Protein 2IUS (pdb70)

B-factor: mean 48.99, std 22.64, range [5.49, 153.82]

Radius of gyration: 63.21 Å; Cα contacts (8 Å, |Δi|>4): 4872; chains: 6; bounding box: 150×172×128 Å

Nearest PDB structures (foldseek):
  2ius-assembly2_B  TM=1.001E+00  e=2.390E-81  Escherichia coli
  2ius-assembly4_D  TM=1.002E+00  e=2.196E-80  Escherichia coli
  2ius-assembly6_F  TM=1.001E+00  e=1.350E-77  Escherichia coli
  2ius-assembly5_E  TM=1.000E+00  e=1.441E-75  Escherichia coli
  6t8o-assembly1_F  TM=9.728E-01  e=2.738E-57  Pseudomonas aeruginosa PAO1

CATH classification: 3.30.980.40 (+1 more: 3.40.50.300)

Secondary structure (P-SEA, 3-state):
cccccccccccaaaaaaaaaaaaaaacccbbbbcccccccccbbbbbbbcccccccccccccaaaaaaaccccccccccccccccbbbbbbbbcbbbbbcaaaaaaccccccccccccccccccccbbbbbbbccccccbbbbbcccccaaaaaaaaaaaaaaccccccbbbbcccccccccccccccccccccccccaaaaaaaaaaaaaaaaaaaaaaaaaccccaaaaaaaaaaaaaacccccccccccccccccbbbbbbcccccccccaaaaaaaaaaaaacccccccbbbbbbbcccccccccaaaaacccbbbbcccccaaaaaaacccccccccccccccccccccccbbbbbcbbbbbaaaaaaaaaaaaaaccccccccccc/cccccccccccaaaaaaaaaaaaaaacccbbbbcccccccccbbbbbbbbcccccccccccaaaaaaacccccccccccccccccbbbbbbbbcbbbbbbaaaaaaccccccccccccccccccccbbbbbbbccccccbbbbbcccccaaaaaaaaaaaaaaccccccbbbbbbbccccccccccccccccccccccaaaaaaaaaaaaaaaaaaaaaaaaaccccaaaaaaaaaaaaaacccccccccccccccccbbbbbbcccccccccccaaaaaaaaaaaaccccccbbbbbbbcccccccccaaaaacccbbbbcccccaaaaaaaccccccccccccccbbbbcccccbbbbbbbbbbbaaaaaaaaaaaaaaccccccccccc/cccccccccccaaaaaaaaaaaaaaacccbbbbcccccccccbbbbbbbccccccaaaaaacaaaaaaaccccccccccccccccbbbbbbbbcbbbbbbaaaaaaccccccccccccccccccccbbbbbbbccccccbbbbbcccccaaaaaaaaaaaaaaccccccbbbbcccccccccccccccccccccccccaaaaaaaaaaaaaaaaaaaaaaaaaccccaaaaaaaaaaaaaacccccccccccccccccbbbbbbcccccccccccaaaaaaaaaaacccccccbbbbbbbcccccccccaaaaaaccbbbbcccccaaaaaaaccccccccccccccbbbbcccccbbbbbbbbbbbaaaaaaaaaaaaaaccccccccccc/ccccccccccccaaaaaaaaaaaaaaacccbbbbcccccccccbbbbbbbccccccaaaaaaaaaaaaacccccccccccccccccbbbbbbbbcbbbbbbaaaaaaccccccccccccccccccccccbbbbbcccccbbbbbbcccccaaaaaaaaaaaaaaccccccbbbbbbbccccccccccccccccccccccaaaaaaaaaaaaaaaaaaaaaaaaaccccaaaaaaaaaaaaaaccccccccccccccbbbbbbbbbcccccccccaaaaaaaaaaaaaaccccccbbbbbbbcccccccccaaaaacccbbbbcccccaaaaaaaccccccccccccccbbbbcccccbbbbbbbbbbbaaaaaaaaaaaaaaccccccccccc/cccccccccccaaaaaaaaaaaaaaacccbbbbcccccccccbbbbbbbbcccccccccccccccccccccccbbbbbbbbcbbbbbbaaaaaaccccccccccccccccccccccbbbbbccccccbbbbbcccccaaaaaaaaaaaaaaccccccbbbbcccccccccccccccccccccccccaaaaaaaaaaaaaaaaaaaaaaaaaccccaaaaaaaaaaaaaacccccccccccccccccbbbbbbccaaaaaaaccaaaaaaaaaaaaccccccbbbbbbbcccccccccaaaaacccbbbbcccccaaaaaaaccccccccccccccbbbbcccccbbbbbbbbbbcaaaaaaaaaaaaaaccccccccccc/cccccccccccaaaaaaaaaaaaaaacccbbbbcccccccccbbbbbbbbccccccccccccccccccccccccbbbbbbbbcbbbbbbaaaaaaccccccccccccccccccccccbbbbbccccccbbbbbcccccaaaaaaaaaaaaaaccccccbbbbcccccccccccccccccccccccccaaaaaaaaaaaaaaaaaaaaaaaaaccccaaaaaaaaaaaaaacccccccccccccccccbbbbbbccaaaaaaaaaaaaaaaaaaaaaccccccbbbbbbbcccccccccaaaaacccbbbbcccccaaaaaaaccccccccccccccbbbbcccccbbbbbbbbbbcaaaaaaaaaaaaaaccccccccccc

InterPro domains:
  IPR002543 FtsK domain [PF01580] (948-1161)
  IPR002543 FtsK domain [PS50901] (974-1187)
  IPR018541 FtsK gamma domain [PF09397] (1264-1324)
  IPR018541 FtsK gamma domain [SM00843] (1262-1327)
  IPR025199 DNA translocase FtsK, 4TM region [PF13491] (20-191)
  IPR027417 P-loop containing nucleoside triphosphate hydrolase [G3DSA:3.40.50.300] (945-1247)
  IPR027417 P-loop containing nucleoside triphosphate hydrolase [SSF52540] (922-1234)
  IPR036388 Winged helix-like DNA-binding domain superfamily [G3DSA:1.10.10.10] (1266-1329)
  IPR036390 Winged helix DNA-binding domain superfamily [SSF46785] (1263-1326)
  IPR041027 FtsK alpha domain [PF17854] (840-940)
  IPR050206 FtsK/SpoIIIE/SftA cell division and DNA translocation [PTHR22683] (1-1326)

Solvent-accessible surface area: 105202 Å² total

Organism: Escherichia coli (strain K12) (NCBI:txid83333)

Structure (mmCIF, N/CA/C/O backbone):
data_2IUS
#
_entry.id   2IUS
#
_cell.length_a   97.600
_cell.length_b   117.200
_cell.length_c   132.800
_cell.angle_alpha   90.00
_cell.angle_beta   100.50
_cell.angle_gamma   90.00
#
_symmetry.space_group_name_H-M   'P 1 21 1'
#
loop_
_entity.id
_entity.type
_entity.pdbx_description
1 polymer 'DNA TRANSLOCASE FTSK'
2 water water
#
loop_
_atom_site.group_PDB
_atom_site.id
_atom_site.type_symbol
_atom_site.label_atom_id
_atom_site.label_alt_id
_atom_site.label_comp_id
_atom_site.label_asym_id
_atom_site.label_entity_id
_atom_site.label_seq_id
_atom_site.pdbx_PDB_ins_code
_atom_site.Cartn_x
_atom_site.Cartn_y
_atom_site.Cartn_z
_atom_site.occupancy
_atom_site.B_iso_or_equiv
_atom_site.auth_seq_id
_atom_site.auth_comp_id
_atom_site.auth_asym_id
_atom_site.auth_atom_id
_atom_site.pdbx_PDB_model_num
ATOM 1 N N . LEU A 1 23 ? 11.521 11.165 23.785 1.00 34.66 840 LEU A N 1
ATOM 2 C CA . LEU A 1 23 ? 11.834 9.815 24.344 1.00 34.51 840 LEU A CA 1
ATOM 3 C C . LEU A 1 23 ? 11.859 8.625 23.376 1.00 35.42 840 LEU A C 1
ATOM 4 O O . LEU A 1 23 ? 12.671 7.726 23.549 1.00 39.82 840 LEU A O 1
ATOM 9 N N . PRO A 1 24 ? 10.957 8.569 22.378 1.00 37.27 841 PRO A N 1
ATOM 10 C CA . PRO A 1 24 ? 11.066 7.399 21.494 1.00 35.58 841 PRO A CA 1
ATOM 11 C C . PRO A 1 24 ? 12.372 7.458 20.699 1.00 36.67 841 PRO A C 1
ATOM 12 O O . PRO A 1 24 ? 12.938 8.531 20.488 1.00 35.78 841 PRO A O 1
ATOM 16 N N . SER A 1 25 ? 12.846 6.300 20.259 1.00 36.76 842 SER A N 1
ATOM 17 C CA . SER A 1 25 ? 14.097 6.205 19.522 1.00 38.79 842 SER A CA 1
ATOM 18 C C . SER A 1 25 ? 13.989 6.573 18.038 1.00 41.07 842 SER A C 1
ATOM 19 O O . SER A 1 25 ? 12.941 6.403 17.417 1.00 44.41 842 SER A O 1
ATOM 22 N N . LEU A 1 26 ? 15.086 7.071 17.475 1.00 41.68 843 LEU A N 1
ATOM 23 C CA . LEU A 1 26 ? 15.137 7.448 16.064 1.00 40.50 843 LEU A CA 1
ATOM 24 C C . LEU A 1 26 ? 15.276 6.233 15.168 1.00 40.37 843 LEU A C 1
ATOM 25 O O . LEU A 1 26 ? 15.214 6.347 13.946 1.00 40.74 843 LEU A O 1
ATOM 30 N N . ASP A 1 27 ? 15.485 5.073 15.776 1.00 42.71 844 ASP A N 1
ATOM 31 C CA . ASP A 1 27 ? 15.661 3.838 15.022 1.00 45.14 844 ASP A CA 1
ATOM 32 C C . ASP A 1 27 ? 14.312 3.279 14.609 1.00 41.82 844 ASP A C 1
ATOM 33 O O . ASP A 1 27 ? 14.231 2.227 13.983 1.00 42.67 844 ASP A O 1
ATOM 38 N N . LEU A 1 28 ? 13.255 3.994 14.974 1.00 37.63 845 LEU A N 1
ATOM 39 C CA . LEU A 1 28 ? 11.911 3.600 14.596 1.00 35.97 845 LEU A CA 1
ATOM 40 C C . LEU A 1 28 ? 11.658 4.220 13.222 1.00 34.86 845 LEU A C 1
ATOM 41 O O . LEU A 1 28 ? 10.611 4.003 12.619 1.00 33.69 845 LEU A O 1
ATOM 46 N N . LEU A 1 29 ? 12.640 4.975 12.733 1.00 32.04 846 LEU A N 1
ATOM 47 C CA . LEU A 1 29 ? 12.532 5.663 11.454 1.00 32.93 846 LEU A CA 1
ATOM 48 C C . LEU A 1 29 ? 13.667 5.329 10.501 1.00 33.85 846 LEU A C 1
ATOM 49 O O . LEU A 1 29 ? 14.827 5.297 10.893 1.00 36.87 846 LEU A O 1
ATOM 54 N N . THR A 1 30 ? 13.335 5.113 9.233 1.00 35.96 847 THR A N 1
ATOM 55 C CA . THR A 1 30 ? 14.355 4.781 8.248 1.00 37.95 847 THR A CA 1
ATOM 56 C C . THR A 1 30 ? 15.439 5.860 8.152 1.00 37.46 847 THR A C 1
ATOM 57 O O . THR A 1 30 ? 15.161 7.045 8.289 1.00 36.98 847 THR A O 1
ATOM 61 N N . PRO A 1 31 ? 16.701 5.444 7.956 1.00 40.19 848 PRO A N 1
ATOM 62 C CA . PRO A 1 31 ? 17.881 6.312 7.835 1.00 40.46 848 PRO A CA 1
ATOM 63 C C . PRO A 1 31 ? 18.080 6.776 6.410 1.00 41.17 848 PRO A C 1
ATOM 64 O O . PRO A 1 31 ? 17.731 6.071 5.467 1.00 42.95 848 PRO A O 1
ATOM 68 N N . PRO A 1 32 ? 18.656 7.969 6.229 1.00 44.00 849 PRO A N 1
ATOM 69 C CA . PRO A 1 32 ? 18.883 8.481 4.872 1.00 46.45 849 PRO A CA 1
ATOM 70 C C . PRO A 1 32 ? 19.864 7.633 4.064 1.00 43.57 849 PRO A C 1
ATOM 71 O O . PRO A 1 32 ? 20.930 7.262 4.551 1.00 44.56 849 PRO A O 1
ATOM 75 N N . THR A 1 41 ? 27.327 18.366 -13.479 1.00 90.35 858 THR A N 1
ATOM 76 C CA . THR A 1 41 ? 27.419 19.788 -13.779 1.00 91.86 858 THR A CA 1
ATOM 77 C C . THR A 1 41 ? 27.166 20.036 -15.264 1.00 92.65 858 THR A C 1
ATOM 78 O O . THR A 1 41 ? 26.793 21.139 -15.669 1.00 94.64 858 THR A O 1
ATOM 82 N N . PHE A 1 42 ? 27.372 19.005 -16.075 1.00 91.49 859 PHE A N 1
ATOM 83 C CA . PHE A 1 42 ? 27.172 19.125 -17.511 1.00 90.23 859 PHE A CA 1
ATOM 84 C C . PHE A 1 42 ? 25.695 19.222 -17.865 1.00 88.58 859 PHE A C 1
ATOM 85 O O . PHE A 1 42 ? 25.289 20.083 -18.648 1.00 89.18 859 PHE A O 1
ATOM 93 N N . ALA A 1 43 ? 24.894 18.332 -17.290 1.00 86.91 860 ALA A N 1
ATOM 94 C CA . ALA A 1 43 ? 23.462 18.321 -17.555 1.00 86.15 860 ALA A CA 1
ATOM 95 C C . ALA A 1 43 ? 22.850 19.686 -17.246 1.00 86.26 860 ALA A C 1
ATOM 96 O O . ALA A 1 43 ? 21.850 20.083 -17.846 1.00 84.52 860 ALA A O 1
ATOM 98 N N . LEU A 1 44 ? 23.464 20.405 -16.313 1.00 86.17 861 LEU A N 1
ATOM 99 C CA . LEU A 1 44 ? 22.973 21.717 -15.926 1.00 86.96 861 LEU A CA 1
ATOM 100 C C . LEU A 1 44 ? 23.166 22.767 -17.011 1.00 88.68 861 LEU A C 1
ATOM 101 O O . LEU A 1 44 ? 22.197 23.232 -17.607 1.00 87.99 861 LEU A O 1
ATOM 106 N N . GLU A 1 45 ? 24.418 23.137 -17.270 1.00 91.12 862 GLU A N 1
ATOM 107 C CA . GLU A 1 45 ? 24.709 24.157 -18.270 1.00 93.96 862 GLU A CA 1
ATOM 108 C C . GLU A 1 45 ? 24.008 23.882 -19.598 1.00 91.94 862 GLU A C 1
ATOM 109 O O . GLU A 1 45 ? 23.691 24.809 -20.344 1.00 91.36 862 GLU A O 1
ATOM 115 N N . GLN A 1 46 ? 23.763 22.611 -19.892 1.00 91.24 863 GLN A N 1
ATOM 116 C CA . GLN A 1 46 ? 23.069 22.257 -21.123 1.00 91.26 863 GLN A CA 1
ATOM 117 C C . GLN A 1 46 ? 21.632 22.739 -20.999 1.00 89.18 863 GLN A C 1
ATOM 118 O O . GLN A 1 46 ? 21.076 23.332 -21.924 1.00 88.21 863 GLN A O 1
ATOM 124 N N . MET A 1 47 ? 21.041 22.479 -19.838 1.00 87.94 864 MET A N 1
ATOM 125 C CA . MET A 1 47 ? 19.673 22.891 -19.557 1.00 85.61 864 MET A CA 1
ATOM 126 C C . MET A 1 47 ? 19.620 24.416 -19.464 1.00 82.45 864 MET A C 1
ATOM 127 O O . MET A 1 47 ? 18.642 25.043 -19.866 1.00 81.75 864 MET A O 1
ATOM 132 N N . ALA A 1 48 ? 20.683 25.004 -18.930 1.00 79.17 865 ALA A N 1
ATOM 133 C CA . ALA A 1 48 ? 20.764 26.449 -18.795 1.00 77.96 865 ALA A CA 1
ATOM 134 C C . ALA A 1 48 ? 20.776 27.066 -20.186 1.00 77.37 865 ALA A C 1
ATOM 135 O O . ALA A 1 48 ? 20.193 28.124 -20.425 1.00 77.62 865 ALA A O 1
ATOM 137 N N . ARG A 1 49 ? 21.439 26.377 -21.105 1.00 77.61 866 ARG A N 1
ATOM 138 C CA . ARG A 1 49 ? 21.559 26.835 -22.476 1.00 77.19 866 ARG A CA 1
ATOM 139 C C . ARG A 1 49 ? 20.239 26.689 -23.235 1.00 75.72 866 ARG A C 1
ATOM 140 O O . ARG A 1 49 ? 19.922 27.502 -24.101 1.00 73.64 866 ARG A O 1
ATOM 148 N N . LEU A 1 50 ? 19.468 25.657 -22.901 1.00 75.49 867 LEU A N 1
ATOM 149 C CA . LEU A 1 50 ? 18.182 25.431 -23.553 1.00 77.29 867 LEU A CA 1
ATOM 150 C C . LEU A 1 50 ? 17.128 26.401 -23.022 1.00 75.98 867 LEU A C 1
ATOM 151 O O . LEU A 1 50 ? 16.244 26.840 -23.761 1.00 74.50 867 LEU A O 1
ATOM 156 N N . VAL A 1 51 ? 17.229 26.728 -21.736 1.00 74.91 868 VAL A N 1
ATOM 157 C CA . VAL A 1 51 ? 16.302 27.660 -21.102 1.00 73.64 868 VAL A CA 1
ATOM 158 C C . VAL A 1 51 ? 16.490 29.029 -21.734 1.00 74.15 868 VAL A C 1
ATOM 159 O O . VAL A 1 51 ? 15.524 29.714 -22.073 1.00 72.94 868 VAL A O 1
ATOM 163 N N . GLU A 1 52 ? 17.751 29.419 -21.880 1.00 74.68 869 GLU A N 1
ATOM 164 C CA . GLU A 1 52 ? 18.100 30.702 -22.466 1.00 75.11 869 GLU A CA 1
ATOM 165 C C . GLU A 1 52 ? 17.630 30.702 -23.915 1.00 74.83 869 GLU A C 1
ATOM 166 O O . GLU A 1 52 ? 17.303 31.750 -24.473 1.00 74.21 869 GLU A O 1
ATOM 172 N N . ALA A 1 53 ? 17.576 29.511 -24.508 1.00 74.91 870 ALA A N 1
ATOM 173 C CA . ALA A 1 53 ? 17.145 29.349 -25.894 1.00 77.36 870 ALA A CA 1
ATOM 174 C C . ALA A 1 53 ? 15.628 29.419 -26.041 1.00 78.18 870 ALA A C 1
ATOM 175 O O . ALA A 1 53 ? 15.117 30.007 -26.995 1.00 77.74 870 ALA A O 1
ATOM 177 N N . ARG A 1 54 ? 14.907 28.810 -25.104 1.00 79.46 871 ARG A N 1
ATOM 178 C CA . ARG A 1 54 ? 13.449 28.831 -25.150 1.00 81.43 871 ARG A CA 1
ATOM 179 C C . ARG A 1 54 ? 12.946 30.209 -24.744 1.00 81.94 871 ARG A C 1
ATOM 180 O O . ARG A 1 54 ? 11.898 30.656 -25.204 1.00 81.74 871 ARG A O 1
ATOM 188 N N . LEU A 1 55 ? 13.695 30.876 -23.870 1.00 83.11 872 LEU A N 1
ATOM 189 C CA . LEU A 1 55 ? 13.329 32.212 -23.417 1.00 84.84 872 LEU A CA 1
ATOM 190 C C . LEU A 1 55 ? 13.532 33.198 -24.556 1.00 86.08 872 LEU A C 1
ATOM 191 O O . LEU A 1 55 ? 12.652 34.008 -24.849 1.00 87.00 872 LEU A O 1
ATOM 196 N N . ALA A 1 56 ? 14.695 33.125 -25.198 1.00 87.30 873 ALA A N 1
ATOM 197 C CA . ALA A 1 56 ? 15.002 34.002 -26.322 1.00 88.38 873 ALA A CA 1
ATOM 198 C C . ALA A 1 56 ? 14.078 33.644 -27.483 1.00 88.13 873 ALA A C 1
ATOM 199 O O . ALA A 1 56 ? 13.970 34.384 -28.458 1.00 89.70 873 ALA A O 1
ATOM 201 N N . ASP A 1 57 ? 13.408 32.504 -27.360 1.00 87.36 874 ASP A N 1
ATOM 202 C CA . ASP A 1 57 ? 12.481 32.030 -28.378 1.00 88.72 874 ASP A CA 1
ATOM 203 C C . ASP A 1 57 ? 11.272 32.965 -28.457 1.00 88.84 874 ASP A C 1
ATOM 204 O O . ASP A 1 57 ? 10.459 32.876 -29.376 1.00 88.95 874 ASP A O 1
ATOM 209 N N . PHE A 1 58 ? 11.156 33.850 -27.475 1.00 89.70 875 PHE A N 1
ATOM 210 C CA . PHE A 1 58 ? 10.072 34.829 -27.426 1.00 90.06 875 PHE A CA 1
ATOM 211 C C . PHE A 1 58 ? 10.775 36.185 -27.451 1.00 92.00 875 PHE A C 1
ATOM 212 O O . PHE A 1 58 ? 11.972 36.261 -27.739 1.00 92.26 875 PHE A O 1
ATOM 220 N N . ARG A 1 59 ? 10.041 37.252 -27.151 1.00 93.10 876 ARG A N 1
ATOM 221 C CA . ARG A 1 59 ? 10.643 38.580 -27.117 1.00 94.34 876 ARG A CA 1
ATOM 222 C C . ARG A 1 59 ? 11.260 38.762 -25.729 1.00 93.74 876 ARG A C 1
ATOM 223 O O . ARG A 1 59 ? 11.264 39.856 -25.159 1.00 94.65 876 ARG A O 1
ATOM 231 N N . ILE A 1 60 ? 11.782 37.664 -25.194 1.00 92.25 877 ILE A N 1
ATOM 232 C CA . ILE A 1 60 ? 12.405 37.664 -23.880 1.00 89.76 877 ILE A CA 1
ATOM 233 C C . ILE A 1 60 ? 13.887 37.335 -23.982 1.00 88.70 877 ILE A C 1
ATOM 234 O O . ILE A 1 60 ? 14.254 36.192 -24.245 1.00 90.52 877 ILE A O 1
ATOM 239 N N . LYS A 1 61 ? 14.738 38.336 -23.788 1.00 87.42 878 LYS A N 1
ATOM 240 C CA . LYS A 1 61 ? 16.175 38.105 -23.839 1.00 85.66 878 LYS A CA 1
ATOM 241 C C . LYS A 1 61 ? 16.659 38.061 -22.398 1.00 81.65 878 LYS A C 1
ATOM 242 O O . LYS A 1 61 ? 16.436 38.997 -21.627 1.00 79.84 878 LYS A O 1
ATOM 248 N N . ALA A 1 62 ? 17.307 36.962 -22.033 1.00 76.93 879 ALA A N 1
ATOM 249 C CA . ALA A 1 62 ? 17.806 36.806 -20.680 1.00 74.22 879 ALA A CA 1
ATOM 250 C C . ALA A 1 62 ? 18.987 35.860 -20.653 1.00 72.64 879 ALA A C 1
ATOM 251 O O . ALA A 1 62 ? 19.102 34.963 -21.483 1.00 72.76 879 ALA A O 1
ATOM 253 N N . ASP A 1 63 ? 19.872 36.066 -19.693 1.00 72.44 880 ASP A N 1
ATOM 254 C CA . ASP A 1 63 ? 21.037 35.215 -19.566 1.00 71.35 880 ASP A CA 1
ATOM 255 C C . ASP A 1 63 ? 20.916 34.403 -18.293 1.00 67.53 880 ASP A C 1
ATOM 256 O O . ASP A 1 63 ? 20.372 34.878 -17.298 1.00 69.85 880 ASP A O 1
ATOM 261 N N . VAL A 1 64 ? 21.399 33.169 -18.339 1.00 61.13 881 VAL A N 1
ATOM 262 C CA . VAL A 1 64 ? 21.392 32.310 -17.170 1.00 56.32 881 VAL A CA 1
ATOM 263 C C . VAL A 1 64 ? 22.769 32.524 -16.546 1.00 59.16 881 VAL A C 1
ATOM 264 O O . VAL A 1 64 ? 23.711 31.758 -16.767 1.00 61.33 881 VAL A O 1
ATOM 268 N N . VAL A 1 65 ? 22.874 33.594 -15.774 1.00 57.24 882 VAL A N 1
ATOM 269 C CA . VAL A 1 65 ? 24.119 33.962 -15.136 1.00 54.57 882 VAL A CA 1
ATOM 270 C C . VAL A 1 65 ? 24.626 32.941 -14.126 1.00 55.09 882 VAL A C 1
ATOM 271 O O . VAL A 1 65 ? 25.816 32.923 -13.805 1.00 56.95 882 VAL A O 1
ATOM 275 N N . ASN A 1 66 ? 23.742 32.086 -13.628 1.00 53.55 883 ASN A N 1
ATOM 276 C CA . ASN A 1 66 ? 24.168 31.095 -12.647 1.00 52.69 883 ASN A CA 1
ATOM 277 C C . ASN A 1 66 ? 23.067 30.086 -12.346 1.00 52.80 883 ASN A C 1
ATOM 278 O O . ASN A 1 66 ? 21.961 30.177 -12.877 1.00 51.98 883 ASN A O 1
ATOM 283 N N . TYR A 1 67 ? 23.387 29.126 -11.486 1.00 53.14 884 TYR A N 1
ATOM 284 C CA . TYR A 1 67 ? 22.437 28.105 -11.067 1.00 55.03 884 TYR A CA 1
ATOM 285 C C . TYR A 1 67 ? 22.967 27.353 -9.857 1.00 52.10 884 TYR A C 1
ATOM 286 O O . TYR A 1 67 ? 24.170 27.199 -9.689 1.00 48.80 884 TYR A O 1
ATOM 295 N N . SER A 1 68 ? 22.058 26.917 -8.998 1.00 51.09 885 SER A N 1
ATOM 296 C CA . SER A 1 68 ? 22.437 26.172 -7.811 1.00 55.84 885 SER A CA 1
ATOM 297 C C . SER A 1 68 ? 21.530 24.949 -7.688 1.00 56.90 885 SER A C 1
ATOM 298 O O . SER A 1 68 ? 20.303 25.073 -7.609 1.00 58.12 885 SER A O 1
ATOM 301 N N . PRO A 1 69 ? 22.127 23.744 -7.694 1.00 56.47 886 PRO A N 1
ATOM 302 C CA . PRO A 1 69 ? 21.378 22.491 -7.593 1.00 56.07 886 PRO A CA 1
ATOM 303 C C . PRO A 1 69 ? 21.104 22.036 -6.169 1.00 53.72 886 PRO A C 1
ATOM 304 O O . PRO A 1 69 ? 21.964 22.134 -5.291 1.00 57.30 886 PRO A O 1
ATOM 308 N N . GLY A 1 70 ? 19.897 21.527 -5.956 1.00 50.45 887 GLY A N 1
ATOM 309 C CA . GLY A 1 70 ? 19.515 21.037 -4.647 1.00 45.47 887 GLY A CA 1
ATOM 310 C C . GLY A 1 70 ? 18.984 19.623 -4.773 1.00 42.44 887 GLY A C 1
ATOM 311 O O . GLY A 1 70 ? 19.076 19.024 -5.843 1.00 39.87 887 GLY A O 1
ATOM 312 N N . PRO A 1 71 ? 18.409 19.068 -3.700 1.00 42.46 888 PRO A N 1
ATOM 313 C CA . PRO A 1 71 ? 17.852 17.711 -3.663 1.00 40.90 888 PRO A CA 1
ATOM 314 C C . PRO A 1 71 ? 16.735 17.426 -4.671 1.00 40.11 888 PRO A C 1
ATOM 315 O O . PRO A 1 71 ? 16.657 16.326 -5.230 1.00 41.98 888 PRO A O 1
ATOM 319 N N . VAL A 1 72 ? 15.880 18.415 -4.909 1.00 36.21 889 VAL A N 1
ATOM 320 C CA . VAL A 1 72 ? 14.748 18.229 -5.809 1.00 30.95 889 VAL A CA 1
ATOM 321 C C . VAL A 1 72 ? 14.771 19.119 -7.045 1.00 34.63 889 VAL A C 1
ATOM 322 O O . VAL A 1 72 ? 14.403 18.689 -8.140 1.00 34.39 889 VAL A O 1
ATOM 326 N N . ILE A 1 73 ? 15.182 20.368 -6.882 1.00 37.02 890 ILE A N 1
ATOM 327 C CA . ILE A 1 73 ? 15.228 21.244 -8.038 1.00 38.75 890 ILE A CA 1
ATOM 328 C C . ILE A 1 73 ? 16.577 21.898 -8.181 1.00 39.49 890 ILE A C 1
ATOM 329 O O . ILE A 1 73 ? 17.473 21.703 -7.358 1.00 37.16 890 ILE A O 1
ATOM 334 N N . THR A 1 74 ? 16.703 22.663 -9.258 1.00 41.32 891 THR A N 1
ATOM 335 C CA . THR A 1 74 ? 17.909 23.406 -9.578 1.00 42.72 891 THR A CA 1
ATOM 336 C C . THR A 1 74 ? 17.423 24.807 -9.927 1.00 41.97 891 THR A C 1
ATOM 337 O O . THR A 1 74 ? 16.601 24.976 -10.828 1.00 42.86 891 THR A O 1
ATOM 341 N N . ARG A 1 75 ? 17.905 25.808 -9.199 1.00 41.58 892 ARG A N 1
ATOM 342 C CA . ARG A 1 75 ? 17.490 27.183 -9.460 1.00 43.56 892 ARG A CA 1
ATOM 343 C C . ARG A 1 75 ? 18.402 27.939 -10.429 1.00 45.49 892 ARG A C 1
ATOM 344 O O . ARG A 1 75 ? 19.564 28.218 -10.116 1.00 48.36 892 ARG A O 1
ATOM 352 N N . PHE A 1 76 ? 17.869 28.271 -11.604 1.00 45.05 893 PHE A N 1
ATOM 353 C CA . PHE A 1 76 ? 18.626 29.009 -12.606 1.00 43.92 893 PHE A CA 1
ATOM 354 C C . PHE A 1 76 ? 18.391 30.493 -12.395 1.00 45.00 893 PHE A C 1
ATOM 355 O O . PHE A 1 76 ? 17.253 30.937 -12.293 1.00 47.54 893 PHE A O 1
ATOM 363 N N . GLU A 1 77 ? 19.465 31.265 -12.320 1.00 45.32 894 GLU A N 1
ATOM 364 C CA . GLU A 1 77 ? 19.334 32.698 -12.101 1.00 44.90 894 GLU A CA 1
ATOM 365 C C . GLU A 1 77 ? 19.408 33.435 -13.434 1.00 44.98 894 GLU A C 1
ATOM 366 O O . GLU A 1 77 ? 20.443 33.451 -14.103 1.00 46.37 894 GLU A O 1
ATOM 372 N N . LEU A 1 78 ? 18.290 34.029 -13.823 1.00 42.44 895 LEU A N 1
ATOM 373 C CA . LEU A 1 78 ? 18.211 34.748 -15.076 1.00 47.28 895 LEU A CA 1
ATOM 374 C C . LEU A 1 78 ? 18.435 36.232 -14.898 1.00 50.47 895 LEU A C 1
ATOM 375 O O . LEU A 1 78 ? 17.964 36.834 -13.931 1.00 50.07 895 LEU A O 1
ATOM 380 N N . ASN A 1 79 ? 19.152 36.819 -15.845 1.00 54.07 896 ASN A N 1
ATOM 381 C CA . ASN A 1 79 ? 19.396 38.247 -15.827 1.00 58.75 896 ASN A CA 1
ATOM 382 C C . ASN A 1 79 ? 18.562 38.816 -16.964 1.00 60.88 896 ASN A C 1
ATOM 383 O O . ASN A 1 79 ? 18.940 38.725 -18.132 1.00 61.54 896 ASN A O 1
ATOM 388 N N . LEU A 1 80 ? 17.410 39.380 -16.620 1.00 63.91 897 LEU A N 1
ATOM 389 C CA . LEU A 1 80 ? 16.521 39.944 -17.629 1.00 66.83 897 LEU A CA 1
ATOM 390 C C . LEU A 1 80 ? 17.073 41.251 -18.173 1.00 69.40 897 LEU A C 1
ATOM 391 O O . LEU A 1 80 ? 17.702 42.025 -17.449 1.00 71.28 897 LEU A O 1
ATOM 396 N N . ALA A 1 81 ? 16.851 41.481 -19.462 1.00 72.09 898 ALA A N 1
ATOM 397 C CA . ALA A 1 81 ? 17.319 42.695 -20.111 1.00 72.88 898 ALA A CA 1
ATOM 398 C C . ALA A 1 81 ? 16.566 43.882 -19.533 1.00 75.19 898 ALA A C 1
ATOM 399 O O . ALA A 1 81 ? 15.491 43.723 -18.948 1.00 74.07 898 ALA A O 1
ATOM 401 N N . PRO A 1 82 ? 17.126 45.091 -19.681 1.00 76.33 899 PRO A N 1
ATOM 402 C CA . PRO A 1 82 ? 16.505 46.316 -19.173 1.00 77.38 899 PRO A CA 1
ATOM 403 C C . PRO A 1 82 ? 15.018 46.439 -19.517 1.00 79.75 899 PRO A C 1
ATOM 404 O O . PRO A 1 82 ? 14.634 46.395 -20.688 1.00 78.47 899 PRO A O 1
ATOM 408 N N . GLY A 1 83 ? 14.187 46.583 -18.488 1.00 80.48 900 GLY A N 1
ATOM 409 C CA . GLY A 1 83 ? 12.761 46.726 -18.710 1.00 83.04 900 GLY A CA 1
ATOM 410 C C . GLY A 1 83 ? 11.951 45.445 -18.646 1.00 85.51 900 GLY A C 1
ATOM 411 O O . GLY A 1 83 ? 10.797 45.470 -18.223 1.00 85.33 900 GLY A O 1
ATOM 412 N N . VAL A 1 84 ? 12.540 44.326 -19.060 1.00 87.76 901 VAL A N 1
ATOM 413 C CA . VAL A 1 84 ? 11.834 43.046 -19.044 1.00 89.72 901 VAL A CA 1
ATOM 414 C C . VAL A 1 84 ? 11.366 42.679 -17.637 1.00 90.79 901 VAL A C 1
ATOM 415 O O . VAL A 1 84 ? 12.145 42.192 -16.818 1.00 89.97 901 VAL A O 1
ATOM 419 N N . LYS A 1 85 ? 10.085 42.915 -17.371 1.00 93.25 902 LYS A N 1
ATOM 420 C CA . LYS A 1 85 ? 9.484 42.622 -16.074 1.00 95.10 902 LYS A CA 1
ATOM 421 C C . LYS A 1 85 ? 9.587 41.136 -15.762 1.00 95.28 902 LYS A C 1
ATOM 422 O O . LYS A 1 85 ? 9.520 40.298 -16.662 1.00 96.75 902 LYS A O 1
ATOM 428 N N . ALA A 1 86 ? 9.742 40.813 -14.483 1.00 94.69 903 ALA A N 1
ATOM 429 C CA . ALA A 1 86 ? 9.848 39.422 -14.056 1.00 93.63 903 ALA A CA 1
ATOM 430 C C . ALA A 1 86 ? 8.479 38.749 -14.102 1.00 91.96 903 ALA A C 1
ATOM 431 O O . ALA A 1 86 ? 8.370 37.527 -13.975 1.00 91.22 903 ALA A O 1
ATOM 433 N N . ALA A 1 87 ? 7.439 39.558 -14.280 1.00 89.94 904 ALA A N 1
ATOM 434 C CA . ALA A 1 87 ? 6.072 39.056 -14.348 1.00 86.98 904 ALA A CA 1
ATOM 435 C C . ALA A 1 87 ? 5.770 38.552 -15.754 1.00 85.38 904 ALA A C 1
ATOM 436 O O . ALA A 1 87 ? 4.751 37.905 -15.992 1.00 84.43 904 ALA A O 1
ATOM 438 N N . ARG A 1 88 ? 6.671 38.850 -16.682 1.00 83.99 905 ARG A N 1
ATOM 439 C CA . ARG A 1 88 ? 6.508 38.441 -18.067 1.00 82.63 905 ARG A CA 1
ATOM 440 C C . ARG A 1 88 ? 6.695 36.931 -18.205 1.00 80.29 905 ARG A C 1
ATOM 441 O O . ARG A 1 88 ? 6.000 36.277 -18.987 1.00 80.48 905 ARG A O 1
ATOM 449 N N . ILE A 1 89 ? 7.633 36.382 -17.436 1.00 76.38 906 ILE A N 1
ATOM 450 C CA . ILE A 1 89 ? 7.914 34.949 -17.465 1.00 70.58 906 ILE A CA 1
ATOM 451 C C . ILE A 1 89 ? 6.863 34.177 -16.667 1.00 68.11 906 ILE A C 1
ATOM 452 O O . ILE A 1 89 ? 6.402 33.124 -17.091 1.00 65.62 906 ILE A O 1
ATOM 457 N N . SER A 1 90 ? 6.485 34.719 -15.515 1.00 67.76 907 SER A N 1
ATOM 458 C CA . SER A 1 90 ? 5.503 34.092 -14.638 1.00 70.68 907 SER A CA 1
ATOM 459 C C . SER A 1 90 ? 4.190 33.758 -15.336 1.00 72.98 907 SER A C 1
ATOM 460 O O . SER A 1 90 ? 3.606 32.704 -15.097 1.00 72.37 907 SER A O 1
ATOM 463 N N . ASN A 1 91 ? 3.726 34.664 -16.191 1.00 76.26 908 ASN A N 1
ATOM 464 C CA . ASN A 1 91 ? 2.478 34.468 -16.928 1.00 78.00 908 ASN A CA 1
ATOM 465 C C . ASN A 1 91 ? 2.720 33.582 -18.151 1.00 78.38 908 ASN A C 1
ATOM 466 O O . ASN A 1 91 ? 1.893 33.523 -19.065 1.00 78.88 908 ASN A O 1
ATOM 471 N N . LEU A 1 92 ? 3.851 32.884 -18.148 1.00 78.30 909 LEU A N 1
ATOM 472 C CA . LEU A 1 92 ? 4.230 32.017 -19.261 1.00 77.30 909 LEU A CA 1
ATOM 473 C C . LEU A 1 92 ? 4.912 30.731 -18.767 1.00 74.49 909 LEU A C 1
ATOM 474 O O . LEU A 1 92 ? 5.601 30.048 -19.530 1.00 72.89 909 LEU A O 1
ATOM 479 N N . SER A 1 93 ? 4.707 30.403 -17.493 1.00 70.51 910 SER A N 1
ATOM 480 C CA . SER A 1 93 ? 5.318 29.221 -16.892 1.00 66.39 910 SER A CA 1
ATOM 481 C C . SER A 1 93 ? 4.867 27.912 -17.527 1.00 66.37 910 SER A C 1
ATOM 482 O O . SER A 1 93 ? 5.679 27.009 -17.741 1.00 63.11 910 SER A O 1
ATOM 485 N N . ARG A 1 94 ? 3.573 27.808 -17.819 1.00 67.19 911 ARG A N 1
ATOM 486 C CA . ARG A 1 94 ? 3.020 26.599 -18.426 1.00 65.19 911 ARG A CA 1
ATOM 487 C C . ARG A 1 94 ? 3.659 26.310 -19.777 1.00 63.78 911 ARG A C 1
ATOM 488 O O . ARG A 1 94 ? 4.169 25.212 -20.007 1.00 62.72 911 ARG A O 1
ATOM 496 N N . ASP A 1 95 ? 3.636 27.296 -20.668 1.00 62.73 912 ASP A N 1
ATOM 497 C CA . ASP A 1 95 ? 4.220 27.119 -21.989 1.00 63.24 912 ASP A CA 1
ATOM 498 C C . ASP A 1 95 ? 5.689 26.764 -21.861 1.00 63.19 912 ASP A C 1
ATOM 499 O O . ASP A 1 95 ? 6.145 25.749 -22.386 1.00 62.16 912 ASP A O 1
ATOM 504 N N . LEU A 1 96 ? 6.420 27.616 -21.151 1.00 64.07 913 LEU A N 1
ATOM 505 C CA . LEU A 1 96 ? 7.851 27.438 -20.943 1.00 65.32 913 LEU A CA 1
ATOM 506 C C . LEU A 1 96 ? 8.185 26.037 -20.431 1.00 66.46 913 LEU A C 1
ATOM 507 O O . LEU A 1 96 ? 9.069 25.370 -20.971 1.00 67.10 913 LEU A O 1
ATOM 512 N N . ALA A 1 97 ? 7.481 25.593 -19.392 1.00 66.98 914 ALA A N 1
ATOM 513 C CA . ALA A 1 97 ? 7.709 24.268 -18.821 1.00 66.31 914 ALA A CA 1
ATOM 514 C C . ALA A 1 97 ? 7.530 23.209 -19.902 1.00 66.69 914 ALA A C 1
ATOM 515 O O . ALA A 1 97 ? 8.158 22.145 -19.871 1.00 61.76 914 ALA A O 1
ATOM 517 N N . ARG A 1 98 ? 6.667 23.525 -20.863 1.00 68.00 915 ARG A N 1
ATOM 518 C CA . ARG A 1 98 ? 6.360 22.633 -21.969 1.00 70.62 915 ARG A CA 1
ATOM 519 C C . ARG A 1 98 ? 7.399 22.741 -23.094 1.00 70.53 915 ARG A C 1
ATOM 520 O O . ARG A 1 98 ? 7.572 21.809 -23.881 1.00 69.05 915 ARG A O 1
ATOM 528 N N . SER A 1 99 ? 8.096 23.874 -23.154 1.00 71.96 916 SER A N 1
ATOM 529 C CA . SER A 1 99 ? 9.128 24.103 -24.165 1.00 72.59 916 SER A CA 1
ATOM 530 C C . SER A 1 99 ? 10.310 23.169 -23.924 1.00 73.35 916 SER A C 1
ATOM 531 O O . SER A 1 99 ? 11.190 23.019 -24.772 1.00 71.77 916 SER A O 1
ATOM 534 N N . LEU A 1 100 ? 10.323 22.565 -22.742 1.00 75.34 917 LEU A N 1
ATOM 535 C CA . LEU A 1 100 ? 11.347 21.607 -22.351 1.00 77.51 917 LEU A CA 1
ATOM 536 C C . LEU A 1 100 ? 10.539 20.410 -21.857 1.00 78.49 917 LEU A C 1
ATOM 537 O O . LEU A 1 100 ? 9.310 20.437 -21.914 1.00 80.11 917 LEU A O 1
ATOM 542 N N . SER A 1 101 ? 11.197 19.363 -21.375 1.00 78.70 918 SER A N 1
ATOM 543 C CA . SER A 1 101 ? 10.450 18.200 -20.910 1.00 77.30 918 SER A CA 1
ATOM 544 C C . SER A 1 101 ? 10.399 18.080 -19.399 1.00 74.78 918 SER A C 1
ATOM 545 O O . SER A 1 101 ? 10.888 17.102 -18.834 1.00 78.09 918 SER A O 1
ATOM 548 N N . THR A 1 102 ? 9.804 19.073 -18.748 1.00 72.17 919 THR A N 1
ATOM 549 C CA . THR A 1 102 ? 9.680 19.063 -17.294 1.00 68.67 919 THR A CA 1
ATOM 550 C C . THR A 1 102 ? 8.228 19.224 -16.883 1.00 65.27 919 THR A C 1
ATOM 551 O O . THR A 1 102 ? 7.483 19.979 -17.502 1.00 63.50 919 THR A O 1
ATOM 555 N N . VAL A 1 103 ? 7.832 18.506 -15.838 1.00 64.65 920 VAL A N 1
ATOM 556 C CA . VAL A 1 103 ? 6.466 18.567 -15.330 1.00 63.48 920 VAL A CA 1
ATOM 557 C C . VAL A 1 103 ? 6.015 20.012 -15.147 1.00 62.61 920 VAL A C 1
ATOM 558 O O . VAL A 1 103 ? 4.921 20.389 -15.571 1.00 61.46 920 VAL A O 1
ATOM 562 N N . ALA A 1 104 ? 6.869 20.818 -14.521 1.00 61.29 921 ALA A N 1
ATOM 563 C CA . ALA A 1 104 ? 6.557 22.222 -14.267 1.00 56.09 921 ALA A CA 1
ATOM 564 C C . ALA A 1 104 ? 7.810 23.067 -14.084 1.00 53.67 921 ALA A C 1
ATOM 565 O O . ALA A 1 104 ? 8.914 22.544 -13.935 1.00 55.31 921 ALA A O 1
ATOM 567 N N . VAL A 1 105 ? 7.623 24.382 -14.094 1.00 51.28 922 VAL A N 1
ATOM 568 C CA . VAL A 1 105 ? 8.717 25.332 -13.907 1.00 47.15 922 VAL A CA 1
ATOM 569 C C . VAL A 1 105 ? 8.216 26.448 -12.996 1.00 43.19 922 VAL A C 1
ATOM 570 O O . VAL A 1 105 ? 7.147 26.997 -13.239 1.00 45.94 922 VAL A O 1
ATOM 574 N N . ARG A 1 106 ? 8.971 26.778 -11.950 1.00 39.68 923 ARG A N 1
ATOM 575 C CA . ARG A 1 106 ? 8.564 27.848 -11.030 1.00 39.03 923 ARG A CA 1
ATOM 576 C C . ARG A 1 106 ? 9.383 29.121 -11.208 1.00 36.32 923 ARG A C 1
ATOM 577 O O . ARG A 1 106 ? 10.610 29.105 -11.109 1.00 37.98 923 ARG A O 1
ATOM 585 N N . VAL A 1 107 ? 8.693 30.223 -11.465 1.00 35.37 924 VAL A N 1
ATOM 586 C CA . VAL A 1 107 ? 9.354 31.505 -11.667 1.00 40.09 924 VAL A CA 1
ATOM 587 C C . VAL A 1 107 ? 9.367 32.322 -10.386 1.00 41.45 924 VAL A C 1
ATOM 588 O O . VAL A 1 107 ? 8.342 32.852 -9.956 1.00 43.21 924 VAL A O 1
ATOM 592 N N . VAL A 1 108 ? 10.538 32.425 -9.778 1.00 42.79 925 VAL A N 1
ATOM 593 C CA . VAL A 1 108 ? 10.678 33.187 -8.552 1.00 42.67 925 VAL A CA 1
ATOM 594 C C . VAL A 1 108 ? 11.053 34.600 -8.960 1.00 44.32 925 VAL A C 1
ATOM 595 O O . VAL A 1 108 ? 12.145 34.834 -9.470 1.00 43.84 925 VAL A O 1
ATOM 599 N N . GLU A 1 109 ? 10.136 35.534 -8.747 1.00 46.55 926 GLU A N 1
ATOM 600 C CA . GLU A 1 109 ? 10.362 36.927 -9.104 1.00 49.61 926 GLU A CA 1
ATOM 601 C C . GLU A 1 109 ? 11.507 37.571 -8.329 1.00 47.98 926 GLU A C 1
ATOM 602 O O . GLU A 1 109 ? 12.238 38.392 -8.872 1.00 49.61 926 GLU A O 1
ATOM 608 N N . VAL A 1 110 ? 11.673 37.207 -7.064 1.00 46.25 927 VAL A N 1
ATOM 609 C CA . VAL A 1 110 ? 12.749 37.790 -6.274 1.00 46.13 927 VAL A CA 1
ATOM 610 C C . VAL A 1 110 ? 13.632 36.769 -5.547 1.00 45.42 927 VAL A C 1
ATOM 611 O O . VAL A 1 110 ? 13.182 36.060 -4.648 1.00 43.73 927 VAL A O 1
ATOM 615 N N . ILE A 1 111 ? 14.895 36.706 -5.954 1.00 43.31 928 ILE A N 1
ATOM 616 C CA . ILE A 1 111 ? 15.866 35.818 -5.333 1.00 42.81 928 ILE A CA 1
ATOM 617 C C . ILE A 1 111 ? 16.530 36.636 -4.220 1.00 42.70 928 ILE A C 1
ATOM 618 O O . ILE A 1 111 ? 17.287 37.574 -4.481 1.00 44.30 928 ILE A O 1
ATOM 623 N N . PRO A 1 112 ? 16.250 36.295 -2.960 1.00 39.10 929 PRO A N 1
ATOM 624 C CA . PRO A 1 112 ? 16.855 37.046 -1.861 1.00 36.94 929 PRO A CA 1
ATOM 625 C C . PRO A 1 112 ? 18.349 37.321 -1.999 1.00 32.63 929 PRO A C 1
ATOM 626 O O . PRO A 1 112 ? 19.153 36.398 -2.071 1.00 32.18 929 PRO A O 1
ATOM 630 N N . GLY A 1 113 ? 18.705 38.602 -2.048 1.00 31.94 930 GLY A N 1
ATOM 631 C CA . GLY A 1 113 ? 20.102 38.984 -2.140 1.00 32.46 930 GLY A CA 1
ATOM 632 C C . GLY A 1 113 ? 20.677 39.225 -3.522 1.00 36.11 930 GLY A C 1
ATOM 633 O O . GLY A 1 113 ? 21.747 39.820 -3.652 1.00 35.04 930 GLY A O 1
ATOM 634 N N . LYS A 1 114 ? 19.991 38.765 -4.560 1.00 38.17 931 LYS A N 1
ATOM 635 C CA . LYS A 1 114 ? 20.493 38.956 -5.914 1.00 39.11 931 LYS A CA 1
ATOM 636 C C . LYS A 1 114 ? 19.476 39.697 -6.745 1.00 39.39 931 LYS A C 1
ATOM 637 O O . LYS A 1 114 ? 18.278 39.641 -6.471 1.00 44.21 931 LYS A O 1
ATOM 643 N N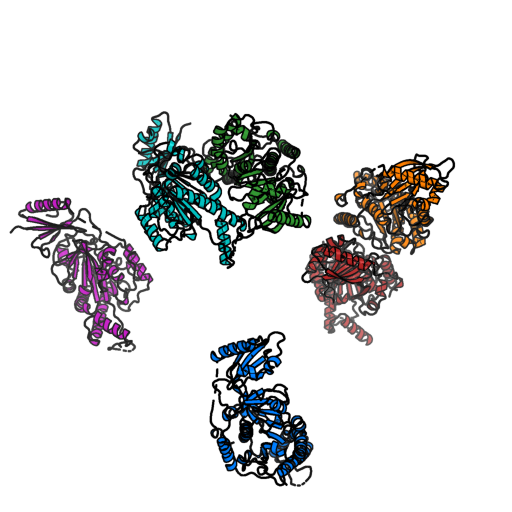 . PRO A 1 115 ? 19.939 40.414 -7.773 1.00 38.02 932 PRO A N 1
ATOM 644 C CA . PRO A 1 115 ? 19.062 41.184 -8.654 1.00 39.35 932 PRO A CA 1
ATOM 645 C C . PRO A 1 115 ? 18.435 40.346 -9.764 1.00 39.97 932 PRO A C 1
ATOM 646 O O . PRO A 1 115 ? 17.639 40.845 -10.549 1.00 39.96 932 PRO A O 1
ATOM 650 N N . TYR A 1 116 ? 18.786 39.066 -9.813 1.00 44.18 933 TYR A N 1
ATOM 651 C CA . TYR A 1 116 ? 18.295 38.169 -10.859 1.00 43.74 933 TYR A CA 1
ATOM 652 C C . TYR A 1 116 ? 16.934 37.534 -10.589 1.00 43.09 933 TYR A C 1
ATOM 653 O O . TYR A 1 116 ? 16.419 37.587 -9.472 1.00 42.64 933 TYR A O 1
ATOM 662 N N . VAL A 1 117 ? 16.353 36.951 -11.636 1.00 42.72 934 VAL A N 1
ATOM 663 C CA . VAL A 1 117 ? 15.063 36.263 -11.534 1.00 41.04 934 VAL A CA 1
ATOM 664 C C . VAL A 1 117 ? 15.328 34.764 -11.455 1.00 38.70 934 VAL A C 1
ATOM 665 O O . VAL A 1 117 ? 16.206 34.254 -12.140 1.00 40.02 934 VAL A O 1
ATOM 669 N N . GLY A 1 118 ? 14.565 34.057 -10.630 1.00 40.15 935 GLY A N 1
ATOM 670 C CA . GLY A 1 118 ? 14.782 32.626 -10.494 1.00 39.58 935 GLY A CA 1
ATOM 671 C C . GLY A 1 118 ? 13.870 31.715 -11.291 1.00 37.14 935 GLY A C 1
ATOM 672 O O . GLY A 1 118 ? 12.674 31.951 -11.410 1.00 40.82 935 GLY A O 1
ATOM 673 N N . LEU A 1 119 ? 14.454 30.667 -11.853 1.00 40.07 936 LEU A N 1
ATOM 674 C CA . LEU A 1 119 ? 13.712 29.669 -12.626 1.00 42.06 936 LEU A CA 1
ATOM 675 C C . LEU A 1 119 ? 14.029 28.299 -12.046 1.00 41.71 936 LEU A C 1
ATOM 676 O O . LEU A 1 119 ? 15.122 27.757 -12.258 1.00 39.35 936 LEU A O 1
ATOM 681 N N . GLU A 1 120 ? 13.087 27.743 -11.297 1.00 39.62 937 GLU A N 1
ATOM 682 C CA . GLU A 1 120 ? 13.314 26.434 -10.710 1.00 41.03 937 GLU A CA 1
ATOM 683 C C . GLU A 1 120 ? 12.835 25.280 -11.616 1.00 41.68 937 GLU A C 1
ATOM 684 O O . GLU A 1 120 ? 11.666 25.211 -12.037 1.00 34.99 937 GLU A O 1
ATOM 690 N N . LEU A 1 121 ? 13.775 24.397 -11.940 1.00 41.89 938 LEU A N 1
ATOM 691 C CA . LEU A 1 121 ? 13.495 23.234 -12.768 1.00 42.71 938 LEU A CA 1
ATOM 692 C C . LEU A 1 121 ? 13.743 21.980 -11.949 1.00 42.64 938 LEU A C 1
ATOM 693 O O . LEU A 1 121 ? 14.618 21.956 -11.083 1.00 41.95 938 LEU A O 1
ATOM 698 N N . PRO A 1 122 ? 12.965 20.919 -12.203 1.00 46.24 939 PRO A N 1
ATOM 699 C CA . PRO A 1 122 ? 13.111 19.653 -11.479 1.00 45.08 939 PRO A CA 1
ATOM 700 C C . PRO A 1 122 ? 14.328 18.863 -11.938 1.00 45.94 939 PRO A C 1
ATOM 701 O O . PRO A 1 122 ? 14.660 18.846 -13.127 1.00 45.46 939 PRO A O 1
ATOM 705 N N . ASN A 1 123 ? 14.994 18.220 -10.986 1.00 49.16 940 ASN A N 1
ATOM 706 C CA . ASN A 1 123 ? 16.162 17.401 -11.287 1.00 52.51 940 ASN A CA 1
ATOM 707 C C . ASN A 1 123 ? 15.688 16.071 -11.850 1.00 53.15 940 ASN A C 1
ATOM 708 O O . ASN A 1 123 ? 14.612 15.588 -11.496 1.00 55.27 940 ASN A O 1
ATOM 713 N N . LYS A 1 124 ? 16.488 15.488 -12.733 1.00 54.78 941 LYS A N 1
ATOM 714 C CA . LYS A 1 124 ? 16.149 14.213 -13.350 1.00 54.55 941 LYS A CA 1
ATOM 715 C C . LYS A 1 124 ? 16.108 13.113 -12.293 1.00 53.40 941 LYS A C 1
ATOM 716 O O . LYS A 1 124 ? 15.263 12.223 -12.344 1.00 54.22 941 LYS A O 1
ATOM 722 N N . LYS A 1 125 ? 17.023 13.194 -11.333 1.00 50.70 942 LYS A N 1
ATOM 723 C CA . LYS A 1 125 ? 17.106 12.225 -10.245 1.00 50.92 942 LYS A CA 1
ATOM 724 C C . LYS A 1 125 ? 16.760 12.918 -8.914 1.00 49.49 942 LYS A C 1
ATOM 725 O O . LYS A 1 125 ? 17.581 13.624 -8.337 1.00 52.04 942 LYS A O 1
ATOM 731 N N . ARG A 1 126 ? 15.542 12.704 -8.431 1.00 46.07 943 ARG A N 1
ATOM 732 C CA . ARG A 1 126 ? 15.065 13.319 -7.193 1.00 41.30 943 ARG A CA 1
ATOM 733 C C . ARG A 1 126 ? 15.509 12.578 -5.930 1.00 41.19 943 ARG A C 1
ATOM 734 O O . ARG A 1 126 ? 15.646 11.358 -5.925 1.00 42.74 943 ARG A O 1
ATOM 742 N N . GLN A 1 127 ? 15.735 13.327 -4.856 1.00 42.98 944 GLN A N 1
ATOM 743 C CA . GLN A 1 127 ? 16.157 12.745 -3.583 1.00 42.56 944 GLN A CA 1
ATOM 744 C C . GLN A 1 127 ? 15.047 12.811 -2.547 1.00 39.66 944 GLN A C 1
ATOM 745 O O . GLN A 1 127 ? 14.320 13.795 -2.464 1.00 41.03 944 GLN A O 1
ATOM 751 N N . THR A 1 128 ? 14.924 11.758 -1.755 1.00 35.19 945 THR A N 1
ATOM 752 C CA . THR A 1 128 ? 13.920 11.724 -0.707 1.00 32.76 945 THR A CA 1
ATOM 753 C C . THR A 1 128 ? 14.464 12.507 0.472 1.00 33.66 945 THR A C 1
ATOM 754 O O . THR A 1 128 ? 15.659 12.461 0.759 1.00 43.26 945 THR A O 1
ATOM 758 N N . VAL A 1 129 ? 13.595 13.232 1.157 1.00 30.79 946 VAL A N 1
ATOM 759 C CA . VAL A 1 129 ? 14.013 13.982 2.321 1.00 26.31 946 VAL A CA 1
ATOM 760 C C . VAL A 1 129 ? 13.405 13.206 3.474 1.00 25.37 946 VAL A C 1
ATOM 761 O O . VAL A 1 129 ? 12.184 13.179 3.627 1.00 24.62 946 VAL A O 1
ATOM 765 N N . TYR A 1 130 ? 14.255 12.555 4.268 1.00 25.53 947 TYR A N 1
ATOM 766 C CA . TYR A 1 130 ? 13.791 11.738 5.387 1.00 27.43 947 TYR A CA 1
ATOM 767 C C . TYR A 1 130 ? 13.581 12.482 6.700 1.00 28.60 947 TYR A C 1
ATOM 768 O O . TYR A 1 130 ? 14.431 13.248 7.149 1.00 25.95 947 TYR A O 1
ATOM 777 N N . LEU A 1 131 ? 12.440 12.230 7.324 1.00 29.12 948 LEU A N 1
ATOM 778 C CA . LEU A 1 131 ? 12.122 12.852 8.595 1.00 31.93 948 LEU A CA 1
ATOM 779 C C . LEU A 1 131 ? 13.368 12.786 9.463 1.00 35.62 948 LEU A C 1
ATOM 780 O O . LEU A 1 131 ? 13.938 13.807 9.844 1.00 39.17 948 LEU A O 1
ATOM 785 N N . ARG A 1 132 ? 13.782 11.557 9.750 1.00 40.63 949 ARG A N 1
ATOM 786 C CA . ARG A 1 132 ? 14.944 11.273 10.580 1.00 39.78 949 ARG A CA 1
ATOM 787 C C . ARG A 1 132 ? 16.153 12.160 10.328 1.00 38.22 949 ARG A C 1
ATOM 788 O O . ARG A 1 132 ? 16.832 12.556 11.266 1.00 36.02 949 ARG A O 1
ATOM 796 N N . GLU A 1 133 ? 16.436 12.479 9.073 1.00 38.12 950 GLU A N 1
ATOM 797 C CA . GLU A 1 133 ? 17.597 13.311 8.810 1.00 41.51 950 GLU A CA 1
ATOM 798 C C . GLU A 1 133 ? 17.465 14.699 9.426 1.00 44.16 950 GLU A C 1
ATOM 799 O O . GLU A 1 133 ? 18.441 15.262 9.929 1.00 44.95 950 GLU A O 1
ATOM 805 N N . VAL A 1 134 ? 16.261 15.258 9.385 1.00 42.63 951 VAL A N 1
ATOM 806 C CA . VAL A 1 134 ? 16.049 16.574 9.955 1.00 42.29 951 VAL A CA 1
ATOM 807 C C . VAL A 1 134 ? 15.896 16.474 11.484 1.00 43.58 951 VAL A C 1
ATOM 808 O O . VAL A 1 134 ? 16.359 17.339 12.219 1.00 45.46 951 VAL A O 1
ATOM 812 N N . LEU A 1 135 ? 15.263 15.413 11.968 1.00 43.56 952 LEU A N 1
ATOM 813 C CA . LEU A 1 135 ? 15.099 15.236 13.405 1.00 42.33 952 LEU A CA 1
ATOM 814 C C . LEU A 1 135 ? 16.451 15.094 14.108 1.00 47.54 952 LEU A C 1
ATOM 815 O O . LEU A 1 135 ? 16.628 15.548 15.236 1.00 52.12 952 LEU A O 1
ATOM 820 N N . ASP A 1 136 ? 17.397 14.447 13.434 1.00 48.59 953 ASP A N 1
ATOM 821 C CA . ASP A 1 136 ? 18.729 14.206 13.978 1.00 49.39 953 ASP A CA 1
ATOM 822 C C . ASP A 1 136 ? 19.667 15.413 13.829 1.00 47.92 953 ASP A C 1
ATOM 823 O O . ASP A 1 136 ? 20.835 15.338 14.180 1.00 49.77 953 ASP A O 1
ATOM 828 N N . ASN A 1 137 ? 19.161 16.528 13.321 1.00 46.68 954 ASN A N 1
ATOM 829 C CA . ASN A 1 137 ? 20.003 17.708 13.134 1.00 45.42 954 ASN A CA 1
ATOM 830 C C . ASN A 1 137 ? 20.021 18.571 14.395 1.00 46.60 954 ASN A C 1
ATOM 831 O O . ASN A 1 137 ? 19.164 18.434 15.269 1.00 50.15 954 ASN A O 1
ATOM 836 N N . ALA A 1 138 ? 21.009 19.452 14.494 1.00 43.65 955 ALA A N 1
ATOM 837 C CA . ALA A 1 138 ? 21.115 20.338 15.644 1.00 38.88 955 ALA A CA 1
ATOM 838 C C . ALA A 1 138 ? 19.892 21.243 15.690 1.00 38.15 955 ALA A C 1
ATOM 839 O O . ALA A 1 138 ? 19.269 21.400 16.747 1.00 28.14 955 ALA A O 1
ATOM 841 N N . LYS A 1 139 ? 19.563 21.824 14.528 1.00 38.16 956 LYS A N 1
ATOM 842 C CA . LYS A 1 139 ? 18.420 22.732 14.365 1.00 40.95 956 LYS A CA 1
ATOM 843 C C . LYS A 1 139 ? 17.149 22.250 15.049 1.00 39.27 956 LYS A C 1
ATOM 844 O O . LYS A 1 139 ? 16.330 23.056 15.504 1.00 36.56 956 LYS A O 1
ATOM 850 N N . PHE A 1 140 ? 16.973 20.937 15.104 1.00 36.67 957 PHE A N 1
ATOM 851 C CA . PHE A 1 140 ? 15.810 20.390 15.779 1.00 37.63 957 PHE A CA 1
ATOM 852 C C . PHE A 1 140 ? 16.204 19.997 17.200 1.00 36.40 957 PHE A C 1
ATOM 853 O O . PHE A 1 140 ? 15.436 20.174 18.141 1.00 35.15 957 PHE A O 1
ATOM 861 N N . ARG A 1 141 ? 17.409 19.453 17.334 1.00 37.49 958 ARG A N 1
ATOM 862 C CA . ARG A 1 141 ? 17.927 18.999 18.619 1.00 41.08 958 ARG A CA 1
ATOM 863 C C . ARG A 1 141 ? 18.060 20.131 19.654 1.00 42.53 958 ARG A C 1
ATOM 864 O O . ARG A 1 141 ? 17.570 20.032 20.784 1.00 38.39 958 ARG A O 1
ATOM 872 N N . ASP A 1 142 ? 18.709 21.213 19.236 1.00 45.92 959 ASP A N 1
ATOM 873 C CA . ASP A 1 142 ? 18.956 22.375 20.085 1.00 47.63 959 ASP A CA 1
ATOM 874 C C . ASP A 1 142 ? 17.743 23.219 20.453 1.00 48.82 959 ASP A C 1
ATOM 875 O O . ASP A 1 142 ? 17.675 23.746 21.562 1.00 52.59 959 ASP A O 1
ATOM 880 N N . ASN A 1 143 ? 16.798 23.368 19.529 1.00 48.60 960 ASN A N 1
ATOM 881 C CA . ASN A 1 143 ? 15.613 24.179 19.794 1.00 45.66 960 ASN A CA 1
ATOM 882 C C . ASN A 1 143 ? 14.914 23.746 21.078 1.00 46.78 960 ASN A C 1
ATOM 883 O O . ASN A 1 143 ? 14.546 22.581 21.239 1.00 49.10 960 ASN A O 1
ATOM 888 N N . PRO A 1 144 ? 14.717 24.689 22.010 1.00 46.29 961 PRO A N 1
ATOM 889 C CA . PRO A 1 144 ? 14.062 24.415 23.296 1.00 43.97 961 PRO A CA 1
ATOM 890 C C . PRO A 1 144 ? 12.544 24.261 23.236 1.00 43.15 961 PRO A C 1
ATOM 891 O O . PRO A 1 144 ? 11.939 23.668 24.132 1.00 45.00 961 PRO A O 1
ATOM 895 N N . SER A 1 145 ? 11.923 24.794 22.188 1.00 39.14 962 SER A N 1
ATOM 896 C CA . SER A 1 145 ? 10.474 24.711 22.086 1.00 34.78 962 SER A CA 1
ATOM 897 C C . SER A 1 145 ? 9.924 23.324 21.840 1.00 30.55 962 SER A C 1
ATOM 898 O O . SER A 1 145 ? 10.391 22.610 20.970 1.00 31.18 962 SER A O 1
ATOM 901 N N . PRO A 1 146 ? 8.921 22.926 22.624 1.00 29.15 963 PRO A N 1
ATOM 902 C CA . PRO A 1 146 ? 8.291 21.613 22.475 1.00 29.09 963 PRO A CA 1
ATOM 903 C C . PRO A 1 146 ? 7.359 21.547 21.252 1.00 29.01 963 PRO A C 1
ATOM 904 O O . PRO A 1 146 ? 6.863 20.479 20.910 1.00 31.65 963 PRO A O 1
ATOM 908 N N . LEU A 1 147 ? 7.121 22.685 20.602 1.00 25.38 964 LEU A N 1
ATOM 909 C CA . LEU A 1 147 ? 6.270 22.723 19.416 1.00 24.53 964 LEU A CA 1
ATOM 910 C C . LEU A 1 147 ? 7.130 22.950 18.175 1.00 27.55 964 LEU A C 1
ATOM 911 O O . LEU A 1 147 ? 6.671 23.491 17.160 1.00 28.16 964 LEU A O 1
ATOM 916 N N . THR A 1 148 ? 8.394 22.549 18.279 1.00 26.17 965 THR A N 1
ATOM 917 C CA . THR A 1 148 ? 9.330 22.636 17.165 1.00 24.21 965 THR A CA 1
ATOM 918 C C . THR A 1 148 ? 8.857 21.594 16.165 1.00 21.90 965 THR A C 1
ATOM 919 O O . THR A 1 148 ? 8.496 20.485 16.553 1.00 20.59 965 THR A O 1
ATOM 923 N N . VAL A 1 149 ? 8.840 21.934 14.885 1.00 23.28 966 VAL A N 1
ATOM 924 C CA . VAL A 1 149 ? 8.410 20.960 13.885 1.00 25.77 966 VAL A CA 1
ATOM 925 C C . VAL A 1 149 ? 9.347 20.947 12.698 1.00 28.41 966 VAL A C 1
ATOM 926 O O . VAL A 1 149 ? 9.907 21.980 12.326 1.00 24.54 966 VAL A O 1
ATOM 930 N N . VAL A 1 150 ? 9.529 19.758 12.126 1.00 28.88 967 VAL A N 1
ATOM 931 C CA . VAL A 1 150 ? 10.372 19.593 10.962 1.00 29.12 967 VAL A CA 1
ATOM 932 C C . VAL A 1 150 ? 9.540 19.879 9.724 1.00 32.77 967 VAL A C 1
ATOM 933 O O . VAL A 1 150 ? 8.449 19.336 9.556 1.00 33.02 967 VAL A O 1
ATOM 937 N N . LEU A 1 151 ? 10.046 20.747 8.864 1.00 34.04 968 LEU A N 1
ATOM 938 C CA . LEU A 1 151 ? 9.341 21.051 7.641 1.00 36.25 968 LEU A CA 1
ATOM 939 C C . LEU A 1 151 ? 9.922 20.184 6.530 1.00 35.94 968 LEU A C 1
ATOM 940 O O . LEU A 1 151 ? 9.189 19.484 5.837 1.00 42.42 968 LEU A O 1
ATOM 945 N N . GLY A 1 152 ? 11.243 20.208 6.388 1.00 34.37 969 GLY A N 1
ATOM 946 C CA . GLY A 1 152 ? 11.901 19.417 5.361 1.00 32.83 969 GLY A CA 1
ATOM 947 C C . GLY A 1 152 ? 13.288 19.965 5.081 1.00 33.70 969 GLY A C 1
ATOM 948 O O . GLY A 1 152 ? 14.095 20.101 5.993 1.00 33.99 969 GLY A O 1
ATOM 949 N N . LYS A 1 153 ? 13.566 20.274 3.820 1.00 32.54 970 LYS A N 1
ATOM 950 C CA . LYS A 1 153 ? 14.851 20.831 3.422 1.00 31.43 970 LYS A CA 1
ATOM 951 C C . LYS A 1 153 ? 14.607 21.944 2.413 1.00 35.23 970 LYS A C 1
ATOM 952 O O . LYS A 1 153 ? 13.638 21.886 1.650 1.00 37.08 970 LYS A O 1
ATOM 958 N N . ASP A 1 154 ? 15.464 22.962 2.405 1.00 34.86 971 ASP A N 1
ATOM 959 C CA . ASP A 1 154 ? 15.281 24.048 1.457 1.00 36.26 971 ASP A CA 1
ATOM 960 C C . ASP A 1 154 ? 15.839 23.653 0.106 1.00 38.00 971 ASP A C 1
ATOM 961 O O . ASP A 1 154 ? 16.513 22.630 -0.017 1.00 36.09 971 ASP A O 1
ATOM 966 N N . ILE A 1 155 ? 15.553 24.461 -0.911 1.00 40.27 972 ILE A N 1
ATOM 967 C CA . ILE A 1 155 ? 16.002 24.158 -2.265 1.00 40.66 972 ILE A CA 1
ATOM 968 C C . ILE A 1 155 ? 17.476 23.824 -2.377 1.00 40.79 972 ILE A C 1
ATOM 969 O O . ILE A 1 155 ? 17.889 23.176 -3.332 1.00 44.27 972 ILE A O 1
ATOM 974 N N . ALA A 1 156 ? 18.269 24.255 -1.407 1.00 41.28 973 ALA A N 1
ATOM 975 C CA . ALA A 1 156 ? 19.701 23.991 -1.446 1.00 43.06 973 ALA A CA 1
ATOM 976 C C . ALA A 1 156 ? 20.132 22.790 -0.588 1.00 41.84 973 ALA A C 1
ATOM 977 O O . ALA A 1 156 ? 21.320 22.517 -0.442 1.00 43.08 973 ALA A O 1
ATOM 979 N N . GLY A 1 157 ? 19.171 22.074 -0.022 1.00 39.56 974 GLY A N 1
ATOM 980 C CA . GLY A 1 157 ? 19.513 20.914 0.778 1.00 38.06 974 GLY A CA 1
ATOM 981 C C . GLY A 1 157 ? 19.637 21.131 2.272 1.00 39.29 974 GLY A C 1
ATOM 982 O O . GLY A 1 157 ? 19.955 20.198 3.014 1.00 38.84 974 GLY A O 1
ATOM 983 N N . GLU A 1 158 ? 19.389 22.350 2.733 1.00 39.19 975 GLU A N 1
ATOM 984 C CA . GLU A 1 158 ? 19.493 22.619 4.159 1.00 42.97 975 GLU A CA 1
ATOM 985 C C . GLU A 1 158 ? 18.207 22.339 4.937 1.00 41.73 975 GLU A C 1
ATOM 986 O O . GLU A 1 158 ? 17.121 22.786 4.561 1.00 38.73 975 GLU A O 1
ATOM 992 N N . PRO A 1 159 ? 18.329 21.608 6.056 1.00 42.07 976 PRO A N 1
ATOM 993 C CA . PRO A 1 159 ? 17.205 21.238 6.924 1.00 40.33 976 PRO A CA 1
ATOM 994 C C . PRO A 1 159 ? 16.441 22.443 7.411 1.00 38.66 976 PRO A C 1
ATOM 995 O O . PRO A 1 159 ? 17.033 23.393 7.918 1.00 45.09 976 PRO A O 1
ATOM 999 N N . VAL A 1 160 ? 15.121 22.401 7.261 1.00 37.91 977 VAL A N 1
ATOM 1000 C CA . VAL A 1 160 ? 14.265 23.496 7.690 1.00 32.26 977 VAL A CA 1
ATOM 1001 C C . VAL A 1 160 ? 13.338 23.058 8.819 1.00 35.14 977 VAL A C 1
ATOM 1002 O O . VAL A 1 160 ? 12.543 22.119 8.673 1.00 34.51 977 VAL A O 1
ATOM 1006 N N . VAL A 1 161 ? 13.458 23.749 9.946 1.00 34.22 978 VAL A N 1
ATOM 1007 C CA . VAL A 1 161 ? 12.647 23.481 11.123 1.00 33.92 978 VAL A CA 1
ATOM 1008 C C . VAL A 1 161 ? 11.836 24.749 11.371 1.00 35.02 978 VAL A C 1
ATOM 1009 O O . VAL A 1 161 ? 12.195 25.818 10.870 1.00 41.21 978 VAL A O 1
ATOM 1013 N N . ALA A 1 162 ? 10.745 24.641 12.121 1.00 30.61 979 ALA A N 1
ATOM 1014 C CA . ALA A 1 162 ? 9.907 25.799 12.410 1.00 24.18 979 ALA A CA 1
ATOM 1015 C C . ALA A 1 162 ? 9.237 25.611 13.755 1.00 23.30 979 ALA A C 1
ATOM 1016 O O . ALA A 1 162 ? 9.035 24.490 14.201 1.00 28.17 979 ALA A O 1
ATOM 1018 N N . ASP A 1 163 ? 8.890 26.710 14.404 1.00 23.68 980 ASP A N 1
ATOM 1019 C CA . ASP A 1 163 ? 8.268 26.636 15.714 1.00 26.70 980 ASP A CA 1
ATOM 1020 C C . ASP A 1 163 ? 6.782 27.042 15.663 1.00 27.75 980 ASP A C 1
ATOM 1021 O O . ASP A 1 163 ? 6.431 28.209 15.466 1.00 29.37 980 ASP A O 1
ATOM 1026 N N . LEU A 1 164 ? 5.915 26.056 15.835 1.00 25.22 981 LEU A N 1
ATOM 1027 C CA . LEU A 1 164 ? 4.480 26.272 15.817 1.00 27.27 981 LEU A CA 1
ATOM 1028 C C . LEU A 1 164 ? 4.099 27.405 16.784 1.00 28.36 981 LEU A C 1
ATOM 1029 O O . LEU A 1 164 ? 3.184 28.182 16.516 1.00 28.52 981 LEU A O 1
ATOM 1034 N N . ALA A 1 165 ? 4.812 27.498 17.905 1.00 31.27 982 ALA A N 1
ATOM 1035 C CA . ALA A 1 165 ? 4.555 28.530 18.914 1.00 27.77 982 ALA A CA 1
ATOM 1036 C C . ALA A 1 165 ? 4.788 29.934 18.363 1.00 27.02 982 ALA A C 1
ATOM 1037 O O . ALA A 1 165 ? 4.203 30.906 18.842 1.00 26.31 982 ALA A O 1
ATOM 1039 N N . LYS A 1 166 ? 5.634 30.037 17.347 1.00 27.12 983 LYS A N 1
ATOM 1040 C CA . LYS A 1 166 ? 5.930 31.331 16.740 1.00 31.78 983 LYS A CA 1
ATOM 1041 C C . LYS A 1 166 ? 5.123 31.585 15.467 1.00 29.04 983 LYS A C 1
ATOM 1042 O O . LYS A 1 166 ? 5.277 32.627 14.841 1.00 28.20 983 LYS A O 1
ATOM 1048 N N . MET A 1 167 ? 4.272 30.645 15.074 1.00 29.23 984 MET A N 1
ATOM 1049 C CA . MET A 1 167 ? 3.518 30.818 13.838 1.00 28.17 984 MET A CA 1
ATOM 1050 C C . MET A 1 167 ? 2.409 31.866 13.853 1.00 28.34 984 MET A C 1
ATOM 1051 O O . MET A 1 167 ? 2.311 32.672 12.926 1.00 32.54 984 MET A O 1
ATOM 1056 N N . PRO A 1 168 ? 1.525 31.849 14.859 1.00 27.02 985 PRO A N 1
ATOM 1057 C CA . PRO A 1 168 ? 1.404 30.953 16.014 1.00 27.80 985 PRO A CA 1
ATOM 1058 C C . PRO A 1 168 ? 0.291 29.939 15.728 1.00 29.06 985 PRO A C 1
ATOM 1059 O O . PRO A 1 168 ? -0.022 29.083 16.559 1.00 31.97 985 PRO A O 1
ATOM 1063 N N . HIS A 1 169 ? -0.308 30.070 14.546 1.00 23.53 986 HIS A N 1
ATOM 1064 C CA . HIS A 1 169 ? -1.371 29.186 14.082 1.00 23.63 986 HIS A CA 1
ATOM 1065 C C . HIS A 1 169 ? -1.045 28.904 12.625 1.00 22.79 986 HIS A C 1
ATOM 1066 O O . HIS A 1 169 ? -0.466 29.750 11.941 1.00 24.75 986 HIS A O 1
ATOM 1073 N N . LEU A 1 170 ? -1.391 27.721 12.135 1.00 22.42 987 LEU A N 1
ATOM 1074 C CA . LEU A 1 170 ? -1.064 27.428 10.758 1.00 23.49 987 LEU A CA 1
ATOM 1075 C C . LEU A 1 170 ? -2.166 26.792 9.942 1.00 22.62 987 LEU A C 1
ATOM 1076 O O . LEU A 1 170 ? -3.120 26.231 10.485 1.00 19.39 987 LEU A O 1
ATOM 1081 N N . LEU A 1 171 ? -2.030 26.936 8.627 1.00 21.24 988 LEU A N 1
ATOM 1082 C CA . LEU A 1 171 ? -2.987 26.422 7.665 1.00 22.18 988 LEU A CA 1
ATOM 1083 C C . LEU A 1 171 ? -2.199 25.637 6.637 1.00 20.41 988 LEU A C 1
ATOM 1084 O O . LEU A 1 171 ? -1.298 26.173 6.003 1.00 23.74 988 LEU A O 1
ATOM 1089 N N . VAL A 1 172 ? -2.530 24.363 6.479 1.00 22.21 989 VAL A N 1
ATOM 1090 C CA . VAL A 1 172 ? -1.857 23.513 5.511 1.00 18.99 989 VAL A CA 1
ATOM 1091 C C . VAL A 1 172 ? -2.855 23.170 4.420 1.00 22.45 989 VAL A C 1
ATOM 1092 O O . VAL A 1 172 ? -3.967 22.741 4.718 1.00 26.57 989 VAL A O 1
ATOM 1096 N N . ALA A 1 173 ? -2.469 23.351 3.162 1.00 24.75 990 ALA A N 1
ATOM 1097 C CA . ALA A 1 173 ? -3.365 23.047 2.053 1.00 29.58 990 ALA A CA 1
ATOM 1098 C C . ALA A 1 173 ? -2.660 22.524 0.793 1.00 33.90 990 ALA A C 1
ATOM 1099 O O . ALA A 1 173 ? -1.487 22.823 0.545 1.00 36.88 990 ALA A O 1
ATOM 1101 N N . GLY A 1 174 ? -3.391 21.749 -0.004 1.00 35.59 991 GLY A N 1
ATOM 1102 C CA . GLY A 1 174 ? -2.845 21.213 -1.244 1.00 37.93 991 GLY A CA 1
ATOM 1103 C C . GLY A 1 174 ? -3.904 20.358 -1.906 1.00 38.07 991 GLY A C 1
ATOM 1104 O O . GLY A 1 174 ? -5.065 20.430 -1.506 1.00 34.13 991 GLY A O 1
ATOM 1105 N N . THR A 1 175 ? -3.535 19.572 -2.918 1.00 40.95 992 THR A N 1
ATOM 1106 C CA . THR A 1 175 ? -4.515 18.692 -3.560 1.00 48.10 992 THR A CA 1
ATOM 1107 C C . THR A 1 175 ? -4.491 17.384 -2.776 1.00 51.23 992 THR A C 1
ATOM 1108 O O . THR A 1 175 ? -3.952 17.349 -1.671 1.00 57.85 992 THR A O 1
ATOM 1112 N N . THR A 1 176 ? -5.041 16.307 -3.325 1.00 51.68 993 THR A N 1
ATOM 1113 C CA . THR A 1 176 ? -5.081 15.056 -2.576 1.00 53.21 993 THR A CA 1
ATOM 1114 C C . THR A 1 176 ? -3.751 14.401 -2.198 1.00 51.56 993 THR A C 1
ATOM 1115 O O . THR A 1 176 ? -3.393 14.387 -1.022 1.00 56.85 993 THR A O 1
ATOM 1119 N N . GLY A 1 177 ? -3.015 13.857 -3.159 1.00 44.41 994 GLY A N 1
ATOM 1120 C CA . GLY A 1 177 ? -1.766 13.211 -2.801 1.00 41.07 994 GLY A CA 1
ATOM 1121 C C . GLY A 1 177 ? -0.515 14.056 -2.952 1.00 39.21 994 GLY A C 1
ATOM 1122 O O . GLY A 1 177 ? 0.551 13.534 -3.296 1.00 38.85 994 GLY A O 1
ATOM 1123 N N . SER A 1 178 ? -0.620 15.354 -2.684 1.00 36.16 995 SER A N 1
ATOM 1124 C CA . SER A 1 178 ? 0.538 16.238 -2.828 1.00 33.28 995 SER A CA 1
ATOM 1125 C C . SER A 1 178 ? 1.457 16.318 -1.597 1.00 30.27 995 SER A C 1
ATOM 1126 O O . SER A 1 178 ? 2.564 16.836 -1.686 1.00 29.67 995 SER A O 1
ATOM 1129 N N . GLY A 1 179 ? 1.002 15.807 -0.456 1.00 27.45 996 GLY A N 1
ATOM 1130 C CA . GLY A 1 179 ? 1.841 15.811 0.726 1.00 22.83 996 GLY A CA 1
ATOM 1131 C C . GLY A 1 179 ? 1.298 16.407 2.009 1.00 24.02 996 GLY A C 1
ATOM 1132 O O . GLY A 1 179 ? 1.968 16.353 3.040 1.00 27.09 996 GLY A O 1
ATOM 1133 N N . ALA A 1 180 ? 0.101 16.974 1.966 1.00 22.54 997 ALA A N 1
ATOM 1134 C CA . ALA A 1 180 ? -0.477 17.585 3.154 1.00 26.16 997 ALA A CA 1
ATOM 1135 C C . ALA A 1 180 ? -0.579 16.628 4.328 1.00 31.39 997 ALA A C 1
ATOM 1136 O O . ALA A 1 180 ? -0.172 16.961 5.446 1.00 32.76 997 ALA A O 1
ATOM 1138 N N . SER A 1 181 ? -1.119 15.438 4.085 1.00 33.60 998 SER A N 1
ATOM 1139 C CA . SER A 1 181 ? -1.273 14.478 5.165 1.00 33.79 998 SER A CA 1
ATOM 1140 C C . SER A 1 181 ? 0.087 14.085 5.717 1.00 32.13 998 SER A C 1
ATOM 1141 O O . SER A 1 181 ? 0.328 14.212 6.921 1.00 34.76 998 SER A O 1
ATOM 1144 N N . VAL A 1 182 ? 0.982 13.634 4.840 1.00 31.69 999 VAL A N 1
ATOM 1145 C CA . VAL A 1 182 ? 2.323 13.240 5.264 1.00 29.09 999 VAL A CA 1
ATOM 1146 C C . VAL A 1 182 ? 2.955 14.421 5.991 1.00 29.44 999 VAL A C 1
ATOM 1147 O O . VAL A 1 182 ? 3.633 14.240 7.001 1.00 33.23 999 VAL A O 1
ATOM 1151 N N . GLY A 1 183 ? 2.709 15.627 5.479 1.00 28.09 1000 GLY A N 1
ATOM 1152 C CA . GLY A 1 183 ? 3.243 16.836 6.091 1.00 25.30 1000 GLY A CA 1
ATOM 1153 C C . GLY A 1 183 ? 2.770 17.042 7.519 1.00 26.63 1000 GLY A C 1
ATOM 1154 O O . GLY A 1 183 ? 3.551 17.413 8.402 1.00 24.40 1000 GLY A O 1
ATOM 1155 N N . VAL A 1 184 ? 1.481 16.811 7.751 1.00 26.12 1001 VAL A N 1
ATOM 1156 C CA . VAL A 1 184 ? 0.936 16.947 9.091 1.00 25.24 1001 VAL A CA 1
ATOM 1157 C C . VAL A 1 184 ? 1.533 15.854 9.994 1.00 25.78 1001 VAL A C 1
ATOM 1158 O O . VAL A 1 184 ? 1.879 16.131 11.140 1.00 22.67 1001 VAL A O 1
ATOM 1162 N N . ASN A 1 185 ? 1.668 14.626 9.484 1.00 23.29 1002 ASN A N 1
ATOM 1163 C CA . ASN A 1 185 ? 2.237 13.547 10.302 1.00 28.57 1002 ASN A CA 1
ATOM 1164 C C . ASN A 1 185 ? 3.651 13.873 10.729 1.00 29.92 1002 ASN A C 1
ATOM 1165 O O . ASN A 1 185 ? 4.064 13.551 11.847 1.00 32.04 1002 ASN A O 1
ATOM 1170 N N . ALA A 1 186 ? 4.401 14.491 9.825 1.00 28.77 1003 ALA A N 1
ATOM 1171 C CA . ALA A 1 186 ? 5.770 14.867 10.126 1.00 28.16 1003 ALA A CA 1
ATOM 1172 C C . ALA A 1 186 ? 5.750 15.855 11.288 1.00 28.22 1003 ALA A C 1
ATOM 1173 O O . ALA A 1 186 ? 6.604 15.803 12.168 1.00 32.72 1003 ALA A O 1
ATOM 1175 N N . MET A 1 187 ? 4.766 16.746 11.305 1.00 28.54 1004 MET A N 1
ATOM 1176 C CA . MET A 1 187 ? 4.692 17.730 12.375 1.00 30.89 1004 MET A CA 1
ATOM 1177 C C . MET A 1 187 ? 4.403 17.112 13.735 1.00 30.51 1004 MET A C 1
ATOM 1178 O O . MET A 1 187 ? 5.095 17.397 14.714 1.00 28.98 1004 MET A O 1
ATOM 1183 N N . ILE A 1 188 ? 3.380 16.271 13.800 1.00 29.69 1005 ILE A N 1
ATOM 1184 C CA . ILE A 1 188 ? 3.027 15.622 15.056 1.00 30.55 1005 ILE A CA 1
ATOM 1185 C C . ILE A 1 188 ? 4.176 14.732 15.530 1.00 31.75 1005 ILE A C 1
ATOM 1186 O O . ILE A 1 188 ? 4.536 14.753 16.707 1.00 32.08 1005 ILE A O 1
ATOM 1191 N N . LEU A 1 189 ? 4.754 13.952 14.619 1.00 32.03 1006 LEU A N 1
ATOM 1192 C CA . LEU A 1 189 ? 5.854 13.080 15.005 1.00 33.44 1006 LEU A CA 1
ATOM 1193 C C . LEU A 1 189 ? 7.014 13.901 15.536 1.00 32.76 1006 LEU A C 1
ATOM 1194 O O . LEU A 1 189 ? 7.718 13.461 16.452 1.00 27.04 1006 LEU A O 1
ATOM 1199 N N . SER A 1 190 ? 7.202 15.088 14.957 1.00 29.94 1007 SER A N 1
ATOM 1200 C CA . SER A 1 190 ? 8.268 15.982 15.385 1.00 27.88 1007 SER A CA 1
ATOM 1201 C C . SER A 1 190 ? 8.078 16.168 16.872 1.00 30.23 1007 SER A C 1
ATOM 1202 O O . SER A 1 190 ? 8.984 15.922 17.664 1.00 34.14 1007 SER A O 1
ATOM 1205 N N . MET A 1 191 ? 6.876 16.584 17.247 1.00 29.03 1008 MET A N 1
ATOM 1206 C CA . MET A 1 191 ? 6.573 16.837 18.641 1.00 31.91 1008 MET A CA 1
ATOM 1207 C C . MET A 1 191 ? 6.648 15.600 19.507 1.00 32.58 1008 MET A C 1
ATOM 1208 O O . MET A 1 191 ? 7.088 15.670 20.658 1.00 35.40 1008 MET A O 1
ATOM 1213 N N . LEU A 1 192 ? 6.228 14.466 18.968 1.00 32.04 1009 LEU A N 1
ATOM 1214 C CA . LEU A 1 192 ? 6.281 13.239 19.748 1.00 33.61 1009 LEU A CA 1
ATOM 1215 C C . LEU A 1 192 ? 7.744 12.847 19.991 1.00 33.11 1009 LEU A C 1
ATOM 1216 O O . LEU A 1 192 ? 8.040 11.957 20.797 1.00 32.86 1009 LEU A O 1
ATOM 1221 N N . TYR A 1 193 ? 8.657 13.530 19.306 1.00 27.92 1010 TYR A N 1
ATOM 1222 C CA . TYR A 1 193 ? 10.074 13.254 19.471 1.00 27.44 1010 TYR A CA 1
ATOM 1223 C C . TYR A 1 193 ? 10.749 14.301 20.330 1.00 30.71 1010 TYR A C 1
ATOM 1224 O O . TYR A 1 193 ? 11.967 14.468 20.271 1.00 32.41 1010 TYR A O 1
ATOM 1233 N N . LYS A 1 194 ? 9.964 15.017 21.120 1.00 29.58 1011 LYS A N 1
ATOM 1234 C CA . LYS A 1 194 ? 10.535 16.036 21.965 1.00 28.97 1011 LYS A CA 1
ATOM 1235 C C . LYS A 1 194 ? 9.643 16.392 23.142 1.00 29.46 1011 LYS A C 1
ATOM 1236 O O . LYS A 1 194 ? 10.135 16.830 24.175 1.00 32.93 1011 LYS A O 1
ATOM 1242 N N . ALA A 1 195 ? 8.340 16.188 23.019 1.00 27.11 1012 ALA A N 1
ATOM 1243 C CA . ALA A 1 195 ? 7.475 16.553 24.124 1.00 27.58 1012 ALA A CA 1
ATOM 1244 C C . ALA A 1 195 ? 6.840 15.412 24.889 1.00 28.11 1012 ALA A C 1
ATOM 1245 O O . ALA A 1 195 ? 6.414 14.406 24.322 1.00 30.73 1012 ALA A O 1
ATOM 1247 N N . GLN A 1 196 ? 6.780 15.593 26.197 1.00 23.03 1013 GLN A N 1
ATOM 1248 C CA . GLN A 1 196 ? 6.157 14.633 27.068 1.00 22.89 1013 GLN A CA 1
ATOM 1249 C C . GLN A 1 196 ? 4.744 15.169 27.138 1.00 19.60 1013 GLN A C 1
ATOM 1250 O O . GLN A 1 196 ? 4.518 16.329 26.848 1.00 21.85 1013 GLN A O 1
ATOM 1256 N N . PRO A 1 197 ? 3.771 14.336 27.500 1.00 20.87 1014 PRO A N 1
ATOM 1257 C CA . PRO A 1 197 ? 2.431 14.914 27.563 1.00 23.67 1014 PRO A CA 1
ATOM 1258 C C . PRO A 1 197 ? 2.417 16.242 28.344 1.00 27.83 1014 PRO A C 1
ATOM 1259 O O . PRO A 1 197 ? 1.784 17.209 27.921 1.00 30.27 1014 PRO A O 1
ATOM 1263 N N . GLU A 1 198 ? 3.141 16.301 29.461 1.00 32.43 1015 GLU A N 1
ATOM 1264 C CA . GLU A 1 198 ? 3.159 17.516 30.287 1.00 34.71 1015 GLU A CA 1
ATOM 1265 C C . GLU A 1 198 ? 3.564 18.761 29.499 1.00 32.74 1015 GLU A C 1
ATOM 1266 O O . GLU A 1 198 ? 3.233 19.883 29.889 1.00 35.34 1015 GLU A O 1
ATOM 1272 N N . ASP A 1 199 ? 4.289 18.564 28.402 1.00 30.45 1016 ASP A N 1
ATOM 1273 C CA . ASP A 1 199 ? 4.723 19.684 27.572 1.00 30.97 1016 ASP A CA 1
ATOM 1274 C C . ASP A 1 199 ? 3.679 20.048 26.502 1.00 30.87 1016 ASP A C 1
ATOM 1275 O O . ASP A 1 199 ? 3.435 21.232 26.236 1.00 27.90 1016 ASP A O 1
ATOM 1280 N N . VAL A 1 200 ? 3.062 19.035 25.893 1.00 27.74 1017 VAL A N 1
ATOM 1281 C CA . VAL A 1 200 ? 2.091 19.274 24.824 1.00 26.94 1017 VAL A CA 1
ATOM 1282 C C . VAL A 1 200 ? 0.929 18.296 24.800 1.00 27.79 1017 VAL A C 1
ATOM 1283 O O . VAL A 1 200 ? 1.130 17.085 24.805 1.00 29.79 1017 VAL A O 1
ATOM 1287 N N . ARG A 1 201 ? -0.289 18.827 24.746 1.00 29.97 1018 ARG A N 1
ATOM 1288 C CA . ARG A 1 201 ? -1.494 17.995 24.687 1.00 31.46 1018 ARG A CA 1
ATOM 1289 C C . ARG A 1 201 ? -2.219 18.305 23.387 1.00 29.61 1018 ARG A C 1
ATOM 1290 O O . ARG A 1 201 ? -2.207 19.452 22.945 1.00 30.38 1018 ARG A O 1
ATOM 1298 N N . PHE A 1 202 ? -2.842 17.297 22.774 1.00 32.72 1019 PHE A N 1
ATOM 1299 C CA . PHE A 1 202 ? -3.554 17.510 21.508 1.00 36.01 1019 PHE A CA 1
ATOM 1300 C C . PHE A 1 202 ? -5.049 17.293 21.550 1.00 38.07 1019 PHE A C 1
ATOM 1301 O O . PHE A 1 202 ? -5.559 16.463 22.295 1.00 40.28 1019 PHE A O 1
ATOM 1309 N N . ILE A 1 203 ? -5.740 18.058 20.717 1.00 40.76 1020 ILE A N 1
ATOM 1310 C CA . ILE A 1 203 ? -7.177 17.928 20.536 1.00 38.77 1020 ILE A CA 1
ATOM 1311 C C . ILE A 1 203 ? -7.260 17.693 19.035 1.00 39.69 1020 ILE A C 1
ATOM 1312 O O . ILE A 1 203 ? -7.061 18.617 18.238 1.00 39.14 1020 ILE A O 1
ATOM 1317 N N . MET A 1 204 ? -7.521 16.455 18.642 1.00 38.70 1021 MET A N 1
ATOM 1318 C CA . MET A 1 204 ? -7.575 16.149 17.225 1.00 39.50 1021 MET A CA 1
ATOM 1319 C C . MET A 1 204 ? -8.991 16.003 16.686 1.00 39.47 1021 MET A C 1
ATOM 1320 O O . MET A 1 204 ? -9.766 15.176 17.165 1.00 40.34 1021 MET A O 1
ATOM 1325 N N . ILE A 1 205 ? -9.314 16.836 15.695 1.00 39.45 1022 ILE A N 1
ATOM 1326 C CA . ILE A 1 205 ? -10.626 16.856 15.045 1.00 37.44 1022 ILE A CA 1
ATOM 1327 C C . ILE A 1 205 ? -10.581 16.164 13.688 1.00 36.66 1022 ILE A C 1
ATOM 1328 O O . ILE A 1 205 ? -10.017 16.698 12.736 1.00 38.40 1022 ILE A O 1
ATOM 1333 N N . ASP A 1 206 ? -11.177 14.988 13.590 1.00 37.59 1023 ASP A N 1
ATOM 1334 C CA . ASP A 1 206 ? -11.201 14.273 12.322 1.00 44.09 1023 ASP A CA 1
ATOM 1335 C C . ASP A 1 206 ? -12.665 13.968 12.010 1.00 46.45 1023 ASP A C 1
ATOM 1336 O O . ASP A 1 206 ? -13.096 12.819 12.068 1.00 47.98 1023 ASP A O 1
ATOM 1341 N N . PRO A 1 207 ? -13.455 15.008 11.683 1.00 51.54 1024 PRO A N 1
ATOM 1342 C CA . PRO A 1 207 ? -14.878 14.826 11.375 1.00 53.01 1024 PRO A CA 1
ATOM 1343 C C . PRO A 1 207 ? -15.206 13.606 10.531 1.00 57.07 1024 PRO A C 1
ATOM 1344 O O . PRO A 1 207 ? -16.061 12.799 10.908 1.00 60.61 1024 PRO A O 1
ATOM 1348 N N . LYS A 1 208 ? -14.532 13.460 9.398 1.00 58.77 1025 LYS A N 1
ATOM 1349 C CA . LYS A 1 208 ? -14.782 12.307 8.543 1.00 62.65 1025 LYS A CA 1
ATOM 1350 C C . LYS A 1 208 ? -13.521 11.481 8.302 1.00 64.02 1025 LYS A C 1
ATOM 1351 O O . LYS A 1 208 ? -12.402 12.001 8.316 1.00 66.23 1025 LYS A O 1
ATOM 1357 N N . MET A 1 209 ? -13.727 10.185 8.090 1.00 64.87 1026 MET A N 1
ATOM 1358 C CA . MET A 1 209 ? -12.655 9.229 7.844 1.00 64.77 1026 MET A CA 1
ATOM 1359 C C . MET A 1 209 ? -11.709 9.069 9.028 1.00 63.09 1026 MET A C 1
ATOM 1360 O O . MET A 1 209 ? -11.942 9.642 10.098 1.00 61.12 1026 MET A O 1
ATOM 1365 N N . LEU A 1 210 ? -10.643 8.297 8.842 1.00 59.61 1027 LEU A N 1
ATOM 1366 C CA . LEU A 1 210 ? -9.735 8.006 9.943 1.00 57.33 1027 LEU A CA 1
ATOM 1367 C C . LEU A 1 210 ? -8.290 8.486 9.889 1.00 57.64 1027 LEU A C 1
ATOM 1368 O O . LEU A 1 210 ? -7.426 7.890 10.534 1.00 60.74 1027 LEU A O 1
ATOM 1373 N N . GLU A 1 211 ? -8.006 9.552 9.155 1.00 56.38 1028 GLU A N 1
ATOM 1374 C CA . GLU A 1 211 ? -6.630 10.026 9.079 1.00 53.34 1028 GLU A CA 1
ATOM 1375 C C . GLU A 1 211 ? -5.965 10.173 10.452 1.00 52.70 1028 GLU A C 1
ATOM 1376 O O . GLU A 1 211 ? -4.956 9.520 10.719 1.00 56.53 1028 GLU A O 1
ATOM 1382 N N . LEU A 1 212 ? -6.529 11.009 11.323 1.00 47.04 1029 LEU A N 1
ATOM 1383 C CA . LEU A 1 212 ? -5.960 11.228 12.652 1.00 42.06 1029 LEU A CA 1
ATOM 1384 C C . LEU A 1 212 ? -6.251 10.107 13.654 1.00 42.02 1029 LEU A C 1
ATOM 1385 O O . LEU A 1 212 ? -5.725 10.100 14.766 1.00 41.36 1029 LEU A O 1
ATOM 1390 N N . SER A 1 213 ? -7.089 9.159 13.262 1.00 42.38 1030 SER A N 1
ATOM 1391 C CA . SER A 1 213 ? -7.451 8.052 14.144 1.00 41.72 1030 SER A CA 1
ATOM 1392 C C . SER A 1 213 ? -6.249 7.169 14.462 1.00 41.20 1030 SER A C 1
ATOM 1393 O O . SER A 1 213 ? -6.281 6.359 15.393 1.00 40.11 1030 SER A O 1
ATOM 1396 N N . VAL A 1 214 ? -5.196 7.309 13.670 1.00 36.74 1031 VAL A N 1
ATOM 1397 C CA . VAL A 1 214 ? -4.008 6.514 13.879 1.00 33.11 1031 VAL A CA 1
ATOM 1398 C C . VAL A 1 214 ? -3.276 6.912 15.166 1.00 34.74 1031 VAL A C 1
ATOM 1399 O O . VAL A 1 214 ? -2.376 6.204 15.624 1.00 34.50 1031 VAL A O 1
ATOM 1403 N N . TYR A 1 215 ? -3.671 8.041 15.753 1.00 34.44 1032 TYR A N 1
ATOM 1404 C CA . TYR A 1 215 ? -3.047 8.538 16.983 1.00 35.15 1032 TYR A CA 1
ATOM 1405 C C . TYR A 1 215 ? -3.857 8.210 18.228 1.00 38.29 1032 TYR A C 1
ATOM 1406 O O . TYR A 1 215 ? -3.467 8.559 19.338 1.00 39.97 1032 TYR A O 1
ATOM 1415 N N . GLU A 1 216 ? -4.992 7.548 18.048 1.00 43.48 1033 GLU A N 1
ATOM 1416 C CA . GLU A 1 216 ? -5.836 7.204 19.184 1.00 46.65 1033 GLU A CA 1
ATOM 1417 C C . GLU A 1 216 ? -5.016 6.435 20.215 1.00 47.46 1033 GLU A C 1
ATOM 1418 O O . GLU A 1 216 ? -4.282 5.506 19.874 1.00 46.46 1033 GLU A O 1
ATOM 1424 N N . GLY A 1 217 ? -5.123 6.843 21.475 1.00 48.03 1034 GLY A N 1
ATOM 1425 C CA . GLY A 1 217 ? -4.393 6.163 22.527 1.00 46.85 1034 GLY A CA 1
ATOM 1426 C C . GLY A 1 217 ? -3.150 6.882 23.001 1.00 45.99 1034 GLY A C 1
ATOM 1427 O O . GLY A 1 217 ? -2.650 6.602 24.083 1.00 51.25 1034 GLY A O 1
ATOM 1428 N N . ILE A 1 218 ? -2.635 7.794 22.191 1.00 43.67 1035 ILE A N 1
ATOM 1429 C CA . ILE A 1 218 ? -1.442 8.552 22.552 1.00 42.54 1035 ILE A CA 1
ATOM 1430 C C . ILE A 1 218 ? -1.719 9.282 23.877 1.00 39.86 1035 ILE A C 1
ATOM 1431 O O . ILE A 1 218 ? -2.767 9.912 24.034 1.00 39.70 1035 ILE A O 1
ATOM 1436 N N . PRO A 1 219 ? -0.793 9.196 24.852 1.00 35.22 1036 PRO A N 1
ATOM 1437 C CA . PRO A 1 219 ? -1.017 9.872 26.135 1.00 32.23 1036 PRO A CA 1
ATOM 1438 C C . PRO A 1 219 ? -1.155 11.398 26.032 1.00 36.13 1036 PRO A C 1
ATOM 1439 O O . PRO A 1 219 ? -1.645 12.055 26.959 1.00 34.69 1036 PRO A O 1
ATOM 1443 N N . HIS A 1 220 ? -0.743 11.956 24.899 1.00 34.80 1037 HIS A N 1
ATOM 1444 C CA . HIS A 1 220 ? -0.816 13.397 24.699 1.00 35.91 1037 HIS A CA 1
ATOM 1445 C C . HIS A 1 220 ? -2.239 13.896 24.437 1.00 37.82 1037 HIS A C 1
ATOM 1446 O O . HIS A 1 220 ? -2.562 15.056 24.741 1.00 36.02 1037 HIS A O 1
ATOM 1453 N N . LEU A 1 221 ? -3.090 13.024 23.892 1.00 35.70 1038 LEU A N 1
ATOM 1454 C CA . LEU A 1 221 ? -4.472 13.400 23.594 1.00 34.30 1038 LEU A CA 1
ATOM 1455 C C . LEU A 1 221 ? -5.214 13.880 24.827 1.00 33.76 1038 LEU A C 1
ATOM 1456 O O . LEU A 1 221 ? -5.201 13.216 25.862 1.00 38.77 1038 LEU A O 1
ATOM 1461 N N . LEU A 1 222 ? -5.859 15.039 24.706 1.00 32.73 1039 LEU A N 1
ATOM 1462 C CA . LEU A 1 222 ? -6.633 15.621 25.791 1.00 30.38 1039 LEU A CA 1
ATOM 1463 C C . LEU A 1 222 ? -8.007 14.979 25.841 1.00 33.44 1039 LEU A C 1
ATOM 1464 O O . LEU A 1 222 ? -8.641 14.917 26.894 1.00 38.82 1039 LEU A O 1
ATOM 1469 N N . THR A 1 223 ? -8.470 14.517 24.687 1.00 33.94 1040 THR A N 1
ATOM 1470 C CA . THR A 1 223 ? -9.762 13.851 24.571 1.00 35.31 1040 THR A CA 1
ATOM 1471 C C . THR A 1 223 ? -9.658 12.879 23.399 1.00 35.90 1040 THR A C 1
ATOM 1472 O O . THR A 1 223 ? -8.691 12.927 22.642 1.00 41.68 1040 THR A O 1
ATOM 1476 N N . GLU A 1 224 ? -10.630 11.993 23.248 1.00 35.41 1041 GLU A N 1
ATOM 1477 C CA . GLU A 1 224 ? -10.597 11.041 22.138 1.00 35.85 1041 GLU A CA 1
ATOM 1478 C C . GLU A 1 224 ? -10.728 11.810 20.819 1.00 32.60 1041 GLU A C 1
ATOM 1479 O O . GLU A 1 224 ? -11.369 12.865 20.763 1.00 23.47 1041 GLU A O 1
ATOM 1485 N N . VAL A 1 225 ? -10.110 11.294 19.762 1.00 30.57 1042 VAL A N 1
ATOM 1486 C CA . VAL A 1 225 ? -10.184 11.960 18.468 1.00 30.82 1042 VAL A CA 1
ATOM 1487 C C . VAL A 1 225 ? -11.637 12.363 18.209 1.00 33.14 1042 VAL A C 1
ATOM 1488 O O . VAL A 1 225 ? -12.531 11.517 18.218 1.00 35.88 1042 VAL A O 1
ATOM 1492 N N . VAL A 1 226 ? -11.881 13.651 17.992 1.00 32.17 1043 VAL A N 1
ATOM 1493 C CA . VAL A 1 226 ? -13.246 14.113 17.752 1.00 35.48 1043 VAL A CA 1
ATOM 1494 C C . VAL A 1 226 ? -13.773 13.747 16.357 1.00 37.92 1043 VAL A C 1
ATOM 1495 O O . VAL A 1 226 ? -13.151 14.053 15.335 1.00 35.23 1043 VAL A O 1
ATOM 1499 N N . THR A 1 227 ? -14.934 13.099 16.326 1.00 40.91 1044 THR A N 1
ATOM 1500 C CA . THR A 1 227 ? -15.524 12.660 15.070 1.00 43.81 1044 THR A CA 1
ATOM 1501 C C . THR A 1 227 ? -16.830 13.338 14.684 1.00 44.24 1044 THR A C 1
ATOM 1502 O O . THR A 1 227 ? -17.118 13.494 13.500 1.00 46.18 1044 THR A O 1
ATOM 1506 N N . ASP A 1 228 ? -17.630 13.731 15.665 1.00 46.77 1045 ASP A N 1
ATOM 1507 C CA . ASP A 1 228 ? -18.883 14.401 15.355 1.00 52.34 1045 ASP A CA 1
ATOM 1508 C C . ASP A 1 228 ? -18.577 15.859 15.060 1.00 53.89 1045 ASP A C 1
ATOM 1509 O O . ASP A 1 228 ? -17.831 16.495 15.799 1.00 54.98 1045 ASP A O 1
ATOM 1514 N N . MET A 1 229 ? -19.156 16.399 13.992 1.00 56.57 1046 MET A N 1
ATOM 1515 C CA . MET A 1 229 ? -18.883 17.789 13.628 1.00 60.10 1046 MET A CA 1
ATOM 1516 C C . MET A 1 229 ? -19.365 18.824 14.660 1.00 57.49 1046 MET A C 1
ATOM 1517 O O . MET A 1 229 ? -18.872 19.954 14.705 1.00 53.85 1046 MET A O 1
ATOM 1522 N N . LYS A 1 230 ? -20.317 18.429 15.493 1.00 56.00 1047 LYS A N 1
ATOM 1523 C CA . LYS A 1 230 ? -20.848 19.318 16.510 1.00 58.91 1047 LYS A CA 1
ATOM 1524 C C . LYS A 1 230 ? -19.911 19.338 17.707 1.00 58.25 1047 LYS A C 1
ATOM 1525 O O . LYS A 1 230 ? -19.741 20.367 18.366 1.00 57.61 1047 LYS A O 1
ATOM 1531 N N . ASP A 1 231 ? -19.305 18.192 17.991 1.00 56.18 1048 ASP A N 1
ATOM 1532 C CA . ASP A 1 231 ? -18.375 18.106 19.099 1.00 55.24 1048 ASP A CA 1
ATOM 1533 C C . ASP A 1 231 ? -17.221 19.041 18.789 1.00 55.22 1048 ASP A C 1
ATOM 1534 O O . ASP A 1 231 ? -16.697 19.710 19.674 1.00 56.75 1048 ASP A O 1
ATOM 1539 N N . ALA A 1 232 ? -16.839 19.089 17.518 1.00 54.19 1049 ALA A N 1
ATOM 1540 C CA . ALA A 1 232 ? -15.747 19.944 17.076 1.00 50.71 1049 ALA A CA 1
ATOM 1541 C C . ALA A 1 232 ? -15.974 21.367 17.567 1.00 49.54 1049 ALA A C 1
ATOM 1542 O O . ALA A 1 232 ? -15.085 21.986 18.154 1.00 48.96 1049 ALA A O 1
ATOM 1544 N N . ALA A 1 233 ? -17.173 21.883 17.325 1.00 47.28 1050 ALA A N 1
ATOM 1545 C CA . ALA A 1 233 ? -17.504 23.231 17.752 1.00 39.73 1050 ALA A CA 1
ATOM 1546 C C . ALA A 1 233 ? -17.334 23.304 19.248 1.00 38.64 1050 ALA A C 1
ATOM 1547 O O . ALA A 1 233 ? -16.743 24.244 19.761 1.00 41.44 1050 ALA A O 1
ATOM 1549 N N . ASN A 1 234 ? -17.837 22.303 19.954 1.00 35.68 1051 ASN A N 1
ATOM 1550 C CA . ASN A 1 234 ? -17.718 22.304 21.404 1.00 38.68 1051 ASN A CA 1
ATOM 1551 C C . ASN A 1 234 ? -16.258 22.298 21.855 1.00 39.01 1051 ASN A C 1
ATOM 1552 O O . ASN A 1 234 ? -15.881 23.023 22.778 1.00 38.65 1051 ASN A O 1
ATOM 1557 N N . ALA A 1 235 ? -15.442 21.476 21.200 1.00 37.56 1052 ALA A N 1
ATOM 1558 C CA . ALA A 1 235 ? -14.029 21.358 21.530 1.00 33.07 1052 ALA A CA 1
ATOM 1559 C C . ALA A 1 235 ? -13.354 22.717 21.434 1.00 34.93 1052 ALA A C 1
ATOM 1560 O O . ALA A 1 235 ? -12.540 23.084 22.285 1.00 37.40 1052 ALA A O 1
ATOM 1562 N N . LEU A 1 236 ? -13.694 23.459 20.386 1.00 36.11 1053 LEU A N 1
ATOM 1563 C CA . LEU A 1 236 ? -13.140 24.785 20.178 1.00 32.51 1053 LEU A CA 1
ATOM 1564 C C . LEU A 1 236 ? -13.612 25.706 21.298 1.00 34.63 1053 LEU A C 1
ATOM 1565 O O . LEU A 1 236 ? -12.815 26.433 21.883 1.00 37.12 1053 LEU A O 1
ATOM 1570 N N . ARG A 1 237 ? -14.909 25.674 21.596 1.00 35.77 1054 ARG A N 1
ATOM 1571 C CA . ARG A 1 237 ? -15.455 26.514 22.655 1.00 36.90 1054 ARG A CA 1
ATOM 1572 C C . ARG A 1 237 ? -14.732 26.232 23.965 1.00 34.91 1054 ARG A C 1
ATOM 1573 O O . ARG A 1 237 ? -14.503 27.136 24.767 1.00 37.41 1054 ARG A O 1
ATOM 1581 N N . TRP A 1 238 ? -14.382 24.972 24.193 1.00 30.37 1055 TRP A N 1
ATOM 1582 C CA . TRP A 1 238 ? -13.669 24.621 25.406 1.00 26.96 1055 TRP A CA 1
ATOM 1583 C C . TRP A 1 238 ? -12.402 25.463 25.379 1.00 29.26 1055 TRP A C 1
ATOM 1584 O O . TRP A 1 238 ? -12.158 26.250 26.281 1.00 34.05 1055 TRP A O 1
ATOM 1595 N N . CYS A 1 239 ? -11.614 25.312 24.322 1.00 27.61 1056 CYS A N 1
ATOM 1596 C CA . CYS A 1 239 ? -10.380 26.068 24.164 1.00 27.91 1056 CYS A CA 1
ATOM 1597 C C . CYS A 1 239 ? -10.526 27.549 24.501 1.00 28.87 1056 CYS A C 1
ATOM 1598 O O . CYS A 1 239 ? -9.691 28.122 25.196 1.00 28.04 1056 CYS A O 1
ATOM 1601 N N . VAL A 1 240 ? -11.581 28.174 23.997 1.00 32.63 1057 VAL A N 1
ATOM 1602 C CA . VAL A 1 240 ? -11.791 29.589 24.248 1.00 34.88 1057 VAL A CA 1
ATOM 1603 C C . VAL A 1 240 ? -11.896 29.900 25.738 1.00 39.08 1057 VAL A C 1
ATOM 1604 O O . VAL A 1 240 ? -11.396 30.928 26.207 1.00 39.59 1057 VAL A O 1
ATOM 1608 N N . ASN A 1 241 ? -12.544 29.013 26.486 1.00 39.71 1058 ASN A N 1
ATOM 1609 C CA . ASN A 1 241 ? -12.686 29.217 27.919 1.00 38.69 1058 ASN A CA 1
ATOM 1610 C C . ASN A 1 241 ? -11.366 28.899 28.621 1.00 40.26 1058 ASN A C 1
ATOM 1611 O O . ASN A 1 241 ? -10.956 29.607 29.545 1.00 42.84 1058 ASN A O 1
ATOM 1616 N N . GLU A 1 242 ? -10.693 27.846 28.164 1.00 39.72 1059 GLU A N 1
ATOM 1617 C CA . GLU A 1 242 ? -9.415 27.431 28.733 1.00 40.55 1059 GLU A CA 1
ATOM 1618 C C . GLU A 1 242 ? -8.394 28.550 28.586 1.00 42.45 1059 GLU A C 1
ATOM 1619 O O . GLU A 1 242 ? -7.453 28.669 29.386 1.00 40.97 1059 GLU A O 1
ATOM 1625 N N . MET A 1 243 ? -8.594 29.374 27.559 1.00 42.62 1060 MET A N 1
ATOM 1626 C CA . MET A 1 243 ? -7.704 30.494 27.284 1.00 39.15 1060 MET A CA 1
ATOM 1627 C C . MET A 1 243 ? -7.971 31.635 28.238 1.00 38.04 1060 MET A C 1
ATOM 1628 O O . MET A 1 243 ? -7.041 32.292 28.699 1.00 37.20 1060 MET A O 1
ATOM 1633 N N . GLU A 1 244 ? -9.239 31.880 28.535 1.00 37.65 1061 GLU A N 1
ATOM 1634 C CA . GLU A 1 244 ? -9.561 32.962 29.447 1.00 44.58 1061 GLU A CA 1
ATOM 1635 C C . GLU A 1 244 ? -9.103 32.571 30.846 1.00 44.47 1061 GLU A C 1
ATOM 1636 O O . GLU A 1 244 ? -8.610 33.406 31.614 1.00 43.11 1061 GLU A O 1
ATOM 1642 N N . ARG A 1 245 ? -9.243 31.288 31.165 1.00 44.26 1062 ARG A N 1
ATOM 1643 C CA . ARG A 1 245 ? -8.839 30.792 32.472 1.00 42.07 1062 ARG A CA 1
ATOM 1644 C C . ARG A 1 245 ? -7.345 30.995 32.630 1.00 42.91 1062 ARG A C 1
ATOM 1645 O O . ARG A 1 245 ? -6.882 31.538 33.638 1.00 46.59 1062 ARG A O 1
ATOM 1653 N N . ARG A 1 246 ? -6.587 30.569 31.625 1.00 41.66 1063 ARG A N 1
ATOM 1654 C CA . ARG A 1 246 ? -5.139 30.726 31.661 1.00 40.94 1063 ARG A CA 1
ATOM 1655 C C . ARG A 1 246 ? -4.716 32.185 31.684 1.00 41.03 1063 ARG A C 1
ATOM 1656 O O . ARG A 1 246 ? -3.682 32.530 32.258 1.00 43.69 1063 ARG A O 1
ATOM 1664 N N . TYR A 1 247 ? -5.500 33.051 31.054 1.00 41.63 1064 TYR A N 1
ATOM 1665 C CA . TYR A 1 247 ? -5.145 34.461 31.063 1.00 41.63 1064 TYR A CA 1
ATOM 1666 C C . TYR A 1 247 ? -5.412 35.044 32.436 1.00 38.06 1064 TYR A C 1
ATOM 1667 O O . TYR A 1 247 ? -4.690 35.929 32.880 1.00 34.24 1064 TYR A O 1
ATOM 1676 N N . LYS A 1 248 ? -6.443 34.547 33.113 1.00 36.65 1065 LYS A N 1
ATOM 1677 C CA . LYS A 1 248 ? -6.743 35.043 34.452 1.00 41.09 1065 LYS A CA 1
ATOM 1678 C C . LYS A 1 248 ? -5.528 34.787 35.338 1.00 43.66 1065 LYS A C 1
ATOM 1679 O O . LYS A 1 248 ? -5.012 35.692 36.005 1.00 42.27 1065 LYS A O 1
ATOM 1685 N N . LEU A 1 249 ? -5.081 33.537 35.329 1.00 43.76 1066 LEU A N 1
ATOM 1686 C CA . LEU A 1 249 ? -3.942 33.126 36.122 1.00 43.50 1066 LEU A CA 1
ATOM 1687 C C . LEU A 1 249 ? -2.704 33.920 35.779 1.00 46.01 1066 LEU A C 1
ATOM 1688 O O . LEU A 1 249 ? -1.996 34.391 36.671 1.00 50.70 1066 LEU A O 1
ATOM 1693 N N . MET A 1 250 ? -2.436 34.080 34.490 1.00 46.23 1067 MET A N 1
ATOM 1694 C CA . MET A 1 250 ? -1.252 34.818 34.089 1.00 49.02 1067 MET A CA 1
ATOM 1695 C C . MET A 1 250 ? -1.194 36.222 34.676 1.00 49.30 1067 MET A C 1
ATOM 1696 O O . MET A 1 250 ? -0.111 36.757 34.912 1.00 52.35 1067 MET A O 1
ATOM 1701 N N . SER A 1 251 ? -2.353 36.814 34.933 1.00 49.22 1068 SER A N 1
ATOM 1702 C CA . SER A 1 251 ? -2.386 38.150 35.507 1.00 49.53 1068 SER A CA 1
ATOM 1703 C C . SER A 1 251 ? -2.031 38.075 36.981 1.00 48.43 1068 SER A C 1
ATOM 1704 O O . SER A 1 251 ? -1.203 38.846 37.464 1.00 45.77 1068 SER A O 1
ATOM 1707 N N . ALA A 1 252 ? -2.656 37.136 37.689 1.00 46.06 1069 ALA A N 1
ATOM 1708 C CA . ALA A 1 252 ? -2.404 36.959 39.115 1.00 43.56 1069 ALA A CA 1
ATOM 1709 C C . ALA A 1 252 ? -0.903 36.863 39.402 1.00 44.66 1069 ALA A C 1
ATOM 1710 O O . ALA A 1 252 ? -0.431 37.312 40.445 1.00 47.20 1069 ALA A O 1
ATOM 1712 N N . LEU A 1 253 ? -0.149 36.298 38.468 1.00 43.62 1070 LEU A N 1
ATOM 1713 C CA . LEU A 1 253 ? 1.282 36.148 38.665 1.00 42.07 1070 LEU A CA 1
ATOM 1714 C C . LEU A 1 253 ? 2.105 37.190 37.915 1.00 46.10 1070 LEU A C 1
ATOM 1715 O O . LEU A 1 253 ? 3.340 37.146 37.939 1.00 48.19 1070 LEU A O 1
ATOM 1720 N N . GLY A 1 254 ? 1.435 38.127 37.253 1.00 44.03 1071 GLY A N 1
ATOM 1721 C CA . GLY A 1 254 ? 2.167 39.134 36.514 1.00 42.11 1071 GLY A CA 1
ATOM 1722 C C . GLY A 1 254 ? 3.052 38.481 35.467 1.00 44.30 1071 GLY A C 1
ATOM 1723 O O . GLY A 1 254 ? 4.264 38.716 35.410 1.00 42.34 1071 GLY A O 1
ATOM 1724 N N . VAL A 1 255 ? 2.443 37.656 34.624 1.00 45.70 1072 VAL A N 1
ATOM 1725 C CA . VAL A 1 255 ? 3.178 36.958 33.574 1.00 46.75 1072 VAL A CA 1
ATOM 1726 C C . VAL A 1 255 ? 2.552 37.203 32.189 1.00 46.70 1072 VAL A C 1
ATOM 1727 O O . VAL A 1 255 ? 1.339 37.402 32.077 1.00 41.65 1072 VAL A O 1
ATOM 1731 N N . ARG A 1 256 ? 3.392 37.203 31.151 1.00 48.37 1073 ARG A N 1
ATOM 1732 C CA . ARG A 1 256 ? 2.947 37.445 29.771 1.00 53.18 1073 ARG A CA 1
ATOM 1733 C C . ARG A 1 256 ? 2.714 36.199 28.916 1.00 51.85 1073 ARG A C 1
ATOM 1734 O O . ARG A 1 256 ? 1.806 36.182 28.093 1.00 52.71 1073 ARG A O 1
ATOM 1742 N N . ASN A 1 257 ? 3.560 35.183 29.088 1.00 52.04 1074 ASN A N 1
ATOM 1743 C CA . ASN A 1 257 ? 3.471 33.931 28.332 1.00 49.68 1074 ASN A CA 1
ATOM 1744 C C . ASN A 1 257 ? 3.002 32.789 29.207 1.00 47.35 1074 ASN A C 1
ATOM 1745 O O . ASN A 1 257 ? 2.776 32.946 30.400 1.00 48.68 1074 ASN A O 1
ATOM 1750 N N . LEU A 1 258 ? 2.879 31.623 28.590 1.00 44.68 1075 LEU A N 1
ATOM 1751 C CA . LEU A 1 258 ? 2.497 30.418 29.300 1.00 42.70 1075 LEU A CA 1
ATOM 1752 C C . LEU A 1 258 ? 3.837 29.999 29.895 1.00 40.77 1075 LEU A C 1
ATOM 1753 O O . LEU A 1 258 ? 3.915 29.471 31.000 1.00 39.86 1075 LEU A O 1
ATOM 1758 N N . ALA A 1 259 ? 4.897 30.276 29.144 1.00 37.83 1076 ALA A N 1
ATOM 1759 C CA . ALA A 1 259 ? 6.250 29.945 29.558 1.00 39.32 1076 ALA A CA 1
ATOM 1760 C C . ALA A 1 259 ? 6.623 30.621 30.873 1.00 41.43 1076 ALA A C 1
ATOM 1761 O O . ALA A 1 259 ? 7.226 29.996 31.752 1.00 43.16 1076 ALA A O 1
ATOM 1763 N N . GLY A 1 260 ? 6.271 31.899 30.999 1.00 39.70 1077 GLY A N 1
ATOM 1764 C CA . GLY A 1 260 ? 6.580 32.630 32.211 1.00 33.80 1077 GLY A CA 1
ATOM 1765 C C . GLY A 1 260 ? 5.791 32.089 33.383 1.00 33.43 1077 GLY A C 1
ATOM 1766 O O . GLY A 1 260 ? 6.256 32.105 34.527 1.00 31.96 1077 GLY A O 1
ATOM 1767 N N . TYR A 1 261 ? 4.584 31.619 33.093 1.00 31.62 1078 TYR A N 1
ATOM 1768 C CA . TYR A 1 261 ? 3.703 31.052 34.108 1.00 33.79 1078 TYR A CA 1
ATOM 1769 C C . TYR A 1 261 ? 4.309 29.762 34.663 1.00 32.89 1078 TYR A C 1
ATOM 1770 O O . TYR A 1 261 ? 4.387 29.570 35.867 1.00 30.54 1078 TYR A O 1
ATOM 1779 N N . ASN A 1 262 ? 4.728 28.878 33.766 1.00 35.39 1079 ASN A N 1
ATOM 1780 C CA . ASN A 1 262 ? 5.318 27.608 34.152 1.00 34.38 1079 ASN A CA 1
ATOM 1781 C C . ASN A 1 262 ? 6.608 27.802 34.945 1.00 38.23 1079 ASN A C 1
ATOM 1782 O O . ASN A 1 262 ? 6.942 26.966 35.783 1.00 42.78 1079 ASN A O 1
ATOM 1787 N N . GLU A 1 263 ? 7.337 28.889 34.683 1.00 37.57 1080 GLU A N 1
ATOM 1788 C CA . GLU A 1 263 ? 8.576 29.157 35.412 1.00 39.49 1080 GLU A CA 1
ATOM 1789 C C . GLU A 1 263 ? 8.245 29.599 36.830 1.00 39.96 1080 GLU A C 1
ATOM 1790 O O . GLU A 1 263 ? 9.010 29.344 37.761 1.00 42.08 1080 GLU A O 1
ATOM 1796 N N . LYS A 1 264 ? 7.108 30.270 36.987 1.00 37.30 1081 LYS A N 1
ATOM 1797 C CA . LYS A 1 264 ? 6.673 30.741 38.294 1.00 38.72 1081 LYS A CA 1
ATOM 1798 C C . LYS A 1 264 ? 6.337 29.489 39.084 1.00 39.14 1081 LYS A C 1
ATOM 1799 O O . LYS A 1 264 ? 6.678 29.367 40.257 1.00 37.78 1081 LYS A O 1
ATOM 1805 N N . ILE A 1 265 ? 5.671 28.557 38.406 1.00 39.74 1082 ILE A N 1
ATOM 1806 C CA . ILE A 1 265 ? 5.262 27.279 38.978 1.00 38.97 1082 ILE A CA 1
ATOM 1807 C C . ILE A 1 265 ? 6.467 26.383 39.293 1.00 38.18 1082 ILE A C 1
ATOM 1808 O O . ILE A 1 265 ? 6.471 25.670 40.302 1.00 33.73 1082 ILE A O 1
ATOM 1813 N N . ALA A 1 266 ? 7.468 26.402 38.416 1.00 33.61 1083 ALA A N 1
ATOM 1814 C CA . ALA A 1 266 ? 8.664 25.600 38.624 1.00 37.38 1083 ALA A CA 1
ATOM 1815 C C . ALA A 1 266 ? 9.359 26.140 39.868 1.00 41.13 1083 ALA A C 1
ATOM 1816 O O . ALA A 1 266 ? 9.852 25.384 40.706 1.00 37.83 1083 ALA A O 1
ATOM 1818 N N . GLU A 1 267 ? 9.372 27.466 39.970 1.00 45.57 1084 GLU A N 1
ATOM 1819 C CA . GLU A 1 267 ? 9.980 28.182 41.083 1.00 45.95 1084 GLU A CA 1
ATOM 1820 C C . GLU A 1 267 ? 9.301 27.712 42.365 1.00 43.49 1084 GLU A C 1
ATOM 1821 O O . GLU A 1 267 ? 9.946 27.259 43.313 1.00 36.87 1084 GLU A O 1
ATOM 1827 N N . ALA A 1 268 ? 7.980 27.807 42.382 1.00 41.95 1085 ALA A N 1
ATOM 1828 C CA . ALA A 1 268 ? 7.231 27.379 43.544 1.00 42.54 1085 ALA A CA 1
ATOM 1829 C C . ALA A 1 268 ? 7.578 25.928 43.890 1.00 45.98 1085 ALA A C 1
ATOM 1830 O O . ALA A 1 268 ? 7.614 25.560 45.061 1.00 50.89 1085 ALA A O 1
ATOM 1832 N N . ASP A 1 269 ? 7.840 25.106 42.877 1.00 47.51 1086 ASP A N 1
ATOM 1833 C CA . ASP A 1 269 ? 8.173 23.702 43.110 1.00 47.13 1086 ASP A CA 1
ATOM 1834 C C . ASP A 1 269 ? 9.525 23.528 43.794 1.00 48.32 1086 ASP A C 1
ATOM 1835 O O . ASP A 1 269 ? 9.635 22.813 44.791 1.00 46.00 1086 ASP A O 1
ATOM 1840 N N . ARG A 1 270 ? 10.549 24.180 43.249 1.00 47.06 1087 ARG A N 1
ATOM 1841 C CA . ARG A 1 270 ? 11.888 24.106 43.805 1.00 46.27 1087 ARG A CA 1
ATOM 1842 C C . ARG A 1 270 ? 11.897 24.561 45.262 1.00 46.15 1087 ARG A C 1
ATOM 1843 O O . ARG A 1 270 ? 12.656 24.037 46.073 1.00 49.73 1087 ARG A O 1
ATOM 1851 N N . MET A 1 271 ? 11.051 25.530 45.590 1.00 42.13 1088 MET A N 1
ATOM 1852 C CA . MET A 1 271 ? 10.980 26.056 46.948 1.00 41.67 1088 MET A CA 1
ATOM 1853 C C . MET A 1 271 ? 9.925 25.345 47.779 1.00 41.78 1088 MET A C 1
ATOM 1854 O O . MET A 1 271 ? 9.655 25.747 48.910 1.00 45.64 1088 MET A O 1
ATOM 1859 N N . MET A 1 272 ? 9.325 24.297 47.234 1.00 41.77 1089 MET A N 1
ATOM 1860 C CA . MET A 1 272 ? 8.272 23.586 47.950 1.00 43.67 1089 MET A CA 1
ATOM 1861 C C . MET A 1 272 ? 7.318 24.584 48.571 1.00 48.69 1089 MET A C 1
ATOM 1862 O O . MET A 1 272 ? 6.838 24.398 49.688 1.00 50.96 1089 MET A O 1
ATOM 1867 N N . ARG A 1 273 ? 7.069 25.652 47.821 1.00 52.76 1090 ARG A N 1
ATOM 1868 C CA . ARG A 1 273 ? 6.182 26.738 48.209 1.00 56.00 1090 ARG A CA 1
ATOM 1869 C C . ARG A 1 273 ? 5.065 26.741 47.169 1.00 57.51 1090 ARG A C 1
ATOM 1870 O O . ARG A 1 273 ? 5.038 27.572 46.255 1.00 59.28 1090 ARG A O 1
ATOM 1878 N N . PRO A 1 274 ? 4.126 25.800 47.291 1.00 56.25 1091 PRO A N 1
ATOM 1879 C CA . PRO A 1 274 ? 3.009 25.701 46.346 1.00 54.85 1091 PRO A CA 1
ATOM 1880 C C . PRO A 1 274 ? 2.177 26.978 46.265 1.00 52.37 1091 PRO A C 1
ATOM 1881 O O . PRO A 1 274 ? 1.862 27.583 47.289 1.00 52.10 1091 PRO A O 1
ATOM 1885 N N . ILE A 1 275 ? 1.836 27.379 45.041 1.00 52.05 1092 ILE A N 1
ATOM 1886 C CA . ILE A 1 275 ? 1.036 28.582 44.796 1.00 48.90 1092 ILE A CA 1
ATOM 1887 C C . ILE A 1 275 ? -0.440 28.213 44.807 1.00 47.97 1092 ILE A C 1
ATOM 1888 O O . ILE A 1 275 ? -0.924 27.517 43.917 1.00 49.66 1092 ILE A O 1
ATOM 1893 N N . PRO A 1 276 ? -1.180 28.657 45.824 1.00 48.77 1093 PRO A N 1
ATOM 1894 C CA . PRO A 1 276 ? -2.596 28.290 45.802 1.00 48.76 1093 PRO A CA 1
ATOM 1895 C C . PRO A 1 276 ? -3.381 29.151 44.805 1.00 50.58 1093 PRO A C 1
ATOM 1896 O O . PRO A 1 276 ? -3.074 30.331 44.612 1.00 49.79 1093 PRO A O 1
ATOM 1900 N N . ASP A 1 277 ? -4.376 28.541 44.164 1.00 53.80 1094 ASP A N 1
ATOM 1901 C CA . ASP A 1 277 ? -5.234 29.211 43.187 1.00 54.51 1094 ASP A CA 1
ATOM 1902 C C . ASP A 1 277 ? -5.758 30.525 43.779 1.00 54.84 1094 ASP A C 1
ATOM 1903 O O . ASP A 1 277 ? -6.556 30.520 44.711 1.00 56.42 1094 ASP A O 1
ATOM 1908 N N . PRO A 1 278 ? -5.319 31.672 43.234 1.00 55.64 1095 PRO A N 1
ATOM 1909 C CA . PRO A 1 278 ? -5.763 32.976 43.744 1.00 54.43 1095 PRO A CA 1
ATOM 1910 C C . PRO A 1 278 ? -7.241 33.310 43.561 1.00 53.39 1095 PRO A C 1
ATOM 1911 O O . PRO A 1 278 ? -7.757 34.198 44.238 1.00 52.99 1095 PRO A O 1
ATOM 1915 N N . TYR A 1 279 ? -7.922 32.596 42.667 1.00 52.40 1096 TYR A N 1
ATOM 1916 C CA . TYR A 1 279 ? -9.339 32.858 42.408 1.00 56.89 1096 TYR A CA 1
ATOM 1917 C C . TYR A 1 279 ? -10.321 31.953 43.151 1.00 58.62 1096 TYR A C 1
ATOM 1918 O O . TYR A 1 279 ? -11.536 32.164 43.095 1.00 59.91 1096 TYR A O 1
ATOM 1927 N N . TRP A 1 280 ? -9.802 30.960 43.861 1.00 59.88 1097 TRP A N 1
ATOM 1928 C CA . TRP A 1 280 ? -10.667 30.037 44.582 1.00 59.52 1097 TRP A CA 1
ATOM 1929 C C . TRP A 1 280 ? -11.249 30.623 45.876 1.00 58.95 1097 TRP A C 1
ATOM 1930 O O . TRP A 1 280 ? -10.534 31.155 46.725 1.00 53.79 1097 TRP A O 1
ATOM 1941 N N . HIS A 1 290 ? -4.864 23.521 49.004 1.00 88.00 1107 HIS A N 1
ATOM 1942 C CA . HIS A 1 290 ? -6.171 23.469 48.375 1.00 85.36 1107 HIS A CA 1
ATOM 1943 C C . HIS A 1 290 ? -6.654 24.754 47.705 1.00 82.45 1107 HIS A C 1
ATOM 1944 O O . HIS A 1 290 ? -7.059 25.690 48.396 1.00 79.84 1107 HIS A O 1
ATOM 1951 N N . PRO A 1 291 ? -6.582 24.844 46.370 1.00 79.45 1108 PRO A N 1
ATOM 1952 C CA . PRO A 1 291 ? -6.062 23.881 45.406 1.00 74.69 1108 PRO A CA 1
ATOM 1953 C C . PRO A 1 291 ? -4.834 24.627 44.912 1.00 69.17 1108 PRO A C 1
ATOM 1954 O O . PRO A 1 291 ? -4.810 25.861 44.941 1.00 67.32 1108 PRO A O 1
ATOM 1958 N N . VAL A 1 292 ? -3.812 23.901 44.489 1.00 64.77 1109 VAL A N 1
ATOM 1959 C CA . VAL A 1 292 ? -2.589 24.545 44.044 1.00 58.40 1109 VAL A CA 1
ATOM 1960 C C . VAL A 1 292 ? -2.460 24.599 42.530 1.00 55.70 1109 VAL A C 1
ATOM 1961 O O . VAL A 1 292 ? -2.953 23.720 41.827 1.00 54.05 1109 VAL A O 1
ATOM 1965 N N . LEU A 1 293 ? -1.809 25.644 42.029 1.00 54.27 1110 LEU A N 1
ATOM 1966 C CA . LEU A 1 293 ? -1.606 25.787 40.592 1.00 51.39 1110 LEU A CA 1
ATOM 1967 C C . LEU A 1 293 ? -0.569 24.783 40.127 1.00 49.88 1110 LEU A C 1
ATOM 1968 O O . LEU A 1 293 ? 0.364 24.451 40.856 1.00 50.23 1110 LEU A O 1
ATOM 1973 N N . LYS A 1 294 ? -0.733 24.299 38.903 1.00 49.95 1111 LYS A N 1
ATOM 1974 C CA . LYS A 1 294 ? 0.201 23.333 38.353 1.00 45.38 1111 LYS A CA 1
ATOM 1975 C C . LYS A 1 294 ? 0.662 23.787 36.973 1.00 41.87 1111 LYS A C 1
ATOM 1976 O O . LYS A 1 294 ? 0.111 24.742 36.402 1.00 34.40 1111 LYS A O 1
ATOM 1982 N N . LYS A 1 295 ? 1.691 23.128 36.449 1.00 39.72 1112 LYS A N 1
ATOM 1983 C CA . LYS A 1 295 ? 2.200 23.489 35.134 1.00 43.99 1112 LYS A CA 1
ATOM 1984 C C . LYS A 1 295 ? 1.123 23.245 34.084 1.00 42.36 1112 LYS A C 1
ATOM 1985 O O . LYS A 1 295 ? 0.395 22.256 34.144 1.00 47.61 1112 LYS A O 1
ATOM 1991 N N . GLU A 1 296 ? 1.015 24.155 33.128 1.00 36.81 1113 GLU A N 1
ATOM 1992 C CA . GLU A 1 296 ? 0.018 24.036 32.079 1.00 33.79 1113 GLU A CA 1
ATOM 1993 C C . GLU A 1 296 ? 0.707 23.666 30.769 1.00 29.48 1113 GLU A C 1
ATOM 1994 O O . GLU A 1 296 ? 1.707 24.267 30.393 1.00 29.10 1113 GLU A O 1
ATOM 2000 N N . PRO A 1 297 ? 0.193 22.654 30.061 1.00 31.14 1114 PRO A N 1
ATOM 2001 C CA . PRO A 1 297 ? 0.847 22.286 28.792 1.00 27.84 1114 PRO A CA 1
ATOM 2002 C C . PRO A 1 297 ? 0.354 23.106 27.614 1.00 25.78 1114 PRO A C 1
ATOM 2003 O O . PRO A 1 297 ? -0.713 23.714 27.673 1.00 22.29 1114 PRO A O 1
ATOM 2007 N N . TYR A 1 298 ? 1.140 23.115 26.544 1.00 28.46 1115 TYR A N 1
ATOM 2008 C CA . TYR A 1 298 ? 0.736 23.798 25.330 1.00 29.50 1115 TYR A CA 1
ATOM 2009 C C . TYR A 1 298 ? -0.351 22.911 24.743 1.00 33.34 1115 TYR A C 1
ATOM 2010 O O . TYR A 1 298 ? -0.216 21.679 24.714 1.00 34.78 1115 TYR A O 1
ATOM 2019 N N . ILE A 1 299 ? -1.436 23.512 24.285 1.00 33.88 1116 ILE A N 1
ATOM 2020 C CA . ILE A 1 299 ? -2.488 22.708 23.685 1.00 33.74 1116 ILE A CA 1
ATOM 2021 C C . ILE A 1 299 ? -2.451 22.945 22.190 1.00 30.37 1116 ILE A C 1
ATOM 2022 O O . ILE A 1 299 ? -2.564 24.085 21.738 1.00 30.90 1116 ILE A O 1
ATOM 2027 N N . VAL A 1 300 ? -2.251 21.873 21.428 1.00 30.01 1117 VAL A N 1
ATOM 2028 C CA . VAL A 1 300 ? -2.225 21.974 19.964 1.00 27.77 1117 VAL A CA 1
ATOM 2029 C C . VAL A 1 300 ? -3.516 21.379 19.404 1.00 27.06 1117 VAL A C 1
ATOM 2030 O O . VAL A 1 300 ? -3.771 20.178 19.540 1.00 27.36 1117 VAL A O 1
ATOM 2034 N N . VAL A 1 301 ? -4.339 22.234 18.804 1.00 28.50 1118 VAL A N 1
ATOM 2035 C CA . VAL A 1 301 ? -5.601 21.802 18.219 1.00 31.23 1118 VAL A CA 1
ATOM 2036 C C . VAL A 1 301 ? -5.375 21.509 16.751 1.00 30.29 1118 VAL A C 1
ATOM 2037 O O . VAL A 1 301 ? -5.024 22.402 15.979 1.00 29.22 1118 VAL A O 1
ATOM 2041 N N . LEU A 1 302 ? -5.576 20.245 16.387 1.00 33.38 1119 LEU A N 1
ATOM 2042 C CA . LEU A 1 302 ? -5.390 19.769 15.021 1.00 34.66 1119 LEU A CA 1
ATOM 2043 C C . LEU A 1 302 ? -6.724 19.434 14.372 1.00 35.01 1119 LEU A C 1
ATOM 2044 O O . LEU A 1 302 ? -7.507 18.651 14.912 1.00 35.31 1119 LEU A O 1
ATOM 2049 N N . VAL A 1 303 ? -6.987 20.032 13.216 1.00 35.55 1120 VAL A N 1
ATOM 2050 C CA . VAL A 1 303 ? -8.229 19.768 12.497 1.00 36.29 1120 VAL A CA 1
ATOM 2051 C C . VAL A 1 303 ? -7.918 19.237 11.098 1.00 36.07 1120 VAL A C 1
ATOM 2052 O O . VAL A 1 303 ? -7.511 19.999 10.213 1.00 31.23 1120 VAL A O 1
ATOM 2056 N N . ASP A 1 304 ? -8.103 17.927 10.911 1.00 36.81 1121 ASP A N 1
ATOM 2057 C CA . ASP A 1 304 ? -7.842 17.298 9.622 1.00 42.20 1121 ASP A CA 1
ATOM 2058 C C . ASP A 1 304 ? -8.983 17.453 8.623 1.00 45.67 1121 ASP A C 1
ATOM 2059 O O . ASP A 1 304 ? -10.051 16.847 8.764 1.00 44.51 1121 ASP A O 1
ATOM 2064 N N . GLU A 1 305 ? -8.725 18.232 7.582 1.00 45.36 1122 GLU A N 1
ATOM 2065 C CA . GLU A 1 305 ? -9.718 18.507 6.564 1.00 42.41 1122 GLU A CA 1
ATOM 2066 C C . GLU A 1 305 ? -10.830 19.325 7.192 1.00 42.21 1122 GLU A C 1
ATOM 2067 O O . GLU A 1 305 ? -11.972 18.876 7.303 1.00 40.72 1122 GLU A O 1
ATOM 2073 N N . PHE A 1 306 ? -10.473 20.539 7.601 1.00 41.06 1123 PHE A N 1
ATOM 2074 C CA . PHE A 1 306 ? -11.423 21.433 8.217 1.00 39.93 1123 PHE A CA 1
ATOM 2075 C C . PHE A 1 306 ? -12.429 21.902 7.174 1.00 38.60 1123 PHE A C 1
ATOM 2076 O O . PHE A 1 306 ? -13.229 22.794 7.435 1.00 42.28 1123 PHE A O 1
ATOM 2084 N N . ALA A 1 307 ? -12.390 21.299 5.986 1.00 38.52 1124 ALA A N 1
ATOM 2085 C CA . ALA A 1 307 ? -13.349 21.657 4.943 1.00 37.38 1124 ALA A CA 1
ATOM 2086 C C . ALA A 1 307 ? -14.679 21.072 5.387 1.00 35.92 1124 ALA A C 1
ATOM 2087 O O . ALA A 1 307 ? -15.710 21.724 5.305 1.00 34.91 1124 ALA A O 1
ATOM 2089 N N . ASP A 1 308 ? -14.652 19.836 5.869 1.00 40.38 1125 ASP A N 1
ATOM 2090 C CA . ASP A 1 308 ? -15.878 19.208 6.344 1.00 49.12 1125 ASP A CA 1
ATOM 2091 C C . ASP A 1 308 ? -16.463 20.063 7.463 1.00 51.55 1125 ASP A C 1
ATOM 2092 O O . ASP A 1 308 ? -17.677 20.187 7.587 1.00 56.24 1125 ASP A O 1
ATOM 2097 N N . LEU A 1 309 ? -15.591 20.651 8.275 1.00 53.26 1126 LEU A N 1
ATOM 2098 C CA . LEU A 1 309 ? -16.024 21.505 9.366 1.00 54.20 1126 LEU A CA 1
ATOM 2099 C C . LEU A 1 309 ? -16.734 22.754 8.826 1.00 55.65 1126 LEU A C 1
ATOM 2100 O O . LEU A 1 309 ? -17.719 23.206 9.405 1.00 59.47 1126 LEU A O 1
ATOM 2105 N N . MET A 1 310 ? -16.245 23.295 7.712 1.00 54.41 1127 MET A N 1
ATOM 2106 C CA . MET A 1 310 ? -16.828 24.497 7.110 1.00 57.06 1127 MET A CA 1
ATOM 2107 C C . MET A 1 310 ? -18.105 24.245 6.310 1.00 58.90 1127 MET A C 1
ATOM 2108 O O . MET A 1 310 ? -19.096 24.962 6.464 1.00 64.54 1127 MET A O 1
ATOM 2113 N N . MET A 1 311 ? -18.077 23.233 5.451 1.00 57.31 1128 MET A N 1
ATOM 2114 C CA . MET A 1 311 ? -19.225 22.908 4.614 1.00 55.55 1128 MET A CA 1
ATOM 2115 C C . MET A 1 311 ? -20.426 22.317 5.367 1.00 53.51 1128 MET A C 1
ATOM 2116 O O . MET A 1 311 ? -21.280 21.664 4.768 1.00 53.87 1128 MET A O 1
ATOM 2121 N N . THR A 1 312 ? -20.500 22.549 6.674 1.00 50.48 1129 THR A N 1
ATOM 2122 C CA . THR A 1 312 ? -21.620 22.039 7.458 1.00 47.65 1129 THR A CA 1
ATOM 2123 C C . THR A 1 312 ? -21.852 22.837 8.739 1.00 47.68 1129 THR A C 1
ATOM 2124 O O . THR A 1 312 ? -22.956 22.852 9.283 1.00 49.27 1129 THR A O 1
ATOM 2128 N N . VAL A 1 313 ? -20.810 23.497 9.222 1.00 45.82 1130 VAL A N 1
ATOM 2129 C CA . VAL A 1 313 ? -20.923 24.276 10.445 1.00 45.88 1130 VAL A CA 1
ATOM 2130 C C . VAL A 1 313 ? -20.063 25.521 10.309 1.00 46.81 1130 VAL A C 1
ATOM 2131 O O . VAL A 1 313 ? -19.687 26.156 11.301 1.00 46.94 1130 VAL A O 1
ATOM 2135 N N . GLY A 1 314 ? -19.768 25.857 9.057 1.00 46.45 1131 GLY A N 1
ATOM 2136 C CA . GLY A 1 314 ? -18.944 27.004 8.735 1.00 46.33 1131 GLY A CA 1
ATOM 2137 C C . GLY A 1 314 ? -19.041 28.219 9.636 1.00 48.92 1131 GLY A C 1
ATOM 2138 O O . GLY A 1 314 ? 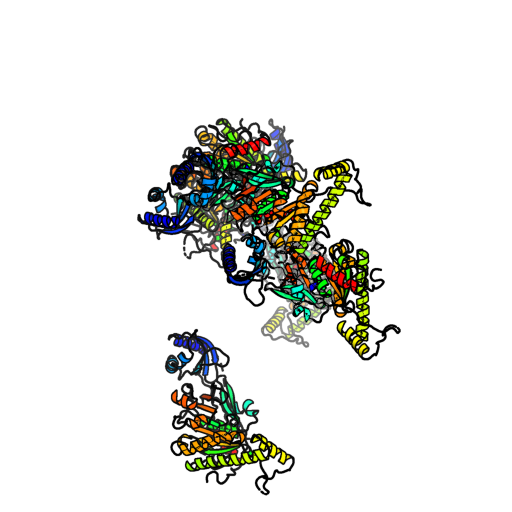-18.153 28.453 10.448 1.00 48.73 1131 GLY A O 1
ATOM 2139 N N . LYS A 1 315 ? -20.115 28.992 9.494 1.00 51.20 1132 LYS A N 1
ATOM 2140 C CA . LYS A 1 315 ? -20.294 30.208 10.277 1.00 49.61 1132 LYS A CA 1
ATOM 2141 C C . LYS A 1 315 ? -19.936 30.084 11.740 1.00 50.01 1132 LYS A C 1
ATOM 2142 O O . LYS A 1 315 ? -19.155 30.886 12.255 1.00 52.23 1132 LYS A O 1
ATOM 2148 N N . LYS A 1 316 ? -20.498 29.091 12.418 1.00 48.38 1133 LYS A N 1
ATOM 2149 C CA . LYS A 1 316 ? -20.205 28.922 13.836 1.00 50.52 1133 LYS A CA 1
ATOM 2150 C C . LYS A 1 316 ? -18.713 28.671 14.077 1.00 51.94 1133 LYS A C 1
ATOM 2151 O O . LYS A 1 316 ? -18.086 29.299 14.939 1.00 50.97 1133 LYS A O 1
ATOM 2157 N N . VAL A 1 317 ? -18.144 27.754 13.307 1.00 50.62 1134 VAL A N 1
ATOM 2158 C CA . VAL A 1 317 ? -16.739 27.448 13.460 1.00 50.42 1134 VAL A CA 1
ATOM 2159 C C . VAL A 1 317 ? -15.897 28.688 13.216 1.00 46.85 1134 VAL A C 1
ATOM 2160 O O . VAL A 1 317 ? -15.183 29.118 14.110 1.00 51.80 1134 VAL A O 1
ATOM 2164 N N . GLU A 1 318 ? -15.974 29.269 12.027 1.00 47.62 1135 GLU A N 1
ATOM 2165 C CA . GLU A 1 318 ? -15.220 30.492 11.749 1.00 48.99 1135 GLU A CA 1
ATOM 2166 C C . GLU A 1 318 ? -15.264 31.416 12.968 1.00 50.07 1135 GLU A C 1
ATOM 2167 O O . GLU A 1 318 ? -14.237 31.956 13.398 1.00 49.74 1135 GLU A O 1
ATOM 2173 N N . GLU A 1 319 ? -16.460 31.579 13.525 1.00 48.83 1136 GLU A N 1
ATOM 2174 C CA . GLU A 1 319 ? -16.663 32.437 14.680 1.00 50.59 1136 GLU A CA 1
ATOM 2175 C C . GLU A 1 319 ? -15.686 32.076 15.797 1.00 48.70 1136 GLU A C 1
ATOM 2176 O O . GLU A 1 319 ? -15.016 32.944 16.360 1.00 48.01 1136 GLU A O 1
ATOM 2182 N N . LEU A 1 320 ? -15.595 30.787 16.101 1.00 46.91 1137 LEU A N 1
ATOM 2183 C CA . LEU A 1 320 ? -14.707 30.303 17.149 1.00 44.14 1137 LEU A CA 1
ATOM 2184 C C . LEU A 1 320 ? -13.234 30.328 16.756 1.00 42.75 1137 LEU A C 1
ATOM 2185 O O . LEU A 1 320 ? -12.378 30.685 17.564 1.00 44.56 1137 LEU A O 1
ATOM 2190 N N . ILE A 1 321 ? -12.927 29.937 15.527 1.00 40.01 1138 ILE A N 1
ATOM 2191 C CA . ILE A 1 321 ? -11.543 29.955 15.078 1.00 39.62 1138 ILE A CA 1
ATOM 2192 C C . ILE A 1 321 ? -10.981 31.363 15.217 1.00 44.69 1138 ILE A C 1
ATOM 2193 O O . ILE A 1 321 ? -9.917 31.561 15.798 1.00 46.83 1138 ILE A O 1
ATOM 2198 N N . ALA A 1 322 ? -11.706 32.342 14.686 1.00 48.91 1139 ALA A N 1
ATOM 2199 C CA . ALA A 1 322 ? -11.269 33.735 14.747 1.00 49.58 1139 ALA A CA 1
ATOM 2200 C C . ALA A 1 322 ? -10.924 34.173 16.168 1.00 49.66 1139 ALA A C 1
ATOM 2201 O O . ALA A 1 322 ? -9.847 34.733 16.406 1.00 50.10 1139 ALA A O 1
ATOM 2203 N N . ARG A 1 323 ? -11.822 33.924 17.114 1.00 46.66 1140 ARG A N 1
ATOM 2204 C CA . ARG A 1 323 ? -11.538 34.337 18.475 1.00 50.13 1140 ARG A CA 1
ATOM 2205 C C . ARG A 1 323 ? -10.276 33.672 19.023 1.00 51.44 1140 ARG A C 1
ATOM 2206 O O . ARG A 1 323 ? -9.436 34.326 19.644 1.00 54.34 1140 ARG A O 1
ATOM 2214 N N . LEU A 1 324 ? -10.135 32.375 18.789 1.00 50.10 1141 LEU A N 1
ATOM 2215 C CA . LEU A 1 324 ? -8.960 31.655 19.259 1.00 48.32 1141 LEU A CA 1
ATOM 2216 C C . LEU A 1 324 ? -7.674 32.170 18.629 1.00 46.85 1141 LEU A C 1
ATOM 2217 O O . LEU A 1 324 ? -6.706 32.459 19.325 1.00 47.30 1141 LEU A O 1
ATOM 2222 N N . ALA A 1 325 ? -7.671 32.276 17.305 1.00 45.92 1142 ALA A N 1
ATOM 2223 C CA . ALA A 1 325 ? -6.498 32.730 16.563 1.00 46.29 1142 ALA A CA 1
ATOM 2224 C C . ALA A 1 325 ? -6.001 34.116 16.944 1.00 46.96 1142 ALA A C 1
ATOM 2225 O O . ALA A 1 325 ? -4.843 34.449 16.707 1.00 50.22 1142 ALA A O 1
ATOM 2227 N N . GLN A 1 326 ? -6.869 34.928 17.530 1.00 49.13 1143 GLN A N 1
ATOM 2228 C CA . GLN A 1 326 ? -6.485 36.284 17.899 1.00 47.87 1143 GLN A CA 1
ATOM 2229 C C . GLN A 1 326 ? -5.662 36.430 19.183 1.00 47.61 1143 GLN A C 1
ATOM 2230 O O . GLN A 1 326 ? -4.699 37.207 19.219 1.00 48.49 1143 GLN A O 1
ATOM 2236 N N . LYS A 1 327 ? -6.017 35.682 20.224 1.00 43.84 1144 LYS A N 1
ATOM 2237 C CA . LYS A 1 327 ? -5.311 35.793 21.499 1.00 42.20 1144 LYS A CA 1
ATOM 2238 C C . LYS A 1 327 ? -4.854 34.480 22.145 1.00 41.30 1144 LYS A C 1
ATOM 2239 O O . LYS A 1 327 ? -4.449 34.482 23.305 1.00 45.01 1144 LYS A O 1
ATOM 2245 N N . ALA A 1 328 ? -4.909 33.363 21.431 1.00 35.58 1145 ALA A N 1
ATOM 2246 C CA . ALA A 1 328 ? -4.513 32.100 22.043 1.00 31.72 1145 ALA A CA 1
ATOM 2247 C C . ALA A 1 328 ? -3.014 31.933 22.235 1.00 31.36 1145 ALA A C 1
ATOM 2248 O O . ALA A 1 328 ? -2.587 31.195 23.116 1.00 32.55 1145 ALA A O 1
ATOM 2250 N N . ARG A 1 329 ? -2.214 32.610 21.418 1.00 28.02 1146 ARG A N 1
ATOM 2251 C CA . ARG A 1 329 ? -0.763 32.480 21.515 1.00 28.06 1146 ARG A CA 1
ATOM 2252 C C . ARG A 1 329 ? -0.201 32.569 22.935 1.00 29.01 1146 ARG A C 1
ATOM 2253 O O . ARG A 1 329 ? 0.267 31.569 23.474 1.00 32.76 1146 ARG A O 1
ATOM 2261 N N . ALA A 1 330 ? -0.231 33.748 23.544 1.00 24.54 1147 ALA A N 1
ATOM 2262 C CA . ALA A 1 330 ? 0.301 33.880 24.896 1.00 28.11 1147 ALA A CA 1
ATOM 2263 C C . ALA A 1 330 ? -0.239 32.796 25.865 1.00 29.32 1147 ALA A C 1
ATOM 2264 O O . ALA A 1 330 ? 0.419 32.447 26.852 1.00 29.57 1147 ALA A O 1
ATOM 2266 N N . ALA A 1 331 ? -1.419 32.258 25.577 1.00 26.42 1148 ALA A N 1
ATOM 2267 C CA . ALA A 1 331 ? -2.018 31.238 26.432 1.00 25.93 1148 ALA A CA 1
ATOM 2268 C C . ALA A 1 331 ? -1.563 29.816 26.106 1.00 25.59 1148 ALA A C 1
ATOM 2269 O O . ALA A 1 331 ? -2.038 28.861 26.700 1.00 26.67 1148 ALA A O 1
ATOM 2271 N N . GLY A 1 332 ? -0.660 29.667 25.151 1.00 23.25 1149 GLY A N 1
ATOM 2272 C CA . GLY A 1 332 ? -0.189 28.342 24.817 1.00 25.95 1149 GLY A CA 1
ATOM 2273 C C . GLY A 1 332 ? -1.155 27.471 24.032 1.00 29.66 1149 GLY A C 1
ATOM 2274 O O . GLY A 1 332 ? -1.065 26.237 24.064 1.00 30.71 1149 GLY A O 1
ATOM 2275 N N . ILE A 1 333 ? -2.086 28.092 23.322 1.00 29.06 1150 ILE A N 1
ATOM 2276 C CA . ILE A 1 333 ? -3.034 27.330 22.522 1.00 27.39 1150 ILE A CA 1
ATOM 2277 C C . ILE A 1 333 ? -2.811 27.644 21.048 1.00 26.20 1150 ILE A C 1
ATOM 2278 O O . ILE A 1 333 ? -2.862 28.798 20.626 1.00 28.83 1150 ILE A O 1
ATOM 2283 N N . HIS A 1 334 ? -2.557 26.610 20.262 1.00 25.99 1151 HIS A N 1
ATOM 2284 C CA . HIS A 1 334 ? -2.269 26.821 18.855 1.00 26.23 1151 HIS A CA 1
ATOM 2285 C C . HIS A 1 334 ? -3.074 25.976 17.880 1.00 26.93 1151 HIS A C 1
ATOM 2286 O O . HIS A 1 334 ? -3.282 24.780 18.080 1.00 25.53 1151 HIS A O 1
ATOM 2293 N N . LEU A 1 335 ? -3.490 26.619 16.800 1.00 25.61 1152 LEU A N 1
ATOM 2294 C CA . LEU A 1 335 ? -4.293 25.977 15.780 1.00 27.35 1152 LEU A CA 1
ATOM 2295 C C . LEU A 1 335 ? -3.556 25.520 14.528 1.00 24.80 1152 LEU A C 1
ATOM 2296 O O . LEU A 1 335 ? -2.679 26.208 14.009 1.00 23.54 1152 LEU A O 1
ATOM 2301 N N . VAL A 1 336 ? -3.927 24.337 14.062 1.00 23.18 1153 VAL A N 1
ATOM 2302 C CA . VAL A 1 336 ? -3.393 23.779 12.831 1.00 26.75 1153 VAL A CA 1
ATOM 2303 C C . VAL A 1 336 ? -4.611 23.325 12.025 1.00 25.29 1153 VAL A C 1
ATOM 2304 O O . VAL A 1 336 ? -5.329 22.416 12.432 1.00 29.20 1153 VAL A O 1
ATOM 2308 N N . LEU A 1 337 ? -4.862 23.983 10.901 1.00 25.30 1154 LEU A N 1
ATOM 2309 C CA . LEU A 1 337 ? -6.005 23.649 10.055 1.00 24.11 1154 LEU A CA 1
ATOM 2310 C C . LEU A 1 337 ? -5.505 23.082 8.741 1.00 24.41 1154 LEU A C 1
ATOM 2311 O O . LEU A 1 337 ? -4.847 23.777 7.965 1.00 25.51 1154 LEU A O 1
ATOM 2316 N N . ALA A 1 338 ? -5.815 21.817 8.499 1.00 22.25 1155 ALA A N 1
ATOM 2317 C CA . ALA A 1 338 ? -5.391 21.160 7.278 1.00 26.55 1155 ALA A CA 1
ATOM 2318 C C . ALA A 1 338 ? -6.580 20.961 6.358 1.00 28.95 1155 ALA A C 1
ATOM 2319 O O . ALA A 1 338 ? -7.687 20.705 6.825 1.00 28.38 1155 ALA A O 1
ATOM 2321 N N . THR A 1 339 ? -6.352 21.089 5.053 1.00 30.76 1156 THR A N 1
ATOM 2322 C CA . THR A 1 339 ? -7.415 20.880 4.069 1.00 31.74 1156 THR A CA 1
ATOM 2323 C C . THR A 1 339 ? -6.839 20.483 2.730 1.00 30.51 1156 THR A C 1
ATOM 2324 O O . THR A 1 339 ? -5.680 20.762 2.440 1.00 31.49 1156 THR A O 1
ATOM 2328 N N . GLN A 1 340 ? -7.646 19.811 1.924 1.00 31.78 1157 GLN A N 1
ATOM 2329 C CA . GLN A 1 340 ? -7.216 19.433 0.589 1.00 35.65 1157 GLN A CA 1
ATOM 2330 C C . GLN A 1 340 ? -8.261 19.901 -0.417 1.00 34.15 1157 GLN A C 1
ATOM 2331 O O . GLN A 1 340 ? -8.263 19.521 -1.580 1.00 36.43 1157 GLN A O 1
ATOM 2337 N N . ARG A 1 341 ? -9.149 20.754 0.072 1.00 36.91 1158 ARG A N 1
ATOM 2338 C CA . ARG A 1 341 ? -10.202 21.347 -0.719 1.00 34.54 1158 ARG A CA 1
ATOM 2339 C C . ARG A 1 341 ? -10.063 22.865 -0.578 1.00 36.60 1158 ARG A C 1
ATOM 2340 O O . ARG A 1 341 ? -10.909 23.541 0.013 1.00 35.23 1158 ARG A O 1
ATOM 2348 N N . PRO A 1 342 ? -8.962 23.414 -1.100 1.00 37.19 1159 PRO A N 1
ATOM 2349 C CA . PRO A 1 342 ? -8.682 24.847 -1.050 1.00 42.53 1159 PRO A CA 1
ATOM 2350 C C . PRO A 1 342 ? -9.637 25.613 -1.969 1.00 47.80 1159 PRO A C 1
ATOM 2351 O O . PRO A 1 342 ? -9.412 25.711 -3.182 1.00 48.24 1159 PRO A O 1
ATOM 2355 N N . SER A 1 343 ? -10.707 26.137 -1.381 1.00 49.46 1160 SER A N 1
ATOM 2356 C CA . SER A 1 343 ? -11.703 26.906 -2.110 1.00 48.88 1160 SER A CA 1
ATOM 2357 C C . SER A 1 343 ? -12.027 28.144 -1.289 1.00 49.03 1160 SER A C 1
ATOM 2358 O O . SER A 1 343 ? -11.877 28.138 -0.070 1.00 49.80 1160 SER A O 1
ATOM 2361 N N . VAL A 1 344 ? -12.475 29.204 -1.949 1.00 51.90 1161 VAL A N 1
ATOM 2362 C CA . VAL A 1 344 ? -12.806 30.444 -1.252 1.00 52.58 1161 VAL A CA 1
ATOM 2363 C C . VAL A 1 344 ? -13.892 30.197 -0.213 1.00 51.68 1161 VAL A C 1
ATOM 2364 O O . VAL A 1 344 ? -14.167 31.048 0.630 1.00 50.42 1161 VAL A O 1
ATOM 2368 N N . ASP A 1 345 ? -14.501 29.019 -0.281 1.00 51.37 1162 ASP A N 1
ATOM 2369 C CA . ASP A 1 345 ? -15.553 28.642 0.655 1.00 54.58 1162 ASP A CA 1
ATOM 2370 C C . ASP A 1 345 ? -14.973 28.024 1.930 1.00 51.34 1162 ASP A C 1
ATOM 2371 O O . ASP A 1 345 ? -15.606 28.045 2.989 1.00 49.20 1162 ASP A O 1
ATOM 2376 N N . VAL A 1 346 ? -13.771 27.468 1.814 1.00 45.48 1163 VAL A N 1
ATOM 2377 C CA . VAL A 1 346 ? -13.091 26.850 2.947 1.00 39.37 1163 VAL A CA 1
ATOM 2378 C C . VAL A 1 346 ? -12.089 27.853 3.528 1.00 33.73 1163 VAL A C 1
ATOM 2379 O O . VAL A 1 346 ? -12.179 28.233 4.692 1.00 24.83 1163 VAL A O 1
ATOM 2383 N N . ILE A 1 347 ? -11.132 28.262 2.695 1.00 33.91 1164 ILE A N 1
ATOM 2384 C CA . ILE A 1 347 ? -10.113 29.232 3.073 1.00 34.20 1164 ILE A CA 1
ATOM 2385 C C . ILE A 1 347 ? -10.767 30.592 2.843 1.00 33.61 1164 ILE A C 1
ATOM 2386 O O . ILE A 1 347 ? -10.479 31.284 1.863 1.00 33.37 1164 ILE A O 1
ATOM 2391 N N . THR A 1 348 ? -11.661 30.967 3.742 1.00 33.90 1165 THR A N 1
ATOM 2392 C CA . THR A 1 348 ? -12.371 32.228 3.607 1.00 35.46 1165 THR A CA 1
ATOM 2393 C C . THR A 1 348 ? -11.507 33.419 3.964 1.00 34.78 1165 THR A C 1
ATOM 2394 O O . THR A 1 348 ? -10.344 33.261 4.329 1.00 37.63 1165 THR A O 1
ATOM 2398 N N . GLY A 1 349 ? -12.079 34.611 3.849 1.00 33.37 1166 GLY A N 1
ATOM 2399 C CA . GLY A 1 349 ? -11.344 35.819 4.177 1.00 36.74 1166 GLY A CA 1
ATOM 2400 C C . GLY A 1 349 ? -10.992 35.853 5.650 1.00 40.72 1166 GLY A C 1
ATOM 2401 O O . GLY A 1 349 ? -9.827 36.033 6.004 1.00 41.72 1166 GLY A O 1
ATOM 2402 N N . LEU A 1 350 ? -11.994 35.679 6.511 1.00 41.97 1167 LEU A N 1
ATOM 2403 C CA . LEU A 1 350 ? -11.754 35.674 7.942 1.00 44.07 1167 LEU A CA 1
ATOM 2404 C C . LEU A 1 350 ? -10.716 34.619 8.307 1.00 43.80 1167 LEU A C 1
ATOM 2405 O O . LEU A 1 350 ? -9.786 34.906 9.062 1.00 47.53 1167 LEU A O 1
ATOM 2410 N N . ILE A 1 351 ? -10.863 33.404 7.780 1.00 38.45 1168 ILE A N 1
ATOM 2411 C CA . ILE A 1 351 ? -9.913 32.350 8.113 1.00 36.90 1168 ILE A CA 1
ATOM 2412 C C . ILE A 1 351 ? -8.510 32.804 7.770 1.00 37.02 1168 ILE A C 1
ATOM 2413 O O . ILE A 1 351 ? -7.587 32.641 8.571 1.00 39.22 1168 ILE A O 1
ATOM 2418 N N . LYS A 1 352 ? -8.353 33.378 6.583 1.00 36.57 1169 LYS A N 1
ATOM 2419 C CA . LYS A 1 352 ? -7.048 33.860 6.139 1.00 41.69 1169 LYS A CA 1
ATOM 2420 C C . LYS A 1 352 ? -6.555 35.002 7.009 1.00 41.82 1169 LYS A C 1
ATOM 2421 O O . LYS A 1 352 ? -5.372 35.106 7.292 1.00 46.55 1169 LYS A O 1
ATOM 2427 N N . ALA A 1 353 ? -7.474 35.862 7.424 1.00 41.25 1170 ALA A N 1
ATOM 2428 C CA . ALA A 1 353 ? -7.127 37.007 8.238 1.00 38.55 1170 ALA A CA 1
ATOM 2429 C C . ALA A 1 353 ? -6.709 36.626 9.658 1.00 39.17 1170 ALA A C 1
ATOM 2430 O O . ALA A 1 353 ? -6.030 37.409 10.336 1.00 41.09 1170 ALA A O 1
ATOM 2432 N N . ASN A 1 354 ? -7.101 35.440 10.116 1.00 33.82 1171 ASN A N 1
ATOM 2433 C CA . ASN A 1 354 ? -6.750 35.029 11.471 1.00 38.10 1171 ASN A CA 1
ATOM 2434 C C . ASN A 1 354 ? -5.612 34.012 11.577 1.00 40.19 1171 ASN A C 1
ATOM 2435 O O . ASN A 1 354 ? -5.066 33.803 12.661 1.00 42.01 1171 ASN A O 1
ATOM 2440 N N . ILE A 1 355 ? -5.258 33.376 10.462 1.00 40.59 1172 ILE A N 1
ATOM 2441 C CA . ILE A 1 355 ? -4.167 32.398 10.459 1.00 38.19 1172 ILE A CA 1
ATOM 2442 C C . ILE A 1 355 ? -3.009 32.967 9.634 1.00 38.25 1172 ILE A C 1
ATOM 2443 O O . ILE A 1 355 ? -2.961 32.822 8.411 1.00 38.66 1172 ILE A O 1
ATOM 2448 N N . PRO A 1 356 ? -2.047 33.618 10.316 1.00 39.04 1173 PRO A N 1
ATOM 2449 C CA . PRO A 1 356 ? -0.875 34.237 9.680 1.00 35.60 1173 PRO A CA 1
ATOM 2450 C C . PRO A 1 356 ? 0.056 33.316 8.909 1.00 33.97 1173 PRO A C 1
ATOM 2451 O O . PRO A 1 356 ? 0.483 33.652 7.812 1.00 41.55 1173 PRO A O 1
ATOM 2455 N N . THR A 1 357 ? 0.371 32.158 9.473 1.00 30.53 1174 THR A N 1
ATOM 2456 C CA . THR A 1 357 ? 1.261 31.225 8.807 1.00 26.19 1174 THR A CA 1
ATOM 2457 C C . THR A 1 357 ? 0.483 30.244 7.948 1.00 24.97 1174 THR A C 1
ATOM 2458 O O . THR A 1 357 ? -0.500 29.660 8.391 1.00 24.05 1174 THR A O 1
ATOM 2462 N N . ARG A 1 358 ? 0.941 30.057 6.714 1.00 26.39 1175 ARG A N 1
ATOM 2463 C CA . ARG A 1 358 ? 0.286 29.149 5.774 1.00 24.75 1175 ARG A CA 1
ATOM 2464 C C . ARG A 1 358 ? 1.273 28.288 5.013 1.00 23.60 1175 ARG A C 1
ATOM 2465 O O . ARG A 1 358 ? 2.365 28.740 4.660 1.00 24.48 1175 ARG A O 1
ATOM 2473 N N . ILE A 1 359 ? 0.892 27.043 4.767 1.00 18.98 1176 ILE A N 1
ATOM 2474 C CA . ILE A 1 359 ? 1.730 26.166 3.978 1.00 23.13 1176 ILE A CA 1
ATOM 2475 C C . ILE A 1 359 ? 0.931 25.641 2.789 1.00 21.69 1176 ILE A C 1
ATOM 2476 O O . ILE A 1 359 ? -0.174 25.121 2.950 1.00 22.13 1176 ILE A O 1
ATOM 2481 N N . ALA A 1 360 ? 1.490 25.779 1.595 1.00 20.42 1177 ALA A N 1
ATOM 2482 C CA . ALA A 1 360 ? 0.820 25.298 0.393 1.00 16.83 1177 ALA A CA 1
ATOM 2483 C C . ALA A 1 360 ? 1.564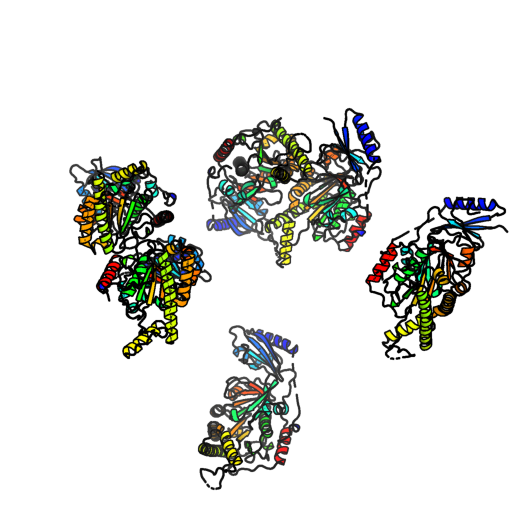 24.158 -0.260 1.00 19.68 1177 ALA A C 1
ATOM 2484 O O . ALA A 1 360 ? 2.685 24.349 -0.738 1.00 21.38 1177 ALA A O 1
ATOM 2486 N N . PHE A 1 361 ? 0.971 22.969 -0.262 1.00 19.48 1178 PHE A N 1
ATOM 2487 C CA . PHE A 1 361 ? 1.589 21.868 -0.980 1.00 21.06 1178 PHE A CA 1
ATOM 2488 C C . PHE A 1 361 ? 1.052 22.039 -2.407 1.00 20.84 1178 PHE A C 1
ATOM 2489 O O . PHE A 1 361 ? 0.188 22.892 -2.654 1.00 22.84 1178 PHE A O 1
ATOM 2497 N N . THR A 1 362 ? 1.564 21.260 -3.347 1.00 19.02 1179 THR A N 1
ATOM 2498 C CA . THR A 1 362 ? 1.126 21.377 -4.737 1.00 18.02 1179 THR A CA 1
ATOM 2499 C C . THR A 1 362 ? -0.366 21.500 -4.919 1.00 19.60 1179 THR A C 1
ATOM 2500 O O . THR A 1 362 ? -1.130 20.680 -4.386 1.00 20.32 1179 THR A O 1
ATOM 2504 N N . VAL A 1 363 ? -0.789 22.525 -5.655 1.00 18.42 1180 VAL A N 1
ATOM 2505 C CA . VAL A 1 363 ? -2.215 22.693 -5.957 1.00 25.00 1180 VAL A CA 1
ATOM 2506 C C . VAL A 1 363 ? -2.375 22.590 -7.471 1.00 31.78 1180 VAL A C 1
ATOM 2507 O O . VAL A 1 363 ? -1.386 22.602 -8.219 1.00 30.19 1180 VAL A O 1
ATOM 2511 N N . SER A 1 364 ? -3.619 22.501 -7.927 1.00 37.81 1181 SER A N 1
ATOM 2512 C CA . SER A 1 364 ? -3.882 22.361 -9.352 1.00 42.45 1181 SER A CA 1
ATOM 2513 C C . SER A 1 364 ? -3.944 23.653 -10.159 1.00 43.66 1181 SER A C 1
ATOM 2514 O O . SER A 1 364 ? -3.777 23.619 -11.370 1.00 44.18 1181 SER A O 1
ATOM 2517 N N . SER A 1 365 ? -4.163 24.792 -9.508 1.00 46.81 1182 SER A N 1
ATOM 2518 C CA . SER A 1 365 ? -4.248 26.048 -10.250 1.00 48.69 1182 SER A CA 1
ATOM 2519 C C . SER A 1 365 ? -3.758 27.277 -9.479 1.00 51.46 1182 SER A C 1
ATOM 2520 O O . SER A 1 365 ? -3.663 27.262 -8.246 1.00 52.59 1182 SER A O 1
ATOM 2523 N N . LYS A 1 366 ? -3.480 28.352 -10.217 1.00 52.17 1183 LYS A N 1
ATOM 2524 C CA . LYS A 1 366 ? -3.017 29.604 -9.622 1.00 51.76 1183 LYS A CA 1
ATOM 2525 C C . LYS A 1 366 ? -4.038 30.145 -8.627 1.00 51.87 1183 LYS A C 1
ATOM 2526 O O . LYS A 1 366 ? -3.679 30.669 -7.568 1.00 49.84 1183 LYS A O 1
ATOM 2532 N N . ILE A 1 367 ? -5.312 30.015 -8.977 1.00 49.48 1184 ILE A N 1
ATOM 2533 C CA . ILE A 1 367 ? -6.389 30.473 -8.115 1.00 49.09 1184 ILE A CA 1
ATOM 2534 C C . ILE A 1 367 ? -6.255 29.839 -6.742 1.00 45.60 1184 ILE A C 1
ATOM 2535 O O . ILE A 1 367 ? -6.264 30.532 -5.717 1.00 42.81 1184 ILE A O 1
ATOM 2540 N N . ASP A 1 368 ? -6.147 28.513 -6.744 1.00 43.40 1185 ASP A N 1
ATOM 2541 C CA . ASP A 1 368 ? -6.030 27.738 -5.521 1.00 41.43 1185 ASP A CA 1
ATOM 2542 C C . ASP A 1 368 ? -4.876 28.229 -4.699 1.00 37.61 1185 ASP A C 1
ATOM 2543 O O . ASP A 1 368 ? -5.004 28.418 -3.498 1.00 35.22 1185 ASP A O 1
ATOM 2548 N N . SER A 1 369 ? -3.748 28.446 -5.363 1.00 37.18 1186 SER A N 1
ATOM 2549 C CA . SER A 1 369 ? -2.549 28.940 -4.703 1.00 36.80 1186 SER A CA 1
ATOM 2550 C C . SER A 1 369 ? -2.800 30.319 -4.080 1.00 34.67 1186 SER A C 1
ATOM 2551 O O . SER A 1 369 ? -2.434 30.580 -2.929 1.00 28.05 1186 SER A O 1
ATOM 2554 N N . ARG A 1 370 ? -3.429 31.203 -4.846 1.00 36.13 1187 ARG A N 1
ATOM 2555 C CA . ARG A 1 370 ? -3.699 32.539 -4.344 1.00 38.39 1187 ARG A CA 1
ATOM 2556 C C . ARG A 1 370 ? -4.629 32.498 -3.159 1.00 37.74 1187 ARG A C 1
ATOM 2557 O O . ARG A 1 370 ? -4.493 33.289 -2.231 1.00 39.10 1187 ARG A O 1
ATOM 2565 N N . THR A 1 371 ? -5.575 31.571 -3.181 1.00 35.61 1188 THR A N 1
ATOM 2566 C CA . THR A 1 371 ? -6.498 31.440 -2.069 1.00 35.28 1188 THR A CA 1
ATOM 2567 C C . THR A 1 371 ? -5.676 31.090 -0.833 1.00 37.52 1188 THR A C 1
ATOM 2568 O O . THR A 1 371 ? -5.912 31.613 0.255 1.00 35.23 1188 THR A O 1
ATOM 2572 N N . ILE A 1 372 ? -4.698 30.206 -1.016 1.00 40.00 1189 ILE A N 1
ATOM 2573 C CA . ILE A 1 372 ? -3.845 29.760 0.076 1.00 39.48 1189 ILE A CA 1
ATOM 2574 C C . ILE A 1 372 ? -2.806 30.774 0.501 1.00 41.88 1189 ILE A C 1
ATOM 2575 O O . ILE A 1 372 ? -2.733 31.133 1.671 1.00 42.48 1189 ILE A O 1
ATOM 2580 N N . LEU A 1 373 ? -2.000 31.224 -0.456 1.00 43.94 1190 LEU A N 1
ATOM 2581 C CA . LEU A 1 373 ? -0.908 32.154 -0.178 1.00 47.79 1190 LEU A CA 1
ATOM 2582 C C . LEU A 1 373 ? -1.110 33.592 -0.619 1.00 50.83 1190 LEU A C 1
ATOM 2583 O O . LEU A 1 373 ? -0.213 34.416 -0.432 1.00 51.67 1190 LEU A O 1
ATOM 2588 N N . ASP A 1 374 ? -2.262 33.896 -1.213 1.00 55.13 1191 ASP A N 1
ATOM 2589 C CA . ASP A 1 374 ? -2.523 35.245 -1.722 1.00 54.28 1191 ASP A CA 1
ATOM 2590 C C . ASP A 1 374 ? -1.402 35.541 -2.711 1.00 52.04 1191 ASP A C 1
ATOM 2591 O O . ASP A 1 374 ? -0.931 36.668 -2.816 1.00 53.42 1191 ASP A O 1
ATOM 2596 N N . GLN A 1 375 ? -0.990 34.511 -3.441 1.00 50.75 1192 GLN A N 1
ATOM 2597 C CA . GLN A 1 375 ? 0.102 34.628 -4.397 1.00 50.29 1192 GLN A CA 1
ATOM 2598 C C . GLN A 1 375 ? 0.284 33.292 -5.129 1.00 49.17 1192 GLN A C 1
ATOM 2599 O O . GLN A 1 375 ? 0.154 32.218 -4.527 1.00 48.87 1192 GLN A O 1
ATOM 2605 N N . ALA A 1 376 ? 0.570 33.361 -6.427 1.00 48.69 1193 ALA A N 1
ATOM 2606 C CA . ALA A 1 376 ? 0.761 32.157 -7.239 1.00 48.45 1193 ALA A CA 1
ATOM 2607 C C . ALA A 1 376 ? 2.018 31.399 -6.832 1.00 47.32 1193 ALA A C 1
ATOM 2608 O O . ALA A 1 376 ? 2.739 31.819 -5.928 1.00 48.71 1193 ALA A O 1
ATOM 2610 N N . GLY A 1 377 ? 2.264 30.269 -7.491 1.00 45.86 1194 GLY A N 1
ATOM 2611 C CA . GLY A 1 377 ? 3.447 29.486 -7.189 1.00 43.06 1194 GLY A CA 1
ATOM 2612 C C . GLY A 1 377 ? 3.258 28.028 -6.802 1.00 42.35 1194 GLY A C 1
ATOM 2613 O O . GLY A 1 377 ? 3.984 27.166 -7.296 1.00 43.82 1194 GLY A O 1
ATOM 2614 N N . ALA A 1 378 ? 2.303 27.745 -5.921 1.00 41.21 1195 ALA A N 1
ATOM 2615 C CA . ALA A 1 378 ? 2.066 26.381 -5.465 1.00 40.69 1195 ALA A CA 1
ATOM 2616 C C . ALA A 1 378 ? 1.553 25.462 -6.563 1.00 41.95 1195 ALA A C 1
ATOM 2617 O O . ALA A 1 378 ? 1.556 24.243 -6.399 1.00 46.00 1195 ALA A O 1
ATOM 2619 N N . GLU A 1 379 ? 1.099 26.035 -7.671 1.00 39.01 1196 GLU A N 1
ATOM 2620 C CA . GLU A 1 379 ? 0.629 25.216 -8.782 1.00 39.82 1196 GLU A CA 1
ATOM 2621 C C . GLU A 1 379 ? 1.820 24.871 -9.661 1.00 37.01 1196 GLU A C 1
ATOM 2622 O O . GLU A 1 379 ? 1.658 24.319 -10.744 1.00 39.52 1196 GLU A O 1
ATOM 2628 N N . SER A 1 380 ? 3.015 25.219 -9.190 1.00 35.68 1197 SER A N 1
ATOM 2629 C CA . SER A 1 380 ? 4.256 24.944 -9.914 1.00 36.00 1197 SER A CA 1
ATOM 2630 C C . SER A 1 380 ? 5.171 24.021 -9.127 1.00 33.44 1197 SER A C 1
ATOM 2631 O O . SER A 1 380 ? 6.338 23.849 -9.473 1.00 36.06 1197 SER A O 1
ATOM 2634 N N . LEU A 1 381 ? 4.647 23.439 -8.061 1.00 29.31 1198 LEU A N 1
ATOM 2635 C CA . LEU A 1 381 ? 5.427 22.525 -7.255 1.00 29.68 1198 LEU A CA 1
ATOM 2636 C C . LEU A 1 381 ? 5.449 21.156 -7.933 1.00 27.87 1198 LEU A C 1
ATOM 2637 O O . LEU A 1 381 ? 4.709 20.923 -8.879 1.00 30.98 1198 LEU A O 1
ATOM 2642 N N . LEU A 1 382 ? 6.291 20.256 -7.432 1.00 28.37 1199 LEU A N 1
ATOM 2643 C CA . LEU A 1 382 ? 6.455 18.916 -7.991 1.00 23.19 1199 LEU A CA 1
ATOM 2644 C C . LEU A 1 382 ? 5.819 17.802 -7.165 1.00 23.57 1199 LEU A C 1
ATOM 2645 O O . LEU A 1 382 ? 6.255 16.645 -7.220 1.00 21.10 1199 LEU A O 1
ATOM 2650 N N . GLY A 1 383 ? 4.782 18.148 -6.416 1.00 22.54 1200 GLY A N 1
ATOM 2651 C CA . GLY A 1 383 ? 4.123 17.160 -5.584 1.00 27.13 1200 GLY A CA 1
ATOM 2652 C C . GLY A 1 383 ? 5.048 16.452 -4.605 1.00 30.72 1200 GLY A C 1
ATOM 2653 O O . GLY A 1 383 ? 6.192 16.855 -4.388 1.00 28.87 1200 GLY A O 1
ATOM 2654 N N . MET A 1 384 ? 4.531 15.387 -4.005 1.00 32.86 1201 MET A N 1
ATOM 2655 C CA . MET A 1 384 ? 5.274 14.586 -3.051 1.00 34.13 1201 MET A CA 1
ATOM 2656 C C . MET A 1 384 ? 6.052 15.374 -1.999 1.00 35.15 1201 MET A C 1
ATOM 2657 O O . MET A 1 384 ? 7.264 15.214 -1.862 1.00 40.17 1201 MET A O 1
ATOM 2662 N N . GLY A 1 385 ? 5.359 16.226 -1.254 1.00 31.40 1202 GLY A N 1
ATOM 2663 C CA . GLY A 1 385 ? 6.024 16.978 -0.209 1.00 29.09 1202 GLY A CA 1
ATOM 2664 C C . GLY A 1 385 ? 6.563 18.349 -0.560 1.00 26.36 1202 GLY A C 1
ATOM 2665 O O . GLY A 1 385 ? 6.836 19.141 0.338 1.00 25.38 1202 GLY A O 1
ATOM 2666 N N . ASP A 1 386 ? 6.728 18.628 -1.848 1.00 27.99 1203 ASP A N 1
ATOM 2667 C CA . ASP A 1 386 ? 7.233 19.922 -2.301 1.00 30.35 1203 ASP A CA 1
ATOM 2668 C C . ASP A 1 386 ? 6.254 20.975 -1.781 1.00 32.09 1203 ASP A C 1
ATOM 2669 O O . ASP A 1 386 ? 5.043 20.813 -1.938 1.00 34.95 1203 ASP A O 1
ATOM 2674 N N . MET A 1 387 ? 6.750 22.051 -1.173 1.00 29.02 1204 MET A N 1
ATOM 2675 C CA . MET A 1 387 ? 5.841 23.052 -0.612 1.00 30.60 1204 MET A CA 1
ATOM 2676 C C . MET A 1 387 ? 6.346 24.491 -0.616 1.00 32.09 1204 MET A C 1
ATOM 2677 O O . MET A 1 387 ? 7.516 24.760 -0.890 1.00 34.90 1204 MET A O 1
ATOM 2682 N N . LEU A 1 388 ? 5.445 25.416 -0.302 1.00 30.47 1205 LEU A N 1
ATOM 2683 C CA . LEU A 1 388 ? 5.792 26.833 -0.217 1.00 29.09 1205 LEU A CA 1
ATOM 2684 C C . LEU A 1 388 ? 5.308 27.294 1.136 1.00 27.86 1205 LEU A C 1
ATOM 2685 O O . LEU A 1 388 ? 4.111 27.296 1.403 1.00 32.80 1205 LEU A O 1
ATOM 2690 N N . TYR A 1 389 ? 6.245 27.663 1.994 1.00 27.91 1206 TYR A N 1
ATOM 2691 C CA . TYR A 1 389 ? 5.924 28.112 3.344 1.00 30.79 1206 TYR A CA 1
ATOM 2692 C C . TYR A 1 389 ? 5.772 29.637 3.320 1.00 28.73 1206 TYR A C 1
ATOM 2693 O O . TYR A 1 389 ? 6.547 30.330 2.661 1.00 29.50 1206 TYR A O 1
ATOM 2702 N N . SER A 1 390 ? 4.760 30.157 4.009 1.00 28.87 1207 SER A N 1
ATOM 2703 C CA . SER A 1 390 ? 4.553 31.608 4.057 1.00 30.86 1207 SER A CA 1
ATOM 2704 C C . SER A 1 390 ? 4.219 32.109 5.477 1.00 31.06 1207 SER A C 1
ATOM 2705 O O . SER A 1 390 ? 3.070 32.050 5.925 1.00 26.30 1207 SER A O 1
ATOM 2708 N N . GLY A 1 391 ? 5.241 32.608 6.171 1.00 31.61 1208 GLY A N 1
ATOM 2709 C CA . GLY A 1 391 ? 5.065 33.092 7.531 1.00 35.43 1208 GLY A CA 1
ATOM 2710 C C . GLY A 1 391 ? 4.496 34.488 7.714 1.00 37.50 1208 GLY A C 1
ATOM 2711 O O . GLY A 1 391 ? 4.326 35.230 6.755 1.00 41.96 1208 GLY A O 1
ATOM 2712 N N . PRO A 1 392 ? 4.198 34.885 8.958 1.00 41.78 1209 PRO A N 1
ATOM 2713 C CA . PRO A 1 392 ? 3.644 36.220 9.213 1.00 42.55 1209 PRO A CA 1
ATOM 2714 C C . PRO A 1 392 ? 4.660 37.350 9.115 1.00 41.74 1209 PRO A C 1
ATOM 2715 O O . PRO A 1 392 ? 4.287 38.489 8.845 1.00 44.58 1209 PRO A O 1
ATOM 2719 N N . ASN A 1 393 ? 5.936 37.035 9.328 1.00 39.73 1210 ASN A N 1
ATOM 2720 C CA . ASN A 1 393 ? 6.991 38.048 9.307 1.00 42.08 1210 ASN A CA 1
ATOM 2721 C C . ASN A 1 393 ? 7.787 38.175 8.004 1.00 43.09 1210 ASN A C 1
ATOM 2722 O O . ASN A 1 393 ? 9.005 38.332 8.030 1.00 42.66 1210 ASN A O 1
ATOM 2727 N N . SER A 1 394 ? 7.090 38.106 6.873 1.00 44.35 1211 SER A N 1
ATOM 2728 C CA . SER A 1 394 ? 7.703 38.250 5.551 1.00 40.82 1211 SER A CA 1
ATOM 2729 C C . SER A 1 394 ? 6.693 37.996 4.438 1.00 41.53 1211 SER A C 1
ATOM 2730 O O . SER A 1 394 ? 5.794 37.161 4.579 1.00 39.87 1211 SER A O 1
ATOM 2733 N N . THR A 1 395 ? 6.845 38.726 3.336 1.00 39.74 1212 THR A N 1
ATOM 2734 C CA . THR A 1 395 ? 5.959 38.569 2.191 1.00 39.03 1212 THR A CA 1
ATOM 2735 C C . THR A 1 395 ? 6.540 37.593 1.184 1.00 39.42 1212 THR A C 1
ATOM 2736 O O . THR A 1 395 ? 5.872 37.217 0.223 1.00 42.95 1212 THR A O 1
ATOM 2740 N N . LEU A 1 396 ? 7.781 37.176 1.398 1.00 39.23 1213 LEU A N 1
ATOM 2741 C CA . LEU A 1 396 ? 8.411 36.244 0.467 1.00 44.00 1213 LEU A CA 1
ATOM 2742 C C . LEU A 1 396 ? 8.233 34.801 0.902 1.00 42.50 1213 LEU A C 1
ATOM 2743 O O . LEU A 1 396 ? 8.653 34.430 1.987 1.00 44.44 1213 LEU A O 1
ATOM 2748 N N . PRO A 1 397 ? 7.588 33.970 0.065 1.00 43.60 1214 PRO A N 1
ATOM 2749 C CA . PRO A 1 397 ? 7.412 32.570 0.468 1.00 38.85 1214 PRO A CA 1
ATOM 2750 C C . PRO A 1 397 ? 8.731 31.832 0.322 1.00 35.21 1214 PRO A C 1
ATOM 2751 O O . PRO A 1 397 ? 9.635 32.281 -0.370 1.00 36.23 1214 PRO A O 1
ATOM 2755 N N . VAL A 1 398 ? 8.847 30.698 0.983 1.00 33.55 1215 VAL A N 1
ATOM 2756 C CA . VAL A 1 398 ? 10.076 29.920 0.932 1.00 29.00 1215 VAL A CA 1
ATOM 2757 C C . VAL A 1 398 ? 9.727 28.504 0.491 1.00 26.63 1215 VAL A C 1
ATOM 2758 O O . VAL A 1 398 ? 8.799 27.898 1.023 1.00 26.77 1215 VAL A O 1
ATOM 2762 N N . ARG A 1 399 ? 10.445 27.981 -0.495 1.00 21.34 1216 ARG A N 1
ATOM 2763 C CA . ARG A 1 399 ? 10.152 26.636 -0.959 1.00 21.95 1216 ARG A CA 1
ATOM 2764 C C . ARG A 1 399 ? 10.821 25.631 -0.051 1.00 23.19 1216 ARG A C 1
ATOM 2765 O O . ARG A 1 399 ? 11.983 25.769 0.296 1.00 29.02 1216 ARG A O 1
ATOM 2773 N N . VAL A 1 400 ? 10.079 24.611 0.336 1.00 25.17 1217 VAL A N 1
ATOM 2774 C CA . VAL A 1 400 ? 10.609 23.589 1.212 1.00 24.13 1217 VAL A CA 1
ATOM 2775 C C . VAL A 1 400 ? 10.126 22.223 0.725 1.00 23.72 1217 VAL A C 1
ATOM 2776 O O . VAL A 1 400 ? 8.960 22.058 0.394 1.00 18.40 1217 VAL A O 1
ATOM 2780 N N . HIS A 1 401 ? 11.028 21.251 0.663 1.00 26.41 1218 HIS A N 1
ATOM 2781 C CA . HIS A 1 401 ? 10.659 19.904 0.246 1.00 23.73 1218 HIS A CA 1
ATOM 2782 C C . HIS A 1 401 ? 10.397 19.165 1.547 1.00 24.63 1218 HIS A C 1
ATOM 2783 O O . HIS A 1 401 ? 11.326 18.824 2.287 1.00 25.96 1218 HIS A O 1
ATOM 2790 N N . GLY A 1 402 ? 9.119 18.947 1.827 1.00 24.80 1219 GLY A N 1
ATOM 2791 C CA . GLY A 1 402 ? 8.710 18.294 3.053 1.00 23.94 1219 GLY A CA 1
ATOM 2792 C C . GLY A 1 402 ? 9.351 16.960 3.380 1.00 26.59 1219 GLY A C 1
ATOM 2793 O O . GLY A 1 402 ? 9.613 16.143 2.497 1.00 26.72 1219 GLY A O 1
ATOM 2794 N N . ALA A 1 403 ? 9.606 16.746 4.665 1.00 24.63 1220 ALA A N 1
ATOM 2795 C CA . ALA A 1 403 ? 10.194 15.504 5.116 1.00 30.40 1220 ALA A CA 1
ATOM 2796 C C . ALA A 1 403 ? 9.201 14.381 4.838 1.00 33.52 1220 ALA A C 1
ATOM 2797 O O . ALA A 1 403 ? 7.998 14.611 4.802 1.00 39.80 1220 ALA A O 1
ATOM 2799 N N . PHE A 1 404 ? 9.696 13.165 4.654 1.00 33.82 1221 PHE A N 1
ATOM 2800 C CA . PHE A 1 404 ? 8.816 12.039 4.381 1.00 32.66 1221 PHE A CA 1
ATOM 2801 C C . PHE A 1 404 ? 8.741 11.074 5.550 1.00 30.58 1221 PHE A C 1
ATOM 2802 O O . PHE A 1 404 ? 9.756 10.732 6.147 1.00 32.30 1221 PHE A O 1
ATOM 2810 N N . VAL A 1 405 ? 7.533 10.634 5.870 1.00 30.81 1222 VAL A N 1
ATOM 2811 C CA . VAL A 1 405 ? 7.332 9.672 6.950 1.00 31.67 1222 VAL A CA 1
ATOM 2812 C C . VAL A 1 405 ? 6.371 8.578 6.491 1.00 30.00 1222 VAL A C 1
ATOM 2813 O O . VAL A 1 405 ? 5.297 8.861 5.970 1.00 31.72 1222 VAL A O 1
ATOM 2817 N N . ARG A 1 406 ? 6.773 7.329 6.676 1.00 29.47 1223 ARG A N 1
ATOM 2818 C CA . ARG A 1 406 ? 5.950 6.188 6.304 1.00 28.43 1223 ARG A CA 1
ATOM 2819 C C . ARG A 1 406 ? 4.720 6.082 7.201 1.00 28.07 1223 ARG A C 1
ATOM 2820 O O . ARG A 1 406 ? 4.768 6.422 8.380 1.00 31.14 1223 ARG A O 1
ATOM 2828 N N . ASP A 1 407 ? 3.610 5.611 6.653 1.00 26.33 1224 ASP A N 1
ATOM 2829 C CA . ASP A 1 407 ? 2.430 5.446 7.479 1.00 28.70 1224 ASP A CA 1
ATOM 2830 C C . ASP A 1 407 ? 2.818 4.496 8.628 1.00 27.54 1224 ASP A C 1
ATOM 2831 O O . ASP A 1 407 ? 2.360 4.648 9.755 1.00 23.76 1224 ASP A O 1
ATOM 2836 N N . GLN A 1 408 ? 3.699 3.543 8.322 1.00 24.77 1225 GLN A N 1
ATOM 2837 C CA . GLN A 1 408 ? 4.171 2.545 9.277 1.00 21.37 1225 GLN A CA 1
ATOM 2838 C C . GLN A 1 408 ? 5.046 3.118 10.387 1.00 22.45 1225 GLN A C 1
ATOM 2839 O O . GLN A 1 408 ? 5.034 2.620 11.511 1.00 18.98 1225 GLN A O 1
ATOM 2845 N N . GLU A 1 409 ? 5.835 4.138 10.070 1.00 23.66 1226 GLU A N 1
ATOM 2846 C CA . GLU A 1 409 ? 6.667 4.765 11.090 1.00 22.42 1226 GLU A CA 1
ATOM 2847 C C . GLU A 1 409 ? 5.744 5.475 12.069 1.00 21.13 1226 GLU A C 1
ATOM 2848 O O . GLU A 1 409 ? 5.981 5.466 13.273 1.00 27.24 1226 GLU A O 1
ATOM 2854 N N . VAL A 1 410 ? 4.673 6.065 11.559 1.00 20.81 1227 VAL A N 1
ATOM 2855 C CA . VAL A 1 410 ? 3.716 6.734 12.422 1.00 19.39 1227 VAL A CA 1
ATOM 2856 C C . VAL A 1 410 ? 3.178 5.730 13.414 1.00 22.70 1227 VAL A C 1
ATOM 2857 O O . VAL A 1 410 ? 3.092 6.024 14.603 1.00 28.56 1227 VAL A O 1
ATOM 2861 N N . HIS A 1 411 ? 2.814 4.545 12.929 1.00 26.47 1228 HIS A N 1
ATOM 2862 C CA . HIS A 1 411 ? 2.280 3.500 13.803 1.00 29.28 1228 HIS A CA 1
ATOM 2863 C C . HIS A 1 411 ? 3.339 3.094 14.814 1.00 30.74 1228 HIS A C 1
ATOM 2864 O O . HIS A 1 411 ? 3.054 2.921 16.005 1.00 27.92 1228 HIS A O 1
ATOM 2871 N N . ALA A 1 412 ? 4.562 2.921 14.325 1.00 28.31 1229 ALA A N 1
ATOM 2872 C CA . ALA A 1 412 ? 5.661 2.539 15.195 1.00 29.85 1229 ALA A CA 1
ATOM 2873 C C . ALA A 1 412 ? 5.780 3.559 16.334 1.00 32.14 1229 ALA A C 1
ATOM 2874 O O . ALA A 1 412 ? 5.791 3.184 17.519 1.00 30.33 1229 ALA A O 1
ATOM 2876 N N . VAL A 1 413 ? 5.846 4.844 15.974 1.00 26.49 1230 VAL A N 1
ATOM 2877 C CA . VAL A 1 413 ? 5.980 5.888 16.975 1.00 26.30 1230 VAL A CA 1
ATOM 2878 C C . VAL A 1 413 ? 4.809 5.932 17.932 1.00 27.84 1230 VAL A C 1
ATOM 2879 O O . VAL A 1 413 ? 4.985 6.157 19.134 1.00 33.10 1230 VAL A O 1
ATOM 2883 N N . VAL A 1 414 ? 3.611 5.711 17.416 1.00 29.40 1231 VAL A N 1
ATOM 2884 C CA . VAL A 1 414 ? 2.429 5.727 18.271 1.00 32.75 1231 VAL A CA 1
ATOM 2885 C C . VAL A 1 414 ? 2.423 4.527 19.226 1.00 33.78 1231 VAL A C 1
ATOM 2886 O O . VAL A 1 414 ? 2.036 4.647 20.386 1.00 35.81 1231 VAL A O 1
ATOM 2890 N N . GLN A 1 415 ? 2.840 3.365 18.741 1.00 34.27 1232 GLN A N 1
ATOM 2891 C CA . GLN A 1 415 ? 2.857 2.191 19.596 1.00 36.54 1232 GLN A CA 1
ATOM 2892 C C . GLN A 1 415 ? 3.846 2.424 20.726 1.00 38.08 1232 GLN A C 1
ATOM 2893 O O . GLN A 1 415 ? 3.579 2.103 21.890 1.00 31.19 1232 GLN A O 1
ATOM 2899 N N . ASP A 1 416 ? 4.985 3.009 20.373 1.00 38.81 1233 ASP A N 1
ATOM 2900 C CA . ASP A 1 416 ? 6.013 3.295 21.352 1.00 38.63 1233 ASP A CA 1
ATOM 2901 C C . ASP A 1 416 ? 5.453 4.182 22.464 1.00 36.17 1233 ASP A C 1
ATOM 2902 O O . ASP A 1 416 ? 5.701 3.928 23.643 1.00 35.54 1233 ASP A O 1
ATOM 2907 N N . TRP A 1 417 ? 4.669 5.194 22.100 1.00 32.69 1234 TRP A N 1
ATOM 2908 C CA . TRP A 1 417 ? 4.105 6.088 23.105 1.00 36.00 1234 TRP A CA 1
ATOM 2909 C C . TRP A 1 417 ? 2.989 5.501 23.962 1.00 39.06 1234 TRP A C 1
ATOM 2910 O O . TRP A 1 417 ? 2.872 5.838 25.147 1.00 42.74 1234 TRP A O 1
ATOM 2921 N N . LYS A 1 418 ? 2.173 4.624 23.385 1.00 40.26 1235 LYS A N 1
ATOM 2922 C CA . LYS A 1 418 ? 1.070 4.027 24.136 1.00 40.63 1235 LYS A CA 1
ATOM 2923 C C . LYS A 1 418 ? 1.560 3.047 25.194 1.00 40.00 1235 LYS A C 1
ATOM 2924 O O . LYS A 1 418 ? 0.880 2.803 26.189 1.00 38.03 1235 LYS A O 1
ATOM 2930 N N . ALA A 1 419 ? 2.758 2.510 24.979 1.00 40.14 1236 ALA A N 1
ATOM 2931 C CA . ALA A 1 419 ? 3.378 1.569 25.901 1.00 38.72 1236 ALA A CA 1
ATOM 2932 C C . ALA A 1 419 ? 3.793 2.276 27.202 1.00 44.35 1236 ALA A C 1
ATOM 2933 O O . ALA A 1 419 ? 3.962 1.640 28.249 1.00 43.40 1236 ALA A O 1
ATOM 2935 N N . ARG A 1 420 ? 3.956 3.595 27.125 1.00 46.96 1237 ARG A N 1
ATOM 2936 C CA . ARG A 1 420 ? 4.346 4.394 28.278 1.00 48.37 1237 ARG A CA 1
ATOM 2937 C C . ARG A 1 420 ? 3.132 4.762 29.129 1.00 50.14 1237 ARG A C 1
ATOM 2938 O O . ARG A 1 420 ? 3.273 5.357 30.199 1.00 53.80 1237 ARG A O 1
ATOM 2946 N N . GLY A 1 421 ? 1.942 4.409 28.655 1.00 48.84 1238 GLY A N 1
ATOM 2947 C CA . GLY A 1 421 ? 0.738 4.731 29.403 1.00 49.07 1238 GLY A CA 1
ATOM 2948 C C . GLY A 1 421 ? -0.357 5.345 28.546 1.00 50.51 1238 GLY A C 1
ATOM 2949 O O . GLY A 1 421 ? -0.107 5.807 27.428 1.00 49.60 1238 GLY A O 1
ATOM 2950 N N . ARG A 1 422 ? -1.577 5.356 29.075 1.00 50.95 1239 ARG A N 1
ATOM 2951 C CA . ARG A 1 422 ? -2.722 5.902 28.357 1.00 53.41 1239 ARG A CA 1
ATOM 2952 C C . ARG A 1 422 ? -3.014 7.351 28.724 1.00 52.13 1239 ARG A C 1
ATOM 2953 O O . ARG A 1 422 ? -2.594 7.837 29.775 1.00 53.25 1239 ARG A O 1
ATOM 2961 N N . PRO A 1 423 ? -3.764 8.057 27.864 1.00 50.86 1240 PRO A N 1
ATOM 2962 C CA . PRO A 1 423 ? -4.114 9.460 28.078 1.00 49.55 1240 PRO A CA 1
ATOM 2963 C C . PRO A 1 423 ? -5.093 9.729 29.206 1.00 51.25 1240 PRO A C 1
ATOM 2964 O O . PRO A 1 423 ? -6.068 9.000 29.400 1.00 49.27 1240 PRO A O 1
ATOM 2968 N N . GLN A 1 424 ? -4.814 10.798 29.942 1.00 55.00 1241 GLN A N 1
ATOM 2969 C CA . GLN A 1 424 ? -5.661 11.241 31.037 1.00 56.84 1241 GLN A CA 1
ATOM 2970 C C . GLN A 1 424 ? -6.584 12.268 30.387 1.00 56.50 1241 GLN A C 1
ATOM 2971 O O . GLN A 1 424 ? -6.260 13.454 30.316 1.00 59.36 1241 GLN A O 1
ATOM 2977 N N . TYR A 1 425 ? -7.721 11.803 29.887 1.00 53.68 1242 TYR A N 1
ATOM 2978 C CA . TYR A 1 425 ? -8.669 12.683 29.226 1.00 52.42 1242 TYR A CA 1
ATOM 2979 C C . TYR A 1 425 ? -9.201 13.756 30.159 1.00 52.23 1242 TYR A C 1
ATOM 2980 O O . TYR A 1 425 ? -9.217 13.589 31.375 1.00 54.37 1242 TYR A O 1
ATOM 2989 N N . VAL A 1 426 ? -9.610 14.875 29.579 1.00 53.06 1243 VAL A N 1
ATOM 2990 C CA . VAL A 1 426 ? -10.179 15.963 30.352 1.00 52.90 1243 VAL A CA 1
ATOM 2991 C C . VAL A 1 426 ? -11.660 15.948 30.017 1.00 54.60 1243 VAL A C 1
ATOM 2992 O O . VAL A 1 426 ? -12.036 15.832 28.851 1.00 53.40 1243 VAL A O 1
ATOM 2996 N N . ASP A 1 427 ? -12.493 16.045 31.046 1.00 57.21 1244 ASP A N 1
ATOM 2997 C CA . ASP A 1 427 ? -13.937 16.018 30.870 1.00 62.54 1244 ASP A CA 1
ATOM 2998 C C . ASP A 1 427 ? -14.540 17.336 30.402 1.00 61.66 1244 ASP A C 1
ATOM 2999 O O . ASP A 1 427 ? -14.042 18.414 30.727 1.00 62.46 1244 ASP A O 1
ATOM 3004 N N . GLY A 1 428 ? -15.611 17.239 29.622 1.00 58.86 1245 GLY A N 1
ATOM 3005 C CA . GLY A 1 428 ? -16.288 18.430 29.157 1.00 59.45 1245 GLY A CA 1
ATOM 3006 C C . GLY A 1 428 ? -15.847 19.050 27.849 1.00 61.19 1245 GLY A C 1
ATOM 3007 O O . GLY A 1 428 ? -16.599 19.830 27.263 1.00 65.03 1245 GLY A O 1
ATOM 3008 N N . ILE A 1 429 ? -14.650 18.728 27.375 1.00 60.22 1246 ILE A N 1
ATOM 3009 C CA . ILE A 1 429 ? -14.186 19.312 26.122 1.00 60.31 1246 ILE A CA 1
ATOM 3010 C C . ILE A 1 429 ? -15.219 19.126 25.017 1.00 61.33 1246 ILE A C 1
ATOM 3011 O O . ILE A 1 429 ? -15.542 20.065 24.293 1.00 58.56 1246 ILE A O 1
ATOM 3016 N N . THR A 1 430 ? -15.746 17.913 24.907 1.00 64.12 1247 THR A N 1
ATOM 3017 C CA . THR A 1 430 ? -16.744 17.604 23.894 1.00 67.84 1247 THR A CA 1
ATOM 3018 C C . THR A 1 430 ? -18.174 17.953 24.303 1.00 70.12 1247 THR A C 1
ATOM 3019 O O . THR A 1 430 ? -19.036 18.149 23.445 1.00 70.40 1247 THR A O 1
ATOM 3023 N N . SER A 1 431 ? -18.431 18.036 25.605 1.00 71.72 1248 SER A N 1
ATOM 3024 C CA . SER A 1 431 ? -19.770 18.373 26.067 1.00 74.07 1248 SER A CA 1
ATOM 3025 C C . SER A 1 431 ? -19.934 19.890 26.198 1.00 75.23 1248 SER A C 1
ATOM 3026 O O . SER A 1 431 ? -20.315 20.365 27.296 1.00 75.90 1248 SER A O 1
ATOM 3029 N N . ASP A 1 432 ? -19.683 20.586 25.184 1.00 75.01 1249 ASP A N 1
ATOM 3030 N N . LEU B 1 23 ? 62.264 108.790 -21.440 1.00 30.58 840 LEU B N 1
ATOM 3031 C CA . LEU B 1 23 ? 62.936 107.447 -21.334 1.00 32.27 840 LEU B CA 1
ATOM 3032 C C . LEU B 1 23 ? 62.156 106.310 -21.967 1.00 30.93 840 LEU B C 1
ATOM 3033 O O . LEU B 1 23 ? 62.736 105.503 -22.693 1.00 33.11 840 LEU B O 1
ATOM 3038 N N . PRO B 1 24 ? 60.840 106.201 -21.683 1.00 30.39 841 PRO B N 1
ATOM 3039 C CA . PRO B 1 24 ? 60.064 105.111 -22.298 1.00 28.78 841 PRO B CA 1
ATOM 3040 C C . PRO B 1 24 ? 60.081 105.232 -23.824 1.00 28.88 841 PRO B C 1
ATOM 3041 O O . PRO B 1 24 ? 60.333 106.309 -24.363 1.00 29.92 841 PRO B O 1
ATOM 3045 N N . SER B 1 25 ? 59.823 104.132 -24.522 1.00 28.76 842 SER B N 1
ATOM 3046 C CA . SER B 1 25 ? 59.839 104.148 -25.984 1.00 31.59 842 SER B CA 1
ATOM 3047 C C . SER B 1 25 ? 58.459 104.373 -26.593 1.00 33.77 842 SER B C 1
ATOM 3048 O O . SER B 1 25 ? 57.432 104.121 -25.955 1.00 34.65 842 SER B O 1
ATOM 3051 N N . LEU B 1 26 ? 58.449 104.831 -27.840 1.00 31.20 843 LEU B N 1
ATOM 3052 C CA . LEU B 1 26 ? 57.209 105.088 -28.541 1.00 33.28 843 LEU B CA 1
ATOM 3053 C C . LEU B 1 26 ? 56.562 103.795 -29.023 1.00 37.44 843 LEU B C 1
ATOM 3054 O O . LEU B 1 26 ? 55.400 103.798 -29.417 1.00 39.10 843 LEU B O 1
ATOM 3059 N N . ASP B 1 27 ? 57.305 102.689 -28.973 1.00 39.78 844 ASP B N 1
ATOM 3060 C CA . ASP B 1 27 ? 56.794 101.391 -29.426 1.00 41.89 844 ASP B CA 1
ATOM 3061 C C . ASP B 1 27 ? 55.722 100.869 -28.520 1.00 40.25 844 ASP B C 1
ATOM 3062 O O . ASP B 1 27 ? 55.172 99.793 -28.757 1.00 42.10 844 ASP B O 1
ATOM 3067 N N . LEU B 1 28 ? 55.458 101.606 -27.455 1.00 40.73 845 LEU B N 1
ATOM 3068 C CA . LEU B 1 28 ? 54.451 101.193 -26.499 1.00 39.10 845 LEU B CA 1
ATOM 3069 C C . LEU B 1 28 ? 53.130 101.782 -26.942 1.00 37.66 845 LEU B C 1
ATOM 3070 O O . LEU B 1 28 ? 52.079 101.443 -26.408 1.00 39.71 845 LEU B O 1
ATOM 3075 N N . LEU B 1 29 ? 53.199 102.666 -27.929 1.00 37.69 846 LEU B N 1
ATOM 3076 C CA . LEU B 1 29 ? 52.007 103.311 -28.465 1.00 40.05 846 LEU B CA 1
ATOM 3077 C C . LEU B 1 29 ? 51.756 102.874 -29.907 1.00 40.66 846 LEU B C 1
ATOM 3078 O O . LEU B 1 29 ? 52.686 102.543 -30.641 1.00 45.69 846 LEU B O 1
ATOM 3083 N N . THR B 1 30 ? 50.499 102.875 -30.325 1.00 41.54 847 THR B N 1
ATOM 3084 C CA . THR B 1 30 ? 50.187 102.466 -31.684 1.00 41.93 847 THR B CA 1
ATOM 3085 C C . THR B 1 30 ? 50.592 103.532 -32.692 1.00 41.06 847 THR B C 1
ATOM 3086 O O . THR B 1 30 ? 50.433 104.724 -32.440 1.00 36.59 847 THR B O 1
ATOM 3090 N N . PRO B 1 31 ? 51.135 103.107 -33.849 1.00 44.92 848 PRO B N 1
ATOM 3091 C CA . PRO B 1 31 ? 51.596 103.963 -34.956 1.00 45.08 848 PRO B CA 1
ATOM 3092 C C . PRO B 1 31 ? 50.444 104.437 -35.855 1.00 45.54 848 PRO B C 1
ATOM 3093 O O . PRO B 1 31 ? 49.463 103.719 -36.045 1.00 44.09 848 PRO B O 1
ATOM 3097 N N . PRO B 1 32 ? 50.557 105.649 -36.431 1.00 47.90 849 PRO B N 1
ATOM 3098 C CA . PRO B 1 32 ? 49.502 106.178 -37.309 1.00 50.44 849 PRO B CA 1
ATOM 3099 C C . PRO B 1 32 ? 49.326 105.347 -38.575 1.00 51.56 849 PRO B C 1
ATOM 3100 O O . PRO B 1 32 ? 50.304 104.849 -39.136 1.00 55.73 849 PRO B O 1
ATOM 3104 N N . THR B 1 41 ? 37.779 116.048 -53.920 1.00 85.54 858 THR B N 1
ATOM 3105 C CA . THR B 1 41 ? 37.500 117.470 -54.103 1.00 86.81 858 THR B CA 1
ATOM 3106 C C . THR B 1 41 ? 36.090 117.674 -54.643 1.00 85.45 858 THR B C 1
ATOM 3107 O O . THR B 1 41 ? 35.475 118.725 -54.447 1.00 84.85 858 THR B O 1
ATOM 3111 N N . PHE B 1 42 ? 35.584 116.661 -55.333 1.00 84.33 859 PHE B N 1
ATOM 3112 C CA . PHE B 1 42 ? 34.247 116.732 -55.899 1.00 83.21 859 PHE B CA 1
ATOM 3113 C C . PHE B 1 42 ? 33.209 116.756 -54.787 1.00 81.54 859 PHE B C 1
ATOM 3114 O O . PHE B 1 42 ? 32.219 117.480 -54.859 1.00 80.94 859 PHE B O 1
ATOM 3122 N N . ALA B 1 43 ? 33.435 115.954 -53.755 1.00 80.80 860 ALA B N 1
ATOM 3123 C CA . ALA B 1 43 ? 32.504 115.904 -52.637 1.00 79.50 860 ALA B CA 1
ATOM 3124 C C . ALA B 1 43 ? 32.451 117.270 -51.960 1.00 78.06 860 ALA B C 1
ATOM 3125 O O . ALA B 1 43 ? 31.421 117.663 -51.411 1.00 79.06 860 ALA B O 1
ATOM 3127 N N . LEU B 1 44 ? 33.564 117.995 -52.014 1.00 74.03 861 LEU B N 1
ATOM 3128 C CA . LEU B 1 44 ? 33.643 119.308 -51.396 1.00 70.71 861 LEU B CA 1
ATOM 3129 C C . LEU B 1 44 ? 32.801 120.364 -52.094 1.00 70.86 861 LEU B C 1
ATOM 3130 O O . LEU B 1 44 ? 31.868 120.907 -51.505 1.00 69.51 861 LEU B O 1
ATOM 3135 N N . GLU B 1 45 ? 33.129 120.653 -53.349 1.00 73.07 862 GLU B N 1
ATOM 3136 C CA . GLU B 1 45 ? 32.409 121.674 -54.103 1.00 74.63 862 GLU B CA 1
ATOM 3137 C C . GLU B 1 45 ? 30.899 121.455 -54.123 1.00 72.76 862 GLU B C 1
ATOM 3138 O O . GLU B 1 45 ? 30.127 122.411 -54.158 1.00 73.10 862 GLU B O 1
ATOM 3144 N N . GLN B 1 46 ? 30.477 120.198 -54.105 1.00 70.17 863 GLN B N 1
ATOM 3145 C CA . GLN B 1 46 ? 29.058 119.882 -54.094 1.00 68.20 863 GLN B CA 1
ATOM 3146 C C . GLN B 1 46 ? 28.450 120.328 -52.766 1.00 66.53 863 GLN B C 1
ATOM 3147 O O . GLN B 1 46 ? 27.377 120.931 -52.731 1.00 65.64 863 GLN B O 1
ATOM 3153 N N . MET B 1 47 ? 29.145 120.020 -51.673 1.00 64.00 864 MET B N 1
ATOM 3154 C CA . MET B 1 47 ? 28.697 120.384 -50.331 1.00 59.40 864 MET B CA 1
ATOM 3155 C C . MET B 1 47 ? 28.750 121.896 -50.164 1.00 56.91 864 MET B C 1
ATOM 3156 O O . MET B 1 47 ? 27.996 122.479 -49.379 1.00 51.91 864 MET B O 1
ATOM 3161 N N . ALA B 1 48 ? 29.651 122.521 -50.915 1.00 54.09 865 ALA B N 1
ATOM 3162 C CA . ALA B 1 48 ? 29.812 123.967 -50.877 1.00 54.88 865 ALA B CA 1
ATOM 3163 C C . ALA B 1 48 ? 28.621 124.634 -51.564 1.00 54.38 865 ALA B C 1
ATOM 3164 O O . ALA B 1 48 ? 28.205 125.731 -51.188 1.00 55.35 865 ALA B O 1
ATOM 3166 N N . ARG B 1 49 ? 28.068 123.955 -52.564 1.00 55.07 866 ARG B N 1
ATOM 3167 C CA . ARG B 1 49 ? 26.930 124.470 -53.318 1.00 55.10 866 ARG B CA 1
ATOM 3168 C C . ARG B 1 49 ? 25.650 124.289 -52.503 1.00 53.62 866 ARG B C 1
ATOM 3169 O O . ARG B 1 49 ? 24.758 125.141 -52.527 1.00 50.32 866 ARG B O 1
ATOM 3177 N N . LEU B 1 50 ? 25.565 123.183 -51.771 1.00 51.11 867 LEU B N 1
ATOM 3178 C CA . LEU B 1 50 ? 24.398 122.926 -50.932 1.00 51.79 867 LEU B CA 1
ATOM 3179 C C . LEU B 1 50 ? 24.400 123.894 -49.754 1.00 50.25 867 LEU B C 1
ATOM 3180 O O . LEU B 1 50 ? 23.344 124.329 -49.301 1.00 44.96 867 LEU B O 1
ATOM 3185 N N . VAL B 1 51 ? 25.594 124.224 -49.262 1.00 50.43 868 VAL B N 1
ATOM 3186 C CA . VAL B 1 51 ? 25.735 125.164 -48.152 1.00 50.04 868 VAL B CA 1
ATOM 3187 C C . VAL B 1 51 ? 25.284 126.532 -48.624 1.00 46.91 868 VAL B C 1
ATOM 3188 O O . VAL B 1 51 ? 24.506 127.212 -47.963 1.00 44.56 868 VAL B O 1
ATOM 3192 N N . GLU B 1 52 ? 25.786 126.930 -49.782 1.00 48.40 869 GLU B N 1
ATOM 3193 C CA . GLU B 1 52 ? 25.432 128.221 -50.342 1.00 53.79 869 GLU B CA 1
ATOM 3194 C C . GLU B 1 52 ? 23.926 128.265 -50.589 1.00 55.05 869 GLU B C 1
ATOM 3195 O O . GLU B 1 52 ? 23.287 129.297 -50.381 1.00 56.90 869 GLU B O 1
ATOM 3201 N N . ALA B 1 53 ? 23.363 127.134 -51.012 1.00 55.07 870 ALA B N 1
ATOM 3202 C CA . ALA B 1 53 ? 21.936 127.043 -51.296 1.00 52.33 870 ALA B CA 1
ATOM 3203 C C . ALA B 1 53 ? 21.081 127.093 -50.035 1.00 53.15 870 ALA B C 1
ATOM 3204 O O . ALA B 1 53 ? 20.059 127.775 -50.012 1.00 52.86 870 ALA B O 1
ATOM 3206 N N . ARG B 1 54 ? 21.485 126.371 -48.991 1.00 56.65 871 ARG B N 1
ATOM 3207 C CA . ARG B 1 54 ? 20.731 126.374 -47.733 1.00 59.00 871 ARG B CA 1
ATOM 3208 C C . ARG B 1 54 ? 20.824 127.760 -47.109 1.00 58.81 871 ARG B C 1
ATOM 3209 O O . ARG B 1 54 ? 19.904 128.208 -46.432 1.00 58.22 871 ARG B O 1
ATOM 3217 N N . LEU B 1 55 ? 21.949 128.432 -47.324 1.00 59.30 872 LEU B N 1
ATOM 3218 C CA . LEU B 1 55 ? 22.132 129.772 -46.789 1.00 60.48 872 LEU B CA 1
ATOM 3219 C C . LEU B 1 55 ? 21.213 130.736 -47.527 1.00 63.36 872 LEU B C 1
ATOM 3220 O O . LEU B 1 55 ? 20.546 131.566 -46.910 1.00 64.10 872 LEU B O 1
ATOM 3225 N N . ALA B 1 56 ? 21.181 130.617 -48.853 1.00 66.19 873 ALA B N 1
ATOM 3226 C CA . ALA B 1 56 ? 20.329 131.465 -49.684 1.00 67.88 873 ALA B CA 1
ATOM 3227 C C . ALA B 1 56 ? 18.878 131.140 -49.360 1.00 68.28 873 ALA B C 1
ATOM 3228 O O . ALA B 1 56 ? 17.986 131.973 -49.507 1.00 64.84 873 ALA B O 1
ATOM 3230 N N . ASP B 1 57 ? 18.656 129.915 -48.904 1.00 71.88 874 ASP B N 1
ATOM 3231 C CA . ASP B 1 57 ? 17.322 129.459 -48.552 1.00 75.69 874 ASP B CA 1
ATOM 3232 C C . ASP B 1 57 ? 16.717 130.382 -47.499 1.00 76.50 874 ASP B C 1
ATOM 3233 O O . ASP B 1 57 ? 15.522 130.333 -47.236 1.00 76.31 874 ASP B O 1
ATOM 3238 N N . PHE B 1 58 ? 17.560 131.208 -46.886 1.00 80.28 875 PHE B N 1
ATOM 3239 C CA . PHE B 1 58 ? 17.119 132.178 -45.884 1.00 82.63 875 PHE B CA 1
ATOM 3240 C C . PHE B 1 58 ? 17.448 133.541 -46.477 1.00 83.73 875 PHE B C 1
ATOM 3241 O O . PHE B 1 58 ? 17.874 133.632 -47.630 1.00 83.34 875 PHE B O 1
ATOM 3249 N N . ARG B 1 59 ? 17.262 134.597 -45.692 1.00 83.97 876 ARG B N 1
ATOM 3250 C CA . ARG B 1 59 ? 17.576 135.939 -46.168 1.00 85.76 876 ARG B CA 1
ATOM 3251 C C . ARG B 1 59 ? 19.082 136.149 -45.990 1.00 83.42 876 ARG B C 1
ATOM 3252 O O . ARG B 1 59 ? 19.546 137.220 -45.590 1.00 82.11 876 ARG B O 1
ATOM 3260 N N . ILE B 1 60 ? 19.843 135.104 -46.299 1.00 81.05 877 ILE B N 1
ATOM 3261 C CA . ILE B 1 60 ? 21.293 135.144 -46.171 1.00 78.33 877 ILE B CA 1
ATOM 3262 C C . ILE B 1 60 ? 21.982 134.836 -47.495 1.00 74.86 877 ILE B C 1
ATOM 3263 O O . ILE B 1 60 ? 22.002 133.690 -47.940 1.00 73.29 877 ILE B O 1
ATOM 3268 N N . LYS B 1 61 ? 22.541 135.865 -48.123 1.00 71.73 878 LYS B N 1
ATOM 3269 C CA . LYS B 1 61 ? 23.243 135.683 -49.383 1.00 69.07 878 LYS B CA 1
ATOM 3270 C C . LYS B 1 61 ? 24.734 135.680 -49.073 1.00 65.58 878 LYS B C 1
ATOM 3271 O O . LYS B 1 61 ? 25.251 136.621 -48.469 1.00 62.93 878 LYS B O 1
ATOM 3277 N N . ALA B 1 62 ? 25.420 134.618 -49.485 1.00 61.70 879 ALA B N 1
ATOM 3278 C CA . ALA B 1 62 ? 26.848 134.502 -49.238 1.00 57.51 879 ALA B CA 1
ATOM 3279 C C . ALA B 1 62 ? 27.484 133.493 -50.170 1.00 53.76 879 ALA B C 1
ATOM 3280 O O . ALA B 1 62 ? 26.905 132.455 -50.457 1.00 55.39 879 ALA B O 1
ATOM 3282 N N . ASP B 1 63 ? 28.683 133.804 -50.639 1.00 53.05 880 ASP B N 1
ATOM 3283 C CA . ASP B 1 63 ? 29.405 132.914 -51.532 1.00 50.96 880 ASP B CA 1
ATOM 3284 C C . ASP B 1 63 ? 30.471 132.144 -50.778 1.00 47.82 880 ASP B C 1
ATOM 3285 O O . ASP B 1 63 ? 31.205 132.707 -49.968 1.00 46.86 880 ASP B O 1
ATOM 3290 N N . VAL B 1 64 ? 30.549 130.848 -51.041 1.00 44.14 881 VAL B N 1
ATOM 3291 C CA . VAL B 1 64 ? 31.568 130.019 -50.438 1.00 34.52 881 VAL B CA 1
ATOM 3292 C C . VAL B 1 64 ? 32.730 130.276 -51.378 1.00 37.14 881 VAL B C 1
ATOM 3293 O O . VAL B 1 64 ? 32.753 129.764 -52.495 1.00 39.44 881 VAL B O 1
ATOM 3297 N N . VAL B 1 65 ? 33.680 131.093 -50.943 1.00 35.75 882 VAL B N 1
ATOM 3298 C CA . VAL B 1 65 ? 34.812 131.427 -51.789 1.00 35.76 882 VAL B CA 1
ATOM 3299 C C . VAL B 1 65 ? 35.943 130.417 -51.732 1.00 37.10 882 VAL B C 1
ATOM 3300 O O . VAL B 1 65 ? 36.788 130.377 -52.626 1.00 40.93 882 VAL B O 1
ATOM 3304 N N . ASN B 1 66 ? 35.975 129.596 -50.691 1.00 35.93 883 ASN B N 1
ATOM 3305 C CA . ASN B 1 66 ? 37.048 128.615 -50.580 1.00 34.91 883 ASN B CA 1
ATOM 3306 C C . ASN B 1 66 ? 36.785 127.591 -49.495 1.00 36.21 883 ASN B C 1
ATOM 3307 O O . ASN B 1 66 ? 35.844 127.711 -48.706 1.00 36.77 883 ASN B O 1
ATOM 3312 N N . TYR B 1 67 ? 37.632 126.580 -49.457 1.00 36.12 884 TYR B N 1
ATOM 3313 C CA . TYR B 1 67 ? 37.507 125.543 -48.460 1.00 41.48 884 TYR B CA 1
ATOM 3314 C C . TYR B 1 67 ? 38.801 124.770 -48.342 1.00 41.20 884 TYR B C 1
ATOM 3315 O O . TYR B 1 67 ? 39.465 124.484 -49.335 1.00 41.71 884 TYR B O 1
ATOM 3324 N N . SER B 1 68 ? 39.163 124.456 -47.106 1.00 43.33 885 SER B N 1
ATOM 3325 C CA . SER B 1 68 ? 40.387 123.725 -46.820 1.00 43.46 885 SER B CA 1
ATOM 3326 C C . SER B 1 68 ? 40.074 122.523 -45.940 1.00 42.89 885 SER B C 1
ATOM 3327 O O . SER B 1 68 ? 39.736 122.667 -44.761 1.00 45.35 885 SER B O 1
ATOM 3330 N N . PRO B 1 69 ? 40.164 121.317 -46.513 1.00 41.01 886 PRO B N 1
ATOM 3331 C CA . PRO B 1 69 ? 39.890 120.070 -45.796 1.00 39.79 886 PRO B CA 1
ATOM 3332 C C . PRO B 1 69 ? 40.979 119.690 -44.797 1.00 38.01 886 PRO B C 1
ATOM 3333 O O . PRO B 1 69 ? 42.147 120.004 -44.990 1.00 39.69 886 PRO B O 1
ATOM 3337 N N . GLY B 1 70 ? 40.578 119.013 -43.729 1.00 34.64 887 GLY B N 1
ATOM 3338 C CA . GLY B 1 70 ? 41.527 118.583 -42.726 1.00 37.41 887 GLY B CA 1
ATOM 3339 C C . GLY B 1 70 ? 41.226 117.151 -42.321 1.00 41.35 887 GLY B C 1
ATOM 3340 O O . GLY B 1 70 ? 40.413 116.493 -42.970 1.00 41.07 887 GLY B O 1
ATOM 3341 N N . PRO B 1 71 ? 41.842 116.645 -41.237 1.00 42.46 888 PRO B N 1
ATOM 3342 C CA . PRO B 1 71 ? 41.643 115.275 -40.743 1.00 39.31 888 PRO B CA 1
ATOM 3343 C C . PRO B 1 71 ? 40.239 114.972 -40.213 1.00 36.90 888 PRO B C 1
ATOM 3344 O O . PRO B 1 71 ? 39.780 113.826 -40.284 1.00 36.33 888 PRO B O 1
ATOM 3348 N N . VAL B 1 72 ? 39.566 115.992 -39.682 1.00 30.86 889 VAL B N 1
ATOM 3349 C CA . VAL B 1 72 ? 38.236 115.803 -39.106 1.00 24.60 889 VAL B CA 1
ATOM 3350 C C . VAL B 1 72 ? 37.140 116.651 -39.744 1.00 25.82 889 VAL B C 1
ATOM 3351 O O . VAL B 1 72 ? 36.029 116.177 -39.975 1.00 29.27 889 VAL B O 1
ATOM 3355 N N . ILE B 1 73 ? 37.424 117.915 -40.009 1.00 25.17 890 ILE B N 1
ATOM 3356 C CA . ILE B 1 73 ? 36.411 118.747 -40.626 1.00 21.42 890 ILE B CA 1
ATOM 3357 C C . ILE B 1 73 ? 36.932 119.410 -41.882 1.00 22.95 890 ILE B C 1
ATOM 3358 O O . ILE B 1 73 ? 38.088 119.229 -42.273 1.00 24.72 890 ILE B O 1
ATOM 3363 N N . THR B 1 74 ? 36.055 120.158 -42.536 1.00 21.71 891 THR B N 1
ATOM 3364 C CA . THR B 1 74 ? 36.457 120.906 -43.702 1.00 23.67 891 THR B CA 1
ATOM 3365 C C . THR B 1 74 ? 35.954 122.298 -43.385 1.00 19.37 891 THR B C 1
ATOM 3366 O O . THR B 1 74 ? 34.840 122.459 -42.906 1.00 13.77 891 THR B O 1
ATOM 3370 N N . ARG B 1 75 ? 36.781 123.307 -43.603 1.00 21.26 892 ARG B N 1
ATOM 3371 C CA . ARG B 1 75 ? 36.332 124.661 -43.337 1.00 26.45 892 ARG B CA 1
ATOM 3372 C C . ARG B 1 75 ? 35.985 125.394 -44.637 1.00 28.74 892 ARG B C 1
ATOM 3373 O O . ARG B 1 75 ? 36.833 125.584 -45.508 1.00 25.36 892 ARG B O 1
ATOM 3381 N N . PHE B 1 76 ? 34.725 125.792 -44.754 1.00 29.29 893 PHE B N 1
ATOM 3382 C CA . PHE B 1 76 ? 34.253 126.514 -45.915 1.00 30.28 893 PHE B CA 1
ATOM 3383 C C . PHE B 1 76 ? 34.261 128.012 -45.608 1.00 33.01 893 PHE B C 1
ATOM 3384 O O . PHE B 1 76 ? 33.635 128.459 -44.646 1.00 32.41 893 PHE B O 1
ATOM 3392 N N . GLU B 1 77 ? 34.968 128.785 -46.425 1.00 32.51 894 GLU B N 1
ATOM 3393 C CA . GLU B 1 77 ? 35.058 130.227 -46.222 1.00 34.37 894 GLU B CA 1
ATOM 3394 C C . GLU B 1 77 ? 33.925 130.974 -46.930 1.00 34.32 894 GLU B C 1
ATOM 3395 O O . GLU B 1 77 ? 33.818 130.975 -48.155 1.00 35.04 894 GLU B O 1
ATOM 3401 N N . LEU B 1 78 ? 33.074 131.608 -46.140 1.00 34.22 895 LEU B N 1
ATOM 3402 C CA . LEU B 1 78 ? 31.951 132.343 -46.675 1.00 35.71 895 LEU B CA 1
ATOM 3403 C C . LEU B 1 78 ? 32.237 133.829 -46.810 1.00 40.34 895 LEU B C 1
ATOM 3404 O O . LEU B 1 78 ? 32.942 134.422 -45.992 1.00 42.19 895 LEU B O 1
ATOM 3409 N N . ASN B 1 79 ? 31.681 134.417 -47.863 1.00 43.92 896 ASN B N 1
ATOM 3410 C CA . ASN B 1 79 ? 31.805 135.838 -48.134 1.00 44.01 896 ASN B CA 1
ATOM 3411 C C . ASN B 1 79 ? 30.394 136.381 -48.011 1.00 46.16 896 ASN B C 1
ATOM 3412 O O . ASN B 1 79 ? 29.551 136.161 -48.881 1.00 44.01 896 ASN B O 1
ATOM 3417 N N . LEU B 1 80 ? 30.127 137.062 -46.907 1.00 49.15 897 LEU B N 1
ATOM 3418 C CA . LEU B 1 80 ? 28.801 137.604 -46.684 1.00 54.32 897 LEU B CA 1
ATOM 3419 C C . LEU B 1 80 ? 28.608 138.889 -47.476 1.00 58.89 897 LEU B C 1
ATOM 3420 O O . LEU B 1 80 ? 29.574 139.602 -47.765 1.00 59.73 897 LEU B O 1
ATOM 3425 N N . ALA B 1 81 ? 27.359 139.167 -47.846 1.00 62.14 898 ALA B N 1
ATOM 3426 C CA . ALA B 1 81 ? 27.038 140.373 -48.598 1.00 62.50 898 ALA B CA 1
ATOM 3427 C C . ALA B 1 81 ? 27.305 141.567 -47.692 1.00 65.44 898 ALA B C 1
ATOM 3428 O O . ALA B 1 81 ? 27.382 141.428 -46.470 1.00 64.66 898 ALA B O 1
ATOM 3430 N N . PRO B 1 82 ? 27.448 142.763 -48.279 1.00 67.64 899 PRO B N 1
ATOM 3431 C CA . PRO B 1 82 ? 27.711 143.966 -47.485 1.00 69.05 899 PRO B CA 1
ATOM 3432 C C . PRO B 1 82 ? 26.684 144.213 -46.370 1.00 71.41 899 PRO B C 1
ATOM 3433 O O . PRO B 1 82 ? 25.500 144.419 -46.640 1.00 72.62 899 PRO B O 1
ATOM 3437 N N . GLY B 1 83 ? 27.138 144.182 -45.119 1.00 73.54 900 GLY B N 1
ATOM 3438 C CA . GLY B 1 83 ? 26.239 144.437 -44.001 1.00 74.48 900 GLY B CA 1
ATOM 3439 C C . GLY B 1 83 ? 25.773 143.253 -43.166 1.00 73.59 900 GLY B C 1
ATOM 3440 O O . GLY B 1 83 ? 25.516 143.400 -41.964 1.00 70.37 900 GLY B O 1
ATOM 3441 N N . VAL B 1 84 ? 25.659 142.084 -43.793 1.00 73.02 901 VAL B N 1
ATOM 3442 C CA . VAL B 1 84 ? 25.209 140.888 -43.089 1.00 70.51 901 VAL B CA 1
ATOM 3443 C C . VAL B 1 84 ? 26.198 140.473 -42.010 1.00 71.51 901 VAL B C 1
ATOM 3444 O O . VAL B 1 84 ? 27.342 140.119 -42.298 1.00 69.02 901 VAL B O 1
ATOM 3448 N N . LYS B 1 85 ? 25.730 140.520 -40.765 1.00 73.66 902 LYS B N 1
ATOM 3449 C CA . LYS B 1 85 ? 26.526 140.177 -39.591 1.00 76.90 902 LYS B CA 1
ATOM 3450 C C . LYS B 1 85 ? 26.882 138.697 -39.524 1.00 77.22 902 LYS B C 1
ATOM 3451 O O . LYS B 1 85 ? 26.167 137.851 -40.064 1.00 78.23 902 LYS B O 1
ATOM 3457 N N . ALA B 1 86 ? 27.988 138.389 -38.852 1.00 75.63 903 ALA B N 1
ATOM 3458 C CA . ALA B 1 86 ? 28.429 137.007 -38.705 1.00 75.38 903 ALA B CA 1
ATOM 3459 C C . ALA B 1 86 ? 27.548 136.301 -37.674 1.00 75.11 903 ALA B C 1
ATOM 3460 O O . ALA B 1 86 ? 27.314 135.092 -37.754 1.00 72.73 903 ALA B O 1
ATOM 3462 N N . ALA B 1 87 ? 27.055 137.073 -36.710 1.00 75.18 904 ALA B N 1
ATOM 3463 C CA . ALA B 1 87 ? 26.200 136.545 -35.654 1.00 74.95 904 ALA B CA 1
ATOM 3464 C C . ALA B 1 87 ? 24.857 136.118 -36.219 1.00 75.31 904 ALA B C 1
ATOM 3465 O O . ALA B 1 87 ? 24.087 135.421 -35.558 1.00 76.64 904 ALA B O 1
ATOM 3467 N N . ARG B 1 88 ? 24.574 136.540 -37.444 1.00 75.71 905 ARG B N 1
ATOM 3468 C CA . ARG B 1 88 ? 23.311 136.188 -38.074 1.00 77.20 905 ARG B CA 1
ATOM 3469 C C . ARG B 1 88 ? 23.283 134.690 -38.383 1.00 74.02 905 ARG B C 1
ATOM 3470 O O . ARG B 1 88 ? 22.287 134.016 -38.118 1.00 73.91 905 ARG B O 1
ATOM 3478 N N . ILE B 1 89 ? 24.379 134.172 -38.935 1.00 71.17 906 ILE B N 1
ATOM 3479 C CA . ILE B 1 89 ? 24.466 132.750 -39.254 1.00 67.81 906 ILE B CA 1
ATOM 3480 C C . ILE B 1 89 ? 24.631 131.960 -37.956 1.00 68.28 906 ILE B C 1
ATOM 3481 O O . ILE B 1 89 ? 23.955 130.957 -37.745 1.00 67.57 906 ILE B O 1
ATOM 3486 N N . SER B 1 90 ? 25.527 132.430 -37.092 1.00 69.55 907 SER B N 1
ATOM 3487 C CA . SER B 1 90 ? 25.809 131.788 -35.808 1.00 70.77 907 SER B CA 1
ATOM 3488 C C . SER B 1 90 ? 24.547 131.461 -35.015 1.00 71.73 907 SER B C 1
ATOM 3489 O O . SER B 1 90 ? 24.446 130.392 -34.414 1.00 70.65 907 SER B O 1
ATOM 3492 N N . ASN B 1 91 ? 23.596 132.391 -35.003 1.00 73.68 908 ASN B N 1
ATOM 3493 C CA . ASN B 1 91 ? 22.331 132.197 -34.295 1.00 76.22 908 ASN B CA 1
ATOM 3494 C C . ASN B 1 91 ? 21.423 131.247 -35.082 1.00 76.46 908 ASN B C 1
ATOM 3495 O O . ASN B 1 91 ? 20.298 130.954 -34.676 1.00 75.73 908 ASN B O 1
ATOM 3500 N N . LEU B 1 92 ? 21.933 130.770 -36.210 1.00 76.77 909 LEU B N 1
ATOM 3501 C CA . LEU B 1 92 ? 21.201 129.867 -37.083 1.00 75.95 909 LEU B CA 1
ATOM 3502 C C . LEU B 1 92 ? 22.037 128.608 -37.320 1.00 74.73 909 LEU B C 1
ATOM 3503 O O . LEU B 1 92 ? 21.869 127.916 -38.323 1.00 75.13 909 LEU B O 1
ATOM 3508 N N . SER B 1 93 ? 22.940 128.327 -36.384 1.00 72.68 910 SER B N 1
ATOM 3509 C CA . SER B 1 93 ? 23.825 127.167 -36.464 1.00 69.88 910 SER B CA 1
ATOM 3510 C C . SER B 1 93 ? 23.041 125.863 -36.448 1.00 67.22 910 SER B C 1
ATOM 3511 O O . SER B 1 93 ? 23.216 125.011 -37.312 1.00 63.24 910 SER B O 1
ATOM 3514 N N . ARG B 1 94 ? 22.181 125.716 -35.447 1.00 69.12 911 ARG B N 1
ATOM 3515 C CA . ARG B 1 94 ? 21.360 124.521 -35.294 1.00 70.57 911 ARG B CA 1
ATOM 3516 C C . ARG B 1 94 ? 20.528 124.226 -36.536 1.00 69.75 911 ARG B C 1
ATOM 3517 O O . ARG B 1 94 ? 20.520 123.102 -37.033 1.00 68.98 911 ARG B O 1
ATOM 3525 N N . ASP B 1 95 ? 19.836 125.246 -37.034 1.00 70.38 912 ASP B N 1
ATOM 3526 C CA . ASP B 1 95 ? 18.980 125.103 -38.206 1.00 71.05 912 ASP B CA 1
ATOM 3527 C C . ASP B 1 95 ? 19.758 124.856 -39.488 1.00 69.00 912 ASP B C 1
ATOM 3528 O O . ASP B 1 95 ? 19.347 124.061 -40.330 1.00 70.18 912 ASP B O 1
ATOM 3533 N N . LEU B 1 96 ? 20.875 125.549 -39.647 1.00 67.57 913 LEU B N 1
ATOM 3534 C CA . LEU B 1 96 ? 21.686 125.376 -40.841 1.00 66.84 913 LEU B CA 1
ATOM 3535 C C . LEU B 1 96 ? 22.197 123.938 -40.846 1.00 66.92 913 LEU B C 1
ATOM 3536 O O . LEU B 1 96 ? 22.104 123.235 -41.851 1.00 66.37 913 LEU B O 1
ATOM 3541 N N . ALA B 1 97 ? 22.723 123.503 -39.706 1.00 68.12 914 ALA B N 1
ATOM 3542 C CA . ALA B 1 97 ? 23.261 122.155 -39.565 1.00 68.85 914 ALA B CA 1
ATOM 3543 C C . ALA B 1 97 ? 22.196 121.091 -39.760 1.00 70.40 914 ALA B C 1
ATOM 3544 O O . ALA B 1 97 ? 22.505 119.914 -39.890 1.00 73.53 914 ALA B O 1
ATOM 3546 N N . ARG B 1 98 ? 20.939 121.505 -39.783 1.00 72.19 915 ARG B N 1
ATOM 3547 C CA . ARG B 1 98 ? 19.843 120.567 -39.951 1.00 73.72 915 ARG B CA 1
ATOM 3548 C C . ARG B 1 98 ? 19.284 120.669 -41.377 1.00 74.66 915 ARG B C 1
ATOM 3549 O O . ARG B 1 98 ? 18.197 120.181 -41.661 1.00 74.65 915 ARG B O 1
ATOM 3557 N N . SER B 1 99 ? 20.049 121.290 -42.272 1.00 77.45 916 SER B N 1
ATOM 3558 C CA . SER B 1 99 ? 19.632 121.476 -43.663 1.00 79.45 916 SER B CA 1
ATOM 3559 C C . SER B 1 99 ? 20.267 120.500 -44.672 1.00 82.37 916 SER B C 1
ATOM 3560 O O . SER B 1 99 ? 19.801 120.387 -45.808 1.00 81.45 916 SER B O 1
ATOM 3563 N N . LEU B 1 100 ? 21.326 119.806 -44.255 1.00 85.30 917 LEU B N 1
ATOM 3564 C CA . LEU B 1 100 ? 22.031 118.807 -45.082 1.00 87.70 917 LEU B CA 1
ATOM 3565 C C . LEU B 1 100 ? 22.128 117.670 -44.054 1.00 87.78 917 LEU B C 1
ATOM 3566 O O . LEU B 1 100 ? 21.396 117.777 -43.099 1.00 88.45 917 LEU B O 1
ATOM 3571 N N . SER B 1 101 ? 22.979 116.634 -44.178 1.00 88.68 918 SER B N 1
ATOM 3572 C CA . SER B 1 101 ? 23.066 115.553 -43.133 1.00 90.15 918 SER B CA 1
ATOM 3573 C C . SER B 1 101 ? 24.379 115.317 -42.258 1.00 88.91 918 SER B C 1
ATOM 3574 O O . SER B 1 101 ? 25.017 114.263 -42.361 1.00 89.22 918 SER B O 1
ATOM 3577 N N . THR B 1 102 ? 24.742 116.299 -41.407 1.00 85.82 919 THR B N 1
ATOM 3578 C CA . THR B 1 102 ? 25.919 116.333 -40.492 1.00 82.43 919 THR B CA 1
ATOM 3579 C C . THR B 1 102 ? 25.519 116.556 -39.037 1.00 79.20 919 THR B C 1
ATOM 3580 O O . THR B 1 102 ? 24.764 117.480 -38.728 1.00 75.49 919 THR B O 1
ATOM 3584 N N . VAL B 1 103 ? 26.089 115.763 -38.141 1.00 76.81 920 VAL B N 1
ATOM 3585 C CA . VAL B 1 103 ? 25.819 115.902 -36.715 1.00 74.93 920 VAL B CA 1
ATOM 3586 C C . VAL B 1 103 ? 25.741 117.382 -36.298 1.00 73.06 920 VAL B C 1
ATOM 3587 O O . VAL B 1 103 ? 24.884 117.769 -35.498 1.00 71.40 920 VAL B O 1
ATOM 3591 N N . ALA B 1 104 ? 26.636 118.206 -36.843 1.00 69.02 921 ALA B N 1
ATOM 3592 C CA . ALA B 1 104 ? 26.656 119.627 -36.505 1.00 62.50 921 ALA B CA 1
ATOM 3593 C C . ALA B 1 104 ? 27.495 120.480 -37.452 1.00 58.72 921 ALA B C 1
ATOM 3594 O O . ALA B 1 104 ? 28.180 119.978 -38.348 1.00 57.27 921 ALA B O 1
ATOM 3596 N N . VAL B 1 105 ? 27.419 121.787 -37.231 1.00 53.91 922 VAL B N 1
ATOM 3597 C CA . VAL B 1 105 ? 28.157 122.764 -38.012 1.00 47.91 922 VAL B CA 1
ATOM 3598 C C . VAL B 1 105 ? 28.678 123.815 -37.047 1.00 45.91 922 VAL B C 1
ATOM 3599 O O . VAL B 1 105 ? 27.971 124.249 -36.140 1.00 43.84 922 VAL B O 1
ATOM 3603 N N . ARG B 1 106 ? 29.923 124.219 -37.233 1.00 43.66 923 ARG B N 1
ATOM 3604 C CA . ARG B 1 106 ? 30.484 125.244 -36.381 1.00 42.30 923 ARG B CA 1
ATOM 3605 C C . ARG B 1 106 ? 30.695 126.520 -37.183 1.00 41.01 923 ARG B C 1
ATOM 3606 O O . ARG B 1 106 ? 31.380 126.527 -38.215 1.00 41.99 923 ARG B O 1
ATOM 3614 N N . VAL B 1 107 ? 30.081 127.600 -36.715 1.00 39.90 924 VAL B N 1
ATOM 3615 C CA . VAL B 1 107 ? 30.214 128.889 -37.375 1.00 37.37 924 VAL B CA 1
ATOM 3616 C C . VAL B 1 107 ? 31.369 129.643 -36.724 1.00 39.34 924 VAL B C 1
ATOM 3617 O O . VAL B 1 107 ? 31.339 129.937 -35.532 1.00 43.19 924 VAL B O 1
ATOM 3621 N N . VAL B 1 108 ? 32.398 129.928 -37.509 1.00 38.07 925 VAL B N 1
ATOM 3622 C CA . VAL B 1 108 ? 33.558 130.641 -37.010 1.00 38.03 925 VAL B CA 1
ATOM 3623 C C . VAL B 1 108 ? 33.466 132.089 -37.475 1.00 36.27 925 VAL B C 1
ATOM 3624 O O . VAL B 1 108 ? 33.687 132.397 -38.640 1.00 33.86 925 VAL B O 1
ATOM 3628 N N . GLU B 1 109 ? 33.131 132.971 -36.546 1.00 37.03 926 GLU B N 1
ATOM 3629 C CA . GLU B 1 109 ? 32.981 134.386 -36.833 1.00 39.87 926 GLU B CA 1
ATOM 3630 C C . GLU B 1 109 ? 34.207 135.036 -37.464 1.00 39.62 926 GLU B C 1
ATOM 3631 O O . GLU B 1 109 ? 34.075 135.931 -38.299 1.00 41.69 926 GLU B O 1
ATOM 3637 N N . VAL B 1 110 ? 35.399 134.593 -37.080 1.00 39.04 927 VAL B N 1
ATOM 3638 C CA . VAL B 1 110 ? 36.619 135.176 -37.632 1.00 38.99 927 VAL B CA 1
ATOM 3639 C C . VAL B 1 110 ? 37.671 134.145 -38.029 1.00 38.40 927 VAL B C 1
ATOM 3640 O O . VAL B 1 110 ? 38.087 133.320 -37.219 1.00 39.56 927 VAL B O 1
ATOM 3644 N N . ILE B 1 111 ? 38.090 134.200 -39.288 1.00 33.91 928 ILE B N 1
ATOM 3645 C CA . ILE B 1 111 ? 39.113 133.303 -39.796 1.00 31.90 928 ILE B CA 1
ATOM 3646 C C . ILE B 1 111 ? 40.429 134.086 -39.799 1.00 31.89 928 ILE B C 1
ATOM 3647 O O . ILE B 1 111 ? 40.631 135.012 -40.595 1.00 29.60 928 ILE B O 1
ATOM 3652 N N . PRO B 1 112 ? 41.349 133.719 -38.904 1.00 30.20 929 PRO B N 1
ATOM 3653 C CA . PRO B 1 112 ? 42.619 134.440 -38.862 1.00 28.54 929 PRO B CA 1
ATOM 3654 C C . PRO B 1 112 ? 43.230 134.748 -40.211 1.00 27.66 929 PRO B C 1
ATOM 3655 O O . PRO B 1 112 ? 43.595 133.846 -40.956 1.00 29.29 929 PRO B O 1
ATOM 3659 N N . GLY B 1 113 ? 43.314 136.040 -40.519 1.00 29.67 930 GLY B N 1
ATOM 3660 C CA . GLY B 1 113 ? 43.921 136.483 -41.756 1.00 30.53 930 GLY B CA 1
ATOM 3661 C C . GLY B 1 113 ? 43.055 136.656 -42.988 1.00 32.36 930 GLY B C 1
ATOM 3662 O O . GLY B 1 113 ? 43.574 136.984 -44.056 1.00 35.76 930 GLY B O 1
ATOM 3663 N N . LYS B 1 114 ? 41.753 136.440 -42.873 1.00 31.25 931 LYS B N 1
ATOM 3664 C CA . LYS B 1 114 ? 40.879 136.604 -44.033 1.00 31.09 931 LYS B CA 1
ATOM 3665 C C . LYS B 1 114 ? 39.608 137.303 -43.587 1.00 30.59 931 LYS B C 1
ATOM 3666 O O . LYS B 1 114 ? 39.211 137.218 -42.428 1.00 33.83 931 LYS B O 1
ATOM 3672 N N . PRO B 1 115 ? 38.945 137.997 -44.506 1.00 28.81 932 PRO B N 1
ATOM 3673 C CA . PRO B 1 115 ? 37.716 138.719 -44.169 1.00 31.96 932 PRO B CA 1
ATOM 3674 C C . PRO B 1 115 ? 36.463 137.850 -44.139 1.00 35.44 932 PRO B C 1
ATOM 3675 O O . PRO B 1 115 ? 35.394 138.300 -43.732 1.00 40.70 932 PRO B O 1
ATOM 3679 N N . TYR B 1 116 ? 36.614 136.597 -44.545 1.00 35.09 933 TYR B N 1
ATOM 3680 C CA . TYR B 1 116 ? 35.501 135.659 -44.629 1.00 32.87 933 TYR B CA 1
ATOM 3681 C C . TYR B 1 116 ? 35.029 135.060 -43.308 1.00 33.95 933 TYR B C 1
ATOM 3682 O O . TYR B 1 116 ? 35.715 135.145 -42.287 1.00 33.95 933 TYR B O 1
ATOM 3691 N N . VAL B 1 117 ? 33.839 134.465 -43.342 1.00 31.47 934 VAL B N 1
ATOM 3692 C CA . VAL B 1 117 ? 33.265 133.798 -42.183 1.00 29.94 934 VAL B CA 1
ATOM 3693 C C . VAL B 1 117 ? 33.522 132.296 -42.338 1.00 30.46 934 VAL B C 1
ATOM 3694 O O . VAL B 1 117 ? 33.518 131.765 -43.443 1.00 28.26 934 VAL B O 1
ATOM 3698 N N . GLY B 1 118 ? 33.746 131.612 -41.225 1.00 32.88 935 GLY B N 1
ATOM 3699 C CA . GLY B 1 118 ? 34.026 130.193 -41.290 1.00 31.95 935 GLY B CA 1
ATOM 3700 C C . GLY B 1 118 ? 32.868 129.264 -41.003 1.00 32.67 935 GLY B C 1
ATOM 3701 O O . GLY B 1 118 ? 32.038 129.519 -40.133 1.00 30.91 935 GLY B O 1
ATOM 3702 N N . LEU B 1 119 ? 32.823 128.174 -41.764 1.00 36.27 936 LEU B N 1
ATOM 3703 C CA . LEU B 1 119 ? 31.806 127.136 -41.623 1.00 34.88 936 LEU B CA 1
ATOM 3704 C C . LEU B 1 119 ? 32.526 125.799 -41.633 1.00 33.37 936 LEU B C 1
ATOM 3705 O O . LEU B 1 119 ? 33.062 125.371 -42.664 1.00 29.35 936 LEU B O 1
ATOM 3710 N N . GLU B 1 120 ? 32.554 125.145 -40.478 1.00 33.02 937 GLU B N 1
ATOM 3711 C CA . GLU B 1 120 ? 33.228 123.860 -40.366 1.00 31.13 937 GLU B CA 1
ATOM 3712 C C . GLU B 1 120 ? 32.250 122.694 -40.381 1.00 30.50 937 GLU B C 1
ATOM 3713 O O . GLU B 1 120 ? 31.431 122.536 -39.487 1.00 31.76 937 GLU B O 1
ATOM 3719 N N . LEU B 1 121 ? 32.343 121.888 -41.428 1.00 32.61 938 LEU B N 1
ATOM 3720 C CA . LEU B 1 121 ? 31.490 120.727 -41.596 1.00 35.21 938 LEU B CA 1
ATOM 3721 C C . LEU B 1 121 ? 32.354 119.485 -41.439 1.00 36.27 938 LEU B C 1
ATOM 3722 O O . LEU B 1 121 ? 33.515 119.471 -41.852 1.00 35.65 938 LEU B O 1
ATOM 3727 N N . PRO B 1 122 ? 31.799 118.422 -40.839 1.00 38.87 939 PRO B N 1
ATOM 3728 C CA . PRO B 1 122 ? 32.559 117.186 -40.650 1.00 39.62 939 PRO B CA 1
ATOM 3729 C C . PRO B 1 122 ? 32.744 116.435 -41.954 1.00 41.89 939 PRO B C 1
ATOM 3730 O O . PRO B 1 122 ? 31.895 116.503 -42.844 1.00 44.69 939 PRO B O 1
ATOM 3734 N N . ASN B 1 123 ? 33.866 115.734 -42.057 1.00 44.57 940 ASN B N 1
ATOM 3735 C CA . ASN B 1 123 ? 34.185 114.937 -43.230 1.00 47.98 940 ASN B CA 1
ATOM 3736 C C . ASN B 1 123 ? 33.433 113.622 -43.135 1.00 49.45 940 ASN B C 1
ATOM 3737 O O . ASN B 1 123 ? 33.179 113.131 -42.039 1.00 50.80 940 ASN B O 1
ATOM 3742 N N . LYS B 1 124 ? 33.072 113.055 -44.278 1.00 52.14 941 LYS B N 1
ATOM 3743 C CA . LYS B 1 124 ? 32.368 111.778 -44.285 1.00 54.74 941 LYS B CA 1
ATOM 3744 C C . LYS B 1 124 ? 33.271 110.734 -43.632 1.00 51.79 941 LYS B C 1
ATOM 3745 O O . LYS B 1 124 ? 32.823 109.939 -42.807 1.00 47.98 941 LYS B O 1
ATOM 3751 N N . LYS B 1 125 ? 34.547 110.767 -44.002 1.00 50.32 942 LYS B N 1
ATOM 3752 C CA . LYS B 1 125 ? 35.549 109.847 -43.476 1.00 53.29 942 LYS B CA 1
ATOM 3753 C C . LYS B 1 125 ? 36.496 110.573 -42.502 1.00 49.57 942 LYS B C 1
ATOM 3754 O O . LYS B 1 125 ? 37.330 111.386 -42.911 1.00 50.93 942 LYS B O 1
ATOM 3760 N N . ARG B 1 126 ? 36.365 110.262 -41.217 1.00 44.29 943 ARG B N 1
ATOM 3761 C CA . ARG B 1 126 ? 37.168 110.888 -40.171 1.00 41.19 943 ARG B CA 1
ATOM 3762 C C . ARG B 1 126 ? 38.487 110.171 -39.893 1.00 40.10 943 ARG B C 1
ATOM 3763 O O . ARG B 1 126 ? 38.550 108.945 -39.866 1.00 43.49 943 ARG B O 1
ATOM 3771 N N . GLN B 1 127 ? 39.541 110.947 -39.679 1.00 37.87 944 GLN B N 1
ATOM 3772 C CA . GLN B 1 127 ? 40.850 110.386 -39.392 1.00 39.32 944 GLN B CA 1
ATOM 3773 C C . GLN B 1 127 ? 41.189 110.465 -37.905 1.00 37.22 944 GLN B C 1
ATOM 3774 O O . GLN B 1 127 ? 40.981 111.494 -37.264 1.00 37.06 944 GLN B O 1
ATOM 3780 N N . THR B 1 128 ? 41.724 109.378 -37.366 1.00 34.31 945 THR B N 1
ATOM 3781 C CA . THR B 1 128 ? 42.110 109.348 -35.969 1.00 32.03 945 THR B CA 1
ATOM 3782 C C . THR B 1 128 ? 43.448 110.052 -35.794 1.00 31.80 945 THR B C 1
ATOM 3783 O O . THR B 1 128 ? 44.336 109.934 -36.630 1.00 37.03 945 THR B O 1
ATOM 3787 N N . VAL B 1 129 ? 43.593 110.786 -34.703 1.00 30.11 946 VAL B N 1
ATOM 3788 C CA . VAL B 1 129 ? 44.837 111.473 -34.437 1.00 28.48 946 VAL B CA 1
ATOM 3789 C C . VAL B 1 129 ? 45.482 110.660 -33.316 1.00 27.43 946 VAL B C 1
ATOM 3790 O O . VAL B 1 129 ? 44.908 110.507 -32.247 1.00 25.00 946 VAL B O 1
ATOM 3794 N N . TYR B 1 130 ? 46.667 110.118 -33.585 1.00 30.03 947 TYR B N 1
ATOM 3795 C CA . TYR B 1 130 ? 47.375 109.264 -32.634 1.00 29.75 947 TYR B CA 1
ATOM 3796 C C . TYR B 1 130 ? 48.411 109.997 -31.826 1.00 27.16 947 TYR B C 1
ATOM 3797 O O . TYR B 1 130 ? 49.183 110.771 -32.374 1.00 29.83 947 TYR B O 1
ATOM 3806 N N . LEU B 1 131 ? 48.438 109.719 -30.525 1.00 25.89 948 LEU B N 1
ATOM 3807 C CA . LEU B 1 131 ? 49.387 110.345 -29.612 1.00 25.19 948 LEU B CA 1
ATOM 3808 C C . LEU B 1 131 ? 50.813 110.254 -30.159 1.00 27.48 948 LEU B C 1
ATOM 3809 O O . LEU B 1 131 ? 51.518 111.259 -30.272 1.00 28.43 948 LEU B O 1
ATOM 3814 N N . ARG B 1 132 ? 51.227 109.038 -30.495 1.00 27.46 949 ARG B N 1
ATOM 3815 C CA . ARG B 1 132 ? 52.569 108.795 -31.002 1.00 26.92 949 ARG B CA 1
ATOM 3816 C C . ARG B 1 132 ? 52.986 109.628 -32.206 1.00 27.11 949 ARG B C 1
ATOM 3817 O O . ARG B 1 132 ? 54.159 109.948 -32.347 1.00 23.52 949 ARG B O 1
ATOM 3825 N N . GLU B 1 133 ? 52.045 109.975 -33.080 1.00 32.51 950 GLU B N 1
ATOM 3826 C CA . GLU B 1 133 ? 52.402 110.776 -34.249 1.00 38.05 950 GLU B CA 1
ATOM 3827 C C . GLU B 1 133 ? 52.825 112.178 -33.826 1.00 37.79 950 GLU B C 1
ATOM 3828 O O . GLU B 1 133 ? 53.795 112.721 -34.356 1.00 38.18 950 GLU B O 1
ATOM 3834 N N . VAL B 1 134 ? 52.102 112.766 -32.874 1.00 36.33 951 VAL B N 1
ATOM 3835 C CA . VAL B 1 134 ? 52.452 114.104 -32.406 1.00 34.47 951 VAL B CA 1
ATOM 3836 C C . VAL B 1 134 ? 53.681 114.113 -31.492 1.00 34.86 951 VAL B C 1
ATOM 3837 O O . VAL B 1 134 ? 54.412 115.106 -31.449 1.00 33.94 951 VAL B O 1
ATOM 3841 N N . LEU B 1 135 ? 53.906 113.015 -30.771 1.00 33.57 952 LEU B N 1
ATOM 3842 C CA . LEU B 1 135 ? 55.058 112.903 -29.883 1.00 35.02 952 LEU B CA 1
ATOM 3843 C C . LEU B 1 135 ? 56.319 112.733 -30.706 1.00 38.82 952 LEU B C 1
ATOM 3844 O O . LEU B 1 135 ? 57.410 113.121 -30.283 1.00 40.69 952 LEU B O 1
ATOM 3849 N N . ASP B 1 136 ? 56.172 112.144 -31.886 1.00 41.09 953 ASP B N 1
ATOM 3850 C CA . ASP B 1 136 ? 57.325 111.907 -32.744 1.00 44.20 953 ASP B CA 1
ATOM 3851 C C . ASP B 1 136 ? 57.730 113.169 -33.496 1.00 42.05 953 ASP B C 1
ATOM 3852 O O . ASP B 1 136 ? 58.828 113.263 -34.038 1.00 42.68 953 ASP B O 1
ATOM 3857 N N . ASN B 1 137 ? 56.838 114.148 -33.497 1.00 44.44 954 ASN B N 1
ATOM 3858 C CA . ASN B 1 137 ? 57.074 115.417 -34.170 1.00 44.40 954 ASN B CA 1
ATOM 3859 C C . ASN B 1 137 ? 58.188 116.236 -33.504 1.00 44.62 954 ASN B C 1
ATOM 3860 O O . ASN B 1 137 ? 58.537 116.016 -32.347 1.00 44.85 954 ASN B O 1
ATOM 3865 N N . ALA B 1 138 ? 58.745 117.184 -34.247 1.00 47.86 955 ALA B N 1
ATOM 3866 C CA . ALA B 1 138 ? 59.814 118.032 -33.730 1.00 49.10 955 ALA B CA 1
ATOM 3867 C C . ALA B 1 138 ? 59.218 119.024 -32.737 1.00 49.30 955 ALA B C 1
ATOM 3868 O O . ALA B 1 138 ? 59.827 119.342 -31.713 1.00 48.86 955 ALA B O 1
ATOM 3870 N N . LYS B 1 139 ? 58.020 119.509 -33.050 1.00 47.26 956 LYS B N 1
ATOM 3871 C CA . LYS B 1 139 ? 57.338 120.450 -32.177 1.00 46.51 956 LYS B CA 1
ATOM 3872 C C . LYS B 1 139 ? 57.346 119.956 -30.744 1.00 42.97 956 LYS B C 1
ATOM 3873 O O . LYS B 1 139 ? 57.362 120.756 -29.815 1.00 43.10 956 LYS B O 1
ATOM 3879 N N . PHE B 1 140 ? 57.334 118.637 -30.571 1.00 42.36 957 PHE B N 1
ATOM 3880 C CA . PHE B 1 140 ? 57.352 118.041 -29.237 1.00 40.51 957 PHE B CA 1
ATOM 3881 C C . PHE B 1 140 ? 58.777 117.753 -28.770 1.00 41.69 957 PHE B C 1
ATOM 3882 O O . PHE B 1 140 ? 59.177 118.142 -27.673 1.00 39.54 957 PHE B O 1
ATOM 3890 N N . ARG B 1 141 ? 59.531 117.060 -29.616 1.00 45.95 958 ARG B N 1
ATOM 3891 C CA . ARG B 1 141 ? 60.909 116.682 -29.323 1.00 49.37 958 ARG B CA 1
ATOM 3892 C C . ARG B 1 141 ? 61.825 117.857 -29.011 1.00 51.26 958 ARG B C 1
ATOM 3893 O O . ARG B 1 141 ? 62.621 117.813 -28.071 1.00 49.46 958 ARG B O 1
ATOM 3901 N N . ASP B 1 142 ? 61.703 118.908 -29.807 1.00 54.03 959 ASP B N 1
ATOM 3902 C CA . ASP B 1 142 ? 62.529 120.092 -29.654 1.00 56.87 959 ASP B CA 1
ATOM 3903 C C . ASP B 1 142 ? 62.261 120.904 -28.399 1.00 55.82 959 ASP B C 1
ATOM 3904 O O . ASP B 1 142 ? 63.200 121.379 -27.754 1.00 57.83 959 ASP B O 1
ATOM 3909 N N . ASN B 1 143 ? 60.989 121.076 -28.050 1.00 51.94 960 ASN B N 1
ATOM 3910 C CA . ASN B 1 143 ? 60.655 121.881 -26.881 1.00 47.99 960 ASN B CA 1
ATOM 3911 C C . ASN B 1 143 ? 61.411 121.395 -25.654 1.00 45.62 960 ASN B C 1
ATOM 3912 O O . ASN B 1 143 ? 61.363 120.222 -25.303 1.00 51.85 960 ASN B O 1
ATOM 3917 N N . PRO B 1 144 ? 62.124 122.300 -24.985 1.00 40.35 961 PRO B N 1
ATOM 3918 C CA . PRO B 1 144 ? 62.905 121.982 -23.792 1.00 38.25 961 PRO B CA 1
ATOM 3919 C C . PRO B 1 144 ? 62.088 121.818 -22.523 1.00 39.27 961 PRO B C 1
ATOM 3920 O O . PRO B 1 144 ? 62.539 121.179 -21.569 1.00 43.51 961 PRO B O 1
ATOM 3924 N N . SER B 1 145 ? 60.890 122.390 -22.508 1.00 34.30 962 SER B N 1
ATOM 3925 C CA . SER B 1 145 ? 60.037 122.326 -21.331 1.00 32.13 962 SER B CA 1
ATOM 3926 C C . SER B 1 145 ? 59.529 120.944 -20.944 1.00 32.50 962 SER B C 1
ATOM 3927 O O . SER B 1 145 ? 58.857 120.277 -21.726 1.00 32.26 962 SER B O 1
ATOM 3930 N N . PRO B 1 146 ? 59.848 120.492 -19.719 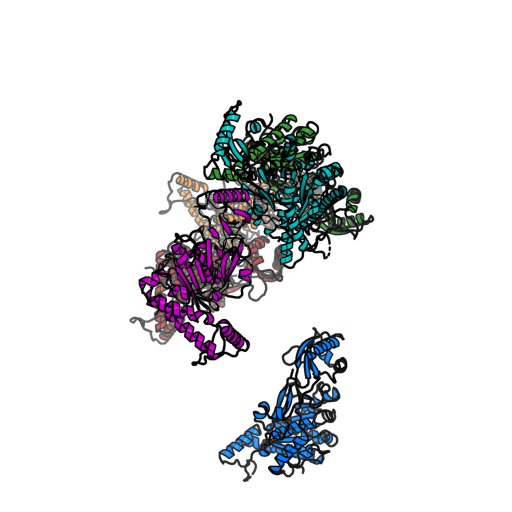1.00 31.16 963 PRO B N 1
ATOM 3931 C CA . PRO B 1 146 ? 59.381 119.181 -19.279 1.00 25.61 963 PRO B CA 1
ATOM 3932 C C . PRO B 1 146 ? 57.863 119.167 -19.103 1.00 27.01 963 PRO B C 1
ATOM 3933 O O . PRO B 1 146 ? 57.280 118.110 -18.873 1.00 30.02 963 PRO B O 1
ATOM 3937 N N . LEU B 1 147 ? 57.223 120.337 -19.204 1.00 24.87 964 LEU B N 1
ATOM 3938 C CA . LEU B 1 147 ? 55.763 120.414 -19.079 1.00 24.38 964 LEU B CA 1
ATOM 3939 C C . LEU B 1 147 ? 55.068 120.614 -20.433 1.00 24.47 964 LEU B C 1
ATOM 3940 O O . LEU B 1 147 ? 53.972 121.164 -20.521 1.00 26.43 964 LEU B O 1
ATOM 3945 N N . THR B 1 148 ? 55.732 120.168 -21.489 1.00 24.73 965 THR B N 1
ATOM 3946 C CA . THR B 1 148 ? 55.194 120.234 -22.833 1.00 24.10 965 THR B CA 1
ATOM 3947 C C . THR B 1 148 ? 54.134 119.139 -22.966 1.00 22.06 965 THR B C 1
ATOM 3948 O O . THR B 1 148 ? 54.371 117.997 -22.588 1.00 23.19 965 THR B O 1
ATOM 3952 N N . VAL B 1 149 ? 52.967 119.474 -23.497 1.00 23.01 966 VAL B N 1
ATOM 3953 C CA . VAL B 1 149 ? 51.920 118.464 -23.669 1.00 23.76 966 VAL B CA 1
ATOM 3954 C C . VAL B 1 149 ? 51.369 118.464 -25.082 1.00 25.12 966 VAL B C 1
ATOM 3955 O O . VAL B 1 149 ? 51.251 119.510 -25.717 1.00 26.99 966 VAL B O 1
ATOM 3959 N N . VAL B 1 150 ? 51.046 117.274 -25.568 1.00 26.04 967 VAL B N 1
ATOM 3960 C CA . VAL B 1 150 ? 50.459 117.103 -26.888 1.00 24.36 967 VAL B CA 1
ATOM 3961 C C . VAL B 1 150 ? 48.954 117.342 -26.754 1.00 24.44 967 VAL B C 1
ATOM 3962 O O . VAL B 1 150 ? 48.314 116.807 -25.852 1.00 29.62 967 VAL B O 1
ATOM 3966 N N . LEU B 1 151 ? 48.398 118.153 -27.643 1.00 25.10 968 LEU B N 1
ATOM 3967 C CA . LEU B 1 151 ? 46.974 118.428 -27.637 1.00 21.33 968 LEU B CA 1
ATOM 3968 C C . LEU B 1 151 ? 46.354 117.598 -28.771 1.00 22.66 968 LEU B C 1
ATOM 3969 O O . LEU B 1 151 ? 45.353 116.889 -28.574 1.00 22.64 968 LEU B O 1
ATOM 3974 N N . GLY B 1 152 ? 46.973 117.652 -29.949 1.00 18.78 969 GLY B N 1
ATOM 3975 C CA . GLY B 1 152 ? 46.463 116.889 -31.077 1.00 20.97 969 GLY B CA 1
ATOM 3976 C C . GLY B 1 152 ? 46.845 117.537 -32.390 1.00 22.73 969 GLY B C 1
ATOM 3977 O O . GLY B 1 152 ? 48.002 117.911 -32.582 1.00 24.33 969 GLY B O 1
ATOM 3978 N N . LYS B 1 153 ? 45.893 117.664 -33.306 1.00 22.87 970 LYS B N 1
ATOM 3979 C CA . LYS B 1 153 ? 46.179 118.316 -34.581 1.00 24.51 970 LYS B CA 1
ATOM 3980 C C . LYS B 1 153 ? 45.176 119.429 -34.796 1.00 24.65 970 LYS B C 1
ATOM 3981 O O . LYS B 1 153 ? 44.038 119.329 -34.322 1.00 23.02 970 LYS B O 1
ATOM 3987 N N . ASP B 1 154 ? 45.601 120.491 -35.482 1.00 27.59 971 ASP B N 1
ATOM 3988 C CA . ASP B 1 154 ? 44.708 121.618 -35.769 1.00 31.26 971 ASP B CA 1
ATOM 3989 C C . ASP B 1 154 ? 43.829 121.239 -36.942 1.00 28.62 971 ASP B C 1
ATOM 3990 O O . ASP B 1 154 ? 44.000 120.159 -37.517 1.00 24.84 971 ASP B O 1
ATOM 3995 N N . ILE B 1 155 ? 42.899 122.118 -37.310 1.00 30.06 972 ILE B N 1
ATOM 3996 C CA . ILE B 1 155 ? 41.981 121.802 -38.404 1.00 30.75 972 ILE B CA 1
ATOM 3997 C C . ILE B 1 155 ? 42.626 121.513 -39.759 1.00 30.97 972 ILE B C 1
ATOM 3998 O O . ILE B 1 155 ? 42.024 120.853 -40.597 1.00 34.38 972 ILE B O 1
ATOM 4003 N N . ALA B 1 156 ? 43.845 121.981 -39.977 1.00 28.16 973 ALA B N 1
ATOM 4004 C CA . ALA B 1 156 ? 44.502 121.723 -41.249 1.00 32.66 973 ALA B CA 1
ATOM 4005 C C . ALA B 1 156 ? 45.417 120.493 -41.169 1.00 35.18 973 ALA B C 1
ATOM 4006 O O . ALA B 1 156 ? 46.116 120.160 -42.130 1.00 37.55 973 ALA B O 1
ATOM 4008 N N . GLY B 1 157 ? 45.424 119.829 -40.016 1.00 35.13 974 GLY B N 1
ATOM 4009 C CA . GLY B 1 157 ? 46.239 118.638 -39.858 1.00 28.96 974 GLY B CA 1
ATOM 4010 C C . GLY B 1 157 ? 47.630 118.817 -39.292 1.00 26.30 974 GLY B C 1
ATOM 4011 O O . GLY B 1 157 ? 48.421 117.885 -39.310 1.00 25.79 974 GLY B O 1
ATOM 4012 N N . GLU B 1 158 ? 47.946 120.003 -38.791 1.00 29.45 975 GLU B N 1
ATOM 4013 C CA . GLU B 1 158 ? 49.263 120.241 -38.213 1.00 34.74 975 GLU B CA 1
ATOM 4014 C C . GLU B 1 158 ? 49.306 119.943 -36.707 1.00 36.33 975 GLU B C 1
ATOM 4015 O O . GLU B 1 158 ? 48.388 120.310 -35.972 1.00 35.82 975 GLU B O 1
ATOM 4021 N N . PRO B 1 159 ? 50.379 119.273 -36.231 1.00 37.70 976 PRO B N 1
ATOM 4022 C CA . PRO B 1 159 ? 50.546 118.924 -34.814 1.00 36.93 976 PRO B CA 1
ATOM 4023 C C . PRO B 1 159 ? 50.464 120.144 -33.904 1.00 38.05 976 PRO B C 1
ATOM 4024 O O . PRO B 1 159 ? 51.030 121.198 -34.212 1.00 39.54 976 PRO B O 1
ATOM 4028 N N . VAL B 1 160 ? 49.763 120.001 -32.783 1.00 35.31 977 VAL B N 1
ATOM 4029 C CA . VAL B 1 160 ? 49.606 121.106 -31.856 1.00 32.47 977 VAL B CA 1
ATOM 4030 C C . VAL B 1 160 ? 50.012 120.720 -30.450 1.00 36.23 977 VAL B C 1
ATOM 4031 O O . VAL B 1 160 ? 49.328 119.941 -29.780 1.00 37.86 977 VAL B O 1
ATOM 4035 N N . VAL B 1 161 ? 51.133 121.284 -30.015 1.00 36.13 978 VAL B N 1
ATOM 4036 C CA . VAL B 1 161 ? 51.671 121.039 -28.686 1.00 32.20 978 VAL B CA 1
ATOM 4037 C C . VAL B 1 161 ? 51.533 122.329 -27.891 1.00 27.75 978 VAL B C 1
ATOM 4038 O O . VAL B 1 161 ? 51.436 123.404 -28.463 1.00 30.76 978 VAL B O 1
ATOM 4042 N N . ALA B 1 162 ? 51.508 122.219 -26.572 1.00 29.07 979 ALA B N 1
ATOM 4043 C CA . ALA B 1 162 ? 51.395 123.389 -25.710 1.00 28.01 979 ALA B CA 1
ATOM 4044 C C . ALA B 1 162 ? 52.326 123.181 -24.525 1.00 29.84 979 ALA B C 1
ATOM 4045 O O . ALA B 1 162 ? 52.765 122.059 -24.262 1.00 32.74 979 ALA B O 1
ATOM 4047 N N . ASP B 1 163 ? 52.636 124.262 -23.822 1.00 29.72 980 ASP B N 1
ATOM 4048 C CA . ASP B 1 163 ? 53.514 124.197 -22.664 1.00 28.75 980 ASP B CA 1
ATOM 4049 C C . ASP B 1 163 ? 52.676 124.504 -21.422 1.00 28.60 980 ASP B C 1
ATOM 4050 O O . ASP B 1 163 ? 52.221 125.636 -21.230 1.00 28.69 980 ASP B O 1
ATOM 4055 N N . LEU B 1 164 ? 52.465 123.496 -20.583 1.00 26.95 981 LEU B N 1
ATOM 4056 C CA . LEU B 1 164 ? 51.675 123.684 -19.369 1.00 27.78 981 LEU B CA 1
ATOM 4057 C C . LEU B 1 164 ? 52.277 124.836 -18.566 1.00 24.81 981 LEU B C 1
ATOM 4058 O O . LEU B 1 164 ? 51.574 125.598 -17.920 1.00 24.89 981 LEU B O 1
ATOM 4063 N N . ALA B 1 165 ? 53.592 124.968 -18.638 1.00 28.47 982 ALA B N 1
ATOM 4064 C CA . ALA B 1 165 ? 54.304 126.013 -17.913 1.00 28.97 982 ALA B CA 1
ATOM 4065 C C . ALA B 1 165 ? 53.870 127.428 -18.284 1.00 30.10 982 ALA B C 1
ATOM 4066 O O . ALA B 1 165 ? 53.888 128.325 -17.438 1.00 33.15 982 ALA B O 1
ATOM 4068 N N . LYS B 1 166 ? 53.470 127.622 -19.537 1.00 30.51 983 LYS B N 1
ATOM 4069 C CA . LYS B 1 166 ? 53.059 128.938 -20.031 1.00 30.37 983 LYS B CA 1
ATOM 4070 C C . LYS B 1 166 ? 51.559 129.207 -19.938 1.00 30.08 983 LYS B C 1
ATOM 4071 O O . LYS B 1 166 ? 51.107 130.336 -20.146 1.00 32.64 983 LYS B O 1
ATOM 4077 N N . MET B 1 167 ? 50.780 128.184 -19.633 1.00 29.16 984 MET B N 1
ATOM 4078 C CA . MET B 1 167 ? 49.342 128.357 -19.568 1.00 24.84 984 MET B CA 1
ATOM 4079 C C . MET B 1 167 ? 48.821 129.405 -18.595 1.00 25.92 984 MET B C 1
ATOM 4080 O O . MET B 1 167 ? 48.028 130.256 -18.994 1.00 29.79 984 MET B O 1
ATOM 4085 N N . PRO B 1 168 ? 49.218 129.356 -17.305 1.00 25.63 985 PRO B N 1
ATOM 4086 C CA . PRO B 1 168 ? 50.122 128.433 -16.617 1.00 22.50 985 PRO B CA 1
ATOM 4087 C C . PRO B 1 168 ? 49.296 127.419 -15.805 1.00 25.73 985 PRO B C 1
ATOM 4088 O O . PRO B 1 168 ? 49.845 126.560 -15.109 1.00 27.51 985 PRO B O 1
ATOM 4092 N N . HIS B 1 169 ? 47.975 127.556 -15.877 1.00 21.91 986 HIS B N 1
ATOM 4093 C CA . HIS B 1 169 ? 47.052 126.650 -15.207 1.00 24.57 986 HIS B CA 1
ATOM 4094 C C . HIS B 1 169 ? 45.934 126.423 -16.213 1.00 30.12 986 HIS B C 1
ATOM 4095 O O . HIS B 1 169 ? 45.621 127.325 -16.993 1.00 31.76 986 HIS B O 1
ATOM 4102 N N . LEU B 1 170 ? 45.339 125.235 -16.236 1.00 29.00 987 LEU B N 1
ATOM 4103 C CA . LEU B 1 170 ? 44.281 125.026 -17.200 1.00 31.28 987 LEU B CA 1
ATOM 4104 C C . LEU B 1 170 ? 43.050 124.360 -16.639 1.00 29.76 987 LEU B C 1
ATOM 4105 O O . LEU B 1 170 ? 43.112 123.631 -15.651 1.00 28.49 987 LEU B O 1
ATOM 4110 N N . LEU B 1 171 ? 41.932 124.642 -17.299 1.00 27.91 988 LEU B N 1
ATOM 4111 C CA . LEU B 1 171 ? 40.638 124.102 -16.951 1.00 30.03 988 LEU B CA 1
ATOM 4112 C C . LEU B 1 171 ? 40.193 123.300 -18.169 1.00 29.84 988 LEU B C 1
ATOM 4113 O O . LEU B 1 171 ? 40.190 123.803 -19.291 1.00 29.78 988 LEU B O 1
ATOM 4118 N N . VAL B 1 172 ? 39.843 122.044 -17.937 1.00 29.87 989 VAL B N 1
ATOM 4119 C CA . VAL B 1 172 ? 39.404 121.144 -18.988 1.00 28.97 989 VAL B CA 1
ATOM 4120 C C . VAL B 1 172 ? 37.986 120.723 -18.668 1.00 28.91 989 VAL B C 1
ATOM 4121 O O . VAL B 1 172 ? 37.702 120.272 -17.555 1.00 29.31 989 VAL B O 1
ATOM 4125 N N . ALA B 1 173 ? 37.093 120.880 -19.637 1.00 32.22 990 ALA B N 1
ATOM 4126 C CA . ALA B 1 173 ? 35.697 120.514 -19.441 1.00 34.22 990 ALA B CA 1
ATOM 4127 C C . ALA B 1 173 ? 35.070 119.904 -20.696 1.00 35.24 990 ALA B C 1
ATOM 4128 O O . ALA B 1 173 ? 35.527 120.139 -21.818 1.00 31.57 990 ALA B O 1
ATOM 4130 N N . GLY B 1 174 ? 34.020 119.113 -20.482 1.00 39.44 991 GLY B N 1
ATOM 4131 C CA . GLY B 1 174 ? 33.313 118.457 -21.573 1.00 43.12 991 GLY B CA 1
ATOM 4132 C C . GLY B 1 174 ? 32.299 117.481 -21.003 1.00 46.88 991 GLY B C 1
ATOM 4133 O O . GLY B 1 174 ? 32.248 117.286 -19.790 1.00 48.37 991 GLY B O 1
ATOM 4134 N N . THR B 1 175 ? 31.487 116.871 -21.862 1.00 50.27 992 THR B N 1
ATOM 4135 C CA . THR B 1 175 ? 30.489 115.906 -21.408 1.00 53.48 992 THR B CA 1
ATOM 4136 C C . THR B 1 175 ? 31.161 114.557 -21.133 1.00 55.18 992 THR B C 1
ATOM 4137 O O . THR B 1 175 ? 32.371 114.420 -21.307 1.00 56.60 992 THR B O 1
ATOM 4141 N N . THR B 1 176 ? 30.383 113.564 -20.713 1.00 56.53 993 THR B N 1
ATOM 4142 C CA . THR B 1 176 ? 30.932 112.255 -20.362 1.00 60.84 993 THR B CA 1
ATOM 4143 C C . THR B 1 176 ? 31.770 111.516 -21.408 1.00 60.17 993 THR B C 1
ATOM 4144 O O . THR B 1 176 ? 32.805 110.926 -21.071 1.00 59.62 993 THR B O 1
ATOM 4148 N N . GLY B 1 177 ? 31.342 111.531 -22.665 1.00 56.64 994 GLY B N 1
ATOM 4149 C CA . GLY B 1 177 ? 32.112 110.824 -23.674 1.00 53.18 994 GLY B CA 1
ATOM 4150 C C . GLY B 1 177 ? 32.740 111.711 -24.730 1.00 50.54 994 GLY B C 1
ATOM 4151 O O . GLY B 1 177 ? 33.036 111.253 -25.833 1.00 52.47 994 GLY B O 1
ATOM 4152 N N . SER B 1 178 ? 32.949 112.981 -24.401 1.00 47.29 995 SER B N 1
ATOM 4153 C CA . SER B 1 178 ? 33.537 113.919 -25.348 1.00 44.97 995 SER B CA 1
ATOM 4154 C C . SER B 1 178 ? 35.060 113.814 -25.497 1.00 43.72 995 SER B C 1
ATOM 4155 O O . SER B 1 178 ? 35.608 114.212 -26.523 1.00 43.13 995 SER B O 1
ATOM 4158 N N . GLY B 1 179 ? 35.745 113.289 -24.483 1.00 44.03 996 GLY B N 1
ATOM 4159 C CA . GLY B 1 179 ? 37.188 113.144 -24.573 1.00 41.30 996 GLY B CA 1
ATOM 4160 C C . GLY B 1 179 ? 38.038 113.836 -23.520 1.00 39.60 996 GLY B C 1
ATOM 4161 O O . GLY B 1 179 ? 39.262 113.845 -23.620 1.00 42.95 996 GLY B O 1
ATOM 4162 N N . ALA B 1 180 ? 37.420 114.420 -22.506 1.00 38.76 997 ALA B N 1
ATOM 4163 C CA . ALA B 1 180 ? 38.205 115.084 -21.470 1.00 38.05 997 ALA B CA 1
ATOM 4164 C C . ALA B 1 180 ? 39.200 114.131 -20.787 1.00 35.39 997 ALA B C 1
ATOM 4165 O O . ALA B 1 180 ? 40.366 114.475 -20.605 1.00 37.94 997 ALA B O 1
ATOM 4167 N N . SER B 1 181 ? 38.754 112.936 -20.411 1.00 30.26 998 SER B N 1
ATOM 4168 C CA . SER B 1 181 ? 39.651 111.998 -19.747 1.00 26.39 998 SER B CA 1
ATOM 4169 C C . SER B 1 181 ? 40.811 111.573 -20.644 1.00 23.65 998 SER B C 1
ATOM 4170 O O . SER B 1 181 ? 41.965 111.656 -20.236 1.00 23.96 998 SER B O 1
ATOM 4173 N N . VAL B 1 182 ? 40.521 111.119 -21.861 1.00 24.29 999 VAL B N 1
ATOM 4174 C CA . VAL B 1 182 ? 41.590 110.713 -22.779 1.00 22.33 999 VAL B CA 1
ATOM 4175 C C . VAL B 1 182 ? 42.513 111.916 -22.980 1.00 20.92 999 VAL B C 1
ATOM 4176 O O . VAL B 1 182 ? 43.730 111.774 -23.018 1.00 21.87 999 VAL B O 1
ATOM 4180 N N . GLY B 1 183 ? 41.925 113.103 -23.091 1.00 20.41 1000 GLY B N 1
ATOM 4181 C CA . GLY B 1 183 ? 42.715 114.315 -23.257 1.00 19.06 1000 GLY B CA 1
ATOM 4182 C C . GLY B 1 183 ? 43.727 114.519 -22.136 1.00 22.64 1000 GLY B C 1
ATOM 4183 O O . GLY B 1 183 ? 44.899 114.784 -22.406 1.00 23.33 1000 GLY B O 1
ATOM 4184 N N . VAL B 1 184 ? 43.282 114.415 -20.880 1.00 21.93 1001 VAL B N 1
ATOM 4185 C CA . VAL B 1 184 ? 44.181 114.550 -19.738 1.00 18.58 1001 VAL B CA 1
ATOM 4186 C C . VAL B 1 184 ? 45.266 113.456 -19.836 1.00 20.94 1001 VAL B C 1
ATOM 4187 O O . VAL B 1 184 ? 46.445 113.748 -19.643 1.00 18.84 1001 VAL B O 1
ATOM 4191 N N . ASN B 1 185 ? 44.875 112.213 -20.145 1.00 17.77 1002 ASN B N 1
ATOM 4192 C CA . ASN B 1 185 ? 45.854 111.120 -20.277 1.00 23.89 1002 ASN B CA 1
ATOM 4193 C C . ASN B 1 185 ? 46.948 111.424 -21.295 1.00 24.88 1002 ASN B C 1
ATOM 4194 O O . ASN B 1 185 ? 48.097 110.996 -21.137 1.00 26.76 1002 ASN B O 1
ATOM 4199 N N . ALA B 1 186 ? 46.587 112.157 -22.345 1.00 24.43 1003 ALA B N 1
ATOM 4200 C CA . ALA B 1 186 ? 47.541 112.509 -23.374 1.00 19.89 1003 ALA B CA 1
ATOM 4201 C C . ALA B 1 186 ? 48.524 113.493 -22.759 1.00 23.50 1003 ALA B C 1
ATOM 4202 O O . ALA B 1 186 ? 49.717 113.467 -23.063 1.00 25.49 1003 ALA B O 1
ATOM 4204 N N . MET B 1 187 ? 48.024 114.351 -21.876 1.00 24.52 1004 MET B N 1
ATOM 4205 C CA . MET B 1 187 ? 48.883 115.322 -21.211 1.00 26.35 1004 MET B CA 1
ATOM 4206 C C . MET B 1 187 ? 49.858 114.637 -20.267 1.00 26.31 1004 MET B C 1
ATOM 4207 O O . MET B 1 187 ? 51.061 114.899 -20.313 1.00 26.94 1004 MET B O 1
ATOM 4212 N N . ILE B 1 188 ? 49.343 113.750 -19.421 1.00 25.37 1005 ILE B N 1
ATOM 4213 C CA . ILE B 1 188 ? 50.195 113.051 -18.479 1.00 25.15 1005 ILE B CA 1
ATOM 4214 C C . ILE B 1 188 ? 51.235 112.221 -19.225 1.00 28.25 1005 ILE B C 1
ATOM 4215 O O . ILE B 1 188 ? 52.434 112.267 -18.895 1.00 24.96 1005 ILE B O 1
ATOM 4220 N N . LEU B 1 189 ? 50.795 111.476 -20.238 1.00 28.38 1006 LEU B N 1
ATOM 4221 C CA . LEU B 1 189 ? 51.739 110.651 -20.992 1.00 29.99 1006 LEU B CA 1
ATOM 4222 C C . LEU B 1 189 ? 52.777 111.521 -21.697 1.00 28.28 1006 LEU B C 1
ATOM 4223 O O . LEU B 1 189 ? 53.945 111.137 -21.808 1.00 26.56 1006 LEU B O 1
ATOM 4228 N N . SER B 1 190 ? 52.359 112.696 -22.161 1.00 26.84 1007 SER B N 1
ATOM 4229 C CA . SER B 1 190 ? 53.300 113.602 -22.805 1.00 27.89 1007 SER B CA 1
ATOM 4230 C C . SER B 1 190 ? 54.459 113.859 -21.839 1.00 25.93 1007 SER B C 1
ATOM 4231 O O . SER B 1 190 ? 55.618 113.706 -22.200 1.00 24.92 1007 SER B O 1
ATOM 4234 N N . MET B 1 191 ? 54.142 114.235 -20.605 1.00 26.19 1008 MET B N 1
ATOM 4235 C CA . MET B 1 191 ? 55.183 114.497 -19.620 1.00 26.81 1008 MET B CA 1
ATOM 4236 C C . MET B 1 191 ? 55.981 113.245 -19.287 1.00 26.82 1008 MET B C 1
ATOM 4237 O O . MET B 1 191 ? 57.194 113.326 -19.089 1.00 26.51 1008 MET B O 1
ATOM 4242 N N . LEU B 1 192 ? 55.323 112.087 -19.249 1.00 24.25 1009 LEU B N 1
ATOM 4243 C CA . LEU B 1 192 ? 56.035 110.839 -18.963 1.00 24.10 1009 LEU B CA 1
ATOM 4244 C C . LEU B 1 192 ? 56.993 110.478 -20.097 1.00 25.62 1009 LEU B C 1
ATOM 4245 O O . LEU B 1 192 ? 57.861 109.612 -19.930 1.00 26.89 1009 LEU B O 1
ATOM 4250 N N . TYR B 1 193 ? 56.839 111.125 -21.252 1.00 24.64 1010 TYR B N 1
ATOM 4251 C CA . TYR B 1 193 ? 57.748 110.859 -22.368 1.00 26.60 1010 TYR B CA 1
ATOM 4252 C C . TYR B 1 193 ? 58.885 111.872 -22.471 1.00 28.27 1010 TYR B C 1
ATOM 4253 O O . TYR B 1 193 ? 59.617 111.876 -23.456 1.00 32.50 1010 TYR B O 1
ATOM 4262 N N . LYS B 1 194 ? 59.048 112.717 -21.458 1.00 28.97 1011 LYS B N 1
ATOM 4263 C CA . LYS B 1 194 ? 60.091 113.728 -21.501 1.00 27.99 1011 LYS B CA 1
ATOM 4264 C C . LYS B 1 194 ? 60.663 114.100 -20.132 1.00 27.42 1011 LYS B C 1
ATOM 4265 O O . LYS B 1 194 ? 61.788 114.581 -20.037 1.00 31.41 1011 LYS B O 1
ATOM 4271 N N . ALA B 1 195 ? 59.904 113.866 -19.070 1.00 25.92 1012 ALA B N 1
ATOM 4272 C CA . ALA B 1 195 ? 60.359 114.229 -17.735 1.00 21.57 1012 ALA B CA 1
ATOM 4273 C C . ALA B 1 195 ? 60.791 113.098 -16.819 1.00 23.66 1012 ALA B C 1
ATOM 4274 O O . ALA B 1 195 ? 60.207 112.004 -16.811 1.00 25.14 1012 ALA B O 1
ATOM 4276 N N . GLN B 1 196 ? 61.826 113.378 -16.038 1.00 19.66 1013 GLN B N 1
ATOM 4277 C CA . GLN B 1 196 ? 62.291 112.435 -15.046 1.00 19.46 1013 GLN B CA 1
ATOM 4278 C C . GLN B 1 196 ? 61.625 112.966 -13.788 1.00 20.18 1013 GLN B C 1
ATOM 4279 O O . GLN B 1 196 ? 61.204 114.121 -13.752 1.00 20.86 1013 GLN B O 1
ATOM 4285 N N . PRO B 1 197 ? 61.465 112.126 -12.759 1.00 24.36 1014 PRO B N 1
ATOM 4286 C CA . PRO B 1 197 ? 60.840 112.615 -11.524 1.00 21.65 1014 PRO B CA 1
ATOM 4287 C C . PRO B 1 197 ? 61.488 113.927 -11.061 1.00 24.03 1014 PRO B C 1
ATOM 4288 O O . PRO B 1 197 ? 60.819 114.836 -10.571 1.00 22.41 1014 PRO B O 1
ATOM 4292 N N . GLU B 1 198 ? 62.798 114.033 -11.228 1.00 23.06 1015 GLU B N 1
ATOM 4293 C CA . GLU B 1 198 ? 63.491 115.240 -10.813 1.00 26.30 1015 GLU B CA 1
ATOM 4294 C C . GLU B 1 198 ? 63.012 116.472 -11.597 1.00 24.09 1015 GLU B C 1
ATOM 4295 O O . GLU B 1 198 ? 63.112 117.598 -11.112 1.00 27.60 1015 GLU B O 1
ATOM 4301 N N . ASP B 1 199 ? 62.504 116.267 -12.807 1.00 21.93 1016 ASP B N 1
ATOM 4302 C CA . ASP B 1 199 ? 61.995 117.382 -13.606 1.00 21.58 1016 ASP B CA 1
ATOM 4303 C C . ASP B 1 199 ? 60.549 117.709 -13.222 1.00 21.62 1016 ASP B C 1
ATOM 4304 O O . ASP B 1 199 ? 60.212 118.874 -12.992 1.00 22.04 1016 ASP B O 1
ATOM 4309 N N . VAL B 1 200 ? 59.695 116.683 -13.147 1.00 18.11 1017 VAL B N 1
ATOM 4310 C CA . VAL B 1 200 ? 58.294 116.907 -12.808 1.00 14.97 1017 VAL B CA 1
ATOM 4311 C C . VAL B 1 200 ? 57.752 115.913 -11.796 1.00 17.02 1017 VAL B C 1
ATOM 4312 O O . VAL B 1 200 ? 57.990 114.713 -11.903 1.00 16.37 1017 VAL B O 1
ATOM 4316 N N . ARG B 1 201 ? 57.007 116.421 -10.822 1.00 15.62 1018 ARG B N 1
ATOM 4317 C CA . ARG B 1 201 ? 56.377 115.576 -9.819 1.00 20.48 1018 ARG B CA 1
ATOM 4318 C C . ARG B 1 201 ? 54.893 115.893 -9.877 1.00 22.98 1018 ARG B C 1
ATOM 4319 O O . ARG B 1 201 ? 54.521 117.021 -10.201 1.00 23.16 1018 ARG B O 1
ATOM 4327 N N . PHE B 1 202 ? 54.050 114.908 -9.566 1.00 22.95 1019 PHE B N 1
ATOM 4328 C CA . PHE B 1 202 ? 52.603 115.103 -9.604 1.00 22.59 1019 PHE B CA 1
ATOM 4329 C C . PHE B 1 202 ? 51.906 114.870 -8.271 1.00 22.72 1019 PHE B C 1
ATOM 4330 O O . PHE B 1 202 ? 52.424 114.186 -7.392 1.00 22.37 1019 PHE B O 1
ATOM 4338 N N . ILE B 1 203 ? 50.717 115.450 -8.152 1.00 20.61 1020 ILE B N 1
ATOM 4339 C CA . ILE B 1 203 ? 49.839 115.255 -7.008 1.00 20.16 1020 ILE B CA 1
ATOM 4340 C C . ILE B 1 203 ? 48.512 115.058 -7.727 1.00 23.32 1020 ILE B C 1
ATOM 4341 O O . ILE B 1 203 ? 47.960 116.002 -8.303 1.00 27.57 1020 ILE B O 1
ATOM 4346 N N . MET B 1 204 ? 48.011 113.832 -7.723 1.00 24.37 1021 MET B N 1
ATOM 4347 C CA . MET B 1 204 ? 46.765 113.545 -8.405 1.00 23.93 1021 MET B CA 1
ATOM 4348 C C . MET B 1 204 ? 45.602 113.403 -7.438 1.00 27.24 1021 MET B C 1
ATOM 4349 O O . MET B 1 204 ? 45.634 112.591 -6.511 1.00 20.99 1021 MET B O 1
ATOM 4354 N N . ILE B 1 205 ? 44.588 114.237 -7.664 1.00 31.42 1022 ILE B N 1
ATOM 4355 C CA . ILE B 1 205 ? 43.360 114.264 -6.869 1.00 33.72 1022 ILE B CA 1
ATOM 4356 C C . ILE B 1 205 ? 42.286 113.513 -7.669 1.00 34.86 1022 ILE B C 1
ATOM 4357 O O . ILE B 1 205 ? 41.922 113.931 -8.765 1.00 35.39 1022 ILE B O 1
ATOM 4362 N N . ASP B 1 206 ? 41.774 112.415 -7.131 1.00 37.39 1023 ASP B N 1
ATOM 4363 C CA . ASP B 1 206 ? 40.757 111.653 -7.846 1.00 41.38 1023 ASP B CA 1
ATOM 4364 C C . ASP B 1 206 ? 39.656 111.117 -6.940 1.00 41.40 1023 ASP B C 1
ATOM 4365 O O . ASP B 1 206 ? 39.757 110.028 -6.389 1.00 45.33 1023 ASP B O 1
ATOM 4370 N N . PRO B 1 207 ? 38.573 111.879 -6.785 1.00 44.04 1024 PRO B N 1
ATOM 4371 C CA . PRO B 1 207 ? 37.460 111.445 -5.936 1.00 48.86 1024 PRO B CA 1
ATOM 4372 C C . PRO B 1 207 ? 36.659 110.310 -6.570 1.00 52.41 1024 PRO B C 1
ATOM 4373 O O . PRO B 1 207 ? 36.022 109.532 -5.869 1.00 52.99 1024 PRO B O 1
ATOM 4377 N N . LYS B 1 208 ? 36.690 110.227 -7.898 1.00 56.85 1025 LYS B N 1
ATOM 4378 C CA . LYS B 1 208 ? 35.970 109.181 -8.613 1.00 55.81 1025 LYS B CA 1
ATOM 4379 C C . LYS B 1 208 ? 36.729 107.858 -8.496 1.00 53.95 1025 LYS B C 1
ATOM 4380 O O . LYS B 1 208 ? 36.218 106.809 -8.857 1.00 52.43 1025 LYS B O 1
ATOM 4386 N N . MET B 1 209 ? 37.950 107.926 -7.973 1.00 54.95 1026 MET B N 1
ATOM 4387 C CA . MET B 1 209 ? 38.795 106.746 -7.787 1.00 54.24 1026 MET B CA 1
ATOM 4388 C C . MET B 1 209 ? 38.960 105.844 -8.996 1.00 52.66 1026 MET B C 1
ATOM 4389 O O . MET B 1 209 ? 39.026 104.634 -8.824 1.00 51.52 1026 MET B O 1
ATOM 4394 N N . LEU B 1 210 ? 39.037 106.368 -10.206 1.00 53.20 1027 LEU B N 1
ATOM 4395 C CA . LEU B 1 210 ? 39.172 105.434 -11.306 1.00 54.86 1027 LEU B CA 1
ATOM 4396 C C . LEU B 1 210 ? 39.956 105.879 -12.497 1.00 52.86 1027 LEU B C 1
ATOM 4397 O O . LEU B 1 210 ? 40.620 105.065 -13.121 1.00 55.89 1027 LEU B O 1
ATOM 4402 N N . GLU B 1 211 ? 39.885 107.158 -12.829 1.00 52.33 1028 GLU B N 1
ATOM 4403 C CA . GLU B 1 211 ? 40.610 107.646 -13.986 1.00 49.77 1028 GLU B CA 1
ATOM 4404 C C . GLU B 1 211 ? 42.104 107.875 -13.723 1.00 46.68 1028 GLU B C 1
ATOM 4405 O O . GLU B 1 211 ? 42.926 107.502 -14.556 1.00 46.26 1028 GLU B O 1
ATOM 4411 N N . LEU B 1 212 ? 42.453 108.477 -12.582 1.00 42.70 1029 LEU B N 1
ATOM 4412 C CA . LEU B 1 212 ? 43.856 108.745 -12.246 1.00 40.21 1029 LEU B CA 1
ATOM 4413 C C . LEU B 1 212 ? 44.532 107.631 -11.446 1.00 39.87 1029 LEU B C 1
ATOM 4414 O O . LEU B 1 212 ? 45.762 107.533 -11.417 1.00 37.30 1029 LEU B O 1
ATOM 4419 N N . SER B 1 213 ? 43.727 106.795 -10.800 1.00 41.37 1030 SER B N 1
ATOM 4420 C CA . SER B 1 213 ? 44.240 105.686 -9.992 1.00 43.11 1030 SER B CA 1
ATOM 4421 C C . SER B 1 213 ? 45.113 104.734 -10.812 1.00 39.56 1030 SER B C 1
ATOM 4422 O O . SER B 1 213 ? 45.894 103.956 -10.259 1.00 39.67 1030 SER B O 1
ATOM 4425 N N . VAL B 1 214 ? 44.978 104.803 -12.131 1.00 36.26 1031 VAL B N 1
ATOM 4426 C CA . VAL B 1 214 ? 45.757 103.959 -13.020 1.00 34.88 1031 VAL B CA 1
ATOM 4427 C C . VAL B 1 214 ? 47.241 104.343 -12.998 1.00 33.25 1031 VAL B C 1
ATOM 4428 O O . VAL B 1 214 ? 48.089 103.579 -13.470 1.00 32.48 1031 VAL B O 1
ATOM 4432 N N . TYR B 1 215 ? 47.545 105.526 -12.454 1.00 31.35 1032 TYR B N 1
ATOM 4433 C CA . TYR B 1 215 ? 48.926 106.022 -12.364 1.00 26.71 1032 TYR B CA 1
ATOM 4434 C C . TYR B 1 215 ? 49.588 105.686 -11.029 1.00 25.00 1032 TYR B C 1
ATOM 4435 O O . TYR B 1 215 ? 50.764 105.971 -10.819 1.00 26.64 1032 TYR B O 1
ATOM 4444 N N . GLU B 1 216 ? 48.830 105.076 -10.129 1.00 26.17 1033 GLU B N 1
ATOM 4445 C CA . GLU B 1 216 ? 49.358 104.721 -8.822 1.00 29.84 1033 GLU B CA 1
ATOM 4446 C C . GLU B 1 216 ? 50.652 103.933 -8.956 1.00 30.09 1033 GLU B C 1
ATOM 4447 O O . GLU B 1 216 ? 50.697 102.920 -9.655 1.00 30.65 1033 GLU B O 1
ATOM 4453 N N . GLY B 1 217 ? 51.705 104.415 -8.298 1.00 30.50 1034 GLY B N 1
ATOM 4454 C CA . GLY B 1 217 ? 52.979 103.726 -8.350 1.00 29.48 1034 GLY B CA 1
ATOM 4455 C C . GLY B 1 217 ? 54.044 104.424 -9.166 1.00 27.95 1034 GLY B C 1
ATOM 4456 O O . GLY B 1 217 ? 55.232 104.168 -8.979 1.00 26.92 1034 GLY B O 1
ATOM 4457 N N . ILE B 1 218 ? 53.622 105.290 -10.082 1.00 29.72 1035 ILE B N 1
ATOM 4458 C CA . ILE B 1 218 ? 54.547 106.034 -10.930 1.00 27.79 1035 ILE B CA 1
ATOM 4459 C C . ILE B 1 218 ? 55.529 106.801 -10.027 1.00 25.73 1035 ILE B C 1
ATOM 4460 O O . ILE B 1 218 ? 55.130 107.486 -9.086 1.00 19.87 1035 ILE B O 1
ATOM 4465 N N . PRO B 1 219 ? 56.832 106.676 -10.300 1.00 24.63 1036 PRO B N 1
ATOM 4466 C CA . PRO B 1 219 ? 57.845 107.355 -9.497 1.00 26.07 1036 PRO B CA 1
ATOM 4467 C C . PRO B 1 219 ? 57.691 108.872 -9.399 1.00 28.78 1036 PRO B C 1
ATOM 4468 O O . PRO B 1 219 ? 58.289 109.505 -8.523 1.00 26.34 1036 PRO B O 1
ATOM 4472 N N . HIS B 1 220 ? 56.885 109.446 -10.287 1.00 25.11 1037 HIS B N 1
ATOM 4473 C CA . HIS B 1 220 ? 56.668 110.890 -10.298 1.00 23.62 1037 HIS B CA 1
ATOM 4474 C C . HIS B 1 220 ? 55.737 111.374 -9.193 1.00 25.38 1037 HIS B C 1
ATOM 4475 O O . HIS B 1 220 ? 55.849 112.514 -8.750 1.00 28.25 1037 HIS B O 1
ATOM 4482 N N . LEU B 1 221 ? 54.834 110.507 -8.737 1.00 25.62 1038 LEU B N 1
ATOM 4483 C CA . LEU B 1 221 ? 53.889 110.870 -7.681 1.00 26.39 1038 LEU B CA 1
ATOM 4484 C C . LEU B 1 221 ? 54.566 111.377 -6.402 1.00 24.58 1038 LEU B C 1
ATOM 4485 O O . LEU B 1 221 ? 55.494 110.754 -5.899 1.00 29.14 1038 LEU B O 1
ATOM 4490 N N . LEU B 1 222 ? 54.102 112.512 -5.887 1.00 22.60 1039 LEU B N 1
ATOM 4491 C CA . LEU B 1 222 ? 54.651 113.088 -4.658 1.00 24.46 1039 LEU B CA 1
ATOM 4492 C C . LEU B 1 222 ? 54.019 112.431 -3.429 1.00 26.93 1039 LEU B C 1
ATOM 4493 O O . LEU B 1 222 ? 54.602 112.408 -2.338 1.00 27.00 1039 LEU B O 1
ATOM 4498 N N . THR B 1 223 ? 52.802 111.937 -3.619 1.00 23.79 1040 THR B N 1
ATOM 4499 C CA . THR B 1 223 ? 52.049 111.262 -2.580 1.00 28.08 1040 THR B CA 1
ATOM 4500 C C . THR B 1 223 ? 51.101 110.331 -3.329 1.00 29.80 1040 THR B C 1
ATOM 4501 O O . THR B 1 223 ? 50.976 110.429 -4.545 1.00 39.00 1040 THR B O 1
ATOM 4505 N N . GLU B 1 224 ? 50.452 109.425 -2.616 1.00 30.73 1041 GLU B N 1
ATOM 4506 C CA . GLU B 1 224 ? 49.530 108.470 -3.227 1.00 33.09 1041 GLU B CA 1
ATOM 4507 C C . GLU B 1 224 ? 48.340 109.218 -3.800 1.00 26.89 1041 GLU B C 1
ATOM 4508 O O . GLU B 1 224 ? 47.982 110.274 -3.294 1.00 30.51 1041 GLU B O 1
ATOM 4514 N N . VAL B 1 225 ? 47.742 108.690 -4.862 1.00 21.80 1042 VAL B N 1
ATOM 4515 C CA . VAL B 1 225 ? 46.593 109.345 -5.477 1.00 22.51 1042 VAL B CA 1
ATOM 4516 C C . VAL B 1 225 ? 45.580 109.717 -4.406 1.00 24.66 1042 VAL B C 1
ATOM 4517 O O . VAL B 1 225 ? 45.045 108.846 -3.734 1.00 29.81 1042 VAL B O 1
ATOM 4521 N N . VAL B 1 226 ? 45.304 111.006 -4.256 1.00 25.30 1043 VAL B N 1
ATOM 4522 C CA . VAL B 1 226 ? 44.378 111.449 -3.231 1.00 26.11 1043 VAL B CA 1
ATOM 4523 C C . VAL B 1 226 ? 42.915 111.133 -3.543 1.00 33.10 1043 VAL B C 1
ATOM 4524 O O . VAL B 1 226 ? 42.353 111.594 -4.536 1.00 32.35 1043 VAL B O 1
ATOM 4528 N N . THR B 1 227 ? 42.306 110.357 -2.653 1.00 38.96 1044 THR B N 1
ATOM 4529 C CA . THR B 1 227 ? 40.925 109.916 -2.787 1.00 40.20 1044 THR B CA 1
ATOM 4530 C C . THR B 1 227 ? 39.948 110.757 -1.977 1.00 39.71 1044 THR B C 1
ATOM 4531 O O . THR B 1 227 ? 38.875 111.104 -2.468 1.00 41.08 1044 THR B O 1
ATOM 4535 N N . ASP B 1 228 ? 40.315 111.064 -0.731 1.00 38.38 1045 ASP B N 1
ATOM 4536 C CA . ASP B 1 228 ? 39.457 111.851 0.146 1.00 36.43 1045 ASP B CA 1
ATOM 4537 C C . ASP B 1 228 ? 39.493 113.337 -0.196 1.00 37.01 1045 ASP B C 1
ATOM 4538 O O . ASP B 1 228 ? 40.559 113.904 -0.441 1.00 37.06 1045 ASP B O 1
ATOM 4543 N N . MET B 1 229 ? 38.322 113.968 -0.195 1.00 35.84 1046 MET B N 1
ATOM 4544 C CA . MET B 1 229 ? 38.210 115.382 -0.521 1.00 35.66 1046 MET B CA 1
ATOM 4545 C C . MET B 1 229 ? 38.831 116.324 0.499 1.00 37.29 1046 MET B C 1
ATOM 4546 O O . MET B 1 229 ? 39.355 117.370 0.141 1.00 38.10 1046 MET B O 1
ATOM 4551 N N . LYS B 1 230 ? 38.770 115.966 1.775 1.00 40.73 1047 LYS B N 1
ATOM 4552 C CA . LYS B 1 230 ? 39.368 116.800 2.807 1.00 38.62 1047 LYS B CA 1
ATOM 4553 C C . LYS B 1 230 ? 40.890 116.731 2.660 1.00 39.55 1047 LYS B C 1
ATOM 4554 O O . LYS B 1 230 ? 41.599 117.688 2.984 1.00 42.74 1047 LYS B O 1
ATOM 4560 N N . ASP B 1 231 ? 41.395 115.598 2.174 1.00 39.46 1048 ASP B N 1
ATOM 4561 C CA . ASP B 1 231 ? 42.837 115.446 1.968 1.00 38.33 1048 ASP B CA 1
ATOM 4562 C C . ASP B 1 231 ? 43.240 116.311 0.784 1.00 33.84 1048 ASP B C 1
ATOM 4563 O O . ASP B 1 231 ? 44.341 116.856 0.750 1.00 32.75 1048 ASP B O 1
ATOM 4568 N N . ALA B 1 232 ? 42.343 116.425 -0.193 1.00 30.04 1049 ALA B N 1
ATOM 4569 C CA . ALA B 1 232 ? 42.608 117.229 -1.378 1.00 26.70 1049 ALA B CA 1
ATOM 4570 C C . ALA B 1 232 ? 42.832 118.674 -0.944 1.00 24.41 1049 ALA B C 1
ATOM 4571 O O . ALA B 1 232 ? 43.822 119.291 -1.324 1.00 24.78 1049 ALA B O 1
ATOM 4573 N N . ALA B 1 233 ? 41.916 119.219 -0.149 1.00 23.20 1050 ALA B N 1
ATOM 4574 C CA . ALA B 1 233 ? 42.084 120.588 0.326 1.00 25.42 1050 ALA B CA 1
ATOM 4575 C C . ALA B 1 233 ? 43.432 120.719 1.036 1.00 27.30 1050 ALA B C 1
ATOM 4576 O O . ALA B 1 233 ? 44.102 121.747 0.911 1.00 30.84 1050 ALA B O 1
ATOM 4578 N N . ASN B 1 234 ? 43.834 119.684 1.776 1.00 26.00 1051 ASN B N 1
ATOM 4579 C CA . ASN B 1 234 ? 45.114 119.731 2.480 1.00 27.96 1051 ASN B CA 1
ATOM 4580 C C . ASN B 1 234 ? 46.293 119.715 1.511 1.00 27.29 1051 ASN B C 1
ATOM 4581 O O . ASN B 1 234 ? 47.306 120.387 1.740 1.00 26.03 1051 ASN B O 1
ATOM 4586 N N . ALA B 1 235 ? 46.158 118.948 0.430 1.00 27.02 1052 ALA B N 1
ATOM 4587 C CA . ALA B 1 235 ? 47.204 118.863 -0.590 1.00 24.47 1052 ALA B CA 1
ATOM 4588 C C . ALA B 1 235 ? 47.430 120.257 -1.182 1.00 24.39 1052 ALA B C 1
ATOM 4589 O O . ALA B 1 235 ? 48.566 120.662 -1.448 1.00 21.12 1052 ALA B O 1
ATOM 4591 N N . LEU B 1 236 ? 46.338 120.982 -1.389 1.00 21.82 1053 LEU B N 1
ATOM 4592 C CA . LEU B 1 236 ? 46.408 122.326 -1.939 1.00 27.37 1053 LEU B CA 1
ATOM 4593 C C . LEU B 1 236 ? 47.069 123.240 -0.922 1.00 29.95 1053 LEU B C 1
ATOM 4594 O O . LEU B 1 236 ? 47.906 124.076 -1.269 1.00 33.14 1053 LEU B O 1
ATOM 4599 N N . ARG B 1 237 ? 46.694 123.072 0.338 1.00 31.54 1054 ARG B N 1
ATOM 4600 C CA . ARG B 1 237 ? 47.261 123.876 1.406 1.00 33.69 1054 ARG B CA 1
ATOM 4601 C C . ARG B 1 237 ? 48.779 123.664 1.440 1.00 31.56 1054 ARG B C 1
ATOM 4602 O O . ARG B 1 237 ? 49.536 124.605 1.679 1.00 36.20 1054 ARG B O 1
ATOM 4610 N N . TRP B 1 238 ? 49.214 122.430 1.193 1.00 24.80 1055 TRP B N 1
ATOM 4611 C CA . TRP B 1 238 ? 50.630 122.091 1.174 1.00 22.76 1055 TRP B CA 1
ATOM 4612 C C . TRP B 1 238 ? 51.304 122.850 0.035 1.00 25.57 1055 TRP B C 1
ATOM 4613 O O . TRP B 1 238 ? 52.409 123.379 0.191 1.00 29.53 1055 TRP B O 1
ATOM 4624 N N . CYS B 1 239 ? 50.636 122.902 -1.115 1.00 24.37 1056 CYS B N 1
ATOM 4625 C CA . CYS B 1 239 ? 51.186 123.594 -2.274 1.00 22.87 1056 CYS B CA 1
ATOM 4626 C C . CYS B 1 239 ? 51.356 125.086 -2.008 1.00 22.21 1056 CYS B C 1
ATOM 4627 O O . CYS B 1 239 ? 52.340 125.693 -2.421 1.00 22.04 1056 CYS B O 1
ATOM 4630 N N . VAL B 1 240 ? 50.404 125.679 -1.306 1.00 19.96 1057 VAL B N 1
ATOM 4631 C CA . VAL B 1 240 ? 50.498 127.093 -1.017 1.00 23.18 1057 VAL B CA 1
ATOM 4632 C C . VAL B 1 240 ? 51.754 127.341 -0.199 1.00 27.93 1057 VAL B C 1
ATOM 4633 O O . VAL B 1 240 ? 52.467 128.332 -0.416 1.00 28.17 1057 VAL B O 1
ATOM 4637 N N . ASN B 1 241 ? 52.044 126.433 0.729 1.00 27.08 1058 ASN B N 1
ATOM 4638 C CA . ASN B 1 241 ? 53.225 126.598 1.568 1.00 29.30 1058 ASN B CA 1
ATOM 4639 C C . ASN B 1 241 ? 54.515 126.275 0.829 1.00 28.13 1058 ASN B C 1
ATOM 4640 O O . ASN B 1 241 ? 55.543 126.899 1.083 1.00 29.37 1058 ASN B O 1
ATOM 4645 N N . GLU B 1 242 ? 54.466 125.314 -0.088 1.00 25.05 1059 GLU B N 1
ATOM 4646 C CA . GLU B 1 242 ? 55.655 124.961 -0.860 1.00 23.86 1059 GLU B CA 1
ATOM 4647 C C . GLU B 1 242 ? 56.007 126.133 -1.785 1.00 27.16 1059 GLU B C 1
ATOM 4648 O O . GLU B 1 242 ? 57.182 126.375 -2.100 1.00 26.21 1059 GLU B O 1
ATOM 4654 N N . MET B 1 243 ? 54.979 126.861 -2.215 1.00 24.88 1060 MET B N 1
ATOM 4655 C CA . MET B 1 243 ? 55.165 128.001 -3.095 1.00 26.71 1060 MET B CA 1
ATOM 4656 C C . MET B 1 243 ? 55.912 129.105 -2.344 1.00 25.89 1060 MET B C 1
ATOM 4657 O O . MET B 1 243 ? 56.876 129.673 -2.861 1.00 23.04 1060 MET B O 1
ATOM 4662 N N . GLU B 1 244 ? 55.471 129.386 -1.119 1.00 25.64 1061 GLU B N 1
ATOM 4663 C CA . GLU B 1 244 ? 56.092 130.413 -0.286 1.00 26.61 1061 GLU B CA 1
ATOM 4664 C C . GLU B 1 244 ? 57.513 130.019 0.083 1.00 25.54 1061 GLU B C 1
ATOM 4665 O O . GLU B 1 244 ? 58.411 130.873 0.169 1.00 27.66 1061 GLU B O 1
ATOM 4671 N N . ARG B 1 245 ? 57.730 128.727 0.296 1.00 21.81 1062 ARG B N 1
ATOM 4672 C CA . ARG B 1 245 ? 59.064 128.260 0.636 1.00 23.95 1062 ARG B CA 1
ATOM 4673 C C . ARG B 1 245 ? 59.978 128.486 -0.571 1.00 26.30 1062 ARG B C 1
ATOM 4674 O O . ARG B 1 245 ? 61.085 129.019 -0.427 1.00 27.36 1062 ARG B O 1
ATOM 4682 N N . ARG B 1 246 ? 59.504 128.098 -1.760 1.00 25.51 1063 ARG B N 1
ATOM 4683 C CA . ARG B 1 246 ? 60.288 128.267 -2.985 1.00 21.63 1063 ARG B CA 1
ATOM 4684 C C . ARG B 1 246 ? 60.523 129.738 -3.266 1.00 21.00 1063 ARG B C 1
ATOM 4685 O O . ARG B 1 246 ? 61.570 130.132 -3.779 1.00 19.52 1063 ARG B O 1
ATOM 4693 N N . TYR B 1 247 ? 59.527 130.551 -2.941 1.00 23.58 1064 TYR B N 1
ATOM 4694 C CA . TYR B 1 247 ? 59.643 131.978 -3.147 1.00 21.51 1064 TYR B CA 1
ATOM 4695 C C . TYR B 1 247 ? 60.695 132.562 -2.223 1.00 24.33 1064 TYR B C 1
ATOM 4696 O O . TYR B 1 247 ? 61.430 133.452 -2.644 1.00 26.19 1064 TYR B O 1
ATOM 4705 N N . LYS B 1 248 ? 60.805 132.054 -0.988 1.00 26.05 1065 LYS B N 1
ATOM 4706 C CA . LYS B 1 248 ? 61.833 132.569 -0.071 1.00 27.37 1065 LYS B CA 1
ATOM 4707 C C . LYS B 1 248 ? 63.225 132.325 -0.664 1.00 27.01 1065 LYS B C 1
ATOM 4708 O O . LYS B 1 248 ? 64.059 133.237 -0.724 1.00 27.75 1065 LYS B O 1
ATOM 4714 N N . LEU B 1 249 ? 63.459 131.092 -1.111 1.00 23.44 1066 LEU B N 1
ATOM 4715 C CA . LEU B 1 249 ? 64.726 130.711 -1.717 1.00 22.73 1066 LEU B CA 1
ATOM 4716 C C . LEU B 1 249 ? 65.057 131.548 -2.936 1.00 27.40 1066 LEU B C 1
ATOM 4717 O O . LEU B 1 249 ? 66.218 131.914 -3.160 1.00 31.89 1066 LEU B O 1
ATOM 4722 N N . MET B 1 250 ? 64.047 131.867 -3.735 1.00 29.12 1067 MET B N 1
ATOM 4723 C CA . MET B 1 250 ? 64.314 132.634 -4.930 1.00 27.58 1067 MET B CA 1
ATOM 4724 C C . MET B 1 250 ? 64.811 134.051 -4.640 1.00 28.17 1067 MET B C 1
ATOM 4725 O O . MET B 1 250 ? 65.606 134.614 -5.408 1.00 21.95 1067 MET B O 1
ATOM 4730 N N . SER B 1 251 ? 64.372 134.619 -3.523 1.00 26.72 1068 SER B N 1
ATOM 4731 C CA . SER B 1 251 ? 64.822 135.955 -3.146 1.00 26.98 1068 SER B CA 1
ATOM 4732 C C . SER B 1 251 ? 66.273 135.832 -2.737 1.00 27.90 1068 SER B C 1
ATOM 4733 O O . SER B 1 251 ? 67.122 136.610 -3.165 1.00 25.26 1068 SER B O 1
ATOM 4736 N N . ALA B 1 252 ? 66.540 134.839 -1.893 1.00 28.76 1069 ALA B N 1
ATOM 4737 C CA . ALA B 1 252 ? 67.886 134.577 -1.402 1.00 27.64 1069 ALA B CA 1
ATOM 4738 C C . ALA B 1 252 ? 68.886 134.519 -2.548 1.00 22.68 1069 ALA B C 1
ATOM 4739 O O . ALA B 1 252 ? 69.983 135.043 -2.450 1.00 29.29 1069 ALA B O 1
ATOM 4741 N N . LEU B 1 253 ? 68.506 133.895 -3.645 1.00 23.23 1070 LEU B N 1
ATOM 4742 C CA . LEU B 1 253 ? 69.415 133.792 -4.761 1.00 22.05 1070 LEU B CA 1
ATOM 4743 C C . LEU B 1 253 ? 69.197 134.884 -5.808 1.00 21.03 1070 LEU B C 1
ATOM 4744 O O . LEU B 1 253 ? 69.879 134.912 -6.828 1.00 26.15 1070 LEU B O 1
ATOM 4749 N N . GLY B 1 254 ? 68.270 135.800 -5.563 1.00 22.59 1071 GLY B N 1
ATOM 4750 C CA . GLY B 1 254 ? 68.030 136.846 -6.548 1.00 21.51 1071 GLY B CA 1
ATOM 4751 C C . GLY B 1 254 ? 67.695 136.214 -7.896 1.00 23.34 1071 GLY B C 1
ATOM 4752 O O . GLY B 1 254 ? 68.393 136.389 -8.889 1.00 22.82 1071 GLY B O 1
ATOM 4753 N N . VAL B 1 255 ? 66.597 135.476 -7.925 1.00 25.62 1072 VAL B N 1
ATOM 4754 C CA . VAL B 1 255 ? 66.166 134.774 -9.123 1.00 23.27 1072 VAL B CA 1
ATOM 4755 C C . VAL B 1 255 ? 64.662 135.031 -9.307 1.00 21.37 1072 VAL B C 1
ATOM 4756 O O . VAL B 1 255 ? 63.954 135.255 -8.328 1.00 22.71 1072 VAL B O 1
ATOM 4760 N N . ARG B 1 256 ? 64.174 135.026 -10.544 1.00 24.77 1073 ARG B N 1
ATOM 4761 C CA . ARG B 1 256 ? 62.747 135.299 -10.781 1.00 30.48 1073 ARG B CA 1
ATOM 4762 C C . ARG B 1 256 ? 61.847 134.088 -10.886 1.00 25.22 1073 ARG B C 1
ATOM 4763 O O . ARG B 1 256 ? 60.697 134.169 -10.502 1.00 32.20 1073 ARG B O 1
ATOM 4771 N N . ASN B 1 257 ? 62.344 132.987 -11.440 1.00 24.20 1074 ASN B N 1
ATOM 4772 C CA . ASN B 1 257 ? 61.541 131.779 -11.568 1.00 25.24 1074 ASN B CA 1
ATOM 4773 C C . ASN B 1 257 ? 62.320 130.540 -11.209 1.00 27.68 1074 ASN B C 1
ATOM 4774 O O . ASN B 1 257 ? 63.525 130.622 -10.965 1.00 29.18 1074 ASN B O 1
ATOM 4779 N N . LEU B 1 258 ? 61.614 129.404 -11.184 1.00 27.14 1075 LEU B N 1
ATOM 4780 C CA . LEU B 1 258 ? 62.179 128.090 -10.850 1.00 25.69 1075 LEU B CA 1
ATOM 4781 C C . LEU B 1 258 ? 63.356 127.684 -11.737 1.00 23.73 1075 LEU B C 1
ATOM 4782 O O . LEU B 1 258 ? 64.346 127.156 -11.249 1.00 25.79 1075 LEU B O 1
ATOM 4787 N N . ALA B 1 259 ? 63.250 127.924 -13.038 1.00 25.92 1076 ALA B N 1
ATOM 4788 C CA . ALA B 1 259 ? 64.330 127.574 -13.959 1.00 26.78 1076 ALA B CA 1
ATOM 4789 C C . ALA B 1 259 ? 65.595 128.318 -13.601 1.00 28.29 1076 ALA B C 1
ATOM 4790 O O . ALA B 1 259 ? 66.687 127.819 -13.829 1.00 33.55 1076 ALA B O 1
ATOM 4792 N N . GLY B 1 260 ? 65.449 129.518 -13.056 1.00 28.47 1077 GLY B N 1
ATOM 4793 C CA . GLY B 1 260 ? 66.617 130.284 -12.666 1.00 26.60 1077 GLY B CA 1
ATOM 4794 C C . GLY B 1 260 ? 67.202 129.704 -11.394 1.00 26.11 1077 GLY B C 1
ATOM 4795 O O . GLY B 1 260 ? 68.416 129.627 -11.234 1.00 27.56 1077 GLY B O 1
ATOM 4796 N N . TYR B 1 261 ? 66.325 129.289 -10.488 1.00 27.36 1078 TYR B N 1
ATOM 4797 C CA . TYR B 1 261 ? 66.737 128.688 -9.224 1.00 30.65 1078 TYR B CA 1
ATOM 4798 C C . TYR B 1 261 ? 67.549 127.427 -9.501 1.00 31.09 1078 TYR B C 1
ATOM 4799 O O . TYR B 1 261 ? 68.615 127.215 -8.915 1.00 30.75 1078 TYR B O 1
ATOM 4808 N N . ASN B 1 262 ? 67.028 126.592 -10.394 1.00 27.40 1079 ASN B N 1
ATOM 4809 C CA . ASN B 1 262 ? 67.686 125.349 -10.750 1.00 30.27 1079 ASN B CA 1
ATOM 4810 C C . ASN B 1 262 ? 69.012 125.551 -11.466 1.00 32.52 1079 ASN B C 1
ATOM 4811 O O . ASN B 1 262 ? 69.881 124.686 -11.395 1.00 35.47 1079 ASN B O 1
ATOM 4816 N N . GLU B 1 263 ? 69.182 126.674 -12.152 1.00 34.86 1080 GLU B N 1
ATOM 4817 C CA . GLU B 1 263 ? 70.446 126.909 -12.845 1.00 40.48 1080 GLU B CA 1
ATOM 4818 C C . GLU B 1 263 ? 71.458 127.350 -11.802 1.00 38.86 1080 GLU B C 1
ATOM 4819 O O . GLU B 1 263 ? 72.648 127.048 -11.896 1.00 41.79 1080 GLU B O 1
ATOM 4825 N N . LYS B 1 264 ? 70.984 128.067 -10.797 1.00 36.20 1081 LYS B N 1
ATOM 4826 C CA . LYS B 1 264 ? 71.881 128.512 -9.749 1.00 35.70 1081 LYS B CA 1
ATOM 4827 C C . LYS B 1 264 ? 72.456 127.242 -9.114 1.00 32.98 1081 LYS B C 1
ATOM 4828 O O . LYS B 1 264 ? 73.653 127.139 -8.863 1.00 28.08 1081 LYS B O 1
ATOM 4834 N N . ILE B 1 265 ? 71.587 126.259 -8.895 1.00 30.12 1082 ILE B N 1
ATOM 4835 C CA . ILE B 1 265 ? 71.984 125.001 -8.286 1.00 27.43 1082 ILE B CA 1
ATOM 4836 C C . ILE B 1 265 ? 72.864 124.144 -9.181 1.00 28.11 1082 ILE B C 1
ATOM 4837 O O . ILE B 1 265 ? 73.804 123.505 -8.714 1.00 27.76 1082 ILE B O 1
ATOM 4842 N N . ALA B 1 266 ? 72.538 124.111 -10.466 1.00 27.62 1083 ALA B N 1
ATOM 4843 C CA . ALA B 1 266 ? 73.315 123.343 -11.424 1.00 26.02 1083 ALA B CA 1
ATOM 4844 C C . ALA B 1 266 ? 74.722 123.938 -11.482 1.00 29.76 1083 ALA B C 1
ATOM 4845 O O . ALA B 1 266 ? 75.719 123.203 -11.572 1.00 27.19 1083 ALA B O 1
ATOM 4847 N N . GLU B 1 267 ? 74.774 125.272 -11.422 1.00 29.33 1084 GLU B N 1
ATOM 4848 C CA . GLU B 1 267 ? 76.013 126.056 -11.457 1.00 32.78 1084 GLU B CA 1
ATOM 4849 C C . GLU B 1 267 ? 76.909 125.770 -10.246 1.00 30.39 1084 GLU B C 1
ATOM 4850 O O . GLU B 1 267 ? 78.119 125.632 -10.379 1.00 27.41 1084 GLU B O 1
ATOM 4856 N N . ALA B 1 268 ? 76.302 125.667 -9.068 1.00 31.38 1085 ALA B N 1
ATOM 4857 C CA . ALA B 1 268 ? 77.043 125.375 -7.848 1.00 30.68 1085 ALA B CA 1
ATOM 4858 C C . ALA B 1 268 ? 77.511 123.924 -7.884 1.00 33.87 1085 ALA B C 1
ATOM 4859 O O . ALA B 1 268 ? 78.554 123.599 -7.319 1.00 34.09 1085 ALA B O 1
ATOM 4861 N N . ASP B 1 269 ? 76.736 123.066 -8.553 1.00 35.68 1086 ASP B N 1
ATOM 4862 C CA . ASP B 1 269 ? 77.062 121.639 -8.691 1.00 38.02 1086 ASP B CA 1
ATOM 4863 C C . ASP B 1 269 ? 78.282 121.413 -9.576 1.00 38.66 1086 ASP B C 1
ATOM 4864 O O . ASP B 1 269 ? 79.130 120.576 -9.267 1.00 40.04 1086 ASP B O 1
ATOM 4869 N N . ARG B 1 270 ? 78.365 122.139 -10.687 1.00 36.80 1087 ARG B N 1
ATOM 4870 C CA . ARG B 1 270 ? 79.505 121.989 -11.570 1.00 35.31 1087 ARG B CA 1
ATOM 4871 C C . ARG B 1 270 ? 80.761 122.475 -10.849 1.00 35.77 1087 ARG B C 1
ATOM 4872 O O . ARG B 1 270 ? 81.852 121.945 -11.050 1.00 34.22 1087 ARG B O 1
ATOM 4880 N N . MET B 1 271 ? 80.597 123.477 -9.992 1.00 36.46 1088 MET B N 1
ATOM 4881 C CA . MET B 1 271 ? 81.727 124.041 -9.256 1.00 35.97 1088 MET B CA 1
ATOM 4882 C C . MET B 1 271 ? 81.987 123.344 -7.929 1.00 32.21 1088 MET B C 1
ATOM 4883 O O . MET B 1 271 ? 82.869 123.759 -7.182 1.00 33.30 1088 MET B O 1
ATOM 4888 N N . MET B 1 272 ? 81.241 122.282 -7.645 1.00 28.86 1089 MET B N 1
ATOM 4889 C CA . MET B 1 272 ? 81.374 121.571 -6.367 1.00 30.12 1089 MET B CA 1
ATOM 4890 C C . MET B 1 272 ? 81.379 122.582 -5.221 1.00 28.42 1089 MET B C 1
ATOM 4891 O O . MET B 1 272 ? 82.182 122.495 -4.290 1.00 29.76 1089 MET B O 1
ATOM 4896 N N . ARG B 1 273 ? 80.465 123.543 -5.321 1.00 32.41 1090 ARG B N 1
ATOM 4897 C CA . ARG B 1 273 ? 80.286 124.611 -4.339 1.00 33.48 1090 ARG B CA 1
ATOM 4898 C C . ARG B 1 273 ? 78.829 124.554 -3.876 1.00 34.24 1090 ARG B C 1
ATOM 4899 O O . ARG B 1 273 ? 77.998 125.348 -4.307 1.00 38.05 1090 ARG B O 1
ATOM 4907 N N . PRO B 1 274 ? 78.495 123.609 -2.993 1.00 32.96 1091 PRO B N 1
ATOM 4908 C CA . PRO B 1 274 ? 77.112 123.499 -2.516 1.00 31.69 1091 PRO B CA 1
ATOM 4909 C C . PRO B 1 274 ? 76.591 124.743 -1.787 1.00 32.18 1091 PRO B C 1
ATOM 4910 O O . PRO B 1 274 ? 77.248 125.248 -0.870 1.00 31.10 1091 PRO B O 1
ATOM 4914 N N . ILE B 1 275 ? 75.409 125.222 -2.189 1.00 30.07 1092 ILE B N 1
ATOM 4915 C CA . ILE B 1 275 ? 74.795 126.393 -1.559 1.00 25.92 1092 ILE B CA 1
ATOM 4916 C C . ILE B 1 275 ? 74.055 125.980 -0.303 1.00 28.12 1092 ILE B C 1
ATOM 4917 O O . ILE B 1 275 ? 73.036 125.288 -0.373 1.00 28.61 1092 ILE B O 1
ATOM 4922 N N . PRO B 1 276 ? 74.540 126.406 0.869 1.00 30.70 1093 PRO B N 1
ATOM 4923 C CA . PRO B 1 276 ? 73.813 126.008 2.086 1.00 30.33 1093 PRO B CA 1
ATOM 4924 C C . PRO B 1 276 ? 72.509 126.803 2.213 1.00 30.27 1093 PRO B C 1
ATOM 4925 O O . PRO B 1 276 ? 72.432 127.956 1.774 1.00 28.66 1093 PRO B O 1
ATOM 4929 N N . ASP B 1 277 ? 71.491 126.173 2.794 1.00 30.92 1094 ASP B N 1
ATOM 4930 C CA . ASP B 1 277 ? 70.194 126.805 3.004 1.00 31.83 1094 ASP B CA 1
ATOM 4931 C C . ASP B 1 277 ? 70.402 128.108 3.772 1.00 31.80 1094 ASP B C 1
ATOM 4932 O O . ASP B 1 277 ? 70.850 128.092 4.914 1.00 37.90 1094 ASP B O 1
ATOM 4937 N N . PRO B 1 278 ? 70.062 129.252 3.162 1.00 31.45 1095 PRO B N 1
ATOM 4938 C CA . PRO B 1 278 ? 70.223 130.558 3.799 1.00 31.36 1095 PRO B CA 1
ATOM 4939 C C . PRO B 1 278 ? 69.291 130.901 4.959 1.00 34.44 1095 PRO B C 1
ATOM 4940 O O . PRO B 1 278 ? 69.510 131.917 5.639 1.00 33.29 1095 PRO B O 1
ATOM 4944 N N . TYR B 1 279 ? 68.264 130.082 5.190 1.00 34.67 1096 TYR B N 1
ATOM 4945 C CA . TYR B 1 279 ? 67.306 130.374 6.262 1.00 36.45 1096 TYR B CA 1
ATOM 4946 C C . TYR B 1 279 ? 67.332 129.388 7.402 1.00 38.41 1096 TYR B C 1
ATOM 4947 O O . TYR B 1 279 ? 66.527 129.490 8.326 1.00 38.04 1096 TYR B O 1
ATOM 4956 N N . TRP B 1 280 ? 68.251 128.434 7.342 1.00 41.42 1097 TRP B N 1
ATOM 4957 C CA . TRP B 1 280 ? 68.353 127.421 8.382 1.00 39.73 1097 TRP B CA 1
ATOM 4958 C C . TRP B 1 280 ? 68.883 127.993 9.698 1.00 39.10 1097 TRP B C 1
ATOM 4959 O O . TRP B 1 280 ? 69.995 128.524 9.757 1.00 38.36 1097 TRP B O 1
ATOM 4970 N N . HIS B 1 290 ? 74.245 119.352 7.597 1.00 60.53 1107 HIS B N 1
ATOM 4971 C CA . HIS B 1 290 ? 73.527 120.611 7.667 1.00 61.49 1107 HIS B CA 1
ATOM 4972 C C . HIS B 1 290 ? 73.078 121.110 6.270 1.00 57.51 1107 HIS B C 1
ATOM 4973 O O . HIS B 1 290 ? 73.905 121.585 5.488 1.00 56.20 1107 HIS B O 1
ATOM 4980 N N . PRO B 1 291 ? 71.750 121.115 6.012 1.00 51.92 1108 PRO B N 1
ATOM 4981 C CA . PRO B 1 291 ? 71.098 121.499 4.763 1.00 46.09 1108 PRO B CA 1
ATOM 4982 C C . PRO B 1 291 ? 71.752 122.349 3.679 1.00 45.07 1108 PRO B C 1
ATOM 4983 O O . PRO B 1 291 ? 72.136 123.506 3.864 1.00 45.73 1108 PRO B O 1
ATOM 4987 N N . VAL B 1 292 ? 71.813 121.722 2.513 1.00 39.02 1109 VAL B N 1
ATOM 4988 C CA . VAL B 1 292 ? 72.346 122.285 1.301 1.00 36.28 1109 VAL B CA 1
ATOM 4989 C C . VAL B 1 292 ? 71.132 122.356 0.340 1.00 34.03 1109 VAL B C 1
ATOM 4990 O O . VAL B 1 292 ? 70.206 121.551 0.441 1.00 29.65 1109 VAL B O 1
ATOM 4994 N N . LEU B 1 293 ? 71.114 123.331 -0.557 1.00 29.81 1110 LEU B N 1
ATOM 4995 C CA . LEU B 1 293 ? 69.997 123.444 -1.477 1.00 27.98 1110 LEU B CA 1
ATOM 4996 C C . LEU B 1 293 ? 70.129 122.453 -2.621 1.00 30.24 1110 LEU B C 1
ATOM 4997 O O . LEU B 1 293 ? 71.234 122.170 -3.092 1.00 30.05 1110 LEU B O 1
ATOM 5002 N N . LYS B 1 294 ? 68.991 121.942 -3.079 1.00 30.82 1111 LYS B N 1
ATOM 5003 C CA . LYS B 1 294 ? 68.968 120.972 -4.157 1.00 30.87 1111 LYS B CA 1
ATOM 5004 C C . LYS B 1 294 ? 67.988 121.385 -5.258 1.00 29.54 1111 LYS B C 1
ATOM 5005 O O . LYS B 1 294 ? 67.089 122.192 -5.016 1.00 25.71 1111 LYS B O 1
ATOM 5011 N N . LYS B 1 295 ? 68.174 120.847 -6.468 1.00 29.63 1112 LYS B N 1
ATOM 5012 C CA . LYS B 1 295 ? 67.276 121.159 -7.583 1.00 28.83 1112 LYS B CA 1
ATOM 5013 C C . LYS B 1 295 ? 65.830 120.873 -7.217 1.00 26.47 1112 LYS B C 1
ATOM 5014 O O . LYS B 1 295 ? 65.523 119.832 -6.651 1.00 30.25 1112 LYS B O 1
ATOM 5020 N N . GLU B 1 296 ? 64.945 121.805 -7.549 1.00 27.80 1113 GLU B N 1
ATOM 5021 C CA . GLU B 1 296 ? 63.534 121.666 -7.238 1.00 24.15 1113 GLU B CA 1
ATOM 5022 C C . GLU B 1 296 ? 62.780 121.282 -8.501 1.00 24.44 1113 GLU B C 1
ATOM 5023 O O . GLU B 1 296 ? 63.056 121.800 -9.579 1.00 25.98 1113 GLU B O 1
ATOM 5029 N N . PRO B 1 297 ? 61.830 120.340 -8.394 1.00 25.65 1114 PRO B N 1
ATOM 5030 C CA . PRO B 1 297 ? 61.089 119.949 -9.594 1.00 21.23 1114 PRO B CA 1
ATOM 5031 C C . PRO B 1 297 ? 59.754 120.690 -9.738 1.00 21.97 1114 PRO B C 1
ATOM 5032 O O . PRO B 1 297 ? 59.193 121.171 -8.745 1.00 18.27 1114 PRO B O 1
ATOM 5036 N N . TYR B 1 298 ? 59.248 120.766 -10.970 1.00 20.09 1115 TYR B N 1
ATOM 5037 C CA . TYR B 1 298 ? 57.955 121.387 -11.210 1.00 22.51 1115 TYR B CA 1
ATOM 5038 C C . TYR B 1 298 ? 56.939 120.484 -10.536 1.00 22.60 1115 TYR B C 1
ATOM 5039 O O . TYR B 1 298 ? 57.077 119.259 -10.583 1.00 32.92 1115 TYR B O 1
ATOM 5048 N N . ILE B 1 299 ? 55.924 121.061 -9.906 1.00 22.07 1116 ILE B N 1
ATOM 5049 C CA . ILE B 1 299 ? 54.890 120.242 -9.282 1.00 21.35 1116 ILE B CA 1
ATOM 5050 C C . ILE B 1 299 ? 53.612 120.452 -10.080 1.00 21.81 1116 ILE B C 1
ATOM 5051 O O . ILE B 1 299 ? 53.155 121.590 -10.235 1.00 26.70 1116 ILE B O 1
ATOM 5056 N N . VAL B 1 300 ? 53.049 119.362 -10.597 1.00 20.95 1117 VAL B N 1
ATOM 5057 C CA . VAL B 1 300 ? 51.824 119.435 -11.390 1.00 20.89 1117 VAL B CA 1
ATOM 5058 C C . VAL B 1 300 ? 50.652 118.865 -10.603 1.00 21.29 1117 VAL B C 1
ATOM 5059 O O . VAL B 1 300 ? 50.566 117.653 -10.401 1.00 24.99 1117 VAL B O 1
ATOM 5063 N N . VAL B 1 301 ? 49.751 119.736 -10.156 1.00 21.94 1118 VAL B N 1
ATOM 5064 C CA . VAL B 1 301 ? 48.578 119.285 -9.413 1.00 20.63 1118 VAL B CA 1
ATOM 5065 C C . VAL B 1 301 ? 47.452 118.934 -10.384 1.00 22.77 1118 VAL B C 1
ATOM 5066 O O . VAL B 1 301 ? 46.920 119.800 -11.075 1.00 21.24 1118 VAL B O 1
ATOM 5070 N N . LEU B 1 302 ? 47.111 117.649 -10.436 1.00 29.37 1119 LEU B N 1
ATOM 5071 C CA . LEU B 1 302 ? 46.046 117.144 -11.305 1.00 28.52 1119 LEU B CA 1
ATOM 5072 C C . LEU B 1 302 ? 44.820 116.804 -10.492 1.00 30.59 1119 LEU B C 1
ATOM 5073 O O . LEU B 1 302 ? 44.889 115.998 -9.557 1.00 32.10 1119 LEU B O 1
ATOM 5078 N N . VAL B 1 303 ? 43.706 117.445 -10.829 1.00 30.91 1120 VAL B N 1
ATOM 5079 C CA . VAL B 1 303 ? 42.446 117.199 -10.144 1.00 31.91 1120 VAL B CA 1
ATOM 5080 C C . VAL B 1 303 ? 41.425 116.707 -11.162 1.00 34.46 1120 VAL B C 1
ATOM 5081 O O . VAL B 1 303 ? 40.992 117.454 -12.035 1.00 31.24 1120 VAL B O 1
ATOM 5085 N N . ASP B 1 304 ? 41.064 115.435 -11.064 1.00 38.37 1121 ASP B N 1
ATOM 5086 C CA . ASP B 1 304 ? 40.077 114.884 -11.970 1.00 42.57 1121 ASP B CA 1
ATOM 5087 C C . ASP B 1 304 ? 38.707 115.104 -11.351 1.00 42.58 1121 ASP B C 1
ATOM 5088 O O . ASP B 1 304 ? 38.439 114.663 -10.238 1.00 43.88 1121 ASP B O 1
ATOM 5093 N N . GLU B 1 305 ? 37.845 115.791 -12.082 1.00 42.09 1122 GLU B N 1
ATOM 5094 C CA . GLU B 1 305 ? 36.504 116.096 -11.612 1.00 41.12 1122 GLU B CA 1
ATOM 5095 C C . GLU B 1 305 ? 36.496 116.926 -10.329 1.00 41.01 1122 GLU B C 1
ATOM 5096 O O . GLU B 1 305 ? 36.056 116.460 -9.268 1.00 35.34 1122 GLU B O 1
ATOM 5102 N N . PHE B 1 306 ? 36.949 118.174 -10.438 1.00 39.72 1123 PHE B N 1
ATOM 5103 C CA . PHE B 1 306 ? 37.001 119.040 -9.275 1.00 38.86 1123 PHE B CA 1
ATOM 5104 C C . PHE B 1 306 ? 35.609 119.502 -8.870 1.00 41.32 1123 PHE B C 1
ATOM 5105 O O . PHE B 1 306 ? 35.447 120.257 -7.906 1.00 39.59 1123 PHE B O 1
ATOM 5113 N N . ALA B 1 307 ? 34.597 119.039 -9.599 1.00 43.55 1124 ALA B N 1
ATOM 5114 C CA . ALA B 1 307 ? 33.224 119.392 -9.258 1.00 45.76 1124 ALA B CA 1
ATOM 5115 C C . ALA B 1 307 ? 32.962 118.791 -7.873 1.00 48.68 1124 ALA B C 1
ATOM 5116 O O . ALA B 1 307 ? 32.447 119.468 -6.981 1.00 44.91 1124 ALA B O 1
ATOM 5118 N N . ASP B 1 308 ? 33.338 117.521 -7.702 1.00 52.00 1125 ASP B N 1
ATOM 5119 C CA . ASP B 1 308 ? 33.169 116.830 -6.424 1.00 53.50 1125 ASP B CA 1
ATOM 5120 C C . ASP B 1 308 ? 33.862 117.625 -5.336 1.00 55.99 1125 ASP B C 1
ATOM 5121 O O . ASP B 1 308 ? 33.292 117.885 -4.277 1.00 59.75 1125 ASP B O 1
ATOM 5126 N N . LEU B 1 309 ? 35.104 118.002 -5.607 1.00 56.83 1126 LEU B N 1
ATOM 5127 C CA . LEU B 1 309 ? 35.892 118.787 -4.671 1.00 57.29 1126 LEU B CA 1
ATOM 5128 C C . LEU B 1 309 ? 35.062 119.998 -4.241 1.00 58.89 1126 LEU B C 1
ATOM 5129 O O . LEU B 1 309 ? 34.959 120.308 -3.062 1.00 57.41 1126 LEU B O 1
ATOM 5134 N N . MET B 1 310 ? 34.463 120.667 -5.219 1.00 62.69 1127 MET B N 1
ATOM 5135 C CA . MET B 1 310 ? 33.650 121.850 -4.968 1.00 68.57 1127 MET B CA 1
ATOM 5136 C C . MET B 1 310 ? 32.373 121.554 -4.189 1.00 72.33 1127 MET B C 1
ATOM 5137 O O . MET B 1 310 ? 32.093 122.185 -3.167 1.00 73.30 1127 MET B O 1
ATOM 5142 N N . MET B 1 311 ? 31.597 120.596 -4.687 1.00 74.91 1128 MET B N 1
ATOM 5143 C CA . MET B 1 311 ? 30.330 120.234 -4.065 1.00 77.80 1128 MET B CA 1
ATOM 5144 C C . MET B 1 311 ? 30.429 119.582 -2.695 1.00 77.35 1128 MET B C 1
ATOM 5145 O O . MET B 1 311 ? 29.511 118.878 -2.278 1.00 79.91 1128 MET B O 1
ATOM 5150 N N . THR B 1 312 ? 31.524 119.813 -1.985 1.00 76.09 1129 THR B N 1
ATOM 5151 C CA . THR B 1 312 ? 31.671 119.220 -0.665 1.00 76.03 1129 THR B CA 1
ATOM 5152 C C . THR B 1 312 ? 32.602 120.030 0.220 1.00 75.97 1129 THR B C 1
ATOM 5153 O O . THR B 1 312 ? 32.550 119.929 1.442 1.00 76.99 1129 THR B O 1
ATOM 5157 N N . VAL B 1 313 ? 33.457 120.831 -0.403 1.00 76.52 1130 VAL B N 1
ATOM 5158 C CA . VAL B 1 313 ? 34.392 121.670 0.335 1.00 76.53 1130 VAL B CA 1
ATOM 5159 C C . VAL B 1 313 ? 34.411 123.064 -0.303 1.00 77.91 1130 VAL B C 1
ATOM 5160 O O . VAL B 1 313 ? 35.261 123.896 0.010 1.00 78.81 1130 VAL B O 1
ATOM 5164 N N . GLY B 1 314 ? 33.449 123.300 -1.194 1.00 78.61 1131 GLY B N 1
ATOM 5165 C CA . GLY B 1 314 ? 33.316 124.568 -1.896 1.00 76.98 1131 GLY B CA 1
ATOM 5166 C C . GLY B 1 314 ? 34.259 125.706 -1.542 1.00 75.54 1131 GLY B C 1
ATOM 5167 O O . GLY B 1 314 ? 35.456 125.636 -1.814 1.00 75.96 1131 GLY B O 1
ATOM 5168 N N . LYS B 1 315 ? 33.703 126.757 -0.943 1.00 74.12 1132 LYS B N 1
ATOM 5169 C CA . LYS B 1 315 ? 34.442 127.957 -0.546 1.00 73.29 1132 LYS B CA 1
ATOM 5170 C C . LYS B 1 315 ? 35.894 127.760 -0.135 1.00 71.71 1132 LYS B C 1
ATOM 5171 O O . LYS B 1 315 ? 36.773 128.502 -0.565 1.00 71.47 1132 LYS B O 1
ATOM 5177 N N . LYS B 1 316 ? 36.146 126.771 0.710 1.00 71.06 1133 LYS B N 1
ATOM 5178 C CA . LYS B 1 316 ? 37.503 126.501 1.158 1.00 70.23 1133 LYS B CA 1
ATOM 5179 C C . LYS B 1 316 ? 38.407 126.226 -0.050 1.00 66.79 1133 LYS B C 1
ATOM 5180 O O . LYS B 1 316 ? 39.477 126.822 -0.185 1.00 64.36 1133 LYS B O 1
ATOM 5186 N N . VAL B 1 317 ? 37.960 125.333 -0.930 1.00 64.18 1134 VAL B N 1
ATOM 5187 C CA . VAL B 1 317 ? 38.707 124.968 -2.133 1.00 62.40 1134 VAL B CA 1
ATOM 5188 C C . VAL B 1 317 ? 38.914 126.161 -3.074 1.00 59.76 1134 VAL B C 1
ATOM 5189 O O . VAL B 1 317 ? 40.048 126.459 -3.455 1.00 57.33 1134 VAL B O 1
ATOM 5193 N N . GLU B 1 318 ? 37.824 126.828 -3.457 1.00 57.01 1135 GLU B N 1
ATOM 5194 C CA . GLU B 1 318 ? 37.912 127.993 -4.337 1.00 56.12 1135 GLU B CA 1
ATOM 5195 C C . GLU B 1 318 ? 38.976 128.941 -3.809 1.00 53.99 1135 GLU B C 1
ATOM 5196 O O . GLU B 1 318 ? 39.859 129.389 -4.542 1.00 53.58 1135 GLU B O 1
ATOM 5202 N N . GLU B 1 319 ? 38.862 129.241 -2.522 1.00 52.42 1136 GLU B N 1
ATOM 5203 C CA . GLU B 1 319 ? 39.774 130.130 -1.823 1.00 49.75 1136 GLU B CA 1
ATOM 5204 C C . GLU B 1 319 ? 41.230 129.678 -2.011 1.00 45.84 1136 GLU B C 1
ATOM 5205 O O . GLU B 1 319 ? 42.098 130.480 -2.356 1.00 45.35 1136 GLU B O 1
ATOM 5211 N N . LEU B 1 320 ? 41.499 128.393 -1.807 1.00 38.92 1137 LEU B N 1
ATOM 5212 C CA . LEU B 1 320 ? 42.855 127.891 -1.969 1.00 35.04 1137 LEU B CA 1
ATOM 5213 C C . LEU B 1 320 ? 43.305 127.920 -3.430 1.00 37.29 1137 LEU B C 1
ATOM 5214 O O . LEU B 1 320 ? 44.429 128.330 -3.741 1.00 38.75 1137 LEU B O 1
ATOM 5219 N N . ILE B 1 321 ? 42.431 127.485 -4.332 1.00 36.43 1138 ILE B N 1
ATOM 5220 C CA . ILE B 1 321 ? 42.782 127.462 -5.745 1.00 36.91 1138 ILE B CA 1
ATOM 5221 C C . ILE B 1 321 ? 43.139 128.851 -6.265 1.00 36.51 1138 ILE B C 1
ATOM 5222 O O . ILE B 1 321 ? 44.100 129.008 -7.021 1.00 34.46 1138 ILE B O 1
ATOM 5227 N N . ALA B 1 322 ? 42.374 129.854 -5.846 1.00 38.80 1139 ALA B N 1
ATOM 5228 C CA . ALA B 1 322 ? 42.618 131.230 -6.276 1.00 40.54 1139 ALA B CA 1
ATOM 5229 C C . ALA B 1 322 ? 44.005 131.670 -5.831 1.00 40.25 1139 ALA B C 1
ATOM 5230 O O . ALA B 1 322 ? 44.755 132.274 -6.604 1.00 41.57 1139 ALA B O 1
ATOM 5232 N N . ARG B 1 323 ? 44.352 131.357 -4.587 1.00 40.36 1140 ARG B N 1
ATOM 5233 C CA . ARG B 1 323 ? 45.657 131.736 -4.073 1.00 38.12 1140 ARG B CA 1
ATOM 5234 C C . ARG B 1 323 ? 46.777 131.103 -4.898 1.00 38.04 1140 ARG B C 1
ATOM 5235 O O . ARG B 1 323 ? 47.702 131.798 -5.321 1.00 40.66 1140 ARG B O 1
ATOM 5243 N N . LEU B 1 324 ? 46.692 129.796 -5.139 1.00 33.92 1141 LEU B N 1
ATOM 5244 C CA . LEU B 1 324 ? 47.706 129.106 -5.932 1.00 33.94 1141 LEU B CA 1
ATOM 5245 C C . LEU B 1 324 ? 47.833 129.670 -7.331 1.00 35.74 1141 LEU B C 1
ATOM 5246 O O . LEU B 1 324 ? 48.907 130.121 -7.735 1.00 42.17 1141 LEU B O 1
ATOM 5251 N N . ALA B 1 325 ? 46.739 129.628 -8.078 1.00 32.73 1142 ALA B N 1
ATOM 5252 C CA . ALA B 1 325 ? 46.733 130.122 -9.445 1.00 33.22 1142 ALA B CA 1
ATOM 5253 C C . ALA B 1 325 ? 47.363 131.523 -9.600 1.00 33.70 1142 ALA B C 1
ATOM 5254 O O . ALA B 1 325 ? 48.092 131.793 -10.568 1.00 30.94 1142 ALA B O 1
ATOM 5256 N N . GLN B 1 326 ? 47.089 132.405 -8.647 1.00 27.16 1143 GLN B N 1
ATOM 5257 C CA . GLN B 1 326 ? 47.614 133.757 -8.704 1.00 30.00 1143 GLN B CA 1
ATOM 5258 C C . GLN B 1 326 ? 49.135 133.916 -8.741 1.00 32.03 1143 GLN B C 1
ATOM 5259 O O . GLN B 1 326 ? 49.654 134.689 -9.555 1.00 31.16 1143 GLN B O 1
ATOM 5265 N N . LYS B 1 327 ? 49.855 133.191 -7.884 1.00 32.33 1144 LYS B N 1
ATOM 5266 C CA . LYS B 1 327 ? 51.313 133.335 -7.836 1.00 34.48 1144 LYS B CA 1
ATOM 5267 C C . LYS B 1 327 ? 52.151 132.070 -7.920 1.00 33.93 1144 LYS B C 1
ATOM 5268 O O . LYS B 1 327 ? 53.363 132.137 -7.758 1.00 36.67 1144 LYS B O 1
ATOM 5274 N N . ALA B 1 328 ? 51.541 130.921 -8.173 1.00 30.20 1145 ALA B N 1
ATOM 5275 C CA . ALA B 1 328 ? 52.329 129.699 -8.210 1.00 27.98 1145 ALA B CA 1
ATOM 5276 C C . ALA B 1 328 ? 53.247 129.536 -9.426 1.00 26.58 1145 ALA B C 1
ATOM 5277 O O . ALA B 1 328 ? 54.287 128.891 -9.336 1.00 26.24 1145 ALA B O 1
ATOM 5279 N N . ARG B 1 329 ? 52.875 130.128 -10.553 1.00 22.55 1146 ARG B N 1
ATOM 5280 C CA . ARG B 1 329 ? 53.651 129.997 -11.782 1.00 22.31 1146 ARG B CA 1
ATOM 5281 C C . ARG B 1 329 ? 55.166 130.110 -11.682 1.00 22.17 1146 ARG B C 1
ATOM 5282 O O . ARG B 1 329 ? 55.874 129.176 -12.039 1.00 22.21 1146 ARG B O 1
ATOM 5290 N N . ALA B 1 330 ? 55.669 131.251 -11.219 1.00 21.82 1147 ALA B N 1
ATOM 5291 C CA . ALA B 1 330 ? 57.111 131.428 -11.117 1.00 18.20 1147 ALA B CA 1
ATOM 5292 C C . ALA B 1 330 ? 57.720 130.399 -10.169 1.00 16.33 1147 ALA B C 1
ATOM 5293 O O . ALA B 1 330 ? 58.869 130.005 -10.339 1.00 20.05 1147 ALA B O 1
ATOM 5295 N N . ALA B 1 331 ? 56.948 129.965 -9.177 1.00 12.52 1148 ALA B N 1
ATOM 5296 C CA . ALA B 1 331 ? 57.415 128.978 -8.206 1.00 13.47 1148 ALA B CA 1
ATOM 5297 C C . ALA B 1 331 ? 57.473 127.567 -8.802 1.00 17.02 1148 ALA B C 1
ATOM 5298 O O . ALA B 1 331 ? 57.957 126.639 -8.162 1.00 15.52 1148 ALA B O 1
ATOM 5300 N N . GLY B 1 332 ? 56.956 127.414 -10.020 1.00 19.08 1149 GLY B N 1
ATOM 5301 C CA . GLY B 1 332 ? 56.981 126.126 -10.683 1.00 20.85 1149 GLY B CA 1
ATOM 5302 C C . GLY B 1 332 ? 55.888 125.146 -10.301 1.00 23.48 1149 GLY B C 1
ATOM 5303 O O . GLY B 1 332 ? 56.073 123.931 -10.425 1.00 23.14 1149 GLY B O 1
ATOM 5304 N N . ILE B 1 333 ? 54.752 125.663 -9.843 1.00 20.65 1150 ILE B N 1
ATOM 5305 C CA . ILE B 1 333 ? 53.624 124.816 -9.456 1.00 22.15 1150 ILE B CA 1
ATOM 5306 C C . ILE B 1 333 ? 52.474 125.078 -10.424 1.00 24.08 1150 ILE B C 1
ATOM 5307 O O . ILE B 1 333 ? 52.120 126.229 -10.687 1.00 27.60 1150 ILE B O 1
ATOM 5312 N N . HIS B 1 334 ? 51.884 124.019 -10.960 1.00 23.40 1151 HIS B N 1
ATOM 5313 C CA . HIS B 1 334 ? 50.808 124.220 -11.911 1.00 23.18 1151 HIS B CA 1
ATOM 5314 C C . HIS B 1 334 ? 49.575 123.391 -11.649 1.00 26.14 1151 HIS B C 1
ATOM 5315 O O . HIS B 1 334 ? 49.658 122.232 -11.241 1.00 30.54 1151 HIS B O 1
ATOM 5322 N N . LEU B 1 335 ? 48.426 124.014 -11.883 1.00 26.18 1152 LEU B N 1
ATOM 5323 C CA . LEU B 1 335 ? 47.134 123.388 -11.682 1.00 23.67 1152 LEU B CA 1
ATOM 5324 C C . LEU B 1 335 ? 46.505 122.921 -12.985 1.00 23.52 1152 LEU B C 1
ATOM 5325 O O . LEU B 1 335 ? 46.617 123.592 -14.006 1.00 22.38 1152 LEU B O 1
ATOM 5330 N N . VAL B 1 336 ? 45.858 121.759 -12.934 1.00 25.32 1153 VAL B N 1
ATOM 5331 C CA . VAL B 1 336 ? 45.131 121.189 -14.075 1.00 27.11 1153 VAL B CA 1
ATOM 5332 C C . VAL B 1 336 ? 43.783 120.721 -13.495 1.00 27.78 1153 VAL B C 1
ATOM 5333 O O . VAL B 1 336 ? 43.721 119.733 -12.765 1.00 24.03 1153 VAL B O 1
ATOM 5337 N N . LEU B 1 337 ? 42.713 121.450 -13.801 1.00 28.78 1154 LEU B N 1
ATOM 5338 C CA . LEU B 1 337 ? 41.381 121.126 -13.282 1.00 28.79 1154 LEU B CA 1
ATOM 5339 C C . LEU B 1 337 ? 40.437 120.620 -14.371 1.00 29.28 1154 LEU B C 1
ATOM 5340 O O . LEU B 1 337 ? 40.119 121.341 -15.320 1.00 28.14 1154 LEU B O 1
ATOM 5345 N N . ALA B 1 338 ? 39.982 119.381 -14.222 1.00 30.19 1155 ALA B N 1
ATOM 5346 C CA . ALA B 1 338 ? 39.083 118.764 -15.196 1.00 30.65 1155 ALA B CA 1
ATOM 5347 C C . ALA B 1 338 ? 37.722 118.537 -14.565 1.00 32.85 1155 ALA B C 1
ATOM 5348 O O . ALA B 1 338 ? 37.620 118.238 -13.370 1.00 32.32 1155 ALA B O 1
ATOM 5350 N N . THR B 1 339 ? 36.675 118.682 -15.369 1.00 32.59 1156 THR B N 1
ATOM 5351 C CA . THR B 1 339 ? 35.318 118.473 -14.880 1.00 32.77 1156 THR B CA 1
ATOM 5352 C C . THR B 1 339 ? 34.418 118.030 -16.020 1.00 33.05 1156 THR B C 1
ATOM 5353 O O . THR B 1 339 ? 34.623 118.411 -17.172 1.00 33.60 1156 THR B O 1
ATOM 5357 N N . GLN B 1 340 ? 33.435 117.202 -15.698 1.00 36.44 1157 GLN B N 1
ATOM 5358 C CA . GLN B 1 340 ? 32.487 116.756 -16.695 1.00 40.97 1157 GLN B CA 1
ATOM 5359 C C . GLN B 1 340 ? 31.096 117.199 -16.284 1.00 41.55 1157 GLN B C 1
ATOM 5360 O O . GLN B 1 340 ? 30.092 116.615 -16.672 1.00 44.23 1157 GLN B O 1
ATOM 5366 N N . ARG B 1 341 ? 31.072 118.266 -15.492 1.00 44.51 1158 ARG B N 1
ATOM 5367 C CA . ARG B 1 341 ? 29.846 118.893 -15.020 1.00 47.31 1158 ARG B CA 1
ATOM 5368 C C . ARG B 1 341 ? 30.019 120.409 -15.148 1.00 47.77 1158 ARG B C 1
ATOM 5369 O O . ARG B 1 341 ? 29.989 121.131 -14.156 1.00 49.81 1158 ARG B O 1
ATOM 5377 N N . PRO B 1 342 ? 30.204 120.907 -16.380 1.00 47.66 1159 PRO B N 1
ATOM 5378 C CA . PRO B 1 342 ? 30.389 122.333 -16.667 1.00 49.64 1159 PRO B CA 1
ATOM 5379 C C . PRO B 1 342 ? 29.226 123.215 -16.225 1.00 50.83 1159 PRO B C 1
ATOM 5380 O O . PRO B 1 342 ? 28.440 123.669 -17.055 1.00 53.04 1159 PRO B O 1
ATOM 5384 N N . SER B 1 343 ? 29.112 123.469 -14.929 1.00 51.58 1160 SER B N 1
ATOM 5385 C CA . SER B 1 343 ? 28.026 124.312 -14.451 1.00 53.83 1160 SER B CA 1
ATOM 5386 C C . SER B 1 343 ? 28.569 125.543 -13.748 1.00 54.10 1160 SER B C 1
ATOM 5387 O O . SER B 1 343 ? 29.706 125.557 -13.279 1.00 52.58 1160 SER B O 1
ATOM 5390 N N . VAL B 1 344 ? 27.743 126.578 -13.679 1.00 56.74 1161 VAL B N 1
ATOM 5391 C CA . VAL B 1 344 ? 28.137 127.818 -13.036 1.00 58.49 1161 VAL B CA 1
ATOM 5392 C C . VAL B 1 344 ? 28.485 127.573 -11.566 1.00 59.01 1161 VAL B C 1
ATOM 5393 O O . VAL B 1 344 ? 29.131 128.405 -10.923 1.00 60.17 1161 VAL B O 1
ATOM 5397 N N . ASP B 1 345 ? 28.057 126.429 -11.040 1.00 58.25 1162 ASP B N 1
ATOM 5398 C CA . ASP B 1 345 ? 28.339 126.075 -9.649 1.00 58.54 1162 ASP B CA 1
ATOM 5399 C C . ASP B 1 345 ? 29.752 125.514 -9.509 1.00 55.87 1162 ASP B C 1
ATOM 5400 O O . ASP B 1 345 ? 30.358 125.583 -8.439 1.00 54.82 1162 ASP B O 1
ATOM 5405 N N . VAL B 1 346 ? 30.265 124.955 -10.600 1.00 52.29 1163 VAL B N 1
ATOM 5406 C CA . VAL B 1 346 ? 31.595 124.367 -10.615 1.00 48.24 1163 VAL B CA 1
ATOM 5407 C C . VAL B 1 346 ? 32.609 125.358 -11.172 1.00 47.06 1163 VAL B C 1
ATOM 5408 O O . VAL B 1 346 ? 33.547 125.755 -10.475 1.00 45.60 1163 VAL B O 1
ATOM 5412 N N . ILE B 1 347 ? 32.422 125.744 -12.433 1.00 46.27 1164 ILE B N 1
ATOM 5413 C CA . ILE B 1 347 ? 33.305 126.711 -13.083 1.00 41.53 1164 ILE B CA 1
ATOM 5414 C C . ILE B 1 347 ? 32.764 128.060 -12.640 1.00 40.39 1164 ILE B C 1
ATOM 5415 O O . ILE B 1 347 ? 32.035 128.716 -13.379 1.00 43.13 1164 ILE B O 1
ATOM 5420 N N . THR B 1 348 ? 33.100 128.467 -11.425 1.00 38.41 1165 THR B N 1
ATOM 5421 C CA . THR B 1 348 ? 32.608 129.737 -10.899 1.00 37.56 1165 THR B CA 1
ATOM 5422 C C . THR B 1 348 ? 33.396 130.928 -11.409 1.00 37.98 1165 THR B C 1
ATOM 5423 O O . THR B 1 348 ? 34.391 130.780 -12.131 1.00 37.23 1165 THR B O 1
ATOM 5427 N N . GLY B 1 349 ? 32.944 132.115 -11.025 1.00 37.82 1166 GLY B N 1
ATOM 5428 C CA . GLY B 1 349 ? 33.627 133.328 -11.433 1.00 36.09 1166 GLY B CA 1
ATOM 5429 C C . GLY B 1 349 ? 35.032 133.388 -10.871 1.00 36.92 1166 GLY B C 1
ATOM 5430 O O . GLY B 1 349 ? 35.939 133.856 -11.547 1.00 37.28 1166 GLY B O 1
ATOM 5431 N N . LEU B 1 350 ? 35.223 132.920 -9.637 1.00 41.30 1167 LEU B N 1
ATOM 5432 C CA . LEU B 1 350 ? 36.552 132.937 -9.029 1.00 43.66 1167 LEU B CA 1
ATOM 5433 C C . LEU B 1 350 ? 37.473 131.957 -9.726 1.00 44.67 1167 LEU B C 1
ATOM 5434 O O . LEU B 1 350 ? 38.639 132.261 -9.978 1.00 46.92 1167 LEU B O 1
ATOM 5439 N N . ILE B 1 351 ? 36.953 130.774 -10.031 1.00 42.47 1168 ILE B N 1
ATOM 5440 C CA . ILE B 1 351 ? 37.758 129.774 -10.710 1.00 40.67 1168 ILE B CA 1
ATOM 5441 C C . ILE B 1 351 ? 38.207 130.329 -12.060 1.00 38.80 1168 ILE B C 1
ATOM 5442 O O . ILE B 1 351 ? 39.400 130.334 -12.365 1.00 34.91 1168 ILE B O 1
ATOM 5447 N N . LYS B 1 352 ? 37.248 130.815 -12.849 1.00 39.61 1169 LYS B N 1
ATOM 5448 C CA . LYS B 1 352 ? 37.539 131.358 -14.182 1.00 41.44 1169 LYS B CA 1
ATOM 5449 C C . LYS B 1 352 ? 38.483 132.549 -14.112 1.00 42.04 1169 LYS B C 1
ATOM 5450 O O . LYS B 1 352 ? 39.384 132.697 -14.942 1.00 41.64 1169 LYS B O 1
ATOM 5456 N N . ALA B 1 353 ? 38.284 133.390 -13.106 1.00 40.03 1170 ALA B N 1
ATOM 5457 C CA . ALA B 1 353 ? 39.122 134.558 -12.936 1.00 38.61 1170 ALA B CA 1
ATOM 5458 C C . ALA B 1 353 ? 40.580 134.180 -12.679 1.00 36.91 1170 ALA B C 1
ATOM 5459 O O . ALA B 1 353 ? 41.479 134.985 -12.903 1.00 32.89 1170 ALA B O 1
ATOM 5461 N N . ASN B 1 354 ? 40.820 132.954 -12.228 1.00 37.62 1171 ASN B N 1
ATOM 5462 C CA . ASN B 1 354 ? 42.182 132.540 -11.935 1.00 43.29 1171 ASN B CA 1
ATOM 5463 C C . ASN B 1 354 ? 42.844 131.578 -12.917 1.00 46.04 1171 ASN B C 1
ATOM 5464 O O . ASN B 1 354 ? 44.057 131.647 -13.112 1.00 50.81 1171 ASN B O 1
ATOM 5469 N N . ILE B 1 355 ? 42.080 130.672 -13.524 1.00 45.15 1172 ILE B N 1
ATOM 5470 C CA . ILE B 1 355 ? 42.670 129.772 -14.512 1.00 41.39 1172 ILE B CA 1
ATOM 5471 C C . ILE B 1 355 ? 42.413 130.413 -15.884 1.00 40.67 1172 ILE B C 1
ATOM 5472 O O . ILE B 1 355 ? 41.287 130.410 -16.375 1.00 40.87 1172 ILE B O 1
ATOM 5477 N N . PRO B 1 356 ? 43.464 130.982 -16.506 1.00 39.76 1173 PRO B N 1
ATOM 5478 C CA . PRO B 1 356 ? 43.434 131.657 -17.814 1.00 40.39 1173 PRO B CA 1
ATOM 5479 C C . PRO B 1 356 ? 43.331 130.790 -19.075 1.00 38.35 1173 PRO B C 1
ATOM 5480 O O . PRO B 1 356 ? 42.822 131.238 -20.097 1.00 43.12 1173 PRO B O 1
ATOM 5484 N N . THR B 1 357 ? 43.833 129.568 -19.026 1.00 33.84 1174 THR B N 1
ATOM 5485 C CA . THR B 1 357 ? 43.752 128.710 -20.189 1.00 32.64 1174 THR B CA 1
ATOM 5486 C C . THR B 1 357 ? 42.638 127.704 -19.981 1.00 31.84 1174 THR B C 1
ATOM 5487 O O . THR B 1 357 ? 42.556 127.055 -18.936 1.00 28.46 1174 THR B O 1
ATOM 5491 N N . ARG B 1 358 ? 41.774 127.577 -20.982 1.00 32.60 1175 ARG B N 1
ATOM 5492 C CA . ARG B 1 358 ? 40.647 126.662 -20.877 1.00 30.84 1175 ARG B CA 1
ATOM 5493 C C . ARG B 1 358 ? 40.507 125.758 -22.085 1.00 29.56 1175 ARG B C 1
ATOM 5494 O O . ARG B 1 358 ? 40.780 126.161 -23.210 1.00 29.53 1175 ARG B O 1
ATOM 5502 N N . ILE B 1 359 ? 40.114 124.516 -21.836 1.00 29.00 1176 ILE B N 1
ATOM 5503 C CA . ILE B 1 359 ? 39.899 123.562 -22.909 1.00 25.91 1176 ILE B CA 1
ATOM 5504 C C . ILE B 1 359 ? 38.501 123.007 -22.745 1.00 24.98 1176 ILE B C 1
ATOM 5505 O O . ILE B 1 359 ? 38.133 122.484 -21.693 1.00 20.52 1176 ILE B O 1
ATOM 5510 N N . ALA B 1 360 ? 37.708 123.157 -23.794 1.00 26.55 1177 ALA B N 1
ATOM 5511 C CA . ALA B 1 360 ? 36.352 122.668 -23.776 1.00 23.47 1177 ALA B CA 1
ATOM 5512 C C . ALA B 1 360 ? 36.242 121.574 -24.803 1.00 23.08 1177 ALA B C 1
ATOM 5513 O O . ALA B 1 360 ? 36.565 121.775 -25.967 1.00 25.74 1177 ALA B O 1
ATOM 5515 N N . PHE B 1 361 ? 35.845 120.395 -24.354 1.00 26.77 1178 PHE B N 1
ATOM 5516 C CA . PHE B 1 361 ? 35.623 119.294 -25.271 1.00 29.56 1178 PHE B CA 1
ATOM 5517 C C . PHE B 1 361 ? 34.137 119.468 -25.586 1.00 31.83 1178 PHE B C 1
ATOM 5518 O O . PHE B 1 361 ? 33.501 120.401 -25.083 1.00 31.78 1178 PHE B O 1
ATOM 5526 N N . THR B 1 362 ? 33.579 118.595 -26.408 1.00 31.48 1179 THR B N 1
ATOM 5527 C CA . THR B 1 362 ? 32.184 118.726 -26.778 1.00 31.87 1179 THR B CA 1
ATOM 5528 C C . THR B 1 362 ? 31.211 118.793 -25.608 1.00 33.16 1179 THR B C 1
ATOM 5529 O O . THR B 1 362 ? 31.204 117.913 -24.748 1.00 36.33 1179 THR B O 1
ATOM 5533 N N . VAL B 1 363 ? 30.397 119.847 -25.581 1.00 35.59 1180 VAL B N 1
ATOM 5534 C CA . VAL B 1 363 ? 29.380 120.029 -24.547 1.00 38.38 1180 VAL B CA 1
ATOM 5535 C C . VAL B 1 363 ? 28.003 119.953 -25.212 1.00 42.88 1180 VAL B C 1
ATOM 5536 O O . VAL B 1 363 ? 27.885 120.038 -26.440 1.00 44.22 1180 VAL B O 1
ATOM 5540 N N . SER B 1 364 ? 26.961 119.810 -24.403 1.00 44.18 1181 SER B N 1
ATOM 5541 C CA . SER B 1 364 ? 25.608 119.677 -24.925 1.00 46.93 1181 SER B CA 1
ATOM 5542 C C . SER B 1 364 ? 24.844 120.962 -25.253 1.00 47.08 1181 SER B C 1
ATOM 5543 O O . SER B 1 364 ? 23.841 120.919 -25.967 1.00 51.09 1181 SER B O 1
ATOM 5546 N N . SER B 1 365 ? 25.304 122.102 -24.754 1.00 46.58 1182 SER B N 1
ATOM 5547 C CA . SER B 1 365 ? 24.603 123.352 -25.021 1.00 43.32 1182 SER B CA 1
ATOM 5548 C C . SER B 1 365 ? 25.507 124.566 -25.132 1.00 43.27 1182 SER B C 1
ATOM 5549 O O . SER B 1 365 ? 26.687 124.519 -24.794 1.00 41.87 1182 SER B O 1
ATOM 5552 N N . LYS B 1 366 ? 24.927 125.665 -25.596 1.00 43.43 1183 LYS B N 1
ATOM 5553 C CA . LYS B 1 366 ? 25.659 126.906 -25.744 1.00 43.07 1183 LYS B CA 1
ATOM 5554 C C . LYS B 1 366 ? 26.016 127.521 -24.405 1.00 42.66 1183 LYS B C 1
ATOM 5555 O O . LYS B 1 366 ? 27.047 128.186 -24.301 1.00 41.56 1183 LYS B O 1
ATOM 5561 N N . ILE B 1 367 ? 25.184 127.317 -23.383 1.00 41.20 1184 ILE B N 1
ATOM 5562 C CA . ILE B 1 367 ? 25.512 127.906 -22.087 1.00 45.78 1184 ILE B CA 1
ATOM 5563 C C . ILE B 1 367 ? 26.655 127.134 -21.434 1.00 43.83 1184 ILE B C 1
ATOM 5564 O O . ILE B 1 367 ? 27.520 127.726 -20.785 1.00 43.33 1184 ILE B O 1
ATOM 5569 N N . ASP B 1 368 ? 26.673 125.817 -21.610 1.00 40.94 1185 ASP B N 1
ATOM 5570 C CA . ASP B 1 368 ? 27.757 125.032 -21.042 1.00 40.66 1185 ASP B CA 1
ATOM 5571 C C . ASP B 1 368 ? 29.064 125.485 -21.675 1.00 39.55 1185 ASP B C 1
ATOM 5572 O O . ASP B 1 368 ? 30.072 125.625 -20.986 1.00 41.06 1185 ASP B O 1
ATOM 5577 N N . SER B 1 369 ? 29.043 125.720 -22.986 1.00 36.90 1186 SER B N 1
ATOM 5578 C CA . SER B 1 369 ? 30.232 126.174 -23.693 1.00 35.48 1186 SER B CA 1
ATOM 5579 C C . SER B 1 369 ? 30.681 127.531 -23.132 1.00 35.88 1186 SER B C 1
ATOM 5580 O O . SER B 1 369 ? 31.851 127.717 -22.806 1.00 31.94 1186 SER B O 1
ATOM 5583 N N . ARG B 1 370 ? 29.745 128.470 -23.023 1.00 36.48 1187 ARG B N 1
ATOM 5584 C CA . ARG B 1 370 ? 30.043 129.794 -22.494 1.00 40.81 1187 ARG B CA 1
ATOM 5585 C C . ARG B 1 370 ? 30.548 129.736 -21.048 1.00 42.08 1187 ARG B C 1
ATOM 5586 O O . ARG B 1 370 ? 31.342 130.576 -20.625 1.00 42.63 1187 ARG B O 1
ATOM 5594 N N . THR B 1 371 ? 30.080 128.756 -20.284 1.00 38.80 1188 THR B N 1
ATOM 5595 C CA . THR B 1 371 ? 30.532 128.621 -18.910 1.00 36.39 1188 THR B CA 1
ATOM 5596 C C . THR B 1 371 ? 32.014 128.259 -18.947 1.00 37.97 1188 THR B C 1
ATOM 5597 O O . THR B 1 371 ? 32.786 128.689 -18.091 1.00 41.60 1188 THR B O 1
ATOM 5601 N N . ILE B 1 372 ? 32.414 127.479 -19.948 1.00 33.21 1189 ILE B N 1
ATOM 5602 C CA . ILE B 1 372 ? 33.811 127.086 -20.076 1.00 31.49 1189 ILE B CA 1
ATOM 5603 C C . ILE B 1 372 ? 34.642 128.096 -20.852 1.00 33.36 1189 ILE B C 1
ATOM 5604 O O . ILE B 1 372 ? 35.794 128.335 -20.516 1.00 40.25 1189 ILE B O 1
ATOM 5609 N N . LEU B 1 373 ? 34.068 128.681 -21.898 1.00 35.53 1190 LEU B N 1
ATOM 5610 C CA . LEU B 1 373 ? 34.812 129.615 -22.740 1.00 37.48 1190 LEU B CA 1
ATOM 5611 C C . LEU B 1 373 ? 34.310 131.048 -22.756 1.00 39.79 1190 LEU B C 1
ATOM 5612 O O . LEU B 1 373 ? 34.957 131.913 -23.344 1.00 40.77 1190 LEU B O 1
ATOM 5617 N N . ASP B 1 374 ? 33.172 131.315 -22.126 1.00 42.98 1191 ASP B N 1
ATOM 5618 C CA . ASP B 1 374 ? 32.610 132.671 -22.147 1.00 47.37 1191 ASP B CA 1
ATOM 5619 C C . ASP B 1 374 ? 32.364 132.971 -23.619 1.00 47.54 1191 ASP B C 1
ATOM 5620 O O . ASP B 1 374 ? 32.506 134.103 -24.089 1.00 45.81 1191 ASP B O 1
ATOM 5625 N N . GLN B 1 375 ? 31.979 131.921 -24.334 1.00 49.05 1192 GLN B N 1
ATOM 5626 C CA . GLN B 1 375 ? 31.738 131.997 -25.762 1.00 48.37 1192 GLN B CA 1
ATOM 5627 C C . GLN B 1 375 ? 31.167 130.667 -26.227 1.00 47.83 1192 GLN B C 1
ATOM 5628 O O . GLN B 1 375 ? 31.567 129.608 -25.741 1.00 50.88 1192 GLN B O 1
ATOM 5634 N N . ALA B 1 376 ? 30.225 130.711 -27.160 1.00 45.92 1193 ALA B N 1
ATOM 5635 C CA . ALA B 1 376 ? 29.648 129.474 -27.670 1.00 42.80 1193 ALA B CA 1
ATOM 5636 C C . ALA B 1 376 ? 30.652 128.810 -28.608 1.00 39.29 1193 ALA B C 1
ATOM 5637 O O . ALA B 1 376 ? 31.700 129.378 -28.920 1.00 39.29 1193 ALA B O 1
ATOM 5639 N N . GLY B 1 377 ? 30.339 127.596 -29.041 1.00 39.24 1194 GLY B N 1
ATOM 5640 C CA . GLY B 1 377 ? 31.230 126.895 -29.942 1.00 37.76 1194 GLY B CA 1
ATOM 5641 C C . GLY B 1 377 ? 31.462 125.445 -29.580 1.00 38.19 1194 GLY B C 1
ATOM 5642 O O . GLY B 1 377 ? 31.424 124.583 -30.459 1.00 38.92 1194 GLY B O 1
ATOM 5643 N N . ALA B 1 378 ? 31.693 125.176 -28.295 1.00 36.84 1195 ALA B N 1
ATOM 5644 C CA . ALA B 1 378 ? 31.953 123.817 -27.819 1.00 38.94 1195 ALA B CA 1
ATOM 5645 C C . ALA B 1 378 ? 30.817 122.815 -28.103 1.00 42.41 1195 ALA B C 1
ATOM 5646 O O . ALA B 1 378 ? 31.061 121.614 -28.296 1.00 41.62 1195 ALA B O 1
ATOM 5648 N N . GLU B 1 379 ? 29.584 123.313 -28.130 1.00 42.35 1196 GLU B N 1
ATOM 5649 C CA . GLU B 1 379 ? 28.419 122.476 -28.393 1.00 42.62 1196 GLU B CA 1
ATOM 5650 C C . GLU B 1 379 ? 28.280 122.142 -29.873 1.00 41.14 1196 GLU B C 1
ATOM 5651 O O . GLU B 1 379 ? 27.323 121.482 -30.268 1.00 43.51 1196 GLU B O 1
ATOM 5657 N N . SER B 1 380 ? 29.225 122.602 -30.689 1.00 37.14 1197 SER B N 1
ATOM 5658 C CA . SER B 1 380 ? 29.183 122.334 -32.123 1.00 37.84 1197 SER B CA 1
ATOM 5659 C C . SER B 1 380 ? 30.335 121.439 -32.534 1.00 36.78 1197 SER B C 1
ATOM 5660 O O . SER B 1 380 ? 30.691 121.374 -33.710 1.00 37.40 1197 SER B O 1
ATOM 5663 N N . LEU B 1 381 ? 30.914 120.754 -31.555 1.00 36.47 1198 LEU B N 1
ATOM 5664 C CA . LEU B 1 381 ? 32.035 119.862 -31.801 1.00 34.22 1198 LEU B CA 1
ATOM 5665 C C . LEU B 1 381 ? 31.563 118.444 -32.104 1.00 33.16 1198 LEU B C 1
ATOM 5666 O O . LEU B 1 381 ? 30.432 118.067 -31.787 1.00 31.33 1198 LEU B O 1
ATOM 5671 N N . LEU B 1 382 ? 32.453 117.663 -32.708 1.00 32.14 1199 LEU B N 1
ATOM 5672 C CA . LEU B 1 382 ? 32.158 116.301 -33.137 1.00 28.27 1199 LEU B CA 1
ATOM 5673 C C . LEU B 1 382 ? 32.616 115.189 -32.202 1.00 28.57 1199 LEU B C 1
ATOM 5674 O O . LEU B 1 382 ? 32.963 114.095 -32.662 1.00 26.28 1199 LEU B O 1
ATOM 5679 N N . GLY B 1 383 ? 32.610 115.463 -30.900 1.00 27.12 1200 GLY B N 1
ATOM 5680 C CA . GLY B 1 383 ? 33.021 114.465 -29.923 1.00 24.81 1200 GLY B CA 1
ATOM 5681 C C . GLY B 1 383 ? 34.392 113.846 -30.149 1.00 26.78 1200 GLY B C 1
ATOM 5682 O O . GLY B 1 383 ? 35.210 114.340 -30.933 1.00 26.34 1200 GLY B O 1
ATOM 5683 N N . MET B 1 384 ? 34.648 112.751 -29.447 1.00 27.90 1201 MET B N 1
ATOM 5684 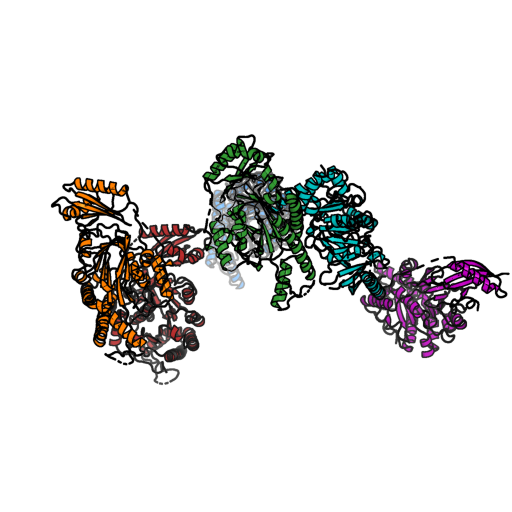C CA . MET B 1 384 ? 35.922 112.056 -29.553 1.00 28.26 1201 MET B CA 1
ATOM 5685 C C . MET B 1 384 ? 37.158 112.969 -29.583 1.00 30.44 1201 MET B C 1
ATOM 5686 O O . MET B 1 384 ? 37.862 113.062 -30.593 1.00 32.73 1201 MET B O 1
ATOM 5691 N N . GLY B 1 385 ? 37.422 113.642 -28.471 1.00 26.08 1202 GLY B N 1
ATOM 5692 C CA . GLY B 1 385 ? 38.591 114.492 -28.396 1.00 28.34 1202 GLY B CA 1
ATOM 5693 C C . GLY B 1 385 ? 38.532 115.828 -29.102 1.00 31.24 1202 GLY B C 1
ATOM 5694 O O . GLY B 1 385 ? 39.442 116.646 -28.933 1.00 32.52 1202 GLY B O 1
ATOM 5695 N N . ASP B 1 386 ? 37.488 116.054 -29.896 1.00 30.12 1203 ASP B N 1
ATOM 5696 C CA . ASP B 1 386 ? 37.341 117.313 -30.620 1.00 27.28 1203 ASP B CA 1
ATOM 5697 C C . ASP B 1 386 ? 37.310 118.403 -29.546 1.00 26.26 1203 ASP B C 1
ATOM 5698 O O . ASP B 1 386 ? 36.608 118.243 -28.546 1.00 25.11 1203 ASP B O 1
ATOM 5703 N N . MET B 1 387 ? 38.056 119.497 -29.726 1.00 21.72 1204 MET B N 1
ATOM 5704 C CA . MET B 1 387 ? 38.073 120.541 -28.692 1.00 26.43 1204 MET B CA 1
ATOM 5705 C C . MET B 1 387 ? 38.330 121.957 -29.161 1.00 29.01 1204 MET B C 1
ATOM 5706 O O . MET B 1 387 ? 38.733 122.201 -30.304 1.00 32.35 1204 MET B O 1
ATOM 5711 N N . LEU B 1 388 ? 38.109 122.889 -28.239 1.00 29.86 1205 LEU B N 1
ATOM 5712 C CA . LEU B 1 388 ? 38.369 124.301 -28.472 1.00 29.29 1205 LEU B CA 1
ATOM 5713 C C . LEU B 1 388 ? 39.336 124.756 -27.366 1.00 33.28 1205 LEU B C 1
ATOM 5714 O O . LEU B 1 388 ? 39.030 124.704 -26.169 1.00 31.35 1205 LEU B O 1
ATOM 5719 N N . TYR B 1 389 ? 40.526 125.161 -27.784 1.00 34.53 1206 TYR B N 1
ATOM 5720 C CA . TYR B 1 389 ? 41.551 125.631 -26.868 1.00 33.20 1206 TYR B CA 1
ATOM 5721 C C . TYR B 1 389 ? 41.433 127.147 -26.746 1.00 34.33 1206 TYR B C 1
ATOM 5722 O O . TYR B 1 389 ? 41.327 127.863 -27.747 1.00 35.85 1206 TYR B O 1
ATOM 5731 N N . SER B 1 390 ? 41.444 127.636 -25.518 1.00 34.77 1207 SER B N 1
ATOM 5732 C CA . SER B 1 390 ? 41.349 129.062 -25.289 1.00 35.25 1207 SER B CA 1
ATOM 5733 C C . SER B 1 390 ? 42.449 129.542 -24.343 1.00 38.15 1207 SER B C 1
ATOM 5734 O O . SER B 1 390 ? 42.289 129.518 -23.124 1.00 34.33 1207 SER B O 1
ATOM 5737 N N . GLY B 1 391 ? 43.567 129.971 -24.928 1.00 44.06 1208 GLY B N 1
ATOM 5738 C CA . GLY B 1 391 ? 44.704 130.458 -24.163 1.00 46.47 1208 GLY B CA 1
ATOM 5739 C C . GLY B 1 391 ? 44.471 131.810 -23.521 1.00 48.07 1208 GLY B C 1
ATOM 5740 O O . GLY B 1 391 ? 43.425 132.424 -23.736 1.00 50.89 1208 GLY B O 1
ATOM 5741 N N . PRO B 1 392 ? 45.434 132.303 -22.721 1.00 51.56 1209 PRO B N 1
ATOM 5742 C CA . PRO B 1 392 ? 45.335 133.600 -22.032 1.00 50.68 1209 PRO B CA 1
ATOM 5743 C C . PRO B 1 392 ? 45.799 134.811 -22.850 1.00 49.02 1209 PRO B C 1
ATOM 5744 O O . PRO B 1 392 ? 45.478 135.953 -22.508 1.00 47.96 1209 PRO B O 1
ATOM 5748 N N . ASN B 1 393 ? 46.548 134.561 -23.923 1.00 45.80 1210 ASN B N 1
ATOM 5749 C CA . ASN B 1 393 ? 47.064 135.641 -24.756 1.00 44.94 1210 ASN B CA 1
ATOM 5750 C C . ASN B 1 393 ? 46.327 135.824 -26.083 1.00 46.17 1210 ASN B C 1
ATOM 5751 O O . ASN B 1 393 ? 46.936 136.147 -27.106 1.00 45.97 1210 ASN B O 1
ATOM 5756 N N . SER B 1 394 ? 45.013 135.630 -26.063 1.00 45.84 1211 SER B N 1
ATOM 5757 C CA . SER B 1 394 ? 44.205 135.793 -27.267 1.00 43.57 1211 SER B CA 1
ATOM 5758 C C . SER B 1 394 ? 42.750 135.460 -26.993 1.00 41.98 1211 SER B C 1
ATOM 5759 O O . SER B 1 394 ? 42.452 134.486 -26.301 1.00 40.99 1211 SER B O 1
ATOM 5762 N N . THR B 1 395 ? 41.848 136.263 -27.548 1.00 38.71 1212 THR B N 1
ATOM 5763 C CA . THR B 1 395 ? 40.428 136.026 -27.353 1.00 39.92 1212 THR B CA 1
ATOM 5764 C C . THR B 1 395 ? 39.859 135.019 -28.336 1.00 40.16 1212 THR B C 1
ATOM 5765 O O . THR B 1 395 ? 38.776 134.487 -28.122 1.00 46.35 1212 THR B O 1
ATOM 5769 N N . LEU B 1 396 ? 40.586 134.745 -29.408 1.00 38.38 1213 LEU B N 1
ATOM 5770 C CA . LEU B 1 396 ? 40.112 133.789 -30.400 1.00 37.93 1213 LEU B CA 1
ATOM 5771 C C . LEU B 1 396 ? 40.493 132.370 -29.998 1.00 34.41 1213 LEU B C 1
ATOM 5772 O O . LEU B 1 396 ? 41.665 132.074 -29.806 1.00 32.29 1213 LEU B O 1
ATOM 5777 N N . PRO B 1 397 ? 39.504 131.474 -29.855 1.00 33.64 1214 PRO B N 1
ATOM 5778 C CA . PRO B 1 397 ? 39.815 130.094 -29.474 1.00 32.24 1214 PRO B CA 1
ATOM 5779 C C . PRO B 1 397 ? 40.330 129.323 -30.690 1.00 30.88 1214 PRO B C 1
ATOM 5780 O O . PRO B 1 397 ? 40.145 129.752 -31.825 1.00 31.49 1214 PRO B O 1
ATOM 5784 N N . VAL B 1 398 ? 40.995 128.200 -30.459 1.00 25.60 1215 VAL B N 1
ATOM 5785 C CA . VAL B 1 398 ? 41.512 127.431 -31.567 1.00 21.94 1215 VAL B CA 1
ATOM 5786 C C . VAL B 1 398 ? 40.986 126.028 -31.441 1.00 25.47 1215 VAL B C 1
ATOM 5787 O O . VAL B 1 398 ? 41.123 125.393 -30.397 1.00 23.84 1215 VAL B O 1
ATOM 5791 N N . ARG B 1 399 ? 40.358 125.550 -32.508 1.00 27.28 1216 ARG B N 1
ATOM 5792 C CA . ARG B 1 399 ? 39.804 124.211 -32.505 1.00 23.68 1216 ARG B CA 1
ATOM 5793 C C . ARG B 1 399 ? 40.969 123.272 -32.653 1.00 19.98 1216 ARG B C 1
ATOM 5794 O O . ARG B 1 399 ? 41.889 123.560 -33.404 1.00 21.05 1216 ARG B O 1
ATOM 5802 N N . VAL B 1 400 ? 40.942 122.170 -31.914 1.00 16.72 1217 VAL B N 1
ATOM 5803 C CA . VAL B 1 400 ? 42.004 121.173 -31.985 1.00 19.08 1217 VAL B CA 1
ATOM 5804 C C . VAL B 1 400 ? 41.387 119.789 -31.897 1.00 21.54 1217 VAL B C 1
ATOM 5805 O O . VAL B 1 400 ? 40.468 119.571 -31.103 1.00 19.86 1217 VAL B O 1
ATOM 5809 N N . HIS B 1 401 ? 41.878 118.867 -32.723 1.00 23.20 1218 HIS B N 1
ATOM 5810 C CA . HIS B 1 401 ? 41.395 117.485 -32.703 1.00 27.28 1218 HIS B CA 1
ATOM 5811 C C . HIS B 1 401 ? 42.334 116.710 -31.782 1.00 23.33 1218 HIS B C 1
ATOM 5812 O O . HIS B 1 401 ? 43.477 116.426 -32.134 1.00 22.96 1218 HIS B O 1
ATOM 5819 N N . GLY B 1 402 ? 41.835 116.395 -30.593 1.00 20.99 1219 GLY B N 1
ATOM 5820 C CA . GLY B 1 402 ? 42.638 115.720 -29.593 1.00 25.61 1219 GLY B CA 1
ATOM 5821 C C . GLY B 1 402 ? 43.299 114.424 -29.981 1.00 25.84 1219 GLY B C 1
ATOM 5822 O O . GLY B 1 402 ? 42.733 113.633 -30.726 1.00 28.08 1219 GLY B O 1
ATOM 5823 N N . ALA B 1 403 ? 44.512 114.205 -29.479 1.00 31.19 1220 ALA B N 1
ATOM 5824 C CA . ALA B 1 403 ? 45.227 112.961 -29.770 1.00 29.19 1220 ALA B CA 1
ATOM 5825 C C . ALA B 1 403 ? 44.577 111.859 -28.956 1.00 28.42 1220 ALA B C 1
ATOM 5826 O O . ALA B 1 403 ? 44.191 112.062 -27.798 1.00 29.11 1220 ALA B O 1
ATOM 5828 N N . PHE B 1 404 ? 44.445 110.698 -29.581 1.00 27.28 1221 PHE B N 1
ATOM 5829 C CA . PHE B 1 404 ? 43.833 109.543 -28.952 1.00 26.82 1221 PHE B CA 1
ATOM 5830 C C . PHE B 1 404 ? 44.869 108.624 -28.306 1.00 28.87 1221 PHE B C 1
ATOM 5831 O O . PHE B 1 404 ? 45.964 108.411 -28.849 1.00 28.25 1221 PHE B O 1
ATOM 5839 N N . VAL B 1 405 ? 44.507 108.073 -27.153 1.00 28.50 1222 VAL B N 1
ATOM 5840 C CA . VAL B 1 405 ? 45.378 107.140 -26.438 1.00 30.71 1222 VAL B CA 1
ATOM 5841 C C . VAL B 1 405 ? 44.516 106.034 -25.834 1.00 27.14 1222 VAL B C 1
ATOM 5842 O O . VAL B 1 405 ? 43.488 106.315 -25.220 1.00 24.70 1222 VAL B O 1
ATOM 5846 N N . ARG B 1 406 ? 44.931 104.783 -26.024 1.00 23.65 1223 ARG B N 1
ATOM 5847 C CA . ARG B 1 406 ? 44.206 103.636 -25.479 1.00 25.04 1223 ARG B CA 1
ATOM 5848 C C . ARG B 1 406 ? 44.441 103.487 -23.980 1.00 21.51 1223 ARG B C 1
ATOM 5849 O O . ARG B 1 406 ? 45.557 103.691 -23.498 1.00 25.45 1223 ARG B O 1
ATOM 5857 N N . ASP B 1 407 ? 43.401 103.141 -23.234 1.00 23.44 1224 ASP B N 1
ATOM 5858 C CA . ASP B 1 407 ? 43.567 102.950 -21.794 1.00 29.41 1224 ASP B CA 1
ATOM 5859 C C . ASP B 1 407 ? 44.757 102.025 -21.583 1.00 31.56 1224 ASP B C 1
ATOM 5860 O O . ASP B 1 407 ? 45.554 102.212 -20.661 1.00 33.02 1224 ASP B O 1
ATOM 5865 N N . GLN B 1 408 ? 44.880 101.050 -22.478 1.00 33.03 1225 GLN B N 1
ATOM 5866 C CA . GLN B 1 408 ? 45.955 100.066 -22.458 1.00 34.23 1225 GLN B CA 1
ATOM 5867 C C . GLN B 1 408 ? 47.340 100.676 -22.696 1.00 31.64 1225 GLN B C 1
ATOM 5868 O O . GLN B 1 408 ? 48.340 100.161 -22.209 1.00 29.15 1225 GLN B O 1
ATOM 5874 N N . GLU B 1 409 ? 47.414 101.762 -23.456 1.00 33.77 1226 GLU B N 1
ATOM 5875 C CA . GLU B 1 409 ? 48.711 102.394 -23.699 1.00 34.28 1226 GLU B CA 1
ATOM 5876 C C . GLU B 1 409 ? 49.153 103.121 -22.434 1.00 30.18 1226 GLU B C 1
ATOM 5877 O O . GLU B 1 409 ? 50.340 103.281 -22.177 1.00 29.13 1226 GLU B O 1
ATOM 5883 N N . VAL B 1 410 ? 48.183 103.548 -21.641 1.00 26.23 1227 VAL B N 1
ATOM 5884 C CA . VAL B 1 410 ? 48.481 104.228 -20.400 1.00 25.73 1227 VAL B CA 1
ATOM 5885 C C . VAL B 1 410 ? 49.090 103.179 -19.476 1.00 27.39 1227 VAL B C 1
ATOM 5886 O O . VAL B 1 410 ? 50.091 103.414 -18.798 1.00 26.75 1227 VAL B O 1
ATOM 5890 N N . HIS B 1 411 ? 48.486 102.000 -19.464 1.00 31.07 1228 HIS B N 1
ATOM 5891 C CA . HIS B 1 411 ? 48.981 100.942 -18.609 1.00 30.77 1228 HIS B CA 1
ATOM 5892 C C . HIS B 1 411 ? 50.412 100.587 -18.996 1.00 29.00 1228 HIS B C 1
ATOM 5893 O O . HIS B 1 411 ? 51.274 100.432 -18.133 1.00 31.00 1228 HIS B O 1
ATOM 5900 N N . ALA B 1 412 ? 50.666 100.479 -20.293 1.00 22.73 1229 ALA B N 1
ATOM 5901 C CA . ALA B 1 412 ? 51.981 100.124 -20.774 1.00 21.42 1229 ALA B CA 1
ATOM 5902 C C . ALA B 1 412 ? 53.020 101.126 -20.312 1.00 28.90 1229 ALA B C 1
ATOM 5903 O O . ALA B 1 412 ? 54.028 100.748 -19.720 1.00 28.54 1229 ALA B O 1
ATOM 5905 N N . VAL B 1 413 ? 52.778 102.410 -20.584 1.00 30.46 1230 VAL B N 1
ATOM 5906 C CA . VAL B 1 413 ? 53.726 103.447 -20.198 1.00 25.75 1230 VAL B CA 1
ATOM 5907 C C . VAL B 1 413 ? 53.922 103.467 -18.701 1.00 24.46 1230 VAL B C 1
ATOM 5908 O O . VAL B 1 413 ? 55.044 103.590 -18.221 1.00 19.97 1230 VAL B O 1
ATOM 5912 N N . VAL B 1 414 ? 52.825 103.356 -17.966 1.00 21.92 1231 VAL B N 1
ATOM 5913 C CA . VAL B 1 414 ? 52.910 103.369 -16.528 1.00 22.66 1231 VAL B CA 1
ATOM 5914 C C . VAL B 1 414 ? 53.765 102.222 -16.033 1.00 29.53 1231 VAL B C 1
ATOM 5915 O O . VAL B 1 414 ? 54.617 102.415 -15.172 1.00 33.61 1231 VAL B O 1
ATOM 5919 N N . GLN B 1 415 ? 53.542 101.025 -16.567 1.00 33.54 1232 GLN B N 1
ATOM 5920 C CA . GLN B 1 415 ? 54.322 99.865 -16.142 1.00 35.69 1232 GLN B CA 1
ATOM 5921 C C . GLN B 1 415 ? 55.802 100.092 -16.396 1.00 32.34 1232 GLN B C 1
ATOM 5922 O O . GLN B 1 415 ? 56.630 99.841 -15.520 1.00 30.30 1232 GLN B O 1
ATOM 5928 N N . ASP B 1 416 ? 56.120 100.575 -17.596 1.00 30.27 1233 ASP B N 1
ATOM 5929 C CA . ASP B 1 416 ? 57.492 100.880 -17.982 1.00 26.24 1233 ASP B CA 1
ATOM 5930 C C . ASP B 1 416 ? 58.109 101.757 -16.895 1.00 28.15 1233 ASP B C 1
ATOM 5931 O O . ASP B 1 416 ? 59.218 101.498 -16.442 1.00 32.19 1233 ASP B O 1
ATOM 5936 N N . TRP B 1 417 ? 57.381 102.778 -16.451 1.00 29.85 1234 TRP B N 1
ATOM 5937 C CA . TRP B 1 417 ? 57.891 103.676 -15.416 1.00 33.99 1234 TRP B CA 1
ATOM 5938 C C . TRP B 1 417 ? 58.057 103.062 -14.029 1.00 36.51 1234 TRP B C 1
ATOM 5939 O O . TRP B 1 417 ? 58.992 103.414 -13.298 1.00 39.99 1234 TRP B O 1
ATOM 5950 N N . LYS B 1 418 ? 57.156 102.162 -13.652 1.00 35.85 1235 LYS B N 1
ATOM 5951 C CA . LYS B 1 418 ? 57.242 101.543 -12.332 1.00 34.97 1235 LYS B CA 1
ATOM 5952 C C . LYS B 1 418 ? 58.430 100.587 -12.250 1.00 35.50 1235 LYS B C 1
ATOM 5953 O O . LYS B 1 418 ? 58.904 100.264 -11.165 1.00 38.92 1235 LYS B O 1
ATOM 5959 N N . ALA B 1 419 ? 58.925 100.161 -13.406 1.00 35.05 1236 ALA B N 1
ATOM 5960 C CA . ALA B 1 419 ? 60.069 99.260 -13.460 1.00 35.83 1236 ALA B CA 1
ATOM 5961 C C . ALA B 1 419 ? 61.364 99.992 -13.111 1.00 38.93 1236 ALA B C 1
ATOM 5962 O O . ALA B 1 419 ? 62.340 99.367 -12.713 1.00 46.37 1236 ALA B O 1
ATOM 5964 N N . ARG B 1 420 ? 61.373 101.314 -13.255 1.00 38.86 1237 ARG B N 1
ATOM 5965 C CA . ARG B 1 420 ? 62.568 102.105 -12.977 1.00 33.73 1237 ARG B CA 1
ATOM 5966 C C . ARG B 1 420 ? 62.716 102.465 -11.503 1.00 33.78 1237 ARG B C 1
ATOM 5967 O O . ARG B 1 420 ? 63.785 102.872 -11.048 1.00 31.51 1237 ARG B O 1
ATOM 5975 N N . GLY B 1 421 ? 61.639 102.315 -10.753 1.00 33.85 1238 GLY B N 1
ATOM 5976 C CA . GLY B 1 421 ? 61.702 102.636 -9.343 1.00 36.30 1238 GLY B CA 1
ATOM 5977 C C . GLY B 1 421 ? 60.376 103.108 -8.780 1.00 35.61 1238 GLY B C 1
ATOM 5978 O O . GLY B 1 421 ? 59.476 103.495 -9.523 1.00 35.12 1238 GLY B O 1
ATOM 5979 N N . ARG B 1 422 ? 60.256 103.068 -7.459 1.00 36.21 1239 ARG B N 1
ATOM 5980 C CA . ARG B 1 422 ? 59.037 103.498 -6.806 1.00 41.88 1239 ARG B CA 1
ATOM 5981 C C . ARG B 1 422 ? 59.165 104.945 -6.410 1.00 43.10 1239 ARG B C 1
ATOM 5982 O O . ARG B 1 422 ? 60.272 105.470 -6.295 1.00 45.19 1239 ARG B O 1
ATOM 5990 N N . PRO B 1 423 ? 58.027 105.622 -6.206 1.00 43.80 1240 PRO B N 1
ATOM 5991 C CA . PRO B 1 423 ? 58.025 107.036 -5.824 1.00 44.82 1240 PRO B CA 1
ATOM 5992 C C . PRO B 1 423 ? 58.489 107.319 -4.393 1.00 45.22 1240 PRO B C 1
ATOM 5993 O O . PRO B 1 423 ? 58.245 106.539 -3.464 1.00 43.04 1240 PRO B O 1
ATOM 5997 N N . GLN B 1 424 ? 59.164 108.453 -4.243 1.00 47.04 1241 GLN B N 1
ATOM 5998 C CA . GLN B 1 424 ? 59.672 108.912 -2.961 1.00 46.42 1241 GLN B CA 1
ATOM 5999 C C . GLN B 1 424 ? 58.632 109.889 -2.411 1.00 44.83 1241 GLN B C 1
ATOM 6000 O O . GLN B 1 424 ? 58.746 111.103 -2.590 1.00 47.64 1241 GLN B O 1
ATOM 6006 N N . TYR B 1 425 ? 57.608 109.354 -1.756 1.00 39.90 1242 TYR B N 1
ATOM 6007 C CA . TYR B 1 425 ? 56.538 110.172 -1.202 1.00 37.50 1242 TYR B CA 1
ATOM 6008 C C . TYR B 1 425 ? 56.997 111.216 -0.202 1.00 40.75 1242 TYR B C 1
ATOM 6009 O O . TYR B 1 425 ? 57.908 110.980 0.598 1.00 42.99 1242 TYR B O 1
ATOM 6018 N N . VAL B 1 426 ? 56.353 112.375 -0.245 1.00 39.81 1243 VAL B N 1
ATOM 6019 C CA . VAL B 1 426 ? 56.665 113.437 0.694 1.00 37.29 1243 VAL B CA 1
ATOM 6020 C C . VAL B 1 426 ? 55.645 113.290 1.821 1.00 38.50 1243 VAL B C 1
ATOM 6021 O O . VAL B 1 426 ? 54.486 112.985 1.575 1.00 35.66 1243 VAL B O 1
ATOM 6025 N N . ASP B 1 427 ? 56.089 113.478 3.057 1.00 43.97 1244 ASP B N 1
ATOM 6026 C CA . ASP B 1 427 ? 55.205 113.373 4.216 1.00 49.33 1244 ASP B CA 1
ATOM 6027 C C . ASP B 1 427 ? 54.455 114.659 4.492 1.00 48.04 1244 ASP B C 1
ATOM 6028 O O . ASP B 1 427 ? 54.956 115.751 4.213 1.00 50.94 1244 ASP B O 1
ATOM 6033 N N . GLY B 1 428 ? 53.254 114.523 5.044 1.00 46.10 1245 GLY B N 1
ATOM 6034 C CA . GLY B 1 428 ? 52.465 115.688 5.394 1.00 43.23 1245 GLY B CA 1
ATOM 6035 C C . GLY B 1 428 ? 51.556 116.309 4.356 1.00 43.49 1245 GLY B C 1
ATOM 6036 O O . GLY B 1 428 ? 50.558 116.937 4.731 1.00 46.81 1245 GLY B O 1
ATOM 6037 N N . ILE B 1 429 ? 51.876 116.155 3.070 1.00 39.22 1246 ILE B N 1
ATOM 6038 C CA . ILE B 1 429 ? 51.053 116.742 2.015 1.00 36.61 1246 ILE B CA 1
ATOM 6039 C C . ILE B 1 429 ? 49.568 116.603 2.363 1.00 36.17 1246 ILE B C 1
ATOM 6040 O O . ILE B 1 429 ? 48.815 117.572 2.356 1.00 32.80 1246 ILE B O 1
ATOM 6045 N N . THR B 1 430 ? 49.168 115.392 2.709 1.00 41.31 1247 THR B N 1
ATOM 6046 C CA . THR B 1 430 ? 47.784 115.110 3.050 1.00 46.21 1247 THR B CA 1
ATOM 6047 C C . THR B 1 430 ? 47.418 115.464 4.486 1.00 47.53 1247 THR B C 1
ATOM 6048 O O . THR B 1 430 ? 46.307 115.924 4.753 1.00 42.14 1247 THR B O 1
ATOM 6052 N N . SER B 1 431 ? 48.343 115.250 5.415 1.00 52.83 1248 SER B N 1
ATOM 6053 C CA . SER B 1 431 ? 48.060 115.569 6.810 1.00 57.87 1248 SER B CA 1
ATOM 6054 C C . SER B 1 431 ? 48.327 117.052 7.041 1.00 58.03 1248 SER B C 1
ATOM 6055 O O . SER B 1 431 ? 49.158 117.375 7.914 1.00 60.42 1248 SER B O 1
ATOM 6058 N N . ASP B 1 432 ? 47.698 117.868 6.336 1.00 58.00 1249 ASP B N 1
ATOM 6059 N N . LEU C 1 23 ? 76.702 86.826 -41.851 1.00 27.00 840 LEU C N 1
ATOM 6060 C CA . LEU C 1 23 ? 75.768 86.625 -42.993 1.00 35.88 840 LEU C CA 1
ATOM 6061 C C . LEU C 1 23 ? 74.849 87.814 -43.247 1.00 37.41 840 LEU C C 1
ATOM 6062 O O . LEU C 1 23 ? 74.534 88.580 -42.342 1.00 41.89 840 LEU C O 1
ATOM 6067 N N . PRO C 1 24 ? 74.403 87.981 -44.498 1.00 39.21 841 PRO C N 1
ATOM 6068 C CA . PRO C 1 24 ? 73.511 89.101 -44.811 1.00 38.31 841 PRO C CA 1
ATOM 6069 C C . PRO C 1 24 ? 72.220 88.972 -44.013 1.00 39.66 841 PRO C C 1
ATOM 6070 O O . PRO C 1 24 ? 71.840 87.874 -43.602 1.00 40.30 841 PRO C O 1
ATOM 6074 N N . SER C 1 25 ? 71.550 90.097 -43.791 1.00 41.24 842 SER C N 1
ATOM 6075 C CA . SER C 1 25 ? 70.312 90.105 -43.028 1.00 42.34 842 SER C CA 1
ATOM 6076 C C . SER C 1 25 ? 69.080 89.821 -43.875 1.00 44.57 842 SER C C 1
ATOM 6077 O O . SER C 1 25 ? 69.059 90.089 -45.075 1.00 47.31 842 SER C O 1
ATOM 6080 N N . LEU C 1 26 ? 68.049 89.285 -43.233 1.00 45.09 843 LEU C N 1
ATOM 6081 C CA . LEU C 1 26 ? 66.804 88.958 -43.911 1.00 44.91 843 LEU C CA 1
ATOM 6082 C C . LEU C 1 26 ? 65.987 90.198 -44.257 1.00 45.55 843 LEU C C 1
ATOM 6083 O O . LEU C 1 26 ? 64.938 90.098 -44.896 1.00 44.49 843 LEU C O 1
ATOM 6088 N N . ASP C 1 27 ? 66.446 91.366 -43.826 1.00 46.90 844 ASP C N 1
ATOM 6089 C CA . ASP C 1 27 ? 65.705 92.589 -44.119 1.00 47.93 844 ASP C CA 1
ATOM 6090 C C . ASP C 1 27 ? 66.063 93.126 -45.498 1.00 43.20 844 ASP C C 1
ATOM 6091 O O . ASP C 1 27 ? 65.615 94.199 -45.898 1.00 45.44 844 ASP C O 1
ATOM 6096 N N . LEU C 1 28 ? 66.876 92.366 -46.219 1.00 38.07 845 LEU C N 1
ATOM 6097 C CA . LEU C 1 28 ? 67.266 92.728 -47.572 1.00 36.76 845 LEU C CA 1
ATOM 6098 C C . LEU C 1 28 ? 66.243 92.070 -48.502 1.00 36.05 845 LEU C C 1
ATOM 6099 O O . LEU C 1 28 ? 66.334 92.169 -49.728 1.00 32.52 845 LEU C O 1
ATOM 6104 N N . LEU C 1 29 ? 65.269 91.403 -47.891 1.00 33.43 846 LEU C N 1
ATOM 6105 C CA . LEU C 1 29 ? 64.241 90.687 -48.620 1.00 35.41 846 LEU C CA 1
ATOM 6106 C C . LEU C 1 29 ? 62.843 91.031 -48.142 1.00 37.93 846 LEU C C 1
ATOM 6107 O O . LEU C 1 29 ? 62.588 91.129 -46.948 1.00 41.57 846 LEU C O 1
ATOM 6112 N N . THR C 1 30 ? 61.926 91.190 -49.086 1.00 41.06 847 THR C N 1
ATOM 6113 C CA . THR C 1 30 ? 60.555 91.519 -48.744 1.00 43.70 847 THR C CA 1
ATOM 6114 C C . THR C 1 30 ? 59.904 90.445 -47.868 1.00 44.68 847 THR C C 1
ATOM 6115 O O . THR C 1 30 ? 60.070 89.250 -48.102 1.00 44.22 847 THR C O 1
ATOM 6119 N N . PRO C 1 31 ? 59.169 90.877 -46.828 1.00 45.78 848 PRO C N 1
ATOM 6120 C CA . PRO C 1 31 ? 58.446 90.051 -45.851 1.00 46.13 848 PRO C CA 1
ATOM 6121 C C . PRO C 1 31 ? 57.114 89.589 -46.420 1.00 46.11 848 PRO C C 1
ATOM 6122 O O . PRO C 1 31 ? 56.461 90.319 -47.157 1.00 45.93 848 PRO C O 1
ATOM 6126 N N . PRO C 1 32 ? 56.688 88.371 -46.070 1.00 48.37 849 PRO C N 1
ATOM 6127 C CA . PRO C 1 32 ? 55.416 87.834 -46.564 1.00 52.04 849 PRO C CA 1
ATOM 6128 C C . PRO C 1 32 ? 54.190 88.615 -46.088 1.00 52.87 849 PRO C C 1
ATOM 6129 O O . PRO C 1 32 ? 54.257 89.392 -45.135 1.00 54.58 849 PRO C O 1
ATOM 6133 N N . THR C 1 41 ? 35.205 77.932 -48.663 1.00 102.99 858 THR C N 1
ATOM 6134 C CA . THR C 1 41 ? 34.870 76.517 -48.786 1.00 104.47 858 THR C CA 1
ATOM 6135 C C . THR C 1 41 ? 33.749 76.328 -49.807 1.00 105.20 858 THR C C 1
ATOM 6136 O O . THR C 1 41 ? 33.667 75.302 -50.485 1.00 104.70 858 THR C O 1
ATOM 6140 N N . PHE C 1 42 ? 32.884 77.330 -49.907 1.00 106.35 859 PHE C N 1
ATOM 6141 C CA . PHE C 1 42 ? 31.769 77.285 -50.840 1.00 107.28 859 PHE C CA 1
ATOM 6142 C C . PHE C 1 42 ? 32.269 77.174 -52.276 1.00 107.45 859 PHE C C 1
ATOM 6143 O O . PHE C 1 42 ? 31.906 76.246 -52.998 1.00 107.65 859 PHE C O 1
ATOM 6151 N N . ALA C 1 43 ? 33.107 78.124 -52.683 1.00 107.89 860 ALA C N 1
ATOM 6152 C CA . ALA C 1 43 ? 33.654 78.141 -54.036 1.00 107.87 860 ALA C CA 1
ATOM 6153 C C . ALA C 1 43 ? 34.266 76.792 -54.396 1.00 108.75 860 ALA C C 1
ATOM 6154 O O . ALA C 1 43 ? 34.306 76.408 -55.566 1.00 107.73 860 ALA C O 1
ATOM 6156 N N . LEU C 1 44 ? 34.736 76.075 -53.381 1.00 109.78 861 LEU C N 1
ATOM 6157 C CA . LEU C 1 44 ? 35.352 74.774 -53.590 1.00 110.59 861 LEU C CA 1
ATOM 6158 C C . LEU C 1 44 ? 34.344 73.714 -54.003 1.00 110.94 861 LEU C C 1
ATOM 6159 O O . LEU C 1 44 ? 34.339 73.261 -55.145 1.00 110.54 861 LEU C O 1
ATOM 6164 N N . GLU C 1 45 ? 33.487 73.324 -53.067 1.00 112.43 862 GLU C N 1
ATOM 6165 C CA . GLU C 1 45 ? 32.485 72.300 -53.330 1.00 114.45 862 GLU C CA 1
ATOM 6166 C C . GLU C 1 45 ? 31.736 72.547 -54.641 1.00 113.69 862 GLU C C 1
ATOM 6167 O O . GLU C 1 45 ? 31.356 71.603 -55.335 1.00 112.35 862 GLU C O 1
ATOM 6173 N N . GLN C 1 46 ? 31.526 73.816 -54.977 1.00 114.21 863 GLN C N 1
ATOM 6174 C CA . GLN C 1 46 ? 30.844 74.168 -56.217 1.00 115.53 863 GLN C CA 1
ATOM 6175 C C . GLN C 1 46 ? 31.691 73.698 -57.392 1.00 115.55 863 GLN C C 1
ATOM 6176 O O . GLN C 1 46 ? 31.189 73.086 -58.336 1.00 115.53 863 GLN C O 1
ATOM 6182 N N . MET C 1 47 ? 32.984 73.993 -57.322 1.00 115.73 864 MET C N 1
ATOM 6183 C CA . MET C 1 47 ? 33.920 73.595 -58.363 1.00 115.64 864 MET C CA 1
ATOM 6184 C C . MET C 1 47 ? 34.028 72.070 -58.382 1.00 114.10 864 MET C C 1
ATOM 6185 O O . MET C 1 47 ? 34.170 71.458 -59.439 1.00 113.65 864 MET C O 1
ATOM 6190 N N . ALA C 1 48 ? 33.951 71.463 -57.202 1.00 112.76 865 ALA C N 1
ATOM 6191 C CA . ALA C 1 48 ? 34.032 70.013 -57.078 1.00 110.83 865 ALA C CA 1
ATOM 6192 C C . ALA C 1 48 ? 32.822 69.382 -57.749 1.00 109.73 865 ALA C C 1
ATOM 6193 O O . 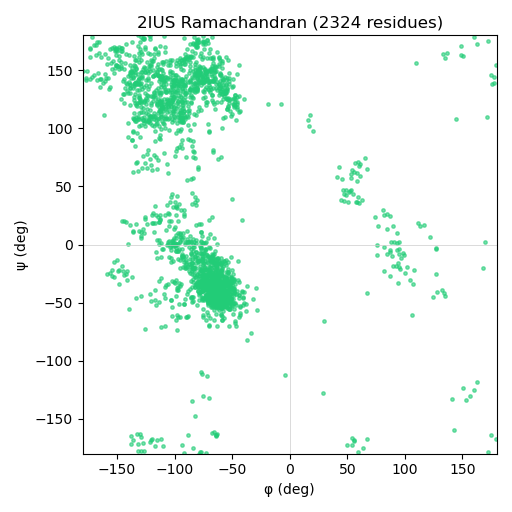ALA C 1 48 ? 32.902 68.290 -58.312 1.00 108.73 865 ALA C O 1
ATOM 6195 N N . ARG C 1 49 ? 31.700 70.088 -57.685 1.00 109.01 866 ARG C N 1
ATOM 6196 C CA . ARG C 1 49 ? 30.454 69.617 -58.268 1.00 107.74 866 ARG C CA 1
ATOM 6197 C C . ARG C 1 49 ? 30.480 69.782 -59.787 1.00 106.41 866 ARG C C 1
ATOM 6198 O O . ARG C 1 49 ? 29.894 68.982 -60.517 1.00 105.15 866 ARG C O 1
ATOM 6206 N N . LEU C 1 50 ? 31.162 70.822 -60.258 1.00 105.35 867 LEU C N 1
ATOM 6207 C CA . LEU C 1 50 ? 31.271 71.071 -61.690 1.00 105.46 867 LEU C CA 1
ATOM 6208 C C . LEU C 1 50 ? 32.270 70.099 -62.301 1.00 105.56 867 LEU C C 1
ATOM 6209 O O . LEU C 1 50 ? 32.113 69.669 -63.442 1.00 105.12 867 LEU C O 1
ATOM 6214 N N . VAL C 1 51 ? 33.300 69.758 -61.531 1.00 106.33 868 VAL C N 1
ATOM 6215 C CA . VAL C 1 51 ? 34.325 68.822 -61.982 1.00 106.55 868 VAL C CA 1
ATOM 6216 C C . VAL C 1 51 ? 33.709 67.435 -62.131 1.00 106.53 868 VAL C C 1
ATOM 6217 O O . VAL C 1 51 ? 33.972 66.723 -63.101 1.00 105.90 868 VAL C O 1
ATOM 6221 N N . GLU C 1 52 ? 32.890 67.064 -61.153 1.00 106.44 869 GLU C N 1
ATOM 6222 C CA . GLU C 1 52 ? 32.219 65.772 -61.146 1.00 105.75 869 GLU C CA 1
ATOM 6223 C C . GLU C 1 52 ? 31.204 65.724 -62.286 1.00 106.56 869 GLU C C 1
ATOM 6224 O O . GLU C 1 52 ? 30.885 64.653 -62.805 1.00 106.54 869 GLU C O 1
ATOM 6230 N N . ALA C 1 53 ? 30.712 66.898 -62.673 1.00 106.95 870 ALA C N 1
ATOM 6231 C CA . ALA C 1 53 ? 29.738 67.015 -63.752 1.00 107.39 870 ALA C CA 1
ATOM 6232 C C . ALA C 1 53 ? 30.423 66.945 -65.113 1.00 107.95 870 ALA C C 1
ATOM 6233 O O . ALA C 1 53 ? 29.907 66.326 -66.042 1.00 107.86 870 ALA C O 1
ATOM 6235 N N . ARG C 1 54 ? 31.581 67.588 -65.233 1.00 109.26 871 ARG C N 1
ATOM 6236 C CA . ARG C 1 54 ? 32.324 67.574 -66.488 1.00 111.67 871 ARG C CA 1
ATOM 6237 C C . ARG C 1 54 ? 32.893 66.179 -66.712 1.00 112.72 871 ARG C C 1
ATOM 6238 O O . ARG C 1 54 ? 32.953 65.695 -67.841 1.00 111.76 871 ARG C O 1
ATOM 6246 N N . LEU C 1 55 ? 33.320 65.541 -65.626 1.00 114.33 872 LEU C N 1
ATOM 6247 C CA . LEU C 1 55 ? 33.870 64.192 -65.695 1.00 114.89 872 LEU C CA 1
ATOM 6248 C C . LEU C 1 55 ? 32.761 63.238 -66.110 1.00 115.63 872 LEU C C 1
ATOM 6249 O O . LEU C 1 55 ? 32.926 62.446 -67.037 1.00 116.13 872 LEU C O 1
ATOM 6254 N N . ALA C 1 56 ? 31.628 63.322 -65.418 1.00 115.71 873 ALA C N 1
ATOM 6255 C CA . ALA C 1 56 ? 30.483 62.476 -65.724 1.00 115.88 873 ALA C CA 1
ATOM 6256 C C . ALA C 1 56 ? 29.940 62.852 -67.100 1.00 115.74 873 ALA C C 1
ATOM 6257 O O . ALA C 1 56 ? 29.083 62.161 -67.650 1.00 115.94 873 ALA C O 1
ATOM 6259 N N . ASP C 1 57 ? 30.450 63.953 -67.650 1.00 115.30 874 ASP C N 1
ATOM 6260 C CA . ASP C 1 57 ? 30.029 64.427 -68.963 1.00 115.60 874 ASP C CA 1
ATOM 6261 C C . ASP C 1 57 ? 30.580 63.491 -70.040 1.00 115.61 874 ASP C C 1
ATOM 6262 O O . ASP C 1 57 ? 30.227 63.594 -71.215 1.00 115.09 874 ASP C O 1
ATOM 6267 N N . PHE C 1 58 ? 31.459 62.584 -69.623 1.00 115.98 875 PHE C N 1
ATOM 6268 C CA . PHE C 1 58 ? 32.058 61.594 -70.515 1.00 115.93 875 PHE C CA 1
ATOM 6269 C C . PHE C 1 58 ? 31.683 60.232 -69.932 1.00 116.32 875 PHE C C 1
ATOM 6270 O O . PHE C 1 58 ? 30.860 60.150 -69.019 1.00 115.74 875 PHE C O 1
ATOM 6278 N N . ARG C 1 59 ? 32.278 59.163 -70.452 1.00 116.48 876 ARG C N 1
ATOM 6279 C CA . ARG C 1 59 ? 31.992 57.834 -69.928 1.00 117.37 876 ARG C CA 1
ATOM 6280 C C . ARG C 1 59 ? 32.845 57.628 -68.673 1.00 117.68 876 ARG C C 1
ATOM 6281 O O . ARG C 1 59 ? 33.296 56.520 -68.372 1.00 118.42 876 ARG C O 1
ATOM 6289 N N . ILE C 1 60 ? 33.054 58.718 -67.941 1.00 116.95 877 ILE C N 1
ATOM 6290 C CA . ILE C 1 60 ? 33.852 58.696 -66.722 1.00 114.87 877 ILE C CA 1
ATOM 6291 C C . ILE C 1 60 ? 33.009 59.073 -65.509 1.00 114.23 877 ILE C C 1
ATOM 6292 O O . ILE C 1 60 ? 32.604 60.227 -65.360 1.00 114.37 877 ILE C O 1
ATOM 6297 N N . LYS C 1 61 ? 32.737 58.101 -64.646 1.00 113.27 878 LYS C N 1
ATOM 6298 C CA . LYS C 1 61 ? 31.963 58.368 -63.440 1.00 111.46 878 LYS C CA 1
ATOM 6299 C C . LYS C 1 61 ? 32.940 58.411 -62.271 1.00 109.40 878 LYS C C 1
ATOM 6300 O O . LYS C 1 61 ? 33.694 57.462 -62.050 1.00 107.33 878 LYS C O 1
ATOM 6306 N N . ALA C 1 62 ? 32.931 59.517 -61.533 1.00 107.43 879 ALA C N 1
ATOM 6307 C CA . ALA C 1 62 ? 33.828 59.677 -60.395 1.00 106.10 879 ALA C CA 1
ATOM 6308 C C . ALA C 1 62 ? 33.240 60.601 -59.338 1.00 104.43 879 ALA C C 1
ATOM 6309 O O . ALA C 1 62 ? 32.454 61.494 -59.647 1.00 104.56 879 ALA C O 1
ATOM 6311 N N . ASP C 1 63 ? 33.626 60.379 -58.087 1.00 103.14 880 ASP C N 1
ATOM 6312 C CA . ASP C 1 63 ? 33.145 61.198 -56.982 1.00 102.29 880 ASP C CA 1
ATOM 6313 C C . ASP C 1 63 ? 34.281 61.993 -56.362 1.00 100.49 880 ASP C C 1
ATOM 6314 O O . ASP C 1 63 ? 35.362 61.460 -56.118 1.00 104.19 880 ASP C O 1
ATOM 6319 N N . VAL C 1 64 ? 34.036 63.273 -56.116 1.00 97.15 881 VAL C N 1
ATOM 6320 C CA . VAL C 1 64 ? 35.032 64.126 -55.486 1.00 91.44 881 VAL C CA 1
ATOM 6321 C C . VAL C 1 64 ? 34.874 63.908 -53.985 1.00 89.27 881 VAL C C 1
ATOM 6322 O O . VAL C 1 64 ? 34.176 64.655 -53.295 1.00 86.38 881 VAL C O 1
ATOM 6326 N N . VAL C 1 65 ? 35.525 62.860 -53.494 1.00 86.19 882 VAL C N 1
ATOM 6327 C CA . VAL C 1 65 ? 35.462 62.489 -52.090 1.00 84.21 882 VAL C CA 1
ATOM 6328 C C . VAL C 1 65 ? 36.108 63.487 -51.138 1.00 82.90 882 VAL C C 1
ATOM 6329 O O . VAL C 1 65 ? 35.786 63.502 -49.950 1.00 81.09 882 VAL C O 1
ATOM 6333 N N . ASN C 1 66 ? 37.016 64.317 -51.646 1.00 82.67 883 ASN C N 1
ATOM 6334 C CA . ASN C 1 66 ? 37.690 65.292 -50.791 1.00 81.27 883 ASN C CA 1
ATOM 6335 C C . ASN C 1 66 ? 38.498 66.306 -51.589 1.00 80.24 883 ASN C C 1
ATOM 6336 O O . ASN C 1 66 ? 38.661 66.169 -52.801 1.00 80.16 883 ASN C O 1
ATOM 6341 N N . TYR C 1 67 ? 39.002 67.320 -50.890 1.00 79.26 884 TYR C N 1
ATOM 6342 C CA . TYR C 1 67 ? 39.820 68.364 -51.498 1.00 79.93 884 TYR C CA 1
ATOM 6343 C C . TYR C 1 67 ? 40.562 69.177 -50.439 1.00 78.55 884 TYR C C 1
ATOM 6344 O O . TYR C 1 67 ? 40.036 69.438 -49.357 1.00 77.96 884 TYR C O 1
ATOM 6353 N N . SER C 1 68 ? 41.795 69.558 -50.751 1.00 77.75 885 SER C N 1
ATOM 6354 C CA . SER C 1 68 ? 42.604 70.350 -49.829 1.00 79.54 885 SER C CA 1
ATOM 6355 C C . SER C 1 68 ? 43.187 71.575 -50.541 1.00 77.65 885 SER C C 1
ATOM 6356 O O . SER C 1 68 ? 43.954 71.449 -51.500 1.00 76.66 885 SER C O 1
ATOM 6359 N N . PRO C 1 69 ? 42.816 72.780 -50.078 1.00 75.67 886 PRO C N 1
ATOM 6360 C CA . PRO C 1 69 ? 43.271 74.053 -50.645 1.00 74.95 886 PRO C CA 1
ATOM 6361 C C . PRO C 1 69 ? 44.643 74.538 -50.174 1.00 72.19 886 PRO C C 1
ATOM 6362 O O . PRO C 1 69 ? 44.951 74.518 -48.979 1.00 72.31 886 PRO C O 1
ATOM 6366 N N . GLY C 1 70 ? 45.451 74.988 -51.130 1.00 68.41 887 GLY C N 1
ATOM 6367 C CA . GLY C 1 70 ? 46.776 75.486 -50.820 1.00 64.18 887 GLY C CA 1
ATOM 6368 C C . GLY C 1 70 ? 46.950 76.931 -51.253 1.00 61.88 887 GLY C C 1
ATOM 6369 O O . GLY C 1 70 ? 45.970 77.598 -51.587 1.00 60.13 887 GLY C O 1
ATOM 6370 N N . PRO C 1 71 ? 48.190 77.447 -51.256 1.00 60.51 888 PRO C N 1
ATOM 6371 C CA . PRO C 1 71 ? 48.484 78.829 -51.651 1.00 57.04 888 PRO C CA 1
ATOM 6372 C C . PRO C 1 71 ? 48.251 79.114 -53.132 1.00 54.31 888 PRO C C 1
ATOM 6373 O O . PRO C 1 71 ? 47.914 80.241 -53.501 1.00 53.94 888 PRO C O 1
ATOM 6377 N N . VAL C 1 72 ? 48.427 78.097 -53.974 1.00 49.35 889 VAL C N 1
ATOM 6378 C CA . VAL C 1 72 ? 48.253 78.260 -55.415 1.00 45.01 889 VAL C CA 1
ATOM 6379 C C . VAL C 1 72 ? 47.103 77.432 -55.979 1.00 48.46 889 VAL C C 1
ATOM 6380 O O . VAL C 1 72 ? 46.237 77.950 -56.683 1.00 48.32 889 VAL C O 1
ATOM 6384 N N . ILE C 1 73 ? 47.091 76.140 -55.679 1.00 51.48 890 ILE C N 1
ATOM 6385 C CA . ILE C 1 73 ? 46.029 75.288 -56.183 1.00 52.53 890 ILE C CA 1
ATOM 6386 C C . ILE C 1 73 ? 45.246 74.612 -55.075 1.00 56.02 890 ILE C C 1
ATOM 6387 O O . ILE C 1 73 ? 45.514 74.805 -53.886 1.00 53.01 890 ILE C O 1
ATOM 6392 N N . THR C 1 74 ? 44.263 73.826 -55.499 1.00 59.67 891 THR C N 1
ATOM 6393 C CA . THR C 1 74 ? 43.398 73.065 -54.612 1.00 61.10 891 THR C CA 1
ATOM 6394 C C . THR C 1 74 ? 43.326 71.671 -55.223 1.00 61.07 891 THR C C 1
ATOM 6395 O O . THR C 1 74 ? 42.936 71.518 -56.383 1.00 61.83 891 THR C O 1
ATOM 6399 N N . ARG C 1 75 ? 43.722 70.659 -54.461 1.00 60.25 892 ARG C N 1
ATOM 6400 C CA . ARG C 1 75 ? 43.690 69.299 -54.971 1.00 61.33 892 ARG C CA 1
ATOM 6401 C C . ARG C 1 75 ? 42.372 68.608 -54.667 1.00 64.43 892 ARG C C 1
ATOM 6402 O O . ARG C 1 75 ? 41.931 68.571 -53.518 1.00 67.42 892 ARG C O 1
ATOM 6410 N N . PHE C 1 76 ? 41.741 68.067 -55.704 1.00 66.42 893 PHE C N 1
ATOM 6411 C CA . PHE C 1 76 ? 40.482 67.356 -55.534 1.00 67.99 893 PHE C CA 1
ATOM 6412 C C . PHE C 1 76 ? 40.758 65.864 -55.619 1.00 68.78 893 PHE C C 1
ATOM 6413 O O . PHE C 1 76 ? 41.440 65.401 -56.533 1.00 70.33 893 PHE C O 1
ATOM 6421 N N . GLU C 1 77 ? 40.238 65.113 -54.657 1.00 68.60 894 GLU C N 1
ATOM 6422 C CA . GLU C 1 77 ? 40.449 63.674 -54.634 1.00 69.96 894 GLU C CA 1
ATOM 6423 C C . GLU C 1 77 ? 39.257 62.946 -55.231 1.00 71.16 894 GLU C C 1
ATOM 6424 O O . GLU C 1 77 ? 38.203 62.833 -54.606 1.00 71.24 894 GLU C O 1
ATOM 6430 N N . LEU C 1 78 ? 39.437 62.457 -56.452 1.00 71.92 895 LEU C N 1
ATOM 6431 C CA . LEU C 1 78 ? 38.388 61.745 -57.160 1.00 74.14 895 LEU C CA 1
ATOM 6432 C C . LEU C 1 78 ? 38.454 60.255 -56.868 1.00 77.62 895 LEU C C 1
ATOM 6433 O O . LEU C 1 78 ? 39.534 59.688 -56.711 1.00 78.26 895 LEU C O 1
ATOM 6438 N N . ASN C 1 79 ? 37.288 59.625 -56.795 1.00 82.51 896 ASN C N 1
ATOM 6439 C CA . ASN C 1 79 ? 37.197 58.191 -56.561 1.00 88.11 896 ASN C CA 1
ATOM 6440 C C . ASN C 1 79 ? 36.649 57.531 -57.826 1.00 91.35 896 ASN C C 1
ATOM 6441 O O . ASN C 1 79 ? 35.435 57.404 -57.997 1.00 92.60 896 ASN C O 1
ATOM 6446 N N . LEU C 1 80 ? 37.549 57.118 -58.712 1.00 94.63 897 LEU C N 1
ATOM 6447 C CA . LEU C 1 80 ? 37.142 56.495 -59.965 1.00 97.33 897 LEU C CA 1
ATOM 6448 C C . LEU C 1 80 ? 36.343 55.222 -59.735 1.00 98.90 897 LEU C C 1
ATOM 6449 O O . LEU C 1 80 ? 36.577 54.491 -58.772 1.00 99.63 897 LEU C O 1
ATOM 6454 N N . ALA C 1 81 ? 35.387 54.974 -60.622 1.00 100.58 898 ALA C N 1
ATOM 6455 C CA . ALA C 1 81 ? 34.546 53.791 -60.528 1.00 102.26 898 ALA C CA 1
ATOM 6456 C C . ALA C 1 81 ? 35.387 52.559 -60.822 1.00 103.69 898 ALA C C 1
ATOM 6457 O O . ALA C 1 81 ? 36.374 52.632 -61.557 1.00 104.62 898 ALA C O 1
ATOM 6459 N N . PRO C 1 82 ? 35.010 51.408 -60.244 1.00 103.87 899 PRO C N 1
ATOM 6460 C CA . PRO C 1 82 ? 35.729 50.146 -60.443 1.00 103.78 899 PRO C CA 1
ATOM 6461 C C . PRO C 1 82 ? 36.082 49.879 -61.907 1.00 104.17 899 PRO C C 1
ATOM 6462 O O . PRO C 1 82 ? 35.199 49.731 -62.753 1.00 104.27 899 PRO C O 1
ATOM 6466 N N . GLY C 1 83 ? 37.377 49.823 -62.201 1.00 104.17 900 GLY C N 1
ATOM 6467 C CA . GLY C 1 83 ? 37.812 49.574 -63.563 1.00 105.15 900 GLY C CA 1
ATOM 6468 C C . GLY C 1 83 ? 38.233 50.836 -64.294 1.00 106.70 900 GLY C C 1
ATOM 6469 O O . GLY C 1 83 ? 39.023 50.774 -65.237 1.00 107.02 900 GLY C O 1
ATOM 6470 N N . VAL C 1 84 ? 37.708 51.982 -63.864 1.00 107.23 901 VAL C N 1
ATOM 6471 C CA . VAL C 1 84 ? 38.044 53.260 -64.488 1.00 106.67 901 VAL C CA 1
ATOM 6472 C C . VAL C 1 84 ? 39.476 53.660 -64.148 1.00 106.54 901 VAL C C 1
ATOM 6473 O O . VAL C 1 84 ? 39.754 54.114 -63.039 1.00 106.36 901 VAL C O 1
ATOM 6477 N N . LYS C 1 85 ? 40.379 53.487 -65.107 1.00 106.67 902 LYS C N 1
ATOM 6478 C CA . LYS C 1 85 ? 41.786 53.825 -64.917 1.00 106.78 902 LYS C CA 1
ATOM 6479 C C . LYS C 1 85 ? 41.934 55.326 -64.667 1.00 106.76 902 LYS C C 1
ATOM 6480 O O . LYS C 1 85 ? 41.006 56.097 -64.907 1.00 107.12 902 LYS C O 1
ATOM 6486 N N . ALA C 1 86 ? 43.103 55.734 -64.186 1.00 106.71 903 ALA C N 1
ATOM 6487 C CA . ALA C 1 86 ? 43.370 57.142 -63.913 1.00 106.47 903 ALA C CA 1
ATOM 6488 C C . ALA C 1 86 ? 44.030 57.798 -65.123 1.00 106.27 903 ALA C C 1
ATOM 6489 O O . ALA C 1 86 ? 44.031 59.023 -65.256 1.00 106.36 903 ALA C O 1
ATOM 6491 N N . ALA C 1 87 ? 44.598 56.972 -65.998 1.00 106.04 904 ALA C N 1
ATOM 6492 C CA . ALA C 1 87 ? 45.253 57.457 -67.211 1.00 104.56 904 ALA C CA 1
ATOM 6493 C C . ALA C 1 87 ? 44.169 57.822 -68.216 1.00 103.59 904 ALA C C 1
ATOM 6494 O O . ALA C 1 87 ? 44.448 58.291 -69.320 1.00 101.42 904 ALA C O 1
ATOM 6496 N N . ARG C 1 88 ? 42.925 57.594 -67.811 1.00 103.20 905 ARG C N 1
ATOM 6497 C CA . ARG C 1 88 ? 41.767 57.889 -68.638 1.00 103.05 905 ARG C CA 1
ATOM 6498 C C . ARG C 1 88 ? 41.485 59.391 -68.527 1.00 102.68 905 ARG C C 1
ATOM 6499 O O . ARG C 1 88 ? 41.089 60.037 -69.503 1.00 102.75 905 ARG C O 1
ATOM 6507 N N . ILE C 1 89 ? 41.706 59.937 -67.331 1.00 100.46 906 ILE C N 1
ATOM 6508 C CA . ILE C 1 89 ? 41.496 61.360 -67.074 1.00 98.24 906 ILE C CA 1
ATOM 6509 C C . ILE C 1 89 ? 42.699 62.136 -67.598 1.00 97.62 906 ILE C C 1
ATOM 6510 O O . ILE C 1 89 ? 42.558 63.209 -68.178 1.00 96.47 906 ILE C O 1
ATOM 6515 N N . SER C 1 90 ? 43.881 61.569 -67.386 1.00 98.19 907 SER C N 1
ATOM 6516 C CA . SER C 1 90 ? 45.139 62.175 -67.808 1.00 99.72 907 SER C CA 1
ATOM 6517 C C . SER C 1 90 ? 45.197 62.475 -69.306 1.00 100.06 907 SER C C 1
ATOM 6518 O O . SER C 1 90 ? 45.653 63.544 -69.712 1.00 99.90 907 SER C O 1
ATOM 6521 N N . ASN C 1 91 ? 44.747 61.530 -70.126 1.00 100.70 908 ASN C N 1
ATOM 6522 C CA . ASN C 1 91 ? 44.746 61.719 -71.575 1.00 100.35 908 ASN C CA 1
ATOM 6523 C C . ASN C 1 91 ? 43.562 62.600 -71.974 1.00 99.45 908 ASN C C 1
ATOM 6524 O O . ASN C 1 91 ? 43.174 62.649 -73.143 1.00 99.80 908 ASN C O 1
ATOM 6529 N N . LEU C 1 92 ? 43.002 63.302 -70.992 1.00 98.19 909 LEU C N 1
ATOM 6530 C CA . LEU C 1 92 ? 41.856 64.175 -71.217 1.00 95.67 909 LEU C CA 1
ATOM 6531 C C . LEU C 1 92 ? 41.999 65.494 -70.446 1.00 92.81 909 LEU C C 1
ATOM 6532 O O . LEU C 1 92 ? 41.025 66.224 -70.258 1.00 91.52 909 LEU C O 1
ATOM 6537 N N . SER C 1 93 ? 43.219 65.795 -70.009 1.00 89.57 910 SER C N 1
ATOM 6538 C CA . SER C 1 93 ? 43.490 67.012 -69.249 1.00 86.20 910 SER C CA 1
ATOM 6539 C C . SER C 1 93 ? 43.133 68.286 -70.011 1.00 85.12 910 SER C C 1
ATOM 6540 O O . SER C 1 93 ? 42.480 69.173 -69.464 1.00 84.59 910 SER C O 1
ATOM 6543 N N . ARG C 1 94 ? 43.563 68.371 -71.268 1.00 84.10 911 ARG C N 1
ATOM 6544 C CA . ARG C 1 94 ? 43.297 69.539 -72.107 1.00 81.27 911 ARG C CA 1
ATOM 6545 C C . ARG C 1 94 ? 41.816 69.890 -72.221 1.00 80.81 911 ARG C C 1
ATOM 6546 O O . ARG C 1 94 ? 41.431 71.045 -72.022 1.00 80.59 911 ARG C O 1
ATOM 6554 N N . ASP C 1 95 ? 40.989 68.900 -72.540 1.00 78.05 912 ASP C N 1
ATOM 6555 C CA . ASP C 1 95 ? 39.558 69.133 -72.670 1.00 77.56 912 ASP C CA 1
ATOM 6556 C C . ASP C 1 95 ? 38.978 69.542 -71.317 1.00 79.22 912 ASP C C 1
ATOM 6557 O O . ASP C 1 95 ? 38.416 70.624 -71.169 1.00 79.48 912 ASP C O 1
ATOM 6562 N N . LEU C 1 96 ? 39.129 68.662 -70.333 1.00 81.38 913 LEU C N 1
ATOM 6563 C CA . LEU C 1 96 ? 38.621 68.883 -68.982 1.00 84.48 913 LEU C CA 1
ATOM 6564 C C . LEU C 1 96 ? 38.878 70.305 -68.479 1.00 86.50 913 LEU C C 1
ATOM 6565 O O . LEU C 1 96 ? 37.952 70.994 -68.048 1.00 85.34 913 LEU C O 1
ATOM 6570 N N . ALA C 1 97 ? 40.138 70.734 -68.534 1.00 89.75 914 ALA C N 1
ATOM 6571 C CA . ALA C 1 97 ? 40.533 72.071 -68.089 1.00 91.67 914 ALA C CA 1
ATOM 6572 C C . ALA C 1 97 ? 39.800 73.146 -68.881 1.00 93.10 914 ALA C C 1
ATOM 6573 O O . ALA C 1 97 ? 39.668 74.287 -68.429 1.00 91.22 914 ALA C O 1
ATOM 6575 N N . ARG C 1 98 ? 39.335 72.765 -70.068 1.00 95.35 915 ARG C N 1
ATOM 6576 C CA . ARG C 1 98 ? 38.610 73.665 -70.956 1.00 97.28 915 ARG C CA 1
ATOM 6577 C C . ARG C 1 98 ? 37.108 73.530 -70.706 1.00 97.54 915 ARG C C 1
ATOM 6578 O O . ARG C 1 98 ? 36.314 74.348 -71.170 1.00 96.82 915 ARG C O 1
ATOM 6586 N N . SER C 1 99 ? 36.731 72.492 -69.963 1.00 99.14 916 SER C N 1
ATOM 6587 C CA . SER C 1 99 ? 35.332 72.246 -69.618 1.00 100.16 916 SER C CA 1
ATOM 6588 C C . SER C 1 99 ? 34.953 73.226 -68.516 1.00 99.72 916 SER C C 1
ATOM 6589 O O . SER C 1 99 ? 33.781 73.392 -68.178 1.00 98.23 916 SER C O 1
ATOM 6592 N N . LEU C 1 100 ? 35.975 73.858 -67.952 1.00 99.89 917 LEU C N 1
ATOM 6593 C CA . LEU C 1 100 ? 35.811 74.847 -66.899 1.00 100.76 917 LEU C CA 1
ATOM 6594 C C . LEU C 1 100 ? 36.677 76.027 -67.336 1.00 101.46 917 LEU C C 1
ATOM 6595 O O . LEU C 1 100 ? 37.277 75.983 -68.411 1.00 101.71 917 LEU C O 1
ATOM 6600 N N . SER C 1 101 ? 36.752 77.077 -66.525 1.00 101.80 918 SER C N 1
ATOM 6601 C CA . SER C 1 101 ? 37.555 78.238 -66.902 1.00 100.70 918 SER C CA 1
ATOM 6602 C C . SER C 1 101 ? 38.853 78.369 -66.111 1.00 100.14 918 SER C C 1
ATOM 6603 O O . SER C 1 101 ? 39.007 79.284 -65.298 1.00 101.65 918 SER C O 1
ATOM 6606 N N . THR C 1 102 ? 39.783 77.451 -66.358 1.00 97.40 919 THR C N 1
ATOM 6607 C CA . THR C 1 102 ? 41.083 77.462 -65.693 1.00 93.14 919 THR C CA 1
ATOM 6608 C C . THR C 1 102 ? 42.175 77.236 -66.734 1.00 90.53 919 THR C C 1
ATOM 6609 O O . THR C 1 102 ? 42.022 76.406 -67.628 1.00 89.14 919 THR C O 1
ATOM 6613 N N . VAL C 1 103 ? 43.269 77.982 -66.615 1.00 89.15 920 VAL C N 1
ATOM 6614 C CA . VAL C 1 103 ? 44.393 77.870 -67.540 1.00 87.66 920 VAL C CA 1
ATOM 6615 C C . VAL C 1 103 ? 44.742 76.414 -67.829 1.00 87.21 920 VAL C C 1
ATOM 6616 O O . VAL C 1 103 ? 44.993 76.044 -68.978 1.00 87.03 920 VAL C O 1
ATOM 6620 N N . ALA C 1 104 ? 44.757 75.595 -66.779 1.00 86.61 921 ALA C N 1
ATOM 6621 C CA . ALA C 1 104 ? 45.079 74.174 -66.910 1.00 82.52 921 ALA C CA 1
ATOM 6622 C C . ALA C 1 104 ? 44.713 73.360 -65.667 1.00 79.76 921 ALA C C 1
ATOM 6623 O O . ALA C 1 104 ? 44.457 73.906 -64.589 1.00 78.68 921 ALA C O 1
ATOM 6625 N N . VAL C 1 105 ? 44.693 72.042 -65.834 1.00 77.25 922 VAL C N 1
ATOM 6626 C CA . VAL C 1 105 ? 44.378 71.121 -64.749 1.00 72.90 922 VAL C CA 1
ATOM 6627 C C . VAL C 1 105 ? 45.448 70.039 -64.726 1.00 70.69 922 VAL C C 1
ATOM 6628 O O . VAL C 1 105 ? 45.930 69.615 -65.777 1.00 70.95 922 VAL C O 1
ATOM 6632 N N . ARG C 1 106 ? 45.835 69.603 -63.534 1.00 66.90 923 ARG C N 1
ATOM 6633 C CA . ARG C 1 106 ? 46.842 68.556 -63.425 1.00 65.88 923 ARG C CA 1
ATOM 6634 C C . ARG C 1 106 ? 46.234 67.278 -62.852 1.00 64.72 923 ARG C C 1
ATOM 6635 O O . ARG C 1 106 ? 45.645 67.286 -61.766 1.00 63.43 923 ARG C O 1
ATOM 6643 N N . VAL C 1 107 ? 46.368 66.185 -63.597 1.00 62.45 924 VAL C N 1
ATOM 6644 C CA . VAL C 1 107 ? 45.837 64.898 -63.160 1.00 65.09 924 VAL C CA 1
ATOM 6645 C C . VAL C 1 107 ? 46.935 64.101 -62.469 1.00 64.55 924 VAL C C 1
ATOM 6646 O O . VAL C 1 107 ? 47.883 63.642 -63.107 1.00 63.35 924 VAL C O 1
ATOM 6650 N N . VAL C 1 108 ? 46.811 63.952 -61.156 1.00 65.90 925 VAL C N 1
ATOM 6651 C CA . VAL C 1 108 ? 47.799 63.206 -60.388 1.00 66.43 925 VAL C CA 1
ATOM 6652 C C . VAL C 1 108 ? 47.294 61.775 -60.272 1.00 66.55 925 VAL C C 1
ATOM 6653 O O . VAL C 1 108 ? 46.315 61.505 -59.569 1.00 64.11 925 VAL C O 1
ATOM 6657 N N . GLU C 1 109 ? 47.964 60.869 -60.975 1.00 65.01 926 GLU C N 1
ATOM 6658 C CA . GLU C 1 109 ? 47.589 59.463 -60.977 1.00 65.14 926 GLU C CA 1
ATOM 6659 C C . GLU C 1 109 ? 47.637 58.815 -59.593 1.00 64.12 926 GLU C C 1
ATOM 6660 O O . GLU C 1 109 ? 46.793 57.981 -59.266 1.00 65.09 926 GLU C O 1
ATOM 6666 N N . VAL C 1 110 ? 48.616 59.191 -58.778 1.00 60.13 927 VAL C N 1
ATOM 6667 C CA . VAL C 1 110 ? 48.731 58.610 -57.448 1.00 57.96 927 VAL C CA 1
ATOM 6668 C C . VAL C 1 110 ? 48.943 59.630 -56.336 1.00 55.65 927 VAL C C 1
ATOM 6669 O O . VAL C 1 110 ? 49.927 60.365 -56.325 1.00 53.12 927 VAL C O 1
ATOM 6673 N N . ILE C 1 111 ? 48.005 59.663 -55.399 1.00 52.58 928 ILE C N 1
ATOM 6674 C CA . ILE C 1 111 ? 48.101 60.559 -54.265 1.00 51.98 928 ILE C CA 1
ATOM 6675 C C . ILE C 1 111 ? 48.728 59.741 -53.137 1.00 55.17 928 ILE C C 1
ATOM 6676 O O . ILE C 1 111 ? 48.132 58.785 -52.637 1.00 57.95 928 ILE C O 1
ATOM 6681 N N . PRO C 1 112 ? 49.951 60.099 -52.726 1.00 54.82 929 PRO C N 1
ATOM 6682 C CA . PRO C 1 112 ? 50.587 59.336 -51.654 1.00 54.10 929 PRO C CA 1
ATOM 6683 C C . PRO C 1 112 ? 49.702 59.087 -50.439 1.00 52.44 929 PRO C C 1
ATOM 6684 O O . PRO C 1 112 ? 49.226 60.022 -49.794 1.00 52.14 929 PRO C O 1
ATOM 6688 N N . GLY C 1 113 ? 49.477 57.807 -50.151 1.00 51.88 930 GLY C N 1
ATOM 6689 C CA . GLY C 1 113 ? 48.678 57.430 -49.000 1.00 51.77 930 GLY C CA 1
ATOM 6690 C C . GLY C 1 113 ? 47.210 57.160 -49.253 1.00 53.09 930 GLY C C 1
ATOM 6691 O O . GLY C 1 113 ? 46.562 56.497 -48.443 1.00 50.71 930 GLY C O 1
ATOM 6692 N N . LYS C 1 114 ? 46.681 57.655 -50.369 1.00 55.09 931 LYS C N 1
ATOM 6693 C CA . LYS C 1 114 ? 45.264 57.466 -50.677 1.00 56.66 931 LYS C CA 1
ATOM 6694 C C . LYS C 1 114 ? 45.031 56.776 -52.010 1.00 55.49 931 LYS C C 1
ATOM 6695 O O . LYS C 1 114 ? 45.754 57.007 -52.976 1.00 58.98 931 LYS C O 1
ATOM 6701 N N . PRO C 1 115 ? 44.003 55.920 -52.080 1.00 54.41 932 PRO C N 1
ATOM 6702 C CA . PRO C 1 115 ? 43.659 55.177 -53.297 1.00 54.12 932 PRO C CA 1
ATOM 6703 C C . PRO C 1 115 ? 42.975 56.054 -54.343 1.00 54.62 932 PRO C C 1
ATOM 6704 O O . PRO C 1 115 ? 42.617 55.584 -55.426 1.00 52.48 932 PRO C O 1
ATOM 6708 N N . TYR C 1 116 ? 42.815 57.333 -54.014 1.00 55.83 933 TYR C N 1
ATOM 6709 C CA . TYR C 1 116 ? 42.138 58.283 -54.888 1.00 55.54 933 TYR C CA 1
ATOM 6710 C C . TYR C 1 116 ? 43.014 58.962 -55.930 1.00 55.54 933 TYR C C 1
ATOM 6711 O O . TYR C 1 116 ? 44.230 59.057 -55.773 1.00 55.14 933 TYR C O 1
ATOM 6720 N N . VAL C 1 117 ? 42.371 59.432 -56.996 1.00 56.76 934 VAL C N 1
ATOM 6721 C CA . VAL C 1 117 ? 43.053 60.148 -58.068 1.00 58.18 934 VAL C CA 1
ATOM 6722 C C . VAL C 1 117 ? 43.014 61.643 -57.738 1.00 57.95 934 VAL C C 1
ATOM 6723 O O . VAL C 1 117 ? 42.017 62.145 -57.218 1.00 54.31 934 VAL C O 1
ATOM 6727 N N . GLY C 1 118 ? 44.100 62.350 -58.040 1.00 59.83 935 GLY C N 1
ATOM 6728 C CA . GLY C 1 118 ? 44.149 63.771 -57.743 1.00 58.73 935 GLY C CA 1
ATOM 6729 C C . GLY C 1 118 ? 43.926 64.705 -58.912 1.00 56.82 935 GLY C C 1
ATOM 6730 O O . GLY C 1 118 ? 44.443 64.495 -60.011 1.00 56.90 935 GLY C O 1
ATOM 6731 N N . LEU C 1 119 ? 43.129 65.739 -58.666 1.00 57.35 936 LEU C N 1
ATOM 6732 C CA . LEU C 1 119 ? 42.836 66.761 -59.669 1.00 59.88 936 LEU C CA 1
ATOM 6733 C C . LEU C 1 119 ? 43.185 68.130 -59.097 1.00 59.93 936 LEU C C 1
ATOM 6734 O O . LEU C 1 119 ? 42.485 68.646 -58.213 1.00 56.22 936 LEU C O 1
ATOM 6739 N N . GLU C 1 120 ? 44.271 68.712 -59.594 1.00 58.00 937 GLU C N 1
ATOM 6740 C CA . GLU C 1 120 ? 44.691 70.020 -59.128 1.00 58.93 937 GLU C CA 1
ATOM 6741 C C . GLU C 1 120 ? 44.150 71.141 -60.029 1.00 61.18 937 GLU C C 1
ATOM 6742 O O . GLU C 1 120 ? 44.356 71.153 -61.253 1.00 59.56 937 GLU C O 1
ATOM 6748 N N . LEU C 1 121 ? 43.428 72.064 -59.399 1.00 61.26 938 LEU C N 1
ATOM 6749 C CA . LEU C 1 121 ? 42.841 73.210 -60.080 1.00 60.74 938 LEU C CA 1
ATOM 6750 C C . LEU C 1 121 ? 43.379 74.495 -59.461 1.00 60.34 938 LEU C C 1
ATOM 6751 O O . LEU C 1 121 ? 43.522 74.590 -58.242 1.00 62.20 938 LEU C O 1
ATOM 6756 N N . PRO C 1 122 ? 43.685 75.501 -60.294 1.00 60.15 939 PRO C N 1
ATOM 6757 C CA . PRO C 1 122 ? 44.212 76.783 -59.821 1.00 59.85 939 PRO C CA 1
ATOM 6758 C C . PRO C 1 122 ? 43.200 77.612 -59.050 1.00 61.05 939 PRO C C 1
ATOM 6759 O O . PRO C 1 122 ? 42.022 77.660 -59.403 1.00 60.96 939 PRO C O 1
ATOM 6763 N N . ASN C 1 123 ? 43.667 78.267 -57.995 1.00 63.59 940 ASN C N 1
ATOM 6764 C CA . ASN C 1 123 ? 42.796 79.108 -57.189 1.00 67.56 940 ASN C CA 1
ATOM 6765 C C . ASN C 1 123 ? 42.561 80.444 -57.880 1.00 69.21 940 ASN C C 1
ATOM 6766 O O . ASN C 1 123 ? 43.399 80.923 -58.647 1.00 68.52 940 ASN C O 1
ATOM 6771 N N . LYS C 1 124 ? 41.411 81.040 -57.607 1.00 70.73 941 LYS C N 1
ATOM 6772 C CA . LYS C 1 124 ? 41.066 82.317 -58.202 1.00 71.01 941 LYS C CA 1
ATOM 6773 C C . LYS C 1 124 ? 42.001 83.396 -57.663 1.00 69.27 941 LYS C C 1
ATOM 6774 O O . LYS C 1 124 ? 42.334 84.349 -58.369 1.00 70.29 941 LYS C O 1
ATOM 6780 N N . LYS C 1 125 ? 42.425 83.235 -56.412 1.00 65.10 942 LYS C N 1
ATOM 6781 C CA . LYS C 1 125 ? 43.329 84.182 -55.771 1.00 61.82 942 LYS C CA 1
ATOM 6782 C C . LYS C 1 125 ? 44.641 83.491 -55.402 1.00 58.59 942 LYS C C 1
ATOM 6783 O O . LYS C 1 125 ? 44.716 82.792 -54.400 1.00 59.71 942 LYS C O 1
ATOM 6789 N N . ARG C 1 126 ? 45.680 83.707 -56.199 1.00 54.29 943 ARG C N 1
ATOM 6790 C CA . ARG C 1 126 ? 46.978 83.084 -55.966 1.00 48.64 943 ARG C CA 1
ATOM 6791 C C . ARG C 1 126 ? 47.855 83.847 -54.963 1.00 49.05 943 ARG C C 1
ATOM 6792 O O . ARG C 1 126 ? 47.852 85.075 -54.919 1.00 49.46 943 ARG C O 1
ATOM 6800 N N . GLN C 1 127 ? 48.597 83.109 -54.145 1.00 48.74 944 GLN C N 1
ATOM 6801 C CA . GLN C 1 127 ? 49.475 83.724 -53.155 1.00 48.06 944 GLN C CA 1
ATOM 6802 C C . GLN C 1 127 ? 50.916 83.652 -53.611 1.00 45.70 944 GLN C C 1
ATOM 6803 O O . GLN C 1 127 ? 51.328 82.676 -54.228 1.00 47.16 944 GLN C O 1
ATOM 6809 N N . THR C 1 128 ? 51.683 84.690 -53.305 1.00 44.50 945 THR C N 1
ATOM 6810 C CA . THR C 1 128 ? 53.090 84.709 -53.665 1.00 40.74 945 THR C CA 1
ATOM 6811 C C . THR C 1 128 ? 53.822 83.924 -52.591 1.00 42.13 945 THR C C 1
ATOM 6812 O O . THR C 1 128 ? 53.430 83.939 -51.418 1.00 46.63 945 THR C O 1
ATOM 6816 N N . VAL C 1 129 ? 54.877 83.227 -52.987 1.00 39.17 946 VAL C N 1
ATOM 6817 C CA . VAL C 1 129 ? 55.659 82.470 -52.037 1.00 35.74 946 VAL C CA 1
ATOM 6818 C C . VAL C 1 129 ? 56.990 83.188 -51.958 1.00 35.66 946 VAL C C 1
ATOM 6819 O O . VAL C 1 129 ? 57.797 83.118 -52.886 1.00 34.09 946 VAL C O 1
ATOM 6823 N N . TYR C 1 130 ? 57.206 83.892 -50.847 1.00 35.28 947 TYR C N 1
ATOM 6824 C CA . TYR C 1 130 ? 58.426 84.662 -50.660 1.00 35.55 947 TYR C CA 1
ATOM 6825 C C . TYR C 1 130 ? 59.623 83.857 -50.173 1.00 37.79 947 TYR C C 1
ATOM 6826 O O . TYR C 1 130 ? 59.519 83.000 -49.291 1.00 36.61 947 TYR C O 1
ATOM 6835 N N . LEU C 1 131 ? 60.771 84.153 -50.768 1.00 38.36 948 LEU C N 1
ATOM 6836 C CA . LEU C 1 131 ? 62.009 83.493 -50.411 1.00 38.41 948 LEU C CA 1
ATOM 6837 C C . LEU C 1 131 ? 62.154 83.609 -48.900 1.00 41.32 948 LEU C C 1
ATOM 6838 O O . LEU C 1 131 ? 62.270 82.609 -48.199 1.00 45.91 948 LEU C O 1
ATOM 6843 N N . ARG C 1 132 ? 62.114 84.846 -48.414 1.00 44.16 949 ARG C N 1
ATOM 6844 C CA . ARG C 1 132 ? 62.264 85.149 -46.999 1.00 44.30 949 ARG C CA 1
ATOM 6845 C C . ARG C 1 132 ? 61.416 84.332 -46.029 1.00 43.89 949 ARG C C 1
ATOM 6846 O O . ARG C 1 132 ? 61.830 84.101 -44.895 1.00 41.55 949 ARG C O 1
ATOM 6854 N N . GLU C 1 133 ? 60.233 83.899 -46.448 1.00 43.84 950 GLU C N 1
ATOM 6855 C CA . GLU C 1 133 ? 59.395 83.121 -45.546 1.00 45.45 950 GLU C CA 1
ATOM 6856 C C . GLU C 1 133 ? 59.974 81.722 -45.320 1.00 45.92 950 GLU C C 1
ATOM 6857 O O . GLU C 1 133 ? 59.847 81.149 -44.236 1.00 47.12 950 GLU C O 1
ATOM 6863 N N . VAL C 1 134 ? 60.613 81.172 -46.347 1.00 45.05 951 VAL C N 1
ATOM 6864 C CA . VAL C 1 134 ? 61.217 79.851 -46.241 1.00 41.33 951 VAL C CA 1
ATOM 6865 C C . VAL C 1 134 ? 62.601 79.939 -45.576 1.00 41.46 951 VAL C C 1
ATOM 6866 O O . VAL C 1 134 ? 63.002 79.053 -44.828 1.00 43.62 951 VAL C O 1
ATOM 6870 N N . LEU C 1 135 ? 63.329 81.014 -45.845 1.00 40.16 952 LEU C N 1
ATOM 6871 C CA . LEU C 1 135 ? 64.649 81.207 -45.260 1.00 40.95 952 LEU C CA 1
ATOM 6872 C C . LEU C 1 135 ? 64.584 81.458 -43.749 1.00 44.86 952 LEU C C 1
ATOM 6873 O O . LEU C 1 135 ? 65.544 81.209 -43.019 1.00 45.76 952 LEU C O 1
ATOM 6878 N N . ASP C 1 136 ? 63.452 81.970 -43.286 1.00 47.69 953 ASP C N 1
ATOM 6879 C CA . ASP C 1 136 ? 63.276 82.253 -41.874 1.00 50.66 953 ASP C CA 1
ATOM 6880 C C . ASP C 1 136 ? 62.675 81.045 -41.157 1.00 52.32 953 ASP C C 1
ATOM 6881 O O . ASP C 1 136 ? 62.453 81.082 -39.953 1.00 55.57 953 ASP C O 1
ATOM 6886 N N . ASN C 1 137 ? 62.423 79.969 -41.895 1.00 51.31 954 ASN C N 1
ATOM 6887 C CA . ASN C 1 137 ? 61.839 78.774 -41.298 1.00 50.95 954 ASN C CA 1
ATOM 6888 C C . ASN C 1 137 ? 62.903 77.880 -40.659 1.00 52.38 954 ASN C C 1
ATOM 6889 O O . ASN C 1 137 ? 64.094 77.996 -40.954 1.00 55.65 954 ASN C O 1
ATOM 6894 N N . ALA C 1 138 ? 62.467 76.989 -39.777 1.00 49.30 955 ALA C N 1
ATOM 6895 C CA . ALA C 1 138 ? 63.378 76.075 -39.105 1.00 44.30 955 ALA C CA 1
ATOM 6896 C C . ALA C 1 138 ? 64.064 75.142 -40.103 1.00 41.65 955 ALA C C 1
ATOM 6897 O O . ALA C 1 138 ? 65.286 74.985 -40.076 1.00 30.65 955 ALA C O 1
ATOM 6899 N N . LYS C 1 139 ? 63.258 74.525 -40.972 1.00 43.15 956 LYS C N 1
ATOM 6900 C CA . LYS C 1 139 ? 63.743 73.593 -41.999 1.00 45.14 956 LYS C CA 1
ATOM 6901 C C . LYS C 1 139 ? 64.973 74.095 -42.747 1.00 45.06 956 LYS C C 1
ATOM 6902 O O . LYS C 1 139 ? 65.797 73.305 -43.210 1.00 44.28 956 LYS C O 1
ATOM 6908 N N . PHE C 1 140 ? 65.090 75.406 -42.887 1.00 42.80 957 PHE C N 1
ATOM 6909 C CA . PHE C 1 140 ? 66.256 75.955 -43.545 1.00 43.88 957 PHE C CA 1
ATOM 6910 C C . PHE C 1 140 ? 67.263 76.371 -42.472 1.00 44.22 957 PHE C C 1
ATOM 6911 O O . PHE C 1 140 ? 68.475 76.237 -42.655 1.00 42.88 957 PHE C O 1
ATOM 6919 N N . ARG C 1 141 ? 66.749 76.876 -41.354 1.00 44.70 958 ARG C N 1
ATOM 6920 C CA . ARG C 1 141 ? 67.590 77.333 -40.252 1.00 47.68 958 ARG C CA 1
ATOM 6921 C C . ARG C 1 141 ? 68.395 76.206 -39.604 1.00 48.40 958 ARG C C 1
ATOM 6922 O O . ARG C 1 141 ? 69.612 76.308 -39.438 1.00 45.58 958 ARG C O 1
ATOM 6930 N N . ASP C 1 142 ? 67.702 75.124 -39.263 1.00 50.75 959 ASP C N 1
ATOM 6931 C CA . ASP C 1 142 ? 68.303 73.970 -38.605 1.00 52.21 959 ASP C CA 1
ATOM 6932 C C . ASP C 1 142 ? 69.236 73.107 -39.456 1.00 52.10 959 ASP C C 1
ATOM 6933 O O . ASP C 1 142 ? 70.231 72.593 -38.944 1.00 55.62 959 ASP C O 1
ATOM 6938 N N . ASN C 1 143 ? 68.920 72.934 -40.739 1.00 49.90 960 ASN C N 1
ATOM 6939 C CA . ASN C 1 143 ? 69.751 72.115 -41.629 1.00 46.05 960 ASN C CA 1
ATOM 6940 C C . ASN C 1 143 ? 71.212 72.563 -41.619 1.00 44.97 960 ASN C C 1
ATOM 6941 O O . ASN C 1 143 ? 71.526 73.690 -41.994 1.00 48.42 960 ASN C O 1
ATOM 6946 N N . PRO C 1 144 ? 72.128 71.673 -41.206 1.00 42.78 961 PRO C N 1
ATOM 6947 C CA . PRO C 1 144 ? 73.556 72.013 -41.155 1.00 40.33 961 PRO C CA 1
ATOM 6948 C C . PRO C 1 144 ? 74.229 72.221 -42.508 1.00 38.07 961 PRO C C 1
ATOM 6949 O O . PRO C 1 144 ? 75.173 73.000 -42.622 1.00 38.64 961 PRO C O 1
ATOM 6953 N N . SER C 1 145 ? 73.742 71.541 -43.540 1.00 35.48 962 SER C N 1
ATOM 6954 C CA . SER C 1 145 ? 74.368 71.656 -44.848 1.00 32.48 962 SER C CA 1
ATOM 6955 C C . SER C 1 145 ? 74.435 73.043 -45.440 1.00 31.02 962 SER C C 1
ATOM 6956 O O . SER C 1 145 ? 73.441 73.743 -45.496 1.00 29.36 962 SER C O 1
ATOM 6959 N N . PRO C 1 146 ? 75.630 73.453 -45.891 1.00 32.69 963 PRO C N 1
ATOM 6960 C CA . PRO C 1 146 ? 75.848 74.767 -46.507 1.00 31.74 963 PRO C CA 1
ATOM 6961 C C . PRO C 1 146 ? 75.345 74.791 -47.957 1.00 33.87 963 PRO C C 1
ATOM 6962 O O . PRO C 1 146 ? 75.440 75.811 -48.637 1.00 33.49 963 PRO C O 1
ATOM 6966 N N . LEU C 1 147 ? 74.835 73.654 -48.428 1.00 31.70 964 LEU C N 1
ATOM 6967 C CA . LEU C 1 147 ? 74.297 73.550 -49.778 1.00 30.10 964 LEU C CA 1
ATOM 6968 C C . LEU C 1 147 ? 72.794 73.329 -49.701 1.00 31.29 964 LEU C C 1
ATOM 6969 O O . LEU C 1 147 ? 72.182 72.755 -50.607 1.00 31.38 964 LEU C O 1
ATOM 6974 N N . THR C 1 148 ? 72.213 73.781 -48.596 1.00 30.03 965 THR C N 1
ATOM 6975 C CA . THR C 1 148 ? 70.773 73.699 -48.377 1.00 29.41 965 THR C CA 1
ATOM 6976 C C . THR C 1 148 ? 70.140 74.757 -49.264 1.00 26.30 965 THR C C 1
ATOM 6977 O O . THR C 1 148 ? 70.579 75.901 -49.263 1.00 28.05 965 THR C O 1
ATOM 6981 N N . VAL C 1 149 ? 69.120 74.392 -50.025 1.00 28.39 966 VAL C N 1
ATOM 6982 C CA . VAL C 1 149 ? 68.462 75.371 -50.887 1.00 29.53 966 VAL C CA 1
ATOM 6983 C C . VAL C 1 149 ? 66.955 75.385 -50.689 1.00 32.01 966 VAL C C 1
ATOM 6984 O O . VAL C 1 149 ? 66.347 74.362 -50.370 1.00 30.32 966 VAL C O 1
ATOM 6988 N N . VAL C 1 150 ? 66.367 76.565 -50.873 1.00 33.60 967 VAL C N 1
ATOM 6989 C CA . VAL C 1 150 ? 64.935 76.749 -50.761 1.00 32.17 967 VAL C CA 1
ATOM 6990 C C . VAL C 1 150 ? 64.294 76.441 -52.108 1.00 37.80 967 VAL C C 1
ATOM 6991 O O . VAL C 1 150 ? 64.770 76.881 -53.159 1.00 38.26 967 VAL C O 1
ATOM 6995 N N . LEU C 1 151 ? 63.220 75.667 -52.079 1.00 39.51 968 LEU C N 1
ATOM 6996 C CA . LEU C 1 151 ? 62.502 75.343 -53.294 1.00 38.73 968 LEU C CA 1
ATOM 6997 C C . LEU C 1 151 ? 61.255 76.229 -53.325 1.00 38.40 968 LEU C C 1
ATOM 6998 O O . LEU C 1 151 ? 61.029 76.960 -54.283 1.00 43.55 968 LEU C O 1
ATOM 7003 N N . GLY C 1 152 ? 60.466 76.187 -52.258 1.00 38.13 969 GLY C N 1
ATOM 7004 C CA . GLY C 1 152 ? 59.268 77.009 -52.184 1.00 36.55 969 GLY C CA 1
ATOM 7005 C C . GLY C 1 152 ? 58.331 76.496 -51.107 1.00 37.29 969 GLY C C 1
ATOM 7006 O O . GLY C 1 152 ? 58.667 76.473 -49.931 1.00 37.38 969 GLY C O 1
ATOM 7007 N N . LYS C 1 153 ? 57.142 76.087 -51.519 1.00 37.93 970 LYS C N 1
ATOM 7008 C CA . LYS C 1 153 ? 56.149 75.545 -50.611 1.00 39.09 970 LYS C CA 1
ATOM 7009 C C . LYS C 1 153 ? 55.430 74.452 -51.380 1.00 41.69 970 LYS C C 1
ATOM 7010 O O . LYS C 1 153 ? 55.344 74.518 -52.607 1.00 43.60 970 LYS C O 1
ATOM 7016 N N . ASP C 1 154 ? 54.931 73.439 -50.675 1.00 42.10 971 ASP C N 1
ATOM 7017 C CA . ASP C 1 154 ? 54.214 72.369 -51.347 1.00 40.52 971 ASP C CA 1
ATOM 7018 C C . ASP C 1 154 ? 52.767 72.786 -51.545 1.00 42.23 971 ASP C C 1
ATOM 7019 O O . ASP C 1 154 ? 52.341 73.836 -51.050 1.00 38.01 971 ASP C O 1
ATOM 7024 N N . ILE C 1 155 ? 52.020 71.960 -52.271 1.00 44.17 972 ILE C N 1
ATOM 7025 C CA . ILE C 1 155 ? 50.625 72.239 -52.575 1.00 43.52 972 ILE C CA 1
ATOM 7026 C C . ILE C 1 155 ? 49.777 72.524 -51.363 1.00 45.71 972 ILE C C 1
ATOM 7027 O O . ILE C 1 155 ? 48.671 73.025 -51.500 1.00 50.71 972 ILE C O 1
ATOM 7032 N N . ALA C 1 156 ? 50.278 72.208 -50.176 1.00 48.87 973 ALA C N 1
ATOM 7033 C CA . ALA C 1 156 ? 49.506 72.450 -48.957 1.00 51.78 973 ALA C CA 1
ATOM 7034 C C . ALA C 1 156 ? 50.040 73.614 -48.104 1.00 51.41 973 ALA C C 1
ATOM 7035 O O . ALA C 1 156 ? 49.639 73.788 -46.953 1.00 49.83 973 ALA C O 1
ATOM 7037 N N . GLY C 1 157 ? 50.949 74.402 -48.672 1.00 52.03 974 GLY C N 1
ATOM 7038 C CA . GLY C 1 157 ? 51.482 75.553 -47.961 1.00 50.44 974 GLY C CA 1
ATOM 7039 C C . GLY C 1 157 ? 52.691 75.315 -47.084 1.00 52.22 974 GLY C C 1
ATOM 7040 O O . GLY C 1 157 ? 53.176 76.231 -46.416 1.00 50.50 974 GLY C O 1
ATOM 7041 N N . GLU C 1 158 ? 53.190 74.087 -47.075 1.00 55.45 975 GLU C N 1
ATOM 7042 C CA . GLU C 1 158 ? 54.349 73.774 -46.258 1.00 55.92 975 GLU C CA 1
ATOM 7043 C C . GLU C 1 158 ? 55.649 74.062 -46.987 1.00 53.42 975 GLU C C 1
ATOM 7044 O O . GLU C 1 158 ? 55.811 73.691 -48.151 1.00 49.93 975 GLU C O 1
ATOM 7050 N N . PRO C 1 159 ? 56.599 74.724 -46.299 1.00 52.62 976 PRO C N 1
ATOM 7051 C CA . PRO C 1 159 ? 57.908 75.084 -46.849 1.00 49.83 976 PRO C CA 1
ATOM 7052 C C . PRO C 1 159 ? 58.702 73.863 -47.269 1.00 48.21 976 PRO C C 1
ATOM 7053 O O . PRO C 1 159 ? 58.810 72.895 -46.519 1.00 48.69 976 PRO C O 1
ATOM 7057 N N . VAL C 1 160 ? 59.251 73.922 -48.480 1.00 47.93 977 VAL C N 1
ATOM 7058 C CA . VAL C 1 160 ? 60.049 72.839 -49.044 1.00 42.22 977 VAL C CA 1
ATOM 7059 C C . VAL C 1 160 ? 61.497 73.292 -49.246 1.00 43.12 977 VAL C C 1
ATOM 7060 O O . VAL C 1 160 ? 61.771 74.252 -49.975 1.00 43.95 977 VAL C O 1
ATOM 7064 N N . VAL C 1 161 ? 62.410 72.590 -48.583 1.00 40.92 978 VAL C N 1
ATOM 7065 C CA . VAL C 1 161 ? 63.841 72.866 -48.646 1.00 37.22 978 VAL C CA 1
ATOM 7066 C C . VAL C 1 161 ? 64.498 71.613 -49.210 1.00 36.25 978 VAL C C 1
ATOM 7067 O O . VAL C 1 161 ? 63.919 70.529 -49.133 1.00 42.19 978 VAL C O 1
ATOM 7071 N N . ALA C 1 162 ? 65.691 71.751 -49.782 1.00 33.48 979 ALA C N 1
ATOM 7072 C CA . ALA C 1 162 ? 66.401 70.604 -50.350 1.00 28.08 979 ALA C CA 1
ATOM 7073 C C . ALA C 1 162 ? 67.903 70.794 -50.220 1.00 28.02 979 ALA C C 1
ATOM 7074 O O . ALA C 1 162 ? 68.397 71.914 -50.213 1.00 30.44 979 ALA C O 1
ATOM 7076 N N . ASP C 1 163 ? 68.626 69.690 -50.116 1.00 30.06 980 ASP C N 1
ATOM 7077 C CA . ASP C 1 163 ? 70.074 69.732 -49.959 1.00 34.74 980 ASP C CA 1
ATOM 7078 C C . ASP C 1 163 ? 70.785 69.322 -51.257 1.00 33.77 980 ASP C C 1
ATOM 7079 O O . ASP C 1 163 ? 70.799 68.153 -51.640 1.00 35.40 980 ASP C O 1
ATOM 7084 N N . LEU C 1 164 ? 71.380 70.302 -51.925 1.00 34.57 981 LEU C N 1
ATOM 7085 C CA . LEU C 1 164 ? 72.082 70.068 -53.176 1.00 35.09 981 LEU C CA 1
ATOM 7086 C C . LEU C 1 164 ? 73.098 68.930 -53.033 1.00 33.85 981 LEU C C 1
ATOM 7087 O O . LEU C 1 164 ? 73.334 68.170 -53.971 1.00 32.68 981 LEU C O 1
ATOM 7092 N N . ALA C 1 165 ? 73.686 68.811 -51.850 1.00 33.08 982 ALA C N 1
ATOM 7093 C CA . ALA C 1 165 ? 74.682 67.783 -51.592 1.00 29.56 982 ALA C CA 1
ATOM 7094 C C . ALA C 1 165 ? 74.084 66.387 -51.666 1.00 29.89 982 ALA C C 1
ATOM 7095 O O . ALA C 1 165 ? 74.791 65.409 -51.923 1.00 29.09 982 ALA C O 1
ATOM 7097 N N . LYS C 1 166 ? 72.780 66.297 -51.451 1.00 29.43 983 LYS C N 1
ATOM 7098 C CA . LYS C 1 166 ? 72.087 65.015 -51.490 1.00 33.88 983 LYS C CA 1
ATOM 7099 C C . LYS C 1 166 ? 71.491 64.716 -52.869 1.00 32.16 983 LYS C C 1
ATOM 7100 O O . LYS C 1 166 ? 71.039 63.599 -53.126 1.00 32.55 983 LYS C O 1
ATOM 7106 N N . MET C 1 167 ? 71.480 65.705 -53.752 1.00 31.61 984 MET C N 1
ATOM 7107 C CA . MET C 1 167 ? 70.876 65.515 -55.064 1.00 32.12 984 MET C CA 1
ATOM 7108 C C . MET C 1 167 ? 71.490 64.456 -55.987 1.00 33.02 984 MET C C 1
ATOM 7109 O O . MET C 1 167 ? 70.764 63.624 -56.546 1.00 39.14 984 MET C O 1
ATOM 7114 N N . PRO C 1 168 ? 72.807 64.489 -56.209 1.00 29.54 985 PRO C N 1
ATOM 7115 C CA . PRO C 1 168 ? 73.821 65.415 -55.705 1.00 31.43 985 PRO C CA 1
ATOM 7116 C C . PRO C 1 168 ? 74.127 66.425 -56.807 1.00 34.41 985 PRO C C 1
ATOM 7117 O O . PRO C 1 168 ? 74.968 67.308 -56.643 1.00 39.81 985 PRO C O 1
ATOM 7121 N N . HIS C 1 169 ? 73.432 66.269 -57.933 1.00 32.04 986 HIS C N 1
ATOM 7122 C CA . HIS C 1 169 ? 73.573 67.143 -59.094 1.00 31.70 986 HIS C CA 1
ATOM 7123 C C . HIS C 1 169 ? 72.164 67.382 -59.597 1.00 33.74 986 HIS C C 1
ATOM 7124 O O . HIS C 1 169 ? 71.331 66.473 -59.535 1.00 34.37 986 HIS C O 1
ATOM 7131 N N . LEU C 1 170 ? 71.870 68.593 -60.072 1.00 34.29 987 LEU C N 1
ATOM 7132 C CA . LEU C 1 170 ? 70.528 68.830 -60.569 1.00 32.77 987 LEU C CA 1
ATOM 7133 C C . LEU C 1 170 ? 70.430 69.470 -61.927 1.00 31.31 987 LEU C C 1
ATOM 7134 O O . LEU C 1 170 ? 71.382 70.058 -62.445 1.00 30.48 987 LEU C O 1
ATOM 7139 N N . LEU C 1 171 ? 69.245 69.314 -62.499 1.00 29.80 988 LEU C N 1
ATOM 7140 C CA . LEU C 1 171 ? 68.919 69.839 -63.804 1.00 31.54 988 LEU C CA 1
ATOM 7141 C C . LEU C 1 171 ? 67.661 70.670 -63.616 1.00 29.37 988 LEU C C 1
ATOM 7142 O O . LEU C 1 171 ? 66.660 70.180 -63.095 1.00 34.20 988 LEU C O 1
ATOM 7147 N N . VAL C 1 172 ? 67.717 71.934 -64.011 1.00 28.25 989 VAL C N 1
ATOM 7148 C CA . VAL C 1 172 ? 66.561 72.809 -63.903 1.00 24.61 989 VAL C CA 1
ATOM 7149 C C . VAL C 1 172 ? 66.137 73.134 -65.327 1.00 30.21 989 VAL C C 1
ATOM 7150 O O . VAL C 1 172 ? 66.976 73.517 -66.153 1.00 33.73 989 VAL C O 1
ATOM 7154 N N . ALA C 1 173 ? 64.849 72.979 -65.624 1.00 30.48 990 ALA C N 1
ATOM 7155 C CA . ALA C 1 173 ? 64.352 73.236 -66.970 1.00 26.89 990 ALA C CA 1
ATOM 7156 C C . ALA C 1 173 ? 62.911 73.736 -67.031 1.00 30.72 990 ALA C C 1
ATOM 7157 O O . ALA C 1 173 ? 62.097 73.452 -66.152 1.00 32.21 990 ALA C O 1
ATOM 7159 N N . GLY C 1 174 ? 62.598 74.471 -68.091 1.00 34.09 991 GLY C N 1
ATOM 7160 C CA . GLY C 1 174 ? 61.256 74.997 -68.278 1.00 36.74 991 GLY C CA 1
ATOM 7161 C C . GLY C 1 174 ? 61.256 75.897 -69.496 1.00 38.49 991 GLY C C 1
ATOM 7162 O O . GLY C 1 174 ? 62.189 75.817 -70.295 1.00 33.33 991 GLY C O 1
ATOM 7163 N N . THR C 1 175 ? 60.228 76.737 -69.650 1.00 42.08 992 THR C N 1
ATOM 7164 C CA . THR C 1 175 ? 60.179 77.658 -70.783 1.00 48.50 992 THR C CA 1
ATOM 7165 C C . THR C 1 175 ? 60.774 78.994 -70.350 1.00 51.17 992 THR C C 1
ATOM 7166 O O . THR C 1 175 ? 61.301 79.110 -69.246 1.00 55.35 992 THR C O 1
ATOM 7170 N N . THR C 1 176 ? 60.676 80.008 -71.202 1.00 53.73 993 THR C N 1
ATOM 7171 C CA . THR C 1 176 ? 61.277 81.299 -70.896 1.00 54.65 993 THR C CA 1
ATOM 7172 C C . THR C 1 176 ? 60.837 82.027 -69.627 1.00 53.47 993 THR C C 1
ATOM 7173 O O . THR C 1 176 ? 61.648 82.210 -68.723 1.00 57.47 993 THR C O 1
ATOM 7177 N N . GLY C 1 177 ? 59.582 82.448 -69.532 1.00 48.59 994 GLY C N 1
ATOM 7178 C CA . GLY C 1 177 ? 59.187 83.155 -68.325 1.00 42.63 994 GLY C CA 1
ATOM 7179 C C . GLY C 1 177 ? 58.488 82.314 -67.268 1.00 40.81 994 GLY C C 1
ATOM 7180 O O . GLY C 1 177 ? 57.651 82.840 -66.520 1.00 39.24 994 GLY C O 1
ATOM 7181 N N . SER C 1 178 ? 58.830 81.026 -67.181 1.00 34.32 995 SER C N 1
ATOM 7182 C CA . SER C 1 178 ? 58.173 80.143 -66.218 1.00 31.40 995 SER C CA 1
ATOM 7183 C C . SER C 1 178 ? 58.780 80.097 -64.809 1.00 27.99 995 SER C C 1
ATOM 7184 O O . SER C 1 178 ? 58.133 79.643 -63.874 1.00 23.36 995 SER C O 1
ATOM 7187 N N . GLY C 1 179 ? 60.013 80.560 -64.648 1.00 27.49 996 GLY C N 1
ATOM 7188 C CA . GLY C 1 179 ? 60.596 80.562 -63.319 1.00 27.72 996 GLY C CA 1
ATOM 7189 C C . GLY C 1 179 ? 61.947 79.904 -63.114 1.00 29.58 996 GLY C C 1
ATOM 7190 O O . GLY C 1 179 ? 62.477 79.932 -62.007 1.00 33.70 996 GLY C O 1
ATOM 7191 N N . ALA C 1 180 ? 62.512 79.309 -64.154 1.00 27.65 997 ALA C N 1
ATOM 7192 C CA . ALA C 1 180 ? 63.809 78.669 -64.012 1.00 31.00 997 ALA C CA 1
ATOM 7193 C C . ALA C 1 180 ? 64.880 79.635 -63.530 1.00 35.70 997 ALA C C 1
ATOM 7194 O O . ALA C 1 180 ? 65.681 79.285 -62.659 1.00 37.29 997 ALA C O 1
ATOM 7196 N N . SER C 1 181 ? 64.902 80.847 -64.087 1.00 38.42 998 SER C N 1
ATOM 7197 C CA . SER C 1 181 ? 65.916 81.830 -63.703 1.00 40.02 998 SER C CA 1
ATOM 7198 C C . SER C 1 181 ? 65.747 82.314 -62.272 1.00 40.29 998 SER C C 1
ATOM 7199 O O . SER C 1 181 ? 66.726 82.464 -61.543 1.00 44.57 998 SER C O 1
ATOM 7202 N N . VAL C 1 182 ? 64.507 82.563 -61.867 1.00 39.33 999 VAL C N 1
ATOM 7203 C CA . VAL C 1 182 ? 64.252 83.011 -60.507 1.00 36.96 999 VAL C CA 1
ATOM 7204 C C . VAL C 1 182 ? 64.558 81.852 -59.565 1.00 37.95 999 VAL C C 1
ATOM 7205 O O . VAL C 1 182 ? 65.089 82.051 -58.472 1.00 40.61 999 VAL C O 1
ATOM 7209 N N . GLY C 1 183 ? 64.230 80.639 -60.005 1.00 35.47 1000 GLY C N 1
ATOM 7210 C CA . GLY C 1 183 ? 64.484 79.457 -59.200 1.00 33.06 1000 GLY C CA 1
ATOM 7211 C C . GLY C 1 183 ? 65.961 79.263 -58.905 1.00 32.79 1000 GLY C C 1
ATOM 7212 O O . GLY C 1 183 ? 66.346 78.929 -57.787 1.00 33.60 1000 GLY C O 1
ATOM 7213 N N . VAL C 1 184 ? 66.799 79.459 -59.915 1.00 33.63 1001 VAL C N 1
ATOM 7214 C CA . VAL C 1 184 ? 68.232 79.326 -59.726 1.00 29.55 1001 VAL C CA 1
ATOM 7215 C C . VAL C 1 184 ? 68.659 80.417 -58.752 1.00 30.00 1001 VAL C C 1
ATOM 7216 O O . VAL C 1 184 ? 69.377 80.140 -57.794 1.00 32.26 1001 VAL C O 1
ATOM 7220 N N . ASN C 1 185 ? 68.202 81.648 -58.981 1.00 25.97 1002 ASN C N 1
ATOM 7221 C CA . ASN C 1 185 ? 68.548 82.749 -58.082 1.00 30.18 1002 ASN C CA 1
ATOM 7222 C C . ASN C 1 185 ? 68.182 82.417 -56.633 1.00 31.62 1002 ASN C C 1
ATOM 7223 O O . ASN C 1 185 ? 68.904 82.790 -55.699 1.00 33.88 1002 ASN C O 1
ATOM 7228 N N . ALA C 1 186 ? 67.055 81.737 -56.451 1.00 26.54 1003 ALA C N 1
ATOM 7229 C CA . ALA C 1 186 ? 66.612 81.371 -55.121 1.00 27.31 1003 ALA C CA 1
ATOM 7230 C C . ALA C 1 186 ? 67.609 80.399 -54.507 1.00 31.14 1003 ALA C C 1
ATOM 7231 O O . ALA C 1 186 ? 67.855 80.430 -53.303 1.00 35.08 1003 ALA C O 1
ATOM 7233 N N . MET C 1 187 ? 68.191 79.537 -55.334 1.00 33.25 1004 MET C N 1
ATOM 7234 C CA . MET C 1 187 ? 69.143 78.557 -54.829 1.00 33.47 1004 MET C CA 1
ATOM 7235 C C . MET C 1 187 ? 70.442 79.208 -54.405 1.00 32.88 1004 MET C C 1
ATOM 7236 O O . MET C 1 187 ? 70.929 78.975 -53.300 1.00 30.82 1004 MET C O 1
ATOM 7241 N N . ILE C 1 188 ? 71.001 80.029 -55.283 1.00 31.82 1005 ILE C N 1
ATOM 7242 C CA . ILE C 1 188 ? 72.244 80.713 -54.965 1.00 31.43 1005 ILE C CA 1
ATOM 7243 C C . ILE C 1 188 ? 72.060 81.574 -53.712 1.00 31.91 1005 ILE C C 1
ATOM 7244 O O . ILE C 1 188 ? 72.874 81.504 -52.789 1.00 30.47 1005 ILE C O 1
ATOM 7249 N N . LEU C 1 189 ? 70.992 82.375 -53.674 1.00 32.84 1006 LEU C N 1
ATOM 7250 C CA . LEU C 1 189 ? 70.745 83.227 -52.514 1.00 34.65 1006 LEU C CA 1
ATOM 7251 C C . LEU C 1 189 ? 70.592 82.406 -51.255 1.00 35.25 1006 LEU C C 1
ATOM 7252 O O . LEU C 1 189 ? 71.008 82.850 -50.181 1.00 34.67 1006 LEU C O 1
ATOM 7257 N N . SER C 1 190 ? 70.003 81.216 -51.392 1.00 32.32 1007 SER C N 1
ATOM 7258 C CA . SER C 1 190 ? 69.828 80.318 -50.255 1.00 30.28 1007 SER C CA 1
ATOM 7259 C C . SER C 1 190 ? 71.199 80.078 -49.652 1.00 33.89 1007 SER C C 1
ATOM 7260 O O . SER C 1 190 ? 71.401 80.226 -48.445 1.00 37.47 1007 SER C O 1
ATOM 7263 N N . MET C 1 191 ? 72.152 79.726 -50.505 1.00 34.40 1008 MET C N 1
ATOM 7264 C CA . MET C 1 191 ? 73.499 79.456 -50.040 1.00 35.92 1008 MET C CA 1
ATOM 7265 C C . MET C 1 191 ? 74.203 80.701 -49.532 1.00 36.39 1008 MET C C 1
ATOM 7266 O O . MET C 1 191 ? 74.932 80.633 -48.543 1.00 38.86 1008 MET C O 1
ATOM 7271 N N . LEU C 1 192 ? 73.987 81.839 -50.186 1.00 37.22 1009 LEU C N 1
ATOM 7272 C CA . LEU C 1 192 ? 74.630 83.067 -49.727 1.00 37.01 1009 LEU C CA 1
ATOM 7273 C C . LEU C 1 192 ? 74.104 83.460 -48.342 1.00 37.56 1009 LEU C C 1
ATOM 7274 O O . LEU C 1 192 ? 74.683 84.320 -47.669 1.00 37.27 1009 LEU C O 1
ATOM 7279 N N . TYR C 1 193 ? 73.022 82.810 -47.911 1.00 32.78 1010 TYR C N 1
ATOM 7280 C CA . TYR C 1 193 ? 72.435 83.096 -46.610 1.00 32.63 1010 TYR C CA 1
ATOM 7281 C C . TYR C 1 193 ? 72.818 82.071 -45.548 1.00 35.55 1010 TYR C C 1
ATOM 7282 O O . TYR C 1 193 ? 72.218 82.032 -44.472 1.00 32.03 1010 TYR C O 1
ATOM 7291 N N . LYS C 1 194 ? 73.808 81.238 -45.843 1.00 35.22 1011 LYS C N 1
ATOM 7292 C CA . LYS C 1 194 ? 74.227 80.239 -44.877 1.00 33.50 1011 LYS C CA 1
ATOM 7293 C C . LYS C 1 194 ? 75.682 79.845 -45.053 1.00 34.07 1011 LYS C C 1
ATOM 7294 O O . LYS C 1 194 ? 76.265 79.252 -44.159 1.00 37.34 1011 LYS C O 1
ATOM 7300 N N . ALA C 1 195 ? 76.282 80.182 -46.190 1.00 33.47 1012 ALA C N 1
ATOM 7301 C CA . ALA C 1 195 ? 77.672 79.804 -46.417 1.00 32.95 1012 ALA C CA 1
ATOM 7302 C C . ALA C 1 195 ? 78.658 80.956 -46.509 1.00 32.75 1012 ALA C C 1
ATOM 7303 O O . ALA C 1 195 ? 78.340 82.036 -46.996 1.00 33.87 1012 ALA C O 1
ATOM 7305 N N . GLN C 1 196 ? 79.861 80.711 -46.017 1.00 27.46 1013 GLN C N 1
ATOM 7306 C CA . GLN C 1 196 ? 80.923 81.691 -46.077 1.00 25.61 1013 GLN C CA 1
ATOM 7307 C C . GLN C 1 196 ? 81.725 81.123 -47.225 1.00 24.69 1013 GLN C C 1
ATOM 7308 O O . GLN C 1 196 ? 81.613 79.940 -47.532 1.00 24.65 1013 GLN C O 1
ATOM 7314 N N . PRO C 1 197 ? 82.542 81.944 -47.878 1.00 22.22 1014 PRO C N 1
ATOM 7315 C CA . PRO C 1 197 ? 83.304 81.363 -48.979 1.00 27.32 1014 PRO C CA 1
ATOM 7316 C C . PRO C 1 197 ? 83.996 80.050 -48.622 1.00 32.73 1014 PRO C C 1
ATOM 7317 O O . PRO C 1 197 ? 84.040 79.138 -49.442 1.00 35.37 1014 PRO C O 1
ATOM 7321 N N . GLU C 1 198 ? 84.500 79.943 -47.394 1.00 36.81 1015 GLU C N 1
ATOM 7322 C CA . GLU C 1 198 ? 85.216 78.739 -46.972 1.00 36.18 1015 GLU C CA 1
ATOM 7323 C C . GLU C 1 198 ? 84.325 77.507 -46.969 1.00 34.35 1015 GLU C C 1
ATOM 7324 O O . GLU C 1 198 ? 84.819 76.379 -46.988 1.00 35.31 1015 GLU C O 1
ATOM 7330 N N . ASP C 1 199 ? 83.015 77.718 -46.938 1.00 31.79 1016 ASP C N 1
ATOM 7331 C CA . ASP C 1 199 ? 82.080 76.602 -46.951 1.00 32.29 1016 ASP C CA 1
ATOM 7332 C C . ASP C 1 199 ? 81.720 76.223 -48.386 1.00 31.15 1016 ASP C C 1
ATOM 7333 O O . ASP C 1 199 ? 81.651 75.038 -48.726 1.00 32.12 1016 ASP C O 1
ATOM 7338 N N . VAL C 1 200 ? 81.493 77.230 -49.228 1.00 28.49 1017 VAL C N 1
ATOM 7339 C CA . VAL C 1 200 ? 81.102 76.988 -50.618 1.00 26.39 1017 VAL C CA 1
ATOM 7340 C C . VAL C 1 200 ? 81.663 77.970 -51.634 1.00 26.17 1017 VAL C C 1
ATOM 7341 O O . VAL C 1 200 ? 81.545 79.187 -51.478 1.00 28.16 1017 VAL C O 1
ATOM 7345 N N . ARG C 1 201 ? 82.255 77.434 -52.691 1.00 24.63 1018 ARG C N 1
ATOM 7346 C CA . ARG C 1 201 ? 82.785 78.264 -53.764 1.00 26.06 1018 ARG C CA 1
ATOM 7347 C C . ARG C 1 201 ? 82.005 77.921 -55.032 1.00 26.58 1018 ARG C C 1
ATOM 7348 O O . ARG C 1 201 ? 81.597 76.768 -55.215 1.00 24.90 1018 ARG C O 1
ATOM 7356 N N . PHE C 1 202 ? 81.785 78.912 -55.897 1.00 28.27 1019 PHE C N 1
ATOM 7357 C CA . PHE C 1 202 ? 81.058 78.677 -57.147 1.00 31.93 1019 PHE C CA 1
ATOM 7358 C C . PHE C 1 202 ? 81.906 78.878 -58.383 1.00 32.61 1019 PHE C C 1
ATOM 7359 O O . PHE C 1 202 ? 82.873 79.633 -58.382 1.00 31.82 1019 PHE C O 1
ATOM 7367 N N . ILE C 1 203 ? 81.520 78.179 -59.440 1.00 36.37 1020 ILE C N 1
ATOM 7368 C CA . ILE C 1 203 ? 82.145 78.312 -60.747 1.00 37.92 1020 ILE C CA 1
ATOM 7369 C C . ILE C 1 203 ? 80.922 78.575 -61.599 1.00 39.69 1020 ILE C C 1
ATOM 7370 O O . ILE C 1 203 ? 80.111 77.671 -61.830 1.00 43.21 1020 ILE C O 1
ATOM 7375 N N . MET C 1 204 ? 80.759 79.813 -62.042 1.00 37.58 1021 MET C N 1
ATOM 7376 C CA . MET C 1 204 ? 79.589 80.140 -62.833 1.00 35.72 1021 MET C CA 1
ATOM 7377 C C . MET C 1 204 ? 79.868 80.245 -64.322 1.00 35.11 1021 MET C C 1
ATOM 7378 O O . MET C 1 204 ? 80.741 80.997 -64.747 1.00 34.84 1021 MET C O 1
ATOM 7383 N N . ILE C 1 205 ? 79.121 79.456 -65.097 1.00 37.25 1022 ILE C N 1
ATOM 7384 C CA . ILE C 1 205 ? 79.236 79.392 -66.558 1.00 34.51 1022 ILE C CA 1
ATOM 7385 C C . ILE C 1 205 ? 78.077 80.116 -67.240 1.00 35.69 1022 ILE C C 1
ATOM 7386 O O . ILE C 1 205 ? 76.990 79.552 -67.360 1.00 34.84 1022 ILE C O 1
ATOM 7391 N N . ASP C 1 206 ? 78.283 81.353 -67.673 1.00 38.23 1023 ASP C N 1
ATOM 7392 C CA . ASP C 1 206 ? 77.220 82.067 -68.378 1.00 47.35 1023 ASP C CA 1
ATOM 7393 C C . ASP C 1 206 ? 77.711 82.324 -69.807 1.00 49.54 1023 ASP C C 1
ATOM 7394 O O . ASP C 1 206 ? 78.096 83.434 -70.156 1.00 49.20 1023 ASP C O 1
ATOM 7399 N N . PRO C 1 207 ? 77.713 81.281 -70.650 1.00 54.56 1024 PRO C N 1
ATOM 7400 C CA . PRO C 1 207 ? 78.168 81.402 -72.039 1.00 59.03 1024 PRO C CA 1
ATOM 7401 C C . PRO C 1 207 ? 77.613 82.597 -72.809 1.00 64.52 1024 PRO C C 1
ATOM 7402 O O . PRO C 1 207 ? 78.380 83.365 -73.395 1.00 66.92 1024 PRO C O 1
ATOM 7406 N N . LYS C 1 208 ? 76.293 82.762 -72.817 1.00 68.12 1025 LYS C N 1
ATOM 7407 C CA . LYS C 1 208 ? 75.700 83.888 -73.532 1.00 72.74 1025 LYS C CA 1
ATOM 7408 C C . LYS C 1 208 ? 74.863 84.808 -72.653 1.00 74.27 1025 LYS C C 1
ATOM 7409 O O . LYS C 1 208 ? 74.248 84.379 -71.671 1.00 75.08 1025 LYS C O 1
ATOM 7415 N N . MET C 1 209 ? 74.850 86.080 -73.034 1.00 75.77 1026 MET C N 1
ATOM 7416 C CA . MET C 1 209 ? 74.104 87.106 -72.326 1.00 74.68 1026 MET C CA 1
ATOM 7417 C C . MET C 1 209 ? 74.546 87.230 -70.870 1.00 72.48 1026 MET C C 1
ATOM 7418 O O . MET C 1 209 ? 75.463 86.537 -70.416 1.00 68.49 1026 MET C O 1
ATOM 7423 N N . LEU C 1 210 ? 73.891 88.128 -70.148 1.00 69.36 1027 LEU C N 1
ATOM 7424 C CA . LEU C 1 210 ? 74.220 88.375 -68.760 1.00 66.15 1027 LEU C CA 1
ATOM 7425 C C . LEU C 1 210 ? 73.093 87.924 -67.849 1.00 66.29 1027 LEU C C 1
ATOM 7426 O O . LEU C 1 210 ? 71.987 88.467 -67.907 1.00 70.52 1027 LEU C O 1
ATOM 7431 N N . GLU C 1 211 ? 73.365 86.924 -67.020 1.00 62.06 1028 GLU C N 1
ATOM 7432 C CA . GLU C 1 211 ? 72.373 86.435 -66.075 1.00 57.96 1028 GLU C CA 1
ATOM 7433 C C . GLU C 1 211 ? 73.091 86.139 -64.773 1.00 55.89 1028 GLU C C 1
ATOM 7434 O O . GLU C 1 211 ? 72.725 86.655 -63.714 1.00 56.97 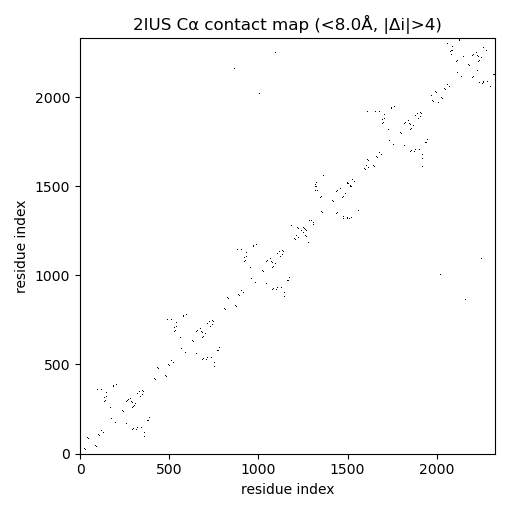1028 GLU C O 1
ATOM 7440 N N . LEU C 1 212 ? 74.121 85.306 -64.856 1.00 48.31 1029 LEU C N 1
ATOM 7441 C CA . LEU C 1 212 ? 74.898 84.969 -63.685 1.00 43.02 1029 LEU C CA 1
ATOM 7442 C C . LEU C 1 212 ? 75.870 86.115 -63.375 1.00 44.15 1029 LEU C C 1
ATOM 7443 O O . LEU C 1 212 ? 76.433 86.193 -62.283 1.00 43.61 1029 LEU C O 1
ATOM 7448 N N . SER C 1 213 ? 76.048 87.012 -64.340 1.00 43.14 1030 SER C N 1
ATOM 7449 C CA . SER C 1 213 ? 76.966 88.140 -64.201 1.00 43.79 1030 SER C CA 1
ATOM 7450 C C . SER C 1 213 ? 76.584 89.082 -63.067 1.00 42.49 1030 SER C C 1
ATOM 7451 O O . SER C 1 213 ? 77.376 89.940 -62.654 1.00 39.56 1030 SER C O 1
ATOM 7454 N N . VAL C 1 214 ? 75.364 88.935 -62.573 1.00 39.75 1031 VAL C N 1
ATOM 7455 C CA . VAL C 1 214 ? 74.900 89.784 -61.496 1.00 39.19 1031 VAL C CA 1
ATOM 7456 C C . VAL C 1 214 ? 75.586 89.390 -60.182 1.00 38.76 1031 VAL C C 1
ATOM 7457 O O . VAL C 1 214 ? 75.471 90.086 -59.169 1.00 35.02 1031 VAL C O 1
ATOM 7461 N N . TYR C 1 215 ? 76.321 88.278 -60.226 1.00 38.96 1032 TYR C N 1
ATOM 7462 C CA . TYR C 1 215 ? 77.034 87.746 -59.066 1.00 39.94 1032 TYR C CA 1
ATOM 7463 C C . TYR C 1 215 ? 78.543 88.009 -59.128 1.00 42.83 1032 TYR C C 1
ATOM 7464 O O . TYR C 1 215 ? 79.280 87.644 -58.208 1.00 43.95 1032 TYR C O 1
ATOM 7473 N N . GLU C 1 216 ? 79.004 88.620 -60.216 1.00 45.42 1033 GLU C N 1
ATOM 7474 C CA . GLU C 1 216 ? 80.426 88.921 -60.386 1.00 46.81 1033 GLU C CA 1
ATOM 7475 C C . GLU C 1 216 ? 80.923 89.719 -59.188 1.00 48.77 1033 GLU C C 1
ATOM 7476 O O . GLU C 1 216 ? 80.263 90.666 -58.748 1.00 50.88 1033 GLU C O 1
ATOM 7482 N N . GLY C 1 217 ? 82.077 89.331 -58.649 1.00 48.56 1034 GLY C N 1
ATOM 7483 C CA . GLY C 1 217 ? 82.627 90.039 -57.504 1.00 45.26 1034 GLY C CA 1
ATOM 7484 C C . GLY C 1 217 ? 82.287 89.439 -56.151 1.00 43.68 1034 GLY C C 1
ATOM 7485 O O . GLY C 1 217 ? 82.739 89.924 -55.117 1.00 47.46 1034 GLY C O 1
ATOM 7486 N N . ILE C 1 218 ? 81.473 88.395 -56.152 1.00 40.31 1035 ILE C N 1
ATOM 7487 C CA . ILE C 1 218 ? 81.092 87.714 -54.922 1.00 38.81 1035 ILE C CA 1
ATOM 7488 C C . ILE C 1 218 ? 82.348 86.966 -54.429 1.00 38.78 1035 ILE C C 1
ATOM 7489 O O . ILE C 1 218 ? 83.037 86.310 -55.225 1.00 36.21 1035 ILE C O 1
ATOM 7494 N N . PRO C 1 219 ? 82.674 87.067 -53.121 1.00 34.96 1036 PRO C N 1
ATOM 7495 C CA . PRO C 1 219 ? 83.861 86.374 -52.609 1.00 30.17 1036 PRO C CA 1
ATOM 7496 C C . PRO C 1 219 ? 83.831 84.853 -52.788 1.00 33.36 1036 PRO C C 1
ATOM 7497 O O . PRO C 1 219 ? 84.879 84.187 -52.727 1.00 30.21 1036 PRO C O 1
ATOM 7501 N N . HIS C 1 220 ? 82.640 84.307 -53.028 1.00 32.66 1037 HIS C N 1
ATOM 7502 C CA . HIS C 1 220 ? 82.501 82.867 -53.216 1.00 34.54 1037 HIS C CA 1
ATOM 7503 C C . HIS C 1 220 ? 83.002 82.380 -54.586 1.00 37.64 1037 HIS C C 1
ATOM 7504 O O . HIS C 1 220 ? 83.463 81.242 -54.705 1.00 36.61 1037 HIS C O 1
ATOM 7511 N N . LEU C 1 221 ? 82.924 83.231 -55.611 1.00 36.65 1038 LEU C N 1
ATOM 7512 C CA . LEU C 1 221 ? 83.388 82.839 -56.948 1.00 37.73 1038 LEU C CA 1
ATOM 7513 C C . LEU C 1 221 ? 84.838 82.374 -56.931 1.00 35.86 1038 LEU C C 1
ATOM 7514 O O . LEU C 1 221 ? 85.696 83.054 -56.389 1.00 41.53 1038 LEU C O 1
ATOM 7519 N N . LEU C 1 222 ? 85.101 81.212 -57.523 1.00 37.16 1039 LEU C N 1
ATOM 7520 C CA . LEU C 1 222 ? 86.449 80.653 -57.598 1.00 36.04 1039 LEU C CA 1
ATOM 7521 C C . LEU C 1 22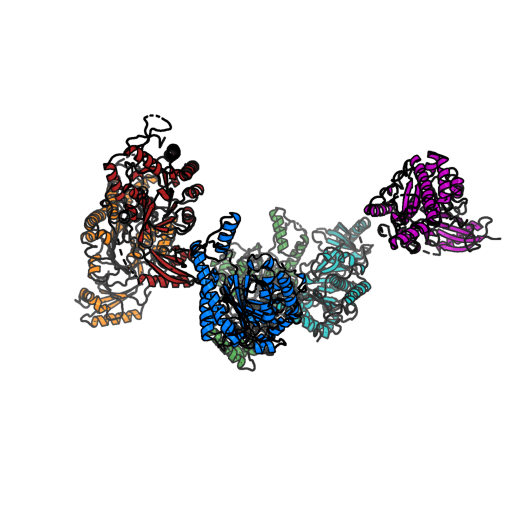2 ? 87.206 81.288 -58.756 1.00 38.28 1039 LEU C C 1
ATOM 7522 O O . LEU C 1 222 ? 88.436 81.363 -58.744 1.00 40.44 1039 LEU C O 1
ATOM 7527 N N . THR C 1 223 ? 86.455 81.713 -59.764 1.00 37.80 1040 THR C N 1
ATOM 7528 C CA . THR C 1 223 ? 87.006 82.352 -60.950 1.00 41.26 1040 THR C CA 1
ATOM 7529 C C . THR C 1 223 ? 85.944 83.318 -61.482 1.00 43.68 1040 THR C C 1
ATOM 7530 O O . THR C 1 223 ? 84.789 83.259 -61.067 1.00 49.98 1040 THR C O 1
ATOM 7534 N N . GLU C 1 224 ? 86.323 84.210 -62.389 1.00 44.25 1041 GLU C N 1
ATOM 7535 C CA . GLU C 1 224 ? 85.366 85.165 -62.944 1.00 45.28 1041 GLU C CA 1
ATOM 7536 C C . GLU C 1 224 ? 84.296 84.407 -63.723 1.00 42.31 1041 GLU C C 1
ATOM 7537 O O . GLU C 1 224 ? 84.567 83.347 -64.286 1.00 34.22 1041 GLU C O 1
ATOM 7543 N N . VAL C 1 225 ? 83.080 84.944 -63.752 1.00 41.54 1042 VAL C N 1
ATOM 7544 C CA . VAL C 1 225 ? 81.999 84.284 -64.469 1.00 41.81 1042 VAL C CA 1
ATOM 7545 C C . VAL C 1 225 ? 82.514 83.888 -65.850 1.00 43.43 1042 VAL C C 1
ATOM 7546 O O . VAL C 1 225 ? 82.929 84.737 -66.634 1.00 44.75 1042 VAL C O 1
ATOM 7550 N N . VAL C 1 226 ? 82.501 82.593 -66.140 1.00 44.05 1043 VAL C N 1
ATOM 7551 C CA . VAL C 1 226 ? 82.986 82.116 -67.428 1.00 45.94 1043 VAL C CA 1
ATOM 7552 C C . VAL C 1 226 ? 82.032 82.461 -68.574 1.00 47.70 1043 VAL C C 1
ATOM 7553 O O . VAL C 1 226 ? 80.853 82.097 -68.556 1.00 48.29 1043 VAL C O 1
ATOM 7557 N N . THR C 1 227 ? 82.556 83.169 -69.571 1.00 47.78 1044 THR C N 1
ATOM 7558 C CA . THR C 1 227 ? 81.764 83.581 -70.716 1.00 47.82 1044 THR C CA 1
ATOM 7559 C C . THR C 1 227 ? 82.154 82.892 -72.022 1.00 50.87 1044 THR C C 1
ATOM 7560 O O . THR C 1 227 ? 81.315 82.710 -72.905 1.00 55.08 1044 THR C O 1
ATOM 7564 N N . ASP C 1 228 ? 83.415 82.503 -72.161 1.00 52.98 1045 ASP C N 1
ATOM 7565 C CA . ASP C 1 228 ? 83.813 81.816 -73.376 1.00 59.06 1045 ASP C CA 1
ATOM 7566 C C . ASP C 1 228 ? 83.395 80.363 -73.240 1.00 62.38 1045 ASP C C 1
ATOM 7567 O O . ASP C 1 228 ? 83.622 79.748 -72.200 1.00 63.63 1045 ASP C O 1
ATOM 7572 N N . MET C 1 229 ? 82.795 79.811 -74.290 1.00 65.70 1046 MET C N 1
ATOM 7573 C CA . MET C 1 229 ? 82.328 78.425 -74.262 1.00 68.88 1046 MET C CA 1
ATOM 7574 C C . MET C 1 229 ? 83.459 77.398 -74.145 1.00 64.81 1046 MET C C 1
ATOM 7575 O O . MET C 1 229 ? 83.259 76.299 -73.627 1.00 63.18 1046 MET C O 1
ATOM 7580 N N . LYS C 1 230 ? 84.644 77.762 -74.620 1.00 61.04 1047 LYS C N 1
ATOM 7581 C CA . LYS C 1 230 ? 85.789 76.866 -74.565 1.00 61.63 1047 LYS C CA 1
ATOM 7582 C C . LYS C 1 230 ? 86.369 76.858 -73.163 1.00 59.79 1047 LYS C C 1
ATOM 7583 O O . LYS C 1 230 ? 86.922 75.857 -72.699 1.00 57.12 1047 LYS C O 1
ATOM 7589 N N . ASP C 1 231 ? 86.246 77.989 -72.487 1.00 56.59 1048 ASP C N 1
ATOM 7590 C CA . ASP C 1 231 ? 86.742 78.078 -71.136 1.00 55.07 1048 ASP C CA 1
ATOM 7591 C C . ASP C 1 231 ? 85.861 77.171 -70.289 1.00 53.74 1048 ASP C C 1
ATOM 7592 O O . ASP C 1 231 ? 86.324 76.575 -69.319 1.00 52.66 1048 ASP C O 1
ATOM 7597 N N . ALA C 1 232 ? 84.591 77.061 -70.676 1.00 52.18 1049 ALA C N 1
ATOM 7598 C CA . ALA C 1 232 ? 83.628 76.231 -69.953 1.00 50.22 1049 ALA C CA 1
ATOM 7599 C C . ALA C 1 232 ? 84.117 74.798 -69.861 1.00 48.62 1049 ALA C C 1
ATOM 7600 O O . ALA C 1 232 ? 84.105 74.190 -68.789 1.00 50.60 1049 ALA C O 1
ATOM 7602 N N . ALA C 1 233 ? 84.544 74.256 -70.995 1.00 47.25 1050 ALA C N 1
ATOM 7603 C CA . ALA C 1 233 ? 85.055 72.900 -71.030 1.00 44.69 1050 ALA C CA 1
ATOM 7604 C C . ALA C 1 233 ? 86.234 72.812 -70.080 1.00 45.42 1050 ALA C C 1
ATOM 7605 O O . ALA C 1 233 ? 86.326 71.883 -69.280 1.00 46.32 1050 ALA C O 1
ATOM 7607 N N . ASN C 1 234 ? 87.128 73.793 -70.162 1.00 43.52 1051 ASN C N 1
ATOM 7608 C CA . ASN C 1 234 ? 88.313 73.823 -69.309 1.00 44.29 1051 ASN C CA 1
ATOM 7609 C C . ASN C 1 234 ? 87.991 73.846 -67.812 1.00 44.11 1051 ASN C C 1
ATOM 7610 O O . ASN C 1 234 ? 88.652 73.169 -67.018 1.00 40.97 1051 ASN C O 1
ATOM 7615 N N . ALA C 1 235 ? 86.984 74.634 -67.436 1.00 42.03 1052 ALA C N 1
ATOM 7616 C CA . ALA C 1 235 ? 86.573 74.754 -66.047 1.00 37.26 1052 ALA C CA 1
ATOM 7617 C C . ALA C 1 235 ? 86.177 73.385 -65.557 1.00 40.91 1052 ALA C C 1
ATOM 7618 O O . ALA C 1 235 ? 86.600 72.949 -64.485 1.00 41.50 1052 ALA C O 1
ATOM 7620 N N . LEU C 1 236 ? 85.352 72.712 -66.353 1.00 42.11 1053 LEU C N 1
ATOM 7621 C CA . LEU C 1 236 ? 84.886 71.374 -66.022 1.00 39.12 1053 LEU C CA 1
ATOM 7622 C C . LEU C 1 236 ? 86.091 70.454 -65.860 1.00 38.63 1053 LEU C C 1
ATOM 7623 O O . LEU C 1 236 ? 86.209 69.741 -64.871 1.00 40.71 1053 LEU C O 1
ATOM 7628 N N . ARG C 1 237 ? 86.996 70.480 -66.829 1.00 40.56 1054 ARG C N 1
ATOM 7629 C CA . ARG C 1 237 ? 88.184 69.645 -66.748 1.00 42.89 1054 ARG C CA 1
ATOM 7630 C C . ARG C 1 237 ? 88.944 69.950 -65.452 1.00 42.46 1054 ARG C C 1
ATOM 7631 O O . ARG C 1 237 ? 89.547 69.060 -64.847 1.00 43.07 1054 ARG C O 1
ATOM 7639 N N . TRP C 1 238 ? 88.929 71.212 -65.032 1.00 38.77 1055 TRP C N 1
ATOM 7640 C CA . TRP C 1 238 ? 89.609 71.579 -63.797 1.00 37.09 1055 TRP C CA 1
ATOM 7641 C C . TRP C 1 238 ? 88.935 70.784 -62.688 1.00 37.27 1055 TRP C C 1
ATOM 7642 O O . TRP C 1 238 ? 89.598 70.116 -61.904 1.00 38.76 1055 TRP C O 1
ATOM 7653 N N . CYS C 1 239 ? 87.608 70.851 -62.644 1.00 35.81 1056 CYS C N 1
ATOM 7654 C CA . CYS C 1 239 ? 86.833 70.139 -61.644 1.00 35.74 1056 CYS C CA 1
ATOM 7655 C C . CYS C 1 239 ? 87.188 68.660 -61.580 1.00 37.35 1056 CYS C C 1
ATOM 7656 O O . CYS C 1 239 ? 87.313 68.088 -60.491 1.00 37.60 1056 CYS C O 1
ATOM 7659 N N . VAL C 1 240 ? 87.358 68.040 -62.742 1.00 36.13 1057 VAL C N 1
ATOM 7660 C CA . VAL C 1 240 ? 87.695 66.623 -62.791 1.00 36.96 1057 VAL C CA 1
ATOM 7661 C C . VAL C 1 240 ? 89.006 66.296 -62.080 1.00 38.21 1057 VAL C C 1
ATOM 7662 O O . VAL C 1 240 ? 89.115 65.282 -61.390 1.00 37.41 1057 VAL C O 1
ATOM 7666 N N . ASN C 1 241 ? 90.001 67.156 -62.261 1.00 39.51 1058 ASN C N 1
ATOM 7667 C CA . ASN C 1 241 ? 91.303 66.965 -61.638 1.00 39.51 1058 ASN C CA 1
ATOM 7668 C C . ASN C 1 241 ? 91.225 67.302 -60.145 1.00 43.64 1058 ASN C C 1
ATOM 7669 O O . ASN C 1 241 ? 91.860 66.648 -59.309 1.00 45.99 1058 ASN C O 1
ATOM 7674 N N . GLU C 1 242 ? 90.436 68.320 -59.812 1.00 42.48 1059 GLU C N 1
ATOM 7675 C CA . GLU C 1 242 ? 90.280 68.733 -58.429 1.00 43.08 1059 GLU C CA 1
ATOM 7676 C C . GLU C 1 242 ? 89.632 67.601 -57.642 1.00 44.62 1059 GLU C C 1
ATOM 7677 O O . GLU C 1 242 ? 89.920 67.399 -56.458 1.00 44.31 1059 GLU C O 1
ATOM 7683 N N . MET C 1 243 ? 88.754 66.861 -58.313 1.00 45.49 1060 MET C N 1
ATOM 7684 C CA . MET C 1 243 ? 88.062 65.738 -57.692 1.00 43.62 1060 MET C CA 1
ATOM 7685 C C . MET C 1 243 ? 89.050 64.607 -57.428 1.00 44.48 1060 MET C C 1
ATOM 7686 O O . MET C 1 243 ? 89.011 63.963 -56.380 1.00 40.60 1060 MET C O 1
ATOM 7691 N N . GLU C 1 244 ? 89.943 64.371 -58.381 1.00 44.98 1061 GLU C N 1
ATOM 7692 C CA . GLU C 1 244 ? 90.920 63.312 -58.215 1.00 52.72 1061 GLU C CA 1
ATOM 7693 C C . GLU C 1 244 ? 91.896 63.690 -57.096 1.00 52.51 1061 GLU C C 1
ATOM 7694 O O . GLU C 1 244 ? 92.276 62.852 -56.267 1.00 51.23 1061 GLU C O 1
ATOM 7700 N N . ARG C 1 245 ? 92.292 64.958 -57.066 1.00 50.93 1062 ARG C N 1
ATOM 7701 C CA . ARG C 1 245 ? 93.217 65.424 -56.042 1.00 47.59 1062 ARG C CA 1
ATOM 7702 C C . ARG C 1 245 ? 92.601 65.211 -54.669 1.00 47.46 1062 ARG C C 1
ATOM 7703 O O . ARG C 1 245 ? 93.238 64.659 -53.769 1.00 46.15 1062 ARG C O 1
ATOM 7711 N N . ARG C 1 246 ? 91.354 65.647 -54.515 1.00 47.15 1063 ARG C N 1
ATOM 7712 C CA . ARG C 1 246 ? 90.654 65.491 -53.248 1.00 45.90 1063 ARG C CA 1
ATOM 7713 C C . ARG C 1 246 ? 90.517 64.020 -52.881 1.00 46.44 1063 ARG C C 1
ATOM 7714 O O . ARG C 1 246 ? 90.685 63.644 -51.723 1.00 51.67 1063 ARG C O 1
ATOM 7722 N N . TYR C 1 247 ? 90.223 63.180 -53.864 1.00 46.49 1064 TYR C N 1
ATOM 7723 C CA . TYR C 1 247 ? 90.077 61.760 -53.587 1.00 46.81 1064 TYR C CA 1
ATOM 7724 C C . TYR C 1 247 ? 91.378 61.131 -53.099 1.00 43.78 1064 TYR C C 1
ATOM 7725 O O . TYR C 1 247 ? 91.352 60.248 -52.253 1.00 42.85 1064 TYR C O 1
ATOM 7734 N N . LYS C 1 248 ? 92.513 61.573 -53.628 1.00 43.40 1065 LYS C N 1
ATOM 7735 C CA . LYS C 1 248 ? 93.792 61.030 -53.174 1.00 45.05 1065 LYS C CA 1
ATOM 7736 C C . LYS C 1 248 ? 93.900 61.310 -51.677 1.00 45.74 1065 LYS C C 1
ATOM 7737 O O . LYS C 1 248 ? 94.105 60.403 -50.869 1.00 42.57 1065 LYS C O 1
ATOM 7743 N N . LEU C 1 249 ? 93.754 62.587 -51.329 1.00 45.32 1066 LEU C N 1
ATOM 7744 C CA . LEU C 1 249 ? 93.840 63.028 -49.952 1.00 43.97 1066 LEU C CA 1
ATOM 7745 C C . LEU C 1 249 ? 92.880 62.274 -49.055 1.00 45.58 1066 LEU C C 1
ATOM 7746 O O . LEU C 1 249 ? 93.263 61.827 -47.975 1.00 46.11 1066 LEU C O 1
ATOM 7751 N N . MET C 1 250 ? 91.634 62.126 -49.494 1.00 46.10 1067 MET C N 1
ATOM 7752 C CA . MET C 1 250 ? 90.650 61.425 -48.680 1.00 47.73 1067 MET C CA 1
ATOM 7753 C C . MET C 1 250 ? 91.068 60.004 -48.333 1.00 47.80 1067 MET C C 1
ATOM 7754 O O . MET C 1 250 ? 90.658 59.465 -47.305 1.00 47.37 1067 MET C O 1
ATOM 7759 N N . SER C 1 251 ? 91.891 59.404 -49.185 1.00 48.34 1068 SER C N 1
ATOM 7760 C CA . SER C 1 251 ? 92.370 58.053 -48.937 1.00 49.78 1068 SER C CA 1
ATOM 7761 C C . SER C 1 251 ? 93.449 58.133 -47.874 1.00 48.50 1068 SER C C 1
ATOM 7762 O O . SER C 1 251 ? 93.429 57.380 -46.908 1.00 49.74 1068 SER C O 1
ATOM 7765 N N . ALA C 1 252 ? 94.386 59.060 -48.053 1.00 46.00 1069 ALA C N 1
ATOM 7766 C CA . ALA C 1 252 ? 95.473 59.228 -47.099 1.00 45.84 1069 ALA C CA 1
ATOM 7767 C C . ALA C 1 252 ? 94.961 59.323 -45.662 1.00 47.02 1069 ALA C C 1
ATOM 7768 O O . ALA C 1 252 ? 95.608 58.840 -44.738 1.00 51.40 1069 ALA C O 1
ATOM 7770 N N . LEU C 1 253 ? 93.796 59.927 -45.470 1.00 46.12 1070 LEU C N 1
ATOM 7771 C CA . LEU C 1 253 ? 93.254 60.078 -44.130 1.00 46.53 1070 LEU C CA 1
ATOM 7772 C C . LEU C 1 253 ? 92.215 59.022 -43.802 1.00 49.81 1070 LEU C C 1
ATOM 7773 O O . LEU C 1 253 ? 91.655 59.011 -42.698 1.00 49.73 1070 LEU C O 1
ATOM 7778 N N . GLY C 1 254 ? 91.955 58.133 -44.752 1.00 48.39 1071 GLY C N 1
ATOM 7779 C CA . GLY C 1 254 ? 90.963 57.108 -44.511 1.00 50.65 1071 GLY C CA 1
ATOM 7780 C C . GLY C 1 254 ? 89.614 57.749 -44.243 1.00 53.73 1071 GLY C C 1
ATOM 7781 O O . GLY C 1 254 ? 89.018 57.558 -43.182 1.00 53.09 1071 GLY C O 1
ATOM 7782 N N . VAL C 1 255 ? 89.132 58.519 -45.214 1.00 57.00 1072 VAL C N 1
ATOM 7783 C CA . VAL C 1 255 ? 87.845 59.194 -45.093 1.00 57.08 1072 VAL C CA 1
ATOM 7784 C C . VAL C 1 255 ? 86.991 58.972 -46.351 1.00 56.68 1072 VAL C C 1
ATOM 7785 O O . VAL C 1 255 ? 87.514 58.871 -47.465 1.00 50.67 1072 VAL C O 1
ATOM 7789 N N . ARG C 1 256 ? 85.675 58.896 -46.163 1.00 57.64 1073 ARG C N 1
ATOM 7790 C CA . ARG C 1 256 ? 84.754 58.658 -47.272 1.00 60.82 1073 ARG C CA 1
ATOM 7791 C C . ARG C 1 256 ? 84.293 59.888 -48.048 1.00 60.82 1073 ARG C C 1
ATOM 7792 O O . ARG C 1 256 ? 84.260 59.860 -49.278 1.00 62.89 1073 ARG C O 1
ATOM 7800 N N . ASN C 1 257 ? 83.915 60.953 -47.345 1.00 60.04 1074 ASN C N 1
ATOM 7801 C CA . ASN C 1 257 ? 83.485 62.167 -48.020 1.00 57.56 1074 ASN C CA 1
ATOM 7802 C C . ASN C 1 257 ? 84.233 63.419 -47.579 1.00 55.62 1074 ASN C C 1
ATOM 7803 O O . ASN C 1 257 ? 85.084 63.370 -46.692 1.00 54.70 1074 ASN C O 1
ATOM 7808 N N . LEU C 1 258 ? 83.916 64.535 -48.228 1.00 52.86 1075 LEU C N 1
ATOM 7809 C CA . LEU C 1 258 ? 84.551 65.819 -47.955 1.00 48.33 1075 LEU C CA 1
ATOM 7810 C C . LEU C 1 258 ? 84.349 66.241 -46.500 1.00 44.86 1075 LEU C C 1
ATOM 7811 O O . LEU C 1 258 ? 85.217 66.870 -45.895 1.00 39.70 1075 LEU C O 1
ATOM 7816 N N . ALA C 1 259 ? 83.199 65.883 -45.945 1.00 43.33 1076 ALA C N 1
ATOM 7817 C CA . ALA C 1 259 ? 82.875 66.226 -44.570 1.00 44.65 1076 ALA C CA 1
ATOM 7818 C C . ALA C 1 259 ? 83.841 65.561 -43.600 1.00 45.87 1076 ALA C C 1
ATOM 7819 O O . ALA C 1 259 ? 84.328 66.193 -42.665 1.00 51.14 1076 ALA C O 1
ATOM 7821 N N . GLY C 1 260 ? 84.119 64.284 -43.823 1.00 44.56 1077 GLY C N 1
ATOM 7822 C CA . GLY C 1 260 ? 85.033 63.577 -42.949 1.00 39.66 1077 GLY C CA 1
ATOM 7823 C C . GLY C 1 260 ? 86.422 64.158 -43.066 1.00 35.66 1077 GLY C C 1
ATOM 7824 O O . GLY C 1 260 ? 87.173 64.209 -42.096 1.00 37.17 1077 GLY C O 1
ATOM 7825 N N . TYR C 1 261 ? 86.763 64.589 -44.270 1.00 33.81 1078 TYR C N 1
ATOM 7826 C CA . TYR C 1 261 ? 88.064 65.192 -44.532 1.00 37.99 1078 TYR C CA 1
ATOM 7827 C C . TYR C 1 261 ? 88.260 66.464 -43.696 1.00 37.37 1078 TYR C C 1
ATOM 7828 O O . TYR C 1 261 ? 89.282 66.634 -43.041 1.00 35.71 1078 TYR C O 1
ATOM 7837 N N . ASN C 1 262 ? 87.272 67.354 -43.742 1.00 38.81 1079 ASN C N 1
ATOM 7838 C CA . ASN C 1 262 ? 87.326 68.617 -43.021 1.00 38.87 1079 ASN C CA 1
ATOM 7839 C C . ASN C 1 262 ? 87.339 68.446 -41.508 1.00 42.86 1079 ASN C C 1
ATOM 7840 O O . ASN C 1 262 ? 87.926 69.264 -40.803 1.00 46.16 1079 ASN C O 1
ATOM 7845 N N . GLU C 1 263 ? 86.691 67.396 -41.007 1.00 43.96 1080 GLU C N 1
ATOM 7846 C CA . GLU C 1 263 ? 86.659 67.148 -39.565 1.00 45.32 1080 GLU C CA 1
ATOM 7847 C C . GLU C 1 263 ? 88.030 66.693 -39.091 1.00 44.87 1080 GLU C C 1
ATOM 7848 O O . GLU C 1 263 ? 88.382 66.890 -37.928 1.00 44.65 1080 GLU C O 1
ATOM 7854 N N . LYS C 1 264 ? 88.787 66.071 -39.994 1.00 41.04 1081 LYS C N 1
ATOM 7855 C CA . LYS C 1 264 ? 90.123 65.581 -39.683 1.00 40.31 1081 LYS C CA 1
ATOM 7856 C C . LYS C 1 264 ? 90.978 66.834 -39.546 1.00 40.91 1081 LYS C C 1
ATOM 7857 O O . LYS C 1 264 ? 91.760 66.986 -38.609 1.00 40.04 1081 LYS C O 1
ATOM 7863 N N . ILE C 1 265 ? 90.792 67.739 -40.500 1.00 39.10 1082 ILE C N 1
ATOM 7864 C CA . ILE C 1 265 ? 91.512 68.998 -40.545 1.00 36.12 1082 ILE C CA 1
ATOM 7865 C C . ILE C 1 265 ? 91.130 69.867 -39.342 1.00 35.94 1082 ILE C C 1
ATOM 7866 O O . ILE C 1 265 ? 91.972 70.557 -38.766 1.00 34.43 1082 ILE C O 1
ATOM 7871 N N . ALA C 1 266 ? 89.854 69.844 -38.978 1.00 32.17 1083 ALA C N 1
ATOM 7872 C CA . ALA C 1 266 ? 89.383 70.624 -37.848 1.00 35.17 1083 ALA C CA 1
ATOM 7873 C C . ALA C 1 266 ? 90.040 70.086 -36.581 1.00 39.46 1083 ALA C C 1
ATOM 7874 O O . ALA C 1 266 ? 90.371 70.839 -35.660 1.00 37.43 1083 ALA C O 1
ATOM 7876 N N . GLU C 1 267 ? 90.220 68.768 -36.560 1.00 42.58 1084 GLU C N 1
ATOM 7877 C CA . GLU C 1 267 ? 90.825 68.061 -35.444 1.00 43.42 1084 GLU C CA 1
ATOM 7878 C C . GLU C 1 267 ? 92.276 68.525 -35.359 1.00 42.03 1084 GLU C C 1
ATOM 7879 O O . GLU C 1 267 ? 92.728 69.031 -34.336 1.00 39.19 1084 GLU C O 1
ATOM 7885 N N . ALA C 1 268 ? 93.004 68.365 -36.452 1.00 40.51 1085 ALA C N 1
ATOM 7886 C CA . ALA C 1 268 ? 94.386 68.798 -36.481 1.00 41.13 1085 ALA C CA 1
ATOM 7887 C C . ALA C 1 268 ? 94.480 70.260 -36.028 1.00 44.95 1085 ALA C C 1
ATOM 7888 O O . ALA C 1 268 ? 95.437 70.643 -35.353 1.00 46.61 1085 ALA C O 1
ATOM 7890 N N . ASP C 1 269 ? 93.487 71.074 -36.385 1.00 45.34 1086 ASP C N 1
ATOM 7891 C CA . ASP C 1 269 ? 93.501 72.487 -36.002 1.00 47.84 1086 ASP C CA 1
ATOM 7892 C C . ASP C 1 269 ? 93.384 72.719 -34.499 1.00 47.94 1086 ASP C C 1
ATOM 7893 O O . ASP C 1 269 ? 94.126 73.528 -33.945 1.00 46.85 1086 ASP C O 1
ATOM 7898 N N . ARG C 1 270 ? 92.455 72.019 -33.849 1.00 45.98 1087 ARG C N 1
ATOM 7899 C CA . ARG C 1 270 ? 92.256 72.158 -32.411 1.00 44.85 1087 ARG C CA 1
ATOM 7900 C C . ARG C 1 270 ? 93.481 71.711 -31.613 1.00 45.55 1087 ARG C C 1
ATOM 7901 O O . ARG C 1 270 ? 93.750 72.237 -30.535 1.00 48.13 1087 ARG C O 1
ATOM 7909 N N . MET C 1 271 ? 94.217 70.739 -32.146 1.00 42.27 1088 MET C N 1
ATOM 7910 C CA . MET C 1 271 ? 95.402 70.204 -31.483 1.00 40.06 1088 MET C CA 1
ATOM 7911 C C . MET C 1 271 ? 96.664 70.886 -31.982 1.00 40.54 1088 MET C C 1
ATOM 7912 O O . MET C 1 271 ? 97.770 70.476 -31.631 1.00 41.45 1088 MET C O 1
ATOM 7917 N N . MET C 1 272 ? 96.507 71.914 -32.807 1.00 41.01 1089 MET C N 1
ATOM 7918 C CA . MET C 1 272 ? 97.661 72.602 -33.367 1.00 41.66 1089 MET C CA 1
ATOM 7919 C C . MET C 1 272 ? 98.656 71.577 -33.892 1.00 46.65 1089 MET C C 1
ATOM 7920 O O . MET C 1 272 ? 99.869 71.742 -33.777 1.00 47.07 1089 MET C O 1
ATOM 7925 N N . ARG C 1 273 ? 98.102 70.508 -34.461 1.00 50.31 1090 ARG C N 1
ATOM 7926 C CA . ARG C 1 273 ? 98.860 69.414 -35.050 1.00 51.90 1090 ARG C CA 1
ATOM 7927 C C . ARG C 1 273 ? 98.573 69.440 -36.544 1.00 52.98 1090 ARG C C 1
ATOM 7928 O O . ARG C 1 273 ? 97.854 68.585 -37.071 1.00 51.88 1090 ARG C O 1
ATOM 7936 N N . PRO C 1 274 ? 99.128 70.433 -37.249 1.00 52.85 1091 PRO C N 1
ATOM 7937 C CA . PRO C 1 274 ? 98.910 70.546 -38.692 1.00 53.77 1091 PRO C CA 1
ATOM 7938 C C . PRO C 1 274 ? 99.311 69.260 -39.410 1.00 52.77 1091 PRO C C 1
ATOM 7939 O O . PRO C 1 274 ? 100.336 68.658 -39.090 1.00 50.69 1091 PRO C O 1
ATOM 7943 N N . ILE C 1 275 ? 98.490 68.851 -40.373 1.00 55.25 1092 ILE C N 1
ATOM 7944 C CA . ILE C 1 275 ? 98.724 67.634 -41.149 1.00 56.18 1092 ILE C CA 1
ATOM 7945 C C . ILE C 1 275 ? 99.441 67.974 -42.442 1.00 54.98 1092 ILE C C 1
ATOM 7946 O O . ILE C 1 275 ? 98.904 68.674 -43.295 1.00 55.19 1092 ILE C O 1
ATOM 7951 N N . PRO C 1 276 ? 100.672 67.487 -42.606 1.00 55.98 1093 PRO C N 1
ATOM 7952 C CA . PRO C 1 276 ? 101.381 67.800 -43.847 1.00 56.29 1093 PRO C CA 1
ATOM 7953 C C . PRO C 1 276 ? 100.888 66.979 -45.047 1.00 59.18 1093 PRO C C 1
ATOM 7954 O O . PRO C 1 276 ? 100.499 65.815 -44.909 1.00 57.22 1093 PRO C O 1
ATOM 7958 N N . ASP C 1 277 ? 100.889 67.614 -46.217 1.00 60.17 1094 ASP C N 1
ATOM 7959 C CA . ASP C 1 277 ? 100.477 66.986 -47.465 1.00 59.88 1094 ASP C CA 1
ATOM 7960 C C . ASP C 1 277 ? 101.242 65.670 -47.590 1.00 60.83 1094 ASP C C 1
ATOM 7961 O O . ASP C 1 277 ? 102.455 65.666 -47.781 1.00 62.25 1094 ASP C O 1
ATOM 7966 N N . PRO C 1 278 ? 100.540 64.533 -47.476 1.00 62.74 1095 PRO C N 1
ATOM 7967 C CA . PRO C 1 278 ? 101.193 63.223 -47.576 1.00 61.91 1095 PRO C CA 1
ATOM 7968 C C . PRO C 1 278 ? 101.691 62.847 -48.967 1.00 62.58 1095 PRO C C 1
ATOM 7969 O O . PRO C 1 278 ? 102.286 61.785 -49.143 1.00 65.70 1095 PRO C O 1
ATOM 7973 N N . TYR C 1 279 ? 101.457 63.705 -49.954 1.00 62.56 1096 TYR C N 1
ATOM 7974 C CA . TYR C 1 279 ? 101.901 63.403 -51.313 1.00 64.49 1096 TYR C CA 1
ATOM 7975 C C . TYR C 1 279 ? 103.020 64.309 -51.795 1.00 64.44 1096 TYR C C 1
ATOM 7976 O O . TYR C 1 279 ? 103.489 64.181 -52.928 1.00 63.81 1096 TYR C O 1
ATOM 7985 N N . TRP C 1 280 ? 103.454 65.215 -50.928 1.00 63.89 1097 TRP C N 1
ATOM 7986 C CA . TRP C 1 280 ? 104.516 66.140 -51.283 1.00 62.52 1097 TRP C CA 1
ATOM 7987 C C . TRP C 1 280 ? 105.888 65.515 -51.054 1.00 60.19 1097 TRP C C 1
ATOM 7988 O O . TRP C 1 280 ? 106.214 65.104 -49.942 1.00 54.14 1097 TRP C O 1
ATOM 7999 N N . HIS C 1 290 ? 106.555 72.927 -47.846 1.00 89.19 1107 HIS C N 1
ATOM 8000 C CA . HIS C 1 290 ? 105.701 71.765 -48.053 1.00 89.93 1107 HIS C CA 1
ATOM 8001 C C . HIS C 1 290 ? 104.488 71.984 -47.228 1.00 86.82 1107 HIS C C 1
ATOM 8002 O O . HIS C 1 290 ? 104.514 71.893 -45.995 1.00 85.21 1107 HIS C O 1
ATOM 8009 N N . PRO C 1 291 ? 103.392 72.233 -47.926 1.00 83.96 1108 PRO C N 1
ATOM 8010 C CA . PRO C 1 291 ? 102.042 72.508 -47.478 1.00 79.03 1108 PRO C CA 1
ATOM 8011 C C . PRO C 1 291 ? 101.521 71.619 -46.376 1.00 72.13 1108 PRO C C 1
ATOM 8012 O O . PRO C 1 291 ? 101.963 70.485 -46.177 1.00 67.81 1108 PRO C O 1
ATOM 8016 N N . VAL C 1 292 ? 100.572 72.195 -45.659 1.00 66.95 1109 VAL C N 1
ATOM 8017 C CA . VAL C 1 292 ? 99.861 71.543 -44.590 1.00 61.72 1109 VAL C CA 1
ATOM 8018 C C . VAL C 1 292 ? 98.464 71.485 -45.189 1.00 60.37 1109 VAL C C 1
ATOM 8019 O O . VAL C 1 292 ? 98.048 72.429 -45.864 1.00 60.31 1109 VAL C O 1
ATOM 8023 N N . LEU C 1 293 ? 97.747 70.385 -44.985 1.00 57.76 1110 LEU C N 1
ATOM 8024 C CA . LEU C 1 293 ? 96.399 70.290 -45.530 1.00 53.39 1110 LEU C CA 1
ATOM 8025 C C . LEU C 1 293 ? 95.505 71.322 -44.865 1.00 53.31 1110 LEU C C 1
ATOM 8026 O O . LEU C 1 293 ? 95.630 71.601 -43.668 1.00 52.08 1110 LEU C O 1
ATOM 8031 N N . LYS C 1 294 ? 94.608 71.895 -45.658 1.00 53.48 1111 LYS C N 1
ATOM 8032 C CA . LYS C 1 294 ? 93.683 72.904 -45.174 1.00 50.40 1111 LYS C CA 1
ATOM 8033 C C . LYS C 1 294 ? 92.253 72.466 -45.505 1.00 49.13 1111 LYS C C 1
ATOM 8034 O O . LYS C 1 294 ? 92.047 71.482 -46.234 1.00 42.49 1111 LYS C O 1
ATOM 8040 N N . LYS C 1 295 ? 91.268 73.173 -44.955 1.00 47.77 1112 LYS C N 1
ATOM 8041 C CA . LYS C 1 295 ? 89.877 72.824 -45.216 1.00 48.80 1112 LYS C CA 1
ATOM 8042 C C . LYS C 1 295 ? 89.526 73.064 -46.676 1.00 46.65 1112 LYS C C 1
ATOM 8043 O O . LYS C 1 295 ? 89.967 74.037 -47.287 1.00 47.98 1112 LYS C O 1
ATOM 8049 N N . GLU C 1 296 ? 88.735 72.158 -47.235 1.00 43.67 1113 GLU C N 1
ATOM 8050 C CA . GLU C 1 296 ? 88.336 72.254 -48.627 1.00 40.52 1113 GLU C CA 1
ATOM 8051 C C . GLU C 1 296 ? 86.863 72.628 -48.713 1.00 35.35 1113 GLU C C 1
ATOM 8052 O O . GLU C 1 296 ? 86.025 72.057 -48.024 1.00 35.60 1113 GLU C O 1
ATOM 8058 N N . PRO C 1 297 ? 86.525 73.613 -49.548 1.00 34.91 1114 PRO C N 1
ATOM 8059 C CA . PRO C 1 297 ? 85.107 73.981 -49.643 1.00 34.03 1114 PRO C CA 1
ATOM 8060 C C . PRO C 1 297 ? 84.353 73.141 -50.682 1.00 33.45 1114 PRO C C 1
ATOM 8061 O O . PRO C 1 297 ? 84.968 72.526 -51.564 1.00 28.58 1114 PRO C O 1
ATOM 8065 N N . TYR C 1 298 ? 83.028 73.097 -50.558 1.00 32.30 1115 TYR C N 1
ATOM 8066 C CA . TYR C 1 298 ? 82.228 72.395 -51.545 1.00 33.32 1115 TYR C CA 1
ATOM 8067 C C . TYR C 1 298 ? 82.308 73.289 -52.765 1.00 31.67 1115 TYR C C 1
ATOM 8068 O O . TYR C 1 298 ? 82.313 74.516 -52.634 1.00 35.99 1115 TYR C O 1
ATOM 8077 N N . ILE C 1 299 ? 82.388 72.696 -53.945 1.00 30.20 1116 ILE C N 1
ATOM 8078 C CA . ILE C 1 299 ? 82.435 73.496 -55.160 1.00 29.66 1116 ILE C CA 1
ATOM 8079 C C . ILE C 1 299 ? 81.136 73.275 -55.911 1.00 28.92 1116 ILE C C 1
ATOM 8080 O O . ILE C 1 299 ? 80.822 72.140 -56.303 1.00 26.13 1116 ILE C O 1
ATOM 8085 N N . VAL C 1 300 ? 80.368 74.350 -56.079 1.00 25.98 1117 VAL C N 1
ATOM 8086 C CA . VAL C 1 300 ? 79.091 74.275 -56.794 1.00 23.35 1117 VAL C CA 1
ATOM 8087 C C . VAL C 1 300 ? 79.250 74.882 -58.176 1.00 24.36 1117 VAL C C 1
ATOM 8088 O O . VAL C 1 300 ? 79.405 76.101 -58.314 1.00 23.70 1117 VAL C O 1
ATOM 8092 N N . VAL C 1 301 ? 79.229 74.032 -59.196 1.00 27.08 1118 VAL C N 1
ATOM 8093 C CA . VAL C 1 301 ? 79.372 74.493 -60.573 1.00 31.43 1118 VAL C CA 1
ATOM 8094 C C . VAL C 1 301 ? 77.989 74.836 -61.130 1.00 32.09 1118 VAL C C 1
ATOM 8095 O O . VAL C 1 301 ? 77.110 73.977 -61.199 1.00 33.80 1118 VAL C O 1
ATOM 8099 N N . LEU C 1 302 ? 77.805 76.098 -61.513 1.00 34.08 1119 LEU C N 1
ATOM 8100 C CA . LEU C 1 302 ? 76.528 76.580 -62.033 1.00 35.04 1119 LEU C CA 1
ATOM 8101 C C . LEU C 1 302 ? 76.591 76.932 -63.519 1.00 36.27 1119 LEU C C 1
ATOM 8102 O O . LEU C 1 302 ? 77.364 77.800 -63.926 1.00 36.84 1119 LEU C O 1
ATOM 8107 N N . VAL C 1 303 ? 75.775 76.261 -64.328 1.00 36.17 1120 VAL C N 1
ATOM 8108 C CA . VAL C 1 303 ? 75.760 76.514 -65.772 1.00 36.42 1120 VAL C CA 1
ATOM 8109 C C . VAL C 1 303 ? 74.431 77.065 -66.271 1.00 36.66 1120 VAL C C 1
ATOM 8110 O O . VAL C 1 303 ? 73.463 76.319 -66.422 1.00 33.07 1120 VAL C O 1
ATOM 8114 N N . ASP C 1 304 ? 74.398 78.371 -66.537 1.00 39.38 1121 ASP C N 1
ATOM 8115 C CA . ASP C 1 304 ? 73.190 79.026 -67.020 1.00 43.95 1121 ASP C CA 1
ATOM 8116 C C . ASP C 1 304 ? 72.938 78.764 -68.512 1.00 49.49 1121 ASP C C 1
ATOM 8117 O O . ASP C 1 304 ? 73.706 79.190 -69.384 1.00 51.45 1121 ASP C O 1
ATOM 8122 N N . GLU C 1 305 ? 71.837 78.086 -68.805 1.00 48.73 1122 GLU C N 1
ATOM 8123 C CA . GLU C 1 305 ? 71.504 77.745 -70.176 1.00 45.98 1122 GLU C CA 1
ATOM 8124 C C . GLU C 1 305 ? 72.600 76.870 -70.763 1.00 45.03 1122 GLU C C 1
ATOM 8125 O O . GLU C 1 305 ? 73.338 77.285 -71.655 1.00 41.60 1122 GLU C O 1
ATOM 8131 N N . PHE C 1 306 ? 72.695 75.645 -70.265 1.00 44.74 1123 PHE C N 1
ATOM 8132 C CA . PHE C 1 306 ? 73.721 74.754 -70.753 1.00 45.06 1123 PHE C CA 1
ATOM 8133 C C . PHE C 1 306 ? 73.401 74.295 -72.168 1.00 44.52 1123 PHE C C 1
ATOM 8134 O O . PHE C 1 306 ? 74.111 73.459 -72.726 1.00 47.17 1123 PHE C O 1
ATOM 8142 N N . ALA C 1 307 ? 72.338 74.848 -72.754 1.00 43.26 1124 ALA C N 1
ATOM 8143 C CA . ALA C 1 307 ? 71.989 74.492 -74.127 1.00 42.27 1124 ALA C CA 1
ATOM 8144 C C . ALA C 1 307 ? 73.067 75.105 -75.010 1.00 42.27 1124 ALA C C 1
ATOM 8145 O O . ALA C 1 307 ? 73.636 74.434 -75.863 1.00 42.32 1124 ALA C O 1
ATOM 8147 N N . ASP C 1 308 ? 73.359 76.382 -74.792 1.00 43.64 1125 ASP C N 1
ATOM 8148 C CA . ASP C 1 308 ? 74.398 77.039 -75.569 1.00 50.90 1125 ASP C CA 1
ATOM 8149 C C . ASP C 1 308 ? 75.658 76.178 -75.513 1.00 52.54 1125 ASP C C 1
ATOM 8150 O O . ASP C 1 308 ? 76.314 75.953 -76.528 1.00 56.24 1125 ASP C O 1
ATOM 8155 N N . LEU C 1 309 ? 75.984 75.696 -74.320 1.00 54.71 1126 LEU C N 1
ATOM 8156 C CA . LEU C 1 309 ? 77.145 74.840 -74.129 1.00 55.93 1126 LEU C CA 1
ATOM 8157 C C . LEU C 1 309 ? 77.017 73.605 -75.023 1.00 57.29 1126 LEU C C 1
ATOM 8158 O O . LEU C 1 309 ? 77.989 73.183 -75.642 1.00 59.45 1126 LEU C O 1
ATOM 8163 N N . MET C 1 310 ? 75.814 73.040 -75.099 1.00 54.77 1127 MET C N 1
ATOM 8164 C CA . MET C 1 310 ? 75.575 71.843 -75.902 1.00 58.64 1127 MET C CA 1
ATOM 8165 C C . MET C 1 310 ? 75.492 72.082 -77.406 1.00 60.91 1127 MET C C 1
ATOM 8166 O O . MET C 1 310 ? 75.962 71.264 -78.199 1.00 63.51 1127 MET C O 1
ATOM 8171 N N . MET C 1 311 ? 74.895 73.200 -77.798 1.00 61.84 1128 MET C N 1
ATOM 8172 C CA . MET C 1 311 ? 74.741 73.522 -79.208 1.00 61.17 1128 MET C CA 1
ATOM 8173 C C . MET C 1 311 ? 76.024 74.033 -79.853 1.00 59.09 1128 MET C C 1
ATOM 8174 O O . MET C 1 311 ? 75.984 74.633 -80.920 1.00 62.47 1128 MET C O 1
ATOM 8179 N N . THR C 1 312 ? 77.165 73.790 -79.220 1.00 57.20 1129 THR C N 1
ATOM 8180 C CA . THR C 1 312 ? 78.427 74.252 -79.782 1.00 54.82 1129 THR C CA 1
ATOM 8181 C C . THR C 1 312 ? 79.627 73.415 -79.333 1.00 53.79 1129 THR C C 1
ATOM 8182 O O . THR C 1 312 ? 80.634 73.329 -80.039 1.00 54.85 1129 THR C O 1
ATOM 8186 N N . VAL C 1 313 ? 79.515 72.801 -78.161 1.00 51.55 1130 VAL C N 1
ATOM 8187 C CA . VAL C 1 313 ? 80.588 71.979 -77.612 1.00 48.35 1130 VAL C CA 1
ATOM 8188 C C . VAL C 1 313 ? 80.003 70.695 -77.030 1.00 48.50 1130 VAL C C 1
ATOM 8189 O O . VAL C 1 313 ? 80.684 69.930 -76.345 1.00 48.44 1130 VAL C O 1
ATOM 8193 N N . GLY C 1 314 ? 78.727 70.477 -77.328 1.00 47.29 1131 GLY C N 1
ATOM 8194 C CA . GLY C 1 314 ? 78.001 69.313 -76.848 1.00 52.13 1131 GLY C CA 1
ATOM 8195 C C . GLY C 1 314 ? 78.682 67.984 -76.531 1.00 53.02 1131 GLY C C 1
ATOM 8196 O O . GLY C 1 314 ? 78.543 67.480 -75.415 1.00 53.87 1131 GLY C O 1
ATOM 8197 N N . LYS C 1 315 ? 79.402 67.398 -77.486 1.00 54.59 1132 LYS C N 1
ATOM 8198 C CA . LYS C 1 315 ? 80.031 66.100 -77.238 1.00 53.96 1132 LYS C CA 1
ATOM 8199 C C . LYS C 1 315 ? 81.148 66.142 -76.205 1.00 52.13 1132 LYS C C 1
ATOM 8200 O O . LYS C 1 315 ? 81.205 65.297 -75.313 1.00 52.30 1132 LYS C O 1
ATOM 8206 N N . LYS C 1 316 ? 82.036 67.121 -76.322 1.00 51.93 1133 LYS C N 1
ATOM 8207 C CA . LYS C 1 316 ? 83.143 67.253 -75.377 1.00 53.32 1133 LYS C CA 1
ATOM 8208 C C . LYS C 1 316 ? 82.611 67.509 -73.965 1.00 54.14 1133 LYS C C 1
ATOM 8209 O O . LYS C 1 316 ? 83.080 66.920 -72.983 1.00 53.48 1133 LYS C O 1
ATOM 8215 N N . VAL C 1 317 ? 81.620 68.389 -73.881 1.00 52.60 1134 VAL C N 1
ATOM 8216 C CA . VAL C 1 317 ? 81.001 68.736 -72.614 1.00 52.03 1134 VAL C CA 1
ATOM 8217 C C . VAL C 1 317 ? 80.305 67.533 -72.001 1.00 50.13 1134 VAL C C 1
ATOM 8218 O O . VAL C 1 317 ? 80.511 67.233 -70.837 1.00 53.44 1134 VAL C O 1
ATOM 8222 N N . GLU C 1 318 ? 79.474 66.850 -72.774 1.00 52.66 1135 GLU C N 1
ATOM 8223 C CA . GLU C 1 318 ? 78.799 65.665 -72.263 1.00 53.46 1135 GLU C CA 1
ATOM 8224 C C . GLU C 1 318 ? 79.844 64.771 -71.617 1.00 54.26 1135 GLU C C 1
ATOM 8225 O O . GLU C 1 318 ? 79.704 64.336 -70.472 1.00 49.45 1135 GLU C O 1
ATOM 8231 N N . GLU C 1 319 ? 80.908 64.519 -72.365 1.00 55.60 1136 GLU C N 1
ATOM 8232 C CA . GLU C 1 319 ? 81.985 63.672 -71.892 1.00 59.85 1136 GLU C CA 1
ATOM 8233 C C . GLU C 1 319 ? 82.406 64.082 -70.478 1.00 60.11 1136 GLU C C 1
ATOM 8234 O O . GLU C 1 319 ? 82.471 63.244 -69.578 1.00 62.41 1136 GLU C O 1
ATOM 8240 N N . LEU C 1 320 ? 82.664 65.373 -70.279 1.00 58.75 1137 LEU C N 1
ATOM 8241 C CA . LEU C 1 320 ? 83.087 65.889 -68.977 1.00 56.54 1137 LEU C CA 1
ATOM 8242 C C . LEU C 1 320 ? 82.019 65.859 -67.883 1.00 55.76 1137 LEU C C 1
ATOM 8243 O O . LEU C 1 320 ? 82.290 65.467 -66.748 1.00 58.22 1137 LEU C O 1
ATOM 8248 N N . ILE C 1 321 ? 80.810 66.288 -68.215 1.00 52.80 1138 ILE C N 1
ATOM 8249 C CA . ILE C 1 321 ? 79.722 66.282 -67.250 1.00 49.92 1138 ILE C CA 1
ATOM 8250 C C . ILE C 1 321 ? 79.474 64.889 -66.674 1.00 51.27 1138 ILE C C 1
ATOM 8251 O O . ILE C 1 321 ? 79.257 64.737 -65.478 1.00 51.77 1138 ILE C O 1
ATOM 8256 N N . ALA C 1 322 ? 79.510 63.873 -67.530 1.00 53.92 1139 ALA C N 1
ATOM 8257 C CA . ALA C 1 322 ? 79.269 62.499 -67.092 1.00 54.34 1139 ALA C CA 1
ATOM 8258 C C . ALA C 1 322 ? 80.303 62.055 -66.069 1.00 54.40 1139 ALA C C 1
ATOM 8259 O O . ALA C 1 322 ? 79.962 61.486 -65.024 1.00 52.89 1139 ALA C O 1
ATOM 8261 N N . ARG C 1 323 ? 81.570 62.311 -66.361 1.00 53.60 1140 ARG C N 1
ATOM 8262 C CA . ARG C 1 323 ? 82.591 61.897 -65.425 1.00 57.43 1140 ARG C CA 1
ATOM 8263 C C . ARG C 1 323 ? 82.375 62.556 -64.068 1.00 57.73 1140 ARG C C 1
ATOM 8264 O O . ARG C 1 323 ? 82.438 61.894 -63.030 1.00 59.81 1140 ARG C O 1
ATOM 8272 N N . LEU C 1 324 ? 82.110 63.857 -64.073 1.00 55.50 1141 LEU C N 1
ATOM 8273 C CA . LEU C 1 324 ? 81.878 64.578 -62.828 1.00 54.03 1141 LEU C CA 1
ATOM 8274 C C . LEU C 1 324 ? 80.665 64.041 -62.091 1.00 51.82 1141 LEU C C 1
ATOM 8275 O O . LEU C 1 324 ? 80.741 63.701 -60.915 1.00 52.95 1141 LEU C O 1
ATOM 8280 N N . ALA C 1 325 ? 79.543 63.971 -62.793 1.00 51.57 1142 ALA C N 1
ATOM 8281 C CA . ALA C 1 325 ? 78.295 63.491 -62.207 1.00 52.69 1142 ALA C CA 1
ATOM 8282 C C . ALA C 1 325 ? 78.417 62.122 -61.544 1.00 52.87 1142 ALA C C 1
ATOM 8283 O O . ALA C 1 325 ? 77.722 61.832 -60.568 1.00 52.01 1142 ALA C O 1
ATOM 8285 N N . GLN C 1 326 ? 79.305 61.285 -62.067 1.00 53.36 1143 GLN C N 1
ATOM 8286 C CA . GLN C 1 326 ? 79.473 59.944 -61.529 1.00 51.38 1143 GLN C CA 1
ATOM 8287 C C . GLN C 1 326 ? 80.173 59.810 -60.176 1.00 49.68 1143 GLN C C 1
ATOM 8288 O O . GLN C 1 326 ? 79.718 59.042 -59.321 1.00 45.01 1143 GLN C O 1
ATOM 8294 N N . LYS C 1 327 ? 81.260 60.552 -59.971 1.00 47.62 1144 LYS C N 1
ATOM 8295 C CA . LYS C 1 327 ? 82.013 60.446 -58.719 1.00 48.30 1144 LYS C CA 1
ATOM 8296 C C . LYS C 1 327 ? 82.342 61.737 -57.963 1.00 46.59 1144 LYS C C 1
ATOM 8297 O O . LYS C 1 327 ? 83.133 61.705 -57.025 1.00 50.65 1144 LYS C O 1
ATOM 8303 N N . ALA C 1 328 ? 81.754 62.866 -58.338 1.00 40.60 1145 ALA C N 1
ATOM 8304 C CA . ALA C 1 328 ? 82.083 64.114 -57.659 1.00 35.16 1145 ALA C CA 1
ATOM 8305 C C . ALA C 1 328 ? 81.399 64.350 -56.325 1.00 33.61 1145 ALA C C 1
ATOM 8306 O O . ALA C 1 328 ? 81.811 65.222 -55.576 1.00 34.84 1145 ALA C O 1
ATOM 8308 N N . ARG C 1 329 ? 80.360 63.588 -56.015 1.00 31.48 1146 ARG C N 1
ATOM 8309 C CA . ARG C 1 329 ? 79.650 63.802 -54.760 1.00 34.39 1146 ARG C CA 1
ATOM 8310 C C . ARG C 1 329 ? 80.513 63.716 -53.500 1.00 35.76 1146 ARG C C 1
ATOM 8311 O O . ARG C 1 329 ? 80.652 64.698 -52.765 1.00 37.67 1146 ARG C O 1
ATOM 8319 N N . ALA C 1 330 ? 81.074 62.541 -53.241 1.00 35.00 1147 ALA C N 1
ATOM 8320 C CA . ALA C 1 330 ? 81.903 62.355 -52.058 1.00 36.39 1147 ALA C CA 1
ATOM 8321 C C . ALA C 1 330 ? 83.025 63.404 -51.997 1.00 36.55 1147 ALA C C 1
ATOM 8322 O O . ALA C 1 330 ? 83.525 63.724 -50.913 1.00 37.27 1147 ALA C O 1
ATOM 8324 N N . ALA C 1 331 ? 83.407 63.941 -53.155 1.00 32.77 1148 ALA C N 1
ATOM 8325 C CA . ALA C 1 331 ? 84.467 64.947 -53.222 1.00 33.41 1148 ALA C CA 1
ATOM 8326 C C . ALA C 1 331 ? 83.951 66.380 -53.023 1.00 32.38 1148 ALA C C 1
ATOM 8327 O O . ALA C 1 331 ? 84.711 67.340 -53.111 1.00 33.17 1148 ALA C O 1
ATOM 8329 N N . GLY C 1 332 ? 82.659 66.527 -52.772 1.00 27.09 1149 GLY C N 1
ATOM 8330 C CA . GLY C 1 332 ? 82.124 67.854 -52.560 1.00 30.23 1149 GLY C CA 1
ATOM 8331 C C . GLY C 1 332 ? 81.923 68.715 -53.798 1.00 29.35 1149 GLY C C 1
ATOM 8332 O O . GLY C 1 332 ? 81.760 69.937 -53.697 1.00 28.47 1149 GLY C O 1
ATOM 8333 N N . ILE C 1 333 ? 81.928 68.098 -54.972 1.00 28.75 1150 ILE C N 1
ATOM 8334 C CA . ILE C 1 333 ? 81.714 68.852 -56.198 1.00 26.60 1150 ILE C CA 1
ATOM 8335 C C . ILE C 1 333 ? 80.326 68.555 -56.749 1.00 25.99 1150 ILE C C 1
ATOM 8336 O O . ILE C 1 333 ? 79.967 67.398 -56.964 1.00 26.85 1150 ILE C O 1
ATOM 8341 N N . HIS C 1 334 ? 79.540 69.605 -56.962 1.00 27.20 1151 HIS C N 1
ATOM 8342 C CA . HIS C 1 334 ? 78.175 69.426 -57.438 1.00 31.46 1151 HIS C CA 1
ATOM 8343 C C . HIS C 1 334 ? 77.781 70.258 -58.653 1.00 32.61 1151 HIS C C 1
ATOM 8344 O O . HIS C 1 334 ? 78.055 71.452 -58.731 1.00 34.36 1151 HIS C O 1
ATOM 8351 N N . LEU C 1 335 ? 77.101 69.611 -59.585 1.00 32.59 1152 LEU C N 1
ATOM 8352 C CA . LEU C 1 335 ? 76.672 70.255 -60.810 1.00 32.56 1152 LEU C CA 1
ATOM 8353 C C . LEU C 1 335 ? 75.215 70.681 -60.798 1.00 32.01 1152 LEU C C 1
ATOM 8354 O O . LEU C 1 335 ? 74.348 69.983 -60.265 1.00 30.44 1152 LEU C O 1
ATOM 8359 N N . VAL C 1 336 ? 74.964 71.840 -61.394 1.00 30.19 1153 VAL C N 1
ATOM 8360 C CA . VAL C 1 336 ? 73.621 72.377 -61.536 1.00 30.70 1153 VAL C CA 1
ATOM 8361 C C . VAL C 1 336 ? 73.536 72.878 -62.971 1.00 31.28 1153 VAL C C 1
ATOM 8362 O O . VAL C 1 336 ? 74.226 73.820 -63.347 1.00 34.02 1153 VAL C O 1
ATOM 8366 N N . LEU C 1 337 ? 72.707 72.241 -63.780 1.00 31.68 1154 LEU C N 1
ATOM 8367 C CA . LEU C 1 337 ? 72.566 72.661 -65.165 1.00 29.93 1154 LEU C CA 1
ATOM 8368 C C . LEU C 1 337 ? 71.183 73.248 -65.375 1.00 28.38 1154 LEU C C 1
ATOM 8369 O O . LEU C 1 337 ? 70.173 72.602 -65.082 1.00 29.79 1154 LEU C O 1
ATOM 8374 N N . ALA C 1 338 ? 71.145 74.481 -65.869 1.00 26.63 1155 ALA C N 1
ATOM 8375 C CA . ALA C 1 338 ? 69.885 75.159 -66.117 1.00 28.94 1155 ALA C CA 1
ATOM 8376 C C . ALA C 1 338 ? 69.677 75.359 -67.611 1.00 30.37 1155 ALA C C 1
ATOM 8377 O O . ALA C 1 338 ? 70.627 75.624 -68.346 1.00 30.36 1155 ALA C O 1
ATOM 8379 N N . THR C 1 339 ? 68.432 75.213 -68.058 1.00 31.62 1156 THR C N 1
ATOM 8380 C CA . THR C 1 339 ? 68.102 75.390 -69.470 1.00 31.07 1156 THR C CA 1
ATOM 8381 C C . THR C 1 339 ? 66.663 75.821 -69.648 1.00 31.66 1156 THR C C 1
ATOM 8382 O O . THR C 1 339 ? 65.831 75.615 -68.770 1.00 34.21 1156 THR C O 1
ATOM 8386 N N . GLN C 1 340 ? 66.377 76.436 -70.785 1.00 35.73 1157 GLN C N 1
ATOM 8387 C CA . GLN C 1 340 ? 65.017 76.847 -71.100 1.00 39.64 1157 GLN C CA 1
ATOM 8388 C C . GLN C 1 340 ? 64.731 76.412 -72.527 1.00 38.94 1157 GLN C C 1
ATOM 8389 O O . GLN C 1 340 ? 63.808 76.876 -73.183 1.00 37.48 1157 GLN C O 1
ATOM 8395 N N . ARG C 1 341 ? 65.570 75.493 -72.985 1.00 42.58 1158 ARG C N 1
ATOM 8396 C CA . ARG C 1 341 ? 65.463 74.895 -74.299 1.00 40.91 1158 ARG C CA 1
ATOM 8397 C C . ARG C 1 341 ? 65.493 73.387 -74.077 1.00 39.37 1158 ARG C C 1
ATOM 8398 O O . ARG C 1 341 ? 66.447 72.698 -74.450 1.00 39.16 1158 ARG C O 1
ATOM 8406 N N . PRO C 1 342 ? 64.452 72.863 -73.422 1.00 38.29 1159 PRO C N 1
ATOM 8407 C CA . PRO C 1 342 ? 64.330 71.434 -73.133 1.00 44.21 1159 PRO C CA 1
ATOM 8408 C C . PRO C 1 342 ? 64.070 70.679 -74.432 1.00 47.68 1159 PRO C C 1
ATOM 8409 O O . PRO C 1 342 ? 62.936 70.624 -74.912 1.00 48.34 1159 PRO C O 1
ATOM 8413 N N . SER C 1 343 ? 65.126 70.121 -75.008 1.00 49.26 1160 SER C N 1
ATOM 8414 C CA . SER C 1 343 ? 65.009 69.369 -76.246 1.00 50.14 1160 SER C CA 1
ATOM 8415 C C . SER C 1 343 ? 65.927 68.164 -76.151 1.00 50.98 1160 SER C C 1
ATOM 8416 O O . SER C 1 343 ? 66.998 68.242 -75.555 1.00 52.65 1160 SER C O 1
ATOM 8419 N N . VAL C 1 344 ? 65.501 67.050 -76.733 1.00 52.65 1161 VAL C N 1
ATOM 8420 C CA . VAL C 1 344 ? 66.285 65.821 -76.699 1.00 53.89 1161 VAL C CA 1
ATOM 8421 C C . VAL C 1 344 ? 67.716 66.061 -77.157 1.00 53.46 1161 VAL C C 1
ATOM 8422 O O . VAL C 1 344 ? 68.577 65.194 -77.009 1.00 52.02 1161 VAL C O 1
ATOM 8426 N N . ASP C 1 345 ? 67.957 67.247 -77.711 1.00 52.14 1162 ASP C N 1
ATOM 8427 C CA . ASP C 1 345 ? 69.274 67.625 -78.200 1.00 54.26 1162 ASP C CA 1
ATOM 8428 C C . ASP C 1 345 ? 70.107 68.238 -77.090 1.00 51.92 1162 ASP C C 1
ATOM 8429 O O . ASP C 1 345 ? 71.337 68.264 -77.162 1.00 50.03 1162 ASP C O 1
ATOM 8434 N N . VAL C 1 346 ? 69.417 68.749 -76.073 1.00 48.85 1163 VAL C N 1
ATOM 8435 C CA . VAL C 1 346 ? 70.053 69.374 -74.915 1.00 41.64 1163 VAL C CA 1
ATOM 8436 C C . VAL C 1 346 ? 70.022 68.372 -73.763 1.00 36.70 1163 VAL C C 1
ATOM 8437 O O . VAL C 1 346 ? 71.058 67.957 -73.248 1.00 26.13 1163 VAL C O 1
ATOM 8441 N N . ILE C 1 347 ? 68.810 67.996 -73.369 1.00 35.85 1164 ILE C N 1
ATOM 8442 C CA . ILE C 1 347 ? 68.621 67.032 -72.305 1.00 38.42 1164 ILE C CA 1
ATOM 8443 C C . ILE C 1 347 ? 68.788 65.664 -72.961 1.00 36.51 1164 ILE C C 1
ATOM 8444 O O . ILE C 1 347 ? 67.815 64.954 -73.203 1.00 38.61 1164 ILE C O 1
ATOM 8449 N N . THR C 1 348 ? 70.025 65.306 -73.267 1.00 36.24 1165 THR C N 1
ATOM 8450 C CA . THR C 1 348 ? 70.293 64.031 -73.912 1.00 37.28 1165 THR C CA 1
ATOM 8451 C C . THR C 1 348 ? 70.194 62.861 -72.949 1.00 38.74 1165 THR C C 1
ATOM 8452 O O . THR C 1 348 ? 70.000 63.042 -71.740 1.00 40.02 1165 THR C O 1
ATOM 8456 N N . GLY C 1 349 ? 70.330 61.659 -73.500 1.00 36.94 1166 GLY C N 1
ATOM 8457 C CA . GLY C 1 349 ? 70.275 60.464 -72.686 1.00 38.84 1166 GLY C CA 1
ATOM 8458 C C . GLY C 1 349 ? 71.380 60.458 -71.653 1.00 40.59 1166 GLY C C 1
ATOM 8459 O O . GLY C 1 349 ? 71.106 60.294 -70.469 1.00 41.28 1166 GLY C O 1
ATOM 8460 N N . LEU C 1 350 ? 72.626 60.638 -72.089 1.00 42.24 1167 LEU C N 1
ATOM 8461 C CA . LEU C 1 350 ? 73.744 60.657 -71.156 1.00 45.02 1167 LEU C CA 1
ATOM 8462 C C . LEU C 1 350 ? 73.520 61.676 -70.040 1.00 44.68 1167 LEU C C 1
ATOM 8463 O O . LEU C 1 350 ? 73.710 61.363 -68.864 1.00 46.46 1167 LEU C O 1
ATOM 8468 N N . ILE C 1 351 ? 73.113 62.888 -70.399 1.00 40.68 1168 ILE C N 1
ATOM 8469 C CA . ILE C 1 351 ? 72.890 63.907 -69.384 1.00 41.21 1168 ILE C CA 1
ATOM 8470 C C . ILE C 1 351 ? 71.849 63.421 -68.385 1.00 42.97 1168 ILE C C 1
ATOM 8471 O O . ILE C 1 351 ? 72.063 63.487 -67.170 1.00 43.39 1168 ILE C O 1
ATOM 8476 N N . LYS C 1 352 ? 70.729 62.920 -68.896 1.00 44.45 1169 LYS C N 1
ATOM 8477 C CA . LYS C 1 352 ? 69.658 62.425 -68.035 1.00 48.44 1169 LYS C CA 1
ATOM 8478 C C . LYS C 1 352 ? 70.074 61.209 -67.230 1.00 48.59 1169 LYS C C 1
ATOM 8479 O O . LYS C 1 352 ? 69.512 60.948 -66.177 1.00 51.06 1169 LYS C O 1
ATOM 8485 N N . ALA C 1 353 ? 71.047 60.459 -67.737 1.00 47.84 1170 ALA C N 1
ATOM 8486 C CA . ALA C 1 353 ? 71.517 59.268 -67.053 1.00 46.86 1170 ALA C CA 1
ATOM 8487 C C . ALA C 1 353 ? 72.506 59.621 -65.951 1.00 47.72 1170 ALA C C 1
ATOM 8488 O O . ALA C 1 353 ? 72.724 58.830 -65.032 1.00 49.83 1170 ALA C O 1
ATOM 8490 N N . ASN C 1 354 ? 73.102 60.806 -66.037 1.00 45.55 1171 ASN C N 1
ATOM 8491 C CA . ASN C 1 354 ? 74.064 61.217 -65.028 1.00 46.68 1171 ASN C CA 1
ATOM 8492 C C . ASN C 1 354 ? 73.557 62.258 -64.032 1.00 46.44 1171 ASN C C 1
ATOM 8493 O O . ASN C 1 354 ? 74.214 62.532 -63.026 1.00 46.79 1171 ASN C O 1
ATOM 8498 N N . ILE C 1 355 ? 72.397 62.846 -64.304 1.00 44.83 1172 ILE C N 1
ATOM 8499 C CA . ILE C 1 355 ? 71.834 63.819 -63.373 1.00 43.06 1172 ILE C CA 1
ATOM 8500 C C . ILE C 1 355 ? 70.506 63.262 -62.858 1.00 42.74 1172 ILE C C 1
ATOM 8501 O O . ILE C 1 355 ? 69.463 63.390 -63.509 1.00 40.50 1172 ILE C O 1
ATOM 8506 N N . PRO C 1 356 ? 70.544 62.635 -61.663 1.00 41.61 1173 PRO C N 1
ATOM 8507 C CA . PRO C 1 356 ? 69.400 62.014 -60.989 1.00 37.41 1173 PRO C CA 1
ATOM 8508 C C . PRO C 1 356 ? 68.304 62.961 -60.569 1.00 36.65 1173 PRO C C 1
ATOM 8509 O O . PRO C 1 356 ? 67.130 62.673 -60.759 1.00 44.20 1173 PRO C O 1
ATOM 8513 N N . THR C 1 357 ? 68.677 64.094 -59.997 1.00 34.41 1174 THR C N 1
ATOM 8514 C CA . THR C 1 357 ? 67.676 65.058 -59.558 1.00 32.67 1174 THR C CA 1
ATOM 8515 C C . THR C 1 357 ? 67.360 66.067 -60.658 1.00 28.49 1174 THR C C 1
ATOM 8516 O O . THR C 1 357 ? 68.262 66.654 -61.248 1.00 24.87 1174 THR C O 1
ATOM 8520 N N . ARG C 1 358 ? 66.073 66.264 -60.927 1.00 28.66 1175 ARG C N 1
ATOM 8521 C CA . ARG C 1 358 ? 65.636 67.200 -61.967 1.00 29.32 1175 ARG C CA 1
ATOM 8522 C C . ARG C 1 358 ? 64.477 68.064 -61.519 1.00 28.23 1175 ARG C C 1
ATOM 8523 O O . ARG C 1 358 ? 63.609 67.617 -60.766 1.00 32.66 1175 ARG C O 1
ATOM 8531 N N . ILE C 1 359 ? 64.472 69.312 -61.967 1.00 24.18 1176 ILE C N 1
ATOM 8532 C CA . ILE C 1 359 ? 63.367 70.196 -61.652 1.00 28.00 1176 ILE C CA 1
ATOM 8533 C C . ILE C 1 359 ? 62.768 70.697 -62.958 1.00 26.99 1176 ILE C C 1
ATOM 8534 O O . ILE C 1 359 ? 63.477 71.213 -63.821 1.00 26.26 1176 ILE C O 1
ATOM 8539 N N . ALA C 1 360 ? 61.457 70.544 -63.094 1.00 27.33 1177 ALA C N 1
ATOM 8540 C CA . ALA C 1 360 ? 60.763 71.000 -64.287 1.00 24.44 1177 ALA C CA 1
ATOM 8541 C C . ALA C 1 360 ? 59.793 72.126 -64.004 1.00 24.38 1177 ALA C C 1
ATOM 8542 O O . ALA C 1 360 ? 58.763 71.892 -63.381 1.00 25.48 1177 ALA C O 1
ATOM 8544 N N . PHE C 1 361 ? 60.123 73.346 -64.421 1.00 24.61 1178 PHE C N 1
ATOM 8545 C CA . PHE C 1 361 ? 59.178 74.452 -64.274 1.00 24.23 1178 PHE C CA 1
ATOM 8546 C C . PHE C 1 361 ? 58.224 74.278 -65.469 1.00 26.53 1178 PHE C C 1
ATOM 8547 O O . PHE C 1 361 ? 58.481 73.456 -66.362 1.00 27.04 1178 PHE C O 1
ATOM 8555 N N . THR C 1 362 ? 57.131 75.033 -65.499 1.00 27.56 1179 THR C N 1
ATOM 8556 C CA . THR C 1 362 ? 56.164 74.905 -66.590 1.00 27.07 1179 THR C CA 1
ATOM 8557 C C . THR C 1 362 ? 56.788 74.858 -67.978 1.00 26.15 1179 THR C C 1
ATOM 8558 O O . THR C 1 362 ? 57.582 75.731 -68.327 1.00 21.68 1179 THR C O 1
ATOM 8562 N N . VAL C 1 363 ? 56.437 73.824 -68.748 1.00 27.70 1180 VAL C N 1
ATOM 8563 C CA . VAL C 1 363 ? 56.914 73.669 -70.132 1.00 33.50 1180 VAL C CA 1
ATOM 8564 C C . VAL C 1 363 ? 55.700 73.709 -71.063 1.00 37.33 1180 VAL C C 1
ATOM 8565 O O . VAL C 1 363 ? 54.563 73.535 -70.621 1.00 37.40 1180 VAL C O 1
ATOM 8569 N N . SER C 1 364 ? 55.938 73.915 -72.352 1.00 41.29 1181 SER C N 1
ATOM 8570 C CA . SER C 1 364 ? 54.840 74.015 -73.312 1.00 46.67 1181 SER C CA 1
ATOM 8571 C C . SER C 1 364 ? 54.157 72.722 -73.766 1.00 46.69 1181 SER C C 1
ATOM 8572 O O . SER C 1 364 ? 53.014 72.762 -74.215 1.00 46.58 1181 SER C O 1
ATOM 8575 N N . SER C 1 365 ? 54.827 71.580 -73.654 1.00 47.27 1182 SER C N 1
ATOM 8576 C CA . SER C 1 365 ? 54.203 70.339 -74.095 1.00 46.99 1182 SER C CA 1
ATOM 8577 C C . SER C 1 365 ? 54.607 69.124 -73.275 1.00 49.80 1182 SER C C 1
ATOM 8578 O O . SER C 1 365 ? 55.574 69.162 -72.518 1.00 52.32 1182 SER C O 1
ATOM 8581 N N . LYS C 1 366 ? 53.865 68.036 -73.460 1.00 51.99 1183 LYS C N 1
ATOM 8582 C CA . LYS C 1 366 ? 54.124 66.784 -72.762 1.00 53.01 1183 LYS C CA 1
ATOM 8583 C C . LYS C 1 366 ? 55.486 66.180 -73.078 1.00 53.62 1183 LYS C C 1
ATOM 8584 O O . LYS C 1 366 ? 56.170 65.706 -72.169 1.00 53.03 1183 LYS C O 1
ATOM 8590 N N . ILE C 1 367 ? 55.896 66.185 -74.345 1.00 52.01 1184 ILE C N 1
ATOM 8591 C CA . ILE C 1 367 ? 57.190 65.593 -74.655 1.00 52.84 1184 ILE C CA 1
ATOM 8592 C C . ILE C 1 367 ? 58.320 66.396 -74.032 1.00 52.10 1184 ILE C C 1
ATOM 8593 O O . ILE C 1 367 ? 59.364 65.833 -73.691 1.00 52.27 1184 ILE C O 1
ATOM 8598 N N . ASP C 1 368 ? 58.117 67.704 -73.890 1.00 49.71 1185 ASP C N 1
ATOM 8599 C CA . ASP C 1 368 ? 59.128 68.553 -73.277 1.00 48.60 1185 ASP C CA 1
ATOM 8600 C C . ASP C 1 368 ? 59.267 68.088 -71.842 1.00 46.34 1185 ASP C C 1
ATOM 8601 O O . ASP C 1 368 ? 60.368 67.842 -71.359 1.00 43.05 1185 ASP C O 1
ATOM 8606 N N . SER C 1 369 ? 58.131 67.960 -71.168 1.00 43.33 1186 SER C N 1
ATOM 8607 C CA . SER C 1 369 ? 58.108 67.511 -69.788 1.00 42.00 1186 SER C CA 1
ATOM 8608 C C . SER C 1 369 ? 58.736 66.124 -69.683 1.00 41.22 1186 SER C C 1
ATOM 8609 O O . SER C 1 369 ? 59.523 65.852 -68.778 1.00 38.59 1186 SER C O 1
ATOM 8612 N N . ARG C 1 370 ? 58.388 65.244 -70.611 1.00 42.22 1187 ARG C N 1
ATOM 8613 C CA . ARG C 1 370 ? 58.931 63.902 -70.572 1.00 44.66 1187 ARG C CA 1
ATOM 8614 C C . ARG C 1 370 ? 60.434 63.917 -70.739 1.00 44.31 1187 ARG C C 1
ATOM 8615 O O . ARG C 1 370 ? 61.146 63.160 -70.082 1.00 45.15 1187 ARG C O 1
ATOM 8623 N N . THR C 1 371 ? 60.931 64.785 -71.604 1.00 41.19 1188 THR C N 1
ATOM 8624 C CA . THR C 1 371 ? 62.369 64.863 -71.783 1.00 41.20 1188 THR C CA 1
ATOM 8625 C C . THR C 1 371 ? 62.990 65.292 -70.453 1.00 40.85 1188 THR C C 1
ATOM 8626 O O . THR C 1 371 ? 64.075 64.849 -70.104 1.00 38.17 1188 THR C O 1
ATOM 8630 N N . ILE C 1 372 ? 62.283 66.142 -69.710 1.00 43.48 1189 ILE C N 1
ATOM 8631 C CA . ILE C 1 372 ? 62.764 66.630 -68.420 1.00 43.59 1189 ILE C CA 1
ATOM 8632 C C . ILE C 1 372 ? 62.651 65.589 -67.321 1.00 44.75 1189 ILE C C 1
ATOM 8633 O O . ILE C 1 372 ? 63.650 65.205 -66.733 1.00 46.52 1189 ILE C O 1
ATOM 8638 N N . LEU C 1 373 ? 61.429 65.142 -67.048 1.00 49.14 1190 LEU C N 1
ATOM 8639 C CA . LEU C 1 373 ? 61.159 64.178 -65.976 1.00 53.53 1190 LEU C CA 1
ATOM 8640 C C . LEU C 1 373 ? 60.909 62.739 -66.407 1.00 57.27 1190 LEU C C 1
ATOM 8641 O O . LEU C 1 373 ? 60.750 61.865 -65.553 1.00 58.71 1190 LEU C O 1
ATOM 8646 N N . ASP C 1 374 ? 60.861 62.488 -67.714 1.00 61.23 1191 ASP C N 1
ATOM 8647 C CA . ASP C 1 374 ? 60.561 61.147 -68.220 1.00 60.94 1191 ASP C CA 1
ATOM 8648 C C . ASP C 1 374 ? 59.143 60.843 -67.743 1.00 59.47 1191 ASP C C 1
ATOM 8649 O O . ASP C 1 374 ? 58.826 59.719 -67.367 1.00 61.32 1191 ASP C O 1
ATOM 8654 N N . GLN C 1 375 ? 58.297 61.867 -67.771 1.00 59.33 1192 GLN C N 1
ATOM 8655 C CA . GLN C 1 375 ? 56.919 61.757 -67.306 1.00 59.48 1192 GLN C CA 1
ATOM 8656 C C . GLN C 1 375 ? 56.187 63.083 -67.539 1.00 58.96 1192 GLN C C 1
ATOM 8657 O O . GLN C 1 375 ? 56.776 64.158 -67.399 1.00 59.63 1192 GLN C O 1
ATOM 8663 N N . ALA C 1 376 ? 54.911 63.004 -67.904 1.00 57.68 1193 ALA C N 1
ATOM 8664 C CA . ALA C 1 376 ? 54.119 64.204 -68.155 1.00 57.38 1193 ALA C CA 1
ATOM 8665 C C . ALA C 1 376 ? 53.734 64.896 -66.855 1.00 57.00 1193 ALA C C 1
ATOM 8666 O O . ALA C 1 376 ? 53.896 64.331 -65.772 1.00 59.42 1193 ALA C O 1
ATOM 8668 N N . GLY C 1 377 ? 53.228 66.122 -66.973 1.00 56.15 1194 GLY C N 1
ATOM 8669 C CA . GLY C 1 377 ? 52.823 66.883 -65.803 1.00 52.41 1194 GLY C CA 1
ATOM 8670 C C . GLY C 1 377 ? 53.288 68.334 -65.788 1.00 51.45 1194 GLY C C 1
ATOM 8671 O O . GLY C 1 377 ? 52.520 69.223 -65.420 1.00 49.37 1194 GLY C O 1
ATOM 8672 N N . ALA C 1 378 ? 54.537 68.574 -66.190 1.00 49.20 1195 ALA C N 1
ATOM 8673 C CA . ALA C 1 378 ? 55.113 69.919 -66.206 1.00 49.08 1195 ALA C CA 1
ATOM 8674 C C . ALA C 1 378 ? 54.426 70.877 -67.174 1.00 51.05 1195 ALA C C 1
ATOM 8675 O O . ALA C 1 378 ? 54.577 72.100 -67.058 1.00 50.49 1195 ALA C O 1
ATOM 8677 N N . GLU C 1 379 ? 53.691 70.322 -68.134 1.00 49.12 1196 GLU C N 1
ATOM 8678 C CA . GLU C 1 379 ? 52.981 71.133 -69.113 1.00 47.97 1196 GLU C CA 1
ATOM 8679 C C . GLU C 1 379 ? 51.589 71.467 -68.606 1.00 46.91 1196 GLU C C 1
ATOM 8680 O O . GLU C 1 379 ? 50.748 71.955 -69.352 1.00 46.05 1196 GLU C O 1
ATOM 8686 N N . SER C 1 380 ? 51.359 71.192 -67.324 1.00 48.20 1197 SER C N 1
ATOM 8687 C CA . SER C 1 380 ? 50.081 71.472 -66.668 1.00 47.13 1197 SER C CA 1
ATOM 8688 C C . SER C 1 380 ? 50.304 72.358 -65.444 1.00 45.05 1197 SER C C 1
ATOM 8689 O O . SER C 1 380 ? 49.445 72.446 -64.562 1.00 45.43 1197 SER C O 1
ATOM 8692 N N . LEU C 1 381 ? 51.463 73.002 -65.387 1.00 39.06 1198 LEU C N 1
ATOM 8693 C CA . LEU C 1 381 ? 51.774 73.886 -64.279 1.00 38.20 1198 LEU C CA 1
ATOM 8694 C C . LEU C 1 381 ? 51.310 75.310 -64.601 1.00 36.52 1198 LEU C C 1
ATOM 8695 O O . LEU C 1 381 ? 51.146 75.672 -65.766 1.00 39.76 1198 LEU C O 1
ATOM 8700 N N . LEU C 1 382 ? 51.103 76.111 -63.561 1.00 35.14 1199 LEU C N 1
ATOM 8701 C CA . LEU C 1 382 ? 50.627 77.486 -63.702 1.00 32.00 1199 LEU C CA 1
ATOM 8702 C C . LEU C 1 382 ? 51.714 78.564 -63.811 1.00 32.79 1199 LEU C C 1
ATOM 8703 O O . LEU C 1 382 ? 51.499 79.711 -63.415 1.00 31.63 1199 LEU C O 1
ATOM 8708 N N . GLY C 1 383 ? 52.872 78.202 -64.355 1.00 33.71 1200 GLY C N 1
ATOM 8709 C CA . GLY C 1 383 ? 53.954 79.161 -64.495 1.00 34.15 1200 GLY C CA 1
ATOM 8710 C C . GLY C 1 383 ? 54.274 79.934 -63.226 1.00 34.96 1200 GLY C C 1
ATOM 8711 O O . GLY C 1 383 ? 53.762 79.640 -62.150 1.00 35.76 1200 GLY C O 1
ATOM 8712 N N . MET C 1 384 ? 55.143 80.925 -63.362 1.00 36.86 1201 MET C N 1
ATOM 8713 C CA . MET C 1 384 ? 55.547 81.771 -62.249 1.00 35.40 1201 MET C CA 1
ATOM 8714 C C . MET C 1 384 ? 56.069 81.053 -60.998 1.00 35.72 1201 MET C C 1
ATOM 8715 O O . MET C 1 384 ? 55.676 81.373 -59.875 1.00 34.89 1201 MET C O 1
ATOM 8720 N N . GLY C 1 385 ? 56.963 80.090 -61.193 1.00 33.80 1202 GLY C N 1
ATOM 8721 C CA . GLY C 1 385 ? 57.530 79.382 -60.063 1.00 32.91 1202 GLY C CA 1
ATOM 8722 C C . GLY C 1 385 ? 57.041 77.964 -59.891 1.00 33.76 1202 GLY C C 1
ATOM 8723 O O . GLY C 1 385 ? 57.801 77.105 -59.453 1.00 36.13 1202 GLY C O 1
ATOM 8724 N N . ASP C 1 386 ? 55.775 77.727 -60.228 1.00 36.93 1203 ASP C N 1
ATOM 8725 C CA . ASP C 1 386 ? 55.156 76.411 -60.114 1.00 37.86 1203 ASP C CA 1
ATOM 8726 C C . ASP C 1 386 ? 56.096 75.392 -60.736 1.00 39.82 1203 ASP C C 1
ATOM 8727 O O . ASP C 1 386 ? 56.487 75.543 -61.895 1.00 44.04 1203 ASP C O 1
ATOM 8732 N N . MET C 1 387 ? 56.458 74.354 -59.989 1.00 36.02 1204 MET C N 1
ATOM 8733 C CA . MET C 1 387 ? 57.385 73.359 -60.519 1.00 35.21 1204 MET C CA 1
ATOM 8734 C C . MET C 1 387 ? 57.075 71.927 -60.110 1.00 35.84 1204 MET C C 1
ATOM 8735 O O . MET C 1 387 ? 56.203 71.666 -59.282 1.00 39.51 1204 MET C O 1
ATOM 8740 N N . LEU C 1 388 ? 57.807 70.998 -60.706 1.00 34.29 1205 LEU C N 1
ATOM 8741 C CA . LEU C 1 388 ? 57.673 69.583 -60.386 1.00 35.13 1205 LEU C CA 1
ATOM 8742 C C . LEU C 1 388 ? 59.082 69.122 -60.077 1.00 33.61 1205 LEU C C 1
ATOM 8743 O O . LEU C 1 388 ? 59.953 69.183 -60.939 1.00 35.40 1205 LEU C O 1
ATOM 8748 N N . TYR C 1 389 ? 59.304 68.682 -58.847 1.00 32.86 1206 TYR C N 1
ATOM 8749 C CA . TYR C 1 389 ? 60.624 68.235 -58.411 1.00 36.33 1206 TYR C CA 1
ATOM 8750 C C . TYR C 1 389 ? 60.711 66.707 -58.513 1.00 34.89 1206 TYR C C 1
ATOM 8751 O O . TYR C 1 389 ? 59.753 66.009 -58.170 1.00 33.56 1206 TYR C O 1
ATOM 8760 N N . SER C 1 390 ? 61.840 66.190 -58.997 1.00 32.42 1207 SER C N 1
ATOM 8761 C CA . SER C 1 390 ? 62.009 64.736 -59.105 1.00 35.26 1207 SER C CA 1
ATOM 8762 C C . SER C 1 390 ? 63.384 64.205 -58.652 1.00 35.37 1207 SER C C 1
ATOM 8763 O O . SER C 1 390 ? 64.326 64.085 -59.445 1.00 29.27 1207 SER C O 1
ATOM 8766 N N . GLY C 1 391 ? 63.483 63.876 -57.367 1.00 37.50 1208 GLY C N 1
ATOM 8767 C CA . GLY C 1 391 ? 64.728 63.365 -56.817 1.00 41.49 1208 GLY C CA 1
ATOM 8768 C C . GLY C 1 391 ? 65.074 61.958 -57.266 1.00 43.43 1208 GLY C C 1
ATOM 8769 O O . GLY C 1 391 ? 64.275 61.306 -57.924 1.00 46.65 1208 GLY C O 1
ATOM 8770 N N . PRO C 1 392 ? 66.263 61.451 -56.913 1.00 46.86 1209 PRO C N 1
ATOM 8771 C CA . PRO C 1 392 ? 66.691 60.100 -57.302 1.00 48.79 1209 PRO C CA 1
ATOM 8772 C C . PRO C 1 392 ? 66.154 58.956 -56.441 1.00 50.21 1209 PRO C C 1
ATOM 8773 O O . PRO C 1 392 ? 66.207 57.800 -56.847 1.00 50.62 1209 PRO C O 1
ATOM 8777 N N . ASN C 1 393 ? 65.637 59.277 -55.257 1.00 52.91 1210 ASN C N 1
ATOM 8778 C CA . ASN C 1 393 ? 65.132 58.256 -54.338 1.00 51.90 1210 ASN C CA 1
ATOM 8779 C C . ASN C 1 393 ? 63.612 58.068 -54.339 1.00 51.28 1210 ASN C C 1
ATOM 8780 O O . ASN C 1 393 ? 63.005 57.822 -53.302 1.00 50.52 1210 ASN C O 1
ATOM 8785 N N . SER C 1 394 ? 63.008 58.190 -55.515 1.00 51.39 1211 SER C N 1
ATOM 8786 C CA . SER C 1 394 ? 61.572 57.995 -55.685 1.00 47.88 1211 SER C CA 1
ATOM 8787 C C . SER C 1 394 ? 61.177 58.219 -57.138 1.00 48.78 1211 SER C C 1
ATOM 8788 O O . SER C 1 394 ? 61.845 58.938 -57.879 1.00 47.54 1211 SER C O 1
ATOM 8791 N N . THR C 1 395 ? 60.082 57.587 -57.533 1.00 49.68 1212 THR C N 1
ATOM 8792 C CA . THR C 1 395 ? 59.576 57.688 -58.886 1.00 51.08 1212 THR C CA 1
ATOM 8793 C C . THR C 1 395 ? 58.501 58.762 -58.957 1.00 49.27 1212 THR C C 1
ATOM 8794 O O . THR C 1 395 ? 58.195 59.285 -60.032 1.00 47.96 1212 THR C O 1
ATOM 8798 N N . LEU C 1 396 ? 57.932 59.087 -57.804 1.00 47.78 1213 LEU C N 1
ATOM 8799 C CA . LEU C 1 396 ? 56.871 60.076 -57.743 1.00 50.64 1213 LEU C CA 1
ATOM 8800 C C . LEU C 1 396 ? 57.397 61.499 -57.679 1.00 50.44 1213 LEU C C 1
ATOM 8801 O O . LEU C 1 396 ? 58.219 61.824 -56.826 1.00 52.26 1213 LEU C O 1
ATOM 8806 N N . PRO C 1 397 ? 56.944 62.365 -58.605 1.00 51.41 1214 PRO C N 1
ATOM 8807 C CA . PRO C 1 397 ? 57.409 63.755 -58.589 1.00 48.83 1214 PRO C CA 1
ATOM 8808 C C . PRO C 1 397 ? 56.603 64.514 -57.555 1.00 46.15 1214 PRO C C 1
ATOM 8809 O O . PRO C 1 397 ? 55.498 64.112 -57.209 1.00 47.70 1214 PRO C O 1
ATOM 8813 N N . VAL C 1 398 ? 57.162 65.607 -57.059 1.00 44.00 1215 VAL C N 1
ATOM 8814 C CA . VAL C 1 398 ? 56.488 66.422 -56.059 1.00 38.52 1215 VAL C CA 1
ATOM 8815 C C . VAL C 1 398 ? 56.313 67.833 -56.599 1.00 32.97 1215 VAL C C 1
ATOM 8816 O O . VAL C 1 398 ? 57.270 68.449 -57.073 1.00 31.29 1215 VAL C O 1
ATOM 8820 N N . ARG C 1 399 ? 55.087 68.340 -56.551 1.00 26.51 1216 ARG C N 1
ATOM 8821 C CA . ARG C 1 399 ? 54.839 69.681 -57.042 1.00 24.73 1216 ARG C CA 1
ATOM 8822 C C . ARG C 1 399 ? 55.208 70.696 -55.980 1.00 25.70 1216 ARG C C 1
ATOM 8823 O O . ARG C 1 399 ? 54.823 70.580 -54.822 1.00 26.29 1216 ARG C O 1
ATOM 8831 N N . VAL C 1 400 ? 55.970 71.698 -56.386 1.00 27.57 1217 VAL C N 1
ATOM 8832 C CA . VAL C 1 400 ? 56.387 72.740 -55.473 1.00 24.91 1217 VAL C CA 1
ATOM 8833 C C . VAL C 1 400 ? 56.202 74.084 -56.153 1.00 26.26 1217 VAL C C 1
ATOM 8834 O O . VAL C 1 400 ? 56.500 74.231 -57.333 1.00 24.04 1217 VAL C O 1
ATOM 8838 N N . HIS C 1 401 ? 55.696 75.057 -55.403 1.00 29.48 1218 HIS C N 1
ATOM 8839 C CA . HIS C 1 401 ? 55.502 76.410 -55.916 1.00 28.03 1218 HIS C CA 1
ATOM 8840 C C . HIS C 1 401 ? 56.754 77.184 -55.506 1.00 26.72 1218 HIS C C 1
ATOM 8841 O O . HIS C 1 401 ? 56.879 77.633 -54.363 1.00 25.78 1218 HIS C O 1
ATOM 8848 N N . GLY C 1 402 ? 57.678 77.320 -56.448 1.00 24.21 1219 GLY C N 1
ATOM 8849 C CA . GLY C 1 402 ? 58.931 78.005 -56.199 1.00 29.45 1219 GLY C CA 1
ATOM 8850 C C . GLY C 1 402 ? 58.890 79.338 -55.471 1.00 35.38 1219 GLY C C 1
ATOM 8851 O O . GLY C 1 402 ? 57.944 80.130 -55.608 1.00 35.68 1219 GLY C O 1
ATOM 8852 N N . ALA C 1 403 ? 59.939 79.577 -54.685 1.00 37.33 1220 ALA C N 1
ATOM 8853 C CA . ALA C 1 403 ? 60.076 80.811 -53.928 1.00 39.50 1220 ALA C CA 1
ATOM 8854 C C . ALA C 1 403 ? 60.334 81.951 -54.904 1.00 39.16 1220 ALA C C 1
ATOM 8855 O O . ALA C 1 403 ? 60.921 81.743 -55.965 1.00 39.76 1220 ALA C O 1
ATOM 8857 N N . PHE C 1 404 ? 59.901 83.153 -54.547 1.00 37.07 1221 PHE C N 1
ATOM 8858 C CA . PHE C 1 404 ? 60.108 84.299 -55.415 1.00 35.71 1221 PHE C CA 1
ATOM 8859 C C . PHE C 1 404 ? 61.130 85.269 -54.842 1.00 33.25 1221 PHE C C 1
ATOM 8860 O O . PHE C 1 404 ? 61.122 85.561 -53.650 1.00 30.14 1221 PHE C O 1
ATOM 8868 N N . VAL C 1 405 ? 62.007 85.765 -55.707 1.00 33.98 1222 VAL C N 1
ATOM 8869 C CA . VAL C 1 405 ? 63.023 86.728 -55.307 1.00 33.73 1222 VAL C CA 1
ATOM 8870 C C . VAL C 1 405 ? 63.174 87.783 -56.396 1.00 32.30 1222 VAL C C 1
ATOM 8871 O O . VAL C 1 405 ? 63.308 87.454 -57.572 1.00 29.72 1222 VAL C O 1
ATOM 8875 N N . ARG C 1 406 ? 63.144 89.047 -55.984 1.00 32.91 1223 ARG C N 1
ATOM 8876 C CA . ARG C 1 406 ? 63.257 90.186 -56.886 1.00 29.87 1223 ARG C CA 1
ATOM 8877 C C . ARG C 1 406 ? 64.656 90.310 -57.444 1.00 31.91 1223 ARG C C 1
ATOM 8878 O O . ARG C 1 406 ? 65.624 90.118 -56.723 1.00 34.56 1223 ARG C O 1
ATOM 8886 N N . ASP C 1 407 ? 64.775 90.643 -58.725 1.00 33.42 1224 ASP C N 1
ATOM 8887 C CA . ASP C 1 407 ? 66.098 90.817 -59.304 1.00 35.29 1224 ASP C CA 1
ATOM 8888 C C . ASP C 1 407 ? 66.892 91.802 -58.423 1.00 33.27 1224 ASP C C 1
ATOM 8889 O O . ASP C 1 407 ? 68.108 91.668 -58.259 1.00 31.78 1224 ASP C O 1
ATOM 8894 N N . GLN C 1 408 ? 66.180 92.772 -57.848 1.00 28.14 1225 GLN C N 1
ATOM 8895 C CA . GLN C 1 408 ? 66.762 93.797 -56.984 1.00 27.14 1225 GLN C CA 1
ATOM 8896 C C . GLN C 1 408 ? 67.319 93.215 -55.685 1.00 26.89 1225 GLN C C 1
ATOM 8897 O O . GLN C 1 408 ? 68.380 93.621 -55.215 1.00 26.55 1225 GLN C O 1
ATOM 8903 N N . GLU C 1 409 ? 66.589 92.272 -55.101 1.00 27.34 1226 GLU C N 1
ATOM 8904 C CA . GLU C 1 409 ? 67.026 91.614 -53.874 1.00 26.69 1226 GLU C CA 1
ATOM 8905 C C . GLU C 1 409 ? 68.323 90.867 -54.152 1.00 26.27 1226 GLU C C 1
ATOM 8906 O O . GLU C 1 409 ? 69.228 90.850 -53.323 1.00 30.41 1226 GLU C O 1
ATOM 8912 N N . VAL C 1 410 ? 68.420 90.262 -55.331 1.00 25.24 1227 VAL C N 1
ATOM 8913 C CA . VAL C 1 410 ? 69.632 89.558 -55.707 1.00 22.71 1227 VAL C CA 1
ATOM 8914 C C . VAL C 1 410 ? 70.759 90.557 -55.676 1.00 25.20 1227 VAL C C 1
ATOM 8915 O O . VAL C 1 410 ? 71.857 90.248 -55.226 1.00 29.25 1227 VAL C O 1
ATOM 8919 N N . HIS C 1 411 ? 70.490 91.759 -56.167 1.00 27.71 1228 HIS C N 1
ATOM 8920 C CA . HIS C 1 411 ? 71.511 92.791 -56.178 1.00 31.96 1228 HIS C CA 1
ATOM 8921 C C . HIS C 1 411 ? 71.823 93.159 -54.743 1.00 31.23 1228 HIS C C 1
ATOM 8922 O O . HIS C 1 411 ? 72.984 93.212 -54.339 1.00 32.08 1228 HIS C O 1
ATOM 8929 N N . ALA C 1 412 ? 70.777 93.411 -53.971 1.00 28.58 1229 ALA C N 1
ATOM 8930 C CA . ALA C 1 412 ? 70.959 93.764 -52.580 1.00 29.04 1229 ALA C CA 1
ATOM 8931 C C . ALA C 1 412 ? 71.921 92.757 -51.929 1.00 33.76 1229 ALA C C 1
ATOM 8932 O O . ALA C 1 412 ? 72.964 93.144 -51.385 1.00 36.11 1229 ALA C O 1
ATOM 8934 N N . VAL C 1 413 ? 71.587 91.469 -52.014 1.00 30.51 1230 VAL C N 1
ATOM 8935 C CA . VAL C 1 413 ? 72.413 90.444 -51.406 1.00 28.49 1230 VAL C CA 1
ATOM 8936 C C . VAL C 1 413 ? 73.831 90.384 -51.926 1.00 31.45 1230 VAL C C 1
ATOM 8937 O O . VAL C 1 413 ? 74.771 90.226 -51.145 1.00 35.76 1230 VAL C O 1
ATOM 8941 N N . VAL C 1 414 ? 74.002 90.504 -53.233 1.00 35.65 1231 VAL C N 1
ATOM 8942 C CA . VAL C 1 414 ? 75.340 90.456 -53.815 1.00 39.28 1231 VAL C CA 1
ATOM 8943 C C . VAL C 1 414 ? 76.193 91.630 -53.333 1.00 42.27 1231 VAL C C 1
ATOM 8944 O O . VAL C 1 414 ? 77.386 91.474 -53.075 1.00 42.81 1231 VAL C O 1
ATOM 8948 N N . GLN C 1 415 ? 75.589 92.809 -53.218 1.00 43.30 1232 GLN C N 1
ATOM 8949 C CA . GLN C 1 415 ? 76.338 93.974 -52.771 1.00 45.78 1232 GLN C CA 1
ATOM 8950 C C . GLN C 1 415 ? 76.817 93.749 -51.345 1.00 48.19 1232 GLN C C 1
ATOM 8951 O O . GLN C 1 415 ? 77.993 93.957 -51.027 1.00 45.30 1232 GLN C O 1
ATOM 8957 N N . ASP C 1 416 ? 75.898 93.304 -50.494 1.00 48.12 1233 ASP C N 1
ATOM 8958 C CA . ASP C 1 416 ? 76.210 93.046 -49.101 1.00 46.96 1233 ASP C CA 1
ATOM 8959 C C . ASP C 1 416 ? 77.419 92.128 -48.973 1.00 45.68 1233 ASP C C 1
ATOM 8960 O O . ASP C 1 416 ? 78.245 92.319 -48.082 1.00 46.88 1233 ASP C O 1
ATOM 8965 N N . TRP C 1 417 ? 77.539 91.150 -49.870 1.00 41.90 1234 TRP C N 1
ATOM 8966 C CA . TRP C 1 417 ? 78.669 90.225 -49.818 1.00 42.19 1234 TRP C CA 1
ATOM 8967 C C . TRP C 1 417 ? 79.980 90.806 -50.327 1.00 41.37 1234 TRP C C 1
ATOM 8968 O O . TRP C 1 417 ? 81.051 90.492 -49.802 1.00 45.02 1234 TRP C O 1
ATOM 8979 N N . LYS C 1 418 ? 79.906 91.646 -51.349 1.00 41.19 1235 LYS C N 1
ATOM 8980 C CA . LYS C 1 418 ? 81.113 92.235 -51.912 1.00 42.37 1235 LYS C CA 1
ATOM 8981 C C . LYS C 1 418 ? 81.721 93.253 -50.961 1.00 41.73 1235 LYS C C 1
ATOM 8982 O O . LYS C 1 418 ? 82.877 93.629 -51.108 1.00 40.10 1235 LYS C O 1
ATOM 8988 N N . ALA C 1 419 ? 80.931 93.680 -49.981 1.00 41.03 1236 ALA C N 1
ATOM 8989 C CA . ALA C 1 419 ? 81.371 94.647 -48.990 1.00 38.51 1236 ALA C CA 1
ATOM 8990 C C . ALA C 1 419 ? 82.292 93.976 -47.969 1.00 42.94 1236 ALA C C 1
ATOM 8991 O O . ALA C 1 419 ? 83.095 94.639 -47.313 1.00 42.96 1236 ALA C O 1
ATOM 8993 N N . ARG C 1 420 ? 82.167 92.659 -47.839 1.00 44.95 1237 ARG C N 1
ATOM 8994 C CA . ARG C 1 420 ? 82.981 91.890 -46.908 1.00 46.65 1237 ARG C CA 1
ATOM 8995 C C . ARG C 1 420 ? 84.313 91.491 -47.536 1.00 49.01 1237 ARG C C 1
ATOM 8996 O O . ARG C 1 420 ? 85.161 90.890 -46.873 1.00 52.84 1237 ARG C O 1
ATOM 9004 N N . GLY C 1 421 ? 84.497 91.816 -48.811 1.00 49.00 1238 GLY C N 1
ATOM 9005 C CA . GLY C 1 421 ? 85.738 91.464 -49.483 1.00 50.64 1238 GLY C CA 1
ATOM 9006 C C . GLY C 1 421 ? 85.557 90.900 -50.885 1.00 52.04 1238 GLY C C 1
ATOM 9007 O O . GLY C 1 421 ? 84.455 90.504 -51.275 1.00 51.59 1238 GLY C O 1
ATOM 9008 N N . ARG C 1 422 ? 86.647 90.868 -51.646 1.00 52.95 1239 ARG C N 1
ATOM 9009 C CA . ARG C 1 422 ? 86.632 90.359 -53.015 1.00 56.20 1239 ARG C CA 1
ATOM 9010 C C . ARG C 1 422 ? 87.135 88.916 -53.089 1.00 55.46 1239 ARG C C 1
ATOM 9011 O O . ARG C 1 422 ? 87.900 88.469 -52.233 1.00 56.99 1239 ARG C O 1
ATOM 9019 N N . PRO C 1 423 ? 86.727 88.177 -54.133 1.00 54.21 1240 PRO C N 1
ATOM 9020 C CA . PRO C 1 423 ? 87.106 86.778 -54.343 1.00 53.54 1240 PRO C CA 1
ATOM 9021 C C . PRO C 1 423 ? 88.580 86.516 -54.582 1.00 55.74 1240 PRO C C 1
ATOM 9022 O O . PRO C 1 423 ? 89.251 87.244 -55.315 1.00 56.44 1240 PRO C O 1
ATOM 9026 N N . GLN C 1 424 ? 89.067 85.451 -53.957 1.00 57.96 1241 GLN C N 1
ATOM 9027 C CA . GLN C 1 424 ? 90.449 85.026 -54.090 1.00 58.35 1241 GLN C CA 1
ATOM 9028 C C . GLN C 1 424 ? 90.427 83.983 -55.195 1.00 56.80 1241 GLN C C 1
ATOM 9029 O O . GLN C 1 424 ? 90.300 82.790 -54.925 1.00 60.18 1241 GLN C O 1
ATOM 9035 N N . TYR C 1 425 ? 90.534 84.437 -56.439 1.00 54.08 1242 TYR C N 1
ATOM 9036 C CA . TYR C 1 425 ? 90.499 83.530 -57.577 1.00 53.70 1242 TYR C CA 1
ATOM 9037 C C . TYR C 1 425 ? 91.537 82.424 -57.518 1.00 55.56 1242 TYR C C 1
ATOM 9038 O O . TYR C 1 425 ? 92.501 82.493 -56.761 1.00 57.37 1242 TYR C O 1
ATOM 9047 N N . VAL C 1 426 ? 91.306 81.377 -58.299 1.00 58.93 1243 VAL C N 1
ATOM 9048 C CA . VAL C 1 426 ? 92.237 80.264 -58.382 1.00 60.26 1243 VAL C CA 1
ATOM 9049 C C . VAL C 1 426 ? 92.740 80.265 -59.819 1.00 63.15 1243 VAL C C 1
ATOM 9050 O O . VAL C 1 426 ? 91.954 80.390 -60.760 1.00 63.00 1243 VAL C O 1
ATOM 9054 N N . ASP C 1 427 ? 94.051 80.145 -59.985 1.00 65.87 1244 ASP C N 1
ATOM 9055 C CA . ASP C 1 427 ? 94.653 80.152 -61.312 1.00 70.44 1244 ASP C CA 1
ATOM 9056 C C . ASP C 1 427 ? 94.537 78.823 -62.042 1.00 69.16 1244 ASP C C 1
ATOM 9057 O O . ASP C 1 427 ? 94.568 77.758 -61.424 1.00 68.86 1244 ASP C O 1
ATOM 9062 N N . GLY C 1 428 ? 94.400 78.897 -63.363 1.00 67.05 1245 GLY C N 1
ATOM 9063 C CA . GLY C 1 428 ? 94.328 77.693 -64.165 1.00 66.70 1245 GLY C CA 1
ATOM 9064 C C . GLY C 1 428 ? 92.970 77.066 -64.398 1.00 67.16 1245 GLY C C 1
ATOM 9065 O O . GLY C 1 428 ? 92.852 76.146 -65.208 1.00 68.88 1245 GLY C O 1
ATOM 9066 N N . ILE C 1 429 ? 91.944 77.533 -63.700 1.00 65.47 1246 ILE C N 1
ATOM 9067 C CA . ILE C 1 429 ? 90.621 76.964 -63.900 1.00 64.23 1246 ILE C CA 1
ATOM 9068 C C . ILE C 1 429 ? 90.163 77.207 -65.337 1.00 63.21 1246 ILE C C 1
ATOM 9069 O O . ILE C 1 429 ? 89.558 76.341 -65.957 1.00 60.06 1246 ILE C O 1
ATOM 9074 N N . THR C 1 430 ? 90.474 78.382 -65.868 1.00 65.65 1247 THR C N 1
ATOM 9075 C CA . THR C 1 430 ? 90.083 78.721 -67.228 1.00 69.68 1247 THR C CA 1
ATOM 9076 C C . THR C 1 430 ? 91.098 78.317 -68.302 1.00 72.24 1247 THR C C 1
ATOM 9077 O O . THR C 1 430 ? 90.749 78.226 -69.480 1.00 74.01 1247 THR C O 1
ATOM 9081 N N . SER C 1 431 ? 92.347 78.073 -67.913 1.00 73.51 1248 SER C N 1
ATOM 9082 C CA . SER C 1 431 ? 93.343 77.652 -68.893 1.00 76.47 1248 SER C CA 1
ATOM 9083 C C . SER C 1 431 ? 93.583 76.139 -68.779 1.00 78.18 1248 SER C C 1
ATOM 9084 O O . SER C 1 431 ? 94.755 75.685 -68.832 1.00 79.46 1248 SER C O 1
ATOM 9087 N N . ASP C 1 432 ? 92.566 75.414 -68.651 1.00 77.03 1249 ASP C N 1
ATOM 9088 N N . LEU D 1 23 ? 36.265 106.420 25.742 1.00 28.65 840 LEU D N 1
ATOM 9089 C CA . LEU D 1 23 ? 36.807 106.121 24.380 1.00 30.80 840 LEU D CA 1
ATOM 9090 C C . LEU D 1 23 ? 36.516 107.252 23.413 1.00 30.09 840 LEU D C 1
ATOM 9091 O O . LEU D 1 23 ? 35.543 107.984 23.582 1.00 34.70 840 LEU D O 1
ATOM 9096 N N . PRO D 1 24 ? 37.350 107.403 22.373 1.00 30.10 841 PRO D N 1
ATOM 9097 C CA . PRO D 1 24 ? 37.124 108.472 21.393 1.00 27.31 841 PRO D CA 1
ATOM 9098 C C . PRO D 1 24 ? 35.779 108.314 20.691 1.00 26.69 841 PRO D C 1
ATOM 9099 O O . PRO D 1 24 ? 35.188 107.232 20.685 1.00 29.91 841 PRO D O 1
ATOM 9103 N N . SER D 1 25 ? 35.299 109.399 20.099 1.00 26.67 842 SER D N 1
ATOM 9104 C CA . SER D 1 25 ? 34.016 109.403 19.397 1.00 26.60 842 SER D CA 1
ATOM 9105 C C . SER D 1 25 ? 34.157 109.116 17.916 1.00 27.94 842 SER D C 1
ATOM 9106 O O . SER D 1 25 ? 35.165 109.458 17.303 1.00 29.56 842 SER D O 1
ATOM 9109 N N . LEU D 1 26 ? 33.133 108.511 17.334 1.00 26.65 843 LEU D N 1
ATOM 9110 C CA . LEU D 1 26 ? 33.179 108.226 15.918 1.00 28.73 843 LEU D CA 1
ATOM 9111 C C . LEU D 1 26 ? 33.127 109.539 15.148 1.00 31.99 843 LEU D C 1
ATOM 9112 O O . LEU D 1 26 ? 33.533 109.595 13.989 1.00 34.79 843 LEU D O 1
ATOM 9117 N N . ASP D 1 27 ? 32.655 110.602 15.791 1.00 34.00 844 ASP D N 1
ATOM 9118 C CA . ASP D 1 27 ? 32.540 111.885 15.102 1.00 38.06 844 ASP D CA 1
ATOM 9119 C C . ASP D 1 27 ? 33.869 112.489 14.668 1.00 36.30 844 ASP D C 1
ATOM 9120 O O . ASP D 1 27 ? 33.906 113.510 13.979 1.00 35.85 844 ASP D O 1
ATOM 9125 N N . LEU D 1 28 ? 34.962 111.848 15.058 1.00 35.97 845 LEU D N 1
ATOM 9126 C CA . LEU D 1 28 ? 36.291 112.321 14.680 1.00 35.50 845 LEU D CA 1
ATOM 9127 C C . LEU D 1 28 ? 36.601 111.745 13.309 1.00 33.37 845 LEU D C 1
ATOM 9128 O O . LEU D 1 28 ? 37.589 112.104 12.689 1.00 34.39 845 LEU D O 1
ATOM 9133 N N . LEU D 1 29 ? 35.745 110.840 12.855 1.00 34.11 846 LEU D N 1
ATOM 9134 C CA . LEU D 1 29 ? 35.912 110.196 11.560 1.00 35.49 846 LEU D CA 1
ATOM 9135 C C . LEU D 1 29 ? 34.843 110.653 10.573 1.00 33.98 846 LEU D C 1
ATOM 9136 O O . LEU D 1 29 ? 33.773 111.108 10.969 1.00 38.35 846 LEU D O 1
ATOM 9141 N N . THR D 1 30 ? 35.117 110.529 9.283 1.00 33.03 847 THR D N 1
ATOM 9142 C CA . THR D 1 30 ? 34.130 110.940 8.303 1.00 34.56 847 THR D CA 1
ATOM 9143 C C . THR D 1 30 ? 33.068 109.856 8.117 1.00 32.96 847 THR D C 1
ATOM 9144 O O . THR D 1 30 ? 33.380 108.667 8.071 1.00 29.42 847 THR D O 1
ATOM 9148 N N . PRO D 1 31 ? 31.788 110.264 8.023 1.00 35.24 848 PRO D N 1
ATOM 9149 C CA . PRO D 1 31 ? 30.603 109.410 7.847 1.00 32.93 848 PRO D CA 1
ATOM 9150 C C . PRO D 1 31 ? 30.416 108.993 6.397 1.00 31.09 848 PRO D C 1
ATOM 9151 O O . PRO D 1 31 ? 30.730 109.760 5.499 1.00 31.75 848 PRO D O 1
ATOM 9155 N N . PRO D 1 32 ? 29.897 107.774 6.147 1.00 32.44 849 PRO D N 1
ATOM 9156 C CA . PRO D 1 32 ? 29.689 107.317 4.762 1.00 31.79 849 PRO D CA 1
ATOM 9157 C C . PRO D 1 32 ? 28.679 108.173 4.016 1.00 29.94 849 PRO D C 1
ATOM 9158 O O . PRO D 1 32 ? 27.692 108.613 4.607 1.00 33.27 849 PRO D O 1
ATOM 9162 N N . PRO D 1 33 ? 23.628 102.163 -7.450 1.00 86.75 855 PRO D N 1
ATOM 9163 C CA . PRO D 1 33 ? 23.546 101.729 -8.849 1.00 86.75 855 PRO D CA 1
ATOM 9164 C C . PRO D 1 33 ? 23.734 100.223 -9.010 1.00 84.73 855 PRO D C 1
ATOM 9165 O O . PRO D 1 33 ? 22.915 99.446 -8.539 1.00 83.80 855 PRO D O 1
ATOM 9169 N N . THR D 1 41 ? 21.560 97.228 -13.792 1.00 83.26 858 THR D N 1
ATOM 9170 C CA . THR D 1 41 ? 21.523 95.830 -14.202 1.00 82.52 858 THR D CA 1
ATOM 9171 C C . THR D 1 41 ? 21.861 95.661 -15.689 1.00 81.98 858 THR D C 1
ATOM 9172 O O . THR D 1 41 ? 22.371 94.620 -16.112 1.00 79.32 858 THR D O 1
ATOM 9176 N N . PHE D 1 42 ? 21.572 96.689 -16.480 1.00 82.29 859 PHE D N 1
ATOM 9177 C CA . PHE D 1 42 ? 21.849 96.651 -17.910 1.00 81.31 859 PHE D CA 1
ATOM 9178 C C . PHE D 1 42 ? 23.345 96.633 -18.188 1.00 80.76 859 PHE D C 1
ATOM 9179 O O . PHE D 1 42 ? 23.823 95.847 -19.005 1.00 80.21 859 PHE D O 1
ATOM 9187 N N . ALA D 1 43 ? 24.083 97.509 -17.515 1.00 80.21 860 ALA D N 1
ATOM 9188 C CA . ALA D 1 43 ? 25.526 97.582 -17.703 1.00 79.85 860 ALA D CA 1
ATOM 9189 C C . ALA D 1 43 ? 26.185 96.248 -17.348 1.00 79.51 860 ALA D C 1
ATOM 9190 O O . ALA D 1 43 ? 27.273 95.935 -17.839 1.00 80.50 860 ALA D O 1
ATOM 9192 N N . LEU D 1 44 ? 25.520 95.462 -16.504 1.00 76.16 861 LEU D N 1
ATOM 9193 C CA . LEU D 1 44 ? 26.053 94.169 -16.095 1.00 74.42 861 LEU D CA 1
ATOM 9194 C C . LEU D 1 44 ? 25.936 93.093 -17.171 1.00 77.54 861 LEU D C 1
ATOM 9195 O O . LEU D 1 44 ? 26.945 92.569 -17.643 1.00 78.86 861 LEU D O 1
ATOM 9200 N N . GLU D 1 45 ? 24.708 92.762 -17.558 1.00 80.65 862 GLU D N 1
ATOM 9201 C CA . GLU D 1 45 ? 24.482 91.729 -18.564 1.00 82.59 862 GLU D CA 1
ATOM 9202 C C . GLU D 1 45 ? 25.223 92.019 -19.869 1.00 81.80 862 GLU D C 1
ATOM 9203 O O . GLU D 1 45 ? 25.641 91.100 -20.572 1.00 83.85 862 GLU D O 1
ATOM 9209 N N . GLN D 1 46 ? 25.384 93.296 -20.198 1.00 78.64 863 GLN D N 1
ATOM 9210 C CA . GLN D 1 46 ? 26.100 93.665 -21.412 1.00 75.41 863 GLN D CA 1
ATOM 9211 C C . GLN D 1 46 ? 27.544 93.211 -21.272 1.00 71.14 863 GLN D C 1
ATOM 9212 O O . GLN D 1 46 ? 28.117 92.632 -22.194 1.00 68.00 863 GLN D O 1
ATOM 9218 N N . MET D 1 47 ? 28.123 93.493 -20.107 1.00 67.70 864 MET D N 1
ATOM 9219 C CA . MET D 1 47 ? 29.501 93.123 -19.809 1.00 63.26 864 MET D CA 1
ATOM 9220 C C . MET D 1 47 ? 29.572 91.607 -19.678 1.00 61.92 864 MET D C 1
ATOM 9221 O O . MET D 1 47 ? 30.585 90.984 -19.999 1.00 60.02 864 MET D O 1
ATOM 9226 N N . ALA D 1 48 ? 28.476 91.021 -19.211 1.00 59.33 865 ALA D N 1
ATOM 9227 C CA . ALA D 1 48 ? 28.387 89.583 -19.042 1.00 59.03 865 ALA D CA 1
ATOM 9228 C C . ALA D 1 48 ? 28.458 88.910 -20.411 1.00 58.49 865 ALA D C 1
ATOM 9229 O O . ALA D 1 48 ? 29.051 87.842 -20.562 1.00 63.73 865 ALA D O 1
ATOM 9231 N N . ARG D 1 49 ? 27.864 89.553 -21.409 1.00 58.16 866 ARG D N 1
ATOM 9232 C CA . ARG D 1 49 ? 27.838 89.027 -22.771 1.00 56.45 866 ARG D CA 1
ATOM 9233 C C . ARG D 1 49 ? 29.179 89.222 -23.479 1.00 54.87 866 ARG D C 1
ATOM 9234 O O . ARG D 1 49 ? 29.575 88.394 -24.301 1.00 54.75 866 ARG D O 1
ATOM 9242 N N . LEU D 1 50 ? 29.876 90.315 -23.171 1.00 51.29 867 LEU D N 1
ATOM 9243 C CA . LEU D 1 50 ? 31.185 90.561 -23.774 1.00 47.97 867 LEU D CA 1
ATOM 9244 C C . LEU D 1 50 ? 32.194 89.617 -23.127 1.00 46.22 867 LEU D C 1
ATOM 9245 O O . LEU D 1 50 ? 33.149 89.192 -23.765 1.00 42.20 867 LEU D O 1
ATOM 9250 N N . VAL D 1 51 ? 31.980 89.292 -21.854 1.00 45.12 868 VAL D N 1
ATOM 9251 C CA . VAL D 1 51 ? 32.869 88.373 -21.158 1.00 44.41 868 VAL D CA 1
ATOM 9252 C C . VAL D 1 51 ? 32.739 87.035 -21.856 1.00 41.49 868 VAL D C 1
ATOM 9253 O O . VAL D 1 51 ? 33.725 86.445 -22.283 1.00 37.52 868 VAL D O 1
ATOM 9257 N N . GLU D 1 52 ? 31.500 86.576 -21.977 1.00 44.53 869 GLU D N 1
ATOM 9258 C CA . GLU D 1 52 ? 31.217 85.297 -22.612 1.00 51.46 869 GLU D CA 1
ATOM 9259 C C . GLU D 1 52 ? 31.714 85.283 -24.055 1.00 53.89 869 GLU D C 1
ATOM 9260 O O . GLU D 1 52 ? 32.172 84.253 -24.553 1.00 55.83 869 GLU D O 1
ATOM 9266 N N . ALA D 1 53 ? 31.635 86.433 -24.718 1.00 55.88 870 ALA D N 1
ATOM 9267 C CA . ALA D 1 53 ? 32.091 86.549 -26.095 1.00 57.07 870 ALA D CA 1
ATOM 9268 C C . ALA D 1 53 ? 33.619 86.505 -26.166 1.00 58.71 870 ALA D C 1
ATOM 9269 O O . ALA D 1 53 ? 34.178 85.844 -27.039 1.00 60.28 870 ALA D O 1
ATOM 9271 N N . ARG D 1 54 ? 34.294 87.205 -25.253 1.00 62.15 871 ARG D N 1
ATOM 9272 C CA . ARG D 1 54 ? 35.758 87.217 -25.235 1.00 64.01 871 ARG D CA 1
ATOM 9273 C C . ARG D 1 54 ? 36.270 85.839 -24.873 1.00 63.29 871 ARG D C 1
ATOM 9274 O O . ARG D 1 54 ? 37.294 85.396 -25.382 1.00 63.22 871 ARG D O 1
ATOM 9282 N N . LEU D 1 55 ? 35.559 85.170 -23.975 1.00 64.21 872 LEU D N 1
ATOM 9283 C CA . LEU D 1 55 ? 35.941 83.831 -23.554 1.00 67.69 872 LEU D CA 1
ATOM 9284 C C . LEU D 1 55 ? 35.811 82.862 -24.724 1.00 71.70 872 LEU D C 1
ATOM 9285 O O . LEU D 1 55 ? 36.712 82.059 -24.978 1.00 71.42 872 LEU D O 1
ATOM 9290 N N . ALA D 1 56 ? 34.682 82.942 -25.430 1.00 74.95 873 ALA D N 1
ATOM 9291 C CA . ALA D 1 56 ? 34.429 82.080 -26.584 1.00 76.95 873 ALA D CA 1
ATOM 9292 C C . ALA D 1 56 ? 35.429 82.425 -27.672 1.00 77.83 873 ALA D C 1
ATOM 9293 O O . ALA D 1 56 ? 35.672 81.636 -28.581 1.00 76.47 873 ALA D O 1
ATOM 9295 N N . ASP D 1 57 ? 36.008 83.616 -27.562 1.00 80.74 874 ASP D N 1
ATOM 9296 C CA . ASP D 1 57 ? 36.987 84.089 -28.530 1.00 83.88 874 ASP D CA 1
ATOM 9297 C C . ASP D 1 57 ? 38.172 83.131 -28.563 1.00 85.61 874 ASP D C 1
ATOM 9298 O O . ASP D 1 57 ? 38.915 83.080 -29.542 1.00 87.41 874 ASP D O 1
ATOM 9303 N N . PHE D 1 58 ? 38.345 82.383 -27.478 1.00 87.86 875 PHE D N 1
ATOM 9304 C CA . PHE D 1 58 ? 39.417 81.399 -27.369 1.00 89.60 875 PHE D CA 1
ATOM 9305 C C . PHE D 1 58 ? 38.726 80.043 -27.411 1.00 90.94 875 PHE D C 1
ATOM 9306 O O . PHE D 1 58 ? 37.519 79.968 -27.643 1.00 90.97 875 PHE D O 1
ATOM 9314 N N . ARG D 1 59 ? 39.480 78.973 -27.187 1.00 92.11 876 ARG D N 1
ATOM 9315 C CA . ARG D 1 59 ? 38.885 77.643 -27.180 1.00 94.68 876 ARG D CA 1
ATOM 9316 C C . ARG D 1 59 ? 38.242 77.462 -25.803 1.00 93.18 876 ARG D C 1
ATOM 9317 O O . ARG D 1 59 ? 38.281 76.380 -25.208 1.00 94.43 876 ARG D O 1
ATOM 9325 N N . ILE D 1 60 ? 37.643 78.543 -25.307 1.00 89.61 877 ILE D N 1
ATOM 9326 C CA . ILE D 1 60 ? 36.997 78.541 -23.999 1.00 86.44 877 ILE D CA 1
ATOM 9327 C C . ILE D 1 60 ? 35.510 78.867 -24.078 1.00 82.30 877 ILE D C 1
ATOM 9328 O O . ILE D 1 60 ? 35.127 80.025 -24.232 1.00 81.26 877 ILE D O 1
ATOM 9333 N N . LYS D 1 61 ? 34.675 77.840 -23.964 1.00 78.83 878 LYS D N 1
ATOM 9334 C CA . LYS D 1 61 ? 33.231 78.028 -24.007 1.00 75.03 878 LYS D CA 1
ATOM 9335 C C . LYS D 1 61 ? 32.698 77.987 -22.572 1.00 71.67 878 LYS D C 1
ATOM 9336 O O . LYS D 1 61 ? 32.940 77.026 -21.832 1.00 70.63 878 LYS D O 1
ATOM 9342 N N . ALA D 1 62 ? 31.982 79.035 -22.181 1.00 65.25 879 ALA D N 1
ATOM 9343 C CA . ALA D 1 62 ? 31.426 79.107 -20.842 1.00 61.52 879 ALA D CA 1
ATOM 9344 C C . ALA D 1 62 ? 30.274 80.091 -20.791 1.00 59.76 879 ALA D C 1
ATOM 9345 O O . ALA D 1 62 ? 30.304 81.126 -21.447 1.00 61.25 879 ALA D O 1
ATOM 9347 N N . ASP D 1 63 ? 29.258 79.763 -20.004 1.00 58.18 880 ASP D N 1
ATOM 9348 C CA . ASP D 1 63 ? 28.087 80.616 -19.857 1.00 55.67 880 ASP D CA 1
ATOM 9349 C C . ASP D 1 63 ? 28.190 81.402 -18.566 1.00 53.02 880 ASP D C 1
ATOM 9350 O O . ASP D 1 63 ? 28.574 80.856 -17.532 1.00 51.40 880 ASP D O 1
ATOM 9355 N N . VAL D 1 64 ? 27.850 82.684 -18.631 1.00 48.85 881 VAL D N 1
ATOM 9356 C CA . VAL D 1 64 ? 27.854 83.537 -17.456 1.00 41.65 881 VAL D CA 1
ATOM 9357 C C . VAL D 1 64 ? 26.472 83.314 -16.866 1.00 42.09 881 VAL D C 1
ATOM 9358 O O . VAL D 1 64 ? 25.522 84.006 -17.208 1.00 44.95 881 VAL D O 1
ATOM 9362 N N . VAL D 1 65 ? 26.360 82.326 -15.991 1.00 40.39 882 VAL D N 1
ATOM 9363 C CA . VAL D 1 65 ? 25.081 81.990 -15.399 1.00 40.66 882 VAL D CA 1
ATOM 9364 C C . VAL D 1 65 ? 24.538 83.002 -14.409 1.00 40.40 882 VAL D C 1
ATOM 9365 O O . VAL D 1 65 ? 23.332 83.034 -14.174 1.00 41.26 882 VAL D O 1
ATOM 9369 N N . ASN D 1 66 ? 25.409 83.826 -13.829 1.00 37.93 883 ASN D N 1
ATOM 9370 C CA . ASN D 1 66 ? 24.958 84.818 -12.848 1.00 37.47 883 ASN D CA 1
ATOM 9371 C C . ASN D 1 66 ? 26.036 85.853 -12.527 1.00 39.53 883 ASN D C 1
ATOM 9372 O O . ASN D 1 66 ? 27.178 85.759 -12.986 1.00 41.58 883 ASN D O 1
ATOM 9377 N N . TYR D 1 67 ? 25.658 86.841 -11.732 1.00 36.84 884 TYR D N 1
ATOM 9378 C CA . TYR D 1 67 ? 26.577 87.885 -11.330 1.00 40.90 884 TYR D CA 1
ATOM 9379 C C . TYR D 1 67 ? 26.028 88.660 -10.145 1.00 40.17 884 TYR D C 1
ATOM 9380 O O . TYR D 1 67 ? 24.851 89.003 -10.105 1.00 41.42 884 TYR D O 1
ATOM 9389 N N . SER D 1 68 ? 26.892 88.912 -9.171 1.00 38.32 885 SER D N 1
ATOM 9390 C CA . SER D 1 68 ? 26.506 89.631 -7.971 1.00 38.68 885 SER D CA 1
ATOM 9391 C C . SER D 1 68 ? 27.395 90.849 -7.803 1.00 36.03 885 SER D C 1
ATOM 9392 O O . SER D 1 68 ? 28.593 90.719 -7.545 1.00 36.03 885 SER D O 1
ATOM 9395 N N . PRO D 1 69 ? 26.816 92.052 -7.955 1.00 33.62 886 PRO D N 1
ATOM 9396 C CA . PRO D 1 69 ? 27.539 93.322 -7.833 1.00 31.90 886 PRO D CA 1
ATOM 9397 C C . PRO D 1 69 ? 27.818 93.747 -6.402 1.00 29.65 886 PRO D C 1
ATOM 9398 O O . PRO D 1 69 ? 27.040 93.453 -5.503 1.00 34.95 886 PRO D O 1
ATOM 9402 N N . GLY D 1 70 ? 28.933 94.443 -6.206 1.00 27.08 887 GLY D N 1
ATOM 9403 C CA . GLY D 1 70 ? 29.298 94.913 -4.884 1.00 28.05 887 GLY D CA 1
ATOM 9404 C C . GLY D 1 70 ? 29.824 96.335 -4.956 1.00 32.27 887 GLY D C 1
ATOM 9405 O O . GLY D 1 70 ? 29.766 96.952 -6.024 1.00 31.52 887 GLY D O 1
ATOM 9406 N N . PRO D 1 71 ? 30.363 96.875 -3.843 1.00 33.86 888 PRO D N 1
ATOM 9407 C CA . PRO D 1 71 ? 30.918 98.233 -3.712 1.00 32.61 888 PRO D CA 1
ATOM 9408 C C . PRO D 1 71 ? 32.086 98.541 -4.641 1.00 35.10 888 PRO D C 1
ATOM 9409 O O . PRO D 1 71 ? 32.261 99.685 -5.070 1.00 39.31 888 PRO D O 1
ATOM 9413 N N . VAL D 1 72 ? 32.888 97.523 -4.946 1.00 31.50 889 VAL D N 1
ATOM 9414 C CA . VAL D 1 72 ? 34.059 97.716 -5.791 1.00 26.66 889 VAL D CA 1
ATOM 9415 C C . VAL D 1 72 ? 34.079 96.893 -7.078 1.00 26.85 889 VAL D C 1
ATOM 9416 O O . VAL D 1 72 ? 34.360 97.406 -8.150 1.00 29.15 889 VAL D O 1
ATOM 9420 N N . ILE D 1 73 ? 33.808 95.605 -6.970 1.00 26.94 890 ILE D N 1
ATOM 9421 C CA . ILE D 1 73 ? 33.815 94.765 -8.145 1.00 23.32 890 ILE D CA 1
ATOM 9422 C C . ILE D 1 73 ? 32.468 94.115 -8.313 1.00 24.32 890 ILE D C 1
ATOM 9423 O O . ILE D 1 73 ? 31.565 94.296 -7.496 1.00 23.63 890 ILE D O 1
ATOM 9428 N N . THR D 1 74 ? 32.345 93.363 -9.398 1.00 24.23 891 THR D N 1
ATOM 9429 C CA . THR D 1 74 ? 31.144 92.607 -9.666 1.00 28.37 891 THR D CA 1
ATOM 9430 C C . THR D 1 74 ? 31.666 91.205 -9.990 1.00 27.66 891 THR D C 1
ATOM 9431 O O . THR D 1 74 ? 32.638 91.055 -10.742 1.00 23.42 891 THR D O 1
ATOM 9435 N N . ARG D 1 75 ? 31.059 90.185 -9.386 1.00 27.12 892 ARG D N 1
ATOM 9436 C CA . ARG D 1 75 ? 31.481 88.818 -9.640 1.00 27.89 892 ARG D CA 1
ATOM 9437 C C . ARG D 1 75 ? 30.558 88.100 -10.619 1.00 29.75 892 ARG D C 1
ATOM 9438 O O . ARG D 1 75 ? 29.391 87.862 -10.324 1.00 28.44 892 ARG D O 1
ATOM 9446 N N . PHE D 1 76 ? 31.095 87.761 -11.785 1.00 30.53 893 PHE D N 1
ATOM 9447 C CA . PHE D 1 76 ? 30.347 87.037 -12.800 1.00 31.35 893 PHE D CA 1
ATOM 9448 C C . PHE D 1 76 ? 30.623 85.549 -12.629 1.00 33.26 893 PHE D C 1
ATOM 9449 O O . PHE D 1 76 ? 31.785 85.139 -12.605 1.00 33.36 893 PHE D O 1
ATOM 9457 N N . GLU D 1 77 ? 29.562 84.748 -12.528 1.00 34.00 894 GLU D N 1
ATOM 9458 C CA . GLU D 1 77 ? 29.691 83.299 -12.333 1.00 38.35 894 GLU D CA 1
ATOM 9459 C C . GLU D 1 77 ? 29.643 82.506 -13.643 1.00 37.64 894 GLU D C 1
ATOM 9460 O O . GLU D 1 77 ? 28.604 82.375 -14.278 1.00 39.39 894 GLU D O 1
ATOM 9466 N N . LEU D 1 78 ? 30.786 81.966 -14.031 1.00 37.69 895 LEU D N 1
ATOM 9467 C CA . LEU D 1 78 ? 30.890 81.207 -15.257 1.00 37.64 895 LEU D CA 1
ATOM 9468 C C . LEU D 1 78 ? 30.705 79.715 -15.068 1.00 43.07 895 LEU D C 1
ATOM 9469 O O . LEU D 1 78 ? 31.170 79.127 -14.094 1.00 41.60 895 LEU D O 1
ATOM 9474 N N . ASN D 1 79 ? 30.017 79.114 -16.033 1.00 48.49 896 ASN D N 1
ATOM 9475 C CA . ASN D 1 79 ? 29.766 77.687 -16.057 1.00 46.62 896 ASN D CA 1
ATOM 9476 C C . ASN D 1 79 ? 30.621 77.162 -17.195 1.00 49.14 896 ASN D C 1
ATOM 9477 O O . ASN D 1 79 ? 30.310 77.356 -18.372 1.00 46.95 896 ASN D O 1
ATOM 9482 N N . LEU D 1 80 ? 31.725 76.528 -16.841 1.00 51.51 897 LEU D N 1
ATOM 9483 C CA . LEU D 1 80 ? 32.617 76.001 -17.850 1.00 56.42 897 LEU D CA 1
ATOM 9484 C C . LEU D 1 80 ? 32.048 74.715 -18.414 1.00 61.49 897 LEU D C 1
ATOM 9485 O O . LEU D 1 80 ? 31.374 73.954 -17.705 1.00 60.77 897 LEU D O 1
ATOM 9490 N N . ALA D 1 81 ? 32.304 74.486 -19.699 1.00 66.37 898 ALA D N 1
ATOM 9491 C CA . ALA D 1 81 ? 31.829 73.277 -20.364 1.00 69.83 898 ALA D CA 1
ATOM 9492 C C . ALA D 1 81 ? 32.457 72.085 -19.662 1.00 71.70 898 ALA D C 1
ATOM 9493 O O . ALA D 1 81 ? 33.444 72.231 -18.939 1.00 71.61 898 ALA D O 1
ATOM 9495 N N . PRO D 1 82 ? 31.885 70.888 -19.850 1.00 74.72 899 PRO D N 1
ATOM 9496 C CA . PRO D 1 82 ? 32.473 69.720 -19.190 1.00 74.78 899 PRO D CA 1
ATOM 9497 C C . PRO D 1 82 ? 33.942 69.569 -19.600 1.00 75.11 899 PRO D C 1
ATOM 9498 O O . PRO D 1 82 ? 34.269 69.582 -20.793 1.00 74.08 899 PRO D O 1
ATOM 9502 N N . GLY D 1 83 ? 34.822 69.454 -18.608 1.00 75.81 900 GLY D N 1
ATOM 9503 C CA . GLY D 1 83 ? 36.240 69.301 -18.884 1.00 75.75 900 GLY D CA 1
ATOM 9504 C C . GLY D 1 83 ? 37.097 70.529 -18.620 1.00 75.77 900 GLY D C 1
ATOM 9505 O O . GLY D 1 83 ? 38.014 70.484 -17.798 1.00 75.20 900 GLY D O 1
ATOM 9506 N N . VAL D 1 84 ? 36.800 71.621 -19.321 1.00 75.39 901 VAL D N 1
ATOM 9507 C CA . VAL D 1 84 ? 37.547 72.870 -19.183 1.00 73.96 901 VAL D CA 1
ATOM 9508 C C . VAL D 1 84 ? 37.922 73.174 -17.735 1.00 75.50 901 VAL D C 1
ATOM 9509 O O . VAL D 1 84 ? 37.058 73.225 -16.857 1.00 74.97 901 VAL D O 1
ATOM 9513 N N . LYS D 1 85 ? 39.217 73.385 -17.505 1.00 77.08 902 LYS D N 1
ATOM 9514 C CA . LYS D 1 85 ? 39.759 73.680 -16.175 1.00 76.74 902 LYS D CA 1
ATOM 9515 C C . LYS D 1 85 ? 39.727 75.179 -15.876 1.00 76.23 902 LYS D C 1
ATOM 9516 O O . LYS D 1 85 ? 39.875 76.006 -16.780 1.00 75.72 902 LYS D O 1
ATOM 9522 N N . ALA D 1 86 ? 39.544 75.523 -14.603 1.00 74.92 903 ALA D N 1
ATOM 9523 C CA . ALA D 1 86 ? 39.503 76.923 -14.183 1.00 72.92 903 ALA D CA 1
ATOM 9524 C C . ALA D 1 86 ? 40.880 77.552 -14.376 1.00 71.82 903 ALA D C 1
ATOM 9525 O O . ALA D 1 86 ? 41.000 78.741 -14.676 1.00 68.75 903 ALA D O 1
ATOM 9527 N N . ALA D 1 87 ? 41.915 76.736 -14.204 1.00 71.15 904 ALA D N 1
ATOM 9528 C CA . ALA D 1 87 ? 43.291 77.185 -14.358 1.00 70.71 904 ALA D CA 1
ATOM 9529 C C . ALA D 1 87 ? 43.513 77.691 -15.774 1.00 71.63 904 ALA D C 1
ATOM 9530 O O . ALA D 1 87 ? 44.376 78.535 -16.020 1.00 71.89 904 ALA D O 1
ATOM 9532 N N . ARG D 1 88 ? 42.726 77.170 -16.706 1.00 71.13 905 ARG D N 1
ATOM 9533 C CA . ARG D 1 88 ? 42.849 77.572 -18.093 1.00 71.78 905 ARG D CA 1
ATOM 9534 C C . ARG D 1 88 ? 42.559 79.067 -18.250 1.00 71.01 905 ARG D C 1
ATOM 9535 O O . ARG D 1 88 ? 43.298 79.771 -18.941 1.00 71.58 905 ARG D O 1
ATOM 9543 N N . ILE D 1 89 ? 41.495 79.547 -17.602 1.00 68.72 906 ILE D N 1
ATOM 9544 C CA . ILE D 1 89 ? 41.120 80.961 -17.674 1.00 66.05 906 ILE D CA 1
ATOM 9545 C C . ILE D 1 89 ? 42.048 81.822 -16.818 1.00 66.04 906 ILE D C 1
ATOM 9546 O O . ILE D 1 89 ? 42.354 82.959 -17.170 1.00 65.69 906 ILE D O 1
ATOM 9551 N N . SER D 1 90 ? 42.485 81.272 -15.689 1.00 66.69 907 SER D N 1
ATOM 9552 C CA . SER D 1 90 ? 43.370 81.977 -14.770 1.00 66.23 907 SER D CA 1
ATOM 9553 C C . SER D 1 90 ? 44.656 82.383 -15.470 1.00 67.48 907 SER D C 1
ATOM 9554 O O . SER D 1 90 ? 45.041 83.550 -15.446 1.00 66.21 907 SER D O 1
ATOM 9557 N N . ASN D 1 91 ? 45.317 81.408 -16.089 1.00 71.02 908 ASN D N 1
ATOM 9558 C CA . ASN D 1 91 ? 46.562 81.644 -16.822 1.00 73.95 908 ASN D CA 1
ATOM 9559 C C . ASN D 1 91 ? 46.299 82.578 -18.000 1.00 74.14 908 ASN D C 1
ATOM 9560 O O . ASN D 1 91 ? 47.210 82.910 -18.758 1.00 74.07 908 ASN D O 1
ATOM 9565 N N . LEU D 1 92 ? 45.048 83.003 -18.144 1.00 73.85 909 LEU D N 1
ATOM 9566 C CA . LEU D 1 92 ? 44.658 83.876 -19.241 1.00 73.98 909 LEU D CA 1
ATOM 9567 C C . LEU D 1 92 ? 44.196 85.249 -18.748 1.00 74.44 909 LEU D C 1
ATOM 9568 O O . LEU D 1 92 ? 44.047 86.184 -19.536 1.00 75.55 909 LEU D O 1
ATOM 9573 N N . SER D 1 93 ? 43.986 85.363 -17.439 1.00 73.49 910 SER D N 1
ATOM 9574 C CA . SER D 1 93 ? 43.529 86.604 -16.818 1.00 70.26 910 SER D CA 1
ATOM 9575 C C . SER D 1 93 ? 44.125 87.877 -17.428 1.00 69.87 910 SER D C 1
ATOM 9576 O O . SER D 1 93 ? 43.397 88.804 -17.778 1.00 69.04 910 SER D O 1
ATOM 9579 N N . ARG D 1 94 ? 45.447 87.924 -17.552 1.00 69.93 911 ARG D N 1
ATOM 9580 C CA . ARG D 1 94 ? 46.114 89.098 -18.110 1.00 69.34 911 ARG D CA 1
ATOM 9581 C C . ARG D 1 94 ? 45.542 89.508 -19.465 1.00 66.76 911 ARG D C 1
ATOM 9582 O O . ARG D 1 94 ? 45.122 90.650 -19.649 1.00 64.32 911 ARG D O 1
ATOM 9590 N N . ASP D 1 95 ? 45.529 88.571 -20.408 1.00 66.07 912 ASP D N 1
ATOM 9591 C CA . ASP D 1 95 ? 45.018 88.831 -21.747 1.00 65.60 912 ASP D CA 1
ATOM 9592 C C . ASP D 1 95 ? 43.543 89.197 -21.705 1.00 63.32 912 ASP D C 1
ATOM 9593 O O . ASP D 1 95 ? 43.128 90.211 -22.264 1.00 63.66 912 ASP D O 1
ATOM 9598 N N . LEU D 1 96 ? 42.756 88.364 -21.032 1.00 60.98 913 LEU D N 1
ATOM 9599 C CA . LEU D 1 96 ? 41.317 88.578 -20.915 1.00 59.36 913 LEU D CA 1
ATOM 9600 C C . LEU D 1 96 ? 41.000 89.975 -20.367 1.00 58.24 913 LEU D C 1
ATOM 9601 O O . LEU D 1 96 ? 40.076 90.646 -20.833 1.00 53.41 913 LEU D O 1
ATOM 9606 N N . ALA D 1 97 ? 41.775 90.413 -19.382 1.00 59.38 914 ALA D N 1
ATOM 9607 C CA . ALA D 1 97 ? 41.571 91.726 -18.786 1.00 61.86 914 ALA D CA 1
ATOM 9608 C C . ALA D 1 97 ? 41.743 92.786 -19.860 1.00 63.58 914 ALA D C 1
ATOM 9609 O O . ALA D 1 97 ? 41.010 93.777 -19.908 1.00 66.32 914 ALA D O 1
ATOM 9611 N N . ARG D 1 98 ? 42.720 92.555 -20.726 1.00 63.76 915 ARG D N 1
ATOM 9612 C CA . ARG D 1 98 ? 43.034 93.464 -21.819 1.00 66.79 915 ARG D CA 1
ATOM 9613 C C . ARG D 1 98 ? 42.007 93.331 -22.962 1.00 66.38 915 ARG D C 1
ATOM 9614 O O . ARG D 1 98 ? 41.930 94.192 -23.844 1.00 63.92 915 ARG D O 1
ATOM 9622 N N . SER D 1 99 ? 41.212 92.259 -22.925 1.00 66.19 916 SER D N 1
ATOM 9623 C CA . SER D 1 99 ? 40.184 92.001 -23.936 1.00 65.91 916 SER D CA 1
ATOM 9624 C C . SER D 1 99 ? 38.967 92.914 -23.764 1.00 65.62 916 SER D C 1
ATOM 9625 O O . SER D 1 99 ? 38.137 93.044 -24.664 1.00 63.81 916 SER D O 1
ATOM 9628 N N . LEU D 1 100 ? 38.867 93.526 -22.589 1.00 67.42 917 LEU D N 1
ATOM 9629 C CA . LEU D 1 100 ? 37.795 94.465 -22.272 1.00 69.41 917 LEU D CA 1
ATOM 9630 C C . LEU D 1 100 ? 38.539 95.646 -21.668 1.00 71.00 917 LEU D C 1
ATOM 9631 O O . LEU D 1 100 ? 39.738 95.547 -21.407 1.00 71.96 917 LEU D O 1
ATOM 9636 N N . SER D 1 101 ? 37.865 96.763 -21.444 1.00 72.20 918 SER D N 1
ATOM 9637 C CA . SER D 1 101 ? 38.565 97.906 -20.874 1.00 75.92 918 SER D CA 1
ATOM 9638 C C . SER D 1 101 ? 38.538 97.925 -19.341 1.00 75.85 918 SER D C 1
ATOM 9639 O O . SER D 1 101 ? 37.792 98.700 -18.728 1.00 77.26 918 SER D O 1
ATOM 9642 N N . THR D 1 102 ? 39.351 97.065 -18.727 1.00 72.69 919 THR D N 1
ATOM 9643 C CA . THR D 1 102 ? 39.435 96.996 -17.268 1.00 68.53 919 THR D CA 1
ATOM 9644 C C . THR D 1 102 ? 40.878 96.834 -16.804 1.00 65.73 919 THR D C 1
ATOM 9645 O O . THR D 1 102 ? 41.628 96.023 -17.348 1.00 61.45 919 THR D O 1
ATOM 9649 N N . VAL D 1 103 ? 41.254 97.616 -15.796 1.00 63.49 920 VAL D N 1
ATOM 9650 C CA . VAL D 1 103 ? 42.599 97.569 -15.237 1.00 62.84 920 VAL D CA 1
ATOM 9651 C C . VAL D 1 103 ? 43.026 96.128 -14.992 1.00 60.79 920 VAL D C 1
ATOM 9652 O O . VAL D 1 103 ? 44.167 95.755 -15.277 1.00 60.68 920 VAL D O 1
ATOM 9656 N N . ALA D 1 104 ? 42.109 95.321 -14.459 1.00 56.95 921 ALA D N 1
ATOM 9657 C CA . ALA D 1 104 ? 42.411 93.920 -14.177 1.00 51.65 921 ALA D CA 1
ATOM 9658 C C . ALA D 1 104 ? 41.178 93.063 -13.935 1.00 47.90 921 ALA D C 1
ATOM 9659 O O . ALA D 1 104 ? 40.089 93.566 -13.643 1.00 45.67 921 ALA D O 1
ATOM 9661 N N . VAL D 1 105 ? 41.371 91.756 -14.064 1.00 42.57 922 VAL D N 1
ATOM 9662 C CA . VAL D 1 105 ? 40.309 90.794 -13.842 1.00 38.17 922 VAL D CA 1
ATOM 9663 C C . VAL D 1 105 ? 40.856 89.688 -12.946 1.00 35.49 922 VAL D C 1
ATOM 9664 O O . VAL D 1 105 ? 41.989 89.242 -13.114 1.00 35.54 922 VAL D O 1
ATOM 9668 N N . ARG D 1 106 ? 40.057 89.254 -11.984 1.00 31.46 923 ARG D N 1
ATOM 9669 C CA . ARG D 1 106 ? 40.484 88.188 -11.102 1.00 30.05 923 ARG D CA 1
ATOM 9670 C C . ARG D 1 106 ? 39.666 86.923 -11.321 1.00 29.46 923 ARG D C 1
ATOM 9671 O O . ARG D 1 106 ? 38.434 86.929 -11.214 1.00 29.47 923 ARG D O 1
ATOM 9679 N N . VAL D 1 107 ? 40.362 85.840 -11.639 1.00 28.26 924 VAL D N 1
ATOM 9680 C CA . VAL D 1 107 ? 39.721 84.554 -11.848 1.00 29.76 924 VAL D CA 1
ATOM 9681 C C . VAL D 1 107 ? 39.713 83.821 -10.510 1.00 31.66 924 VAL D C 1
ATOM 9682 O O . VAL D 1 107 ? 40.758 83.502 -9.968 1.00 35.45 924 VAL D O 1
ATOM 9686 N N . VAL D 1 108 ? 38.532 83.578 -9.965 1.00 33.86 925 VAL D N 1
ATOM 9687 C CA . VAL D 1 108 ? 38.428 82.880 -8.697 1.00 34.59 925 VAL D CA 1
ATOM 9688 C C . VAL D 1 108 ? 38.059 81.440 -8.993 1.00 36.09 925 VAL D C 1
ATOM 9689 O O . VAL D 1 108 ? 36.932 81.146 -9.376 1.00 38.16 925 VAL D O 1
ATOM 9693 N N . GLU D 1 109 ? 39.025 80.550 -8.816 1.00 36.53 926 GLU D N 1
ATOM 9694 C CA . GLU D 1 109 ? 38.847 79.133 -9.087 1.00 40.00 926 GLU D CA 1
ATOM 9695 C C . GLU D 1 109 ? 37.654 78.468 -8.399 1.00 38.56 926 GLU D C 1
ATOM 9696 O O . GLU D 1 109 ? 37.027 77.582 -8.978 1.00 33.95 926 GLU D O 1
ATOM 9702 N N . VAL D 1 110 ? 37.333 78.891 -7.179 1.00 36.42 927 VAL D N 1
ATOM 9703 C CA . VAL D 1 110 ? 36.221 78.291 -6.448 1.00 37.20 927 VAL D CA 1
ATOM 9704 C C . VAL D 1 110 ? 35.344 79.292 -5.698 1.00 37.36 927 VAL D C 1
ATOM 9705 O O . VAL D 1 110 ? 35.816 80.006 -4.809 1.00 38.40 927 VAL D O 1
ATOM 9709 N N . ILE D 1 111 ? 34.060 79.324 -6.059 1.00 32.08 928 ILE D N 1
ATOM 9710 C CA . ILE D 1 111 ? 33.087 80.205 -5.421 1.00 27.76 928 ILE D CA 1
ATOM 9711 C C . ILE D 1 111 ? 32.422 79.423 -4.286 1.00 26.01 928 ILE D C 1
ATOM 9712 O O . ILE D 1 111 ? 31.621 78.502 -4.507 1.00 25.67 928 ILE D O 1
ATOM 9717 N N . PRO D 1 112 ? 32.740 79.783 -3.042 1.00 23.79 929 PRO D N 1
ATOM 9718 C CA . PRO D 1 112 ? 32.122 79.042 -1.943 1.00 22.12 929 PRO D CA 1
ATOM 9719 C C . PRO D 1 112 ? 30.648 78.775 -2.102 1.00 20.10 929 PRO D C 1
ATOM 9720 O O . PRO D 1 112 ? 29.847 79.699 -2.126 1.00 28.25 929 PRO D O 1
ATOM 9724 N N . GLY D 1 113 ? 30.302 77.502 -2.240 1.00 23.40 930 GLY D N 1
ATOM 9725 C CA . GLY D 1 113 ? 28.910 77.124 -2.343 1.00 24.95 930 GLY D CA 1
ATOM 9726 C C . GLY D 1 113 ? 28.330 76.851 -3.708 1.00 27.32 930 GLY D C 1
ATOM 9727 O O . GLY D 1 113 ? 27.202 76.359 -3.798 1.00 30.69 930 GLY D O 1
ATOM 9728 N N . LYS D 1 114 ? 29.070 77.151 -4.770 1.00 28.71 931 LYS D N 1
ATOM 9729 C CA . LYS D 1 114 ? 28.554 76.911 -6.116 1.00 25.67 931 LYS D CA 1
ATOM 9730 C C . LYS D 1 114 ? 29.588 76.225 -6.991 1.00 26.41 931 LYS D C 1
ATOM 9731 O O . LYS D 1 114 ? 30.788 76.400 -6.822 1.00 25.30 931 LYS D O 1
ATOM 9737 N N . PRO D 1 115 ? 29.124 75.460 -7.974 1.00 26.72 932 PRO D N 1
ATOM 9738 C CA . PRO D 1 115 ? 30.003 74.734 -8.882 1.00 26.80 932 PRO D CA 1
ATOM 9739 C C . PRO D 1 115 ? 30.643 75.591 -9.972 1.00 32.25 932 PRO D C 1
ATOM 9740 O O . PRO D 1 115 ? 31.379 75.081 -10.811 1.00 39.77 932 PRO D O 1
ATOM 9744 N N . TYR D 1 116 ? 30.390 76.891 -9.943 1.00 35.23 933 TYR D N 1
ATOM 9745 C CA . TYR D 1 116 ? 30.912 77.798 -10.964 1.00 36.51 933 TYR D CA 1
ATOM 9746 C C . TYR D 1 116 ? 32.298 78.423 -10.713 1.00 36.68 933 TYR D C 1
ATOM 9747 O O . TYR D 1 116 ? 32.850 78.325 -9.623 1.00 36.50 933 TYR D O 1
ATOM 9756 N N . VAL D 1 117 ? 32.847 79.051 -11.753 1.00 33.45 934 VAL D N 1
ATOM 9757 C CA . VAL D 1 117 ? 34.117 79.755 -11.675 1.00 30.34 934 VAL D CA 1
ATOM 9758 C C . VAL D 1 117 ? 33.772 81.238 -11.518 1.00 32.57 934 VAL D C 1
ATOM 9759 O O . VAL D 1 117 ? 32.778 81.714 -12.064 1.00 28.72 934 VAL D O 1
ATOM 9763 N N . GLY D 1 118 ? 34.591 81.968 -10.776 1.00 32.32 935 GLY D N 1
ATOM 9764 C CA . GLY D 1 118 ? 34.316 83.373 -10.568 1.00 32.03 935 GLY D CA 1
ATOM 9765 C C . GLY D 1 118 ? 35.194 84.289 -11.394 1.00 34.13 935 GLY D C 1
ATOM 9766 O O . GLY D 1 118 ? 36.377 84.016 -11.601 1.00 34.75 935 GLY D O 1
ATOM 9767 N N . LEU D 1 119 ? 34.600 85.378 -11.875 1.00 35.15 936 LEU D N 1
ATOM 9768 C CA . LEU D 1 119 ? 35.303 86.376 -12.673 1.00 34.46 936 LEU D CA 1
ATOM 9769 C C . LEU D 1 119 ? 34.974 87.729 -12.083 1.00 34.03 936 LEU D C 1
ATOM 9770 O O . LEU D 1 119 ? 33.846 88.210 -12.213 1.00 34.23 936 LEU D O 1
ATOM 9775 N N . GLU D 1 120 ? 35.950 88.345 -11.424 1.00 32.87 937 GLU D N 1
ATOM 9776 C CA . GLU D 1 120 ? 35.717 89.643 -10.810 1.00 30.73 937 GLU D CA 1
ATOM 9777 C C . GLU D 1 120 ? 36.189 90.802 -11.675 1.00 31.60 937 GLU D C 1
ATOM 9778 O O . GLU D 1 120 ? 37.347 90.878 -12.071 1.00 35.39 937 GLU D O 1
ATOM 9784 N N . LEU D 1 121 ? 35.265 91.696 -11.985 1.00 30.69 938 LEU D N 1
ATOM 9785 C CA . LEU D 1 121 ? 35.575 92.862 -12.789 1.00 33.47 938 LEU D CA 1
ATOM 9786 C C . LEU D 1 121 ? 35.290 94.108 -11.957 1.00 34.07 938 LEU D C 1
ATOM 9787 O O . LEU D 1 121 ? 34.364 94.120 -11.144 1.00 32.84 938 LEU D O 1
ATOM 9792 N N . PRO D 1 122 ? 36.094 95.166 -12.136 1.00 35.81 939 PRO D N 1
ATOM 9793 C CA . PRO D 1 122 ? 35.877 96.398 -11.378 1.00 37.65 939 PRO D CA 1
ATOM 9794 C C . PRO D 1 122 ? 34.645 97.126 -11.889 1.00 40.68 939 PRO D C 1
ATOM 9795 O O . PRO D 1 122 ? 34.304 97.025 -13.066 1.00 42.97 939 PRO D O 1
ATOM 9799 N N . ASN D 1 123 ? 33.976 97.843 -10.995 1.00 44.43 940 ASN D N 1
ATOM 9800 C CA . ASN D 1 123 ? 32.795 98.615 -11.353 1.00 48.56 940 ASN D CA 1
ATOM 9801 C C . ASN D 1 123 ? 33.240 99.946 -11.951 1.00 50.16 940 ASN D C 1
ATOM 9802 O O . ASN D 1 123 ? 34.301 100.469 -11.609 1.00 48.83 940 ASN D O 1
ATOM 9807 N N . LYS D 1 124 ? 32.430 100.491 -12.849 1.00 51.74 941 LYS D N 1
ATOM 9808 C CA . LYS D 1 124 ? 32.756 101.771 -13.461 1.00 52.47 941 LYS D CA 1
ATOM 9809 C C . LYS D 1 124 ? 32.745 102.845 -12.376 1.00 48.79 941 LYS D C 1
ATOM 9810 O O . LYS D 1 124 ? 33.538 103.774 -12.403 1.00 47.07 941 LYS D O 1
ATOM 9816 N N . LYS D 1 125 ? 31.836 102.704 -11.421 1.00 46.00 942 LYS D N 1
ATOM 9817 C CA . LYS D 1 125 ? 31.722 103.650 -10.322 1.00 46.52 942 LYS D CA 1
ATOM 9818 C C . LYS D 1 125 ? 32.105 102.946 -9.014 1.00 42.13 942 LYS D C 1
ATOM 9819 O O . LYS D 1 125 ? 31.366 102.103 -8.518 1.00 41.64 942 LYS D O 1
ATOM 9825 N N . ARG D 1 126 ? 33.257 103.306 -8.457 1.00 38.49 943 ARG D N 1
ATOM 9826 C CA . ARG D 1 126 ? 33.758 102.688 -7.232 1.00 35.10 943 ARG D CA 1
ATOM 9827 C C . ARG D 1 126 ? 33.322 103.395 -5.960 1.00 33.62 943 ARG D C 1
ATOM 9828 O O . ARG D 1 126 ? 33.349 104.616 -5.876 1.00 36.91 943 ARG D O 1
ATOM 9836 N N . GLN D 1 127 ? 32.928 102.607 -4.969 1.00 34.17 944 GLN D N 1
ATOM 9837 C CA . GLN D 1 127 ? 32.484 103.125 -3.683 1.00 35.43 944 GLN D CA 1
ATOM 9838 C C . GLN D 1 127 ? 33.590 103.075 -2.636 1.00 34.08 944 GLN D C 1
ATOM 9839 O O . GLN D 1 127 ? 34.292 102.074 -2.516 1.00 38.65 944 GLN D O 1
ATOM 9845 N N . THR D 1 128 ? 33.745 104.141 -1.867 1.00 31.02 945 THR D N 1
ATOM 9846 C CA . THR D 1 128 ? 34.755 104.144 -0.817 1.00 31.09 945 THR D CA 1
ATOM 9847 C C . THR D 1 128 ? 34.229 103.404 0.404 1.00 25.83 945 THR D C 1
ATOM 9848 O O . THR D 1 128 ? 33.047 103.447 0.700 1.00 30.24 945 THR D O 1
ATOM 9852 N N . VAL D 1 129 ? 35.104 102.715 1.110 1.00 24.78 946 VAL D N 1
ATOM 9853 C CA . VAL D 1 129 ? 34.686 102.003 2.303 1.00 27.43 946 VAL D CA 1
ATOM 9854 C C . VAL D 1 129 ? 35.284 102.796 3.459 1.00 27.90 946 VAL D C 1
ATOM 9855 O O . VAL D 1 129 ? 36.502 102.921 3.561 1.00 31.32 946 VAL D O 1
ATOM 9859 N N . TYR D 1 130 ? 34.426 103.352 4.310 1.00 29.12 947 TYR D N 1
ATOM 9860 C CA . TYR D 1 130 ? 34.878 104.169 5.431 1.00 27.98 947 TYR D CA 1
ATOM 9861 C C . TYR D 1 130 ? 35.051 103.386 6.711 1.00 25.36 947 TYR D C 1
ATOM 9862 O O . TYR D 1 130 ? 34.248 102.516 7.010 1.00 25.32 947 TYR D O 1
ATOM 9871 N N . LEU D 1 131 ? 36.102 103.716 7.462 1.00 24.59 948 LEU D N 1
ATOM 9872 C CA . LEU D 1 131 ? 36.396 103.073 8.740 1.00 24.60 948 LEU D CA 1
ATOM 9873 C C . LEU D 1 131 ? 35.153 103.124 9.636 1.00 26.16 948 LEU D C 1
ATOM 9874 O O . LEU D 1 131 ? 34.664 102.094 10.123 1.00 26.63 948 LEU D O 1
ATOM 9879 N N . ARG D 1 132 ? 34.657 104.340 9.845 1.00 22.60 949 ARG D N 1
ATOM 9880 C CA . ARG D 1 132 ? 33.504 104.580 10.699 1.00 23.68 949 ARG D CA 1
ATOM 9881 C C . ARG D 1 132 ? 32.281 103.733 10.402 1.00 24.44 949 ARG D C 1
ATOM 9882 O O . ARG D 1 132 ? 31.581 103.313 11.322 1.00 19.99 949 ARG D O 1
ATOM 9890 N N . GLU D 1 133 ? 32.002 103.492 9.126 1.00 29.58 950 GLU D N 1
ATOM 9891 C CA . GLU D 1 133 ? 30.842 102.685 8.790 1.00 34.05 950 GLU D CA 1
ATOM 9892 C C . GLU D 1 133 ? 30.989 101.302 9.405 1.00 37.30 950 GLU D C 1
ATOM 9893 O O . GLU D 1 133 ? 30.031 100.759 9.955 1.00 44.01 950 GLU D O 1
ATOM 9899 N N . VAL D 1 134 ? 32.192 100.739 9.329 1.00 35.15 951 VAL D N 1
ATOM 9900 C CA . VAL D 1 134 ? 32.433 99.417 9.884 1.00 31.56 951 VAL D CA 1
ATOM 9901 C C . VAL D 1 134 ? 32.576 99.446 11.410 1.00 33.33 951 VAL D C 1
ATOM 9902 O O . VAL D 1 134 ? 32.220 98.481 12.091 1.00 33.69 951 VAL D O 1
ATOM 9906 N N . LEU D 1 135 ? 33.097 100.545 11.950 1.00 32.91 952 LEU D N 1
ATOM 9907 C CA . LEU D 1 135 ? 33.258 100.667 13.394 1.00 30.80 952 LEU D CA 1
ATOM 9908 C C . LEU D 1 135 ? 31.903 100.806 14.065 1.00 34.19 952 LEU D C 1
ATOM 9909 O O . LEU D 1 135 ? 31.736 100.464 15.231 1.00 36.05 952 LEU D O 1
ATOM 9914 N N . ASP D 1 136 ? 30.932 101.321 13.324 1.00 39.66 953 ASP D N 1
ATOM 9915 C CA . ASP D 1 136 ? 29.598 101.530 13.868 1.00 43.17 953 ASP D CA 1
ATOM 9916 C C . ASP D 1 136 ? 28.735 100.270 13.754 1.00 42.01 953 ASP D C 1
ATOM 9917 O O . ASP D 1 136 ? 27.633 100.209 14.289 1.00 43.59 953 ASP D O 1
ATOM 9922 N N . ASN D 1 137 ? 29.249 99.254 13.073 1.00 43.46 954 ASN D N 1
ATOM 9923 C CA . ASN D 1 137 ? 28.503 98.013 12.896 1.00 40.96 954 ASN D CA 1
ATOM 9924 C C . ASN D 1 137 ? 28.515 97.163 14.161 1.00 40.45 954 ASN D C 1
ATOM 9925 O O . ASN D 1 137 ? 29.374 97.326 15.026 1.00 40.61 954 ASN D O 1
ATOM 9930 N N . ALA D 1 138 ? 27.549 96.255 14.258 1.00 41.00 955 ALA D N 1
ATOM 9931 C CA . ALA D 1 138 ? 27.429 95.369 15.411 1.00 40.24 955 ALA D CA 1
ATOM 9932 C C . ALA D 1 138 ? 28.604 94.394 15.436 1.00 40.90 955 ALA D C 1
ATOM 9933 O O . ALA D 1 138 ? 29.124 94.055 16.503 1.00 37.56 955 ALA D O 1
ATOM 9935 N N . LYS D 1 139 ? 29.014 93.947 14.250 1.00 40.24 956 LYS D N 1
ATOM 9936 C CA . LYS D 1 139 ? 30.135 93.025 14.125 1.00 41.25 956 LYS D CA 1
ATOM 9937 C C . LYS D 1 139 ? 31.362 93.521 14.879 1.00 38.75 956 LYS D C 1
ATOM 9938 O O . LYS D 1 139 ? 32.156 92.721 15.367 1.00 36.93 956 LYS D O 1
ATOM 9944 N N . PHE D 1 140 ? 31.518 94.841 14.965 1.00 37.77 957 PHE D N 1
ATOM 9945 C CA . PHE D 1 140 ? 32.647 95.430 15.683 1.00 35.74 957 PHE D CA 1
ATOM 9946 C C . PHE D 1 140 ? 32.292 95.710 17.144 1.00 36.34 957 PHE D C 1
ATOM 9947 O O . PHE D 1 140 ? 33.009 95.314 18.055 1.00 34.30 957 PHE D O 1
ATOM 9955 N N . ARG D 1 141 ? 31.177 96.399 17.348 1.00 41.09 958 ARG D N 1
ATOM 9956 C CA . ARG D 1 141 ? 30.710 96.760 18.679 1.00 44.64 958 ARG D CA 1
ATOM 9957 C C . ARG D 1 141 ? 30.476 95.570 19.590 1.00 45.45 958 ARG D C 1
ATOM 9958 O O . ARG D 1 141 ? 30.835 95.591 20.769 1.00 45.69 958 ARG D O 1
ATOM 9966 N N . ASP D 1 142 ? 29.874 94.531 19.036 1.00 46.22 959 ASP D N 1
ATOM 9967 C CA . ASP D 1 142 ? 29.564 93.345 19.805 1.00 49.76 959 ASP D CA 1
ATOM 9968 C C . ASP D 1 142 ? 30.771 92.521 20.224 1.00 49.90 959 ASP D C 1
ATOM 9969 O O . ASP D 1 142 ? 30.835 92.041 21.357 1.00 52.01 959 ASP D O 1
ATOM 9974 N N . ASN D 1 143 ? 31.728 92.354 19.322 1.00 47.70 960 ASN D N 1
ATOM 9975 C CA . ASN D 1 143 ? 32.902 91.558 19.643 1.00 44.01 960 ASN D CA 1
ATOM 9976 C C . ASN D 1 143 ? 33.556 92.046 20.928 1.00 43.42 960 ASN D C 1
ATOM 9977 O O . ASN D 1 143 ? 33.950 93.206 21.033 1.00 48.67 960 ASN D O 1
ATOM 9982 N N . PRO D 1 144 ? 33.687 91.162 21.922 1.00 39.02 961 PRO D N 1
ATOM 9983 C CA . PRO D 1 144 ? 34.296 91.518 23.203 1.00 37.32 961 PRO D CA 1
ATOM 9984 C C . PRO D 1 144 ? 35.811 91.678 23.155 1.00 39.28 961 PRO D C 1
ATOM 9985 O O . PRO D 1 144 ? 36.398 92.338 24.018 1.00 44.27 961 PRO D O 1
ATOM 9989 N N . SER D 1 145 ? 36.447 91.081 22.151 1.00 35.16 962 SER D N 1
ATOM 9990 C CA . SER D 1 145 ? 37.897 91.152 22.032 1.00 31.07 962 SER D CA 1
ATOM 9991 C C . SER D 1 145 ? 38.474 92.529 21.741 1.00 31.07 962 SER D C 1
ATOM 9992 O O . SER D 1 145 ? 38.128 93.160 20.748 1.00 27.26 962 SER D O 1
ATOM 9995 N N . PRO D 1 146 ? 39.365 93.013 22.618 1.00 29.26 963 PRO D N 1
ATOM 9996 C CA . PRO D 1 146 ? 40.006 94.316 22.450 1.00 25.14 963 PRO D CA 1
ATOM 9997 C C . PRO D 1 146 ? 41.044 94.276 21.317 1.00 26.68 963 PRO D C 1
ATOM 9998 O O . PRO D 1 146 ? 41.739 95.263 21.064 1.00 30.44 963 PRO D O 1
ATOM 10002 N N . LEU D 1 147 ? 41.168 93.135 20.645 1.00 20.57 964 LEU D N 1
ATOM 10003 C CA . LEU D 1 147 ? 42.100 93.037 19.525 1.00 21.26 964 LEU D CA 1
ATOM 10004 C C . LEU D 1 147 ? 41.322 92.862 18.219 1.00 22.41 964 LEU D C 1
ATOM 10005 O O . LEU D 1 147 ? 41.846 92.380 17.209 1.00 21.94 964 LEU D O 1
ATOM 10010 N N . THR D 1 148 ? 40.057 93.256 18.259 1.00 21.67 965 THR D N 1
ATOM 10011 C CA . THR D 1 148 ? 39.201 93.193 17.094 1.00 26.34 965 THR D CA 1
ATOM 10012 C C . THR D 1 148 ? 39.647 94.310 16.149 1.00 27.62 965 THR D C 1
ATOM 10013 O O . THR D 1 148 ? 39.867 95.446 16.572 1.00 30.08 965 THR D O 1
ATOM 10017 N N . VAL D 1 149 ? 39.798 93.999 14.872 1.00 27.70 966 VAL D N 1
ATOM 10018 C CA . VAL D 1 149 ? 40.191 95.034 13.930 1.00 25.99 966 VAL D CA 1
ATOM 10019 C C . VAL D 1 149 ? 39.251 95.064 12.738 1.00 26.08 966 VAL D C 1
ATOM 10020 O O . VAL D 1 149 ? 38.737 94.035 12.312 1.00 27.74 966 VAL D O 1
ATOM 10024 N N . VAL D 1 150 ? 39.006 96.264 12.227 1.00 25.44 967 VAL D N 1
ATOM 10025 C CA . VAL D 1 150 ? 38.168 96.437 11.058 1.00 20.42 967 VAL D CA 1
ATOM 10026 C C . VAL D 1 150 ? 39.041 96.128 9.857 1.00 21.66 967 VAL D C 1
ATOM 10027 O O . VAL D 1 150 ? 40.173 96.605 9.766 1.00 24.03 967 VAL D O 1
ATOM 10031 N N . LEU D 1 151 ? 38.522 95.326 8.939 1.00 25.59 968 LEU D N 1
ATOM 10032 C CA . LEU D 1 151 ? 39.263 94.994 7.730 1.00 24.21 968 LEU D CA 1
ATOM 10033 C C . LEU D 1 151 ? 38.705 95.815 6.561 1.00 23.55 968 LEU D C 1
ATOM 10034 O O . LEU D 1 151 ? 39.461 96.447 5.822 1.00 28.43 968 LEU D O 1
ATOM 10039 N N . GLY D 1 152 ? 37.382 95.835 6.422 1.00 20.94 969 GLY D N 1
ATOM 10040 C CA . GLY D 1 152 ? 36.751 96.581 5.343 1.00 18.33 969 GLY D CA 1
ATOM 10041 C C . GLY D 1 152 ? 35.382 96.003 5.043 1.00 18.79 969 GLY D C 1
ATOM 10042 O O . GLY D 1 152 ? 34.568 95.809 5.944 1.00 19.78 969 GLY D O 1
ATOM 10043 N N . LYS D 1 153 ? 35.108 95.738 3.773 1.00 21.81 970 LYS D N 1
ATOM 10044 C CA . LYS D 1 153 ? 33.834 95.134 3.388 1.00 19.51 970 LYS D CA 1
ATOM 10045 C C . LYS D 1 153 ? 34.162 94.026 2.417 1.00 19.51 970 LYS D C 1
ATOM 10046 O O . LYS D 1 153 ? 35.162 94.132 1.696 1.00 19.87 970 LYS D O 1
ATOM 10052 N N . ASP D 1 154 ? 33.360 92.960 2.407 1.00 20.92 971 ASP D N 1
ATOM 10053 C CA . ASP D 1 154 ? 33.593 91.851 1.471 1.00 26.49 971 ASP D CA 1
ATOM 10054 C C . ASP D 1 154 ? 33.009 92.209 0.114 1.00 28.53 971 ASP D C 1
ATOM 10055 O O . ASP D 1 154 ? 32.308 93.225 -0.016 1.00 26.11 971 ASP D O 1
ATOM 10060 N N . ILE D 1 155 ? 33.270 91.369 -0.889 1.00 29.06 972 ILE D N 1
ATOM 10061 C CA . ILE D 1 155 ? 32.815 91.665 -2.246 1.00 30.96 972 ILE D CA 1
ATOM 10062 C C . ILE D 1 155 ? 31.343 92.016 -2.411 1.00 31.45 972 ILE D C 1
ATOM 10063 O O . ILE D 1 155 ? 30.987 92.757 -3.323 1.00 33.94 972 ILE D O 1
ATOM 10068 N N . ALA D 1 156 ? 30.487 91.505 -1.540 1.00 28.27 973 ALA D N 1
ATOM 10069 C CA . ALA D 1 156 ? 29.074 91.817 -1.652 1.00 28.45 973 ALA D CA 1
ATOM 10070 C C . ALA D 1 156 ? 28.672 93.003 -0.774 1.00 29.76 973 ALA D C 1
ATOM 10071 O O . ALA D 1 156 ? 27.489 93.302 -0.649 1.00 32.82 973 ALA D O 1
ATOM 10073 N N . GLY D 1 157 ? 29.649 93.662 -0.152 1.00 29.31 974 GLY D N 1
ATOM 10074 C CA . GLY D 1 157 ? 29.352 94.819 0.675 1.00 25.43 974 GLY D CA 1
ATOM 10075 C C . GLY D 1 157 ? 29.056 94.583 2.144 1.00 26.76 974 GLY D C 1
ATOM 10076 O O . GLY D 1 157 ? 28.518 95.464 2.810 1.00 25.81 974 GLY D O 1
ATOM 10077 N N . GLU D 1 158 ? 29.393 93.407 2.658 1.00 26.19 975 GLU D N 1
ATOM 10078 C CA . GLU D 1 158 ? 29.159 93.111 4.069 1.00 31.50 975 GLU D CA 1
ATOM 10079 C C . GLU D 1 158 ? 30.396 93.457 4.891 1.00 29.80 975 GLU D C 1
ATOM 10080 O O . GLU D 1 158 ? 31.515 93.149 4.492 1.00 28.49 975 GLU D O 1
ATOM 10086 N N . PRO D 1 159 ? 30.206 94.088 6.065 1.00 34.16 976 PRO D N 1
ATOM 10087 C CA . PRO D 1 159 ? 31.329 94.475 6.927 1.00 33.32 976 PRO D CA 1
ATOM 10088 C C . PRO D 1 159 ? 32.136 93.273 7.370 1.00 34.72 976 PRO D C 1
ATOM 10089 O O . PRO D 1 159 ? 31.570 92.258 7.774 1.00 38.17 976 PRO D O 1
ATOM 10093 N N . VAL D 1 160 ? 33.458 93.389 7.289 1.00 34.32 977 VAL D N 1
ATOM 10094 C CA . VAL D 1 160 ? 34.341 92.302 7.681 1.00 32.76 977 VAL D CA 1
ATOM 10095 C C . VAL D 1 160 ? 35.306 92.714 8.784 1.00 36.01 977 VAL D C 1
ATOM 10096 O O . VAL D 1 160 ? 36.166 93.581 8.597 1.00 38.41 977 VAL D O 1
ATOM 10100 N N . VAL D 1 161 ? 35.150 92.078 9.939 1.00 34.33 978 VAL D N 1
ATOM 10101 C CA . VAL D 1 161 ? 35.997 92.349 11.089 1.00 31.93 978 VAL D CA 1
ATOM 10102 C C . VAL D 1 161 ? 36.807 91.095 11.363 1.00 29.85 978 VAL D C 1
ATOM 10103 O O . VAL D 1 161 ? 36.478 90.018 10.872 1.00 34.83 978 VAL D O 1
ATOM 10107 N N . ALA D 1 162 ? 37.864 91.232 12.145 1.00 24.39 979 ALA D N 1
ATOM 10108 C CA . ALA D 1 162 ? 38.706 90.101 12.476 1.00 22.05 979 ALA D CA 1
ATOM 10109 C C . ALA D 1 162 ? 39.270 90.321 13.867 1.00 27.04 979 ALA D C 1
ATOM 10110 O O . ALA D 1 162 ? 39.326 91.449 14.360 1.00 30.53 979 ALA D O 1
ATOM 10112 N N . ASP D 1 163 ? 39.689 89.235 14.500 1.00 26.79 980 ASP D N 1
ATOM 10113 C CA . ASP D 1 163 ? 40.226 89.309 15.833 1.00 24.58 980 ASP D CA 1
ATOM 10114 C C . ASP D 1 163 ? 41.700 88.972 15.762 1.00 26.56 980 ASP D C 1
ATOM 10115 O O . ASP D 1 163 ? 42.074 87.819 15.509 1.00 27.14 980 ASP D O 1
ATOM 10120 N N . LEU D 1 164 ? 42.540 89.981 15.980 1.00 24.38 981 LEU D N 1
ATOM 10121 C CA . LEU D 1 164 ? 43.984 89.786 15.943 1.00 24.67 981 LEU D CA 1
ATOM 10122 C C . LEU D 1 164 ? 44.366 88.622 16.866 1.00 25.28 981 LEU D C 1
ATOM 10123 O O . LEU D 1 164 ? 45.289 87.859 16.567 1.00 26.09 981 LEU D O 1
ATOM 10128 N N . ALA D 1 165 ? 43.630 88.476 17.967 1.00 22.96 982 ALA D N 1
ATOM 10129 C CA . ALA D 1 165 ? 43.903 87.433 18.954 1.00 25.21 982 ALA D CA 1
ATOM 10130 C C . ALA D 1 165 ? 43.796 86.009 18.412 1.00 27.88 982 ALA D C 1
ATOM 10131 O O . ALA D 1 165 ? 44.442 85.086 18.934 1.00 24.70 982 ALA D O 1
ATOM 10133 N N . LYS D 1 166 ? 42.991 85.840 17.365 1.00 26.22 983 LYS D N 1
ATOM 10134 C CA . LYS D 1 166 ? 42.766 84.533 16.761 1.00 26.12 983 LYS D CA 1
ATOM 10135 C C . LYS D 1 166 ? 43.639 84.280 15.535 1.00 27.73 983 LYS D C 1
ATOM 10136 O O . LYS D 1 166 ? 43.734 83.152 15.054 1.00 33.13 983 LYS D O 1
ATOM 10142 N N . MET D 1 167 ? 44.273 85.324 15.020 1.00 28.87 984 MET D N 1
ATOM 10143 C CA . MET D 1 167 ? 45.085 85.182 13.825 1.00 23.91 984 MET D CA 1
ATOM 10144 C C . MET D 1 167 ? 46.222 84.173 13.847 1.00 25.37 984 MET D C 1
ATOM 10145 O O . MET D 1 167 ? 46.329 83.366 12.930 1.00 26.93 984 MET D O 1
ATOM 10150 N N . PRO D 1 168 ? 47.102 84.203 14.868 1.00 27.43 985 PRO D N 1
ATOM 10151 C CA . PRO D 1 168 ? 47.192 85.092 16.030 1.00 25.91 985 PRO D CA 1
ATOM 10152 C C . PRO D 1 168 ? 48.303 86.117 15.794 1.00 26.56 985 PRO D C 1
ATOM 10153 O O . PRO D 1 168 ? 48.623 86.925 16.662 1.00 29.79 985 PRO D O 1
ATOM 10157 N N . HIS D 1 169 ? 48.895 86.046 14.607 1.00 22.98 986 HIS D N 1
ATOM 10158 C CA . HIS D 1 169 ? 49.945 86.952 14.167 1.00 22.91 986 HIS D CA 1
ATOM 10159 C C . HIS D 1 169 ? 49.657 87.126 12.687 1.00 28.28 986 HIS D C 1
ATOM 10160 O O . HIS D 1 169 ? 49.233 86.174 12.027 1.00 31.36 986 HIS D O 1
ATOM 10167 N N . LEU D 1 170 ? 49.849 88.324 12.148 1.00 28.45 987 LEU D N 1
ATOM 10168 C CA . LEU D 1 170 ? 49.578 88.483 10.735 1.00 29.41 987 LEU D CA 1
ATOM 10169 C C . LEU D 1 170 ? 50.700 89.171 10.012 1.00 27.84 987 LEU D C 1
ATOM 10170 O O . LEU D 1 170 ? 51.503 89.883 10.611 1.00 30.64 987 LEU D O 1
ATOM 10175 N N . LEU D 1 171 ? 50.747 88.940 8.711 1.00 24.38 988 LEU D N 1
ATOM 10176 C CA . LEU D 1 171 ? 51.756 89.531 7.864 1.00 27.40 988 LEU D CA 1
ATOM 10177 C C . LEU D 1 171 ? 51.000 90.356 6.815 1.00 28.60 988 LEU D C 1
ATOM 10178 O O . LEU D 1 171 ? 50.159 89.829 6.085 1.00 28.22 988 LEU D O 1
ATOM 10183 N N . VAL D 1 172 ? 51.286 91.652 6.764 1.00 27.57 989 VAL D N 1
ATOM 10184 C CA . VAL D 1 172 ? 50.640 92.551 5.821 1.00 25.52 989 VAL D CA 1
ATOM 10185 C C . VAL D 1 172 ? 51.641 92.926 4.744 1.00 27.69 989 VAL D C 1
ATOM 10186 O O . VAL D 1 172 ? 52.772 93.302 5.052 1.00 28.61 989 VAL D O 1
ATOM 10190 N N . ALA D 1 173 ? 51.234 92.829 3.482 1.00 29.46 990 ALA D N 1
ATOM 10191 C CA . ALA D 1 173 ? 52.142 93.159 2.387 1.00 32.12 990 ALA D CA 1
ATOM 10192 C C . ALA D 1 173 ? 51.450 93.687 1.135 1.00 32.33 990 ALA D C 1
ATOM 10193 O O . ALA D 1 173 ? 50.280 93.406 0.885 1.00 32.63 990 ALA D O 1
ATOM 10195 N N . GLY D 1 174 ? 52.204 94.462 0.360 1.00 35.10 991 GLY D N 1
ATOM 10196 C CA . GLY D 1 174 ? 51.706 95.056 -0.865 1.00 36.25 991 GLY D CA 1
ATOM 10197 C C . GLY D 1 174 ? 52.741 96.029 -1.393 1.00 39.10 991 GLY D C 1
ATOM 10198 O O . GLY D 1 174 ? 53.816 96.166 -0.805 1.00 37.47 991 GLY D O 1
ATOM 10199 N N . THR D 1 175 ? 52.439 96.697 -2.502 1.00 41.99 992 THR D N 1
ATOM 10200 C CA . THR D 1 175 ? 53.372 97.666 -3.064 1.00 47.32 992 THR D CA 1
ATOM 10201 C C . THR D 1 175 ? 53.198 99.012 -2.356 1.00 48.93 992 THR D C 1
ATOM 10202 O O . THR D 1 175 ? 52.424 99.126 -1.407 1.00 52.29 992 THR D O 1
ATOM 10206 N N . THR D 1 176 ? 53.916 100.023 -2.826 1.00 51.36 993 THR D N 1
ATOM 10207 C CA . THR D 1 176 ? 53.917 101.362 -2.235 1.00 55.12 993 THR D CA 1
ATOM 10208 C C . THR D 1 176 ? 52.598 102.114 -1.969 1.00 57.06 993 THR D C 1
ATOM 10209 O O . THR D 1 176 ? 52.416 102.683 -0.877 1.00 59.82 993 THR D O 1
ATOM 10213 N N . GLY D 1 177 ? 51.692 102.145 -2.942 1.00 50.24 994 GLY D N 1
ATOM 10214 C CA . GLY D 1 177 ? 50.444 102.854 -2.725 1.00 46.20 994 GLY D CA 1
ATOM 10215 C C . GLY D 1 177 ? 49.217 101.972 -2.823 1.00 45.18 994 GLY D C 1
ATOM 10216 O O . GLY D 1 177 ? 48.126 102.443 -3.158 1.00 45.34 994 GLY D O 1
ATOM 10217 N N . SER D 1 178 ? 49.391 100.689 -2.524 1.00 40.21 995 SER D N 1
ATOM 10218 C CA . SER D 1 178 ? 48.303 99.731 -2.589 1.00 35.32 995 SER D CA 1
ATOM 10219 C C . SER D 1 178 ? 47.348 99.798 -1.393 1.00 34.98 995 SER D C 1
ATOM 10220 O O . SER D 1 178 ? 46.226 99.295 -1.463 1.00 35.41 995 SER D O 1
ATOM 10223 N N . GLY D 1 179 ? 47.790 100.405 -0.297 1.00 31.97 996 GLY D N 1
ATOM 10224 C CA . GLY D 1 179 ? 46.932 100.526 0.866 1.00 31.87 996 GLY D CA 1
ATOM 10225 C C . GLY D 1 179 ? 47.318 99.755 2.117 1.00 33.08 996 GLY D C 1
ATOM 10226 O O . GLY D 1 179 ? 46.495 99.593 3.018 1.00 37.84 996 GLY D O 1
ATOM 10227 N N . ALA D 1 180 ? 48.552 99.277 2.194 1.00 32.53 997 ALA D N 1
ATOM 10228 C CA . ALA D 1 180 ? 48.986 98.544 3.376 1.00 31.16 997 ALA D CA 1
ATOM 10229 C C . ALA D 1 180 ? 49.101 99.466 4.595 1.00 32.11 997 ALA D C 1
ATOM 10230 O O . ALA D 1 180 ? 48.620 99.141 5.685 1.00 34.61 997 ALA D O 1
ATOM 10232 N N . SER D 1 181 ? 49.731 100.622 4.414 1.00 31.30 998 SER D N 1
ATOM 10233 C CA . SER D 1 181 ? 49.898 101.556 5.520 1.00 29.21 998 SER D CA 1
ATOM 10234 C C . SER D 1 181 ? 48.551 102.026 6.078 1.00 28.63 998 SER D C 1
ATOM 10235 O O . SER D 1 181 ? 48.373 102.083 7.297 1.00 30.96 998 SER D O 1
ATOM 10238 N N . VAL D 1 182 ? 47.602 102.360 5.203 1.00 29.21 999 VAL D N 1
ATOM 10239 C CA . VAL D 1 182 ? 46.276 102.778 5.669 1.00 24.07 999 VAL D CA 1
ATOM 10240 C C . VAL D 1 182 ? 45.641 101.570 6.367 1.00 23.91 999 VAL D C 1
ATOM 10241 O O . VAL D 1 182 ? 44.987 101.709 7.404 1.00 24.04 999 VAL D O 1
ATOM 10245 N N . GLY D 1 183 ? 45.840 100.383 5.796 1.00 22.24 1000 GLY D N 1
ATOM 10246 C CA . GLY D 1 183 ? 45.296 99.171 6.393 1.00 20.93 1000 GLY D CA 1
ATOM 10247 C C . GLY D 1 183 ? 45.749 99.010 7.834 1.00 22.16 1000 GLY D C 1
ATOM 10248 O O . GLY D 1 183 ? 44.944 98.765 8.739 1.00 20.65 1000 GLY D O 1
ATOM 10249 N N . VAL D 1 184 ? 47.055 99.140 8.045 1.00 21.08 1001 VAL D N 1
ATOM 10250 C CA . VAL D 1 184 ? 47.617 99.053 9.381 1.00 17.47 1001 VAL D CA 1
ATOM 10251 C C . VAL D 1 184 ? 46.983 100.138 10.266 1.00 17.27 1001 VAL D C 1
ATOM 10252 O O . VAL D 1 184 ? 46.592 99.847 11.385 1.00 19.20 1001 VAL D O 1
ATOM 10256 N N . ASN D 1 185 ? 46.864 101.377 9.779 1.00 12.78 1002 ASN D N 1
ATOM 10257 C CA . ASN D 1 185 ? 46.241 102.429 10.596 1.00 19.14 1002 ASN D CA 1
ATOM 10258 C C . ASN D 1 185 ? 44.798 102.107 10.979 1.00 19.39 1002 ASN D C 1
ATOM 10259 O O . ASN D 1 185 ? 44.316 102.485 12.051 1.00 22.31 1002 ASN D O 1
ATOM 10264 N N . ALA D 1 186 ? 44.104 101.414 10.089 1.00 22.05 1003 ALA D N 1
ATOM 10265 C CA . ALA D 1 186 ? 42.726 101.051 10.342 1.00 19.79 1003 ALA D CA 1
ATOM 10266 C C . ALA D 1 186 ? 42.717 100.071 11.510 1.00 21.52 1003 ALA D C 1
ATOM 10267 O O . ALA D 1 186 ? 41.841 100.132 12.373 1.00 20.11 1003 ALA D O 1
ATOM 10269 N N . MET D 1 187 ? 43.709 99.179 11.536 1.00 21.64 1004 MET D N 1
ATOM 10270 C CA . MET D 1 187 ? 43.815 98.185 12.602 1.00 26.65 1004 MET D CA 1
ATOM 10271 C C . MET D 1 187 ? 44.107 98.816 13.964 1.00 27.00 1004 MET D C 1
ATOM 10272 O O . MET D 1 187 ? 43.471 98.480 14.974 1.00 23.13 1004 MET D O 1
ATOM 10277 N N . ILE D 1 188 ? 45.070 99.732 13.984 1.00 27.40 1005 ILE D N 1
ATOM 10278 C CA . ILE D 1 188 ? 45.444 100.412 15.214 1.00 28.09 1005 ILE D CA 1
ATOM 10279 C C . ILE D 1 188 ? 44.283 101.261 15.707 1.00 28.47 1005 ILE D C 1
ATOM 10280 O O . ILE D 1 188 ? 43.928 101.221 16.894 1.00 26.20 1005 ILE D O 1
ATOM 10285 N N . LEU D 1 189 ? 43.683 102.024 14.796 1.00 28.12 1006 LEU D N 1
ATOM 10286 C CA . LEU D 1 189 ? 42.566 102.871 15.181 1.00 27.08 1006 LEU D CA 1
ATOM 10287 C C . LEU D 1 189 ? 41.412 102.020 15.685 1.00 25.70 1006 LEU D C 1
ATOM 10288 O O . LEU D 1 189 ? 40.714 102.404 16.627 1.00 21.36 1006 LEU D O 1
ATOM 10293 N N . SER D 1 190 ? 41.230 100.852 15.071 1.00 24.46 1007 SER D N 1
ATOM 10294 C CA . SER D 1 190 ? 40.179 99.947 15.499 1.00 24.18 1007 SER D CA 1
ATOM 10295 C C . SER D 1 190 ? 40.369 99.677 16.989 1.00 25.99 1007 SER D C 1
ATOM 10296 O O . SER D 1 190 ? 39.438 99.822 17.787 1.00 24.19 1007 SER D O 1
ATOM 10299 N N . MET D 1 191 ? 41.587 99.302 17.367 1.00 25.61 1008 MET D N 1
ATOM 10300 C CA . MET D 1 191 ? 41.871 99.016 18.765 1.00 27.67 1008 MET D CA 1
ATOM 10301 C C . MET D 1 191 ? 41.732 100.254 19.633 1.00 29.45 1008 MET D C 1
ATOM 10302 O O . MET D 1 191 ? 41.259 100.159 20.771 1.00 28.51 1008 MET D O 1
ATOM 10307 N N . LEU D 1 192 ? 42.112 101.413 19.094 1.00 27.35 1009 LEU D N 1
ATOM 10308 C CA . LEU D 1 192 ? 42.009 102.661 19.849 1.00 28.78 1009 LEU D CA 1
ATOM 10309 C C . LEU D 1 192 ? 40.546 103.059 20.079 1.00 30.51 1009 LEU D C 1
ATOM 10310 O O . LEU D 1 192 ? 40.253 103.971 20.867 1.00 31.43 1009 LEU D O 1
ATOM 10315 N N . TYR D 1 193 ? 39.631 102.375 19.396 1.00 29.35 1010 TYR D N 1
ATOM 10316 C CA . TYR D 1 193 ? 38.206 102.653 19.562 1.00 28.92 1010 TYR D CA 1
ATOM 10317 C C . TYR D 1 193 ? 37.534 101.643 20.475 1.00 30.61 1010 TYR D C 1
ATOM 10318 O O . TYR D 1 193 ? 36.318 101.675 20.642 1.00 29.34 1010 TYR D O 1
ATOM 10327 N N . LYS D 1 194 ? 38.319 100.752 21.077 1.00 32.92 1011 LYS D N 1
ATOM 10328 C CA . LYS D 1 194 ? 37.744 99.733 21.946 1.00 32.38 1011 LYS D CA 1
ATOM 10329 C C . LYS D 1 194 ? 38.612 99.342 23.143 1.00 31.04 1011 LYS D C 1
ATOM 10330 O O . LYS D 1 194 ? 38.112 98.774 24.113 1.00 34.00 1011 LYS D O 1
ATOM 10336 N N . ALA D 1 195 ? 39.902 99.656 23.089 1.00 27.37 1012 ALA D N 1
ATOM 10337 C CA . ALA D 1 195 ? 40.804 99.269 24.166 1.00 23.18 1012 ALA D CA 1
ATOM 10338 C C . ALA D 1 195 ? 41.392 100.373 25.029 1.00 23.55 1012 ALA D C 1
ATOM 10339 O O . ALA D 1 195 ? 41.812 101.420 24.538 1.00 22.90 1012 ALA D O 1
ATOM 10341 N N . GLN D 1 196 ? 41.424 100.118 26.330 1.00 19.37 1013 GLN D N 1
ATOM 10342 C CA . GLN D 1 196 ? 42.038 101.043 27.252 1.00 19.30 1013 GLN D CA 1
ATOM 10343 C C . GLN D 1 196 ? 43.474 100.541 27.316 1.00 18.42 1013 GLN D C 1
ATOM 10344 O O . GLN D 1 196 ? 43.756 99.418 26.912 1.00 17.47 1013 GLN D O 1
ATOM 10350 N N . PRO D 1 197 ? 44.412 101.380 27.765 1.00 20.69 1014 PRO D N 1
ATOM 10351 C CA . PRO D 1 197 ? 45.794 100.908 27.850 1.00 20.64 1014 PRO D CA 1
ATOM 10352 C C . PRO D 1 197 ? 45.898 99.606 28.650 1.00 27.20 1014 PRO D C 1
ATOM 10353 O O . PRO D 1 197 ? 46.728 98.743 28.349 1.00 28.41 1014 PRO D O 1
ATOM 10357 N N . GLU D 1 198 ? 45.045 99.455 29.659 1.00 27.69 1015 GLU D N 1
ATOM 10358 C CA . GLU D 1 198 ? 45.066 98.250 30.479 1.00 28.86 1015 GLU D CA 1
ATOM 10359 C C . GLU D 1 198 ? 44.657 97.017 29.668 1.00 26.91 1015 GLU D C 1
ATOM 10360 O O . GLU D 1 198 ? 45.037 95.891 29.999 1.00 27.93 1015 GLU D O 1
ATOM 10366 N N . ASP D 1 199 ? 43.882 97.224 28.609 1.00 24.65 1016 ASP D N 1
ATOM 10367 C CA . ASP D 1 199 ? 43.463 96.106 27.765 1.00 24.49 1016 ASP D CA 1
ATOM 10368 C C . ASP D 1 199 ? 44.537 95.780 26.737 1.00 24.89 1016 ASP D C 1
ATOM 10369 O O . ASP D 1 199 ? 44.877 94.610 26.531 1.00 26.64 1016 ASP D O 1
ATOM 10374 N N . VAL D 1 200 ? 45.083 96.814 26.098 1.00 20.41 1017 VAL D N 1
ATOM 10375 C CA . VAL D 1 200 ? 46.097 96.598 25.078 1.00 17.18 1017 VAL D CA 1
ATOM 10376 C C . VAL D 1 200 ? 47.241 97.597 25.151 1.00 19.93 1017 VAL D C 1
ATOM 10377 O O . VAL D 1 200 ? 47.035 98.787 25.364 1.00 20.54 1017 VAL D O 1
ATOM 10381 N N . ARG D 1 201 ? 48.454 97.098 24.970 1.00 20.47 1018 ARG D N 1
ATOM 10382 C CA . ARG D 1 201 ? 49.624 97.946 24.970 1.00 22.72 1018 ARG D CA 1
ATOM 10383 C C . ARG D 1 201 ? 50.357 97.623 23.686 1.00 25.50 1018 ARG D C 1
ATOM 10384 O O . ARG D 1 201 ? 50.260 96.498 23.190 1.00 25.20 1018 ARG D O 1
ATOM 10392 N N . PHE D 1 202 ? 51.081 98.598 23.143 1.00 24.84 1019 PHE D N 1
ATOM 10393 C CA . PHE D 1 202 ? 51.803 98.388 21.897 1.00 24.31 1019 PHE D CA 1
ATOM 10394 C C . PHE D 1 202 ? 53.283 98.671 21.998 1.00 24.51 1019 PHE D C 1
ATOM 10395 O O . PHE D 1 202 ? 53.730 99.434 22.843 1.00 27.80 1019 PHE D O 1
ATOM 10403 N N . ILE D 1 203 ? 54.026 98.068 21.083 1.00 25.53 1020 ILE D N 1
ATOM 10404 C CA . ILE D 1 203 ? 55.455 98.289 20.941 1.00 26.33 1020 ILE D CA 1
ATOM 10405 C C . ILE D 1 203 ? 55.564 98.489 19.436 1.00 27.24 1020 ILE D C 1
ATOM 10406 O O . ILE D 1 203 ? 55.428 97.537 18.668 1.00 30.54 1020 ILE D O 1
ATOM 10411 N N . MET D 1 204 ? 55.778 99.721 19.002 1.00 26.03 1021 MET D N 1
ATOM 10412 C CA . MET D 1 204 ? 55.877 99.970 17.576 1.00 26.73 1021 MET D CA 1
ATOM 10413 C C . MET D 1 204 ? 57.326 100.075 17.118 1.00 27.12 1021 MET D C 1
ATOM 10414 O O . MET D 1 204 ? 58.133 100.775 17.722 1.00 23.03 1021 MET D O 1
ATOM 10419 N N . ILE D 1 205 ? 57.644 99.347 16.052 1.00 31.86 1022 ILE D N 1
ATOM 10420 C CA . ILE D 1 205 ? 58.989 99.315 15.474 1.00 36.68 1022 ILE D CA 1
ATOM 10421 C C . ILE D 1 205 ? 58.973 100.033 14.121 1.00 37.70 1022 ILE D C 1
ATOM 10422 O O . ILE D 1 205 ? 58.486 99.488 13.136 1.00 39.08 1022 ILE D O 1
ATOM 10427 N N . ASP D 1 206 ? 59.504 101.248 14.072 1.00 42.50 1023 ASP D N 1
ATOM 10428 C CA . ASP D 1 206 ? 59.536 102.010 12.827 1.00 46.82 1023 ASP D CA 1
ATOM 10429 C C . ASP D 1 206 ? 60.995 102.305 12.516 1.00 49.36 1023 ASP D C 1
ATOM 10430 O O . ASP D 1 206 ? 61.450 103.445 12.560 1.00 48.39 1023 ASP D O 1
ATOM 10435 N N . PRO D 1 207 ? 61.746 101.256 12.176 1.00 54.89 1024 PRO D N 1
ATOM 10436 C CA . PRO D 1 207 ? 63.173 101.319 11.851 1.00 60.13 1024 PRO D CA 1
ATOM 10437 C C . PRO D 1 207 ? 63.680 102.520 11.053 1.00 62.72 1024 PRO D C 1
ATOM 10438 O O . PRO D 1 207 ? 64.558 103.249 11.521 1.00 63.87 1024 PRO D O 1
ATOM 10442 N N . LYS D 1 208 ? 63.116 102.749 9.872 1.00 63.57 1025 LYS D N 1
ATOM 10443 C CA . LYS D 1 208 ? 63.624 103.819 9.035 1.00 66.44 1025 LYS D CA 1
ATOM 10444 C C . LYS D 1 208 ? 62.920 105.173 9.044 1.00 68.72 1025 LYS D C 1
ATOM 10445 O O . LYS D 1 208 ? 63.416 106.155 9.623 1.00 73.72 1025 LYS D O 1
ATOM 10451 N N . MET D 1 209 ? 61.752 105.220 8.417 1.00 66.92 1026 MET D N 1
ATOM 10452 C CA . MET D 1 209 ? 61.008 106.465 8.297 1.00 67.13 1026 MET D CA 1
ATOM 10453 C C . MET D 1 209 ? 60.178 106.824 9.528 1.00 65.08 1026 MET D C 1
ATOM 10454 O O . MET D 1 209 ? 60.540 106.524 10.674 1.00 63.63 1026 MET D O 1
ATOM 10459 N N . LEU D 1 210 ? 59.055 107.475 9.257 1.00 63.64 1027 LEU D N 1
ATOM 10460 C CA . LEU D 1 210 ? 58.125 107.912 10.273 1.00 61.13 1027 LEU D CA 1
ATOM 10461 C C . LEU D 1 210 ? 56.733 107.668 9.707 1.00 60.14 1027 LEU D C 1
ATOM 10462 O O . LEU D 1 210 ? 56.280 108.393 8.830 1.00 65.77 1027 LEU D O 1
ATOM 10467 N N . GLU D 1 211 ? 56.077 106.627 10.199 1.00 56.56 1028 GLU D N 1
ATOM 10468 C CA . GLU D 1 211 ? 54.733 106.259 9.777 1.00 52.97 1028 GLU D CA 1
ATOM 10469 C C . GLU D 1 211 ? 53.988 105.991 11.072 1.00 50.65 1028 GLU D C 1
ATOM 10470 O O . GLU D 1 211 ? 52.856 106.448 11.281 1.00 51.08 1028 GLU D O 1
ATOM 10476 N N . LEU D 1 212 ? 54.644 105.236 11.945 1.00 43.77 1029 LEU D N 1
ATOM 10477 C CA . LEU D 1 212 ? 54.077 104.918 13.238 1.00 40.67 1029 LEU D CA 1
ATOM 10478 C C . LEU D 1 212 ? 54.357 106.059 14.218 1.00 40.26 1029 LEU D C 1
ATOM 10479 O O . LEU D 1 212 ? 53.666 106.218 15.229 1.00 40.62 1029 LEU D O 1
ATOM 10484 N N . SER D 1 213 ? 55.366 106.861 13.897 1.00 37.44 1030 SER D N 1
ATOM 10485 C CA . SER D 1 213 ? 55.750 107.994 14.729 1.00 38.34 1030 SER D CA 1
ATOM 10486 C C . SER D 1 213 ? 54.558 108.921 14.969 1.00 33.76 1030 SER D C 1
ATOM 10487 O O . SER D 1 213 ? 54.588 109.784 15.836 1.00 33.36 1030 SER D O 1
ATOM 10490 N N . VAL D 1 214 ? 53.504 108.723 14.192 1.00 32.50 1031 VAL D N 1
ATOM 10491 C CA . VAL D 1 214 ? 52.292 109.515 14.312 1.00 30.35 1031 VAL D CA 1
ATOM 10492 C C . VAL D 1 214 ? 51.534 109.095 15.583 1.00 31.66 1031 VAL D C 1
ATOM 10493 O O . VAL D 1 214 ? 50.611 109.792 16.026 1.00 32.38 1031 VAL D O 1
ATOM 10497 N N . TYR D 1 215 ? 51.926 107.951 16.155 1.00 28.08 1032 TYR D N 1
ATOM 10498 C CA . TYR D 1 215 ? 51.302 107.415 17.372 1.00 24.95 1032 TYR D CA 1
ATOM 10499 C C . TYR D 1 215 ? 52.084 107.774 18.632 1.00 23.58 1032 TYR D C 1
ATOM 10500 O O . TYR D 1 215 ? 51.647 107.515 19.749 1.00 23.67 1032 TYR D O 1
ATOM 10509 N N . GLU D 1 216 ? 53.239 108.389 18.448 1.00 26.65 1033 GLU D N 1
ATOM 10510 C CA . GLU D 1 216 ? 54.076 108.775 19.571 1.00 29.65 1033 GLU D CA 1
ATOM 10511 C C . GLU D 1 216 ? 53.299 109.507 20.658 1.00 28.90 1033 GLU D C 1
ATOM 10512 O O . GLU D 1 216 ? 52.611 110.491 20.387 1.00 29.64 1033 GLU D O 1
ATOM 10518 N N . GLY D 1 217 ? 53.397 109.020 21.892 1.00 29.87 1034 GLY D N 1
ATOM 10519 C CA . GLY D 1 217 ? 52.701 109.683 22.979 1.00 28.30 1034 GLY D CA 1
ATOM 10520 C C . GLY D 1 217 ? 51.380 109.070 23.364 1.00 27.47 1034 GLY D C 1
ATOM 10521 O O . GLY D 1 217 ? 50.765 109.479 24.344 1.00 29.86 1034 GLY D O 1
ATOM 10522 N N . ILE D 1 218 ? 50.928 108.100 22.581 1.00 29.64 1035 ILE D N 1
ATOM 10523 C CA . ILE D 1 218 ? 49.678 107.411 22.869 1.00 28.42 1035 ILE D CA 1
ATOM 10524 C C . ILE D 1 218 ? 49.918 106.686 24.215 1.00 29.37 1035 ILE D C 1
ATOM 10525 O O . ILE D 1 218 ? 50.967 106.073 24.437 1.00 22.95 1035 ILE D O 1
ATOM 10530 N N . PRO D 1 219 ? 48.957 106.773 25.141 1.00 28.88 1036 PRO D N 1
ATOM 10531 C CA . PRO D 1 219 ? 49.140 106.117 26.435 1.00 28.05 1036 PRO D CA 1
ATOM 10532 C C . PRO D 1 219 ? 49.271 104.602 26.376 1.00 32.29 1036 PRO D C 1
ATOM 10533 O O . PRO D 1 219 ? 49.646 103.962 27.376 1.00 27.43 1036 PRO D O 1
ATOM 10537 N N . HIS D 1 220 ? 48.972 104.036 25.204 1.00 28.74 1037 HIS D N 1
ATOM 10538 C CA . HIS D 1 220 ? 49.042 102.589 25.002 1.00 25.72 1037 HIS D CA 1
ATOM 10539 C C . HIS D 1 220 ? 50.466 102.124 24.747 1.00 27.22 1037 HIS D C 1
ATOM 10540 O O . HIS D 1 220 ? 50.810 100.977 25.023 1.00 30.36 1037 HIS D O 1
ATOM 10547 N N . LEU D 1 221 ? 51.298 103.017 24.227 1.00 29.00 1038 LEU D N 1
ATOM 10548 C CA . LEU D 1 221 ? 52.687 102.669 23.950 1.00 32.93 1038 LEU D CA 1
ATOM 10549 C C . LEU D 1 221 ? 53.387 102.163 25.206 1.00 29.80 1038 LEU D C 1
ATOM 10550 O O . LEU D 1 221 ? 53.275 102.770 26.259 1.00 32.18 1038 LEU D O 1
ATOM 10555 N N . LEU D 1 222 ? 54.091 101.039 25.095 1.00 31.72 1039 LEU D N 1
ATOM 10556 C CA . LEU D 1 222 ? 54.824 100.477 26.232 1.00 32.74 1039 LEU D CA 1
ATOM 10557 C C . LEU D 1 222 ? 56.180 101.160 26.334 1.00 36.15 1039 LEU D C 1
ATOM 10558 O O . LEU D 1 222 ? 56.750 101.286 27.417 1.00 37.78 1039 LEU D O 1
ATOM 10563 N N . THR D 1 223 ? 56.688 101.581 25.180 1.00 36.63 1040 THR D N 1
ATOM 10564 C CA . THR D 1 223 ? 57.959 102.270 25.075 1.00 35.76 1040 THR D CA 1
ATOM 10565 C C . THR D 1 223 ? 57.854 103.181 23.858 1.00 38.88 1040 THR D C 1
ATOM 10566 O O . THR D 1 223 ? 56.967 103.003 23.026 1.00 46.37 1040 THR D O 1
ATOM 10570 N N . GLU D 1 224 ? 58.748 104.154 23.759 1.00 37.77 1041 GLU D N 1
ATOM 10571 C CA . GLU D 1 224 ? 58.762 105.102 22.649 1.00 38.63 1041 GLU D CA 1
ATOM 10572 C C . GLU D 1 224 ? 58.915 104.352 21.332 1.00 33.77 1041 GLU D C 1
ATOM 10573 O O . GLU D 1 224 ? 59.500 103.273 21.308 1.00 35.42 1041 GLU D O 1
ATOM 10579 N N . VAL D 1 225 ? 58.394 104.911 20.241 1.00 27.08 1042 VAL D N 1
ATOM 10580 C CA . VAL D 1 225 ? 58.509 104.249 18.947 1.00 24.90 1042 VAL D CA 1
ATOM 10581 C C . VAL D 1 225 ? 59.969 103.855 18.747 1.00 26.93 1042 VAL D C 1
ATOM 10582 O O . VAL D 1 225 ? 60.860 104.686 18.837 1.00 32.35 1042 VAL D O 1
ATOM 10586 N N . VAL D 1 226 ? 60.211 102.579 18.487 1.00 28.78 1043 VAL D N 1
ATOM 10587 C CA . VAL D 1 226 ? 61.565 102.080 18.304 1.00 30.07 1043 VAL D CA 1
ATOM 10588 C C . VAL D 1 226 ? 62.117 102.380 16.910 1.00 39.79 1043 VAL D C 1
ATOM 10589 O O . VAL D 1 226 ? 61.635 101.861 15.899 1.00 40.23 1043 VAL D O 1
ATOM 10593 N N . THR D 1 227 ? 63.153 103.215 16.879 1.00 46.67 1044 THR D N 1
ATOM 10594 C CA . THR D 1 227 ? 63.778 103.642 15.639 1.00 49.61 1044 THR D CA 1
ATOM 10595 C C . THR D 1 227 ? 65.066 102.936 15.265 1.00 51.50 1044 THR D C 1
ATOM 10596 O O . THR D 1 227 ? 65.353 102.781 14.080 1.00 54.75 1044 THR D O 1
ATOM 10600 N N . ASP D 1 228 ? 65.858 102.522 16.250 1.00 54.16 1045 ASP D N 1
ATOM 10601 C CA . ASP D 1 228 ? 67.101 101.828 15.935 1.00 56.56 1045 ASP D CA 1
ATOM 10602 C C . ASP D 1 228 ? 66.799 100.362 15.696 1.00 58.10 1045 ASP D C 1
ATOM 10603 O O . ASP D 1 228 ? 66.060 99.742 16.458 1.00 58.82 1045 ASP D O 1
ATOM 10608 N N . MET D 1 229 ? 67.381 99.810 14.637 1.00 60.75 1046 MET D N 1
ATOM 10609 C CA . MET D 1 229 ? 67.157 98.419 14.278 1.00 63.11 1046 MET D CA 1
ATOM 10610 C C . MET D 1 229 ? 67.641 97.462 15.356 1.00 62.79 1046 MET D C 1
ATOM 10611 O O . MET D 1 229 ? 67.086 96.381 15.526 1.00 65.26 1046 MET D O 1
ATOM 10616 N N . LYS D 1 230 ? 68.667 97.866 16.095 1.00 64.07 1047 LYS D N 1
ATOM 10617 C CA . LYS D 1 230 ? 69.217 97.029 17.156 1.00 63.10 1047 LYS D CA 1
ATOM 10618 C C . LYS D 1 230 ? 68.332 97.040 18.402 1.00 61.55 1047 LYS D C 1
ATOM 10619 O O . LYS D 1 230 ? 68.279 96.050 19.131 1.00 64.49 1047 LYS D O 1
ATOM 10625 N N . ASP D 1 231 ? 67.644 98.152 18.654 1.00 57.93 1048 ASP D N 1
ATOM 10626 C CA . ASP D 1 231 ? 66.734 98.226 19.801 1.00 51.98 1048 ASP D CA 1
ATOM 10627 C C . ASP D 1 231 ? 65.521 97.352 19.480 1.00 49.59 1048 ASP D C 1
ATOM 10628 O O . ASP D 1 231 ? 64.887 96.799 20.376 1.00 46.91 1048 ASP D O 1
ATOM 10633 N N . ALA D 1 232 ? 65.202 97.247 18.191 1.00 45.59 1049 ALA D N 1
ATOM 10634 C CA . ALA D 1 232 ? 64.081 96.443 17.738 1.00 41.60 1049 ALA D CA 1
ATOM 10635 C C . ALA D 1 232 ? 64.341 95.000 18.123 1.00 42.59 1049 ALA D C 1
ATOM 10636 O O . ALA D 1 232 ? 63.469 94.334 18.674 1.00 46.14 1049 ALA D O 1
ATOM 10638 N N . ALA D 1 233 ? 65.541 94.511 17.833 1.00 42.46 1050 ALA D N 1
ATOM 10639 C CA . ALA D 1 233 ? 65.889 93.139 18.186 1.00 42.32 1050 ALA D CA 1
ATOM 10640 C C . ALA D 1 233 ? 65.806 92.961 19.708 1.00 42.43 1050 ALA D C 1
ATOM 10641 O O . ALA D 1 233 ? 65.459 91.889 20.194 1.00 44.44 1050 ALA D O 1
ATOM 10643 N N . ASN D 1 234 ? 66.118 94.019 20.453 1.00 41.57 1051 ASN D N 1
ATOM 10644 C CA . ASN D 1 234 ? 66.061 93.981 21.916 1.00 42.11 1051 ASN D CA 1
ATOM 10645 C C . ASN D 1 234 ? 64.631 93.999 22.461 1.00 41.64 1051 ASN D C 1
ATOM 10646 O O . ASN D 1 234 ? 64.362 93.470 23.547 1.00 39.37 1051 ASN D O 1
ATOM 10651 N N . ALA D 1 235 ? 63.721 94.629 21.719 1.00 39.85 1052 ALA D N 1
ATOM 10652 C CA . ALA D 1 235 ? 62.321 94.711 22.134 1.00 36.35 1052 ALA D CA 1
ATOM 10653 C C . ALA D 1 235 ? 61.653 93.358 21.901 1.00 35.47 1052 ALA D C 1
ATOM 10654 O O . ALA D 1 235 ? 60.703 92.982 22.601 1.00 33.31 1052 ALA D O 1
ATOM 10656 N N . LEU D 1 236 ? 62.159 92.623 20.917 1.00 32.10 1053 LEU D N 1
ATOM 10657 C CA . LEU D 1 236 ? 61.625 91.308 20.616 1.00 34.13 1053 LEU D CA 1
ATOM 10658 C C . LEU D 1 236 ? 62.084 90.335 21.687 1.00 33.90 1053 LEU D C 1
ATOM 10659 O O . LEU D 1 236 ? 61.334 89.462 22.115 1.00 36.30 1053 LEU D O 1
ATOM 10664 N N . ARG D 1 237 ? 63.321 90.497 22.127 1.00 36.54 1054 ARG D N 1
ATOM 10665 C CA . ARG D 1 237 ? 63.869 89.627 23.151 1.00 37.74 1054 ARG D CA 1
ATOM 10666 C C . ARG D 1 237 ? 63.153 89.910 24.466 1.00 34.53 1054 ARG D C 1
ATOM 10667 O O . ARG D 1 237 ? 62.992 89.018 25.295 1.00 37.38 1054 ARG D O 1
ATOM 10675 N N . TRP D 1 238 ? 62.721 91.151 24.651 1.00 30.87 1055 TRP D N 1
ATOM 10676 C CA . TRP D 1 238 ? 61.992 91.529 25.861 1.00 31.84 1055 TRP D CA 1
ATOM 10677 C C . TRP D 1 238 ? 60.672 90.759 25.857 1.00 35.20 1055 TRP D C 1
ATOM 10678 O O . TRP D 1 238 ? 60.230 90.241 26.890 1.00 39.91 1055 TRP D O 1
ATOM 10689 N N . CYS D 1 239 ? 60.048 90.706 24.681 1.00 31.29 1056 CYS D N 1
ATOM 10690 C CA . CYS D 1 239 ? 58.780 90.021 24.500 1.00 28.59 1056 CYS D CA 1
ATOM 10691 C C . CYS D 1 239 ? 58.912 88.533 24.796 1.00 30.73 1056 CYS D C 1
ATOM 10692 O O . CYS D 1 239 ? 58.041 87.929 25.426 1.00 27.76 1056 CYS D O 1
ATOM 10695 N N . VAL D 1 240 ? 60.008 87.938 24.344 1.00 29.63 1057 VAL D N 1
ATOM 10696 C CA . VAL D 1 240 ? 60.224 86.526 24.576 1.00 28.87 1057 VAL D CA 1
ATOM 10697 C C . VAL D 1 240 ? 60.273 86.235 26.066 1.00 33.77 1057 VAL D C 1
ATOM 10698 O O . VAL D 1 240 ? 59.767 85.206 26.526 1.00 35.13 1057 VAL D O 1
ATOM 10702 N N . ASN D 1 241 ? 60.869 87.148 26.826 1.00 33.02 1058 ASN D N 1
ATOM 10703 C CA . ASN D 1 241 ? 60.972 86.962 28.267 1.00 32.79 1058 ASN D CA 1
ATOM 10704 C C . ASN D 1 241 ? 59.657 87.234 28.965 1.00 34.58 1058 ASN D C 1
ATOM 10705 O O . ASN D 1 241 ? 59.334 86.572 29.956 1.00 38.08 1058 ASN D O 1
ATOM 10710 N N . GLU D 1 242 ? 58.909 88.217 28.464 1.00 31.20 1059 GLU D N 1
ATOM 10711 C CA . GLU D 1 242 ? 57.613 88.564 29.045 1.00 30.98 1059 GLU D CA 1
ATOM 10712 C C . GLU D 1 242 ? 56.645 87.400 28.824 1.00 30.81 1059 GLU D C 1
ATOM 10713 O O . GLU D 1 242 ? 55.711 87.191 29.598 1.00 31.26 1059 GLU D O 1
ATOM 10719 N N . MET D 1 243 ? 56.891 86.639 27.763 1.00 31.66 1060 MET D N 1
ATOM 10720 C CA . MET D 1 243 ? 56.069 85.485 27.430 1.00 32.81 1060 MET D CA 1
ATOM 10721 C C . MET D 1 243 ? 56.334 84.344 28.408 1.00 33.08 1060 MET D C 1
ATOM 10722 O O . MET D 1 243 ? 55.412 83.624 28.808 1.00 33.21 1060 MET D O 1
ATOM 10727 N N . GLU D 1 244 ? 57.598 84.180 28.787 1.00 32.78 1061 GLU D N 1
ATOM 10728 C CA . GLU D 1 244 ? 57.976 83.133 29.726 1.00 34.06 1061 GLU D CA 1
ATOM 10729 C C . GLU D 1 244 ? 57.520 83.523 31.123 1.00 33.00 1061 GLU D C 1
ATOM 10730 O O . GLU D 1 244 ? 57.108 82.673 31.921 1.00 31.61 1061 GLU D O 1
ATOM 10736 N N . ARG D 1 245 ? 57.571 84.817 31.417 1.00 33.77 1062 ARG D N 1
ATOM 10737 C CA . ARG D 1 245 ? 57.144 85.283 32.730 1.00 35.94 1062 ARG D CA 1
ATOM 10738 C C . ARG D 1 245 ? 55.649 85.054 32.869 1.00 35.70 1062 ARG D C 1
ATOM 10739 O O . ARG D 1 245 ? 55.178 84.530 33.879 1.00 38.77 1062 ARG D O 1
ATOM 10747 N N . ARG D 1 246 ? 54.907 85.450 31.840 1.00 34.08 1063 ARG D N 1
ATOM 10748 C CA . ARG D 1 246 ? 53.465 85.285 31.847 1.00 30.12 1063 ARG D CA 1
ATOM 10749 C C . ARG D 1 246 ? 53.091 83.814 31.921 1.00 27.37 1063 ARG D C 1
ATOM 10750 O O . ARG D 1 246 ? 52.092 83.445 32.541 1.00 20.07 1063 ARG D O 1
ATOM 10758 N N . TYR D 1 247 ? 53.899 82.980 31.276 1.00 28.07 1064 TYR D N 1
ATOM 10759 C CA . TYR D 1 247 ? 53.651 81.549 31.261 1.00 27.18 1064 TYR D CA 1
ATOM 10760 C C . TYR D 1 247 ? 53.900 80.919 32.616 1.00 27.18 1064 TYR D C 1
ATOM 10761 O O . TYR D 1 247 ? 53.213 79.962 32.980 1.00 25.71 1064 TYR D O 1
ATOM 10770 N N . LYS D 1 248 ? 54.860 81.452 33.376 1.00 27.30 1065 LYS D N 1
ATOM 10771 C CA . LYS D 1 248 ? 55.126 80.902 34.709 1.00 29.43 1065 LYS D CA 1
ATOM 10772 C C . LYS D 1 248 ? 53.896 81.155 35.585 1.00 28.83 1065 LYS D C 1
ATOM 10773 O O . LYS D 1 248 ? 53.422 80.255 36.297 1.00 27.59 1065 LYS D O 1
ATOM 10779 N N . LEU D 1 249 ? 53.382 82.383 35.511 1.00 24.75 1066 LEU D N 1
ATOM 10780 C CA . LEU D 1 249 ? 52.216 82.778 36.279 1.00 24.22 1066 LEU D CA 1
ATOM 10781 C C . LEU D 1 249 ? 50.985 81.952 35.952 1.00 24.21 1066 LEU D C 1
ATOM 10782 O O . LEU D 1 249 ? 50.218 81.565 36.840 1.00 25.98 1066 LEU D O 1
ATOM 10787 N N . MET D 1 250 ? 50.796 81.672 34.674 1.00 23.94 1067 MET D N 1
ATOM 10788 C CA . MET D 1 250 ? 49.648 80.912 34.261 1.00 27.31 1067 MET D CA 1
ATOM 10789 C C . MET D 1 250 ? 49.640 79.508 34.865 1.00 29.98 1067 MET D C 1
ATOM 10790 O O . MET D 1 250 ? 48.568 78.981 35.212 1.00 25.82 1067 MET D O 1
ATOM 10795 N N . SER D 1 251 ? 50.823 78.912 35.015 1.00 30.39 1068 SER D N 1
ATOM 10796 C CA . SER D 1 251 ? 50.935 77.580 35.626 1.00 34.37 1068 SER D CA 1
ATOM 10797 C C . SER D 1 251 ? 50.612 77.663 37.118 1.00 35.61 1068 SER D C 1
ATOM 10798 O O . SER D 1 251 ? 49.899 76.821 37.667 1.00 35.38 1068 SER D O 1
ATOM 10801 N N . ALA D 1 252 ? 51.151 78.686 37.772 1.00 35.23 1069 ALA D N 1
ATOM 10802 C CA . ALA D 1 252 ? 50.904 78.889 39.187 1.00 33.05 1069 ALA D CA 1
ATOM 10803 C C . ALA D 1 252 ? 49.410 78.984 39.453 1.00 30.90 1069 ALA D C 1
ATOM 10804 O O . ALA D 1 252 ? 48.941 78.595 40.513 1.00 35.73 1069 ALA D O 1
ATOM 10806 N N . LEU D 1 253 ? 48.657 79.497 38.491 1.00 31.42 1070 LEU D N 1
ATOM 10807 C CA . LEU D 1 253 ? 47.225 79.641 38.686 1.00 29.38 1070 LEU D CA 1
ATOM 10808 C C . LEU D 1 253 ? 46.418 78.574 37.959 1.00 28.67 1070 LEU D C 1
ATOM 10809 O O . LEU D 1 253 ? 45.190 78.530 38.067 1.00 29.98 1070 LEU D O 1
ATOM 10814 N N . GLY D 1 254 ? 47.104 77.698 37.234 1.00 28.51 1071 GLY D N 1
ATOM 10815 C CA . GLY D 1 254 ? 46.398 76.648 36.519 1.00 26.97 1071 GLY D CA 1
ATOM 10816 C C . GLY D 1 254 ? 45.415 77.285 35.562 1.00 26.57 1071 GLY D C 1
ATOM 10817 O O . GLY D 1 254 ? 44.214 77.088 35.651 1.00 27.98 1071 GLY D O 1
ATOM 10818 N N . VAL D 1 255 ? 45.949 78.054 34.629 1.00 26.51 1072 VAL D N 1
ATOM 10819 C CA . VAL D 1 255 ? 45.139 78.769 33.664 1.00 24.34 1072 VAL D CA 1
ATOM 10820 C C . VAL D 1 255 ? 45.803 78.581 32.286 1.00 26.82 1072 VAL D C 1
ATOM 10821 O O . VAL D 1 255 ? 47.024 78.421 32.198 1.00 26.24 1072 VAL D O 1
ATOM 10825 N N . ARG D 1 256 ? 45.009 78.580 31.220 1.00 28.45 1073 ARG D N 1
ATOM 10826 C CA . ARG D 1 256 ? 45.558 78.376 29.877 1.00 33.95 1073 ARG D CA 1
ATOM 10827 C C . ARG D 1 256 ? 45.799 79.638 29.068 1.00 30.89 1073 ARG D C 1
ATOM 10828 O O . ARG D 1 256 ? 46.783 79.723 28.356 1.00 35.83 1073 ARG D O 1
ATOM 10836 N N . ASN D 1 257 ? 44.890 80.601 29.170 1.00 31.48 1074 ASN D N 1
ATOM 10837 C CA . ASN D 1 257 ? 44.955 81.849 28.418 1.00 30.73 1074 ASN D CA 1
ATOM 10838 C C . ASN D 1 257 ? 45.313 83.006 29.308 1.00 32.71 1074 ASN D C 1
ATOM 10839 O O . ASN D 1 257 ? 45.281 82.894 30.529 1.00 31.69 1074 ASN D O 1
ATOM 10844 N N . LEU D 1 258 ? 45.600 84.139 28.669 1.00 34.95 1075 LEU D N 1
ATOM 10845 C CA . LEU D 1 258 ? 45.902 85.383 29.358 1.00 32.14 1075 LEU D CA 1
ATOM 10846 C C . LEU D 1 258 ? 44.549 85.896 29.874 1.00 31.99 1075 LEU D C 1
ATOM 10847 O O . LEU D 1 258 ? 44.471 86.603 30.877 1.00 34.34 1075 LEU D O 1
ATOM 10852 N N . ALA D 1 259 ? 43.480 85.508 29.190 1.00 30.80 1076 ALA D N 1
ATOM 10853 C CA . ALA D 1 259 ? 42.131 85.905 29.577 1.00 32.34 1076 ALA D CA 1
ATOM 10854 C C . ALA D 1 259 ? 41.692 85.189 30.847 1.00 33.55 1076 ALA D C 1
ATOM 10855 O O . ALA D 1 259 ? 40.897 85.721 31.615 1.00 34.85 1076 ALA D O 1
ATOM 10857 N N . GLY D 1 260 ? 42.194 83.973 31.051 1.00 33.31 1077 GLY D N 1
ATOM 10858 C CA . GLY D 1 260 ? 41.846 83.217 32.240 1.00 30.01 1077 GLY D CA 1
ATOM 10859 C C . GLY D 1 260 ? 42.648 83.740 33.414 1.00 31.36 1077 GLY D C 1
ATOM 10860 O O . GLY D 1 260 ? 42.187 83.743 34.553 1.00 31.71 1077 GLY D O 1
ATOM 10861 N N . TYR D 1 261 ? 43.865 84.182 33.129 1.00 31.29 1078 TYR D N 1
ATOM 10862 C CA . TYR D 1 261 ? 44.731 84.749 34.153 1.00 33.25 1078 TYR D CA 1
ATOM 10863 C C . TYR D 1 261 ? 44.036 85.982 34.714 1.00 34.99 1078 TYR D C 1
ATOM 10864 O O . TYR D 1 261 ? 43.888 86.134 35.931 1.00 33.97 1078 TYR D O 1
ATOM 10873 N N . ASN D 1 262 ? 43.609 86.857 33.804 1.00 33.11 1079 ASN D N 1
ATOM 10874 C CA . ASN D 1 262 ? 42.937 88.092 34.174 1.00 33.13 1079 ASN D CA 1
ATOM 10875 C C . ASN D 1 262 ? 41.659 87.890 34.971 1.00 33.72 1079 ASN D C 1
ATOM 10876 O O . ASN D 1 262 ? 41.356 88.688 35.856 1.00 35.62 1079 ASN D O 1
ATOM 10881 N N . GLU D 1 263 ? 40.911 86.833 34.676 1.00 34.27 1080 GLU D N 1
ATOM 10882 C CA . GLU D 1 263 ? 39.681 86.588 35.419 1.00 39.51 1080 GLU D CA 1
ATOM 10883 C C . GLU D 1 263 ? 40.059 86.172 36.832 1.00 40.46 1080 GLU D C 1
ATOM 10884 O O . GLU D 1 263 ? 39.399 86.549 37.801 1.00 44.72 1080 GLU D O 1
ATOM 10890 N N . LYS D 1 264 ? 41.125 85.394 36.955 1.00 38.48 1081 LYS D N 1
ATOM 10891 C CA . LYS D 1 264 ? 41.563 84.972 38.273 1.00 37.16 1081 LYS D CA 1
ATOM 10892 C C . LYS D 1 264 ? 41.768 86.248 39.095 1.00 35.49 1081 LYS D C 1
ATOM 10893 O O . LYS D 1 264 ? 41.192 86.397 40.170 1.00 29.17 1081 LYS D O 1
ATOM 10899 N N . ILE D 1 265 ? 42.562 87.174 38.551 1.00 34.67 1082 ILE D N 1
ATOM 10900 C CA . ILE D 1 265 ? 42.871 88.449 39.202 1.00 32.69 1082 ILE D CA 1
ATOM 10901 C C . ILE D 1 265 ? 41.622 89.286 39.487 1.00 33.53 1082 ILE D C 1
ATOM 10902 O O . ILE D 1 265 ? 41.487 89.879 40.564 1.00 30.58 1082 ILE D O 1
ATOM 10907 N N . ALA D 1 266 ? 40.720 89.346 38.513 1.00 30.25 1083 ALA D N 1
ATOM 10908 C CA . ALA D 1 266 ? 39.479 90.092 38.673 1.00 30.97 1083 ALA D CA 1
ATOM 10909 C C . ALA D 1 266 ? 38.730 89.508 39.863 1.00 34.78 1083 ALA D C 1
ATOM 10910 O O . ALA D 1 266 ? 38.198 90.243 40.708 1.00 35.70 1083 ALA D O 1
ATOM 10912 N N . GLU D 1 267 ? 38.707 88.174 39.902 1.00 35.56 1084 GLU D N 1
ATOM 10913 C CA . GLU D 1 267 ? 38.045 87.382 40.934 1.00 35.93 1084 GLU D CA 1
ATOM 10914 C C . GLU D 1 267 ? 38.577 87.718 42.326 1.00 35.06 1084 GLU D C 1
ATOM 10915 O O . GLU D 1 267 ? 37.809 87.947 43.259 1.00 30.82 1084 GLU D O 1
ATOM 10921 N N . ALA D 1 268 ? 39.899 87.763 42.452 1.00 34.41 1085 ALA D N 1
ATOM 10922 C CA . ALA D 1 268 ? 40.533 88.077 43.717 1.00 33.56 1085 ALA D CA 1
ATOM 10923 C C . ALA D 1 268 ? 40.330 89.545 44.053 1.00 37.70 1085 ALA D C 1
ATOM 10924 O O . ALA D 1 268 ? 40.359 89.920 45.225 1.00 39.73 1085 ALA D O 1
ATOM 10926 N N . ASP D 1 269 ? 40.126 90.378 43.031 1.00 40.67 1086 ASP D N 1
ATOM 10927 C CA . ASP D 1 269 ? 39.897 91.812 43.251 1.00 41.23 1086 ASP D CA 1
ATOM 10928 C C . ASP D 1 269 ? 38.510 92.036 43.849 1.00 41.52 1086 ASP D C 1
ATOM 10929 O O . ASP D 1 269 ? 38.350 92.819 44.785 1.00 41.97 1086 ASP D O 1
ATOM 10934 N N . ARG D 1 270 ? 37.513 91.346 43.300 1.00 39.28 1087 ARG D N 1
ATOM 10935 C CA . ARG D 1 270 ? 36.150 91.459 43.791 1.00 38.43 1087 ARG D CA 1
ATOM 10936 C C . ARG D 1 270 ? 36.083 90.994 45.240 1.00 37.99 1087 ARG D C 1
ATOM 10937 O O . ARG D 1 270 ? 35.322 91.529 46.043 1.00 35.89 1087 ARG D O 1
ATOM 10945 N N . MET D 1 271 ? 36.892 89.993 45.563 1.00 38.49 1088 MET D N 1
ATOM 10946 C CA . MET D 1 271 ? 36.936 89.426 46.904 1.00 37.25 1088 MET D CA 1
ATOM 10947 C C . MET D 1 271 ? 37.933 90.114 47.835 1.00 37.14 1088 MET D C 1
ATOM 10948 O O . MET D 1 271 ? 38.076 89.711 48.990 1.00 37.04 1088 MET D O 1
ATOM 10953 N N . MET D 1 272 ? 38.603 91.152 47.341 1.00 35.35 1089 MET D N 1
ATOM 10954 C CA . MET D 1 272 ? 39.625 91.861 48.115 1.00 36.33 1089 MET D CA 1
ATOM 10955 C C . MET D 1 272 ? 40.601 90.848 48.726 1.00 36.91 1089 MET D C 1
ATOM 10956 O O . MET D 1 272 ? 41.011 90.953 49.894 1.00 37.11 1089 MET D O 1
ATOM 10961 N N . ARG D 1 273 ? 40.960 89.863 47.907 1.00 37.47 1090 ARG D N 1
ATOM 10962 C CA . ARG D 1 273 ? 41.884 88.797 48.292 1.00 39.00 1090 ARG D CA 1
ATOM 10963 C C . ARG D 1 273 ? 43.059 88.841 47.317 1.00 37.19 1090 ARG D C 1
ATOM 10964 O O . ARG D 1 273 ? 43.185 87.995 46.439 1.00 41.63 1090 ARG D O 1
ATOM 10972 N N . PRO D 1 274 ? 43.939 89.835 47.456 1.00 36.09 1091 PRO D N 1
ATOM 10973 C CA . PRO D 1 274 ? 45.087 89.941 46.546 1.00 34.10 1091 PRO D CA 1
ATOM 10974 C C . PRO D 1 274 ? 45.978 88.695 46.452 1.00 35.38 1091 PRO D C 1
ATOM 10975 O O . PRO D 1 274 ? 46.368 88.112 47.482 1.00 33.66 1091 PRO D O 1
ATOM 10979 N N . ILE D 1 275 ? 46.300 88.295 45.215 1.00 32.21 1092 ILE D N 1
ATOM 10980 C CA . ILE D 1 275 ? 47.160 87.133 44.985 1.00 28.46 1092 ILE D CA 1
ATOM 10981 C C . ILE D 1 275 ? 48.610 87.563 44.965 1.00 28.65 1092 ILE D C 1
ATOM 10982 O O . ILE D 1 275 ? 49.049 88.240 44.035 1.00 27.40 1092 ILE D O 1
ATOM 10987 N N . PRO D 1 276 ? 49.379 87.180 45.996 1.00 30.45 1093 PRO D N 1
ATOM 10988 C CA . PRO D 1 276 ? 50.800 87.549 46.050 1.00 28.68 1093 PRO D CA 1
ATOM 10989 C C . PRO D 1 276 ? 51.589 86.738 45.027 1.00 25.35 1093 PRO D C 1
ATOM 10990 O O . PRO D 1 276 ? 51.247 85.593 44.745 1.00 28.59 1093 PRO D O 1
ATOM 10994 N N . ASP D 1 277 ? 52.638 87.335 44.477 1.00 26.45 1094 ASP D N 1
ATOM 10995 C CA . ASP D 1 277 ? 53.478 86.681 43.478 1.00 29.10 1094 ASP D CA 1
ATOM 10996 C C . ASP D 1 277 ? 54.078 85.374 44.014 1.00 31.61 1094 ASP D C 1
ATOM 10997 O O . ASP D 1 277 ? 54.984 85.386 44.846 1.00 34.76 1094 ASP D O 1
ATOM 11002 N N . PRO D 1 278 ? 53.597 84.227 43.515 1.00 33.70 1095 PRO D N 1
ATOM 11003 C CA . PRO D 1 278 ? 54.090 82.924 43.962 1.00 36.91 1095 PRO D CA 1
ATOM 11004 C C . PRO D 1 278 ? 55.581 82.644 43.771 1.00 40.78 1095 PRO D C 1
ATOM 11005 O O . PRO D 1 278 ? 56.115 81.715 44.384 1.00 41.49 1095 PRO D O 1
ATOM 11009 N N . TYR D 1 279 ? 56.254 83.431 42.935 1.00 39.83 1096 TYR D N 1
ATOM 11010 C CA . TYR D 1 279 ? 57.674 83.187 42.680 1.00 41.38 1096 TYR D CA 1
ATOM 11011 C C . TYR D 1 279 ? 58.631 84.162 43.333 1.00 41.87 1096 TYR D C 1
ATOM 11012 O O . TYR D 1 279 ? 59.844 84.058 43.149 1.00 38.04 1096 TYR D O 1
ATOM 11021 N N . TRP D 1 280 ? 58.091 85.104 44.094 1.00 44.40 1097 TRP D N 1
ATOM 11022 C CA . TRP D 1 280 ? 58.916 86.114 44.738 1.00 43.00 1097 TRP D CA 1
ATOM 11023 C C . TRP D 1 280 ? 59.653 85.599 45.981 1.00 42.17 1097 TRP D C 1
ATOM 11024 O O . TRP D 1 280 ? 59.101 84.858 46.793 1.00 38.04 1097 TRP D O 1
ATOM 11035 N N . HIS D 1 290 ? 52.818 91.764 49.421 1.00 76.60 1107 HIS D N 1
ATOM 11036 C CA . HIS D 1 290 ? 54.059 92.120 48.762 1.00 74.35 1107 HIS D CA 1
ATOM 11037 C C . HIS D 1 290 ? 54.769 90.998 48.002 1.00 69.96 1107 HIS D C 1
ATOM 11038 O O . HIS D 1 290 ? 55.296 90.077 48.627 1.00 70.33 1107 HIS D O 1
ATOM 11045 N N . PRO D 1 291 ? 54.744 91.012 46.660 1.00 64.62 1108 PRO D N 1
ATOM 11046 C CA . PRO D 1 291 ? 54.112 91.957 45.745 1.00 56.99 1108 PRO D CA 1
ATOM 11047 C C . PRO D 1 291 ? 52.904 91.163 45.231 1.00 51.59 1108 PRO D C 1
ATOM 11048 O O . PRO D 1 291 ? 52.911 89.928 45.244 1.00 47.33 1108 PRO D O 1
ATOM 11052 N N . VAL D 1 292 ? 51.867 91.865 44.808 1.00 46.23 1109 VAL D N 1
ATOM 11053 C CA . VAL D 1 292 ? 50.663 91.218 44.339 1.00 43.07 1109 VAL D CA 1
ATOM 11054 C C . VAL D 1 292 ? 50.611 91.131 42.818 1.00 41.90 1109 VAL D C 1
ATOM 11055 O O . VAL D 1 292 ? 51.216 91.941 42.115 1.00 39.82 1109 VAL D O 1
ATOM 11059 N N . LEU D 1 293 ? 49.899 90.135 42.307 1.00 38.89 1110 LEU D N 1
ATOM 11060 C CA . LEU D 1 293 ? 49.752 90.003 40.870 1.00 37.55 1110 LEU D CA 1
ATOM 11061 C C . LEU D 1 293 ? 48.664 90.961 40.418 1.00 37.17 1110 LEU D C 1
ATOM 11062 O O . LEU D 1 293 ? 47.671 91.164 41.115 1.00 36.55 1110 LEU D O 1
ATOM 11067 N N . LYS D 1 294 ? 48.848 91.547 39.244 1.00 40.31 1111 LYS D N 1
ATOM 11068 C CA . LYS D 1 294 ? 47.872 92.485 38.715 1.00 40.89 1111 LYS D CA 1
ATOM 11069 C C . LYS D 1 294 ? 47.442 92.046 37.312 1.00 36.82 1111 LYS D C 1
ATOM 11070 O O . LYS D 1 294 ? 48.058 91.154 36.726 1.00 32.18 1111 LYS D O 1
ATOM 11076 N N . LYS D 1 295 ? 46.380 92.650 36.784 1.00 34.80 1112 LYS D N 1
ATOM 11077 C CA . LYS D 1 295 ? 45.906 92.296 35.453 1.00 33.71 1112 LYS D CA 1
ATOM 11078 C C . LYS D 1 295 ? 46.980 92.567 34.426 1.00 31.99 1112 LYS D C 1
ATOM 11079 O O . LYS D 1 295 ? 47.685 93.562 34.513 1.00 36.14 1112 LYS D O 1
ATOM 11085 N N . GLU D 1 296 ? 47.112 91.674 33.454 1.00 32.65 1113 GLU D N 1
ATOM 11086 C CA . GLU D 1 296 ? 48.115 91.830 32.415 1.00 31.54 1113 GLU D CA 1
ATOM 11087 C C . GLU D 1 296 ? 47.418 92.209 31.115 1.00 27.19 1113 GLU D C 1
ATOM 11088 O O . GLU D 1 296 ? 46.358 91.684 30.797 1.00 27.90 1113 GLU D O 1
ATOM 11094 N N . PRO D 1 297 ? 47.989 93.155 30.359 1.00 28.08 1114 PRO D N 1
ATOM 11095 C CA . PRO D 1 297 ? 47.359 93.556 29.095 1.00 26.60 1114 PRO D CA 1
ATOM 11096 C C . PRO D 1 297 ? 47.918 92.829 27.874 1.00 23.07 1114 PRO D C 1
ATOM 11097 O O . PRO D 1 297 ? 49.060 92.368 27.883 1.00 19.55 1114 PRO D O 1
ATOM 11101 N N . TYR D 1 298 ? 47.121 92.739 26.816 1.00 23.32 1115 TYR D N 1
ATOM 11102 C CA . TYR D 1 298 ? 47.617 92.126 25.588 1.00 22.58 1115 TYR D CA 1
ATOM 11103 C C . TYR D 1 298 ? 48.691 93.050 25.053 1.00 20.93 1115 TYR D C 1
ATOM 11104 O O . TYR D 1 298 ? 48.564 94.275 25.135 1.00 30.53 1115 TYR D O 1
ATOM 11113 N N . ILE D 1 299 ? 49.755 92.481 24.515 1.00 18.45 1116 ILE D N 1
ATOM 11114 C CA . ILE D 1 299 ? 50.806 93.301 23.943 1.00 19.39 1116 ILE D CA 1
ATOM 11115 C C . ILE D 1 299 ? 50.808 93.066 22.443 1.00 20.09 1116 ILE D C 1
ATOM 11116 O O . ILE D 1 299 ? 50.948 91.934 21.989 1.00 22.41 1116 ILE D O 1
ATOM 11121 N N . VAL D 1 300 ? 50.621 94.134 21.680 1.00 22.24 1117 VAL D N 1
ATOM 11122 C CA . VAL D 1 300 ? 50.642 94.040 20.228 1.00 24.68 1117 VAL D CA 1
ATOM 11123 C C . VAL D 1 300 ? 51.964 94.622 19.717 1.00 25.45 1117 VAL D C 1
ATOM 11124 O O . VAL D 1 300 ? 52.240 95.812 19.885 1.00 25.38 1117 VAL D O 1
ATOM 11128 N N . VAL D 1 301 ? 52.790 93.777 19.115 1.00 24.85 1118 VAL D N 1
ATOM 11129 C CA . VAL D 1 301 ? 54.065 94.231 18.568 1.00 25.05 1118 VAL D CA 1
ATOM 11130 C C . VAL D 1 301 ? 53.848 94.617 17.103 1.00 28.43 1118 VAL D C 1
ATOM 11131 O O . VAL D 1 301 ? 53.530 93.774 16.260 1.00 27.63 1118 VAL D O 1
ATOM 11135 N N . LEU D 1 302 ? 54.014 95.901 16.808 1.00 32.42 1119 LEU D N 1
ATOM 11136 C CA . LEU D 1 302 ? 53.831 96.407 15.453 1.00 33.18 1119 LEU D CA 1
ATOM 11137 C C . LEU D 1 302 ? 55.172 96.725 14.807 1.00 33.22 1119 LEU D C 1
ATOM 11138 O O . LEU D 1 302 ? 55.962 97.493 15.349 1.00 34.11 1119 LEU D O 1
ATOM 11143 N N . VAL D 1 303 ? 55.430 96.128 13.652 1.00 31.92 1120 VAL D N 1
ATOM 11144 C CA . VAL D 1 303 ? 56.676 96.368 12.944 1.00 34.49 1120 VAL D CA 1
ATOM 11145 C C . VAL D 1 303 ? 56.367 96.886 11.544 1.00 38.77 1120 VAL D C 1
ATOM 11146 O O . VAL D 1 303 ? 55.923 96.125 10.679 1.00 37.07 1120 VAL D O 1
ATOM 11150 N N . ASP D 1 304 ? 56.587 98.182 11.328 1.00 42.61 1121 ASP D N 1
ATOM 11151 C CA . ASP D 1 304 ? 56.329 98.780 10.024 1.00 46.27 1121 ASP D CA 1
ATOM 11152 C C . ASP D 1 304 ? 57.525 98.608 9.110 1.00 47.37 1121 ASP D C 1
ATOM 11153 O O . ASP D 1 304 ? 58.625 99.060 9.417 1.00 49.92 1121 ASP D O 1
ATOM 11158 N N . GLU D 1 305 ? 57.288 97.970 7.972 1.00 46.40 1122 GLU D N 1
ATOM 11159 C CA . GLU D 1 305 ? 58.329 97.697 6.999 1.00 42.83 1122 GLU D CA 1
ATOM 11160 C C . GLU D 1 305 ? 59.458 96.906 7.640 1.00 42.52 1122 GLU D C 1
ATOM 11161 O O . GLU D 1 305 ? 60.557 97.427 7.831 1.00 41.18 1122 GLU D O 1
ATOM 11167 N N . PHE D 1 306 ? 59.190 95.640 7.957 1.00 40.41 1123 PHE D N 1
ATOM 11168 C CA . PHE D 1 306 ? 60.199 94.807 8.593 1.00 40.26 1123 PHE D CA 1
ATOM 11169 C C . PHE D 1 306 ? 61.254 94.330 7.593 1.00 41.23 1123 PHE D C 1
ATOM 11170 O O . PHE D 1 306 ? 62.121 93.522 7.919 1.00 41.12 1123 PHE D O 1
ATOM 11178 N N . ALA D 1 307 ? 61.187 94.848 6.370 1.00 44.13 1124 ALA D N 1
ATOM 11179 C CA . ALA D 1 307 ? 62.168 94.482 5.354 1.00 48.85 1124 ALA D CA 1
ATOM 11180 C C . ALA D 1 307 ? 63.491 95.122 5.757 1.00 51.39 1124 ALA D C 1
ATOM 11181 O O . ALA D 1 307 ? 64.559 94.565 5.516 1.00 52.90 1124 ALA D O 1
ATOM 11183 N N . ASP D 1 308 ? 63.411 96.303 6.365 1.00 54.28 1125 ASP D N 1
ATOM 11184 C CA . ASP D 1 308 ? 64.602 97.001 6.835 1.00 55.75 1125 ASP D CA 1
ATOM 11185 C C . ASP D 1 308 ? 65.190 96.171 7.962 1.00 57.89 1125 ASP D C 1
ATOM 11186 O O . ASP D 1 308 ? 66.400 95.972 8.035 1.00 62.68 1125 ASP D O 1
ATOM 11191 N N . LEU D 1 309 ? 64.316 95.688 8.839 1.00 57.29 1126 LEU D N 1
ATOM 11192 C CA . LEU D 1 309 ? 64.719 94.858 9.962 1.00 55.54 1126 LEU D CA 1
ATOM 11193 C C . LEU D 1 309 ? 65.457 93.624 9.437 1.00 57.10 1126 LEU D C 1
ATOM 11194 O O . LEU D 1 309 ? 66.412 93.153 10.051 1.00 54.73 1126 LEU D O 1
ATOM 11199 N N . MET D 1 310 ? 65.009 93.119 8.288 1.00 59.69 1127 MET D N 1
ATOM 11200 C CA . MET D 1 310 ? 65.588 91.930 7.660 1.00 63.84 1127 MET D CA 1
ATOM 11201 C C . MET D 1 310 ? 66.957 92.134 7.013 1.00 67.66 1127 MET D C 1
ATOM 11202 O O . MET D 1 310 ? 67.853 91.301 7.170 1.00 69.47 1127 MET D O 1
ATOM 11207 N N . MET D 1 311 ? 67.112 93.231 6.277 1.00 70.51 1128 MET D N 1
ATOM 11208 C CA . MET D 1 311 ? 68.367 93.529 5.591 1.00 72.90 1128 MET D CA 1
ATOM 11209 C C . MET D 1 311 ? 69.387 94.260 6.450 1.00 70.88 1128 MET D C 1
ATOM 11210 O O . MET D 1 311 ? 69.854 95.335 6.082 1.00 72.73 1128 MET D O 1
ATOM 11215 N N . THR D 1 312 ? 69.734 93.667 7.587 1.00 68.27 1129 THR D N 1
ATOM 11216 C CA . THR D 1 312 ? 70.709 94.251 8.499 1.00 68.13 1129 THR D CA 1
ATOM 11217 C C . THR D 1 312 ? 70.695 93.529 9.845 1.00 65.13 1129 THR D C 1
ATOM 11218 O O . THR D 1 312 ? 71.650 93.608 10.616 1.00 66.66 1129 THR D O 1
ATOM 11222 N N . VAL D 1 313 ? 69.602 92.828 10.121 1.00 61.93 1130 VAL D N 1
ATOM 11223 C CA . VAL D 1 313 ? 69.452 92.081 11.364 1.00 57.89 1130 VAL D CA 1
ATOM 11224 C C . VAL D 1 313 ? 68.644 90.818 11.040 1.00 56.11 1130 VAL D C 1
ATOM 11225 O O . VAL D 1 313 ? 68.059 90.185 11.919 1.00 53.07 1130 VAL D O 1
ATOM 11229 N N . GLY D 1 314 ? 68.632 90.460 9.760 1.00 54.31 1131 GLY D N 1
ATOM 11230 C CA . GLY D 1 314 ? 67.899 89.293 9.302 1.00 57.29 1131 GLY D CA 1
ATOM 11231 C C . GLY D 1 314 ? 67.868 88.065 10.200 1.00 59.23 1131 GLY D C 1
ATOM 11232 O O . GLY D 1 314 ? 66.902 87.857 10.933 1.00 58.72 1131 GLY D O 1
ATOM 11233 N N . LYS D 1 315 ? 68.921 87.252 10.141 1.00 59.73 1132 LYS D N 1
ATOM 11234 C CA . LYS D 1 315 ? 69.004 86.017 10.919 1.00 62.34 1132 LYS D CA 1
ATOM 11235 C C . LYS D 1 315 ? 68.732 86.115 12.415 1.00 64.56 1132 LYS D C 1
ATOM 11236 O O . LYS D 1 315 ? 68.210 85.172 13.011 1.00 66.68 1132 LYS D O 1
ATOM 11242 N N . LYS D 1 316 ? 69.084 87.235 13.033 1.00 65.41 1133 LYS D N 1
ATOM 11243 C CA . LYS D 1 316 ? 68.850 87.376 14.462 1.00 66.05 1133 LYS D CA 1
ATOM 11244 C C . LYS D 1 316 ? 67.378 87.647 14.737 1.00 65.06 1133 LYS D C 1
ATOM 11245 O O . LYS D 1 316 ? 66.841 87.213 15.751 1.00 67.05 1133 LYS D O 1
ATOM 11251 N N . VAL D 1 317 ? 66.729 88.364 13.825 1.00 65.96 1134 VAL D N 1
ATOM 11252 C CA . VAL D 1 317 ? 65.309 88.688 13.966 1.00 63.75 1134 VAL D CA 1
ATOM 11253 C C . VAL D 1 317 ? 64.427 87.480 13.635 1.00 60.82 1134 VAL D C 1
ATOM 11254 O O . VAL D 1 317 ? 63.484 87.178 14.363 1.00 58.03 1134 VAL D O 1
ATOM 11258 N N . GLU D 1 318 ? 64.727 86.797 12.534 1.00 60.82 1135 GLU D N 1
ATOM 11259 C CA . GLU D 1 318 ? 63.965 85.611 12.153 1.00 59.88 1135 GLU D CA 1
ATOM 11260 C C . GLU D 1 318 ? 63.950 84.665 13.336 1.00 57.88 1135 GLU D C 1
ATOM 11261 O O . GLU D 1 318 ? 62.938 84.041 13.639 1.00 56.88 1135 GLU D O 1
ATOM 11267 N N . GLU D 1 319 ? 65.097 84.562 13.995 1.00 56.58 1136 GLU D N 1
ATOM 11268 C CA . GLU D 1 319 ? 65.239 83.686 15.140 1.00 57.65 1136 GLU D CA 1
ATOM 11269 C C . GLU D 1 319 ? 64.256 84.103 16.227 1.00 53.37 1136 GLU D C 1
ATOM 11270 O O . GLU D 1 319 ? 63.490 83.285 16.731 1.00 55.89 1136 GLU D O 1
ATOM 11276 N N . LEU D 1 320 ? 64.259 85.383 16.572 1.00 49.43 1137 LEU D N 1
ATOM 11277 C CA . LEU D 1 320 ? 63.365 85.882 17.608 1.00 45.49 1137 LEU D CA 1
ATOM 11278 C C . LEU D 1 320 ? 61.891 85.867 17.206 1.00 43.68 1137 LEU D C 1
ATOM 11279 O O . LEU D 1 320 ? 61.024 85.543 18.019 1.00 40.51 1137 LEU D O 1
ATOM 11284 N N . ILE D 1 321 ? 61.597 86.216 15.959 1.00 40.38 1138 ILE D N 1
ATOM 11285 C CA . ILE D 1 321 ? 60.212 86.213 15.514 1.00 42.15 1138 ILE D CA 1
ATOM 11286 C C . ILE D 1 321 ? 59.643 84.798 15.614 1.00 44.10 1138 ILE D C 1
ATOM 11287 O O . ILE D 1 321 ? 58.529 84.600 16.104 1.00 42.21 1138 ILE D O 1
ATOM 11292 N N . ALA D 1 322 ? 60.423 83.820 15.164 1.00 45.38 1139 ALA D N 1
ATOM 11293 C CA . ALA D 1 322 ? 60.001 82.422 15.187 1.00 47.92 1139 ALA D CA 1
ATOM 11294 C C . ALA D 1 322 ? 59.643 81.967 16.592 1.00 48.09 1139 ALA D C 1
ATOM 11295 O O . ALA D 1 322 ? 58.618 81.309 16.803 1.00 47.45 1139 ALA D O 1
ATOM 11297 N N . ARG D 1 323 ? 60.482 82.321 17.557 1.00 47.10 1140 ARG D N 1
ATOM 11298 C CA . ARG D 1 323 ? 60.218 81.917 18.927 1.00 48.28 1140 ARG D CA 1
ATOM 11299 C C . ARG D 1 323 ? 58.960 82.549 19.513 1.00 46.73 1140 ARG D C 1
ATOM 11300 O O . ARG D 1 323 ? 58.210 81.896 20.239 1.00 50.02 1140 ARG D O 1
ATOM 11308 N N . LEU D 1 324 ? 58.730 83.819 19.212 1.00 43.51 1141 LEU D N 1
ATOM 11309 C CA . LEU D 1 324 ? 57.536 84.486 19.708 1.00 39.50 1141 LEU D CA 1
ATOM 11310 C C . LEU D 1 324 ? 56.306 83.857 19.100 1.00 38.08 1141 LEU D C 1
ATOM 11311 O O . LEU D 1 324 ? 55.490 83.262 19.799 1.00 40.60 1141 LEU D O 1
ATOM 11316 N N . ALA D 1 325 ? 56.193 84.001 17.783 1.00 38.81 1142 ALA D N 1
ATOM 11317 C CA . ALA D 1 325 ? 55.071 83.483 17.015 1.00 35.92 1142 ALA D CA 1
ATOM 11318 C C . ALA D 1 325 ? 54.601 82.095 17.450 1.00 36.42 1142 ALA D C 1
ATOM 11319 O O . ALA D 1 325 ? 53.400 81.849 17.591 1.00 37.13 1142 ALA D O 1
ATOM 11321 N N . GLN D 1 326 ? 55.544 81.191 17.673 1.00 33.11 1143 GLN D N 1
ATOM 11322 C CA . GLN D 1 326 ? 55.193 79.840 18.061 1.00 34.51 1143 GLN D CA 1
ATOM 11323 C C . GLN D 1 326 ? 54.340 79.676 19.324 1.00 38.11 1143 GLN D C 1
ATOM 11324 O O . GLN D 1 326 ? 53.341 78.951 19.298 1.00 37.99 1143 GLN D O 1
ATOM 11330 N N . LYS D 1 327 ? 54.707 80.349 20.416 1.00 37.87 1144 LYS D N 1
ATOM 11331 C CA . LYS D 1 327 ? 53.968 80.194 21.671 1.00 40.04 1144 LYS D CA 1
ATOM 11332 C C . LYS D 1 327 ? 53.468 81.461 22.340 1.00 39.82 1144 LYS D C 1
ATOM 11333 O O . LYS D 1 327 ? 53.016 81.407 23.481 1.00 43.30 1144 LYS D O 1
ATOM 11339 N N . ALA D 1 328 ? 53.539 82.598 21.663 1.00 37.97 1145 ALA D N 1
ATOM 11340 C CA . ALA D 1 328 ? 53.115 83.843 22.301 1.00 35.49 1145 ALA D CA 1
ATOM 11341 C C . ALA D 1 328 ? 51.615 84.013 22.470 1.00 33.73 1145 ALA D C 1
ATOM 11342 O O . ALA D 1 328 ? 51.175 84.754 23.342 1.00 34.98 1145 ALA D O 1
ATOM 11344 N N . ARG D 1 329 ? 50.837 83.325 21.644 1.00 31.43 1146 ARG D N 1
ATOM 11345 C CA . ARG D 1 329 ? 49.386 83.458 21.668 1.00 26.75 1146 ARG D CA 1
ATOM 11346 C C . ARG D 1 329 ? 48.723 83.396 23.041 1.00 26.04 1146 ARG D C 1
ATOM 11347 O O . ARG D 1 329 ? 48.136 84.379 23.502 1.00 23.25 1146 ARG D O 1
ATOM 11355 N N . ALA D 1 330 ? 48.796 82.241 23.691 1.00 25.20 1147 ALA D N 1
ATOM 11356 C CA . ALA D 1 330 ? 48.173 82.096 25.002 1.00 21.11 1147 ALA D CA 1
ATOM 11357 C C . ALA D 1 330 ? 48.710 83.150 25.981 1.00 16.68 1147 ALA D C 1
ATOM 11358 O O . ALA D 1 330 ? 48.014 83.562 26.898 1.00 17.85 1147 ALA D O 1
ATOM 11360 N N . ALA D 1 331 ? 49.944 83.592 25.773 1.00 15.91 1148 ALA D N 1
ATOM 11361 C CA . ALA D 1 331 ? 50.545 84.600 26.638 1.00 17.21 1148 ALA D CA 1
ATOM 11362 C C . ALA D 1 331 ? 49.946 85.994 26.440 1.00 20.12 1148 ALA D C 1
ATOM 11363 O O . ALA D 1 331 ? 50.156 86.877 27.256 1.00 19.97 1148 ALA D O 1
ATOM 11365 N N . GLY D 1 332 ? 49.209 86.188 25.349 1.00 23.93 1149 GLY D N 1
ATOM 11366 C CA . GLY D 1 332 ? 48.596 87.475 25.092 1.00 22.68 1149 GLY D CA 1
ATOM 11367 C C . GLY D 1 332 ? 49.491 88.452 24.356 1.00 26.96 1149 GLY D C 1
ATOM 11368 O O . GLY D 1 332 ? 49.309 89.670 24.459 1.00 23.99 1149 GLY D O 1
ATOM 11369 N N . ILE D 1 333 ? 50.459 87.921 23.613 1.00 27.83 1150 ILE D N 1
ATOM 11370 C CA . ILE D 1 333 ? 51.387 88.746 22.843 1.00 27.69 1150 ILE D CA 1
ATOM 11371 C C . ILE D 1 333 ? 51.202 88.440 21.359 1.00 29.56 1150 ILE D C 1
ATOM 11372 O O . ILE D 1 333 ? 51.233 87.276 20.937 1.00 32.73 1150 ILE D O 1
ATOM 11377 N N . HIS D 1 334 ? 51.009 89.486 20.562 1.00 29.58 1151 HIS D N 1
ATOM 11378 C CA . HIS D 1 334 ? 50.773 89.298 19.140 1.00 26.41 1151 HIS D CA 1
ATOM 11379 C C . HIS D 1 334 ? 51.607 90.165 18.213 1.00 25.96 1151 HIS D C 1
ATOM 11380 O O . HIS D 1 334 ? 51.790 91.357 18.458 1.00 29.42 1151 HIS D O 1
ATOM 11387 N N . LEU D 1 335 ? 52.091 89.547 17.138 1.00 26.22 1152 LEU D N 1
ATOM 11388 C CA . LEU D 1 335 ? 52.918 90.207 16.130 1.00 26.57 1152 LEU D CA 1
ATOM 11389 C C . LEU D 1 335 ? 52.155 90.629 14.885 1.00 25.76 1152 LEU D C 1
ATOM 11390 O O . LEU D 1 335 ? 51.266 89.921 14.420 1.00 25.34 1152 LEU D O 1
ATOM 11395 N N . VAL D 1 336 ? 52.520 91.791 14.350 1.00 26.84 1153 VAL D N 1
ATOM 11396 C CA . VAL D 1 336 ? 51.934 92.325 13.121 1.00 25.85 1153 VAL D CA 1
ATOM 11397 C C . VAL D 1 336 ? 53.126 92.819 12.305 1.00 25.85 1153 VAL D C 1
ATOM 11398 O O . VAL D 1 336 ? 53.753 93.810 12.668 1.00 28.08 1153 VAL D O 1
ATOM 11402 N N . LEU D 1 337 ? 53.465 92.113 11.231 1.00 26.25 1154 LEU D N 1
ATOM 11403 C CA . LEU D 1 337 ? 54.598 92.510 10.391 1.00 26.90 1154 LEU D CA 1
ATOM 11404 C C . LEU D 1 337 ? 54.120 93.039 9.044 1.00 25.73 1154 LEU D C 1
ATOM 11405 O O . LEU D 1 337 ? 53.449 92.333 8.292 1.00 23.06 1154 LEU D O 1
ATOM 11410 N N . ALA D 1 338 ? 54.477 94.283 8.753 1.00 24.89 1155 ALA D N 1
ATOM 11411 C CA . ALA D 1 338 ? 54.080 94.938 7.514 1.00 25.32 1155 ALA D CA 1
ATOM 11412 C C . ALA D 1 338 ? 55.300 95.207 6.641 1.00 26.40 1155 ALA D C 1
ATOM 11413 O O . ALA D 1 338 ? 56.379 95.497 7.155 1.00 29.64 1155 ALA D O 1
ATOM 11415 N N . THR D 1 339 ? 55.132 95.109 5.326 1.00 27.80 1156 THR D N 1
ATOM 11416 C CA . THR D 1 339 ? 56.232 95.357 4.389 1.00 27.51 1156 THR D CA 1
ATOM 11417 C C . THR D 1 339 ? 55.704 95.685 3.000 1.00 27.29 1156 THR D C 1
ATOM 11418 O O . THR D 1 339 ? 54.592 95.300 2.642 1.00 25.71 1156 THR D O 1
ATOM 11422 N N . GLN D 1 340 ? 56.504 96.407 2.227 1.00 30.10 1157 GLN D N 1
ATOM 11423 C CA . GLN D 1 340 ? 56.131 96.751 0.864 1.00 32.72 1157 GLN D CA 1
ATOM 11424 C C . GLN D 1 340 ? 57.225 96.316 -0.092 1.00 34.87 1157 GLN D C 1
ATOM 11425 O O . GLN D 1 340 ? 57.348 96.820 -1.206 1.00 35.38 1157 GLN D O 1
ATOM 11431 N N . ARG D 1 341 ? 58.018 95.358 0.373 1.00 35.45 1158 ARG D N 1
ATOM 11432 C CA . ARG D 1 341 ? 59.081 94.766 -0.410 1.00 40.63 1158 ARG D CA 1
ATOM 11433 C C . ARG D 1 341 ? 58.933 93.251 -0.261 1.00 44.10 1158 ARG D C 1
ATOM 11434 O O . ARG D 1 341 ? 59.811 92.569 0.275 1.00 43.91 1158 ARG D O 1
ATOM 11442 N N . PRO D 1 342 ? 57.805 92.706 -0.742 1.00 45.47 1159 PRO D N 1
ATOM 11443 C CA . PRO D 1 342 ? 57.506 91.274 -0.673 1.00 48.20 1159 PRO D CA 1
ATOM 11444 C C . PRO D 1 342 ? 58.508 90.426 -1.442 1.00 50.57 1159 PRO D C 1
ATOM 11445 O O . PRO D 1 342 ? 58.197 89.914 -2.520 1.00 55.02 1159 PRO D O 1
ATOM 11449 N N . SER D 1 343 ? 59.709 90.274 -0.902 1.00 49.34 1160 SER D N 1
ATOM 11450 C CA . SER D 1 343 ? 60.708 89.460 -1.574 1.00 52.21 1160 SER D CA 1
ATOM 11451 C C . SER D 1 343 ? 60.897 88.172 -0.800 1.00 52.05 1160 SER D C 1
ATOM 11452 O O . SER D 1 343 ? 60.459 88.058 0.345 1.00 53.19 1160 SER D O 1
ATOM 11455 N N . VAL D 1 344 ? 61.544 87.199 -1.433 1.00 54.56 1161 VAL D N 1
ATOM 11456 C CA . VAL D 1 344 ? 61.804 85.916 -0.793 1.00 54.10 1161 VAL D CA 1
ATOM 11457 C C . VAL D 1 344 ? 62.814 86.167 0.320 1.00 53.87 1161 VAL D C 1
ATOM 11458 O O . VAL D 1 344 ? 62.963 85.362 1.238 1.00 52.53 1161 VAL D O 1
ATOM 11462 N N . ASP D 1 345 ? 63.492 87.310 0.231 1.00 56.94 1162 ASP D N 1
ATOM 11463 C CA . ASP D 1 345 ? 64.492 87.716 1.223 1.00 57.61 1162 ASP D CA 1
ATOM 11464 C C . ASP D 1 345 ? 63.826 88.286 2.474 1.00 55.86 1162 ASP D C 1
ATOM 11465 O O . ASP D 1 345 ? 64.390 88.232 3.570 1.00 54.57 1162 ASP D O 1
ATOM 11470 N N . VAL D 1 346 ? 62.632 88.847 2.298 1.00 51.67 1163 VAL D N 1
ATOM 11471 C CA . VAL D 1 346 ? 61.893 89.424 3.411 1.00 49.92 1163 VAL D CA 1
ATOM 11472 C C . VAL D 1 346 ? 60.907 88.399 3.960 1.00 50.26 1163 VAL D C 1
ATOM 11473 O O . VAL D 1 346 ? 61.005 87.997 5.124 1.00 46.62 1163 VAL D O 1
ATOM 11477 N N . ILE D 1 347 ? 59.955 87.984 3.124 1.00 50.26 1164 ILE D N 1
ATOM 11478 C CA . ILE D 1 347 ? 58.976 86.981 3.533 1.00 48.99 1164 ILE D CA 1
ATOM 11479 C C . ILE D 1 347 ? 59.669 85.644 3.302 1.00 49.17 1164 ILE D C 1
ATOM 11480 O O . ILE D 1 347 ? 59.457 84.983 2.277 1.00 49.92 1164 ILE D O 1
ATOM 11485 N N . THR D 1 348 ? 60.515 85.265 4.252 1.00 45.60 1165 THR D N 1
ATOM 11486 C CA . THR D 1 348 ? 61.268 84.022 4.162 1.00 47.04 1165 THR D CA 1
ATOM 11487 C C . THR D 1 348 ? 60.431 82.818 4.556 1.00 48.20 1165 THR D C 1
ATOM 11488 O O . THR D 1 348 ? 59.292 82.961 5.010 1.00 50.39 1165 THR D O 1
ATOM 11492 N N . GLY D 1 349 ? 61.002 81.630 4.382 1.00 47.94 1166 GLY D N 1
ATOM 11493 C CA . GLY D 1 349 ? 60.299 80.414 4.749 1.00 46.11 1166 GLY D CA 1
ATOM 11494 C C . GLY D 1 349 ? 59.975 80.395 6.231 1.00 46.40 1166 GLY D C 1
ATOM 11495 O O . GLY D 1 349 ? 58.838 80.106 6.609 1.00 47.83 1166 GLY D O 1
ATOM 11496 N N . LEU D 1 350 ? 60.961 80.710 7.074 1.00 46.21 1167 LEU D N 1
ATOM 11497 C CA . LEU D 1 350 ? 60.743 80.720 8.518 1.00 46.97 1167 LEU D CA 1
ATOM 11498 C C . LEU D 1 350 ? 59.678 81.719 8.904 1.00 47.27 1167 LEU D C 1
ATOM 11499 O O . LEU D 1 350 ? 58.860 81.450 9.785 1.00 49.89 1167 LEU D O 1
ATOM 11504 N N . ILE D 1 351 ? 59.692 82.881 8.258 1.00 44.97 1168 ILE D N 1
ATOM 11505 C CA . ILE D 1 351 ? 58.697 83.900 8.569 1.00 42.96 1168 ILE D CA 1
ATOM 11506 C C . ILE D 1 351 ? 57.311 83.366 8.217 1.00 41.71 1168 ILE D C 1
ATOM 11507 O O . ILE D 1 351 ? 56.393 83.411 9.044 1.00 38.81 1168 ILE D O 1
ATOM 11512 N N . LYS D 1 352 ? 57.169 82.846 7.000 1.00 38.81 1169 LYS D N 1
ATOM 11513 C CA . LYS D 1 352 ? 55.887 82.306 6.562 1.00 43.04 1169 LYS D CA 1
ATOM 11514 C C . LYS D 1 352 ? 55.459 81.144 7.450 1.00 42.78 1169 LYS D C 1
ATOM 11515 O O . LYS D 1 352 ? 54.288 80.999 7.799 1.00 43.26 1169 LYS D O 1
ATOM 11521 N N . ALA D 1 353 ? 56.417 80.313 7.823 1.00 42.53 1170 ALA D N 1
ATOM 11522 C CA . ALA D 1 353 ? 56.108 79.178 8.664 1.00 42.90 1170 ALA D CA 1
ATOM 11523 C C . ALA D 1 353 ? 55.553 79.596 10.025 1.00 40.87 1170 ALA D C 1
ATOM 11524 O O . ALA D 1 353 ? 54.775 78.863 10.623 1.00 40.03 1170 ALA D O 1
ATOM 11526 N N . ASN D 1 354 ? 55.926 80.776 10.512 1.00 41.35 1171 ASN D N 1
ATOM 11527 C CA . ASN D 1 354 ? 55.447 81.202 11.826 1.00 44.53 1171 ASN D CA 1
ATOM 11528 C C . ASN D 1 354 ? 54.318 82.239 11.894 1.00 45.81 1171 ASN D C 1
ATOM 11529 O O . ASN D 1 354 ? 53.761 82.482 12.972 1.00 47.34 1171 ASN D O 1
ATOM 11534 N N . ILE D 1 355 ? 53.992 82.872 10.768 1.00 42.92 1172 ILE D N 1
ATOM 11535 C CA . ILE D 1 355 ? 52.881 83.819 10.758 1.00 40.35 1172 ILE D CA 1
ATOM 11536 C C . ILE D 1 355 ? 51.775 83.196 9.896 1.00 40.84 1172 ILE D C 1
ATOM 11537 O O . ILE D 1 355 ? 51.819 83.239 8.667 1.00 40.83 1172 ILE D O 1
ATOM 11542 N N . PRO D 1 356 ? 50.771 82.591 10.549 1.00 40.50 1173 PRO D N 1
ATOM 11543 C CA . PRO D 1 356 ? 49.645 81.935 9.874 1.00 40.55 1173 PRO D CA 1
ATOM 11544 C C . PRO D 1 356 ? 48.737 82.827 9.038 1.00 38.75 1173 PRO D C 1
ATOM 11545 O O . PRO D 1 356 ? 48.445 82.519 7.884 1.00 44.13 1173 PRO D O 1
ATOM 11549 N N . THR D 1 357 ? 48.287 83.929 9.619 1.00 34.77 1174 THR D N 1
ATOM 11550 C CA . THR D 1 357 ? 47.408 84.835 8.908 1.00 31.05 1174 THR D CA 1
ATOM 11551 C C . THR D 1 357 ? 48.190 85.813 8.049 1.00 27.00 1174 THR D C 1
ATOM 11552 O O . THR D 1 357 ? 49.091 86.495 8.532 1.00 22.93 1174 THR D O 1
ATOM 11556 N N . ARG D 1 358 ? 47.844 85.884 6.772 1.00 23.81 1175 ARG D N 1
ATOM 11557 C CA . ARG D 1 358 ? 48.533 86.805 5.885 1.00 25.51 1175 ARG D CA 1
ATOM 11558 C C . ARG D 1 358 ? 47.552 87.665 5.114 1.00 25.25 1175 ARG D C 1
ATOM 11559 O O . ARG D 1 358 ? 46.432 87.247 4.833 1.00 27.39 1175 ARG D O 1
ATOM 11567 N N . ILE D 1 359 ? 47.964 88.891 4.816 1.00 23.70 1176 ILE D N 1
ATOM 11568 C CA . ILE D 1 359 ? 47.140 89.804 4.046 1.00 18.52 1176 ILE D CA 1
ATOM 11569 C C . ILE D 1 359 ? 47.994 90.376 2.933 1.00 16.60 1176 ILE D C 1
ATOM 11570 O O . ILE D 1 359 ? 49.100 90.860 3.164 1.00 9.53 1176 ILE D O 1
ATOM 11575 N N . ALA D 1 360 ? 47.488 90.293 1.713 1.00 18.30 1177 ALA D N 1
ATOM 11576 C CA . ALA D 1 360 ? 48.202 90.843 0.581 1.00 16.22 1177 ALA D CA 1
ATOM 11577 C C . ALA D 1 360 ? 47.349 91.923 -0.049 1.00 18.51 1177 ALA D C 1
ATOM 11578 O O . ALA D 1 360 ? 46.191 91.697 -0.394 1.00 19.25 1177 ALA D O 1
ATOM 11580 N N . PHE D 1 361 ? 47.901 93.119 -0.141 1.00 19.30 1178 PHE D N 1
ATOM 11581 C CA . PHE D 1 361 ? 47.204 94.188 -0.818 1.00 21.51 1178 PHE D CA 1
ATOM 11582 C C . PHE D 1 361 ? 47.749 94.034 -2.249 1.00 25.68 1178 PHE D C 1
ATOM 11583 O O . PHE D 1 361 ? 48.599 93.159 -2.509 1.00 22.75 1178 PHE D O 1
ATOM 11591 N N . THR D 1 362 ? 47.273 94.858 -3.172 1.00 21.55 1179 THR D N 1
ATOM 11592 C CA . THR D 1 362 ? 47.736 94.760 -4.544 1.00 22.94 1179 THR D CA 1
ATOM 11593 C C . THR D 1 362 ? 49.256 94.676 -4.676 1.00 22.13 1179 THR D C 1
ATOM 11594 O O . THR D 1 362 ? 49.982 95.486 -4.100 1.00 23.32 1179 THR D O 1
ATOM 11598 N N . VAL D 1 363 ? 49.731 93.680 -5.418 1.00 21.37 1180 VAL D N 1
ATOM 11599 C CA . VAL D 1 363 ? 51.160 93.542 -5.690 1.00 25.85 1180 VAL D CA 1
ATOM 11600 C C . VAL D 1 363 ? 51.318 93.583 -7.207 1.00 31.19 1180 VAL D C 1
ATOM 11601 O O . VAL D 1 363 ? 50.349 93.405 -7.946 1.00 34.61 1180 VAL D O 1
ATOM 11605 N N . SER D 1 364 ? 52.539 93.798 -7.670 1.00 36.39 1181 SER D N 1
ATOM 11606 C CA . SER D 1 364 ? 52.821 93.905 -9.098 1.00 41.60 1181 SER D CA 1
ATOM 11607 C C . SER D 1 364 ? 52.901 92.619 -9.938 1.00 42.79 1181 SER D C 1
ATOM 11608 O O . SER D 1 364 ? 52.738 92.674 -11.157 1.00 46.15 1181 SER D O 1
ATOM 11611 N N . SER D 1 365 ? 53.144 91.473 -9.310 1.00 42.78 1182 SER D N 1
ATOM 11612 C CA . SER D 1 365 ? 53.267 90.226 -10.064 1.00 41.13 1182 SER D CA 1
ATOM 11613 C C . SER D 1 365 ? 52.736 88.987 -9.347 1.00 42.59 1182 SER D C 1
ATOM 11614 O O . SER D 1 365 ? 52.466 89.004 -8.145 1.00 43.32 1182 SER D O 1
ATOM 11617 N N . LYS D 1 366 ? 52.625 87.895 -10.093 1.00 42.58 1183 LYS D N 1
ATOM 11618 C CA . LYS D 1 366 ? 52.145 86.641 -9.534 1.00 42.01 1183 LYS D CA 1
ATOM 11619 C C . LYS D 1 366 ? 53.071 86.046 -8.477 1.00 41.13 1183 LYS D C 1
ATOM 11620 O O . LYS D 1 366 ? 52.590 85.481 -7.493 1.00 38.22 1183 LYS D O 1
ATOM 11626 N N . ILE D 1 367 ? 54.388 86.165 -8.666 1.00 40.27 1184 ILE D N 1
ATOM 11627 C CA . ILE D 1 367 ? 55.325 85.601 -7.693 1.00 43.09 1184 ILE D CA 1
ATOM 11628 C C . ILE D 1 367 ? 55.243 86.359 -6.367 1.00 43.68 1184 ILE D C 1
ATOM 11629 O O . ILE D 1 367 ? 55.279 85.752 -5.289 1.00 39.24 1184 ILE D O 1
ATOM 11634 N N . ASP D 1 368 ? 55.132 87.685 -6.449 1.00 43.63 1185 ASP D N 1
ATOM 11635 C CA . ASP D 1 368 ? 55.020 88.499 -5.246 1.00 43.76 1185 ASP D CA 1
ATOM 11636 C C . ASP D 1 368 ? 53.805 88.034 -4.474 1.00 41.12 1185 ASP D C 1
ATOM 11637 O O . ASP D 1 368 ? 53.853 87.890 -3.255 1.00 43.17 1185 ASP D O 1
ATOM 11642 N N . SER D 1 369 ? 52.708 87.804 -5.188 1.00 37.89 1186 SER D N 1
ATOM 11643 C CA . SER D 1 369 ? 51.490 87.343 -4.546 1.00 34.83 1186 SER D CA 1
ATOM 11644 C C . SER D 1 369 ? 51.765 85.978 -3.918 1.00 33.95 1186 SER D C 1
ATOM 11645 O O . SER D 1 369 ? 51.415 85.732 -2.756 1.00 28.26 1186 SER D O 1
ATOM 11648 N N . ARG D 1 370 ? 52.406 85.099 -4.682 1.00 33.82 1187 ARG D N 1
ATOM 11649 C CA . ARG D 1 370 ? 52.725 83.768 -4.171 1.00 39.49 1187 ARG D CA 1
ATOM 11650 C C . ARG D 1 370 ? 53.618 83.865 -2.938 1.00 38.41 1187 ARG D C 1
ATOM 11651 O O . ARG D 1 370 ? 53.428 83.135 -1.969 1.00 36.30 1187 ARG D O 1
ATOM 11659 N N . THR D 1 371 ? 54.580 84.782 -2.970 1.00 36.71 1188 THR D N 1
ATOM 11660 C CA . THR D 1 371 ? 55.479 84.981 -1.840 1.00 35.00 1188 THR D CA 1
ATOM 11661 C C . THR D 1 371 ? 54.683 85.316 -0.581 1.00 36.47 1188 THR D C 1
ATOM 11662 O O . THR D 1 371 ? 55.033 84.890 0.514 1.00 40.05 1188 THR D O 1
ATOM 11666 N N . ILE D 1 372 ? 53.609 86.083 -0.737 1.00 34.25 1189 ILE D N 1
ATOM 11667 C CA . ILE D 1 372 ? 52.790 86.466 0.401 1.00 29.80 1189 ILE D CA 1
ATOM 11668 C C . ILE D 1 372 ? 51.747 85.415 0.736 1.00 33.36 1189 ILE D C 1
ATOM 11669 O O . ILE D 1 372 ? 51.556 85.076 1.898 1.00 37.80 1189 ILE D O 1
ATOM 11674 N N . LEU D 1 373 ? 51.071 84.904 -0.288 1.00 34.66 1190 LEU D N 1
ATOM 11675 C CA . LEU D 1 373 ? 49.991 83.943 -0.089 1.00 36.97 1190 LEU D CA 1
ATOM 11676 C C . LEU D 1 373 ? 50.252 82.517 -0.545 1.00 39.27 1190 LEU D C 1
ATOM 11677 O O . LEU D 1 373 ? 49.403 81.646 -0.351 1.00 37.69 1190 LEU D O 1
ATOM 11682 N N . ASP D 1 374 ? 51.405 82.267 -1.153 1.00 45.02 1191 ASP D N 1
ATOM 11683 C CA . ASP D 1 374 ? 51.699 80.927 -1.660 1.00 49.39 1191 ASP D CA 1
ATOM 11684 C C . ASP D 1 374 ? 50.584 80.622 -2.653 1.00 50.93 1191 ASP D C 1
ATOM 11685 O O . ASP D 1 374 ? 50.121 79.482 -2.769 1.00 49.08 1191 ASP D O 1
ATOM 11690 N N . GLN D 1 375 ? 50.169 81.666 -3.371 1.00 49.82 1192 GLN D N 1
ATOM 11691 C CA . GLN D 1 375 ? 49.083 81.570 -4.334 1.00 49.54 1192 GLN D CA 1
ATOM 11692 C C . GLN D 1 375 ? 48.909 82.894 -5.072 1.00 48.16 1192 GLN D C 1
ATOM 11693 O O . GLN D 1 375 ? 49.168 83.965 -4.519 1.00 48.16 1192 GLN D O 1
ATOM 11699 N N . ALA D 1 376 ? 48.466 82.821 -6.322 1.00 46.05 1193 ALA D N 1
ATOM 11700 C CA . ALA D 1 376 ? 48.263 84.024 -7.116 1.00 43.78 1193 ALA D CA 1
ATOM 11701 C C . ALA D 1 376 ? 46.954 84.720 -6.748 1.00 43.45 1193 ALA D C 1
ATOM 11702 O O . ALA D 1 376 ? 46.167 84.211 -5.944 1.00 42.67 1193 ALA D O 1
ATOM 11704 N N . GLY D 1 377 ? 46.739 85.897 -7.331 1.00 42.99 1194 GLY D N 1
ATOM 11705 C CA . GLY D 1 377 ? 45.533 86.654 -7.064 1.00 36.66 1194 GLY D CA 1
ATOM 11706 C C . GLY D 1 377 ? 45.784 88.090 -6.651 1.00 38.69 1194 GLY D C 1
ATOM 11707 O O . GLY D 1 377 ? 45.074 88.983 -7.104 1.00 40.13 1194 GLY D O 1
ATOM 11708 N N . ALA D 1 378 ? 46.792 88.321 -5.810 1.00 37.43 1195 ALA D N 1
ATOM 11709 C CA . ALA D 1 378 ? 47.102 89.667 -5.321 1.00 36.38 1195 ALA D CA 1
ATOM 11710 C C . ALA D 1 378 ? 47.515 90.663 -6.402 1.00 37.40 1195 ALA D C 1
ATOM 11711 O O . ALA D 1 378 ? 47.425 91.878 -6.199 1.00 35.53 1195 ALA D O 1
ATOM 11713 N N . GLU D 1 379 ? 47.975 90.160 -7.541 1.00 37.98 1196 GLU D N 1
ATOM 11714 C CA . GLU D 1 379 ? 48.384 91.040 -8.633 1.00 39.32 1196 GLU D CA 1
ATOM 11715 C C . GLU D 1 379 ? 47.183 91.405 -9.490 1.00 36.68 1196 GLU D C 1
ATOM 11716 O O . GLU D 1 379 ? 47.315 92.117 -10.479 1.00 36.37 1196 GLU D O 1
ATOM 11722 N N . SER D 1 380 ? 46.012 90.918 -9.090 1.00 34.43 1197 SER D N 1
ATOM 11723 C CA . SER D 1 380 ? 44.774 91.171 -9.818 1.00 36.48 1197 SER D CA 1
ATOM 11724 C C . SER D 1 380 ? 43.805 92.024 -9.019 1.00 34.95 1197 SER D C 1
ATOM 11725 O O . SER D 1 380 ? 42.604 92.033 -9.295 1.00 35.97 1197 SER D O 1
ATOM 11728 N N . LEU D 1 381 ? 44.324 92.725 -8.019 1.00 34.10 1198 LEU D N 1
ATOM 11729 C CA . LEU D 1 381 ? 43.499 93.585 -7.183 1.00 32.29 1198 LEU D CA 1
ATOM 11730 C C . LEU D 1 381 ? 43.470 95.001 -7.773 1.00 31.72 1198 LEU D C 1
ATOM 11731 O O . LEU D 1 381 ? 44.301 95.347 -8.612 1.00 36.42 1198 LEU D O 1
ATOM 11736 N N . LEU D 1 382 ? 42.525 95.818 -7.327 1.00 28.52 1199 LEU D N 1
ATOM 11737 C CA . LEU D 1 382 ? 42.369 97.173 -7.851 1.00 25.85 1199 LEU D CA 1
ATOM 11738 C C . LEU D 1 382 ? 43.022 98.309 -7.055 1.00 25.76 1199 LEU D C 1
ATOM 11739 O O . LEU D 1 382 ? 42.647 99.477 -7.203 1.00 28.43 1199 LEU D O 1
ATOM 11744 N N . GLY D 1 383 ? 43.993 97.978 -6.217 1.00 21.50 1200 GLY D N 1
ATOM 11745 C CA . GLY D 1 383 ? 44.652 99.006 -5.437 1.00 20.53 1200 GLY D CA 1
ATOM 11746 C C . GLY D 1 383 ? 43.770 99.663 -4.392 1.00 24.18 1200 GLY D C 1
ATOM 11747 O O . GLY D 1 383 ? 42.681 99.176 -4.067 1.00 23.37 1200 GLY D O 1
ATOM 11748 N N . MET D 1 384 ? 44.253 100.776 -3.850 1.00 24.47 1201 MET D N 1
ATOM 11749 C CA . MET D 1 384 ? 43.521 101.524 -2.841 1.00 24.31 1201 MET D CA 1
ATOM 11750 C C . MET D 1 384 ? 42.813 100.688 -1.776 1.00 24.07 1201 MET D C 1
ATOM 11751 O O . MET D 1 384 ? 41.598 100.789 -1.612 1.00 26.57 1201 MET D O 1
ATOM 11756 N N . GLY D 1 385 ? 43.554 99.867 -1.046 1.00 20.15 1202 GLY D N 1
ATOM 11757 C CA . GLY D 1 385 ? 42.924 99.080 0.003 1.00 20.93 1202 GLY D CA 1
ATOM 11758 C C . GLY D 1 385 ? 42.331 97.738 -0.381 1.00 21.28 1202 GLY D C 1
ATOM 11759 O O . GLY D 1 385 ? 41.879 97.004 0.493 1.00 20.05 1202 GLY D O 1
ATOM 11760 N N . ASP D 1 386 ? 42.313 97.418 -1.673 1.00 21.94 1203 ASP D N 1
ATOM 11761 C CA . ASP D 1 386 ? 41.780 96.135 -2.137 1.00 25.39 1203 ASP D CA 1
ATOM 11762 C C . ASP D 1 386 ? 42.759 95.064 -1.635 1.00 27.28 1203 ASP D C 1
ATOM 11763 O O . ASP D 1 386 ? 43.976 95.224 -1.777 1.00 25.22 1203 ASP D O 1
ATOM 11768 N N . MET D 1 387 ? 42.247 93.975 -1.061 1.00 25.20 1204 MET D N 1
ATOM 11769 C CA . MET D 1 387 ? 43.136 92.956 -0.508 1.00 26.49 1204 MET D CA 1
ATOM 11770 C C . MET D 1 387 ? 42.597 91.535 -0.521 1.00 26.60 1204 MET D C 1
ATOM 11771 O O . MET D 1 387 ? 41.408 91.299 -0.734 1.00 28.31 1204 MET D O 1
ATOM 11776 N N . LEU D 1 388 ? 43.495 90.589 -0.271 1.00 25.61 1205 LEU D N 1
ATOM 11777 C CA . LEU D 1 388 ? 43.129 89.185 -0.163 1.00 23.66 1205 LEU D CA 1
ATOM 11778 C C . LEU D 1 388 ? 43.544 88.731 1.244 1.00 25.36 1205 LEU D C 1
ATOM 11779 O O . LEU D 1 388 ? 44.708 88.827 1.628 1.00 28.39 1205 LEU D O 1
ATOM 11784 N N . TYR D 1 389 ? 42.575 88.272 2.023 1.00 24.25 1206 TYR D N 1
ATOM 11785 C CA . TYR D 1 389 ? 42.826 87.806 3.375 1.00 25.70 1206 TYR D CA 1
ATOM 11786 C C . TYR D 1 389 ? 43.040 86.293 3.340 1.00 29.33 1206 TYR D C 1
ATOM 11787 O O . TYR D 1 389 ? 42.299 85.557 2.684 1.00 32.26 1206 TYR D O 1
ATOM 11796 N N . SER D 1 390 ? 44.064 85.827 4.037 1.00 32.88 1207 SER D N 1
ATOM 11797 C CA . SER D 1 390 ? 44.367 84.406 4.070 1.00 31.35 1207 SER D CA 1
ATOM 11798 C C . SER D 1 390 ? 44.615 83.944 5.507 1.00 34.43 1207 SER D C 1
ATOM 11799 O O . SER D 1 390 ? 45.714 84.082 6.040 1.00 33.12 1207 SER D O 1
ATOM 11802 N N . GLY D 1 391 ? 43.570 83.405 6.126 1.00 38.49 1208 GLY D N 1
ATOM 11803 C CA . GLY D 1 391 ? 43.659 82.941 7.498 1.00 43.16 1208 GLY D CA 1
ATOM 11804 C C . GLY D 1 391 ? 44.354 81.605 7.658 1.00 46.00 1208 GLY D C 1
ATOM 11805 O O . GLY D 1 391 ? 44.814 81.022 6.675 1.00 48.11 1208 GLY D O 1
ATOM 11806 N N . PRO D 1 392 ? 44.452 81.094 8.899 1.00 47.86 1209 PRO D N 1
ATOM 11807 C CA . PRO D 1 392 ? 45.105 79.809 9.179 1.00 47.54 1209 PRO D CA 1
ATOM 11808 C C . PRO D 1 392 ? 44.144 78.610 9.126 1.00 46.94 1209 PRO D C 1
ATOM 11809 O O . PRO D 1 392 ? 44.566 77.461 8.966 1.00 47.10 1209 PRO D O 1
ATOM 11813 N N . ASN D 1 393 ? 42.851 78.889 9.251 1.00 43.66 1210 ASN D N 1
ATOM 11814 C CA . ASN D 1 393 ? 41.849 77.841 9.248 1.00 40.86 1210 ASN D CA 1
ATOM 11815 C C . ASN D 1 393 ? 41.088 77.718 7.934 1.00 42.75 1210 ASN D C 1
ATOM 11816 O O . ASN D 1 393 ? 39.876 77.517 7.926 1.00 43.94 1210 ASN D O 1
ATOM 11821 N N . SER D 1 394 ? 41.803 77.842 6.822 1.00 41.77 1211 SER D N 1
ATOM 11822 C CA . SER D 1 394 ? 41.195 77.703 5.508 1.00 39.89 1211 SER D CA 1
ATOM 11823 C C . SER D 1 394 ? 42.218 77.963 4.413 1.00 39.76 1211 SER D C 1
ATOM 11824 O O . SER D 1 394 ? 43.089 78.817 4.560 1.00 41.87 1211 SER D O 1
ATOM 11827 N N . THR D 1 395 ? 42.108 77.221 3.317 1.00 38.60 1212 THR D N 1
ATOM 11828 C CA . THR D 1 395 ? 43.023 77.374 2.194 1.00 38.47 1212 THR D CA 1
ATOM 11829 C C . THR D 1 395 ? 42.527 78.395 1.171 1.00 35.71 1212 THR D C 1
ATOM 11830 O O . THR D 1 395 ? 43.284 78.890 0.348 1.00 36.88 1212 THR D O 1
ATOM 11834 N N . LEU D 1 396 ? 41.248 78.717 1.241 1.00 36.22 1213 LEU D N 1
ATOM 11835 C CA . LEU D 1 396 ? 40.665 79.683 0.333 1.00 35.42 1213 LEU D CA 1
ATOM 11836 C C . LEU D 1 396 ? 40.833 81.097 0.862 1.00 30.04 1213 LEU D C 1
ATOM 11837 O O . LEU D 1 396 ? 40.475 81.380 1.987 1.00 30.17 1213 LEU D O 1
ATOM 11842 N N . PRO D 1 397 ? 41.393 82.001 0.056 1.00 32.07 1214 PRO D N 1
ATOM 11843 C CA . PRO D 1 397 ? 41.567 83.382 0.514 1.00 31.96 1214 PRO D CA 1
ATOM 11844 C C . PRO D 1 397 ? 40.245 84.141 0.313 1.00 30.24 1214 PRO D C 1
ATOM 11845 O O . PRO D 1 397 ? 39.423 83.764 -0.521 1.00 32.41 1214 PRO D O 1
ATOM 11849 N N . VAL D 1 398 ? 40.034 85.196 1.084 1.00 24.56 1215 VAL D N 1
ATOM 11850 C CA . VAL D 1 398 ? 38.809 85.972 0.980 1.00 19.15 1215 VAL D CA 1
ATOM 11851 C C . VAL D 1 398 ? 39.182 87.372 0.558 1.00 19.37 1215 VAL D C 1
ATOM 11852 O O . VAL D 1 398 ? 40.068 87.978 1.157 1.00 14.09 1215 VAL D O 1
ATOM 11856 N N . ARG D 1 399 ? 38.515 87.888 -0.468 1.00 18.43 1216 ARG D N 1
ATOM 11857 C CA . ARG D 1 399 ? 38.812 89.242 -0.929 1.00 19.95 1216 ARG D CA 1
ATOM 11858 C C . ARG D 1 399 ? 38.085 90.213 -0.017 1.00 18.34 1216 ARG D C 1
ATOM 11859 O O . ARG D 1 399 ? 36.963 89.958 0.378 1.00 19.73 1216 ARG D O 1
ATOM 11867 N N . VAL D 1 400 ? 38.738 91.311 0.332 1.00 18.41 1217 VAL D N 1
ATOM 11868 C CA . VAL D 1 400 ? 38.143 92.309 1.202 1.00 20.54 1217 VAL D CA 1
ATOM 11869 C C . VAL D 1 400 ? 38.563 93.684 0.711 1.00 22.16 1217 VAL D C 1
ATOM 11870 O O . VAL D 1 400 ? 39.715 93.881 0.314 1.00 22.39 1217 VAL D O 1
ATOM 11874 N N . HIS D 1 401 ? 37.628 94.629 0.719 1.00 23.49 1218 HIS D N 1
ATOM 11875 C CA . HIS D 1 401 ? 37.941 95.992 0.298 1.00 23.12 1218 HIS D CA 1
ATOM 11876 C C . HIS D 1 401 ? 38.224 96.772 1.570 1.00 21.05 1218 HIS D C 1
ATOM 11877 O O . HIS D 1 401 ? 37.329 97.027 2.376 1.00 21.68 1218 HIS D O 1
ATOM 11884 N N . GLY D 1 402 ? 39.497 97.112 1.746 1.00 19.96 1219 GLY D N 1
ATOM 11885 C CA . GLY D 1 402 ? 39.948 97.801 2.940 1.00 21.67 1219 GLY D CA 1
ATOM 11886 C C . GLY D 1 402 ? 39.257 99.071 3.361 1.00 20.61 1219 GLY D C 1
ATOM 11887 O O . GLY D 1 402 ? 38.891 99.892 2.524 1.00 28.41 1219 GLY D O 1
ATOM 11888 N N . ALA D 1 403 ? 39.069 99.230 4.667 1.00 22.83 1220 ALA D N 1
ATOM 11889 C CA . ALA D 1 403 ? 38.441 100.435 5.201 1.00 23.12 1220 ALA D CA 1
ATOM 11890 C C . ALA D 1 403 ? 39.425 101.570 4.984 1.00 24.16 1220 ALA D C 1
ATOM 11891 O O . ALA D 1 403 ? 40.633 101.379 5.129 1.00 29.40 1220 ALA D O 1
ATOM 11893 N N . PHE D 1 404 ? 38.918 102.741 4.622 1.00 21.78 1221 PHE D N 1
ATOM 11894 C CA . PHE D 1 404 ? 39.775 103.895 4.391 1.00 21.41 1221 PHE D CA 1
ATOM 11895 C C . PHE D 1 404 ? 39.775 104.843 5.580 1.00 23.63 1221 PHE D C 1
ATOM 11896 O O . PHE D 1 404 ? 38.739 105.077 6.208 1.00 21.73 1221 PHE D O 1
ATOM 11904 N N . VAL D 1 405 ? 40.945 105.401 5.869 1.00 25.58 1222 VAL D N 1
ATOM 11905 C CA . VAL D 1 405 ? 41.096 106.350 6.963 1.00 26.82 1222 VAL D CA 1
ATOM 11906 C C . VAL D 1 405 ? 42.092 107.422 6.537 1.00 22.00 1222 VAL D C 1
ATOM 11907 O O . VAL D 1 405 ? 43.131 107.113 5.966 1.00 22.15 1222 VAL D O 1
ATOM 11911 N N . ARG D 1 406 ? 41.753 108.679 6.795 1.00 18.05 1223 ARG D N 1
ATOM 11912 C CA . ARG D 1 406 ? 42.613 109.814 6.457 1.00 17.96 1223 ARG D CA 1
ATOM 11913 C C . ARG D 1 406 ? 43.800 109.944 7.431 1.00 19.37 1223 ARG D C 1
ATOM 11914 O O . ARG D 1 406 ? 43.672 109.683 8.644 1.00 19.33 1223 ARG D O 1
ATOM 11922 N N . ASP D 1 407 ? 44.958 110.342 6.918 1.00 15.97 1224 ASP D N 1
ATOM 11923 C CA . ASP D 1 407 ? 46.103 110.532 7.796 1.00 19.63 1224 ASP D CA 1
ATOM 11924 C C . ASP D 1 407 ? 45.670 111.465 8.925 1.00 23.11 1224 ASP D C 1
ATOM 11925 O O . ASP D 1 407 ? 46.022 111.263 10.089 1.00 27.14 1224 ASP D O 1
ATOM 11930 N N . GLN D 1 408 ? 44.882 112.474 8.568 1.00 24.81 1225 GLN D N 1
ATOM 11931 C CA . GLN D 1 408 ? 44.373 113.446 9.526 1.00 25.72 1225 GLN D CA 1
ATOM 11932 C C . GLN D 1 408 ? 43.476 112.813 10.599 1.00 27.43 1225 GLN D C 1
ATOM 11933 O O . GLN D 1 408 ? 43.478 113.256 11.754 1.00 24.09 1225 GLN D O 1
ATOM 11939 N N . GLU D 1 409 ? 42.706 111.790 10.222 1.00 27.89 1226 GLU D N 1
ATOM 11940 C CA . GLU D 1 409 ? 41.822 111.121 11.180 1.00 28.43 1226 GLU D CA 1
ATOM 11941 C C . GLU D 1 409 ? 42.648 110.369 12.219 1.00 28.69 1226 GLU D C 1
ATOM 11942 O O . GLU D 1 409 ? 42.223 110.184 13.366 1.00 29.42 1226 GLU D O 1
ATOM 11948 N N . VAL D 1 410 ? 43.836 109.945 11.811 1.00 25.65 1227 VAL D N 1
ATOM 11949 C CA . VAL D 1 410 ? 44.730 109.251 12.710 1.00 28.51 1227 VAL D CA 1
ATOM 11950 C C . VAL D 1 410 ? 45.239 110.286 13.714 1.00 32.12 1227 VAL D C 1
ATOM 11951 O O . VAL D 1 410 ? 45.420 109.999 14.903 1.00 27.02 1227 VAL D O 1
ATOM 11955 N N . HIS D 1 411 ? 45.465 111.503 13.233 1.00 32.60 1228 HIS D N 1
ATOM 11956 C CA . HIS D 1 411 ? 45.957 112.541 14.120 1.00 32.78 1228 HIS D CA 1
ATOM 11957 C C . HIS D 1 411 ? 44.888 112.891 15.134 1.00 29.74 1228 HIS D C 1
ATOM 11958 O O . HIS D 1 411 ? 45.167 113.016 16.324 1.00 31.80 1228 HIS D O 1
ATOM 11965 N N . ALA D 1 412 ? 43.661 113.045 14.659 1.00 25.10 1229 ALA D N 1
ATOM 11966 C CA . ALA D 1 412 ? 42.565 113.394 15.539 1.00 23.14 1229 ALA D CA 1
ATOM 11967 C C . ALA D 1 412 ? 42.418 112.344 16.632 1.00 27.24 1229 ALA D C 1
ATOM 11968 O O . ALA D 1 412 ? 42.358 112.684 17.809 1.00 27.28 1229 ALA D O 1
ATOM 11970 N N . VAL D 1 413 ? 42.371 111.068 16.251 1.00 27.01 1230 VAL D N 1
ATOM 11971 C CA . VAL D 1 413 ? 42.225 110.020 17.250 1.00 24.87 1230 VAL D CA 1
ATOM 11972 C C . VAL D 1 413 ? 43.391 109.994 18.224 1.00 24.66 1230 VAL D C 1
ATOM 11973 O O . VAL D 1 413 ? 43.199 109.844 19.430 1.00 26.77 1230 VAL D O 1
ATOM 11977 N N . VAL D 1 414 ? 44.599 110.137 17.702 1.00 22.52 1231 VAL D N 1
ATOM 11978 C CA . VAL D 1 414 ? 45.767 110.131 18.549 1.00 24.71 1231 VAL D CA 1
ATOM 11979 C C . VAL D 1 414 ? 45.740 111.294 19.525 1.00 32.22 1231 VAL D C 1
ATOM 11980 O O . VAL D 1 414 ? 46.067 111.120 20.700 1.00 33.22 1231 VAL D O 1
ATOM 11984 N N . GLN D 1 415 ? 45.350 112.474 19.039 1.00 35.49 1232 GLN D N 1
ATOM 11985 C CA . GLN D 1 415 ? 45.274 113.658 19.885 1.00 36.30 1232 GLN D CA 1
ATOM 11986 C C . GLN D 1 415 ? 44.288 113.450 21.008 1.00 34.61 1232 GLN D C 1
ATOM 11987 O O . GLN D 1 415 ? 44.545 113.824 22.155 1.00 36.39 1232 GLN D O 1
ATOM 11993 N N . ASP D 1 416 ? 43.156 112.845 20.672 1.00 33.24 1233 ASP D N 1
ATOM 11994 C CA . ASP D 1 416 ? 42.114 112.563 21.647 1.00 30.50 1233 ASP D CA 1
ATOM 11995 C C . ASP D 1 416 ? 42.680 111.679 22.762 1.00 33.76 1233 ASP D C 1
ATOM 11996 O O . ASP D 1 416 ? 42.404 111.902 23.942 1.00 33.17 1233 ASP D O 1
ATOM 12001 N N . TRP D 1 417 ? 43.491 110.692 22.394 1.00 33.55 1234 TRP D N 1
ATOM 12002 C CA . TRP D 1 417 ? 44.060 109.789 23.392 1.00 35.54 1234 TRP D CA 1
ATOM 12003 C C . TRP D 1 417 ? 45.129 110.415 24.261 1.00 36.42 1234 TRP D C 1
ATOM 12004 O O . TRP D 1 417 ? 45.265 110.073 25.445 1.00 36.79 1234 TRP D O 1
ATOM 12015 N N . LYS D 1 418 ? 45.892 111.332 23.683 1.00 36.58 1235 LYS D N 1
ATOM 12016 C CA . LYS D 1 418 ? 46.955 111.978 24.435 1.00 37.61 1235 LYS D CA 1
ATOM 12017 C C . LYS D 1 418 ? 46.393 112.920 25.499 1.00 37.99 1235 LYS D C 1
ATOM 12018 O O . LYS D 1 418 ? 47.022 113.166 26.523 1.00 41.38 1235 LYS D O 1
ATOM 12024 N N . ALA D 1 419 ? 45.194 113.428 25.265 1.00 37.64 1236 ALA D N 1
ATOM 12025 C CA . ALA D 1 419 ? 44.564 114.318 26.219 1.00 38.31 1236 ALA D CA 1
ATOM 12026 C C . ALA D 1 419 ? 44.187 113.580 27.512 1.00 41.80 1236 ALA D C 1
ATOM 12027 O O . ALA D 1 419 ? 44.057 114.201 28.565 1.00 43.94 1236 ALA D O 1
ATOM 12029 N N . ARG D 1 420 ? 44.014 112.259 27.433 1.00 43.52 1237 ARG D N 1
ATOM 12030 C CA . ARG D 1 420 ? 43.647 111.460 28.602 1.00 40.03 1237 ARG D CA 1
ATOM 12031 C C . ARG D 1 420 ? 44.860 111.102 29.458 1.00 41.25 1237 ARG D C 1
ATOM 12032 O O . ARG D 1 420 ? 44.722 110.635 30.587 1.00 45.19 1237 ARG D O 1
ATOM 12040 N N . GLY D 1 421 ? 46.051 111.322 28.926 1.00 38.99 1238 GLY D N 1
ATOM 12041 C CA . GLY D 1 421 ? 47.236 111.011 29.696 1.00 40.47 1238 GLY D CA 1
ATOM 12042 C C . GLY D 1 421 ? 48.402 110.579 28.835 1.00 41.74 1238 GLY D C 1
ATOM 12043 O O . GLY D 1 421 ? 48.260 110.365 27.634 1.00 41.23 1238 GLY D O 1
ATOM 12044 N N . ARG D 1 422 ? 49.567 110.455 29.453 1.00 44.02 1239 ARG D N 1
ATOM 12045 C CA . ARG D 1 422 ? 50.751 110.043 28.727 1.00 49.64 1239 ARG D CA 1
ATOM 12046 C C . ARG D 1 422 ? 51.067 108.593 29.027 1.00 49.48 1239 ARG D C 1
ATOM 12047 O O . ARG D 1 422 ? 50.628 108.048 30.038 1.00 50.06 1239 ARG D O 1
ATOM 12055 N N . PRO D 1 423 ? 51.831 107.941 28.144 1.00 49.59 1240 PRO D N 1
ATOM 12056 C CA . PRO D 1 423 ? 52.192 106.536 28.340 1.00 52.60 1240 PRO D CA 1
ATOM 12057 C C . PRO D 1 423 ? 53.112 106.291 29.543 1.00 55.24 1240 PRO D C 1
ATOM 12058 O O . PRO D 1 423 ? 54.027 107.076 29.826 1.00 58.64 1240 PRO D O 1
ATOM 12062 N N . GLN D 1 424 ? 52.849 105.195 30.248 1.00 54.52 1241 GLN D N 1
ATOM 12063 C CA . GLN D 1 424 ? 53.635 104.799 31.404 1.00 51.83 1241 GLN D CA 1
ATOM 12064 C C . GLN D 1 424 ? 54.616 103.750 30.894 1.00 48.48 1241 GLN D C 1
ATOM 12065 O O . GLN D 1 424 ? 54.373 102.555 31.014 1.00 48.63 1241 GLN D O 1
ATOM 12071 N N . TYR D 1 425 ? 55.722 104.201 30.316 1.00 45.30 1242 TYR D N 1
ATOM 12072 C CA . TYR D 1 425 ? 56.721 103.294 29.767 1.00 43.69 1242 TYR D CA 1
ATOM 12073 C C . TYR D 1 425 ? 57.233 102.230 30.730 1.00 44.92 1242 TYR D C 1
ATOM 12074 O O . TYR D 1 425 ? 57.134 102.358 31.952 1.00 45.51 1242 TYR D O 1
ATOM 12083 N N . VAL D 1 426 ? 57.772 101.168 30.147 1.00 44.41 1243 VAL D N 1
ATOM 12084 C CA . VAL D 1 426 ? 58.353 100.068 30.891 1.00 42.49 1243 VAL D CA 1
ATOM 12085 C C . VAL D 1 426 ? 59.838 100.156 30.590 1.00 44.04 1243 VAL D C 1
ATOM 12086 O O . VAL D 1 426 ? 60.226 100.361 29.442 1.00 44.91 1243 VAL D O 1
ATOM 12090 N N . ASP D 1 427 ? 60.666 100.014 31.617 1.00 47.66 1244 ASP D N 1
ATOM 12091 C CA . ASP D 1 427 ? 62.112 100.090 31.443 1.00 52.22 1244 ASP D CA 1
ATOM 12092 C C . ASP D 1 427 ? 62.729 98.825 30.880 1.00 50.19 1244 ASP D C 1
ATOM 12093 O O . ASP D 1 427 ? 62.194 97.728 31.046 1.00 52.30 1244 ASP D O 1
ATOM 12098 N N . GLY D 1 428 ? 63.860 98.990 30.205 1.00 46.19 1245 GLY D N 1
ATOM 12099 C CA . GLY D 1 428 ? 64.568 97.849 29.666 1.00 46.97 1245 GLY D CA 1
ATOM 12100 C C . GLY D 1 428 ? 64.135 97.241 28.350 1.00 48.92 1245 GLY D C 1
ATOM 12101 O O . GLY D 1 428 ? 64.945 96.577 27.704 1.00 53.23 1245 GLY D O 1
ATOM 12102 N N . ILE D 1 429 ? 62.886 97.434 27.938 1.00 46.03 1246 ILE D N 1
ATOM 12103 C CA . ILE D 1 429 ? 62.446 96.854 26.676 1.00 45.71 1246 ILE D CA 1
ATOM 12104 C C . ILE D 1 429 ? 63.497 97.059 25.575 1.00 47.75 1246 ILE D C 1
ATOM 12105 O O . ILE D 1 429 ? 63.818 96.134 24.821 1.00 45.77 1246 ILE D O 1
ATOM 12110 N N . THR D 1 430 ? 64.056 98.261 25.512 1.00 50.90 1247 THR D N 1
ATOM 12111 C CA . THR D 1 430 ? 65.049 98.602 24.498 1.00 57.05 1247 THR D CA 1
ATOM 12112 C C . THR D 1 430 ? 66.486 98.201 24.826 1.00 59.96 1247 THR D C 1
ATOM 12113 O O . THR D 1 430 ? 67.275 97.891 23.926 1.00 58.46 1247 THR D O 1
ATOM 12117 N N . SER D 1 431 ? 66.828 98.216 26.111 1.00 62.27 1248 SER D N 1
ATOM 12118 C CA . SER D 1 431 ? 68.179 97.863 26.537 1.00 63.64 1248 SER D CA 1
ATOM 12119 C C . SER D 1 431 ? 68.313 96.373 26.825 1.00 63.24 1248 SER D C 1
ATOM 12120 O O . SER D 1 431 ? 69.108 95.692 26.130 1.00 61.77 1248 SER D O 1
ATOM 12123 N N . ASP D 1 432 ? 67.614 95.909 27.744 1.00 64.35 1249 ASP D N 1
ATOM 12124 N N . LEU E 1 23 ? 83.558 7.710 -21.105 1.00 43.47 840 LEU E N 1
ATOM 12125 C CA . LEU E 1 23 ? 82.923 9.062 -21.080 1.00 40.44 840 LEU E CA 1
ATOM 12126 C C . LEU E 1 23 ? 83.804 10.193 -21.625 1.00 43.25 840 LEU E C 1
ATOM 12127 O O . LEU E 1 23 ? 83.297 11.097 -22.283 1.00 49.61 840 LEU E O 1
ATOM 12132 N N . PRO E 1 24 ? 85.124 10.187 -21.346 1.00 44.68 841 PRO E N 1
ATOM 12133 C CA . PRO E 1 24 ? 85.913 11.295 -21.903 1.00 45.75 841 PRO E CA 1
ATOM 12134 C C . PRO E 1 24 ? 85.936 11.207 -23.428 1.00 49.03 841 PRO E C 1
ATOM 12135 O O . PRO E 1 24 ? 85.959 10.111 -23.988 1.00 50.75 841 PRO E O 1
ATOM 12139 N N . SER E 1 25 ? 85.930 12.355 -24.100 1.00 52.64 842 SER E N 1
ATOM 12140 C CA . SER E 1 25 ? 85.919 12.375 -25.565 1.00 54.05 842 SER E CA 1
ATOM 12141 C C . SER E 1 25 ? 87.225 12.017 -26.255 1.00 53.57 842 SER E C 1
ATOM 12142 O O . SER E 1 25 ? 88.313 12.260 -25.734 1.00 55.59 842 SER E O 1
ATOM 12145 N N . LEU E 1 26 ? 87.097 11.460 -27.454 1.00 52.83 843 LEU E N 1
ATOM 12146 C CA . LEU E 1 26 ? 88.249 11.065 -28.245 1.00 50.53 843 LEU E CA 1
ATOM 12147 C C . LEU E 1 26 ? 89.003 12.234 -28.826 1.00 50.15 843 LEU E C 1
ATOM 12148 O O . LEU E 1 26 ? 90.019 12.017 -29.470 1.00 52.64 843 LEU E O 1
ATOM 12153 N N . ASP E 1 27 ? 88.517 13.459 -28.636 1.00 50.45 844 ASP E N 1
ATOM 12154 C CA . ASP E 1 27 ? 89.208 14.609 -29.216 1.00 51.85 844 ASP E CA 1
ATOM 12155 C C . ASP E 1 27 ? 90.232 15.280 -28.307 1.00 48.22 844 ASP E C 1
ATOM 12156 O O . ASP E 1 27 ? 90.776 16.339 -28.630 1.00 48.18 844 ASP E O 1
ATOM 12161 N N . LEU E 1 28 ? 90.518 14.631 -27.186 1.00 45.82 845 LEU E N 1
ATOM 12162 C CA . LEU E 1 28 ? 91.499 15.131 -26.236 1.00 40.46 845 LEU E CA 1
ATOM 12163 C C . LEU E 1 28 ? 92.840 14.614 -26.715 1.00 41.26 845 LEU E C 1
ATOM 12164 O O . LEU E 1 28 ? 93.886 14.992 -26.191 1.00 41.32 845 LEU E O 1
ATOM 12169 N N . LEU E 1 29 ? 92.781 13.735 -27.715 1.00 41.61 846 LEU E N 1
ATOM 12170 C CA . LEU E 1 29 ? 93.951 13.104 -28.320 1.00 42.06 846 LEU E CA 1
ATOM 12171 C C . LEU E 1 29 ? 94.244 13.572 -29.763 1.00 46.89 846 LEU E C 1
ATOM 12172 O O . LEU E 1 29 ? 93.335 13.890 -30.531 1.00 50.43 846 LEU E O 1
ATOM 12177 N N . THR E 1 30 ? 95.518 13.610 -30.143 1.00 49.58 847 THR E N 1
ATOM 12178 C CA . THR E 1 30 ? 95.874 14.036 -31.493 1.00 48.04 847 THR E CA 1
ATOM 12179 C C . THR E 1 30 ? 95.428 13.002 -32.527 1.00 51.33 847 THR E C 1
ATOM 12180 O O . THR E 1 30 ? 95.595 11.799 -32.324 1.00 51.46 847 THR E O 1
ATOM 12184 N N . PRO E 1 31 ? 94.833 13.463 -33.643 1.00 53.92 848 PRO E N 1
ATOM 12185 C CA . PRO E 1 31 ? 94.347 12.605 -34.731 1.00 53.22 848 PRO E CA 1
ATOM 12186 C C . PRO E 1 31 ? 95.501 12.135 -35.608 1.00 54.45 848 PRO E C 1
ATOM 12187 O O . PRO E 1 31 ? 96.514 12.819 -35.724 1.00 53.86 848 PRO E O 1
ATOM 12191 N N . PRO E 1 32 ? 95.355 10.968 -36.253 1.00 55.78 849 PRO E N 1
ATOM 12192 C CA . PRO E 1 32 ? 96.424 10.454 -37.117 1.00 56.06 849 PRO E CA 1
ATOM 12193 C C . PRO E 1 32 ? 96.666 11.331 -38.344 1.00 55.71 849 PRO E C 1
ATOM 12194 O O . PRO E 1 32 ? 95.750 11.988 -38.836 1.00 57.23 849 PRO E O 1
ATOM 12198 N N . THR E 1 41 ? 107.663 0.477 -54.072 1.00 126.29 858 THR E N 1
ATOM 12199 C CA . THR E 1 41 ? 107.931 -0.932 -54.339 1.00 127.30 858 THR E CA 1
ATOM 12200 C C . THR E 1 41 ? 109.341 -1.125 -54.890 1.00 126.86 858 THR E C 1
ATOM 12201 O O . THR E 1 41 ? 109.932 -2.198 -54.760 1.00 127.12 858 THR E O 1
ATOM 12205 N N . PHE E 1 42 ? 109.872 -0.081 -55.515 1.00 126.46 859 PHE E N 1
ATOM 12206 C CA . PHE E 1 42 ? 111.212 -0.139 -56.079 1.00 125.50 859 PHE E CA 1
ATOM 12207 C C . PHE E 1 42 ? 112.245 -0.226 -54.962 1.00 124.53 859 PHE E C 1
ATOM 12208 O O . PHE E 1 42 ? 113.106 -1.109 -54.963 1.00 124.78 859 PHE E O 1
ATOM 12216 N N . ALA E 1 43 ? 112.150 0.697 -54.009 1.00 122.32 860 ALA E N 1
ATOM 12217 C CA . ALA E 1 43 ? 113.075 0.738 -52.885 1.00 119.65 860 ALA E CA 1
ATOM 12218 C C . ALA E 1 43 ? 113.167 -0.618 -52.197 1.00 117.71 860 ALA E C 1
ATOM 12219 O O . ALA E 1 43 ? 114.216 -0.984 -51.669 1.00 117.71 860 ALA E O 1
ATOM 12221 N N . LEU E 1 44 ? 112.067 -1.363 -52.217 1.00 115.64 861 LEU E N 1
ATOM 12222 C CA . LEU E 1 44 ? 112.018 -2.675 -51.583 1.00 113.77 861 LEU E CA 1
ATOM 12223 C C . LEU E 1 44 ? 112.833 -3.740 -52.307 1.00 112.92 861 LEU E C 1
ATOM 12224 O O . LEU E 1 44 ? 113.762 -4.314 -51.736 1.00 112.19 861 LEU E O 1
ATOM 12229 N N . GLU E 1 45 ? 112.482 -4.004 -53.562 1.00 112.17 862 GLU E N 1
ATOM 12230 C CA . GLU E 1 45 ? 113.174 -5.022 -54.340 1.00 111.35 862 GLU E CA 1
ATOM 12231 C C . GLU E 1 45 ? 114.677 -4.765 -54.411 1.00 110.18 862 GLU E C 1
ATOM 12232 O O . GLU E 1 45 ? 115.472 -5.699 -54.530 1.00 108.70 862 GLU E O 1
ATOM 12238 N N . GLN E 1 46 ? 115.063 -3.496 -54.336 1.00 109.61 863 GLN E N 1
ATOM 12239 C CA . GLN E 1 46 ? 116.474 -3.137 -54.356 1.00 109.84 863 GLN E CA 1
ATOM 12240 C C . GLN E 1 46 ? 117.086 -3.649 -53.060 1.00 108.38 863 GLN E C 1
ATOM 12241 O O . GLN E 1 46 ? 118.142 -4.281 -53.060 1.00 107.80 863 GLN E O 1
ATOM 12247 N N . MET E 1 47 ? 116.398 -3.369 -51.957 1.00 107.68 864 MET E N 1
ATOM 12248 C CA . MET E 1 47 ? 116.835 -3.790 -50.633 1.00 105.68 864 MET E CA 1
ATOM 12249 C C . MET E 1 47 ? 116.832 -5.308 -50.537 1.00 103.33 864 MET E C 1
ATOM 12250 O O . MET E 1 47 ? 117.738 -5.904 -49.957 1.00 102.59 864 MET E O 1
ATOM 12255 N N . ALA E 1 48 ? 115.806 -5.927 -51.110 1.00 101.36 865 ALA E N 1
ATOM 12256 C CA . ALA E 1 48 ? 115.689 -7.377 -51.097 1.00 100.19 865 ALA E CA 1
ATOM 12257 C C . ALA E 1 48 ? 116.874 -7.984 -51.838 1.00 100.76 865 ALA E C 1
ATOM 12258 O O . ALA E 1 48 ? 117.385 -9.038 -51.463 1.00 100.75 865 ALA E O 1
ATOM 12260 N N . ARG E 1 49 ? 117.310 -7.297 -52.887 1.00 101.98 866 ARG E N 1
ATOM 12261 C CA . ARG E 1 49 ? 118.430 -7.747 -53.702 1.00 102.94 866 ARG E CA 1
ATOM 12262 C C . ARG E 1 49 ? 119.745 -7.616 -52.935 1.00 102.50 866 ARG E C 1
ATOM 12263 O O . ARG E 1 49 ? 120.623 -8.477 -53.034 1.00 102.48 866 ARG E O 1
ATOM 12271 N N . LEU E 1 50 ? 119.878 -6.534 -52.172 1.00 102.91 867 LEU E N 1
ATOM 12272 C CA . LEU E 1 50 ? 121.083 -6.304 -51.380 1.00 103.04 867 LEU E CA 1
ATOM 12273 C C . LEU E 1 50 ? 121.134 -7.301 -50.235 1.00 102.47 867 LEU E C 1
ATOM 12274 O O . LEU E 1 50 ? 122.209 -7.757 -49.846 1.00 102.35 867 LEU E O 1
ATOM 12279 N N . VAL E 1 51 ? 119.963 -7.632 -49.697 1.00 101.46 868 VAL E N 1
ATOM 12280 C CA . VAL E 1 51 ? 119.874 -8.590 -48.604 1.00 100.79 868 VAL E CA 1
ATOM 12281 C C . VAL E 1 51 ? 120.357 -9.936 -49.120 1.00 101.53 868 VAL E C 1
ATOM 12282 O O . VAL E 1 51 ? 121.171 -10.607 -48.485 1.00 100.94 868 VAL E O 1
ATOM 12286 N N . GLU E 1 52 ? 119.845 -10.316 -50.286 1.00 102.52 869 GLU E N 1
ATOM 12287 C CA . GLU E 1 52 ? 120.212 -11.575 -50.916 1.00 102.89 869 GLU E CA 1
ATOM 12288 C C . GLU E 1 52 ? 121.698 -11.531 -51.248 1.00 102.85 869 GLU E C 1
ATOM 12289 O O . GLU E 1 52 ? 122.390 -12.551 -51.219 1.00 103.10 869 GLU E O 1
ATOM 12295 N N . ALA E 1 53 ? 122.184 -10.331 -51.552 1.00 102.55 870 ALA E N 1
ATOM 12296 C CA . ALA E 1 53 ? 123.589 -10.132 -51.874 1.00 102.32 870 ALA E CA 1
ATOM 12297 C C . ALA E 1 53 ? 124.436 -10.286 -50.615 1.00 102.35 870 ALA E C 1
ATOM 12298 O O . ALA E 1 53 ? 125.445 -10.991 -50.619 1.00 103.92 870 ALA E O 1
ATOM 12300 N N . ARG E 1 54 ? 124.018 -9.629 -49.537 1.00 101.47 871 ARG E N 1
ATOM 12301 C CA . ARG E 1 54 ? 124.735 -9.691 -48.269 1.00 101.37 871 ARG E CA 1
ATOM 12302 C C . ARG E 1 54 ? 124.724 -11.097 -47.683 1.00 101.18 871 ARG E C 1
ATOM 12303 O O . ARG E 1 54 ? 125.708 -11.540 -47.092 1.00 100.65 871 ARG E O 1
ATOM 12311 N N . LEU E 1 55 ? 123.601 -11.789 -47.835 1.00 102.16 872 LEU E N 1
ATOM 12312 C CA . LEU E 1 55 ? 123.470 -13.148 -47.325 1.00 103.43 872 LEU E CA 1
ATOM 12313 C C . LEU E 1 55 ? 124.388 -14.085 -48.098 1.00 105.05 872 LEU E C 1
ATOM 12314 O O . LEU E 1 55 ? 125.161 -14.840 -47.505 1.00 105.00 872 LEU E O 1
ATOM 12319 N N . ALA E 1 56 ? 124.300 -14.024 -49.424 1.00 106.67 873 ALA E N 1
ATOM 12320 C CA . ALA E 1 56 ? 125.126 -14.854 -50.292 1.00 108.31 873 ALA E CA 1
ATOM 12321 C C . ALA E 1 56 ? 126.601 -14.505 -50.100 1.00 109.54 873 ALA E C 1
ATOM 12322 O O . ALA E 1 56 ? 127.486 -15.261 -50.498 1.00 109.38 873 ALA E O 1
ATOM 12324 N N . ASP E 1 57 ? 126.854 -13.355 -49.482 1.00 111.83 874 ASP E N 1
ATOM 12325 C CA . ASP E 1 57 ? 128.215 -12.895 -49.227 1.00 113.95 874 ASP E CA 1
ATOM 12326 C C . ASP E 1 57 ? 128.915 -13.847 -48.258 1.00 114.80 874 ASP E C 1
ATOM 12327 O O . ASP E 1 57 ? 130.138 -13.817 -48.111 1.00 114.14 874 ASP E O 1
ATOM 12332 N N . PHE E 1 58 ? 128.123 -14.683 -47.593 1.00 115.63 875 PHE E N 1
ATOM 12333 C CA . PHE E 1 58 ? 128.638 -15.668 -46.648 1.00 116.23 875 PHE E CA 1
ATOM 12334 C C . PHE E 1 58 ? 128.309 -17.039 -47.231 1.00 116.37 875 PHE E C 1
ATOM 12335 O O . PHE E 1 58 ? 127.917 -17.138 -48.396 1.00 116.41 875 PHE E O 1
ATOM 12343 N N . ARG E 1 59 ? 128.471 -18.095 -46.436 1.00 115.51 876 ARG E N 1
ATOM 12344 C CA . ARG E 1 59 ? 128.149 -19.438 -46.913 1.00 113.83 876 ARG E CA 1
ATOM 12345 C C . ARG E 1 59 ? 126.643 -19.618 -46.739 1.00 114.01 876 ARG E C 1
ATOM 12346 O O . ARG E 1 59 ? 126.153 -20.697 -46.398 1.00 113.91 876 ARG E O 1
ATOM 12354 N N . ILE E 1 60 ? 125.919 -18.530 -46.981 1.00 112.96 877 ILE E N 1
ATOM 12355 C CA . ILE E 1 60 ? 124.471 -18.514 -46.865 1.00 111.28 877 ILE E CA 1
ATOM 12356 C C . ILE E 1 60 ? 123.838 -18.137 -48.206 1.00 109.76 877 ILE E C 1
ATOM 12357 O O . ILE E 1 60 ? 123.918 -16.991 -48.647 1.00 109.71 877 ILE E O 1
ATOM 12362 N N . LYS E 1 61 ? 123.226 -19.116 -48.860 1.00 107.80 878 LYS E N 1
ATOM 12363 C CA . LYS E 1 61 ? 122.556 -18.875 -50.128 1.00 104.28 878 LYS E CA 1
ATOM 12364 C C . LYS E 1 61 ? 121.057 -18.895 -49.831 1.00 100.96 878 LYS E C 1
ATOM 12365 O O . LYS E 1 61 ? 120.537 -19.883 -49.310 1.00 100.90 878 LYS E O 1
ATOM 12371 N N . ALA E 1 62 ? 120.366 -17.803 -50.143 1.00 96.69 879 ALA E N 1
ATOM 12372 C CA . ALA E 1 62 ? 118.934 -17.733 -49.886 1.00 93.01 879 ALA E CA 1
ATOM 12373 C C . ALA E 1 62 ? 118.216 -16.830 -50.881 1.00 91.30 879 ALA E C 1
ATOM 12374 O O . ALA E 1 62 ? 118.806 -15.899 -51.435 1.00 89.26 879 ALA E O 1
ATOM 12376 N N . ASP E 1 63 ? 116.934 -17.117 -51.092 1.00 89.42 880 ASP E N 1
ATOM 12377 C CA . ASP E 1 63 ? 116.095 -16.361 -52.015 1.00 86.70 880 ASP E CA 1
ATOM 12378 C C . ASP E 1 63 ? 115.018 -15.554 -51.292 1.00 83.04 880 ASP E C 1
ATOM 12379 O O . ASP E 1 63 ? 114.312 -16.079 -50.429 1.00 79.85 880 ASP E O 1
ATOM 12384 N N . VAL E 1 64 ? 114.901 -14.277 -51.649 1.00 80.51 881 VAL E N 1
ATOM 12385 C CA . VAL E 1 64 ? 113.882 -13.407 -51.073 1.00 76.44 881 VAL E CA 1
ATOM 12386 C C . VAL E 1 64 ? 112.669 -13.596 -51.968 1.00 75.41 881 VAL E C 1
ATOM 12387 O O . VAL E 1 64 ? 112.504 -12.901 -52.965 1.00 73.52 881 VAL E O 1
ATOM 12391 N N . VAL E 1 65 ? 111.830 -14.557 -51.603 1.00 77.19 882 VAL E N 1
ATOM 12392 C CA . VAL E 1 65 ? 110.639 -14.890 -52.371 1.00 77.83 882 VAL E CA 1
ATOM 12393 C C . VAL E 1 65 ? 109.439 -13.963 -52.165 1.00 79.77 882 VAL E C 1
ATOM 12394 O O . VAL E 1 65 ? 108.479 -14.010 -52.939 1.00 78.71 882 VAL E O 1
ATOM 12398 N N . ASN E 1 66 ? 109.485 -13.125 -51.133 1.00 81.33 883 ASN E N 1
ATOM 12399 C CA . ASN E 1 66 ? 108.378 -12.211 -50.875 1.00 84.31 883 ASN E CA 1
ATOM 12400 C C . ASN E 1 66 ? 108.664 -11.221 -49.750 1.00 85.89 883 ASN E C 1
ATOM 12401 O O . ASN E 1 66 ? 109.559 -11.430 -48.927 1.00 86.05 883 ASN E O 1
ATOM 12406 N N . TYR E 1 67 ? 107.885 -10.144 -49.724 1.00 86.80 884 TYR E N 1
ATOM 12407 C CA . TYR E 1 67 ? 108.018 -9.110 -48.712 1.00 89.06 884 TYR E CA 1
ATOM 12408 C C . TYR E 1 67 ? 106.727 -8.313 -48.568 1.00 87.57 884 TYR E C 1
ATOM 12409 O O . TYR E 1 67 ? 106.022 -8.071 -49.549 1.00 88.63 884 TYR E O 1
ATOM 12418 N N . SER E 1 68 ? 106.415 -7.925 -47.335 1.00 85.44 885 SER E N 1
ATOM 12419 C CA . SER E 1 68 ? 105.213 -7.148 -47.043 1.00 82.59 885 SER E CA 1
ATOM 12420 C C . SER E 1 68 ? 105.570 -5.924 -46.198 1.00 80.38 885 SER E C 1
ATOM 12421 O O . SER E 1 68 ? 106.153 -6.047 -45.124 1.00 79.99 885 SER E O 1
ATOM 12424 N N . PRO E 1 69 ? 105.232 -4.721 -46.688 1.00 79.49 886 PRO E N 1
ATOM 12425 C CA . PRO E 1 69 ? 105.516 -3.462 -45.993 1.00 79.64 886 PRO E CA 1
ATOM 12426 C C . PRO E 1 69 ? 104.465 -3.065 -44.964 1.00 77.98 886 PRO E C 1
ATOM 12427 O O . PRO E 1 69 ? 103.273 -3.286 -45.163 1.00 77.61 886 PRO E O 1
ATOM 12431 N N . GLY E 1 70 ? 104.922 -2.462 -43.871 1.00 76.34 887 GLY E N 1
ATOM 12432 C CA . GLY E 1 70 ? 104.020 -2.025 -42.824 1.00 72.88 887 GLY E CA 1
ATOM 12433 C C . GLY E 1 70 ? 104.292 -0.582 -42.439 1.00 72.87 887 GLY E C 1
ATOM 12434 O O . GLY E 1 70 ? 104.948 0.144 -43.184 1.00 71.95 887 GLY E O 1
ATOM 12435 N N . PRO E 1 71 ? 103.799 -0.134 -41.273 1.00 73.16 888 PRO E N 1
ATOM 12436 C CA . PRO E 1 71 ? 103.991 1.239 -40.788 1.00 70.24 888 PRO E CA 1
ATOM 12437 C C . PRO E 1 71 ? 105.411 1.534 -40.304 1.00 67.40 888 PRO E C 1
ATOM 12438 O O . PRO E 1 71 ? 105.893 2.663 -40.430 1.00 66.17 888 PRO E O 1
ATOM 12442 N N . VAL E 1 72 ? 106.068 0.519 -39.744 1.00 62.73 889 VAL E N 1
ATOM 12443 C CA . VAL E 1 72 ? 107.418 0.679 -39.216 1.00 60.17 889 VAL E CA 1
ATOM 12444 C C . VAL E 1 72 ? 108.489 -0.096 -39.969 1.00 60.88 889 VAL E C 1
ATOM 12445 O O . VAL E 1 72 ? 109.529 0.459 -40.311 1.00 63.36 889 VAL E O 1
ATOM 12449 N N . ILE E 1 73 ? 108.252 -1.380 -40.214 1.00 62.76 890 ILE E N 1
ATOM 12450 C CA . ILE E 1 73 ? 109.230 -2.191 -40.930 1.00 63.94 890 ILE E CA 1
ATOM 12451 C C . ILE E 1 73 ? 108.611 -2.917 -42.104 1.00 66.27 890 ILE E C 1
ATOM 12452 O O . ILE E 1 73 ? 107.413 -2.822 -42.349 1.00 65.11 890 ILE E O 1
ATOM 12457 N N . THR E 1 74 ? 109.455 -3.636 -42.834 1.00 70.77 891 THR E N 1
ATOM 12458 C CA . THR E 1 74 ? 109.022 -4.424 -43.975 1.00 72.53 891 THR E CA 1
ATOM 12459 C C . THR E 1 74 ? 109.643 -5.792 -43.749 1.00 73.42 891 THR E C 1
ATOM 12460 O O . THR E 1 74 ? 110.849 -5.904 -43.525 1.00 73.01 891 THR E O 1
ATOM 12464 N N . ARG E 1 75 ? 108.818 -6.831 -43.773 1.00 75.53 892 ARG E N 1
ATOM 12465 C CA . ARG E 1 75 ? 109.313 -8.182 -43.549 1.00 78.04 892 ARG E CA 1
ATOM 12466 C C . ARG E 1 75 ? 109.659 -8.899 -44.839 1.00 79.15 892 ARG E C 1
ATOM 12467 O O . ARG E 1 75 ? 108.812 -9.052 -45.724 1.00 78.65 892 ARG E O 1
ATOM 12475 N N . PHE E 1 76 ? 110.908 -9.342 -44.936 1.00 79.75 893 PHE E N 1
ATOM 12476 C CA . PHE E 1 76 ? 111.360 -10.066 -46.111 1.00 80.20 893 PHE E CA 1
ATOM 12477 C C . PHE E 1 76 ? 111.373 -11.553 -45.792 1.00 80.89 893 PHE E C 1
ATOM 12478 O O . PHE E 1 76 ? 111.949 -11.977 -44.788 1.00 77.59 893 PHE E O 1
ATOM 12486 N N . GLU E 1 77 ? 110.722 -12.335 -46.650 1.00 82.22 894 GLU E N 1
ATOM 12487 C CA . GLU E 1 77 ? 110.630 -13.782 -46.472 1.00 82.54 894 GLU E CA 1
ATOM 12488 C C . GLU E 1 77 ? 111.725 -14.477 -47.274 1.00 81.38 894 GLU E C 1
ATOM 12489 O O . GLU E 1 77 ? 111.687 -14.505 -48.499 1.00 82.01 894 GLU E O 1
ATOM 12495 N N . LEU E 1 78 ? 112.704 -15.035 -46.576 1.00 80.55 895 LEU E N 1
ATOM 12496 C CA . LEU E 1 78 ? 113.814 -15.707 -47.237 1.00 82.22 895 LEU E CA 1
ATOM 12497 C C . LEU E 1 78 ? 113.596 -17.202 -47.367 1.00 82.12 895 LEU E C 1
ATOM 12498 O O . LEU E 1 78 ? 112.923 -17.817 -46.543 1.00 84.84 895 LEU E O 1
ATOM 12503 N N . ASN E 1 79 ? 114.188 -17.783 -48.402 1.00 81.10 896 ASN E N 1
ATOM 12504 C CA . ASN E 1 79 ? 114.078 -19.214 -48.636 1.00 81.18 896 ASN E CA 1
ATOM 12505 C C . ASN E 1 79 ? 115.464 -19.842 -48.549 1.00 81.34 896 ASN E C 1
ATOM 12506 O O . ASN E 1 79 ? 116.176 -19.948 -49.547 1.00 80.89 896 ASN E O 1
ATOM 12511 N N . LEU E 1 80 ? 115.849 -20.245 -47.344 1.00 81.12 897 LEU E N 1
ATOM 12512 C CA . LEU E 1 80 ? 117.154 -20.853 -47.144 1.00 80.23 897 LEU E CA 1
ATOM 12513 C C . LEU E 1 80 ? 117.265 -22.093 -48.009 1.00 81.61 897 LEU E C 1
ATOM 12514 O O . LEU E 1 80 ? 116.253 -22.684 -48.392 1.00 84.25 897 LEU E O 1
ATOM 12519 N N . ALA E 1 81 ? 118.495 -22.477 -48.327 1.00 80.86 898 ALA E N 1
ATOM 12520 C CA . ALA E 1 81 ? 118.730 -23.654 -49.145 1.00 80.11 898 ALA E CA 1
ATOM 12521 C C . ALA E 1 81 ? 118.669 -24.885 -48.243 1.00 81.56 898 ALA E C 1
ATOM 12522 O O . ALA E 1 81 ? 118.593 -24.761 -47.018 1.00 77.78 898 ALA E O 1
ATOM 12524 N N . PRO E 1 82 ? 118.690 -26.091 -48.837 1.00 83.61 899 PRO E N 1
ATOM 12525 C CA . PRO E 1 82 ? 118.635 -27.331 -48.059 1.00 83.14 899 PRO E CA 1
ATOM 12526 C C . PRO E 1 82 ? 119.489 -27.291 -46.799 1.00 82.91 899 PRO E C 1
ATOM 12527 O O . PRO E 1 82 ? 120.671 -26.961 -46.852 1.00 86.19 899 PRO E O 1
ATOM 12531 N N . ASP E 1 95 ? 125.753 -8.826 -37.600 1.00 99.76 912 ASP E N 1
ATOM 12532 C CA . ASP E 1 95 ? 126.609 -8.465 -38.721 1.00 102.71 912 ASP E CA 1
ATOM 12533 C C . ASP E 1 95 ? 125.800 -8.178 -39.981 1.00 104.19 912 ASP E C 1
ATOM 12534 O O . ASP E 1 95 ? 126.092 -7.232 -40.712 1.00 105.28 912 ASP E O 1
ATOM 12539 N N . LEU E 1 96 ? 124.787 -9.000 -40.233 1.00 105.31 913 LEU E N 1
ATOM 12540 C CA . LEU E 1 96 ? 123.933 -8.832 -41.402 1.00 106.80 913 LEU E CA 1
ATOM 12541 C C . LEU E 1 96 ? 123.285 -7.453 -41.301 1.00 108.85 913 LEU E C 1
ATOM 12542 O O . LEU E 1 96 ? 123.093 -6.753 -42.300 1.00 108.72 913 LEU E O 1
ATOM 12547 N N . ALA E 1 97 ? 122.958 -7.072 -40.073 1.00 110.55 914 ALA E N 1
ATOM 12548 C CA . ALA E 1 97 ? 122.335 -5.788 -39.796 1.00 112.77 914 ALA E CA 1
ATOM 12549 C C . ALA E 1 97 ? 123.386 -4.685 -39.850 1.00 115.01 914 ALA E C 1
ATOM 12550 O O . ALA E 1 97 ? 123.131 -3.548 -39.460 1.00 115.50 914 ALA E O 1
ATOM 12552 N N . ARG E 1 98 ? 124.569 -5.034 -40.343 1.00 117.57 915 ARG E N 1
ATOM 12553 C CA . ARG E 1 98 ? 125.679 -4.093 -40.440 1.00 119.07 915 ARG E CA 1
ATOM 12554 C C . ARG E 1 98 ? 126.268 -4.093 -41.856 1.00 119.47 915 ARG E C 1
ATOM 12555 O O . ARG E 1 98 ? 127.270 -3.430 -42.124 1.00 118.86 915 ARG E O 1
ATOM 12563 N N . SER E 1 99 ? 125.623 -4.830 -42.758 1.00 120.48 916 SER E N 1
ATOM 12564 C CA . SER E 1 99 ? 126.068 -4.941 -44.149 1.00 120.77 916 SER E CA 1
ATOM 12565 C C . SER E 1 99 ? 125.410 -3.913 -45.077 1.00 120.75 916 SER E C 1
ATOM 12566 O O . SER E 1 99 ? 125.801 -3.768 -46.234 1.00 119.75 916 SER E O 1
ATOM 12569 N N . LEU E 1 100 ? 124.404 -3.217 -44.556 1.00 121.24 917 LEU E N 1
ATOM 12570 C CA . LEU E 1 100 ? 123.673 -2.172 -45.281 1.00 122.24 917 LEU E CA 1
ATOM 12571 C C . LEU E 1 100 ? 123.568 -1.124 -44.162 1.00 123.14 917 LEU E C 1
ATOM 12572 O O . LEU E 1 100 ? 124.277 -1.303 -43.190 1.00 123.30 917 LEU E O 1
ATOM 12577 N N . SER E 1 101 ? 122.721 -0.083 -44.239 1.00 124.44 918 SER E N 1
ATOM 12578 C CA . SER E 1 101 ? 122.628 0.937 -43.143 1.00 125.34 918 SER E CA 1
ATOM 12579 C C . SER E 1 101 ? 121.288 1.210 -42.333 1.00 123.53 918 SER E C 1
ATOM 12580 O O . SER E 1 101 ? 120.722 2.301 -42.414 1.00 123.24 918 SER E O 1
ATOM 12583 N N . THR E 1 102 ? 120.808 0.201 -41.578 1.00 121.02 919 THR E N 1
ATOM 12584 C CA . THR E 1 102 ? 119.589 0.172 -40.721 1.00 119.21 919 THR E CA 1
ATOM 12585 C C . THR E 1 102 ? 120.013 -0.067 -39.285 1.00 116.98 919 THR E C 1
ATOM 12586 O O . THR E 1 102 ? 120.744 -1.014 -39.019 1.00 117.53 919 THR E O 1
ATOM 12590 N N . VAL E 1 103 ? 119.506 0.735 -38.357 1.00 114.15 920 VAL E N 1
ATOM 12591 C CA . VAL E 1 103 ? 119.828 0.569 -36.943 1.00 111.81 920 VAL E CA 1
ATOM 12592 C C . VAL E 1 103 ? 119.943 -0.909 -36.543 1.00 109.38 920 VAL E C 1
ATOM 12593 O O . VAL E 1 103 ? 120.765 -1.266 -35.694 1.00 109.43 920 VAL E O 1
ATOM 12597 N N . ALA E 1 104 ? 119.113 -1.762 -37.148 1.00 104.64 921 ALA E N 1
ATOM 12598 C CA . ALA E 1 104 ? 119.134 -3.198 -36.854 1.00 97.38 921 ALA E CA 1
ATOM 12599 C C . ALA E 1 104 ? 118.212 -4.017 -37.766 1.00 92.13 921 ALA E C 1
ATOM 12600 O O . ALA E 1 104 ? 117.402 -3.471 -38.520 1.00 91.36 921 ALA E O 1
ATOM 12602 N N . VAL E 1 105 ? 118.357 -5.336 -37.691 1.00 83.81 922 VAL E N 1
ATOM 12603 C CA . VAL E 1 105 ? 117.549 -6.255 -38.473 1.00 74.92 922 VAL E CA 1
ATOM 12604 C C . VAL E 1 105 ? 117.081 -7.343 -37.523 1.00 72.90 922 VAL E C 1
ATOM 12605 O O . VAL E 1 105 ? 117.842 -7.796 -36.668 1.00 70.50 922 VAL E O 1
ATOM 12609 N N . ARG E 1 106 ? 115.830 -7.762 -37.663 1.00 69.64 923 ARG E N 1
ATOM 12610 C CA . ARG E 1 106 ? 115.313 -8.809 -36.801 1.00 67.45 923 ARG E CA 1
ATOM 12611 C C . ARG E 1 106 ? 115.069 -10.105 -37.574 1.00 64.26 923 ARG E C 1
ATOM 12612 O O . ARG E 1 106 ? 114.259 -10.160 -38.505 1.00 63.41 923 ARG E O 1
ATOM 12620 N N . VAL E 1 107 ? 115.801 -11.140 -37.171 1.00 61.14 924 VAL E N 1
ATOM 12621 C CA . VAL E 1 107 ? 115.734 -12.467 -37.773 1.00 58.50 924 VAL E CA 1
ATOM 12622 C C . VAL E 1 107 ? 114.635 -13.321 -37.138 1.00 59.12 924 VAL E C 1
ATOM 12623 O O . VAL E 1 107 ? 114.846 -13.915 -36.074 1.00 57.05 924 VAL E O 1
ATOM 12627 N N . VAL E 1 108 ? 113.475 -13.390 -37.789 1.00 57.54 925 VAL E N 1
ATOM 12628 C CA . VAL E 1 108 ? 112.366 -14.187 -37.275 1.00 58.45 925 VAL E CA 1
ATOM 12629 C C . VAL E 1 108 ? 112.486 -15.623 -37.791 1.00 61.77 925 VAL E C 1
ATOM 12630 O O . VAL E 1 108 ? 112.182 -15.911 -38.952 1.00 61.41 925 VAL E O 1
ATOM 12634 N N . GLU E 1 109 ? 112.940 -16.517 -36.919 1.00 63.71 926 GLU E N 1
ATOM 12635 C CA . GLU E 1 109 ? 113.109 -17.920 -37.269 1.00 70.24 926 GLU E CA 1
ATOM 12636 C C . GLU E 1 109 ? 111.873 -18.576 -37.898 1.00 70.77 926 GLU E C 1
ATOM 12637 O O . GLU E 1 109 ? 111.993 -19.334 -38.864 1.00 72.60 926 GLU E O 1
ATOM 12643 N N . VAL E 1 110 ? 110.692 -18.289 -37.355 1.00 70.40 927 VAL E N 1
ATOM 12644 C CA . VAL E 1 110 ? 109.460 -18.873 -37.876 1.00 69.42 927 VAL E CA 1
ATOM 12645 C C . VAL E 1 110 ? 108.376 -17.856 -38.220 1.00 69.57 927 VAL E C 1
ATOM 12646 O O . VAL E 1 110 ? 107.950 -17.071 -37.372 1.00 70.41 927 VAL E O 1
ATOM 12650 N N . ILE E 1 111 ? 107.940 -17.872 -39.477 1.00 70.83 928 ILE E N 1
ATOM 12651 C CA . ILE E 1 111 ? 106.878 -16.983 -39.936 1.00 70.59 928 ILE E CA 1
ATOM 12652 C C . ILE E 1 111 ? 105.606 -17.827 -39.917 1.00 69.65 928 ILE E C 1
ATOM 12653 O O . ILE E 1 111 ? 105.512 -18.832 -40.621 1.00 70.46 928 ILE E O 1
ATOM 12658 N N . PRO E 1 112 ? 104.615 -17.440 -39.099 1.00 68.76 929 PRO E N 1
ATOM 12659 C CA . PRO E 1 112 ? 103.366 -18.205 -39.028 1.00 69.74 929 PRO E CA 1
ATOM 12660 C C . PRO E 1 112 ? 102.681 -18.482 -40.376 1.00 69.54 929 PRO E C 1
ATOM 12661 O O . PRO E 1 112 ? 102.232 -17.561 -41.066 1.00 68.30 929 PRO E O 1
ATOM 12665 N N . GLY E 1 113 ? 102.621 -19.761 -40.744 1.00 69.09 930 GLY E N 1
ATOM 12666 C CA . GLY E 1 113 ? 101.981 -20.157 -41.987 1.00 71.99 930 GLY E CA 1
ATOM 12667 C C . GLY E 1 113 ? 102.881 -20.367 -43.195 1.00 72.34 930 GLY E C 1
ATOM 12668 O O . GLY E 1 113 ? 102.446 -20.911 -44.208 1.00 73.01 930 GLY E O 1
ATOM 12669 N N . LYS E 1 114 ? 104.136 -19.950 -43.099 1.00 72.90 931 LYS E N 1
ATOM 12670 C CA . LYS E 1 114 ? 105.055 -20.101 -44.217 1.00 72.79 931 LYS E CA 1
ATOM 12671 C C . LYS E 1 114 ? 106.339 -20.831 -43.832 1.00 71.24 931 LYS E C 1
ATOM 12672 O O . LYS E 1 114 ? 106.775 -20.787 -42.681 1.00 67.36 931 LYS E O 1
ATOM 12678 N N . PRO E 1 115 ? 106.956 -21.523 -44.802 1.00 71.30 932 PRO E N 1
ATOM 12679 C CA . PRO E 1 115 ? 108.194 -22.274 -44.590 1.00 72.71 932 PRO E CA 1
ATOM 12680 C C . PRO E 1 115 ? 109.429 -21.386 -44.704 1.00 73.30 932 PRO E C 1
ATOM 12681 O O . PRO E 1 115 ? 110.555 -21.856 -44.559 1.00 75.75 932 PRO E O 1
ATOM 12685 N N . TYR E 1 116 ? 109.212 -20.102 -44.960 1.00 70.68 933 TYR E N 1
ATOM 12686 C CA . TYR E 1 116 ? 110.307 -19.156 -45.122 1.00 69.64 933 TYR E CA 1
ATOM 12687 C C . TYR E 1 116 ? 110.795 -18.541 -43.810 1.00 68.37 933 TYR E C 1
ATOM 12688 O O . TYR E 1 116 ? 110.103 -18.570 -42.795 1.00 67.90 933 TYR E O 1
ATOM 12697 N N . VAL E 1 117 ? 112.005 -17.993 -43.844 1.00 69.22 934 VAL E N 1
ATOM 12698 C CA . VAL E 1 117 ? 112.597 -17.339 -42.680 1.00 69.32 934 VAL E CA 1
ATOM 12699 C C . VAL E 1 117 ? 112.344 -15.840 -42.802 1.00 68.60 934 VAL E C 1
ATOM 12700 O O . VAL E 1 117 ? 112.490 -15.268 -43.881 1.00 69.98 934 VAL E O 1
ATOM 12704 N N . GLY E 1 118 ? 111.966 -15.206 -41.698 1.00 68.46 935 GLY E N 1
ATOM 12705 C CA . GLY E 1 118 ? 111.680 -13.782 -41.733 1.00 69.96 935 GLY E CA 1
ATOM 12706 C C . GLY E 1 118 ? 112.827 -12.845 -41.400 1.00 68.55 935 GLY E C 1
ATOM 12707 O O . GLY E 1 118 ? 113.600 -13.083 -40.473 1.00 68.04 935 GLY E O 1
ATOM 12708 N N . LEU E 1 119 ? 112.929 -11.772 -42.174 1.00 68.26 936 LEU E N 1
ATOM 12709 C CA . LEU E 1 119 ? 113.956 -10.760 -41.978 1.00 67.79 936 LEU E CA 1
ATOM 12710 C C . LEU E 1 119 ? 113.271 -9.416 -41.999 1.00 66.51 936 LEU E C 1
ATOM 12711 O O . LEU E 1 119 ? 112.831 -8.953 -43.058 1.00 67.47 936 LEU E O 1
ATOM 12716 N N . GLU E 1 120 ? 113.166 -8.788 -40.836 1.00 61.82 937 GLU E N 1
ATOM 12717 C CA . GLU E 1 120 ? 112.519 -7.490 -40.782 1.00 60.24 937 GLU E CA 1
ATOM 12718 C C . GLU E 1 120 ? 113.528 -6.353 -40.853 1.00 60.18 937 GLU E C 1
ATOM 12719 O O . GLU E 1 120 ? 114.540 -6.340 -40.136 1.00 60.69 937 GLU E O 1
ATOM 12725 N N . LEU E 1 121 ? 113.244 -5.415 -41.751 1.00 57.05 938 LEU E N 1
ATOM 12726 C CA . LEU E 1 121 ? 114.084 -4.248 -41.960 1.00 55.60 938 LEU E CA 1
ATOM 12727 C C . LEU E 1 121 ? 113.225 -3.007 -41.763 1.00 55.87 938 LEU E C 1
ATOM 12728 O O . LEU E 1 121 ? 112.053 -2.986 -42.148 1.00 51.78 938 LEU E O 1
ATOM 12733 N N . PRO E 1 122 ? 113.793 -1.960 -41.147 1.00 57.51 939 PRO E N 1
ATOM 12734 C CA . PRO E 1 122 ? 113.063 -0.714 -40.904 1.00 60.26 939 PRO E CA 1
ATOM 12735 C C . PRO E 1 122 ? 112.847 0.090 -42.170 1.00 64.49 939 PRO E C 1
ATOM 12736 O O . PRO E 1 122 ? 113.662 0.059 -43.091 1.00 67.00 939 PRO E O 1
ATOM 12740 N N . ASN E 1 123 ? 111.739 0.813 -42.212 1.00 67.71 940 ASN E N 1
ATOM 12741 C CA . ASN E 1 123 ? 111.427 1.629 -43.369 1.00 72.09 940 ASN E CA 1
ATOM 12742 C C . ASN E 1 123 ? 112.153 2.955 -43.247 1.00 75.32 940 ASN E C 1
ATOM 12743 O O . ASN E 1 123 ? 112.368 3.459 -42.139 1.00 76.13 940 ASN E O 1
ATOM 12748 N N . LYS E 1 124 ? 112.545 3.502 -44.395 1.00 77.03 941 LYS E N 1
ATOM 12749 C CA . LYS E 1 124 ? 113.255 4.770 -44.451 1.00 77.69 941 LYS E CA 1
ATOM 12750 C C . LYS E 1 124 ? 112.366 5.838 -43.829 1.00 77.69 941 LYS E C 1
ATOM 12751 O O . LYS E 1 124 ? 112.826 6.701 -43.077 1.00 78.04 941 LYS E O 1
ATOM 12757 N N . LYS E 1 125 ? 111.081 5.764 -44.144 1.00 76.79 942 LYS E N 1
ATOM 12758 C CA . LYS E 1 125 ? 110.120 6.698 -43.595 1.00 77.17 942 LYS E CA 1
ATOM 12759 C C . LYS E 1 125 ? 109.297 5.911 -42.579 1.00 75.43 942 LYS E C 1
ATOM 12760 O O . LYS E 1 125 ? 108.621 4.943 -42.931 1.00 77.36 942 LYS E O 1
ATOM 12766 N N . ARG E 1 126 ? 109.369 6.316 -41.315 1.00 73.92 943 ARG E N 1
ATOM 12767 C CA . ARG E 1 126 ? 108.649 5.630 -40.245 1.00 72.97 943 ARG E CA 1
ATOM 12768 C C . ARG E 1 126 ? 107.349 6.318 -39.864 1.00 71.67 943 ARG E C 1
ATOM 12769 O O . ARG E 1 126 ? 107.318 7.526 -39.635 1.00 73.73 943 ARG E O 1
ATOM 12777 N N . GLN E 1 127 ? 106.277 5.538 -39.790 1.00 69.66 944 GLN E N 1
ATOM 12778 C CA . GLN E 1 127 ? 104.973 6.075 -39.424 1.00 67.60 944 GLN E CA 1
ATOM 12779 C C . GLN E 1 127 ? 104.726 5.951 -37.923 1.00 65.22 944 GLN E C 1
ATOM 12780 O O . GLN E 1 127 ? 105.113 4.965 -37.288 1.00 64.44 944 GLN E O 1
ATOM 12786 N N . THR E 1 128 ? 104.079 6.966 -37.365 1.00 62.12 945 THR E N 1
ATOM 12787 C CA . THR E 1 128 ? 103.741 6.991 -35.953 1.00 57.40 945 THR E CA 1
ATOM 12788 C C . THR E 1 128 ? 102.401 6.287 -35.758 1.00 54.12 945 THR E C 1
ATOM 12789 O O . THR E 1 128 ? 101.500 6.411 -36.588 1.00 53.48 945 THR E O 1
ATOM 12793 N N . VAL E 1 129 ? 102.275 5.537 -34.672 1.00 50.07 946 VAL E N 1
ATOM 12794 C CA . VAL E 1 129 ? 101.022 4.863 -34.380 1.00 49.35 946 VAL E CA 1
ATOM 12795 C C . VAL E 1 129 ? 100.367 5.698 -33.292 1.00 48.17 946 VAL E C 1
ATOM 12796 O O . VAL E 1 129 ? 100.932 5.863 -32.218 1.00 47.09 946 VAL E O 1
ATOM 12800 N N . TYR E 1 130 ? 99.185 6.239 -33.579 1.00 48.64 947 TYR E N 1
ATOM 12801 C CA . TYR E 1 130 ? 98.472 7.089 -32.625 1.00 47.01 947 TYR E CA 1
ATOM 12802 C C . TYR E 1 130 ? 97.459 6.328 -31.776 1.00 44.49 947 TYR E C 1
ATOM 12803 O O . TYR E 1 130 ? 96.768 5.442 -32.270 1.00 44.81 947 TYR E O 1
ATOM 12812 N N . LEU E 1 131 ? 97.374 6.687 -30.498 1.00 43.25 948 LEU E N 1
ATOM 12813 C CA . LEU E 1 131 ? 96.447 6.042 -29.571 1.00 41.98 948 LEU E CA 1
ATOM 12814 C C . LEU E 1 131 ? 95.032 6.168 -30.112 1.00 43.49 948 LEU E C 1
ATOM 12815 O O . LEU E 1 131 ? 94.316 5.180 -30.251 1.00 46.48 948 LEU E O 1
ATOM 12820 N N . ARG E 1 132 ? 94.639 7.399 -30.415 1.00 46.32 949 ARG E N 1
ATOM 12821 C CA . ARG E 1 132 ? 93.306 7.687 -30.935 1.00 49.92 949 ARG E CA 1
ATOM 12822 C C . ARG E 1 132 ? 92.864 6.802 -32.095 1.00 51.02 949 ARG E C 1
ATOM 12823 O O . ARG E 1 132 ? 91.696 6.426 -32.177 1.00 49.30 949 ARG E O 1
ATOM 12831 N N . GLU E 1 133 ? 93.787 6.473 -32.992 1.00 53.99 950 GLU E N 1
ATOM 12832 C CA . GLU E 1 133 ? 93.440 5.643 -34.137 1.00 58.85 950 GLU E CA 1
ATOM 12833 C C . GLU E 1 133 ? 92.984 4.256 -33.712 1.00 59.56 950 GLU E C 1
ATOM 12834 O O . GLU E 1 133 ? 91.997 3.734 -34.231 1.00 61.89 950 GLU E O 1
ATOM 12840 N N . VAL E 1 134 ? 93.700 3.650 -32.774 1.00 57.58 951 VAL E N 1
ATOM 12841 C CA . VAL E 1 134 ? 93.315 2.327 -32.325 1.00 55.06 951 VAL E CA 1
ATOM 12842 C C . VAL E 1 134 ? 92.131 2.396 -31.363 1.00 55.64 951 VAL E C 1
ATOM 12843 O O . VAL E 1 134 ? 91.359 1.447 -31.259 1.00 55.88 951 VAL E O 1
ATOM 12847 N N . LEU E 1 135 ? 91.981 3.517 -30.662 1.00 56.73 952 LEU E N 1
ATOM 12848 C CA . LEU E 1 135 ? 90.857 3.675 -29.742 1.00 56.52 952 LEU E CA 1
ATOM 12849 C C . LEU E 1 135 ? 89.585 3.874 -30.558 1.00 60.11 952 LEU E C 1
ATOM 12850 O O . LEU E 1 135 ? 88.477 3.646 -30.070 1.00 60.92 952 LEU E O 1
ATOM 12855 N N . ASP E 1 136 ? 89.753 4.294 -31.809 1.00 63.38 953 ASP E N 1
ATOM 12856 C CA . ASP E 1 136 ? 88.617 4.540 -32.687 1.00 67.94 953 ASP E CA 1
ATOM 12857 C C . ASP E 1 136 ? 88.225 3.294 -33.468 1.00 67.28 953 ASP E C 1
ATOM 12858 O O . ASP E 1 136 ? 87.133 3.223 -34.029 1.00 69.24 953 ASP E O 1
ATOM 12863 N N . ASN E 1 137 ? 89.112 2.307 -33.495 1.00 65.84 954 ASN E N 1
ATOM 12864 C CA . ASN E 1 137 ? 88.841 1.068 -34.210 1.00 65.45 954 ASN E CA 1
ATOM 12865 C C . ASN E 1 137 ? 87.740 0.256 -33.516 1.00 65.93 954 ASN E C 1
ATOM 12866 O O . ASN E 1 137 ? 87.451 0.458 -32.333 1.00 67.96 954 ASN E O 1
ATOM 12871 N N . ALA E 1 138 ? 87.129 -0.663 -34.256 1.00 65.27 955 ALA E N 1
ATOM 12872 C CA . ALA E 1 138 ? 86.058 -1.496 -33.718 1.00 64.00 955 ALA E CA 1
ATOM 12873 C C . ALA E 1 138 ? 86.594 -2.552 -32.755 1.00 62.06 955 ALA E C 1
ATOM 12874 O O . ALA E 1 138 ? 85.894 -2.970 -31.833 1.00 59.64 955 ALA E O 1
ATOM 12876 N N . LYS E 1 139 ? 87.833 -2.986 -32.976 1.00 60.76 956 LYS E N 1
ATOM 12877 C CA . LYS E 1 139 ? 88.448 -3.989 -32.112 1.00 59.46 956 LYS E CA 1
ATOM 12878 C C . LYS E 1 139 ? 88.455 -3.530 -30.656 1.00 56.50 956 LYS E C 1
ATOM 12879 O O . LYS E 1 139 ? 88.407 -4.348 -29.737 1.00 56.00 956 LYS E O 1
ATOM 12885 N N . PHE E 1 140 ? 88.522 -2.218 -30.453 1.00 51.86 957 PHE E N 1
ATOM 12886 C CA . PHE E 1 140 ? 88.527 -1.660 -29.111 1.00 50.20 957 PHE E CA 1
ATOM 12887 C C . PHE E 1 140 ? 87.125 -1.253 -28.660 1.00 53.03 957 PHE E C 1
ATOM 12888 O O . PHE E 1 140 ? 86.774 -1.371 -27.483 1.00 50.74 957 PHE E O 1
ATOM 12896 N N . ARG E 1 141 ? 86.334 -0.752 -29.600 1.00 54.63 958 ARG E N 1
ATOM 12897 C CA . ARG E 1 141 ? 84.983 -0.311 -29.299 1.00 56.08 958 ARG E CA 1
ATOM 12898 C C . ARG E 1 141 ? 84.059 -1.463 -28.948 1.00 58.21 958 ARG E C 1
ATOM 12899 O O . ARG E 1 141 ? 83.246 -1.365 -28.026 1.00 58.18 958 ARG E O 1
ATOM 12907 N N . ASP E 1 142 ? 84.207 -2.563 -29.678 1.00 60.08 959 ASP E N 1
ATOM 12908 C CA . ASP E 1 142 ? 83.367 -3.738 -29.494 1.00 59.55 959 ASP E CA 1
ATOM 12909 C C . ASP E 1 142 ? 83.679 -4.603 -28.286 1.00 56.31 959 ASP E C 1
ATOM 12910 O O . ASP E 1 142 ? 82.768 -5.206 -27.717 1.00 57.34 959 ASP E O 1
ATOM 12915 N N . ASN E 1 143 ? 84.943 -4.681 -27.879 1.00 53.54 960 ASN E N 1
ATOM 12916 C CA . ASN E 1 143 ? 85.258 -5.519 -26.724 1.00 48.66 960 ASN E CA 1
ATOM 12917 C C . ASN E 1 143 ? 84.498 -5.026 -25.500 1.00 47.90 960 ASN E C 1
ATOM 12918 O O . ASN E 1 143 ? 84.617 -3.868 -25.109 1.00 51.05 960 ASN E O 1
ATOM 12923 N N . PRO E 1 144 ? 83.693 -5.902 -24.887 1.00 45.91 961 PRO E N 1
ATOM 12924 C CA . PRO E 1 144 ? 82.900 -5.564 -23.703 1.00 44.07 961 PRO E CA 1
ATOM 12925 C C . PRO E 1 144 ? 83.735 -5.478 -22.422 1.00 43.62 961 PRO E C 1
ATOM 12926 O O . PRO E 1 144 ? 83.300 -4.895 -21.428 1.00 40.72 961 PRO E O 1
ATOM 12930 N N . SER E 1 145 ? 84.931 -6.061 -22.455 1.00 41.39 962 SER E N 1
ATOM 12931 C CA . SER E 1 145 ? 85.817 -6.077 -21.293 1.00 40.72 962 SER E CA 1
ATOM 12932 C C . SER E 1 145 ? 86.363 -4.710 -20.900 1.00 39.43 962 SER E C 1
ATOM 12933 O O . SER E 1 145 ? 86.978 -4.015 -21.704 1.00 41.70 962 SER E O 1
ATOM 12936 N N . PRO E 1 146 ? 86.142 -4.305 -19.647 1.00 35.95 963 PRO E N 1
ATOM 12937 C CA . PRO E 1 146 ? 86.647 -3.006 -19.210 1.00 35.52 963 PRO E CA 1
ATOM 12938 C C . PRO E 1 146 ? 88.171 -2.997 -19.118 1.00 35.12 963 PRO E C 1
ATOM 12939 O O . PRO E 1 146 ? 88.788 -1.936 -19.006 1.00 37.45 963 PRO E O 1
ATOM 12943 N N . LEU E 1 147 ? 88.781 -4.176 -19.169 1.00 31.78 964 LEU E N 1
ATOM 12944 C CA . LEU E 1 147 ? 90.234 -4.247 -19.107 1.00 33.16 964 LEU E CA 1
ATOM 12945 C C . LEU E 1 147 ? 90.867 -4.398 -20.494 1.00 34.73 964 LEU E C 1
ATOM 12946 O O . LEU E 1 147 ? 91.906 -5.044 -20.663 1.00 34.25 964 LEU E O 1
ATOM 12951 N N . THR E 1 148 ? 90.223 -3.784 -21.481 1.00 35.76 965 THR E N 1
ATOM 12952 C CA . THR E 1 148 ? 90.702 -3.794 -22.857 1.00 38.58 965 THR E CA 1
ATOM 12953 C C . THR E 1 148 ? 91.797 -2.726 -22.956 1.00 40.18 965 THR E C 1
ATOM 12954 O O . THR E 1 148 ? 91.606 -1.600 -22.495 1.00 41.95 965 THR E O 1
ATOM 12958 N N . VAL E 1 149 ? 92.939 -3.072 -23.546 1.00 37.97 966 VAL E N 1
ATOM 12959 C CA . VAL E 1 149 ? 94.029 -2.115 -23.669 1.00 36.19 966 VAL E CA 1
ATOM 12960 C C . VAL E 1 149 ? 94.626 -2.102 -25.065 1.00 37.73 966 VAL E C 1
ATOM 12961 O O . VAL E 1 149 ? 94.812 -3.145 -25.691 1.00 35.51 966 VAL E O 1
ATOM 12965 N N . VAL E 1 150 ? 94.919 -0.905 -25.555 1.00 37.72 967 VAL E N 1
ATOM 12966 C CA . VAL E 1 150 ? 95.515 -0.770 -26.865 1.00 37.61 967 VAL E CA 1
ATOM 12967 C C . VAL E 1 150 ? 97.004 -1.071 -26.740 1.00 36.85 967 VAL E C 1
ATOM 12968 O O . VAL E 1 150 ? 97.638 -0.692 -25.765 1.00 41.73 967 VAL E O 1
ATOM 12972 N N . LEU E 1 151 ? 97.546 -1.775 -27.723 1.00 37.00 968 LEU E N 1
ATOM 12973 C CA . LEU E 1 151 ? 98.957 -2.099 -27.756 1.00 36.22 968 LEU E CA 1
ATOM 12974 C C . LEU E 1 151 ? 99.617 -1.271 -28.887 1.00 40.54 968 LEU E C 1
ATOM 12975 O O . LEU E 1 151 ? 100.699 -0.697 -28.704 1.00 40.76 968 LEU E O 1
ATOM 12980 N N . GLY E 1 152 ? 98.946 -1.190 -30.037 1.00 38.52 969 GLY E N 1
ATOM 12981 C CA . GLY E 1 152 ? 99.462 -0.427 -31.167 1.00 40.80 969 GLY E CA 1
ATOM 12982 C C . GLY E 1 152 ? 99.002 -1.005 -32.502 1.00 42.72 969 GLY E C 1
ATOM 12983 O O . GLY E 1 152 ? 97.804 -1.131 -32.761 1.00 40.27 969 GLY E O 1
ATOM 12984 N N . LYS E 1 153 ? 99.958 -1.339 -33.360 1.00 41.21 970 LYS E N 1
ATOM 12985 C CA . LYS E 1 153 ? 99.656 -1.945 -34.647 1.00 44.30 970 LYS E CA 1
ATOM 12986 C C . LYS E 1 153 ? 100.681 -3.040 -34.860 1.00 48.35 970 LYS E C 1
ATOM 12987 O O . LYS E 1 153 ? 101.809 -2.926 -34.378 1.00 49.59 970 LYS E O 1
ATOM 12993 N N . ASP E 1 154 ? 100.285 -4.106 -35.555 1.00 49.62 971 ASP E N 1
ATOM 12994 C CA . ASP E 1 154 ? 101.200 -5.206 -35.827 1.00 50.82 971 ASP E CA 1
ATOM 12995 C C . ASP E 1 154 ? 101.997 -4.825 -37.070 1.00 49.69 971 ASP E C 1
ATOM 12996 O O . ASP E 1 154 ? 101.695 -3.818 -37.715 1.00 49.61 971 ASP E O 1
ATOM 13001 N N . ILE E 1 155 ? 102.999 -5.631 -37.409 1.00 48.12 972 ILE E N 1
ATOM 13002 C CA . ILE E 1 155 ? 103.850 -5.344 -38.554 1.00 47.86 972 ILE E CA 1
ATOM 13003 C C . ILE E 1 155 ? 103.119 -5.027 -39.851 1.00 51.81 972 ILE E C 1
ATOM 13004 O O . ILE E 1 155 ? 103.630 -4.268 -40.680 1.00 55.49 972 ILE E O 1
ATOM 13009 N N . ALA E 1 156 ? 101.928 -5.587 -40.034 1.00 51.11 973 ALA E N 1
ATOM 13010 C CA . ALA E 1 156 ? 101.181 -5.321 -41.262 1.00 53.12 973 ALA E CA 1
ATOM 13011 C C . ALA E 1 156 ? 100.294 -4.079 -41.171 1.00 52.22 973 ALA E C 1
ATOM 13012 O O . ALA E 1 156 ? 99.576 -3.763 -42.114 1.00 50.38 973 ALA E O 1
ATOM 13014 N N . GLY E 1 157 ? 100.338 -3.383 -40.036 1.00 53.46 974 GLY E N 1
ATOM 13015 C CA . GLY E 1 157 ? 99.541 -2.177 -39.880 1.00 54.39 974 GLY E CA 1
ATOM 13016 C C . GLY E 1 157 ? 98.178 -2.354 -39.237 1.00 56.78 974 GLY E C 1
ATOM 13017 O O . GLY E 1 157 ? 97.425 -1.388 -39.086 1.00 57.36 974 GLY E O 1
ATOM 13018 N N . GLU E 1 158 ? 97.848 -3.580 -38.851 1.00 56.69 975 GLU E N 1
ATOM 13019 C CA . GLU E 1 158 ? 96.559 -3.840 -38.221 1.00 59.74 975 GLU E CA 1
ATOM 13020 C C . GLU E 1 158 ? 96.541 -3.497 -36.737 1.00 59.38 975 GLU E C 1
ATOM 13021 O O . GLU E 1 158 ? 97.454 -3.856 -35.992 1.00 58.09 975 GLU E O 1
ATOM 13027 N N . PRO E 1 159 ? 95.488 -2.807 -36.287 1.00 57.41 976 PRO E N 1
ATOM 13028 C CA . PRO E 1 159 ? 95.369 -2.429 -34.877 1.00 54.87 976 PRO E CA 1
ATOM 13029 C C . PRO E 1 159 ? 95.411 -3.657 -33.973 1.00 53.23 976 PRO E C 1
ATOM 13030 O O . PRO E 1 159 ? 94.793 -4.683 -34.272 1.00 51.30 976 PRO E O 1
ATOM 13034 N N . VAL E 1 160 ? 96.148 -3.545 -32.871 1.00 50.32 977 VAL E N 1
ATOM 13035 C CA . VAL E 1 160 ? 96.280 -4.646 -31.930 1.00 47.53 977 VAL E CA 1
ATOM 13036 C C . VAL E 1 160 ? 95.754 -4.285 -30.552 1.00 46.61 977 VAL E C 1
ATOM 13037 O O . VAL E 1 160 ? 96.340 -3.476 -29.840 1.00 49.61 977 VAL E O 1
ATOM 13041 N N . VAL E 1 161 ? 94.643 -4.902 -30.184 1.00 44.42 978 VAL E N 1
ATOM 13042 C CA . VAL E 1 161 ? 94.029 -4.673 -28.894 1.00 40.38 978 VAL E CA 1
ATOM 13043 C C . VAL E 1 161 ? 94.219 -5.938 -28.070 1.00 43.65 978 VAL E C 1
ATOM 13044 O O . VAL E 1 161 ? 94.377 -7.024 -28.634 1.00 46.30 978 VAL E O 1
ATOM 13048 N N . ALA E 1 162 ? 94.209 -5.799 -26.745 1.00 43.32 979 ALA E N 1
ATOM 13049 C CA . ALA E 1 162 ? 94.372 -6.937 -25.845 1.00 41.72 979 ALA E CA 1
ATOM 13050 C C . ALA E 1 162 ? 93.481 -6.781 -24.611 1.00 42.79 979 ALA E C 1
ATOM 13051 O O . ALA E 1 162 ? 92.977 -5.689 -24.338 1.00 44.31 979 ALA E O 1
ATOM 13053 N N . ASP E 1 163 ? 93.284 -7.873 -23.874 1.00 40.36 980 ASP E N 1
ATOM 13054 C CA . ASP E 1 163 ? 92.449 -7.862 -22.673 1.00 36.74 980 ASP E CA 1
ATOM 13055 C C . ASP E 1 163 ? 93.310 -8.201 -21.455 1.00 36.49 980 ASP E C 1
ATOM 13056 O O . ASP E 1 163 ? 93.764 -9.335 -21.300 1.00 35.65 980 ASP E O 1
ATOM 13061 N N . LEU E 1 164 ? 93.539 -7.216 -20.591 1.00 36.40 981 LEU E N 1
ATOM 13062 C CA . LEU E 1 164 ? 94.342 -7.434 -19.390 1.00 34.36 981 LEU E CA 1
ATOM 13063 C C . LEU E 1 164 ? 93.790 -8.609 -18.572 1.00 34.80 981 LEU E C 1
ATOM 13064 O O . LEU E 1 164 ? 94.534 -9.318 -17.891 1.00 32.92 981 LEU E O 1
ATOM 13069 N N . ALA E 1 165 ? 92.482 -8.823 -18.670 1.00 34.36 982 ALA E N 1
ATOM 13070 C CA . ALA E 1 165 ? 91.809 -9.896 -17.951 1.00 31.07 982 ALA E CA 1
ATOM 13071 C C . ALA E 1 165 ? 92.152 -11.286 -18.457 1.00 30.08 982 ALA E C 1
ATOM 13072 O O . ALA E 1 165 ? 92.014 -12.265 -17.723 1.00 31.33 982 ALA E O 1
ATOM 13074 N N . LYS E 1 166 ? 92.586 -11.385 -19.706 1.00 31.95 983 LYS E N 1
ATOM 13075 C CA . LYS E 1 166 ? 92.933 -12.688 -20.285 1.00 36.64 983 LYS E CA 1
ATOM 13076 C C . LYS E 1 166 ? 94.430 -12.985 -20.174 1.00 36.57 983 LYS E C 1
ATOM 13077 O O . LYS E 1 166 ? 94.873 -14.119 -20.368 1.00 36.77 983 LYS E O 1
ATOM 13083 N N . MET E 1 167 ? 95.205 -11.963 -19.846 1.00 35.53 984 MET E N 1
ATOM 13084 C CA . MET E 1 167 ? 96.642 -12.117 -19.763 1.00 35.00 984 MET E CA 1
ATOM 13085 C C . MET E 1 167 ? 97.197 -13.186 -18.818 1.00 32.34 984 MET E C 1
ATOM 13086 O O . MET E 1 167 ? 98.010 -14.002 -19.236 1.00 33.22 984 MET E O 1
ATOM 13091 N N . PRO E 1 168 ? 96.801 -13.192 -17.538 1.00 31.50 985 PRO E N 1
ATOM 13092 C CA . PRO E 1 168 ? 95.880 -12.289 -16.846 1.00 31.26 985 PRO E CA 1
ATOM 13093 C C . PRO E 1 168 ? 96.687 -11.227 -16.071 1.00 30.04 985 PRO E C 1
ATOM 13094 O O . PRO E 1 168 ? 96.134 -10.330 -15.446 1.00 35.67 985 PRO E O 1
ATOM 13098 N N . HIS E 1 169 ? 98.002 -11.356 -16.107 1.00 27.16 986 HIS E N 1
ATOM 13099 C CA . HIS E 1 169 ? 98.903 -10.409 -15.464 1.00 30.88 986 HIS E CA 1
ATOM 13100 C C . HIS E 1 169 ? 100.012 -10.191 -16.479 1.00 33.21 986 HIS E C 1
ATOM 13101 O O . HIS E 1 169 ? 100.279 -11.077 -17.297 1.00 37.42 986 HIS E O 1
ATOM 13108 N N . LEU E 1 170 ? 100.655 -9.031 -16.467 1.00 33.21 987 LEU E N 1
ATOM 13109 C CA . LEU E 1 170 ? 101.741 -8.852 -17.414 1.00 34.70 987 LEU E CA 1
ATOM 13110 C C . LEU E 1 170 ? 102.986 -8.234 -16.832 1.00 35.22 987 LEU E C 1
ATOM 13111 O O . LEU E 1 170 ? 102.978 -7.635 -15.756 1.00 34.84 987 LEU E O 1
ATOM 13116 N N . LEU E 1 171 ? 104.069 -8.415 -17.571 1.00 34.71 988 LEU E N 1
ATOM 13117 C CA . LEU E 1 171 ? 105.356 -7.900 -17.191 1.00 33.21 988 LEU E CA 1
ATOM 13118 C C . LEU E 1 171 ? 105.825 -7.069 -18.377 1.00 33.29 988 LEU E C 1
ATOM 13119 O O . LEU E 1 171 ? 105.923 -7.569 -19.506 1.00 32.34 988 LEU E O 1
ATOM 13124 N N . VAL E 1 172 ? 106.080 -5.791 -18.126 1.00 30.21 989 VAL E N 1
ATOM 13125 C CA . VAL E 1 172 ? 106.550 -4.888 -19.167 1.00 33.14 989 VAL E CA 1
ATOM 13126 C C . VAL E 1 172 ? 108.009 -4.559 -18.865 1.00 32.66 989 VAL E C 1
ATOM 13127 O O . VAL E 1 172 ? 108.386 -4.373 -17.703 1.00 34.38 989 VAL E O 1
ATOM 13131 N N . ALA E 1 173 ? 108.833 -4.489 -19.899 1.00 31.62 990 ALA E N 1
ATOM 13132 C CA . ALA E 1 173 ? 110.237 -4.183 -19.688 1.00 36.17 990 ALA E CA 1
ATOM 13133 C C . ALA E 1 173 ? 110.910 -3.626 -20.937 1.00 40.10 990 ALA E C 1
ATOM 13134 O O . ALA E 1 173 ? 110.420 -3.792 -22.059 1.00 38.98 990 ALA E O 1
ATOM 13136 N N . GLY E 1 174 ? 112.037 -2.956 -20.715 1.00 45.23 991 GLY E N 1
ATOM 13137 C CA . GLY E 1 174 ? 112.812 -2.361 -21.791 1.00 48.90 991 GLY E CA 1
ATOM 13138 C C . GLY E 1 174 ? 113.750 -1.336 -21.182 1.00 51.01 991 GLY E C 1
ATOM 13139 O O . GLY E 1 174 ? 113.642 -1.047 -19.992 1.00 49.19 991 GLY E O 1
ATOM 13140 N N . THR E 1 175 ? 114.661 -0.780 -21.979 1.00 54.49 992 THR E N 1
ATOM 13141 C CA . THR E 1 175 ? 115.590 0.227 -21.474 1.00 58.80 992 THR E CA 1
ATOM 13142 C C . THR E 1 175 ? 114.868 1.563 -21.234 1.00 62.08 992 THR E C 1
ATOM 13143 O O . THR E 1 175 ? 113.665 1.680 -21.468 1.00 66.35 992 THR E O 1
ATOM 13147 N N . THR E 1 176 ? 115.604 2.571 -20.783 1.00 63.24 993 THR E N 1
ATOM 13148 C CA . THR E 1 176 ? 115.020 3.870 -20.454 1.00 65.10 993 THR E CA 1
ATOM 13149 C C . THR E 1 176 ? 114.114 4.590 -21.462 1.00 65.04 993 THR E C 1
ATOM 13150 O O . THR E 1 176 ? 113.048 5.078 -21.087 1.00 66.47 993 THR E O 1
ATOM 13154 N N . GLY E 1 177 ? 114.510 4.678 -22.725 1.00 63.52 994 GLY E N 1
ATOM 13155 C CA . GLY E 1 177 ? 113.661 5.386 -23.667 1.00 61.39 994 GLY E CA 1
ATOM 13156 C C . GLY E 1 177 ? 113.104 4.542 -24.791 1.00 62.39 994 GLY E C 1
ATOM 13157 O O . GLY E 1 177 ? 112.911 5.038 -25.905 1.00 65.33 994 GLY E O 1
ATOM 13158 N N . SER E 1 178 ? 112.838 3.269 -24.509 1.00 61.31 995 SER E N 1
ATOM 13159 C CA . SER E 1 178 ? 112.308 2.370 -25.529 1.00 59.18 995 SER E CA 1
ATOM 13160 C C . SER E 1 178 ? 110.792 2.483 -25.675 1.00 56.41 995 SER E C 1
ATOM 13161 O O . SER E 1 178 ? 110.232 2.087 -26.696 1.00 52.08 995 SER E O 1
ATOM 13164 N N . GLY E 1 179 ? 110.135 3.031 -24.653 1.00 54.68 996 GLY E N 1
ATOM 13165 C CA . GLY E 1 179 ? 108.695 3.208 -24.704 1.00 55.30 996 GLY E CA 1
ATOM 13166 C C . GLY E 1 179 ? 107.860 2.446 -23.685 1.00 56.23 996 GLY E C 1
ATOM 13167 O O . GLY E 1 179 ? 106.649 2.309 -23.862 1.00 58.27 996 GLY E O 1
ATOM 13168 N N . ALA E 1 180 ? 108.483 1.954 -22.619 1.00 56.09 997 ALA E N 1
ATOM 13169 C CA . ALA E 1 180 ? 107.752 1.205 -21.596 1.00 55.73 997 ALA E CA 1
ATOM 13170 C C . ALA E 1 180 ? 106.772 2.085 -20.826 1.00 54.99 997 ALA E C 1
ATOM 13171 O O . ALA E 1 180 ? 105.648 1.671 -20.539 1.00 57.53 997 ALA E O 1
ATOM 13173 N N . SER E 1 181 ? 107.192 3.300 -20.491 1.00 52.40 998 SER E N 1
ATOM 13174 C CA . SER E 1 181 ? 106.323 4.198 -19.748 1.00 47.07 998 SER E CA 1
ATOM 13175 C C . SER E 1 181 ? 105.160 4.679 -20.610 1.00 42.83 998 SER E C 1
ATOM 13176 O O . SER E 1 181 ? 104.036 4.774 -20.130 1.00 45.18 998 SER E O 1
ATOM 13179 N N . VAL E 1 182 ? 105.430 4.980 -21.877 1.00 38.16 999 VAL E N 1
ATOM 13180 C CA . VAL E 1 182 ? 104.389 5.447 -22.788 1.00 37.16 999 VAL E CA 1
ATOM 13181 C C . VAL E 1 182 ? 103.396 4.315 -23.030 1.00 37.70 999 VAL E C 1
ATOM 13182 O O . VAL E 1 182 ? 102.186 4.545 -23.132 1.00 37.50 999 VAL E O 1
ATOM 13186 N N . GLY E 1 183 ? 103.919 3.094 -23.117 1.00 35.54 1000 GLY E N 1
ATOM 13187 C CA . GLY E 1 183 ? 103.077 1.933 -23.336 1.00 32.10 1000 GLY E CA 1
ATOM 13188 C C . GLY E 1 183 ? 102.106 1.705 -22.189 1.00 34.17 1000 GLY E C 1
ATOM 13189 O O . GLY E 1 183 ? 100.924 1.432 -22.414 1.00 36.69 1000 GLY E O 1
ATOM 13190 N N . VAL E 1 184 ? 102.604 1.805 -20.957 1.00 30.41 1001 VAL E N 1
ATOM 13191 C CA . VAL E 1 184 ? 101.765 1.628 -19.786 1.00 26.58 1001 VAL E CA 1
ATOM 13192 C C . VAL E 1 184 ? 100.710 2.733 -19.778 1.00 28.69 1001 VAL E C 1
ATOM 13193 O O . VAL E 1 184 ? 99.567 2.502 -19.375 1.00 27.76 1001 VAL E O 1
ATOM 13197 N N . ASN E 1 185 ? 101.096 3.934 -20.212 1.00 26.61 1002 ASN E N 1
ATOM 13198 C CA . ASN E 1 185 ? 100.162 5.054 -20.264 1.00 27.55 1002 ASN E CA 1
ATOM 13199 C C . ASN E 1 185 ? 99.095 4.744 -21.296 1.00 28.78 1002 ASN E C 1
ATOM 13200 O O . ASN E 1 185 ? 97.927 5.068 -21.116 1.00 31.46 1002 ASN E O 1
ATOM 13205 N N . ALA E 1 186 ? 99.507 4.131 -22.395 1.00 29.11 1003 ALA E N 1
ATOM 13206 C CA . ALA E 1 186 ? 98.562 3.780 -23.432 1.00 32.94 1003 ALA E CA 1
ATOM 13207 C C . ALA E 1 186 ? 97.525 2.823 -22.828 1.00 35.55 1003 ALA E C 1
ATOM 13208 O O . ALA E 1 186 ? 96.329 2.932 -23.107 1.00 36.67 1003 ALA E O 1
ATOM 13210 N N . MET E 1 187 ? 97.985 1.896 -21.991 1.00 33.83 1004 MET E N 1
ATOM 13211 C CA . MET E 1 187 ? 97.083 0.944 -21.355 1.00 31.94 1004 MET E CA 1
ATOM 13212 C C . MET E 1 187 ? 96.169 1.619 -20.344 1.00 31.77 1004 MET E C 1
ATOM 13213 O O . MET E 1 187 ? 94.972 1.338 -20.311 1.00 32.77 1004 MET E O 1
ATOM 13218 N N . ILE E 1 188 ? 96.715 2.503 -19.513 1.00 30.27 1005 ILE E N 1
ATOM 13219 C CA . ILE E 1 188 ? 95.869 3.157 -18.522 1.00 33.65 1005 ILE E CA 1
ATOM 13220 C C . ILE E 1 188 ? 94.812 4.019 -19.208 1.00 33.74 1005 ILE E C 1
ATOM 13221 O O . ILE E 1 188 ? 93.631 3.971 -18.836 1.00 31.80 1005 ILE E O 1
ATOM 13226 N N . LEU E 1 189 ? 95.222 4.792 -20.211 1.00 29.90 1006 LEU E N 1
ATOM 13227 C CA . LEU E 1 189 ? 94.270 5.646 -20.917 1.00 29.80 1006 LEU E CA 1
ATOM 13228 C C . LEU E 1 189 ? 93.200 4.800 -21.598 1.00 29.39 1006 LEU E C 1
ATOM 13229 O O . LEU E 1 189 ? 92.019 5.171 -21.606 1.00 21.91 1006 LEU E O 1
ATOM 13234 N N . SER E 1 190 ? 93.608 3.654 -22.147 1.00 29.13 1007 SER E N 1
ATOM 13235 C CA . SER E 1 190 ? 92.659 2.763 -22.803 1.00 27.91 1007 SER E CA 1
ATOM 13236 C C . SER E 1 190 ? 91.513 2.479 -21.847 1.00 30.30 1007 SER E C 1
ATOM 13237 O O . SER E 1 190 ? 90.343 2.606 -22.211 1.00 33.76 1007 SER E O 1
ATOM 13240 N N . MET E 1 191 ? 91.844 2.109 -20.613 1.00 27.40 1008 MET E N 1
ATOM 13241 C CA . MET E 1 191 ? 90.802 1.818 -19.646 1.00 25.16 1008 MET E CA 1
ATOM 13242 C C . MET E 1 191 ? 89.991 3.044 -19.276 1.00 25.04 1008 MET E C 1
ATOM 13243 O O . MET E 1 191 ? 88.783 2.935 -19.057 1.00 25.06 1008 MET E O 1
ATOM 13248 N N . LEU E 1 192 ? 90.630 4.213 -19.220 1.00 26.83 1009 LEU E N 1
ATOM 13249 C CA . LEU E 1 192 ? 89.908 5.438 -18.861 1.00 29.27 1009 LEU E CA 1
ATOM 13250 C C . LEU E 1 192 ? 88.951 5.850 -19.975 1.00 32.21 1009 LEU E C 1
ATOM 13251 O O . LEU E 1 192 ? 88.111 6.727 -19.786 1.00 30.96 1009 LEU E O 1
ATOM 13256 N N . TYR E 1 193 ? 89.087 5.207 -21.134 1.00 34.18 1010 TYR E N 1
ATOM 13257 C CA . TYR E 1 193 ? 88.211 5.473 -22.269 1.00 34.47 1010 TYR E CA 1
ATOM 13258 C C . TYR E 1 193 ? 87.131 4.416 -22.371 1.00 34.91 1010 TYR E C 1
ATOM 13259 O O . TYR E 1 193 ? 86.478 4.308 -23.409 1.00 42.48 1010 TYR E O 1
ATOM 13268 N N . LYS E 1 194 ? 86.934 3.635 -21.314 1.00 31.88 1011 LYS E N 1
ATOM 13269 C CA . LYS E 1 194 ? 85.920 2.589 -21.366 1.00 30.81 1011 LYS E CA 1
ATOM 13270 C C . LYS E 1 194 ? 85.304 2.202 -20.026 1.00 30.34 1011 LYS E C 1
ATOM 13271 O O . LYS E 1 194 ? 84.164 1.759 -19.989 1.00 32.61 1011 LYS E O 1
ATOM 13277 N N . ALA E 1 195 ? 86.044 2.370 -18.931 1.00 30.85 1012 ALA E N 1
ATOM 13278 C CA . ALA E 1 195 ? 85.550 1.967 -17.613 1.00 27.90 1012 ALA E CA 1
ATOM 13279 C C . ALA E 1 195 ? 85.233 3.066 -16.618 1.00 26.59 1012 ALA E C 1
ATOM 13280 O O . ALA E 1 195 ? 85.934 4.087 -16.540 1.00 29.88 1012 ALA E O 1
ATOM 13282 N N . GLN E 1 196 ? 84.168 2.837 -15.858 1.00 20.06 1013 GLN E N 1
ATOM 13283 C CA . GLN E 1 196 ? 83.751 3.752 -14.809 1.00 21.22 1013 GLN E CA 1
ATOM 13284 C C . GLN E 1 196 ? 84.440 3.252 -13.554 1.00 23.11 1013 GLN E C 1
ATOM 13285 O O . GLN E 1 196 ? 84.883 2.103 -13.492 1.00 23.42 1013 GLN E O 1
ATOM 13291 N N . PRO E 1 197 ? 84.573 4.113 -12.541 1.00 24.61 1014 PRO E N 1
ATOM 13292 C CA . PRO E 1 197 ? 85.229 3.595 -11.341 1.00 24.12 1014 PRO E CA 1
ATOM 13293 C C . PRO E 1 197 ? 84.636 2.259 -10.901 1.00 29.89 1014 PRO E C 1
ATOM 13294 O O . PRO E 1 197 ? 85.371 1.349 -10.501 1.00 32.53 1014 PRO E O 1
ATOM 13298 N N . GLU E 1 198 ? 83.314 2.130 -11.008 1.00 33.61 1015 GLU E N 1
ATOM 13299 C CA . GLU E 1 198 ? 82.622 0.896 -10.627 1.00 31.71 1015 GLU E CA 1
ATOM 13300 C C . GLU E 1 198 ? 83.112 -0.316 -11.427 1.00 30.58 1015 GLU E C 1
ATOM 13301 O O . GLU E 1 198 ? 82.994 -1.442 -10.959 1.00 33.22 1015 GLU E O 1
ATOM 13307 N N . ASP E 1 199 ? 83.647 -0.091 -12.628 1.00 26.83 1016 ASP E N 1
ATOM 13308 C CA . ASP E 1 199 ? 84.156 -1.184 -13.456 1.00 27.01 1016 ASP E CA 1
ATOM 13309 C C . ASP E 1 199 ? 85.591 -1.546 -13.097 1.00 27.62 1016 ASP E C 1
ATOM 13310 O O . ASP E 1 199 ? 85.922 -2.714 -12.907 1.00 23.61 1016 ASP E O 1
ATOM 13315 N N . VAL E 1 200 ? 86.445 -0.530 -13.018 1.00 30.11 1017 VAL E N 1
ATOM 13316 C CA . VAL E 1 200 ? 87.853 -0.734 -12.706 1.00 26.97 1017 VAL E CA 1
ATOM 13317 C C . VAL E 1 200 ? 88.386 0.241 -11.667 1.00 28.59 1017 VAL E C 1
ATOM 13318 O O . VAL E 1 200 ? 88.067 1.426 -11.693 1.00 29.47 1017 VAL E O 1
ATOM 13322 N N . ARG E 1 201 ? 89.199 -0.273 -10.750 1.00 29.07 1018 ARG E N 1
ATOM 13323 C CA . ARG E 1 201 ? 89.844 0.542 -9.726 1.00 23.67 1018 ARG E CA 1
ATOM 13324 C C . ARG E 1 201 ? 91.332 0.226 -9.783 1.00 25.22 1018 ARG E C 1
ATOM 13325 O O . ARG E 1 201 ? 91.717 -0.923 -10.017 1.00 22.82 1018 ARG E O 1
ATOM 13333 N N . PHE E 1 202 ? 92.171 1.236 -9.572 1.00 25.65 1019 PHE E N 1
ATOM 13334 C CA . PHE E 1 202 ? 93.613 1.019 -9.608 1.00 22.25 1019 PHE E CA 1
ATOM 13335 C C . PHE E 1 202 ? 94.305 1.229 -8.284 1.00 22.62 1019 PHE E C 1
ATOM 13336 O O . PHE E 1 202 ? 93.821 1.953 -7.411 1.00 24.69 1019 PHE E O 1
ATOM 13344 N N . ILE E 1 203 ? 95.453 0.574 -8.162 1.00 24.78 1020 ILE E N 1
ATOM 13345 C CA . ILE E 1 203 ? 96.349 0.722 -7.025 1.00 26.46 1020 ILE E CA 1
ATOM 13346 C C . ILE E 1 203 ? 97.677 0.947 -7.741 1.00 29.04 1020 ILE E C 1
ATOM 13347 O O . ILE E 1 203 ? 98.274 0.010 -8.264 1.00 33.21 1020 ILE E O 1
ATOM 13352 N N . MET E 1 204 ? 98.117 2.199 -7.793 1.00 30.91 1021 MET E N 1
ATOM 13353 C CA . MET E 1 204 ? 99.356 2.538 -8.471 1.00 28.48 1021 MET E CA 1
ATOM 13354 C C . MET E 1 204 ? 100.542 2.666 -7.527 1.00 28.71 1021 MET E C 1
ATOM 13355 O O . MET E 1 204 ? 100.526 3.456 -6.592 1.00 28.10 1021 MET E O 1
ATOM 13360 N N . ILE E 1 205 ? 101.560 1.853 -7.789 1.00 31.28 1022 ILE E N 1
ATOM 13361 C CA . ILE E 1 205 ? 102.803 1.816 -7.019 1.00 29.46 1022 ILE E CA 1
ATOM 13362 C C . ILE E 1 205 ? 103.837 2.613 -7.832 1.00 30.39 1022 ILE E C 1
ATOM 13363 O O . ILE E 1 205 ? 104.154 2.237 -8.955 1.00 25.09 1022 ILE E O 1
ATOM 13368 N N . ASP E 1 206 ? 104.362 3.702 -7.280 1.00 34.69 1023 ASP E N 1
ATOM 13369 C CA . ASP E 1 206 ? 105.358 4.484 -8.003 1.00 38.39 1023 ASP E CA 1
ATOM 13370 C C . ASP E 1 206 ? 106.527 4.916 -7.124 1.00 40.33 1023 ASP E C 1
ATOM 13371 O O . ASP E 1 206 ? 106.508 5.991 -6.529 1.00 41.06 1023 ASP E O 1
ATOM 13376 N N . PRO E 1 207 ? 107.577 4.087 -7.055 1.00 43.45 1024 PRO E N 1
ATOM 13377 C CA . PRO E 1 207 ? 108.782 4.338 -6.258 1.00 45.79 1024 PRO E CA 1
ATOM 13378 C C . PRO E 1 207 ? 109.698 5.473 -6.733 1.00 47.25 1024 PRO E C 1
ATOM 13379 O O . PRO E 1 207 ? 110.425 6.047 -5.930 1.00 50.49 1024 PRO E O 1
ATOM 13383 N N . LYS E 1 208 ? 109.680 5.784 -8.026 1.00 47.06 1025 LYS E N 1
ATOM 13384 C CA . LYS E 1 208 ? 110.504 6.867 -8.548 1.00 45.85 1025 LYS E CA 1
ATOM 13385 C C . LYS E 1 208 ? 109.606 8.086 -8.667 1.00 45.37 1025 LYS E C 1
ATOM 13386 O O . LYS E 1 208 ? 109.984 9.112 -9.218 1.00 41.71 1025 LYS E O 1
ATOM 13392 N N . MET E 1 209 ? 108.402 7.949 -8.126 1.00 48.39 1026 MET E N 1
ATOM 13393 C CA . MET E 1 209 ? 107.389 9.002 -8.143 1.00 49.48 1026 MET E CA 1
ATOM 13394 C C . MET E 1 209 ? 107.647 10.032 -9.215 1.00 48.65 1026 MET E C 1
ATOM 13395 O O . MET E 1 209 ? 108.443 10.933 -9.022 1.00 54.86 1026 MET E O 1
ATOM 13400 N N . LEU E 1 210 ? 106.976 9.893 -10.347 1.00 48.76 1027 LEU E N 1
ATOM 13401 C CA . LEU E 1 210 ? 107.158 10.830 -11.437 1.00 49.18 1027 LEU E CA 1
ATOM 13402 C C . LEU E 1 210 ? 106.502 10.364 -12.723 1.00 48.94 1027 LEU E C 1
ATOM 13403 O O . LEU E 1 210 ? 106.621 11.021 -13.749 1.00 54.80 1027 LEU E O 1
ATOM 13408 N N . GLU E 1 211 ? 105.832 9.223 -12.695 1.00 48.53 1028 GLU E N 1
ATOM 13409 C CA . GLU E 1 211 ? 105.196 8.740 -13.909 1.00 44.73 1028 GLU E CA 1
ATOM 13410 C C . GLU E 1 211 ? 103.736 8.373 -13.694 1.00 41.11 1028 GLU E C 1
ATOM 13411 O O . GLU E 1 211 ? 102.892 8.731 -14.507 1.00 41.29 1028 GLU E O 1
ATOM 13417 N N . LEU E 1 212 ? 103.437 7.668 -12.605 1.00 36.84 1029 LEU E N 1
ATOM 13418 C CA . LEU E 1 212 ? 102.058 7.293 -12.310 1.00 32.49 1029 LEU E CA 1
ATOM 13419 C C . LEU E 1 212 ? 101.412 8.361 -11.432 1.00 33.54 1029 LEU E C 1
ATOM 13420 O O . LEU E 1 212 ? 100.188 8.408 -11.297 1.00 34.05 1029 LEU E O 1
ATOM 13425 N N . SER E 1 213 ? 102.239 9.225 -10.849 1.00 34.05 1030 SER E N 1
ATOM 13426 C CA . SER E 1 213 ? 101.750 10.297 -9.979 1.00 34.54 1030 SER E CA 1
ATOM 13427 C C . SER E 1 213 ? 100.892 11.286 -10.758 1.00 32.49 1030 SER E C 1
ATOM 13428 O O . SER E 1 213 ? 100.164 12.086 -10.186 1.00 33.07 1030 SER E O 1
ATOM 13431 N N . VAL E 1 214 ? 100.998 11.218 -12.074 1.00 32.66 1031 VAL E N 1
ATOM 13432 C CA . VAL E 1 214 ? 100.250 12.078 -12.962 1.00 35.17 1031 VAL E CA 1
ATOM 13433 C C . VAL E 1 214 ? 98.756 11.717 -12.947 1.00 35.75 1031 VAL E C 1
ATOM 13434 O O . VAL E 1 214 ? 97.918 12.468 -13.461 1.00 38.12 1031 VAL E O 1
ATOM 13438 N N . TYR E 1 215 ? 98.424 10.569 -12.361 1.00 32.42 1032 TYR E N 1
ATOM 13439 C CA . TYR E 1 215 ? 97.030 10.130 -12.288 1.00 28.99 1032 TYR E CA 1
ATOM 13440 C C . TYR E 1 215 ? 96.402 10.418 -10.937 1.00 31.01 1032 TYR E C 1
ATOM 13441 O O . TYR E 1 215 ? 95.234 10.082 -10.699 1.00 33.94 1032 TYR E O 1
ATOM 13450 N N . GLU E 1 216 ? 97.173 11.034 -10.048 1.00 31.01 1033 GLU E N 1
ATOM 13451 C CA . GLU E 1 216 ? 96.671 11.362 -8.725 1.00 34.23 1033 GLU E CA 1
ATOM 13452 C C . GLU E 1 216 ? 95.329 12.095 -8.843 1.00 34.69 1033 GLU E C 1
ATOM 13453 O O . GLU E 1 216 ? 95.166 12.992 -9.669 1.00 34.73 1033 GLU E O 1
ATOM 13459 N N . GLY E 1 217 ? 94.361 11.714 -8.023 1.00 34.72 1034 GLY E N 1
ATOM 13460 C CA . GLY E 1 217 ? 93.074 12.371 -8.109 1.00 34.14 1034 GLY E CA 1
ATOM 13461 C C . GLY E 1 217 ? 92.063 11.639 -8.969 1.00 32.76 1034 GLY E C 1
ATOM 13462 O O . GLY E 1 217 ? 90.869 11.864 -8.813 1.00 36.10 1034 GLY E O 1
ATOM 13463 N N . ILE E 1 218 ? 92.520 10.775 -9.876 1.00 33.60 1035 ILE E N 1
ATOM 13464 C CA . ILE E 1 218 ? 91.604 10.007 -10.727 1.00 30.54 1035 ILE E CA 1
ATOM 13465 C C . ILE E 1 218 ? 90.608 9.237 -9.846 1.00 26.13 1035 ILE E C 1
ATOM 13466 O O . ILE E 1 218 ? 91.000 8.488 -8.960 1.00 26.56 1035 ILE E O 1
ATOM 13471 N N . PRO E 1 219 ? 89.301 9.415 -10.086 1.00 24.50 1036 PRO E N 1
ATOM 13472 C CA . PRO E 1 219 ? 88.275 8.728 -9.292 1.00 23.25 1036 PRO E CA 1
ATOM 13473 C C . PRO E 1 219 ? 88.431 7.207 -9.215 1.00 25.53 1036 PRO E C 1
ATOM 13474 O O . PRO E 1 219 ? 87.887 6.563 -8.306 1.00 24.28 1036 PRO E O 1
ATOM 13478 N N . HIS E 1 220 ? 89.165 6.640 -10.172 1.00 24.57 1037 HIS E N 1
ATOM 13479 C CA . HIS E 1 220 ? 89.399 5.195 -10.226 1.00 24.72 1037 HIS E CA 1
ATOM 13480 C C . HIS E 1 220 ? 90.397 4.708 -9.172 1.00 26.02 1037 HIS E C 1
ATOM 13481 O O . HIS E 1 220 ? 90.428 3.519 -8.856 1.00 26.67 1037 HIS E O 1
ATOM 13488 N N . LEU E 1 221 ? 91.211 5.622 -8.640 1.00 26.11 1038 LEU E N 1
ATOM 13489 C CA . LEU E 1 221 ? 92.210 5.273 -7.628 1.00 26.83 1038 LEU E CA 1
ATOM 13490 C C . LEU E 1 221 ? 91.617 4.751 -6.328 1.00 25.06 1038 LEU E C 1
ATOM 13491 O O . LEU E 1 221 ? 90.821 5.440 -5.697 1.00 25.81 1038 LEU E O 1
ATOM 13496 N N . LEU E 1 222 ? 92.012 3.541 -5.926 1.00 21.04 1039 LEU E N 1
ATOM 13497 C CA . LEU E 1 222 ? 91.512 2.953 -4.681 1.00 22.78 1039 LEU E CA 1
ATOM 13498 C C . LEU E 1 222 ? 92.141 3.614 -3.459 1.00 24.82 1039 LEU E C 1
ATOM 13499 O O . LEU E 1 222 ? 91.549 3.660 -2.369 1.00 24.77 1039 LEU E O 1
ATOM 13504 N N . THR E 1 223 ? 93.360 4.103 -3.648 1.00 23.48 1040 THR E N 1
ATOM 13505 C CA . THR E 1 223 ? 94.106 4.770 -2.596 1.00 25.46 1040 THR E CA 1
ATOM 13506 C C . THR E 1 223 ? 95.047 5.742 -3.307 1.00 24.36 1040 THR E C 1
ATOM 13507 O O . THR E 1 223 ? 95.170 5.709 -4.521 1.00 28.81 1040 THR E O 1
ATOM 13511 N N . GLU E 1 224 ? 95.690 6.625 -2.563 1.00 27.41 1041 GLU E N 1
ATOM 13512 C CA . GLU E 1 224 ? 96.605 7.597 -3.154 1.00 27.90 1041 GLU E CA 1
ATOM 13513 C C . GLU E 1 224 ? 97.777 6.824 -3.761 1.00 26.97 1041 GLU E C 1
ATOM 13514 O O . GLU E 1 224 ? 98.060 5.708 -3.328 1.00 27.37 1041 GLU E O 1
ATOM 13520 N N . VAL E 1 225 ? 98.432 7.394 -4.774 1.00 24.17 1042 VAL E N 1
ATOM 13521 C CA . VAL E 1 225 ? 99.573 6.740 -5.415 1.00 23.56 1042 VAL E CA 1
ATOM 13522 C C . VAL E 1 225 ? 100.622 6.349 -4.363 1.00 29.49 1042 VAL E C 1
ATOM 13523 O O . VAL E 1 225 ? 101.187 7.214 -3.673 1.00 26.92 1042 VAL E O 1
ATOM 13527 N N . VAL E 1 226 ? 100.880 5.047 -4.249 1.00 29.84 1043 VAL E N 1
ATOM 13528 C CA . VAL E 1 226 ? 101.832 4.546 -3.269 1.00 31.33 1043 VAL E CA 1
ATOM 13529 C C . VAL E 1 226 ? 103.281 4.833 -3.630 1.00 34.63 1043 VAL E C 1
ATOM 13530 O O . VAL E 1 226 ? 103.791 4.426 -4.676 1.00 31.42 1043 VAL E O 1
ATOM 13534 N N . THR E 1 227 ? 103.943 5.518 -2.713 1.00 37.35 1044 THR E N 1
ATOM 13535 C CA . THR E 1 227 ? 105.316 5.922 -2.899 1.00 38.81 1044 THR E CA 1
ATOM 13536 C C . THR E 1 227 ? 106.294 5.151 -2.033 1.00 39.92 1044 THR E C 1
ATOM 13537 O O . THR E 1 227 ? 107.414 4.861 -2.461 1.00 40.39 1044 THR E O 1
ATOM 13541 N N . ASP E 1 228 ? 105.885 4.829 -0.814 1.00 36.77 1045 ASP E N 1
ATOM 13542 C CA . ASP E 1 228 ? 106.763 4.095 0.065 1.00 38.22 1045 ASP E CA 1
ATOM 13543 C C . ASP E 1 228 ? 106.756 2.638 -0.366 1.00 39.85 1045 ASP E C 1
ATOM 13544 O O . ASP E 1 228 ? 105.709 2.089 -0.706 1.00 38.43 1045 ASP E O 1
ATOM 13549 N N . MET E 1 229 ? 107.924 2.005 -0.342 1.00 39.53 1046 MET E N 1
ATOM 13550 C CA . MET E 1 229 ? 108.022 0.618 -0.762 1.00 38.40 1046 MET E CA 1
ATOM 13551 C C . MET E 1 229 ? 107.476 -0.389 0.236 1.00 37.89 1046 MET E C 1
ATOM 13552 O O . MET E 1 229 ? 107.138 -1.503 -0.144 1.00 34.89 1046 MET E O 1
ATOM 13557 N N . LYS E 1 230 ? 107.406 -0.004 1.508 1.00 38.81 1047 LYS E N 1
ATOM 13558 C CA . LYS E 1 230 ? 106.861 -0.878 2.545 1.00 38.35 1047 LYS E CA 1
ATOM 13559 C C . LYS E 1 230 ? 105.347 -0.831 2.424 1.00 36.94 1047 LYS E C 1
ATOM 13560 O O . LYS E 1 230 ? 104.658 -1.808 2.713 1.00 39.21 1047 LYS E O 1
ATOM 13566 N N . ASP E 1 231 ? 104.844 0.328 2.001 1.00 38.35 1048 ASP E N 1
ATOM 13567 C CA . ASP E 1 231 ? 103.414 0.555 1.798 1.00 35.03 1048 ASP E CA 1
ATOM 13568 C C . ASP E 1 231 ? 102.983 -0.272 0.584 1.00 33.13 1048 ASP E C 1
ATOM 13569 O O . ASP E 1 231 ? 101.880 -0.823 0.550 1.00 29.87 1048 ASP E O 1
ATOM 13574 N N . ALA E 1 232 ? 103.864 -0.364 -0.408 1.00 27.14 1049 ALA E N 1
ATOM 13575 C CA . ALA E 1 232 ? 103.561 -1.133 -1.605 1.00 29.75 1049 ALA E CA 1
ATOM 13576 C C . ALA E 1 232 ? 103.333 -2.591 -1.216 1.00 32.98 1049 ALA E C 1
ATOM 13577 O O . ALA E 1 232 ? 102.337 -3.215 -1.610 1.00 32.79 1049 ALA E O 1
ATOM 13579 N N . ALA E 1 233 ? 104.266 -3.132 -0.440 1.00 32.95 1050 ALA E N 1
ATOM 13580 C CA . ALA E 1 233 ? 104.161 -4.508 -0.009 1.00 31.15 1050 ALA E CA 1
ATOM 13581 C C . ALA E 1 233 ? 102.827 -4.710 0.691 1.00 32.51 1050 ALA E C 1
ATOM 13582 O O . ALA E 1 233 ? 102.169 -5.723 0.472 1.00 32.99 1050 ALA E O 1
ATOM 13584 N N . ASN E 1 234 ? 102.419 -3.747 1.519 1.00 31.67 1051 ASN E N 1
ATOM 13585 C CA . ASN E 1 234 ? 101.147 -3.871 2.240 1.00 32.23 1051 ASN E CA 1
ATOM 13586 C C . ASN E 1 234 ? 99.955 -3.835 1.302 1.00 29.60 1051 ASN E C 1
ATOM 13587 O O . ASN E 1 234 ? 98.955 -4.504 1.545 1.00 25.79 1051 ASN E O 1
ATOM 13592 N N . ALA E 1 235 ? 100.066 -3.038 0.240 1.00 28.76 1052 ALA E N 1
ATOM 13593 C CA . ALA E 1 235 ? 98.998 -2.912 -0.742 1.00 25.18 1052 ALA E CA 1
ATOM 13594 C C . ALA E 1 235 ? 98.761 -4.297 -1.340 1.00 27.21 1052 ALA E C 1
ATOM 13595 O O . ALA E 1 235 ? 97.613 -4.724 -1.537 1.00 20.88 1052 ALA E O 1
ATOM 13597 N N . LEU E 1 236 ? 99.860 -4.999 -1.607 1.00 23.93 1053 LEU E N 1
ATOM 13598 C CA . LEU E 1 236 ? 99.794 -6.343 -2.162 1.00 27.28 1053 LEU E CA 1
ATOM 13599 C C . LEU E 1 236 ? 99.134 -7.294 -1.165 1.00 28.24 1053 LEU E C 1
ATOM 13600 O O . LEU E 1 236 ? 98.310 -8.120 -1.557 1.00 30.68 1053 LEU E O 1
ATOM 13605 N N . ARG E 1 237 ? 99.492 -7.171 0.114 1.00 28.09 1054 ARG E N 1
ATOM 13606 C CA . ARG E 1 237 ? 98.917 -8.012 1.163 1.00 30.12 1054 ARG E CA 1
ATOM 13607 C C . ARG E 1 237 ? 97.406 -7.764 1.191 1.00 29.01 1054 ARG E C 1
ATOM 13608 O O . ARG E 1 237 ? 96.613 -8.687 1.366 1.00 31.45 1054 ARG E O 1
ATOM 13616 N N . TRP E 1 238 ? 97.011 -6.513 0.994 1.00 27.94 1055 TRP E N 1
ATOM 13617 C CA . TRP E 1 238 ? 95.602 -6.162 0.972 1.00 27.62 1055 TRP E CA 1
ATOM 13618 C C . TRP E 1 238 ? 94.953 -6.906 -0.187 1.00 28.10 1055 TRP E C 1
ATOM 13619 O O . TRP E 1 238 ? 93.871 -7.483 -0.043 1.00 29.90 1055 TRP E O 1
ATOM 13630 N N . CYS E 1 239 ? 95.618 -6.897 -1.339 1.00 23.50 1056 CYS E N 1
ATOM 13631 C CA . CYS E 1 239 ? 95.057 -7.553 -2.510 1.00 24.32 1056 CYS E CA 1
ATOM 13632 C C . CYS E 1 239 ? 94.782 -9.013 -2.242 1.00 27.37 1056 CYS E C 1
ATOM 13633 O O . CYS E 1 239 ? 93.742 -9.523 -2.614 1.00 30.18 1056 CYS E O 1
ATOM 13636 N N . VAL E 1 240 ? 95.711 -9.679 -1.569 1.00 28.48 1057 VAL E N 1
ATOM 13637 C CA . VAL E 1 240 ? 95.549 -11.078 -1.262 1.00 25.59 1057 VAL E CA 1
ATOM 13638 C C . VAL E 1 240 ? 94.333 -11.325 -0.381 1.00 28.36 1057 VAL E C 1
ATOM 13639 O O . VAL E 1 240 ? 93.623 -12.309 -0.568 1.00 29.75 1057 VAL E O 1
ATOM 13643 N N . ASN E 1 241 ? 94.079 -10.450 0.583 1.00 28.75 1058 ASN E N 1
ATOM 13644 C CA . ASN E 1 241 ? 92.909 -10.656 1.435 1.00 31.10 1058 ASN E CA 1
ATOM 13645 C C . ASN E 1 241 ? 91.633 -10.338 0.668 1.00 29.58 1058 ASN E C 1
ATOM 13646 O O . ASN E 1 241 ? 90.600 -10.983 0.867 1.00 29.46 1058 ASN E O 1
ATOM 13651 N N . GLU E 1 242 ? 91.716 -9.348 -0.214 1.00 23.19 1059 GLU E N 1
ATOM 13652 C CA . GLU E 1 242 ? 90.573 -8.961 -1.018 1.00 23.42 1059 GLU E CA 1
ATOM 13653 C C . GLU E 1 242 ? 90.201 -10.130 -1.921 1.00 23.10 1059 GLU E C 1
ATOM 13654 O O . GLU E 1 242 ? 89.026 -10.396 -2.157 1.00 26.69 1059 GLU E O 1
ATOM 13660 N N . MET E 1 243 ? 91.213 -10.830 -2.415 1.00 22.77 1060 MET E N 1
ATOM 13661 C CA . MET E 1 243 ? 91.006 -11.980 -3.287 1.00 27.30 1060 MET E CA 1
ATOM 13662 C C . MET E 1 243 ? 90.317 -13.112 -2.533 1.00 31.50 1060 MET E C 1
ATOM 13663 O O . MET E 1 243 ? 89.427 -13.767 -3.079 1.00 33.96 1060 MET E O 1
ATOM 13668 N N . GLU E 1 244 ? 90.735 -13.331 -1.282 1.00 33.40 1061 GLU E N 1
ATOM 13669 C CA . GLU E 1 244 ? 90.163 -14.376 -0.431 1.00 31.92 1061 GLU E CA 1
ATOM 13670 C C . GLU E 1 244 ? 88.745 -14.015 -0.043 1.00 30.85 1061 GLU E C 1
ATOM 13671 O O . GLU E 1 244 ? 87.881 -14.874 0.076 1.00 30.70 1061 GLU E O 1
ATOM 13677 N N . ARG E 1 245 ? 88.509 -12.728 0.166 1.00 30.54 1062 ARG E N 1
ATOM 13678 C CA . ARG E 1 245 ? 87.187 -12.282 0.526 1.00 26.27 1062 ARG E CA 1
ATOM 13679 C C . ARG E 1 245 ? 86.277 -12.518 -0.665 1.00 28.67 1062 ARG E C 1
ATOM 13680 O O . ARG E 1 245 ? 85.204 -13.111 -0.528 1.00 29.57 1062 ARG E O 1
ATOM 13688 N N . ARG E 1 246 ? 86.719 -12.065 -1.837 1.00 27.75 1063 ARG E N 1
ATOM 13689 C CA . ARG E 1 246 ? 85.933 -12.217 -3.059 1.00 26.11 1063 ARG E CA 1
ATOM 13690 C C . ARG E 1 246 ? 85.619 -13.662 -3.328 1.00 23.50 1063 ARG E C 1
ATOM 13691 O O . ARG E 1 246 ? 84.506 -13.988 -3.727 1.00 21.42 1063 ARG E O 1
ATOM 13699 N N . TYR E 1 247 ? 86.598 -14.529 -3.089 1.00 26.04 1064 TYR E N 1
ATOM 13700 C CA . TYR E 1 247 ? 86.411 -15.967 -3.292 1.00 23.93 1064 TYR E CA 1
ATOM 13701 C C . TYR E 1 247 ? 85.401 -16.587 -2.312 1.00 20.71 1064 TYR E C 1
ATOM 13702 O O . TYR E 1 247 ? 84.724 -17.554 -2.652 1.00 18.82 1064 TYR E O 1
ATOM 13711 N N . LYS E 1 248 ? 85.284 -16.032 -1.108 1.00 22.17 1065 LYS E N 1
ATOM 13712 C CA . LYS E 1 248 ? 84.305 -16.547 -0.153 1.00 25.25 1065 LYS E CA 1
ATOM 13713 C C . LYS E 1 248 ? 82.932 -16.307 -0.745 1.00 27.18 1065 LYS E C 1
ATOM 13714 O O . LYS E 1 248 ? 82.096 -17.202 -0.774 1.00 28.06 1065 LYS E O 1
ATOM 13720 N N . LEU E 1 249 ? 82.716 -15.083 -1.223 1.00 28.81 1066 LEU E N 1
ATOM 13721 C CA . LEU E 1 249 ? 81.450 -14.690 -1.823 1.00 29.49 1066 LEU E CA 1
ATOM 13722 C C . LEU E 1 249 ? 81.093 -15.500 -3.071 1.00 32.64 1066 LEU E C 1
ATOM 13723 O O . LEU E 1 249 ? 79.945 -15.916 -3.249 1.00 34.44 1066 LEU E O 1
ATOM 13728 N N . MET E 1 250 ? 82.067 -15.735 -3.937 1.00 31.28 1067 MET E N 1
ATOM 13729 C CA . MET E 1 250 ? 81.796 -16.504 -5.136 1.00 32.29 1067 MET E CA 1
ATOM 13730 C C . MET E 1 250 ? 81.334 -17.940 -4.856 1.00 33.01 1067 MET E C 1
ATOM 13731 O O . MET E 1 250 ? 80.632 -18.536 -5.670 1.00 30.96 1067 MET E O 1
ATOM 13736 N N . SER E 1 251 ? 81.732 -18.497 -3.714 1.00 33.20 1068 SER E N 1
ATOM 13737 C CA . SER E 1 251 ? 81.299 -19.843 -3.334 1.00 33.26 1068 SER E CA 1
ATOM 13738 C C . SER E 1 251 ? 79.855 -19.719 -2.888 1.00 33.79 1068 SER E C 1
ATOM 13739 O O . SER E 1 251 ? 78.995 -20.498 -3.291 1.00 38.43 1068 SER E O 1
ATOM 13742 N N . ALA E 1 252 ? 79.600 -18.735 -2.038 1.00 28.68 1069 ALA E N 1
ATOM 13743 C CA . ALA E 1 252 ? 78.260 -18.516 -1.545 1.00 28.28 1069 ALA E CA 1
ATOM 13744 C C . ALA E 1 252 ? 77.245 -18.394 -2.690 1.00 27.19 1069 ALA E C 1
ATOM 13745 O O . ALA E 1 252 ? 76.093 -18.777 -2.532 1.00 29.19 1069 ALA E O 1
ATOM 13747 N N . LEU E 1 253 ? 77.649 -17.869 -3.839 1.00 24.49 1070 LEU E N 1
ATOM 13748 C CA . LEU E 1 253 ? 76.690 -17.754 -4.928 1.00 28.14 1070 LEU E CA 1
ATOM 13749 C C . LEU E 1 253 ? 76.949 -18.815 -5.973 1.00 29.23 1070 LEU E C 1
ATOM 13750 O O . LEU E 1 253 ? 76.279 -18.865 -7.011 1.00 32.00 1070 LEU E O 1
ATOM 13755 N N . GLY E 1 254 ? 77.925 -19.667 -5.695 1.00 29.12 1071 GLY E N 1
ATOM 13756 C CA . GLY E 1 254 ? 78.262 -20.716 -6.633 1.00 28.47 1071 GLY E CA 1
ATOM 13757 C C . GLY E 1 254 ? 78.528 -20.198 -8.035 1.00 29.86 1071 GLY E C 1
ATOM 13758 O O . GLY E 1 254 ? 77.820 -20.555 -8.971 1.00 35.05 1071 GLY E O 1
ATOM 13759 N N . VAL E 1 255 ? 79.533 -19.341 -8.181 1.00 31.80 1072 VAL E N 1
ATOM 13760 C CA . VAL E 1 255 ? 79.908 -18.801 -9.486 1.00 29.91 1072 VAL E CA 1
ATOM 13761 C C . VAL E 1 255 ? 81.427 -18.974 -9.610 1.00 30.89 1072 VAL E C 1
ATOM 13762 O O . VAL E 1 255 ? 82.102 -19.234 -8.608 1.00 34.62 1072 VAL E O 1
ATOM 13766 N N . ARG E 1 256 ? 81.976 -18.849 -10.814 1.00 32.37 1073 ARG E N 1
ATOM 13767 C CA . ARG E 1 256 ? 83.414 -19.036 -10.973 1.00 37.68 1073 ARG E CA 1
ATOM 13768 C C . ARG E 1 256 ? 84.302 -17.838 -11.327 1.00 35.78 1073 ARG E C 1
ATOM 13769 O O . ARG E 1 256 ? 85.521 -17.958 -11.262 1.00 39.80 1073 ARG E O 1
ATOM 13777 N N . ASN E 1 257 ? 83.718 -16.699 -11.688 1.00 33.39 1074 ASN E N 1
ATOM 13778 C CA . ASN E 1 257 ? 84.494 -15.502 -12.023 1.00 32.92 1074 ASN E CA 1
ATOM 13779 C C . ASN E 1 257 ? 83.884 -14.346 -11.254 1.00 33.74 1074 ASN E C 1
ATOM 13780 O O . ASN E 1 257 ? 82.891 -14.510 -10.553 1.00 35.26 1074 ASN E O 1
ATOM 13785 N N . LEU E 1 258 ? 84.470 -13.165 -11.437 1.00 33.43 1075 LEU E N 1
ATOM 13786 C CA . LEU E 1 258 ? 83.990 -11.936 -10.823 1.00 30.36 1075 LEU E CA 1
ATOM 13787 C C . LEU E 1 258 ? 82.796 -11.484 -11.686 1.00 30.23 1075 LEU E C 1
ATOM 13788 O O . LEU E 1 258 ? 81.840 -10.892 -11.180 1.00 28.98 1075 LEU E O 1
ATOM 13793 N N . ALA E 1 259 ? 82.852 -11.783 -12.984 1.00 27.00 1076 ALA E N 1
ATOM 13794 C CA . ALA E 1 259 ? 81.767 -11.431 -13.911 1.00 33.18 1076 ALA E CA 1
ATOM 13795 C C . ALA E 1 259 ? 80.483 -12.210 -13.613 1.00 33.85 1076 ALA E C 1
ATOM 13796 O O . ALA E 1 259 ? 79.381 -11.695 -13.794 1.00 40.04 1076 ALA E O 1
ATOM 13798 N N . GLY E 1 260 ? 80.619 -13.457 -13.182 1.00 30.04 1077 GLY E N 1
ATOM 13799 C CA . GLY E 1 260 ? 79.439 -14.224 -12.847 1.00 27.30 1077 GLY E CA 1
ATOM 13800 C C . GLY E 1 260 ? 78.881 -13.673 -11.550 1.00 27.83 1077 GLY E C 1
ATOM 13801 O O . GLY E 1 260 ? 77.670 -13.623 -11.352 1.00 30.98 1077 GLY E O 1
ATOM 13802 N N . TYR E 1 261 ? 79.776 -13.257 -10.658 1.00 27.13 1078 TYR E N 1
ATOM 13803 C CA . TYR E 1 261 ? 79.377 -12.689 -9.381 1.00 25.31 1078 TYR E CA 1
ATOM 13804 C C . TYR E 1 261 ? 78.564 -11.419 -9.631 1.00 27.38 1078 TYR E C 1
ATOM 13805 O O . TYR E 1 261 ? 77.489 -11.239 -9.059 1.00 27.35 1078 TYR E O 1
ATOM 13814 N N . ASN E 1 262 ? 79.085 -10.537 -10.480 1.00 24.81 1079 ASN E N 1
ATOM 13815 C CA . ASN E 1 262 ? 78.399 -9.292 -10.778 1.00 25.88 1079 ASN E CA 1
ATOM 13816 C C . ASN E 1 262 ? 77.019 -9.483 -11.391 1.00 27.97 1079 ASN E C 1
ATOM 13817 O O . ASN E 1 262 ? 76.096 -8.755 -11.043 1.00 27.18 1079 ASN E O 1
ATOM 13822 N N . GLU E 1 263 ? 76.872 -10.456 -12.288 1.00 29.96 1080 GLU E N 1
ATOM 13823 C CA . GLU E 1 263 ? 75.576 -10.714 -12.917 1.00 32.84 1080 GLU E CA 1
ATOM 13824 C C . GLU E 1 263 ? 74.571 -11.144 -11.848 1.00 31.12 1080 GLU E C 1
ATOM 13825 O O . GLU E 1 263 ? 73.422 -10.686 -11.836 1.00 33.56 1080 GLU E O 1
ATOM 13831 N N . LYS E 1 264 ? 75.003 -12.010 -10.941 1.00 22.93 1081 LYS E N 1
ATOM 13832 C CA . LYS E 1 264 ? 74.123 -12.427 -9.874 1.00 22.55 1081 LYS E CA 1
ATOM 13833 C C . LYS E 1 264 ? 73.568 -11.147 -9.217 1.00 25.13 1081 LYS E C 1
ATOM 13834 O O . LYS E 1 264 ? 72.377 -11.068 -8.926 1.00 26.03 1081 LYS E O 1
ATOM 13840 N N . ILE E 1 265 ? 74.433 -10.148 -9.009 1.00 20.94 1082 ILE E N 1
ATOM 13841 C CA . ILE E 1 265 ? 74.046 -8.876 -8.398 1.00 21.42 1082 ILE E CA 1
ATOM 13842 C C . ILE E 1 265 ? 73.156 -7.999 -9.294 1.00 21.76 1082 ILE E C 1
ATOM 13843 O O . ILE E 1 265 ? 72.198 -7.381 -8.830 1.00 22.86 1082 ILE E O 1
ATOM 13848 N N . ALA E 1 266 ? 73.481 -7.928 -10.574 1.00 19.24 1083 ALA E N 1
ATOM 13849 C CA . ALA E 1 266 ? 72.687 -7.151 -11.508 1.00 23.64 1083 ALA E CA 1
ATOM 13850 C C . ALA E 1 266 ? 71.269 -7.726 -11.514 1.00 27.74 1083 ALA E C 1
ATOM 13851 O O . ALA E 1 266 ? 70.276 -6.990 -11.484 1.00 25.06 1083 ALA E O 1
ATOM 13853 N N . GLU E 1 267 ? 71.203 -9.055 -11.565 1.00 29.32 1084 GLU E N 1
ATOM 13854 C CA . GLU E 1 267 ? 69.954 -9.806 -11.554 1.00 31.95 1084 GLU E CA 1
ATOM 13855 C C . GLU E 1 267 ? 69.117 -9.430 -10.323 1.00 34.91 1084 GLU E C 1
ATOM 13856 O O . GLU E 1 267 ? 67.951 -9.051 -10.448 1.00 36.65 1084 GLU E O 1
ATOM 13862 N N . ALA E 1 268 ? 69.718 -9.528 -9.136 1.00 34.88 1085 ALA E N 1
ATOM 13863 C CA . ALA E 1 268 ? 69.035 -9.190 -7.887 1.00 33.60 1085 ALA E CA 1
ATOM 13864 C C . ALA E 1 268 ? 68.514 -7.744 -7.929 1.00 35.64 1085 ALA E C 1
ATOM 13865 O O . ALA E 1 268 ? 67.408 -7.459 -7.461 1.00 31.65 1085 ALA E O 1
ATOM 13867 N N . ASP E 1 269 ? 69.321 -6.840 -8.488 1.00 34.05 1086 ASP E N 1
ATOM 13868 C CA . ASP E 1 269 ? 68.948 -5.432 -8.606 1.00 33.38 1086 ASP E CA 1
ATOM 13869 C C . ASP E 1 269 ? 67.684 -5.278 -9.450 1.00 31.35 1086 ASP E C 1
ATOM 13870 O O . ASP E 1 269 ? 66.755 -4.571 -9.071 1.00 28.27 1086 ASP E O 1
ATOM 13875 N N . ARG E 1 270 ? 67.658 -5.944 -10.601 1.00 31.80 1087 ARG E N 1
ATOM 13876 C CA . ARG E 1 270 ? 66.510 -5.892 -11.505 1.00 30.29 1087 ARG E CA 1
ATOM 13877 C C . ARG E 1 270 ? 65.206 -6.374 -10.857 1.00 29.91 1087 ARG E C 1
ATOM 13878 O O . ARG E 1 270 ? 64.128 -5.851 -11.140 1.00 30.60 1087 ARG E O 1
ATOM 13886 N N . MET E 1 271 ? 65.304 -7.371 -9.989 1.00 30.98 1088 MET E N 1
ATOM 13887 C CA . MET E 1 271 ? 64.128 -7.918 -9.314 1.00 29.48 1088 MET E CA 1
ATOM 13888 C C . MET E 1 271 ? 63.940 -7.225 -7.987 1.00 25.06 1088 MET E C 1
ATOM 13889 O O . MET E 1 271 ? 63.063 -7.593 -7.214 1.00 26.77 1088 MET E O 1
ATOM 13894 N N . MET E 1 272 ? 64.767 -6.222 -7.724 1.00 26.06 1089 MET E N 1
ATOM 13895 C CA . MET E 1 272 ? 64.721 -5.510 -6.451 1.00 31.12 1089 MET E CA 1
ATOM 13896 C C . MET E 1 272 ? 64.714 -6.504 -5.290 1.00 31.49 1089 MET E C 1
ATOM 13897 O O . MET E 1 272 ? 63.914 -6.398 -4.369 1.00 35.57 1089 MET E O 1
ATOM 13902 N N . ARG E 1 273 ? 65.613 -7.478 -5.369 1.00 35.69 1090 ARG E N 1
ATOM 13903 C CA . ARG E 1 273 ? 65.784 -8.495 -4.342 1.00 38.35 1090 ARG E CA 1
ATOM 13904 C C . ARG E 1 273 ? 67.243 -8.417 -3.895 1.00 37.79 1090 ARG E C 1
ATOM 13905 O O . ARG E 1 273 ? 68.075 -9.183 -4.362 1.00 42.19 1090 ARG E O 1
ATOM 13913 N N . PRO E 1 274 ? 67.580 -7.479 -3.001 1.00 35.54 1091 PRO E N 1
ATOM 13914 C CA . PRO E 1 274 ? 68.977 -7.397 -2.562 1.00 34.51 1091 PRO E CA 1
ATOM 13915 C C . PRO E 1 274 ? 69.440 -8.702 -1.915 1.00 31.80 1091 PRO E C 1
ATOM 13916 O O . PRO E 1 274 ? 68.655 -9.399 -1.271 1.00 31.65 1091 PRO E O 1
ATOM 13920 N N . ILE E 1 275 ? 70.714 -9.030 -2.107 1.00 31.49 1092 ILE E N 1
ATOM 13921 C CA . ILE E 1 275 ? 71.299 -10.240 -1.536 1.00 29.70 1092 ILE E CA 1
ATOM 13922 C C . ILE E 1 275 ? 72.078 -9.903 -0.275 1.00 31.54 1092 ILE E C 1
ATOM 13923 O O . ILE E 1 275 ? 73.087 -9.196 -0.312 1.00 30.52 1092 ILE E O 1
ATOM 13928 N N . PRO E 1 276 ? 71.614 -10.395 0.868 1.00 34.28 1093 PRO E N 1
ATOM 13929 C CA . PRO E 1 276 ? 72.375 -10.061 2.067 1.00 34.18 1093 PRO E CA 1
ATOM 13930 C C . PRO E 1 276 ? 73.663 -10.854 2.133 1.00 33.81 1093 PRO E C 1
ATOM 13931 O O . PRO E 1 276 ? 73.740 -11.987 1.652 1.00 33.92 1093 PRO E O 1
ATOM 13935 N N . ASP E 1 277 ? 74.672 -10.226 2.720 1.00 35.98 1094 ASP E N 1
ATOM 13936 C CA . ASP E 1 277 ? 75.985 -10.828 2.920 1.00 36.37 1094 ASP E CA 1
ATOM 13937 C C . ASP E 1 277 ? 75.798 -12.127 3.710 1.00 33.26 1094 ASP E C 1
ATOM 13938 O O . ASP E 1 277 ? 75.474 -12.095 4.896 1.00 32.85 1094 ASP E O 1
ATOM 13943 N N . PRO E 1 278 ? 76.007 -13.283 3.062 1.00 32.16 1095 PRO E N 1
ATOM 13944 C CA . PRO E 1 278 ? 75.847 -14.588 3.724 1.00 34.56 1095 PRO E CA 1
ATOM 13945 C C . PRO E 1 278 ? 76.810 -14.882 4.878 1.00 36.45 1095 PRO E C 1
ATOM 13946 O O . PRO E 1 278 ? 76.556 -15.767 5.698 1.00 39.21 1095 PRO E O 1
ATOM 13950 N N . TYR E 1 279 ? 77.902 -14.133 4.951 1.00 37.27 1096 TYR E N 1
ATOM 13951 C CA . TYR E 1 279 ? 78.890 -14.359 5.993 1.00 40.65 1096 TYR E CA 1
ATOM 13952 C C . TYR E 1 279 ? 78.784 -13.410 7.173 1.00 43.76 1096 TYR E C 1
ATOM 13953 O O . TYR E 1 279 ? 79.544 -13.527 8.135 1.00 43.74 1096 TYR E O 1
ATOM 13962 N N . TRP E 1 280 ? 77.839 -12.478 7.109 1.00 46.42 1097 TRP E N 1
ATOM 13963 C CA . TRP E 1 280 ? 77.669 -11.521 8.191 1.00 48.49 1097 TRP E CA 1
ATOM 13964 C C . TRP E 1 280 ? 77.001 -12.181 9.382 1.00 48.59 1097 TRP E C 1
ATOM 13965 O O . TRP E 1 280 ? 75.832 -12.536 9.308 1.00 48.88 1097 TRP E O 1
ATOM 13976 N N . HIS E 1 290 ? 71.912 -3.558 7.532 1.00 67.80 1107 HIS E N 1
ATOM 13977 C CA . HIS E 1 290 ? 72.724 -4.753 7.659 1.00 65.84 1107 HIS E CA 1
ATOM 13978 C C . HIS E 1 290 ? 73.065 -5.344 6.270 1.00 61.47 1107 HIS E C 1
ATOM 13979 O O . HIS E 1 290 ? 72.234 -5.986 5.626 1.00 57.96 1107 HIS E O 1
ATOM 13986 N N . PRO E 1 291 ? 74.339 -5.209 5.863 1.00 57.35 1108 PRO E N 1
ATOM 13987 C CA . PRO E 1 291 ? 75.009 -5.597 4.621 1.00 52.78 1108 PRO E CA 1
ATOM 13988 C C . PRO E 1 291 ? 74.345 -6.427 3.543 1.00 48.49 1108 PRO E C 1
ATOM 13989 O O . PRO E 1 291 ? 73.903 -7.556 3.745 1.00 45.84 1108 PRO E O 1
ATOM 13993 N N . VAL E 1 292 ? 74.303 -5.808 2.373 1.00 45.45 1109 VAL E N 1
ATOM 13994 C CA . VAL E 1 292 ? 73.773 -6.392 1.163 1.00 43.46 1109 VAL E CA 1
ATOM 13995 C C . VAL E 1 292 ? 74.970 -6.397 0.212 1.00 42.52 1109 VAL E C 1
ATOM 13996 O O . VAL E 1 292 ? 75.852 -5.539 0.307 1.00 44.27 1109 VAL E O 1
ATOM 14000 N N . LEU E 1 293 ? 75.015 -7.361 -0.693 1.00 38.12 1110 LEU E N 1
ATOM 14001 C CA . LEU E 1 293 ? 76.129 -7.430 -1.618 1.00 36.16 1110 LEU E CA 1
ATOM 14002 C C . LEU E 1 293 ? 75.986 -6.424 -2.742 1.00 33.30 1110 LEU E C 1
ATOM 14003 O O . LEU E 1 293 ? 74.891 -6.187 -3.238 1.00 33.49 1110 LEU E O 1
ATOM 14008 N N . LYS E 1 294 ? 77.108 -5.836 -3.137 1.00 33.50 1111 LYS E N 1
ATOM 14009 C CA . LYS E 1 294 ? 77.140 -4.856 -4.214 1.00 29.97 1111 LYS E CA 1
ATOM 14010 C C . LYS E 1 294 ? 78.095 -5.312 -5.303 1.00 27.57 1111 LYS E C 1
ATOM 14011 O O . LYS E 1 294 ? 78.911 -6.215 -5.088 1.00 24.09 1111 LYS E O 1
ATOM 14017 N N . LYS E 1 295 ? 77.995 -4.685 -6.471 1.00 28.23 1112 LYS E N 1
ATOM 14018 C CA . LYS E 1 295 ? 78.871 -5.031 -7.586 1.00 31.05 1112 LYS E CA 1
ATOM 14019 C C . LYS E 1 295 ? 80.324 -4.779 -7.216 1.00 29.59 1112 LYS E C 1
ATOM 14020 O O . LYS E 1 295 ? 80.645 -3.769 -6.594 1.00 28.60 1112 LYS E O 1
ATOM 14026 N N . GLU E 1 296 ? 81.195 -5.706 -7.604 1.00 29.14 1113 GLU E N 1
ATOM 14027 C CA . GLU E 1 296 ? 82.614 -5.602 -7.303 1.00 26.36 1113 GLU E CA 1
ATOM 14028 C C . GLU E 1 296 ? 83.375 -5.223 -8.566 1.00 23.99 1113 GLU E C 1
ATOM 14029 O O . GLU E 1 296 ? 83.154 -5.783 -9.634 1.00 22.35 1113 GLU E O 1
ATOM 14035 N N . PRO E 1 297 ? 84.275 -4.240 -8.462 1.00 25.04 1114 PRO E N 1
ATOM 14036 C CA . PRO E 1 297 ? 85.040 -3.822 -9.638 1.00 23.53 1114 PRO E CA 1
ATOM 14037 C C . PRO E 1 297 ? 86.335 -4.618 -9.801 1.00 26.72 1114 PRO E C 1
ATOM 14038 O O . PRO E 1 297 ? 86.830 -5.223 -8.842 1.00 26.97 1114 PRO E O 1
ATOM 14042 N N . TYR E 1 298 ? 86.875 -4.612 -11.018 1.00 25.04 1115 TYR E N 1
ATOM 14043 C CA . TYR E 1 298 ? 88.142 -5.269 -11.277 1.00 26.42 1115 TYR E CA 1
ATOM 14044 C C . TYR E 1 298 ? 89.156 -4.368 -10.587 1.00 23.78 1115 TYR E C 1
ATOM 14045 O O . TYR E 1 298 ? 88.985 -3.147 -10.573 1.00 27.78 1115 TYR E O 1
ATOM 14054 N N . ILE E 1 299 ? 90.184 -4.958 -9.992 1.00 21.83 1116 ILE E N 1
ATOM 14055 C CA . ILE E 1 299 ? 91.225 -4.176 -9.342 1.00 20.63 1116 ILE E CA 1
ATOM 14056 C C . ILE E 1 299 ? 92.510 -4.385 -10.130 1.00 21.35 1116 ILE E C 1
ATOM 14057 O O . ILE E 1 299 ? 93.032 -5.505 -10.189 1.00 23.11 1116 ILE E O 1
ATOM 14062 N N . VAL E 1 300 ? 93.007 -3.319 -10.753 1.00 21.92 1117 VAL E N 1
ATOM 14063 C CA . VAL E 1 300 ? 94.243 -3.393 -11.535 1.00 22.85 1117 VAL E CA 1
ATOM 14064 C C . VAL E 1 300 ? 95.416 -2.810 -10.737 1.00 25.28 1117 VAL E C 1
ATOM 14065 O O . VAL E 1 300 ? 95.456 -1.614 -10.464 1.00 23.70 1117 VAL E O 1
ATOM 14069 N N . VAL E 1 301 ? 96.365 -3.668 -10.356 1.00 29.18 1118 VAL E N 1
ATOM 14070 C CA . VAL E 1 301 ? 97.526 -3.229 -9.578 1.00 29.21 1118 VAL E CA 1
ATOM 14071 C C . VAL E 1 301 ? 98.708 -2.868 -10.458 1.00 32.21 1118 VAL E C 1
ATOM 14072 O O . VAL E 1 301 ? 99.376 -3.748 -11.002 1.00 35.66 1118 VAL E O 1
ATOM 14076 N N . LEU E 1 302 ? 98.961 -1.570 -10.592 1.00 33.79 1119 LEU E N 1
ATOM 14077 C CA . LEU E 1 302 ? 100.065 -1.078 -11.408 1.00 34.30 1119 LEU E CA 1
ATOM 14078 C C . LEU E 1 302 ? 101.308 -0.772 -10.585 1.00 36.15 1119 LEU E C 1
ATOM 14079 O O . LEU E 1 302 ? 101.246 -0.065 -9.580 1.00 33.76 1119 LEU E O 1
ATOM 14084 N N . VAL E 1 303 ? 102.432 -1.327 -11.026 1.00 38.61 1120 VAL E N 1
ATOM 14085 C CA . VAL E 1 303 ? 103.723 -1.144 -10.374 1.00 37.28 1120 VAL E CA 1
ATOM 14086 C C . VAL E 1 303 ? 104.726 -0.639 -11.401 1.00 39.49 1120 VAL E C 1
ATOM 14087 O O . VAL E 1 303 ? 105.158 -1.387 -12.274 1.00 38.30 1120 VAL E O 1
ATOM 14091 N N . ASP E 1 304 ? 105.078 0.638 -11.306 1.00 43.96 1121 ASP E N 1
ATOM 14092 C CA . ASP E 1 304 ? 106.047 1.236 -12.217 1.00 45.49 1121 ASP E CA 1
ATOM 14093 C C . ASP E 1 304 ? 107.427 1.007 -11.621 1.00 45.13 1121 ASP E C 1
ATOM 14094 O O . ASP E 1 304 ? 107.731 1.523 -10.548 1.00 49.30 1121 ASP E O 1
ATOM 14099 N N . GLU E 1 305 ? 108.260 0.239 -12.313 1.00 40.99 1122 GLU E N 1
ATOM 14100 C CA . GLU E 1 305 ? 109.600 -0.072 -11.824 1.00 41.36 1122 GLU E CA 1
ATOM 14101 C C . GLU E 1 305 ? 109.566 -0.907 -10.543 1.00 40.26 1122 GLU E C 1
ATOM 14102 O O . GLU E 1 305 ? 109.851 -0.400 -9.449 1.00 36.22 1122 GLU E O 1
ATOM 14108 N N . PHE E 1 306 ? 109.242 -2.192 -10.672 1.00 36.43 1123 PHE E N 1
ATOM 14109 C CA . PHE E 1 306 ? 109.170 -3.030 -9.485 1.00 37.38 1123 PHE E CA 1
ATOM 14110 C C . PHE E 1 306 ? 110.544 -3.509 -9.054 1.00 38.12 1123 PHE E C 1
ATOM 14111 O O . PHE E 1 306 ? 110.698 -4.122 -7.998 1.00 37.02 1123 PHE E O 1
ATOM 14119 N N . ALA E 1 307 ? 111.551 -3.224 -9.871 1.00 38.68 1124 ALA E N 1
ATOM 14120 C CA . ALA E 1 307 ? 112.910 -3.590 -9.503 1.00 36.45 1124 ALA E CA 1
ATOM 14121 C C . ALA E 1 307 ? 113.169 -2.903 -8.157 1.00 39.19 1124 ALA E C 1
ATOM 14122 O O . ALA E 1 307 ? 113.724 -3.514 -7.244 1.00 40.22 1124 ALA E O 1
ATOM 14124 N N . ASP E 1 308 ? 112.755 -1.638 -8.034 1.00 41.72 1125 ASP E N 1
ATOM 14125 C CA . ASP E 1 308 ? 112.934 -0.898 -6.788 1.00 44.14 1125 ASP E CA 1
ATOM 14126 C C . ASP E 1 308 ? 112.235 -1.625 -5.660 1.00 44.36 1125 ASP E C 1
ATOM 14127 O O . ASP E 1 308 ? 112.757 -1.732 -4.557 1.00 45.38 1125 ASP E O 1
ATOM 14132 N N . LEU E 1 309 ? 111.045 -2.130 -5.957 1.00 47.09 1126 LEU E N 1
ATOM 14133 C CA . LEU E 1 309 ? 110.243 -2.859 -4.984 1.00 47.26 1126 LEU E CA 1
ATOM 14134 C C . LEU E 1 309 ? 110.949 -4.107 -4.461 1.00 47.30 1126 LEU E C 1
ATOM 14135 O O . LEU E 1 309 ? 110.768 -4.490 -3.310 1.00 44.52 1126 LEU E O 1
ATOM 14140 N N . MET E 1 310 ? 111.742 -4.743 -5.316 1.00 50.83 1127 MET E N 1
ATOM 14141 C CA . MET E 1 310 ? 112.461 -5.960 -4.948 1.00 56.93 1127 MET E CA 1
ATOM 14142 C C . MET E 1 310 ? 113.636 -5.756 -3.978 1.00 62.44 1127 MET E C 1
ATOM 14143 O O . MET E 1 310 ? 113.678 -6.359 -2.904 1.00 61.31 1127 MET E O 1
ATOM 14148 N N . MET E 1 311 ? 114.596 -4.922 -4.367 1.00 66.67 1128 MET E N 1
ATOM 14149 C CA . MET E 1 311 ? 115.775 -4.679 -3.541 1.00 72.66 1128 MET E CA 1
ATOM 14150 C C . MET E 1 311 ? 115.453 -3.915 -2.277 1.00 72.82 1128 MET E C 1
ATOM 14151 O O . MET E 1 311 ? 115.965 -4.213 -1.203 1.00 73.59 1128 MET E O 1
ATOM 14156 N N . THR E 1 312 ? 114.602 -2.917 -2.416 1.00 73.16 1129 THR E N 1
ATOM 14157 C CA . THR E 1 312 ? 114.229 -2.090 -1.294 1.00 74.78 1129 THR E CA 1
ATOM 14158 C C . THR E 1 312 ? 113.836 -2.894 -0.054 1.00 78.14 1129 THR E C 1
ATOM 14159 O O . THR E 1 312 ? 114.242 -2.562 1.061 1.00 82.47 1129 THR E O 1
ATOM 14163 N N . VAL E 1 313 ? 113.050 -3.948 -0.250 1.00 79.81 1130 VAL E N 1
ATOM 14164 C CA . VAL E 1 313 ? 112.593 -4.783 0.858 1.00 81.74 1130 VAL E CA 1
ATOM 14165 C C . VAL E 1 313 ? 113.206 -6.187 0.822 1.00 81.83 1130 VAL E C 1
ATOM 14166 O O . VAL E 1 313 ? 114.048 -6.520 1.662 1.00 83.90 1130 VAL E O 1
ATOM 14170 N N . GLY E 1 314 ? 112.772 -7.007 -0.139 1.00 79.22 1131 GLY E N 1
ATOM 14171 C CA . GLY E 1 314 ? 113.318 -8.347 -0.262 1.00 74.82 1131 GLY E CA 1
ATOM 14172 C C . GLY E 1 314 ? 112.378 -9.469 -0.666 1.00 73.55 1131 GLY E C 1
ATOM 14173 O O . GLY E 1 314 ? 111.313 -9.244 -1.245 1.00 73.41 1131 GLY E O 1
ATOM 14174 N N . LYS E 1 315 ? 112.810 -10.691 -0.356 1.00 72.26 1132 LYS E N 1
ATOM 14175 C CA . LYS E 1 315 ? 112.091 -11.935 -0.633 1.00 69.97 1132 LYS E CA 1
ATOM 14176 C C . LYS E 1 315 ? 110.603 -11.892 -0.288 1.00 69.13 1132 LYS E C 1
ATOM 14177 O O . LYS E 1 315 ? 109.835 -12.760 -0.694 1.00 68.74 1132 LYS E O 1
ATOM 14183 N N . LYS E 1 316 ? 110.207 -10.879 0.468 1.00 69.66 1133 LYS E N 1
ATOM 14184 C CA . LYS E 1 316 ? 108.823 -10.711 0.888 1.00 68.72 1133 LYS E CA 1
ATOM 14185 C C . LYS E 1 316 ? 107.895 -10.336 -0.273 1.00 64.57 1133 LYS E C 1
ATOM 14186 O O . LYS E 1 316 ? 106.744 -10.770 -0.317 1.00 64.42 1133 LYS E O 1
ATOM 14192 N N . VAL E 1 317 ? 108.395 -9.535 -1.211 1.00 60.23 1134 VAL E N 1
ATOM 14193 C CA . VAL E 1 317 ? 107.590 -9.107 -2.349 1.00 54.55 1134 VAL E CA 1
ATOM 14194 C C . VAL E 1 317 ? 107.326 -10.241 -3.334 1.00 49.37 1134 VAL E C 1
ATOM 14195 O O . VAL E 1 317 ? 106.180 -10.470 -3.727 1.00 49.32 1134 VAL E O 1
ATOM 14199 N N . GLU E 1 318 ? 108.374 -10.948 -3.740 1.00 44.18 1135 GLU E N 1
ATOM 14200 C CA . GLU E 1 318 ? 108.195 -12.061 -4.666 1.00 42.89 1135 GLU E CA 1
ATOM 14201 C C . GLU E 1 318 ? 107.174 -13.037 -4.078 1.00 38.76 1135 GLU E C 1
ATOM 14202 O O . GLU E 1 318 ? 106.294 -13.535 -4.774 1.00 37.71 1135 GLU E O 1
ATOM 14208 N N . GLU E 1 319 ? 107.304 -13.303 -2.788 1.00 34.44 1136 GLU E N 1
ATOM 14209 C CA . GLU E 1 319 ? 106.396 -14.198 -2.101 1.00 37.88 1136 GLU E CA 1
ATOM 14210 C C . GLU E 1 319 ? 104.940 -13.762 -2.371 1.00 36.34 1136 GLU E C 1
ATOM 14211 O O . GLU E 1 319 ? 104.116 -14.554 -2.821 1.00 35.29 1136 GLU E O 1
ATOM 14217 N N . LEU E 1 320 ? 104.633 -12.497 -2.121 1.00 35.43 1137 LEU E N 1
ATOM 14218 C CA . LEU E 1 320 ? 103.287 -11.987 -2.345 1.00 36.75 1137 LEU E CA 1
ATOM 14219 C C . LEU E 1 320 ? 102.846 -12.018 -3.802 1.00 36.68 1137 LEU E C 1
ATOM 14220 O O . LEU E 1 320 ? 101.747 -12.488 -4.115 1.00 35.49 1137 LEU E O 1
ATOM 14225 N N . ILE E 1 321 ? 103.696 -11.511 -4.690 1.00 32.51 1138 ILE E N 1
ATOM 14226 C CA . ILE E 1 321 ? 103.354 -11.471 -6.100 1.00 34.65 1138 ILE E CA 1
ATOM 14227 C C . ILE E 1 321 ? 102.969 -12.842 -6.623 1.00 35.59 1138 ILE E C 1
ATOM 14228 O O . ILE E 1 321 ? 101.965 -12.993 -7.332 1.00 35.04 1138 ILE E O 1
ATOM 14233 N N . ALA E 1 322 ? 103.766 -13.842 -6.269 1.00 35.71 1139 ALA E N 1
ATOM 14234 C CA . ALA E 1 322 ? 103.503 -15.211 -6.697 1.00 34.19 1139 ALA E CA 1
ATOM 14235 C C . ALA E 1 322 ? 102.117 -15.649 -6.229 1.00 36.12 1139 ALA E C 1
ATOM 14236 O O . ALA E 1 322 ? 101.311 -16.134 -7.028 1.00 39.24 1139 ALA E O 1
ATOM 14238 N N . ARG E 1 323 ? 101.832 -15.480 -4.940 1.00 33.74 1140 ARG E N 1
ATOM 14239 C CA . ARG E 1 323 ? 100.531 -15.879 -4.440 1.00 36.06 1140 ARG E CA 1
ATOM 14240 C C . ARG E 1 323 ? 99.405 -15.184 -5.191 1.00 36.29 1140 ARG E C 1
ATOM 14241 O O . ARG E 1 323 ? 98.453 -15.834 -5.614 1.00 37.15 1140 ARG E O 1
ATOM 14249 N N . LEU E 1 324 ? 99.503 -13.868 -5.356 1.00 35.31 1141 LEU E N 1
ATOM 14250 C CA . LEU E 1 324 ? 98.470 -13.143 -6.076 1.00 35.53 1141 LEU E CA 1
ATOM 14251 C C . LEU E 1 324 ? 98.322 -13.688 -7.484 1.00 37.09 1141 LEU E C 1
ATOM 14252 O O . LEU E 1 324 ? 97.279 -14.231 -7.843 1.00 41.82 1141 LEU E O 1
ATOM 14257 N N . ALA E 1 325 ? 99.371 -13.535 -8.278 1.00 34.40 1142 ALA E N 1
ATOM 14258 C CA . ALA E 1 325 ? 99.362 -13.981 -9.657 1.00 34.91 1142 ALA E CA 1
ATOM 14259 C C . ALA E 1 325 ? 98.700 -15.345 -9.856 1.00 38.29 1142 ALA E C 1
ATOM 14260 O O . ALA E 1 325 ? 97.960 -15.546 -10.831 1.00 38.56 1142 ALA E O 1
ATOM 14262 N N . GLN E 1 326 ? 98.957 -16.275 -8.940 1.00 35.60 1143 GLN E N 1
ATOM 14263 C CA . GLN E 1 326 ? 98.391 -17.611 -9.050 1.00 37.65 1143 GLN E CA 1
ATOM 14264 C C . GLN E 1 326 ? 96.870 -17.697 -9.065 1.00 36.99 1143 GLN E C 1
ATOM 14265 O O . GLN E 1 326 ? 96.304 -18.288 -9.980 1.00 38.90 1143 GLN E O 1
ATOM 14271 N N . LYS E 1 327 ? 96.205 -17.110 -8.071 1.00 37.30 1144 LYS E N 1
ATOM 14272 C CA . LYS E 1 327 ? 94.746 -17.201 -7.983 1.00 40.80 1144 LYS E CA 1
ATOM 14273 C C . LYS E 1 327 ? 93.927 -15.919 -8.129 1.00 42.29 1144 LYS E C 1
ATOM 14274 O O . LYS E 1 327 ? 92.700 -15.949 -7.997 1.00 44.40 1144 LYS E O 1
ATOM 14280 N N . ALA E 1 328 ? 94.580 -14.799 -8.412 1.00 40.43 1145 ALA E N 1
ATOM 14281 C CA . ALA E 1 328 ? 93.864 -13.534 -8.525 1.00 36.36 1145 ALA E CA 1
ATOM 14282 C C . ALA E 1 328 ? 92.955 -13.358 -9.743 1.00 30.71 1145 ALA E C 1
ATOM 14283 O O . ALA E 1 328 ? 91.987 -12.607 -9.676 1.00 29.81 1145 ALA E O 1
ATOM 14285 N N . ARG E 1 329 ? 93.247 -14.043 -10.845 1.00 29.25 1146 ARG E N 1
ATOM 14286 C CA . ARG E 1 329 ? 92.434 -13.901 -12.065 1.00 25.01 1146 ARG E CA 1
ATOM 14287 C C . ARG E 1 329 ? 90.924 -13.976 -11.853 1.00 23.35 1146 ARG E C 1
ATOM 14288 O O . ARG E 1 329 ? 90.221 -12.990 -12.037 1.00 25.49 1146 ARG E O 1
ATOM 14296 N N . ALA E 1 330 ? 90.423 -15.148 -11.478 1.00 21.81 1147 ALA E N 1
ATOM 14297 C CA . ALA E 1 330 ? 88.989 -15.323 -11.247 1.00 23.24 1147 ALA E CA 1
ATOM 14298 C C . ALA E 1 330 ? 88.403 -14.294 -10.257 1.00 22.50 1147 ALA E C 1
ATOM 14299 O O . ALA E 1 330 ? 87.210 -14.012 -10.275 1.00 25.45 1147 ALA E O 1
ATOM 14301 N N . ALA E 1 331 ? 89.245 -13.738 -9.397 1.00 22.20 1148 ALA E N 1
ATOM 14302 C CA . ALA E 1 331 ? 88.793 -12.777 -8.404 1.00 19.61 1148 ALA E CA 1
ATOM 14303 C C . ALA E 1 331 ? 88.671 -11.388 -9.006 1.00 19.99 1148 ALA E C 1
ATOM 14304 O O . ALA E 1 331 ? 88.144 -10.476 -8.372 1.00 18.93 1148 ALA E O 1
ATOM 14306 N N . GLY E 1 332 ? 89.176 -11.232 -10.224 1.00 20.79 1149 GLY E N 1
ATOM 14307 C CA . GLY E 1 332 ? 89.115 -9.947 -10.897 1.00 24.17 1149 GLY E CA 1
ATOM 14308 C C . GLY E 1 332 ? 90.196 -8.973 -10.461 1.00 26.07 1149 GLY E C 1
ATOM 14309 O O . GLY E 1 332 ? 89.999 -7.757 -10.487 1.00 25.89 1149 GLY E O 1
ATOM 14310 N N . ILE E 1 333 ? 91.339 -9.510 -10.053 1.00 28.09 1150 ILE E N 1
ATOM 14311 C CA . ILE E 1 333 ? 92.471 -8.697 -9.616 1.00 29.59 1150 ILE E CA 1
ATOM 14312 C C . ILE E 1 333 ? 93.619 -8.977 -10.589 1.00 29.54 1150 ILE E C 1
ATOM 14313 O O . ILE E 1 333 ? 93.968 -10.134 -10.833 1.00 30.12 1150 ILE E O 1
ATOM 14318 N N . HIS E 1 334 ? 94.190 -7.924 -11.165 1.00 29.66 1151 HIS E N 1
ATOM 14319 C CA . HIS E 1 334 ? 95.262 -8.108 -12.141 1.00 31.11 1151 HIS E CA 1
ATOM 14320 C C . HIS E 1 334 ? 96.500 -7.266 -11.900 1.00 32.24 1151 HIS E C 1
ATOM 14321 O O . HIS E 1 334 ? 96.417 -6.086 -11.552 1.00 34.92 1151 HIS E O 1
ATOM 14328 N N . LEU E 1 335 ? 97.650 -7.892 -12.109 1.00 29.29 1152 LEU E N 1
ATOM 14329 C CA . LEU E 1 335 ? 98.934 -7.252 -11.908 1.00 29.89 1152 LEU E CA 1
ATOM 14330 C C . LEU E 1 335 ? 99.607 -6.806 -13.201 1.00 29.36 1152 LEU E C 1
ATOM 14331 O O . LEU E 1 335 ? 99.560 -7.501 -14.212 1.00 29.26 1152 LEU E O 1
ATOM 14336 N N . VAL E 1 336 ? 100.221 -5.629 -13.158 1.00 28.58 1153 VAL E N 1
ATOM 14337 C CA . VAL E 1 336 ? 100.974 -5.103 -14.289 1.00 26.92 1153 VAL E CA 1
ATOM 14338 C C . VAL E 1 336 ? 102.296 -4.644 -13.653 1.00 30.52 1153 VAL E C 1
ATOM 14339 O O . VAL E 1 336 ? 102.328 -3.686 -12.875 1.00 27.99 1153 VAL E O 1
ATOM 14343 N N . LEU E 1 337 ? 103.376 -5.363 -13.955 1.00 30.86 1154 LEU E N 1
ATOM 14344 C CA . LEU E 1 337 ? 104.694 -5.047 -13.410 1.00 27.86 1154 LEU E CA 1
ATOM 14345 C C . LEU E 1 337 ? 105.626 -4.511 -14.496 1.00 26.66 1154 LEU E C 1
ATOM 14346 O O . LEU E 1 337 ? 105.936 -5.198 -15.466 1.00 27.50 1154 LEU E O 1
ATOM 14351 N N . ALA E 1 338 ? 106.071 -3.273 -14.326 1.00 26.76 1155 ALA E N 1
ATOM 14352 C CA . ALA E 1 338 ? 106.961 -2.649 -15.293 1.00 29.74 1155 ALA E CA 1
ATOM 14353 C C . ALA E 1 338 ? 108.356 -2.476 -14.687 1.00 33.47 1155 ALA E C 1
ATOM 14354 O O . ALA E 1 338 ? 108.506 -2.324 -13.462 1.00 32.17 1155 ALA E O 1
ATOM 14356 N N . THR E 1 339 ? 109.376 -2.519 -15.539 1.00 31.00 1156 THR E N 1
ATOM 14357 C CA . THR E 1 339 ? 110.748 -2.343 -15.073 1.00 35.83 1156 THR E CA 1
ATOM 14358 C C . THR E 1 339 ? 111.662 -1.948 -16.215 1.00 37.45 1156 THR E C 1
ATOM 14359 O O . THR E 1 339 ? 111.463 -2.364 -17.364 1.00 32.27 1156 THR E O 1
ATOM 14363 N N . GLN E 1 340 ? 112.665 -1.137 -15.892 1.00 42.75 1157 GLN E N 1
ATOM 14364 C CA . GLN E 1 340 ? 113.615 -0.684 -16.895 1.00 47.50 1157 GLN E CA 1
ATOM 14365 C C . GLN E 1 340 ? 115.021 -1.163 -16.588 1.00 46.77 1157 GLN E C 1
ATOM 14366 O O . GLN E 1 340 ? 116.009 -0.658 -17.110 1.00 47.00 1157 GLN E O 1
ATOM 14372 N N . ARG E 1 341 ? 115.078 -2.176 -15.736 1.00 51.12 1158 ARG E N 1
ATOM 14373 C CA . ARG E 1 341 ? 116.320 -2.818 -15.341 1.00 52.80 1158 ARG E CA 1
ATOM 14374 C C . ARG E 1 341 ? 116.040 -4.317 -15.471 1.00 53.50 1158 ARG E C 1
ATOM 14375 O O . ARG E 1 341 ? 115.908 -5.029 -14.473 1.00 53.77 1158 ARG E O 1
ATOM 14383 N N . PRO E 1 342 ? 115.916 -4.806 -16.716 1.00 52.84 1159 PRO E N 1
ATOM 14384 C CA . PRO E 1 342 ? 115.644 -6.213 -17.014 1.00 52.70 1159 PRO E CA 1
ATOM 14385 C C . PRO E 1 342 ? 116.792 -7.121 -16.611 1.00 53.87 1159 PRO E C 1
ATOM 14386 O O . PRO E 1 342 ? 117.588 -7.516 -17.458 1.00 58.32 1159 PRO E O 1
ATOM 14390 N N . SER E 1 343 ? 116.888 -7.449 -15.328 1.00 52.74 1160 SER E N 1
ATOM 14391 C CA . SER E 1 343 ? 117.961 -8.321 -14.865 1.00 50.72 1160 SER E CA 1
ATOM 14392 C C . SER E 1 343 ? 117.397 -9.564 -14.193 1.00 49.94 1160 SER E C 1
ATOM 14393 O O . SER E 1 343 ? 116.285 -9.557 -13.663 1.00 46.61 1160 SER E O 1
ATOM 14396 N N . VAL E 1 344 ? 118.186 -10.628 -14.213 1.00 49.82 1161 VAL E N 1
ATOM 14397 C CA . VAL E 1 344 ? 117.795 -11.899 -13.624 1.00 48.65 1161 VAL E CA 1
ATOM 14398 C C . VAL E 1 344 ? 117.484 -11.733 -12.134 1.00 46.27 1161 VAL E C 1
ATOM 14399 O O . VAL E 1 344 ? 116.876 -12.617 -11.525 1.00 39.45 1161 VAL E O 1
ATOM 14403 N N . ASP E 1 345 ? 117.904 -10.603 -11.559 1.00 47.25 1162 ASP E N 1
ATOM 14404 C CA . ASP E 1 345 ? 117.660 -10.291 -10.141 1.00 49.87 1162 ASP E CA 1
ATOM 14405 C C . ASP E 1 345 ? 116.250 -9.748 -9.949 1.00 47.62 1162 ASP E C 1
ATOM 14406 O O . ASP E 1 345 ? 115.631 -9.954 -8.910 1.00 43.87 1162 ASP E O 1
ATOM 14411 N N . VAL E 1 346 ? 115.765 -9.035 -10.962 1.00 48.26 1163 VAL E N 1
ATOM 14412 C CA . VAL E 1 346 ? 114.439 -8.431 -10.937 1.00 46.03 1163 VAL E CA 1
ATOM 14413 C C . VAL E 1 346 ? 113.417 -9.418 -11.488 1.00 44.20 1163 VAL E C 1
ATOM 14414 O O . VAL E 1 346 ? 112.496 -9.832 -10.786 1.00 40.18 1163 VAL E O 1
ATOM 14418 N N . ILE E 1 347 ? 113.586 -9.787 -12.753 1.00 44.65 1164 ILE E N 1
ATOM 14419 C CA . ILE E 1 347 ? 112.690 -10.737 -13.400 1.00 44.32 1164 ILE E CA 1
ATOM 14420 C C . ILE E 1 347 ? 113.109 -12.138 -12.951 1.00 45.81 1164 ILE E C 1
ATOM 14421 O O . ILE E 1 347 ? 113.559 -12.956 -13.761 1.00 46.86 1164 ILE E O 1
ATOM 14426 N N . THR E 1 348 ? 112.961 -12.404 -11.658 1.00 41.35 1165 THR E N 1
ATOM 14427 C CA . THR E 1 348 ? 113.341 -13.689 -11.094 1.00 41.55 1165 THR E CA 1
ATOM 14428 C C . THR E 1 348 ? 112.442 -14.830 -11.535 1.00 43.47 1165 THR E C 1
ATOM 14429 O O . THR E 1 348 ? 111.373 -14.608 -12.099 1.00 42.73 1165 THR E O 1
ATOM 14433 N N . GLY E 1 349 ? 112.884 -16.055 -11.253 1.00 43.85 1166 GLY E N 1
ATOM 14434 C CA . GLY E 1 349 ? 112.125 -17.239 -11.619 1.00 40.28 1166 GLY E CA 1
ATOM 14435 C C . GLY E 1 349 ? 110.709 -17.248 -11.079 1.00 42.96 1166 GLY E C 1
ATOM 14436 O O . GLY E 1 349 ? 109.782 -17.630 -11.787 1.00 42.33 1166 GLY E O 1
ATOM 14437 N N . LEU E 1 350 ? 110.530 -16.846 -9.823 1.00 45.33 1167 LEU E N 1
ATOM 14438 C CA . LEU E 1 350 ? 109.194 -16.809 -9.234 1.00 46.54 1167 LEU E CA 1
ATOM 14439 C C . LEU E 1 350 ? 108.329 -15.800 -9.960 1.00 49.35 1167 LEU E C 1
ATOM 14440 O O . LEU E 1 350 ? 107.164 -16.062 -10.248 1.00 51.48 1167 LEU E O 1
ATOM 14445 N N . ILE E 1 351 ? 108.894 -14.631 -10.240 1.00 49.31 1168 ILE E N 1
ATOM 14446 C CA . ILE E 1 351 ? 108.155 -13.598 -10.947 1.00 47.49 1168 ILE E CA 1
ATOM 14447 C C . ILE E 1 351 ? 107.700 -14.139 -12.299 1.00 45.86 1168 ILE E C 1
ATOM 14448 O O . ILE E 1 351 ? 106.522 -14.074 -12.636 1.00 46.09 1168 ILE E O 1
ATOM 14453 N N . LYS E 1 352 ? 108.637 -14.688 -13.062 1.00 42.48 1169 LYS E N 1
ATOM 14454 C CA . LYS E 1 352 ? 108.327 -15.218 -14.381 1.00 44.71 1169 LYS E CA 1
ATOM 14455 C C . LYS E 1 352 ? 107.301 -16.345 -14.314 1.00 43.96 1169 LYS E C 1
ATOM 14456 O O . LYS E 1 352 ? 106.338 -16.376 -15.083 1.00 41.52 1169 LYS E O 1
ATOM 14462 N N . ALA E 1 353 ? 107.498 -17.257 -13.374 1.00 45.87 1170 ALA E N 1
ATOM 14463 C CA . ALA E 1 353 ? 106.604 -18.397 -13.229 1.00 50.48 1170 ALA E CA 1
ATOM 14464 C C . ALA E 1 353 ? 105.147 -18.021 -13.055 1.00 50.34 1170 ALA E C 1
ATOM 14465 O O . ALA E 1 353 ? 104.257 -18.768 -13.445 1.00 51.42 1170 ALA E O 1
ATOM 14467 N N . ASN E 1 354 ? 104.895 -16.856 -12.484 1.00 54.82 1171 ASN E N 1
ATOM 14468 C CA . ASN E 1 354 ? 103.521 -16.439 -12.242 1.00 56.80 1171 ASN E CA 1
ATOM 14469 C C . ASN E 1 354 ? 102.921 -15.468 -13.267 1.00 54.95 1171 ASN E C 1
ATOM 14470 O O . ASN E 1 354 ? 101.713 -15.487 -13.504 1.00 55.89 1171 ASN E O 1
ATOM 14475 N N . ILE E 1 355 ? 103.747 -14.618 -13.870 1.00 51.64 1172 ILE E N 1
ATOM 14476 C CA . ILE E 1 355 ? 103.247 -13.680 -14.870 1.00 45.88 1172 ILE E CA 1
ATOM 14477 C C . ILE E 1 355 ? 103.528 -14.238 -16.266 1.00 44.40 1172 ILE E C 1
ATOM 14478 O O . ILE E 1 355 ? 104.617 -14.073 -16.805 1.00 44.19 1172 ILE E O 1
ATOM 14483 N N . PRO E 1 356 ? 102.535 -14.912 -16.863 1.00 42.13 1173 PRO E N 1
ATOM 14484 C CA . PRO E 1 356 ? 102.603 -15.528 -18.191 1.00 42.42 1173 PRO E CA 1
ATOM 14485 C C . PRO E 1 356 ? 102.721 -14.576 -19.390 1.00 40.96 1173 PRO E C 1
ATOM 14486 O O . PRO E 1 356 ? 103.487 -14.832 -20.324 1.00 42.27 1173 PRO E O 1
ATOM 14490 N N . THR E 1 357 ? 101.949 -13.499 -19.394 1.00 37.94 1174 THR E N 1
ATOM 14491 C CA . THR E 1 357 ? 102.033 -12.561 -20.503 1.00 35.69 1174 THR E CA 1
ATOM 14492 C C . THR E 1 357 ? 103.168 -11.571 -20.248 1.00 33.68 1174 THR E C 1
ATOM 14493 O O . THR E 1 357 ? 103.311 -11.031 -19.149 1.00 26.07 1174 THR E O 1
ATOM 14497 N N . ARG E 1 358 ? 103.990 -11.360 -21.271 1.00 33.51 1175 ARG E N 1
ATOM 14498 C CA . ARG E 1 358 ? 105.124 -10.468 -21.140 1.00 37.21 1175 ARG E CA 1
ATOM 14499 C C . ARG E 1 358 ? 105.303 -9.569 -22.354 1.00 37.01 1175 ARG E C 1
ATOM 14500 O O . ARG E 1 358 ? 104.970 -9.949 -23.469 1.00 36.77 1175 ARG E O 1
ATOM 14508 N N . ILE E 1 359 ? 105.804 -8.360 -22.119 1.00 40.07 1176 ILE E N 1
ATOM 14509 C CA . ILE E 1 359 ? 106.054 -7.406 -23.198 1.00 39.37 1176 ILE E CA 1
ATOM 14510 C C . ILE E 1 359 ? 107.456 -6.854 -23.037 1.00 39.41 1176 ILE E C 1
ATOM 14511 O O . ILE E 1 359 ? 107.820 -6.367 -21.967 1.00 39.27 1176 ILE E O 1
ATOM 14516 N N . ALA E 1 360 ? 108.247 -6.938 -24.101 1.00 38.44 1177 ALA E N 1
ATOM 14517 C CA . ALA E 1 360 ? 109.607 -6.431 -24.049 1.00 36.55 1177 ALA E CA 1
ATOM 14518 C C . ALA E 1 360 ? 109.817 -5.349 -25.083 1.00 35.11 1177 ALA E C 1
ATOM 14519 O O . ALA E 1 360 ? 109.799 -5.624 -26.274 1.00 35.90 1177 ALA E O 1
ATOM 14521 N N . PHE E 1 361 ? 109.979 -4.112 -24.630 1.00 35.87 1178 PHE E N 1
ATOM 14522 C CA . PHE E 1 361 ? 110.255 -3.026 -25.557 1.00 37.88 1178 PHE E CA 1
ATOM 14523 C C . PHE E 1 361 ? 111.742 -3.220 -25.878 1.00 41.21 1178 PHE E C 1
ATOM 14524 O O . PHE E 1 361 ? 112.363 -4.174 -25.380 1.00 41.85 1178 PHE E O 1
ATOM 14532 N N . THR E 1 362 ? 112.320 -2.350 -26.700 1.00 39.71 1179 THR E N 1
ATOM 14533 C CA . THR E 1 362 ? 113.726 -2.511 -27.068 1.00 39.99 1179 THR E CA 1
ATOM 14534 C C . THR E 1 362 ? 114.687 -2.611 -25.887 1.00 42.17 1179 THR E C 1
ATOM 14535 O O . THR E 1 362 ? 114.702 -1.733 -25.017 1.00 41.93 1179 THR E O 1
ATOM 14539 N N . VAL E 1 363 ? 115.480 -3.684 -25.871 1.00 41.66 1180 VAL E N 1
ATOM 14540 C CA . VAL E 1 363 ? 116.472 -3.912 -24.823 1.00 43.77 1180 VAL E CA 1
ATOM 14541 C C . VAL E 1 363 ? 117.857 -3.807 -25.448 1.00 48.33 1180 VAL E C 1
ATOM 14542 O O . VAL E 1 363 ? 117.988 -3.753 -26.673 1.00 48.41 1180 VAL E O 1
ATOM 14546 N N . SER E 1 364 ? 118.888 -3.797 -24.608 1.00 52.15 1181 SER E N 1
ATOM 14547 C CA . SER E 1 364 ? 120.266 -3.643 -25.071 1.00 53.75 1181 SER E CA 1
ATOM 14548 C C . SER E 1 364 ? 121.017 -4.886 -25.529 1.00 52.11 1181 SER E C 1
ATOM 14549 O O . SER E 1 364 ? 121.814 -4.817 -26.464 1.00 52.18 1181 SER E O 1
ATOM 14552 N N . SER E 1 365 ? 120.787 -6.018 -24.877 1.00 51.42 1182 SER E N 1
ATOM 14553 C CA . SER E 1 365 ? 121.487 -7.240 -25.260 1.00 52.01 1182 SER E CA 1
ATOM 14554 C C . SER E 1 365 ? 120.541 -8.409 -25.439 1.00 53.67 1182 SER E C 1
ATOM 14555 O O . SER E 1 365 ? 119.346 -8.300 -25.177 1.00 54.74 1182 SER E O 1
ATOM 14558 N N . LYS E 1 366 ? 121.083 -9.531 -25.894 1.00 55.00 1183 LYS E N 1
ATOM 14559 C CA . LYS E 1 366 ? 120.272 -10.716 -26.096 1.00 55.82 1183 LYS E CA 1
ATOM 14560 C C . LYS E 1 366 ? 119.937 -11.323 -24.748 1.00 54.49 1183 LYS E C 1
ATOM 14561 O O . LYS E 1 366 ? 118.901 -11.966 -24.591 1.00 55.79 1183 LYS E O 1
ATOM 14567 N N . ILE E 1 367 ? 120.806 -11.105 -23.766 1.00 52.79 1184 ILE E N 1
ATOM 14568 C CA . ILE E 1 367 ? 120.571 -11.668 -22.446 1.00 51.92 1184 ILE E CA 1
ATOM 14569 C C . ILE E 1 367 ? 119.453 -10.942 -21.711 1.00 49.64 1184 ILE E C 1
ATOM 14570 O O . ILE E 1 367 ? 118.749 -11.535 -20.897 1.00 47.40 1184 ILE E O 1
ATOM 14575 N N . ASP E 1 368 ? 119.285 -9.657 -21.995 1.00 49.34 1185 ASP E N 1
ATOM 14576 C CA . ASP E 1 368 ? 118.212 -8.904 -21.359 1.00 50.02 1185 ASP E CA 1
ATOM 14577 C C . ASP E 1 368 ? 116.880 -9.396 -21.926 1.00 48.56 1185 ASP E C 1
ATOM 14578 O O . ASP E 1 368 ? 115.944 -9.675 -21.177 1.00 48.61 1185 ASP E O 1
ATOM 14583 N N . SER E 1 369 ? 116.804 -9.524 -23.248 1.00 45.19 1186 SER E N 1
ATOM 14584 C CA . SER E 1 369 ? 115.585 -9.998 -23.895 1.00 42.11 1186 SER E CA 1
ATOM 14585 C C . SER E 1 369 ? 115.188 -11.399 -23.397 1.00 42.72 1186 SER E C 1
ATOM 14586 O O . SER E 1 369 ? 114.004 -11.663 -23.173 1.00 39.42 1186 SER E O 1
ATOM 14589 N N . ARG E 1 370 ? 116.174 -12.289 -23.233 1.00 42.05 1187 ARG E N 1
ATOM 14590 C CA . ARG E 1 370 ? 115.923 -13.651 -22.752 1.00 42.32 1187 ARG E CA 1
ATOM 14591 C C . ARG E 1 370 ? 115.402 -13.608 -21.324 1.00 44.75 1187 ARG E C 1
ATOM 14592 O O . ARG E 1 370 ? 114.620 -14.463 -20.904 1.00 45.03 1187 ARG E O 1
ATOM 14600 N N . THR E 1 371 ? 115.844 -12.610 -20.573 1.00 45.08 1188 THR E N 1
ATOM 14601 C CA . THR E 1 371 ? 115.384 -12.457 -19.204 1.00 46.09 1188 THR E CA 1
ATOM 14602 C C . THR E 1 371 ? 113.904 -12.090 -19.259 1.00 47.35 1188 THR E C 1
ATOM 14603 O O . THR E 1 371 ? 113.115 -12.532 -18.413 1.00 48.09 1188 THR E O 1
ATOM 14607 N N . ILE E 1 372 ? 113.524 -11.302 -20.269 1.00 44.02 1189 ILE E N 1
ATOM 14608 C CA . ILE E 1 372 ? 112.131 -10.883 -20.406 1.00 43.72 1189 ILE E CA 1
ATOM 14609 C C . ILE E 1 372 ? 111.250 -11.875 -21.147 1.00 43.78 1189 ILE E C 1
ATOM 14610 O O . ILE E 1 372 ? 110.141 -12.163 -20.705 1.00 46.92 1189 ILE E O 1
ATOM 14615 N N . LEU E 1 373 ? 111.729 -12.389 -22.273 1.00 41.74 1190 LEU E N 1
ATOM 14616 C CA . LEU E 1 373 ? 110.920 -13.313 -23.064 1.00 47.16 1190 LEU E CA 1
ATOM 14617 C C . LEU E 1 373 ? 111.450 -14.745 -23.129 1.00 51.12 1190 LEU E C 1
ATOM 14618 O O . LEU E 1 373 ? 110.833 -15.602 -23.776 1.00 55.04 1190 LEU E O 1
ATOM 14623 N N . ASP E 1 374 ? 112.575 -15.016 -22.471 1.00 50.40 1191 ASP E N 1
ATOM 14624 C CA . ASP E 1 374 ? 113.150 -16.353 -22.525 1.00 52.59 1191 ASP E CA 1
ATOM 14625 C C . ASP E 1 374 ? 113.342 -16.715 -23.993 1.00 53.72 1191 ASP E C 1
ATOM 14626 O O . ASP E 1 374 ? 113.039 -17.830 -24.425 1.00 53.31 1191 ASP E O 1
ATOM 14631 N N . GLN E 1 375 ? 113.854 -15.733 -24.736 1.00 55.16 1192 GLN E N 1
ATOM 14632 C CA . GLN E 1 375 ? 114.122 -15.817 -26.174 1.00 55.99 1192 GLN E CA 1
ATOM 14633 C C . GLN E 1 375 ? 114.603 -14.437 -26.644 1.00 54.13 1192 GLN E C 1
ATOM 14634 O O . GLN E 1 375 ? 114.074 -13.403 -26.227 1.00 55.00 1192 GLN E O 1
ATOM 14640 N N . ALA E 1 376 ? 115.615 -14.425 -27.500 1.00 51.39 1193 ALA E N 1
ATOM 14641 C CA . ALA E 1 376 ? 116.158 -13.179 -28.012 1.00 47.49 1193 ALA E CA 1
ATOM 14642 C C . ALA E 1 376 ? 115.190 -12.537 -28.985 1.00 45.80 1193 ALA E C 1
ATOM 14643 O O . ALA E 1 376 ? 114.150 -13.111 -29.300 1.00 49.28 1193 ALA E O 1
ATOM 14645 N N . GLY E 1 377 ? 115.536 -11.342 -29.456 1.00 45.90 1194 GLY E N 1
ATOM 14646 C CA . GLY E 1 377 ? 114.687 -10.641 -30.408 1.00 47.81 1194 GLY E CA 1
ATOM 14647 C C . GLY E 1 377 ? 114.315 -9.221 -30.022 1.00 47.52 1194 GLY E C 1
ATOM 14648 O O . GLY E 1 377 ? 114.020 -8.400 -30.887 1.00 46.54 1194 GLY E O 1
ATOM 14649 N N . ALA E 1 378 ? 114.329 -8.931 -28.725 1.00 46.64 1195 ALA E N 1
ATOM 14650 C CA . ALA E 1 378 ? 113.982 -7.609 -28.234 1.00 46.48 1195 ALA E CA 1
ATOM 14651 C C . ALA E 1 378 ? 115.108 -6.613 -28.450 1.00 49.56 1195 ALA E C 1
ATOM 14652 O O . ALA E 1 378 ? 114.868 -5.411 -28.554 1.00 55.68 1195 ALA E O 1
ATOM 14654 N N . GLU E 1 379 ? 116.337 -7.106 -28.512 1.00 51.59 1196 GLU E N 1
ATOM 14655 C CA . GLU E 1 379 ? 117.481 -6.231 -28.723 1.00 53.56 1196 GLU E CA 1
ATOM 14656 C C . GLU E 1 379 ? 117.591 -5.816 -30.183 1.00 53.63 1196 GLU E C 1
ATOM 14657 O O . GLU E 1 379 ? 118.450 -5.014 -30.537 1.00 57.08 1196 GLU E O 1
ATOM 14663 N N . SER E 1 380 ? 116.718 -6.360 -31.028 1.00 52.76 1197 SER E N 1
ATOM 14664 C CA . SER E 1 380 ? 116.721 -6.026 -32.450 1.00 49.45 1197 SER E CA 1
ATOM 14665 C C . SER E 1 380 ? 115.573 -5.108 -32.789 1.00 48.36 1197 SER E C 1
ATOM 14666 O O . SER E 1 380 ? 115.177 -5.017 -33.949 1.00 55.85 1197 SER E O 1
ATOM 14669 N N . LEU E 1 381 ? 115.036 -4.433 -31.781 1.00 45.50 1198 LEU E N 1
ATOM 14670 C CA . LEU E 1 381 ? 113.909 -3.537 -31.982 1.00 45.49 1198 LEU E CA 1
ATOM 14671 C C . LEU E 1 381 ? 114.335 -2.086 -32.261 1.00 47.05 1198 LEU E C 1
ATOM 14672 O O . LEU E 1 381 ? 115.417 -1.646 -31.861 1.00 46.28 1198 LEU E O 1
ATOM 14677 N N . LEU E 1 382 ? 113.465 -1.347 -32.942 1.00 44.53 1199 LEU E N 1
ATOM 14678 C CA . LEU E 1 382 ? 113.752 0.023 -33.337 1.00 43.56 1199 LEU E CA 1
ATOM 14679 C C . LEU E 1 382 ? 113.306 1.109 -32.352 1.00 45.75 1199 LEU E C 1
ATOM 14680 O O . LEU E 1 382 ? 113.093 2.267 -32.736 1.00 43.87 1199 LEU E O 1
ATOM 14685 N N . GLY E 1 383 ? 113.177 0.735 -31.084 1.00 46.40 1200 GLY E N 1
ATOM 14686 C CA . GLY E 1 383 ? 112.769 1.682 -30.061 1.00 47.15 1200 GLY E CA 1
ATOM 14687 C C . GLY E 1 383 ? 111.469 2.418 -30.346 1.00 51.04 1200 GLY E C 1
ATOM 14688 O O . GLY E 1 383 ? 110.752 2.107 -31.297 1.00 48.63 1200 GLY E O 1
ATOM 14689 N N . MET E 1 384 ? 111.171 3.401 -29.499 1.00 56.38 1201 MET E N 1
ATOM 14690 C CA . MET E 1 384 ? 109.970 4.219 -29.615 1.00 57.27 1201 MET E CA 1
ATOM 14691 C C . MET E 1 384 ? 108.698 3.398 -29.698 1.00 56.94 1201 MET E C 1
ATOM 14692 O O . MET E 1 384 ? 107.933 3.514 -30.661 1.00 59.66 1201 MET E O 1
ATOM 14697 N N . GLY E 1 385 ? 108.473 2.563 -28.691 1.00 53.95 1202 GLY E N 1
ATOM 14698 C CA . GLY E 1 385 ? 107.266 1.754 -28.672 1.00 50.36 1202 GLY E CA 1
ATOM 14699 C C . GLY E 1 385 ? 107.305 0.450 -29.445 1.00 44.74 1202 GLY E C 1
ATOM 14700 O O . GLY E 1 385 ? 106.369 -0.337 -29.362 1.00 45.11 1202 GLY E O 1
ATOM 14701 N N . ASP E 1 386 ? 108.361 0.227 -30.215 1.00 42.14 1203 ASP E N 1
ATOM 14702 C CA . ASP E 1 386 ? 108.492 -1.016 -30.963 1.00 41.43 1203 ASP E CA 1
ATOM 14703 C C . ASP E 1 386 ? 108.562 -2.101 -29.877 1.00 40.80 1203 ASP E C 1
ATOM 14704 O O . ASP E 1 386 ? 109.308 -1.957 -28.902 1.00 37.86 1203 ASP E O 1
ATOM 14709 N N . MET E 1 387 ? 107.803 -3.182 -30.027 1.00 36.93 1204 MET E N 1
ATOM 14710 C CA . MET E 1 387 ? 107.804 -4.200 -28.984 1.00 42.11 1204 MET E CA 1
ATOM 14711 C C . MET E 1 387 ? 107.546 -5.632 -29.422 1.00 42.69 1204 MET E C 1
ATOM 14712 O O . MET E 1 387 ? 107.121 -5.901 -30.554 1.00 41.95 1204 MET E O 1
ATOM 14717 N N . LEU E 1 388 ? 107.792 -6.541 -28.480 1.00 40.46 1205 LEU E N 1
ATOM 14718 C CA . LEU E 1 388 ? 107.572 -7.966 -28.678 1.00 42.74 1205 LEU E CA 1
ATOM 14719 C C . LEU E 1 388 ? 106.602 -8.483 -27.611 1.00 43.63 1205 LEU E C 1
ATOM 14720 O O . LEU E 1 388 ? 106.951 -8.609 -26.436 1.00 40.11 1205 LEU E O 1
ATOM 14725 N N . TYR E 1 389 ? 105.381 -8.778 -28.040 1.00 45.48 1206 TYR E N 1
ATOM 14726 C CA . TYR E 1 389 ? 104.340 -9.285 -27.151 1.00 49.32 1206 TYR E CA 1
ATOM 14727 C C . TYR E 1 389 ? 104.460 -10.800 -26.984 1.00 50.26 1206 TYR E C 1
ATOM 14728 O O . TYR E 1 389 ? 104.700 -11.520 -27.950 1.00 54.85 1206 TYR E O 1
ATOM 14737 N N . SER E 1 390 ? 104.292 -11.289 -25.763 1.00 51.08 1207 SER E N 1
ATOM 14738 C CA . SER E 1 390 ? 104.387 -12.721 -25.529 1.00 53.43 1207 SER E CA 1
ATOM 14739 C C . SER E 1 390 ? 103.276 -13.217 -24.609 1.00 56.39 1207 SER E C 1
ATOM 14740 O O . SER E 1 390 ? 103.377 -13.125 -23.384 1.00 56.41 1207 SER E O 1
ATOM 14743 N N . GLY E 1 391 ? 102.217 -13.741 -25.219 1.00 59.60 1208 GLY E N 1
ATOM 14744 C CA . GLY E 1 391 ? 101.090 -14.262 -24.468 1.00 62.43 1208 GLY E CA 1
ATOM 14745 C C . GLY E 1 391 ? 101.381 -15.600 -23.812 1.00 65.70 1208 GLY E C 1
ATOM 14746 O O . GLY E 1 391 ? 102.448 -16.180 -24.031 1.00 67.14 1208 GLY E O 1
ATOM 14747 N N . PRO E 1 392 ? 100.445 -16.120 -22.997 1.00 69.32 1209 PRO E N 1
ATOM 14748 C CA . PRO E 1 392 ? 100.587 -17.402 -22.290 1.00 69.78 1209 PRO E CA 1
ATOM 14749 C C . PRO E 1 392 ? 100.143 -18.626 -23.092 1.00 68.85 1209 PRO E C 1
ATOM 14750 O O . PRO E 1 392 ? 100.523 -19.760 -22.775 1.00 66.31 1209 PRO E O 1
ATOM 14754 N N . ASN E 1 393 ? 99.342 -18.387 -24.127 1.00 67.48 1210 ASN E N 1
ATOM 14755 C CA . ASN E 1 393 ? 98.823 -19.462 -24.965 1.00 64.41 1210 ASN E CA 1
ATOM 14756 C C . ASN E 1 393 ? 99.606 -19.668 -26.263 1.00 64.18 1210 ASN E C 1
ATOM 14757 O O . ASN E 1 393 ? 99.056 -20.167 -27.247 1.00 64.69 1210 ASN E O 1
ATOM 14762 N N . SER E 1 394 ? 100.880 -19.277 -26.263 1.00 63.35 1211 SER E N 1
ATOM 14763 C CA . SER E 1 394 ? 101.748 -19.443 -27.432 1.00 63.36 1211 SER E CA 1
ATOM 14764 C C . SER E 1 394 ? 103.215 -19.140 -27.122 1.00 63.81 1211 SER E C 1
ATOM 14765 O O . SER E 1 394 ? 103.529 -18.256 -26.320 1.00 64.62 1211 SER E O 1
ATOM 14768 N N . THR E 1 395 ? 104.104 -19.879 -27.779 1.00 61.26 1212 THR E N 1
ATOM 14769 C CA . THR E 1 395 ? 105.542 -19.730 -27.602 1.00 56.51 1212 THR E CA 1
ATOM 14770 C C . THR E 1 395 ? 106.157 -18.761 -28.610 1.00 57.11 1212 THR E C 1
ATOM 14771 O O . THR E 1 395 ? 107.313 -18.374 -28.485 1.00 59.92 1212 THR E O 1
ATOM 14775 N N . LEU E 1 396 ? 105.388 -18.367 -29.614 1.00 54.92 1213 LEU E N 1
ATOM 14776 C CA . LEU E 1 396 ? 105.898 -17.440 -30.610 1.00 51.22 1213 LEU E CA 1
ATOM 14777 C C . LEU E 1 396 ? 105.505 -16.003 -30.219 1.00 48.84 1213 LEU E C 1
ATOM 14778 O O . LEU E 1 396 ? 104.331 -15.732 -29.945 1.00 49.11 1213 LEU E O 1
ATOM 14783 N N . PRO E 1 397 ? 106.485 -15.073 -30.141 1.00 45.55 1214 PRO E N 1
ATOM 14784 C CA . PRO E 1 397 ? 106.135 -13.691 -29.781 1.00 41.23 1214 PRO E CA 1
ATOM 14785 C C . PRO E 1 397 ? 105.640 -12.897 -30.998 1.00 40.75 1214 PRO E C 1
ATOM 14786 O O . PRO E 1 397 ? 106.000 -13.194 -32.140 1.00 40.91 1214 PRO E O 1
ATOM 14790 N N . VAL E 1 398 ? 104.806 -11.896 -30.739 1.00 38.08 1215 VAL E N 1
ATOM 14791 C CA . VAL E 1 398 ? 104.246 -11.052 -31.783 1.00 32.13 1215 VAL E CA 1
ATOM 14792 C C . VAL E 1 398 ? 104.751 -9.617 -31.672 1.00 32.77 1215 VAL E C 1
ATOM 14793 O O . VAL E 1 398 ? 104.530 -8.936 -30.662 1.00 27.59 1215 VAL E O 1
ATOM 14797 N N . ARG E 1 399 ? 105.438 -9.159 -32.712 1.00 31.33 1216 ARG E N 1
ATOM 14798 C CA . ARG E 1 399 ? 105.957 -7.803 -32.713 1.00 30.57 1216 ARG E CA 1
ATOM 14799 C C . ARG E 1 399 ? 104.762 -6.893 -32.761 1.00 31.49 1216 ARG E C 1
ATOM 14800 O O . ARG E 1 399 ? 103.722 -7.262 -33.282 1.00 34.69 1216 ARG E O 1
ATOM 14808 N N . VAL E 1 400 ? 104.899 -5.705 -32.198 1.00 31.83 1217 VAL E N 1
ATOM 14809 C CA . VAL E 1 400 ? 103.799 -4.766 -32.192 1.00 31.92 1217 VAL E CA 1
ATOM 14810 C C . VAL E 1 400 ? 104.388 -3.388 -32.021 1.00 33.40 1217 VAL E C 1
ATOM 14811 O O . VAL E 1 400 ? 105.259 -3.192 -31.179 1.00 34.65 1217 VAL E O 1
ATOM 14815 N N . HIS E 1 401 ? 103.929 -2.440 -32.832 1.00 34.48 1218 HIS E N 1
ATOM 14816 C CA . HIS E 1 401 ? 104.425 -1.074 -32.755 1.00 36.33 1218 HIS E CA 1
ATOM 14817 C C . HIS E 1 401 ? 103.493 -0.336 -31.821 1.00 37.24 1218 HIS E C 1
ATOM 14818 O O . HIS E 1 401 ? 102.361 -0.016 -32.175 1.00 37.72 1218 HIS E O 1
ATOM 14825 N N . GLY E 1 402 ? 103.986 -0.092 -30.612 1.00 37.45 1219 GLY E N 1
ATOM 14826 C CA . GLY E 1 402 ? 103.202 0.568 -29.589 1.00 36.58 1219 GLY E CA 1
ATOM 14827 C C . GLY E 1 402 ? 102.610 1.909 -29.949 1.00 36.59 1219 GLY E C 1
ATOM 14828 O O . GLY E 1 402 ? 103.233 2.713 -30.629 1.00 35.70 1219 GLY E O 1
ATOM 14829 N N . ALA E 1 403 ? 101.389 2.144 -29.484 1.00 37.71 1220 ALA E N 1
ATOM 14830 C CA . ALA E 1 403 ? 100.714 3.399 -29.742 1.00 37.89 1220 ALA E CA 1
ATOM 14831 C C . ALA E 1 403 ? 101.467 4.476 -28.985 1.00 39.19 1220 ALA E C 1
ATOM 14832 O O . ALA E 1 403 ? 102.080 4.204 -27.957 1.00 38.59 1220 ALA E O 1
ATOM 14834 N N . PHE E 1 404 ? 101.416 5.699 -29.494 1.00 40.52 1221 PHE E N 1
ATOM 14835 C CA . PHE E 1 404 ? 102.094 6.817 -28.865 1.00 39.39 1221 PHE E CA 1
ATOM 14836 C C . PHE E 1 404 ? 101.082 7.746 -28.230 1.00 39.35 1221 PHE E C 1
ATOM 14837 O O . PHE E 1 404 ? 99.989 7.945 -28.770 1.00 38.76 1221 PHE E O 1
ATOM 14845 N N . VAL E 1 405 ? 101.455 8.314 -27.086 1.00 37.24 1222 VAL E N 1
ATOM 14846 C CA . VAL E 1 405 ? 100.591 9.244 -26.369 1.00 35.68 1222 VAL E CA 1
ATOM 14847 C C . VAL E 1 405 ? 101.439 10.307 -25.679 1.00 35.79 1222 VAL E C 1
ATOM 14848 O O . VAL E 1 405 ? 102.351 9.991 -24.923 1.00 33.60 1222 VAL E O 1
ATOM 14852 N N . ARG E 1 406 ? 101.140 11.569 -25.966 1.00 38.80 1223 ARG E N 1
ATOM 14853 C CA . ARG E 1 406 ? 101.868 12.694 -25.394 1.00 42.59 1223 ARG E CA 1
ATOM 14854 C C . ARG E 1 406 ? 101.597 12.785 -23.911 1.00 44.65 1223 ARG E C 1
ATOM 14855 O O . ARG E 1 406 ? 100.492 12.492 -23.464 1.00 47.69 1223 ARG E O 1
ATOM 14863 N N . ASP E 1 407 ? 102.604 13.198 -23.149 1.00 48.14 1224 ASP E N 1
ATOM 14864 C CA . ASP E 1 407 ? 102.438 13.356 -21.711 1.00 50.58 1224 ASP E CA 1
ATOM 14865 C C . ASP E 1 407 ? 101.283 14.319 -21.461 1.00 48.35 1224 ASP E C 1
ATOM 14866 O O . ASP E 1 407 ? 100.592 14.227 -20.449 1.00 46.76 1224 ASP E O 1
ATOM 14871 N N . GLN E 1 408 ? 101.061 15.217 -22.415 1.00 49.85 1225 GLN E N 1
ATOM 14872 C CA . GLN E 1 408 ? 99.995 16.210 -22.314 1.00 51.98 1225 GLN E CA 1
ATOM 14873 C C . GLN E 1 408 ? 98.608 15.606 -22.507 1.00 48.86 1225 GLN E C 1
ATOM 14874 O O . GLN E 1 408 ? 97.628 16.077 -21.920 1.00 45.11 1225 GLN E O 1
ATOM 14880 N N . GLU E 1 409 ? 98.513 14.576 -23.339 1.00 44.77 1226 GLU E N 1
ATOM 14881 C CA . GLU E 1 409 ? 97.225 13.943 -23.544 1.00 44.98 1226 GLU E CA 1
ATOM 14882 C C . GLU E 1 409 ? 96.844 13.273 -22.222 1.00 45.66 1226 GLU E C 1
ATOM 14883 O O . GLU E 1 409 ? 95.697 13.356 -21.767 1.00 43.65 1226 GLU E O 1
ATOM 14889 N N . VAL E 1 410 ? 97.821 12.639 -21.584 1.00 44.44 1227 VAL E N 1
ATOM 14890 C CA . VAL E 1 410 ? 97.576 11.992 -20.309 1.00 44.33 1227 VAL E CA 1
ATOM 14891 C C . VAL E 1 410 ? 97.022 13.033 -19.337 1.00 46.76 1227 VAL E C 1
ATOM 14892 O O . VAL E 1 410 ? 96.114 12.734 -18.569 1.00 49.24 1227 VAL E O 1
ATOM 14896 N N . HIS E 1 411 ? 97.557 14.253 -19.373 1.00 49.80 1228 HIS E N 1
ATOM 14897 C CA . HIS E 1 411 ? 97.071 15.323 -18.498 1.00 51.81 1228 HIS E CA 1
ATOM 14898 C C . HIS E 1 411 ? 95.624 15.639 -18.813 1.00 48.51 1228 HIS E C 1
ATOM 14899 O O . HIS E 1 411 ? 94.810 15.795 -17.913 1.00 50.01 1228 HIS E O 1
ATOM 14906 N N . ALA E 1 412 ? 95.303 15.747 -20.097 1.00 46.56 1229 ALA E N 1
ATOM 14907 C CA . ALA E 1 412 ? 93.939 16.072 -20.495 1.00 44.92 1229 ALA E CA 1
ATOM 14908 C C . ALA E 1 412 ? 92.944 15.033 -19.997 1.00 42.63 1229 ALA E C 1
ATOM 14909 O O . ALA E 1 412 ? 91.973 15.377 -19.314 1.00 44.43 1229 ALA E O 1
ATOM 14911 N N . VAL E 1 413 ? 93.183 13.764 -20.318 1.00 37.94 1230 VAL E N 1
ATOM 14912 C CA . VAL E 1 413 ? 92.255 12.728 -19.887 1.00 35.03 1230 VAL E CA 1
ATOM 14913 C C . VAL E 1 413 ? 92.144 12.727 -18.364 1.00 33.37 1230 VAL E C 1
ATOM 14914 O O . VAL E 1 413 ? 91.048 12.682 -17.817 1.00 36.01 1230 VAL E O 1
ATOM 14918 N N . VAL E 1 414 ? 93.270 12.808 -17.672 1.00 29.56 1231 VAL E N 1
ATOM 14919 C CA . VAL E 1 414 ? 93.222 12.825 -16.223 1.00 30.54 1231 VAL E CA 1
ATOM 14920 C C . VAL E 1 414 ? 92.402 14.010 -15.719 1.00 35.85 1231 VAL E C 1
ATOM 14921 O O . VAL E 1 414 ? 91.592 13.872 -14.798 1.00 40.56 1231 VAL E O 1
ATOM 14925 N N . GLN E 1 415 ? 92.608 15.178 -16.318 1.00 39.34 1232 GLN E N 1
ATOM 14926 C CA . GLN E 1 415 ? 91.876 16.368 -15.909 1.00 39.31 1232 GLN E CA 1
ATOM 14927 C C . GLN E 1 415 ? 90.403 16.225 -16.196 1.00 39.53 1232 GLN E C 1
ATOM 14928 O O . GLN E 1 415 ? 89.565 16.645 -15.388 1.00 41.88 1232 GLN E O 1
ATOM 14934 N N . ASP E 1 416 ? 90.085 15.630 -17.345 1.00 34.54 1233 ASP E N 1
ATOM 14935 C CA . ASP E 1 416 ? 88.695 15.418 -17.716 1.00 32.30 1233 ASP E CA 1
ATOM 14936 C C . ASP E 1 416 ? 87.988 14.508 -16.702 1.00 31.27 1233 ASP E C 1
ATOM 14937 O O . ASP E 1 416 ? 86.834 14.747 -16.323 1.00 29.38 1233 ASP E O 1
ATOM 14942 N N . TRP E 1 417 ? 88.686 13.465 -16.266 1.00 28.98 1234 TRP E N 1
ATOM 14943 C CA . TRP E 1 417 ? 88.131 12.540 -15.293 1.00 31.47 1234 TRP E CA 1
ATOM 14944 C C . TRP E 1 417 ? 88.033 13.144 -13.900 1.00 32.84 1234 TRP E C 1
ATOM 14945 O O . TRP E 1 417 ? 87.047 12.915 -13.193 1.00 33.65 1234 TRP E O 1
ATOM 14956 N N . LYS E 1 418 ? 89.039 13.916 -13.499 1.00 30.85 1235 LYS E N 1
ATOM 14957 C CA . LYS E 1 418 ? 89.002 14.517 -12.171 1.00 36.55 1235 LYS E CA 1
ATOM 14958 C C . LYS E 1 418 ? 87.808 15.455 -12.005 1.00 38.90 1235 LYS E C 1
ATOM 14959 O O . LYS E 1 418 ? 87.334 15.696 -10.880 1.00 35.34 1235 LYS E O 1
ATOM 14965 N N . ALA E 1 419 ? 87.319 15.966 -13.134 1.00 41.61 1236 ALA E N 1
ATOM 14966 C CA . ALA E 1 419 ? 86.183 16.881 -13.147 1.00 40.41 1236 ALA E CA 1
ATOM 14967 C C . ALA E 1 419 ? 84.887 16.173 -12.772 1.00 42.62 1236 ALA E C 1
ATOM 14968 O O . ALA E 1 419 ? 83.942 16.805 -12.296 1.00 46.77 1236 ALA E O 1
ATOM 14970 N N . ARG E 1 420 ? 84.849 14.860 -12.976 1.00 41.83 1237 ARG E N 1
ATOM 14971 C CA . ARG E 1 420 ? 83.657 14.085 -12.667 1.00 40.15 1237 ARG E CA 1
ATOM 14972 C C . ARG E 1 420 ? 83.551 13.658 -11.196 1.00 39.51 1237 ARG E C 1
ATOM 14973 O O . ARG E 1 420 ? 82.569 13.041 -10.801 1.00 43.83 1237 ARG E O 1
ATOM 14981 N N . GLY E 1 421 ? 84.541 13.992 -10.378 1.00 39.13 1238 GLY E N 1
ATOM 14982 C CA . GLY E 1 421 ? 84.472 13.624 -8.972 1.00 40.01 1238 GLY E CA 1
ATOM 14983 C C . GLY E 1 421 ? 85.762 13.049 -8.420 1.00 40.75 1238 GLY E C 1
ATOM 14984 O O . GLY E 1 421 ? 86.610 12.613 -9.200 1.00 38.86 1238 GLY E O 1
ATOM 14985 N N . ARG E 1 422 ? 85.931 13.055 -7.093 1.00 42.57 1239 ARG E N 1
ATOM 14986 C CA . ARG E 1 422 ? 87.150 12.500 -6.504 1.00 47.47 1239 ARG E CA 1
ATOM 14987 C C . ARG E 1 422 ? 87.045 11.058 -6.050 1.00 46.50 1239 ARG E C 1
ATOM 14988 O O . ARG E 1 422 ? 85.972 10.568 -5.716 1.00 46.19 1239 ARG E O 1
ATOM 14996 N N . PRO E 1 423 ? 88.184 10.358 -6.028 1.00 46.17 1240 PRO E N 1
ATOM 14997 C CA . PRO E 1 423 ? 88.219 8.956 -5.613 1.00 44.76 1240 PRO E CA 1
ATOM 14998 C C . PRO E 1 423 ? 87.693 8.739 -4.211 1.00 41.78 1240 PRO E C 1
ATOM 14999 O O . PRO E 1 423 ? 87.920 9.552 -3.319 1.00 44.18 1240 PRO E O 1
ATOM 15003 N N . GLN E 1 424 ? 86.972 7.636 -4.044 1.00 42.90 1241 GLN E N 1
ATOM 15004 C CA . GLN E 1 424 ? 86.402 7.245 -2.766 1.00 41.19 1241 GLN E CA 1
ATOM 15005 C C . GLN E 1 424 ? 87.388 6.220 -2.217 1.00 38.63 1241 GLN E C 1
ATOM 15006 O O . GLN E 1 424 ? 87.176 5.010 -2.334 1.00 38.43 1241 GLN E O 1
ATOM 15012 N N . TYR E 1 425 ? 88.475 6.722 -1.632 1.00 34.33 1242 TYR E N 1
ATOM 15013 C CA . TYR E 1 425 ? 89.547 5.879 -1.102 1.00 31.91 1242 TYR E CA 1
ATOM 15014 C C . TYR E 1 425 ? 89.115 4.792 -0.138 1.00 33.03 1242 TYR E C 1
ATOM 15015 O O . TYR E 1 425 ? 88.155 4.954 0.611 1.00 35.10 1242 TYR E O 1
ATOM 15024 N N . VAL E 1 426 ? 89.833 3.678 -0.158 1.00 31.97 1243 VAL E N 1
ATOM 15025 C CA . VAL E 1 426 ? 89.533 2.584 0.747 1.00 34.14 1243 VAL E CA 1
ATOM 15026 C C . VAL E 1 426 ? 90.569 2.633 1.864 1.00 37.20 1243 VAL E C 1
ATOM 15027 O O . VAL E 1 426 ? 91.765 2.706 1.604 1.00 37.90 1243 VAL E O 1
ATOM 15031 N N . ASP E 1 427 ? 90.109 2.611 3.109 1.00 43.18 1244 ASP E N 1
ATOM 15032 C CA . ASP E 1 427 ? 91.016 2.649 4.250 1.00 47.35 1244 ASP E CA 1
ATOM 15033 C C . ASP E 1 427 ? 91.804 1.365 4.447 1.00 46.17 1244 ASP E C 1
ATOM 15034 O O . ASP E 1 427 ? 91.341 0.270 4.115 1.00 46.48 1244 ASP E O 1
ATOM 15039 N N . GLY E 1 428 ? 93.004 1.522 4.989 1.00 41.56 1245 GLY E N 1
ATOM 15040 C CA . GLY E 1 428 ? 93.844 0.385 5.296 1.00 39.78 1245 GLY E CA 1
ATOM 15041 C C . GLY E 1 428 ? 94.589 -0.353 4.209 1.00 37.37 1245 GLY E C 1
ATOM 15042 O O . GLY E 1 428 ? 95.300 -1.302 4.518 1.00 41.20 1245 GLY E O 1
ATOM 15043 N N . ILE E 1 429 ? 94.459 0.049 2.954 1.00 35.89 1246 ILE E N 1
ATOM 15044 C CA . ILE E 1 429 ? 95.172 -0.666 1.905 1.00 35.73 1246 ILE E CA 1
ATOM 15045 C C . ILE E 1 429 ? 96.672 -0.641 2.176 1.00 36.08 1246 ILE E C 1
ATOM 15046 O O . ILE E 1 429 ? 97.361 -1.642 2.019 1.00 37.40 1246 ILE E O 1
ATOM 15051 N N . THR E 1 430 ? 97.159 0.507 2.619 1.00 37.85 1247 THR E N 1
ATOM 15052 C CA . THR E 1 430 ? 98.569 0.720 2.889 1.00 38.13 1247 THR E CA 1
ATOM 15053 C C . THR E 1 430 ? 99.036 0.398 4.315 1.00 40.26 1247 THR E C 1
ATOM 15054 O O . THR E 1 430 ? 100.238 0.300 4.585 1.00 37.39 1247 THR E O 1
ATOM 15058 N N . SER E 1 431 ? 98.100 0.215 5.233 1.00 42.63 1248 SER E N 1
ATOM 15059 C CA . SER E 1 431 ? 98.492 -0.079 6.601 1.00 46.52 1248 SER E CA 1
ATOM 15060 C C . SER E 1 431 ? 98.187 -1.523 6.960 1.00 49.86 1248 SER E C 1
ATOM 15061 O O . SER E 1 431 ? 99.154 -2.312 7.096 1.00 49.58 1248 SER E O 1
ATOM 15064 N N . ASP E 1 432 ? 96.983 -1.842 7.089 1.00 53.38 1249 ASP E N 1
ATOM 15065 N N . LEU F 1 23 ? 71.477 29.869 -42.721 1.00 49.97 840 LEU F N 1
ATOM 15066 C CA . LEU F 1 23 ? 71.311 28.604 -41.947 1.00 48.43 840 LEU F CA 1
ATOM 15067 C C . LEU F 1 23 ? 72.204 27.434 -42.375 1.00 48.71 840 LEU F C 1
ATOM 15068 O O . LEU F 1 23 ? 72.461 26.543 -41.577 1.00 53.82 840 LEU F O 1
ATOM 15073 N N . PRO F 1 24 ? 72.677 27.399 -43.634 1.00 50.52 841 PRO F N 1
ATOM 15074 C CA . PRO F 1 24 ? 73.531 26.249 -43.960 1.00 52.61 841 PRO F CA 1
ATOM 15075 C C . PRO F 1 24 ? 74.880 26.298 -43.224 1.00 56.54 841 PRO F C 1
ATOM 15076 O O . PRO F 1 24 ? 75.404 27.381 -42.943 1.00 58.55 841 PRO F O 1
ATOM 15080 N N . SER F 1 25 ? 75.437 25.126 -42.913 1.00 60.24 842 SER F N 1
ATOM 15081 C CA . SER F 1 25 ? 76.707 25.024 -42.179 1.00 60.35 842 SER F CA 1
ATOM 15082 C C . SER F 1 25 ? 77.973 25.370 -42.970 1.00 61.13 842 SER F C 1
ATOM 15083 O O . SER F 1 25 ? 78.027 25.180 -44.184 1.00 61.85 842 SER F O 1
ATOM 15086 N N . LEU F 1 26 ? 78.993 25.862 -42.264 1.00 61.27 843 LEU F N 1
ATOM 15087 C CA . LEU F 1 26 ? 80.269 26.231 -42.880 1.00 60.83 843 LEU F CA 1
ATOM 15088 C C . LEU F 1 26 ? 81.129 25.028 -43.251 1.00 60.98 843 LEU F C 1
ATOM 15089 O O . LEU F 1 26 ? 82.083 25.157 -44.014 1.00 62.28 843 LEU F O 1
ATOM 15094 N N . ASP F 1 27 ? 80.812 23.858 -42.716 1.00 60.67 844 ASP F N 1
ATOM 15095 C CA . ASP F 1 27 ? 81.625 22.694 -43.030 1.00 62.89 844 ASP F CA 1
ATOM 15096 C C . ASP F 1 27 ? 81.403 22.154 -44.441 1.00 59.98 844 ASP F C 1
ATOM 15097 O O . ASP F 1 27 ? 82.085 21.224 -44.875 1.00 61.84 844 ASP F O 1
ATOM 15102 N N . LEU F 1 28 ? 80.456 22.746 -45.161 1.00 56.03 845 LEU F N 1
ATOM 15103 C CA . LEU F 1 28 ? 80.166 22.328 -46.528 1.00 50.30 845 LEU F CA 1
ATOM 15104 C C . LEU F 1 28 ? 81.259 22.883 -47.416 1.00 49.06 845 LEU F C 1
ATOM 15105 O O . LEU F 1 28 ? 81.327 22.565 -48.599 1.00 49.75 845 LEU F O 1
ATOM 15110 N N . LEU F 1 29 ? 82.108 23.723 -46.831 1.00 49.07 846 LEU F N 1
ATOM 15111 C CA . LEU F 1 29 ? 83.205 24.364 -47.550 1.00 49.30 846 LEU F CA 1
ATOM 15112 C C . LEU F 1 29 ? 84.569 23.903 -47.035 1.00 53.36 846 LEU F C 1
ATOM 15113 O O . LEU F 1 29 ? 84.730 23.651 -45.841 1.00 60.25 846 LEU F O 1
ATOM 15118 N N . THR F 1 30 ? 85.552 23.802 -47.927 1.00 54.63 847 THR F N 1
ATOM 15119 C CA . THR F 1 30 ? 86.892 23.380 -47.527 1.00 55.16 847 THR F CA 1
ATOM 15120 C C . THR F 1 30 ? 87.553 24.419 -46.622 1.00 58.31 847 THR F C 1
ATOM 15121 O O . THR F 1 30 ? 87.502 25.619 -46.897 1.00 59.14 847 THR F O 1
ATOM 15125 N N . PRO F 1 31 ? 88.172 23.965 -45.516 1.00 61.07 848 PRO F N 1
ATOM 15126 C CA . PRO F 1 31 ? 88.863 24.809 -44.530 1.00 61.13 848 PRO F CA 1
ATOM 15127 C C . PRO F 1 31 ? 90.217 25.285 -45.059 1.00 62.16 848 PRO F C 1
ATOM 15128 O O . PRO F 1 31 ? 90.836 24.608 -45.880 1.00 63.83 848 PRO F O 1
ATOM 15132 N N . PRO F 1 32 ? 90.703 26.445 -44.584 1.00 62.49 849 PRO F N 1
ATOM 15133 C CA . PRO F 1 32 ? 92.000 26.964 -45.043 1.00 62.05 849 PRO F CA 1
ATOM 15134 C C . PRO F 1 32 ? 93.187 26.111 -44.589 1.00 60.41 849 PRO F C 1
ATOM 15135 O O . PRO F 1 32 ? 93.174 25.534 -43.501 1.00 59.51 849 PRO F O 1
ATOM 15139 N N . THR F 1 41 ? 112.477 36.876 -45.812 1.00 131.29 858 THR F N 1
ATOM 15140 C CA . THR F 1 41 ? 112.834 38.286 -45.930 1.00 131.98 858 THR F CA 1
ATOM 15141 C C . THR F 1 41 ? 114.030 38.453 -46.858 1.00 132.11 858 THR F C 1
ATOM 15142 O O . THR F 1 41 ? 114.251 39.524 -47.425 1.00 131.32 858 THR F O 1
ATOM 15146 N N . PHE F 1 42 ? 114.806 37.386 -47.001 1.00 133.32 859 PHE F N 1
ATOM 15147 C CA . PHE F 1 42 ? 115.979 37.406 -47.858 1.00 135.01 859 PHE F CA 1
ATOM 15148 C C . PHE F 1 42 ? 115.563 37.506 -49.324 1.00 135.59 859 PHE F C 1
ATOM 15149 O O . PHE F 1 42 ? 116.017 38.394 -50.048 1.00 135.55 859 PHE F O 1
ATOM 15157 N N . ALA F 1 43 ? 114.694 36.595 -49.751 1.00 135.92 860 ALA F N 1
ATOM 15158 C CA . ALA F 1 43 ? 114.219 36.571 -51.131 1.00 136.32 860 ALA F CA 1
ATOM 15159 C C . ALA F 1 43 ? 113.659 37.922 -51.559 1.00 136.35 860 ALA F C 1
ATOM 15160 O O . ALA F 1 43 ? 113.682 38.266 -52.742 1.00 136.54 860 ALA F O 1
ATOM 15162 N N . LEU F 1 44 ? 113.161 38.687 -50.592 1.00 136.18 861 LEU F N 1
ATOM 15163 C CA . LEU F 1 44 ? 112.588 40.000 -50.870 1.00 135.67 861 LEU F CA 1
ATOM 15164 C C . LEU F 1 44 ? 113.632 41.058 -51.205 1.00 134.90 861 LEU F C 1
ATOM 15165 O O . LEU F 1 44 ? 113.665 41.577 -52.321 1.00 134.03 861 LEU F O 1
ATOM 15170 N N . GLU F 1 45 ? 114.481 41.374 -50.233 1.00 134.75 862 GLU F N 1
ATOM 15171 C CA . GLU F 1 45 ? 115.509 42.388 -50.418 1.00 134.40 862 GLU F CA 1
ATOM 15172 C C . GLU F 1 45 ? 116.371 42.117 -51.646 1.00 132.63 862 GLU F C 1
ATOM 15173 O O . GLU F 1 45 ? 116.971 43.035 -52.207 1.00 132.54 862 GLU F O 1
ATOM 15179 N N . GLN F 1 46 ? 116.435 40.857 -52.061 1.00 130.87 863 GLN F N 1
ATOM 15180 C CA . GLN F 1 46 ? 117.204 40.493 -53.243 1.00 129.38 863 GLN F CA 1
ATOM 15181 C C . GLN F 1 46 ? 116.424 40.943 -54.470 1.00 126.98 863 GLN F C 1
ATOM 15182 O O . GLN F 1 46 ? 117.000 41.426 -55.445 1.00 126.39 863 GLN F O 1
ATOM 15188 N N . MET F 1 47 ? 115.107 40.781 -54.406 1.00 124.58 864 MET F N 1
ATOM 15189 C CA . MET F 1 47 ? 114.225 41.172 -55.496 1.00 122.41 864 MET F CA 1
ATOM 15190 C C . MET F 1 47 ? 114.115 42.691 -55.554 1.00 120.63 864 MET F C 1
ATOM 15191 O O . MET F 1 47 ? 113.956 43.272 -56.625 1.00 119.59 864 MET F O 1
ATOM 15196 N N . ALA F 1 48 ? 114.204 43.329 -54.392 1.00 119.54 865 ALA F N 1
ATOM 15197 C CA . ALA F 1 48 ? 114.122 44.782 -54.305 1.00 118.38 865 ALA F CA 1
ATOM 15198 C C . ALA F 1 48 ? 115.385 45.408 -54.882 1.00 117.50 865 ALA F C 1
ATOM 15199 O O . ALA F 1 48 ? 115.350 46.493 -55.462 1.00 116.93 865 ALA F O 1
ATOM 15201 N N . ARG F 1 49 ? 116.500 44.706 -54.714 1.00 117.46 866 ARG F N 1
ATOM 15202 C CA . ARG F 1 49 ? 117.796 45.163 -55.196 1.00 116.51 866 ARG F CA 1
ATOM 15203 C C . ARG F 1 49 ? 117.867 45.036 -56.715 1.00 115.66 866 ARG F C 1
ATOM 15204 O O . ARG F 1 49 ? 118.510 45.846 -57.387 1.00 114.32 866 ARG F O 1
ATOM 15212 N N . LEU F 1 50 ? 117.200 44.014 -57.248 1.00 115.86 867 LEU F N 1
ATOM 15213 C CA . LEU F 1 50 ? 117.163 43.780 -58.689 1.00 116.16 867 LEU F CA 1
ATOM 15214 C C . LEU F 1 50 ? 116.209 44.776 -59.340 1.00 116.07 867 LEU F C 1
ATOM 15215 O O . LEU F 1 50 ? 116.484 45.298 -60.421 1.00 116.06 867 LEU F O 1
ATOM 15220 N N . VAL F 1 51 ? 115.083 45.029 -58.677 1.00 115.50 868 VAL F N 1
ATOM 15221 C CA . VAL F 1 51 ? 114.097 45.977 -59.178 1.00 114.02 868 VAL F CA 1
ATOM 15222 C C . VAL F 1 51 ? 114.764 47.339 -59.276 1.00 112.85 868 VAL F C 1
ATOM 15223 O O . VAL F 1 51 ? 114.591 48.059 -60.257 1.00 113.00 868 VAL F O 1
ATOM 15227 N N . GLU F 1 52 ? 115.534 47.680 -58.247 1.00 111.79 869 GLU F N 1
ATOM 15228 C CA . GLU F 1 52 ? 116.243 48.951 -58.197 1.00 111.54 869 GLU F CA 1
ATOM 15229 C C . GLU F 1 52 ? 117.338 48.964 -59.265 1.00 111.91 869 GLU F C 1
ATOM 15230 O O . GLU F 1 52 ? 117.701 50.020 -59.789 1.00 110.64 869 GLU F O 1
ATOM 15236 N N . ALA F 1 53 ? 117.849 47.777 -59.586 1.00 112.33 870 ALA F N 1
ATOM 15237 C CA . ALA F 1 53 ? 118.889 47.624 -60.596 1.00 112.50 870 ALA F CA 1
ATOM 15238 C C . ALA F 1 53 ? 118.284 47.751 -61.994 1.00 113.66 870 ALA F C 1
ATOM 15239 O O . ALA F 1 53 ? 118.874 48.362 -62.885 1.00 114.20 870 ALA F O 1
ATOM 15241 N N . ARG F 1 54 ? 117.103 47.168 -62.180 1.00 114.69 871 ARG F N 1
ATOM 15242 C CA . ARG F 1 54 ? 116.414 47.228 -63.464 1.00 115.27 871 ARG F CA 1
ATOM 15243 C C . ARG F 1 54 ? 115.892 48.641 -63.714 1.00 115.43 871 ARG F C 1
ATOM 15244 O O . ARG F 1 54 ? 115.937 49.138 -64.838 1.00 114.13 871 ARG F O 1
ATOM 15252 N N . LEU F 1 55 ? 115.392 49.281 -62.659 1.00 115.94 872 LEU F N 1
ATOM 15253 C CA . LEU F 1 55 ? 114.867 50.639 -62.762 1.00 116.58 872 LEU F CA 1
ATOM 15254 C C . LEU F 1 55 ? 115.984 51.604 -63.115 1.00 117.76 872 LEU F C 1
ATOM 15255 O O . LEU F 1 55 ? 115.829 52.458 -63.988 1.00 117.75 872 LEU F O 1
ATOM 15260 N N . ALA F 1 56 ? 117.109 51.464 -62.424 1.00 119.02 873 ALA F N 1
ATOM 15261 C CA . ALA F 1 56 ? 118.265 52.314 -62.664 1.00 120.26 873 ALA F CA 1
ATOM 15262 C C . ALA F 1 56 ? 118.862 51.986 -64.030 1.00 120.83 873 ALA F C 1
ATOM 15263 O O . ALA F 1 56 ? 119.597 52.786 -64.607 1.00 119.64 873 ALA F O 1
ATOM 15265 N N . ASP F 1 57 ? 118.532 50.803 -64.540 1.00 122.80 874 ASP F N 1
ATOM 15266 C CA . ASP F 1 57 ? 119.025 50.353 -65.838 1.00 125.60 874 ASP F CA 1
ATOM 15267 C C . ASP F 1 57 ? 118.589 51.337 -66.928 1.00 126.38 874 ASP F C 1
ATOM 15268 O O . ASP F 1 57 ? 119.171 51.380 -68.013 1.00 127.00 874 ASP F O 1
ATOM 15273 N N . PHE F 1 58 ? 117.556 52.120 -66.628 1.00 126.85 875 PHE F N 1
ATOM 15274 C CA . PHE F 1 58 ? 117.040 53.123 -67.557 1.00 126.34 875 PHE F CA 1
ATOM 15275 C C . PHE F 1 58 ? 117.352 54.485 -66.937 1.00 127.18 875 PHE F C 1
ATOM 15276 O O . PHE F 1 58 ? 118.128 54.576 -65.981 1.00 126.84 875 PHE F O 1
ATOM 15284 N N . ARG F 1 59 ? 116.749 55.542 -67.476 1.00 127.18 876 ARG F N 1
ATOM 15285 C CA . ARG F 1 59 ? 116.961 56.876 -66.927 1.00 126.67 876 ARG F CA 1
ATOM 15286 C C . ARG F 1 59 ? 115.980 57.036 -65.770 1.00 126.27 876 ARG F C 1
ATOM 15287 O O . ARG F 1 59 ? 115.313 58.064 -65.629 1.00 125.94 876 ARG F O 1
ATOM 15295 N N . ILE F 1 60 ? 115.899 55.992 -64.950 1.00 125.60 877 ILE F N 1
ATOM 15296 C CA . ILE F 1 60 ? 115.011 55.970 -63.798 1.00 124.57 877 ILE F CA 1
ATOM 15297 C C . ILE F 1 60 ? 115.772 55.558 -62.541 1.00 123.22 877 ILE F C 1
ATOM 15298 O O . ILE F 1 60 ? 116.075 54.381 -62.344 1.00 123.29 877 ILE F O 1
ATOM 15303 N N . LYS F 1 61 ? 116.088 56.533 -61.698 1.00 121.46 878 LYS F N 1
ATOM 15304 C CA . LYS F 1 61 ? 116.795 56.259 -60.455 1.00 119.65 878 LYS F CA 1
ATOM 15305 C C . LYS F 1 61 ? 115.759 56.274 -59.338 1.00 117.95 878 LYS F C 1
ATOM 15306 O O . LYS F 1 61 ? 115.073 57.277 -59.136 1.00 118.17 878 LYS F O 1
ATOM 15312 N N . ALA F 1 62 ? 115.637 55.161 -58.622 1.00 115.29 879 ALA F N 1
ATOM 15313 C CA . ALA F 1 62 ? 114.668 55.069 -57.537 1.00 113.44 879 ALA F CA 1
ATOM 15314 C C . ALA F 1 62 ? 115.169 54.186 -56.404 1.00 111.74 879 ALA F C 1
ATOM 15315 O O . ALA F 1 62 ? 115.959 53.267 -56.622 1.00 111.32 879 ALA F O 1
ATOM 15317 N N . ASP F 1 63 ? 114.698 54.473 -55.195 1.00 110.11 880 ASP F N 1
ATOM 15318 C CA . ASP F 1 63 ? 115.087 53.721 -54.008 1.00 109.00 880 ASP F CA 1
ATOM 15319 C C . ASP F 1 63 ? 113.924 52.918 -53.439 1.00 107.08 880 ASP F C 1
ATOM 15320 O O . ASP F 1 63 ? 112.843 53.459 -53.209 1.00 105.99 880 ASP F O 1
ATOM 15325 N N . VAL F 1 64 ? 114.154 51.629 -53.212 1.00 105.61 881 VAL F N 1
ATOM 15326 C CA . VAL F 1 64 ? 113.134 50.762 -52.634 1.00 104.00 881 VAL F CA 1
ATOM 15327 C C . VAL F 1 64 ? 113.230 50.966 -51.125 1.00 103.67 881 VAL F C 1
ATOM 15328 O O . VAL F 1 64 ? 113.971 50.265 -50.437 1.00 102.08 881 VAL F O 1
ATOM 15332 N N . VAL F 1 65 ? 112.479 51.940 -50.622 1.00 104.75 882 VAL F N 1
ATOM 15333 C CA . VAL F 1 65 ? 112.490 52.281 -49.202 1.00 105.62 882 VAL F CA 1
ATOM 15334 C C . VAL F 1 65 ? 111.724 51.322 -48.290 1.00 105.99 882 VAL F C 1
ATOM 15335 O O . VAL F 1 65 ? 111.875 51.372 -47.065 1.00 104.51 882 VAL F O 1
ATOM 15339 N N . ASN F 1 66 ? 110.903 50.454 -48.873 1.00 106.55 883 ASN F N 1
ATOM 15340 C CA . ASN F 1 66 ? 110.140 49.508 -48.068 1.00 106.87 883 ASN F CA 1
ATOM 15341 C C . ASN F 1 66 ? 109.370 48.498 -48.915 1.00 106.16 883 ASN F C 1
ATOM 15342 O O . ASN F 1 66 ? 109.245 48.652 -50.131 1.00 106.54 883 ASN F O 1
ATOM 15347 N N . TYR F 1 67 ? 108.861 47.462 -48.254 1.00 104.82 884 TYR F N 1
ATOM 15348 C CA . TYR F 1 67 ? 108.082 46.421 -48.909 1.00 103.28 884 TYR F CA 1
ATOM 15349 C C . TYR F 1 67 ? 107.305 45.588 -47.891 1.00 100.46 884 TYR F C 1
ATOM 15350 O O . TYR F 1 67 ? 107.791 45.317 -46.792 1.00 101.34 884 TYR F O 1
ATOM 15359 N N . SER F 1 68 ? 106.086 45.205 -48.259 1.00 96.63 885 SER F N 1
ATOM 15360 C CA . SER F 1 68 ? 105.232 44.397 -47.396 1.00 91.76 885 SER F CA 1
ATOM 15361 C C . SER F 1 68 ? 104.690 43.192 -48.168 1.00 88.10 885 SER F C 1
ATOM 15362 O O . SER F 1 68 ? 104.095 43.339 -49.235 1.00 86.75 885 SER F O 1
ATOM 15365 N N . PRO F 1 69 ? 104.912 41.977 -47.638 1.00 85.57 886 PRO F N 1
ATOM 15366 C CA . PRO F 1 69 ? 104.473 40.714 -48.238 1.00 84.42 886 PRO F CA 1
ATOM 15367 C C . PRO F 1 69 ? 103.052 40.301 -47.864 1.00 83.00 886 PRO F C 1
ATOM 15368 O O . PRO F 1 69 ? 102.630 40.451 -46.714 1.00 83.10 886 PRO F O 1
ATOM 15372 N N . GLY F 1 70 ? 102.330 39.764 -48.843 1.00 80.42 887 GLY F N 1
ATOM 15373 C CA . GLY F 1 70 ? 100.966 39.330 -48.615 1.00 76.55 887 GLY F CA 1
ATOM 15374 C C . GLY F 1 70 ? 100.741 37.912 -49.107 1.00 75.25 887 GLY F C 1
ATOM 15375 O O . GLY F 1 70 ? 101.699 37.196 -49.387 1.00 73.79 887 GLY F O 1
ATOM 15376 N N . PRO F 1 71 ? 99.475 37.479 -49.230 1.00 74.96 888 PRO F N 1
ATOM 15377 C CA . PRO F 1 71 ? 99.122 36.132 -49.691 1.00 72.45 888 PRO F CA 1
ATOM 15378 C C . PRO F 1 71 ? 99.436 35.846 -51.157 1.00 69.73 888 PRO F C 1
ATOM 15379 O O . PRO F 1 71 ? 99.726 34.705 -51.514 1.00 69.61 888 PRO F O 1
ATOM 15383 N N . VAL F 1 72 ? 99.369 36.868 -52.005 1.00 66.16 889 VAL F N 1
ATOM 15384 C CA . VAL F 1 72 ? 99.632 36.669 -53.427 1.00 66.05 889 VAL F CA 1
ATOM 15385 C C . VAL F 1 72 ? 100.845 37.423 -53.960 1.00 66.28 889 VAL F C 1
ATOM 15386 O O . VAL F 1 72 ? 101.672 36.853 -54.672 1.00 64.78 889 VAL F O 1
ATOM 15390 N N . ILE F 1 73 ? 100.945 38.703 -53.625 1.00 67.52 890 ILE F N 1
ATOM 15391 C CA . ILE F 1 73 ? 102.061 39.514 -54.085 1.00 69.19 890 ILE F CA 1
ATOM 15392 C C . ILE F 1 73 ? 102.750 40.202 -52.924 1.00 71.84 890 ILE F C 1
ATOM 15393 O O . ILE F 1 73 ? 102.391 40.012 -51.765 1.00 70.09 890 ILE F O 1
ATOM 15398 N N . THR F 1 74 ? 103.756 40.999 -53.254 1.00 75.50 891 THR F N 1
ATOM 15399 C CA . THR F 1 74 ? 104.493 41.756 -52.260 1.00 78.24 891 THR F CA 1
ATOM 15400 C C . THR F 1 74 ? 104.641 43.147 -52.864 1.00 80.73 891 THR F C 1
ATOM 15401 O O . THR F 1 74 ? 105.075 43.295 -54.008 1.00 81.11 891 THR F O 1
ATOM 15405 N N . ARG F 1 75 ? 104.245 44.165 -52.110 1.00 82.68 892 ARG F N 1
ATOM 15406 C CA . ARG F 1 75 ? 104.329 45.530 -52.603 1.00 85.40 892 ARG F CA 1
ATOM 15407 C C . ARG F 1 75 ? 105.644 46.199 -52.237 1.00 86.34 892 ARG F C 1
ATOM 15408 O O . ARG F 1 75 ? 106.020 46.267 -51.066 1.00 84.44 892 ARG F O 1
ATOM 15416 N N . PHE F 1 76 ? 106.347 46.683 -53.255 1.00 88.24 893 PHE F N 1
ATOM 15417 C CA . PHE F 1 76 ? 107.606 47.374 -53.042 1.00 89.97 893 PHE F CA 1
ATOM 15418 C C . PHE F 1 76 ? 107.355 48.865 -53.195 1.00 91.55 893 PHE F C 1
ATOM 15419 O O . PHE F 1 76 ? 106.795 49.310 -54.197 1.00 90.84 893 PHE F O 1
ATOM 15427 N N . GLU F 1 77 ? 107.761 49.630 -52.188 1.00 93.20 894 GLU F N 1
ATOM 15428 C CA . GLU F 1 77 ? 107.574 51.072 -52.201 1.00 94.65 894 GLU F CA 1
ATOM 15429 C C . GLU F 1 77 ? 108.833 51.760 -52.718 1.00 94.57 894 GLU F C 1
ATOM 15430 O O . GLU F 1 77 ? 109.889 51.703 -52.090 1.00 94.38 894 GLU F O 1
ATOM 15436 N N . LEU F 1 78 ? 108.708 52.402 -53.875 1.00 94.95 895 LEU F N 1
ATOM 15437 C CA . LEU F 1 78 ? 109.830 53.089 -54.501 1.00 96.04 895 LEU F CA 1
ATOM 15438 C C . LEU F 1 78 ? 109.778 54.592 -54.280 1.00 97.28 895 LEU F C 1
ATOM 15439 O O . LEU F 1 78 ? 108.705 55.191 -54.230 1.00 97.27 895 LEU F O 1
ATOM 15444 N N . ASN F 1 79 ? 110.954 55.195 -54.156 1.00 98.68 896 ASN F N 1
ATOM 15445 C CA . ASN F 1 79 ? 111.067 56.631 -53.962 1.00 99.05 896 ASN F CA 1
ATOM 15446 C C . ASN F 1 79 ? 111.726 57.242 -55.188 1.00 97.76 896 ASN F C 1
ATOM 15447 O O . ASN F 1 79 ? 112.949 57.319 -55.275 1.00 98.23 896 ASN F O 1
ATOM 15452 N N . LEU F 1 80 ? 110.912 57.665 -56.145 1.00 96.95 897 LEU F N 1
ATOM 15453 C CA . LEU F 1 80 ? 111.443 58.266 -57.357 1.00 97.41 897 LEU F CA 1
ATOM 15454 C C . LEU F 1 80 ? 112.281 59.492 -57.010 1.00 98.38 897 LEU F C 1
ATOM 15455 O O . LEU F 1 80 ? 112.132 60.077 -55.934 1.00 98.33 897 LEU F O 1
ATOM 15460 N N . ALA F 1 81 ? 113.172 59.870 -57.918 1.00 98.84 898 ALA F N 1
ATOM 15461 C CA . ALA F 1 81 ? 114.029 61.027 -57.705 1.00 99.85 898 ALA F CA 1
ATOM 15462 C C . ALA F 1 81 ? 113.266 62.292 -58.075 1.00 100.82 898 ALA F C 1
ATOM 15463 O O . ALA F 1 81 ? 112.229 62.229 -58.738 1.00 100.05 898 ALA F O 1
ATOM 15465 N N . PRO F 1 82 ? 113.770 63.462 -57.647 1.00 102.23 899 PRO F N 1
ATOM 15466 C CA . PRO F 1 82 ? 113.127 64.747 -57.938 1.00 101.91 899 PRO F CA 1
ATOM 15467 C C . PRO F 1 82 ? 112.792 64.918 -59.416 1.00 101.74 899 PRO F C 1
ATOM 15468 O O . PRO F 1 82 ? 113.683 64.937 -60.264 1.00 101.75 899 PRO F O 1
ATOM 15472 N N . ARG F 1 94 ? 105.376 45.876 -68.609 1.00 115.69 911 ARG F N 1
ATOM 15473 C CA . ARG F 1 94 ? 105.850 44.884 -69.569 1.00 114.77 911 ARG F CA 1
ATOM 15474 C C . ARG F 1 94 ? 107.369 44.749 -69.571 1.00 114.88 911 ARG F C 1
ATOM 15475 O O . ARG F 1 94 ? 107.910 43.706 -69.203 1.00 113.74 911 ARG F O 1
ATOM 15483 N N . ASP F 1 95 ? 108.054 45.807 -69.986 1.00 115.21 912 ASP F N 1
ATOM 15484 C CA . ASP F 1 95 ? 109.506 45.789 -70.040 1.00 115.52 912 ASP F CA 1
ATOM 15485 C C . ASP F 1 95 ? 110.100 45.460 -68.673 1.00 115.30 912 ASP F C 1
ATOM 15486 O O . ASP F 1 95 ? 110.965 44.591 -68.557 1.00 115.22 912 ASP F O 1
ATOM 15491 N N . LEU F 1 96 ? 109.621 46.146 -67.639 1.00 115.07 913 LEU F N 1
ATOM 15492 C CA . LEU F 1 96 ? 110.120 45.932 -66.287 1.00 115.41 913 LEU F CA 1
ATOM 15493 C C . LEU F 1 96 ? 109.771 44.539 -65.777 1.00 116.35 913 LEU F C 1
ATOM 15494 O O . LEU F 1 96 ? 110.617 43.843 -65.215 1.00 116.47 913 LEU F O 1
ATOM 15499 N N . ALA F 1 97 ? 108.521 44.132 -65.969 1.00 117.14 914 ALA F N 1
ATOM 15500 C CA . ALA F 1 97 ? 108.088 42.815 -65.525 1.00 118.85 914 ALA F CA 1
ATOM 15501 C C . ALA F 1 97 ? 108.975 41.745 -66.154 1.00 120.21 914 ALA F C 1
ATOM 15502 O O . ALA F 1 97 ? 109.261 40.716 -65.538 1.00 119.76 914 ALA F O 1
ATOM 15504 N N . ARG F 1 98 ? 109.413 42.007 -67.383 1.00 122.14 915 ARG F N 1
ATOM 15505 C CA . ARG F 1 98 ? 110.266 41.088 -68.128 1.00 123.47 915 ARG F CA 1
ATOM 15506 C C . ARG F 1 98 ? 111.723 41.171 -67.684 1.00 123.91 915 ARG F C 1
ATOM 15507 O O . ARG F 1 98 ? 112.459 40.184 -67.754 1.00 123.68 915 ARG F O 1
ATOM 15515 N N . SER F 1 99 ? 112.135 42.350 -67.228 1.00 124.17 916 SER F N 1
ATOM 15516 C CA . SER F 1 99 ? 113.505 42.556 -66.767 1.00 124.21 916 SER F CA 1
ATOM 15517 C C . SER F 1 99 ? 113.834 41.566 -65.655 1.00 124.25 916 SER F C 1
ATOM 15518 O O . SER F 1 99 ? 114.995 41.378 -65.295 1.00 123.68 916 SER F O 1
ATOM 15521 N N . LEU F 1 100 ? 112.793 40.943 -65.113 1.00 124.94 917 LEU F N 1
ATOM 15522 C CA . LEU F 1 100 ? 112.933 39.952 -64.055 1.00 125.26 917 LEU F CA 1
ATOM 15523 C C . LEU F 1 100 ? 112.085 38.762 -64.489 1.00 125.35 917 LEU F C 1
ATOM 15524 O O . LEU F 1 100 ? 111.593 38.736 -65.618 1.00 125.45 917 LEU F O 1
ATOM 15529 N N . SER F 1 101 ? 111.903 37.781 -63.609 1.00 125.27 918 SER F N 1
ATOM 15530 C CA . SER F 1 101 ? 111.106 36.610 -63.967 1.00 125.16 918 SER F CA 1
ATOM 15531 C C . SER F 1 101 ? 109.755 36.551 -63.258 1.00 123.09 918 SER F C 1
ATOM 15532 O O . SER F 1 101 ? 109.579 35.814 -62.285 1.00 122.26 918 SER F O 1
ATOM 15535 N N . THR F 1 102 ? 108.802 37.329 -63.761 1.00 120.36 919 THR F N 1
ATOM 15536 C CA . THR F 1 102 ? 107.458 37.369 -63.203 1.00 117.01 919 THR F CA 1
ATOM 15537 C C . THR F 1 102 ? 106.448 37.567 -64.329 1.00 114.96 919 THR F C 1
ATOM 15538 O O . THR F 1 102 ? 106.702 38.313 -65.274 1.00 114.42 919 THR F O 1
ATOM 15542 N N . VAL F 1 103 ? 105.310 36.888 -64.231 1.00 112.65 920 VAL F N 1
ATOM 15543 C CA . VAL F 1 103 ? 104.270 36.990 -65.248 1.00 111.30 920 VAL F CA 1
ATOM 15544 C C . VAL F 1 103 ? 103.908 38.446 -65.525 1.00 110.36 920 VAL F C 1
ATOM 15545 O O . VAL F 1 103 ? 103.640 38.820 -66.669 1.00 109.88 920 VAL F O 1
ATOM 15549 N N . ALA F 1 104 ? 103.900 39.265 -64.475 1.00 108.97 921 ALA F N 1
ATOM 15550 C CA . ALA F 1 104 ? 103.569 40.682 -64.615 1.00 106.65 921 ALA F CA 1
ATOM 15551 C C . ALA F 1 104 ? 103.895 41.498 -63.363 1.00 103.64 921 ALA F C 1
ATOM 15552 O O . ALA F 1 104 ? 104.094 40.951 -62.274 1.00 103.16 921 ALA F O 1
ATOM 15554 N N . VAL F 1 105 ? 103.952 42.814 -63.536 1.00 99.22 922 VAL F N 1
ATOM 15555 C CA . VAL F 1 105 ? 104.234 43.728 -62.441 1.00 94.36 922 VAL F CA 1
ATOM 15556 C C . VAL F 1 105 ? 103.211 44.845 -62.494 1.00 92.60 922 VAL F C 1
ATOM 15557 O O . VAL F 1 105 ? 102.943 45.397 -63.563 1.00 91.97 922 VAL F O 1
ATOM 15561 N N . ARG F 1 106 ? 102.630 45.173 -61.346 1.00 89.93 923 ARG F N 1
ATOM 15562 C CA . ARG F 1 106 ? 101.641 46.238 -61.299 1.00 87.48 923 ARG F CA 1
ATOM 15563 C C . ARG F 1 106 ? 102.230 47.495 -60.664 1.00 85.51 923 ARG F C 1
ATOM 15564 O O . ARG F 1 106 ? 102.692 47.474 -59.520 1.00 86.80 923 ARG F O 1
ATOM 15572 N N . VAL F 1 107 ? 102.219 48.585 -61.425 1.00 81.79 924 VAL F N 1
ATOM 15573 C CA . VAL F 1 107 ? 102.756 49.859 -60.965 1.00 77.63 924 VAL F CA 1
ATOM 15574 C C . VAL F 1 107 ? 101.675 50.756 -60.383 1.00 76.14 924 VAL F C 1
ATOM 15575 O O . VAL F 1 107 ? 100.958 51.437 -61.117 1.00 75.09 924 VAL F O 1
ATOM 15579 N N . VAL F 1 108 ? 101.557 50.754 -59.062 1.00 74.04 925 VAL F N 1
ATOM 15580 C CA . VAL F 1 108 ? 100.573 51.593 -58.404 1.00 72.51 925 VAL F CA 1
ATOM 15581 C C . VAL F 1 108 ? 101.167 52.998 -58.372 1.00 73.61 925 VAL F C 1
ATOM 15582 O O . VAL F 1 108 ? 102.228 53.216 -57.795 1.00 72.18 925 VAL F O 1
ATOM 15586 N N . GLU F 1 109 ? 100.493 53.941 -59.018 1.00 75.59 926 GLU F N 1
ATOM 15587 C CA . GLU F 1 109 ? 100.956 55.320 -59.053 1.00 79.08 926 GLU F CA 1
ATOM 15588 C C . GLU F 1 109 ? 100.815 56.012 -57.695 1.00 78.80 926 GLU F C 1
ATOM 15589 O O . GLU F 1 109 ? 101.651 56.843 -57.324 1.00 80.55 926 GLU F O 1
ATOM 15595 N N . VAL F 1 110 ? 99.764 55.672 -56.954 1.00 76.47 927 VAL F N 1
ATOM 15596 C CA . VAL F 1 110 ? 99.544 56.277 -55.646 1.00 74.07 927 VAL F CA 1
ATOM 15597 C C . VAL F 1 110 ? 99.258 55.257 -54.550 1.00 73.04 927 VAL F C 1
ATOM 15598 O O . VAL F 1 110 ? 98.330 54.455 -54.650 1.00 72.73 927 VAL F O 1
ATOM 15602 N N . ILE F 1 111 ? 100.081 55.291 -53.508 1.00 73.90 928 ILE F N 1
ATOM 15603 C CA . ILE F 1 111 ? 99.921 54.405 -52.365 1.00 73.47 928 ILE F CA 1
ATOM 15604 C C . ILE F 1 111 ? 99.296 55.258 -51.270 1.00 74.09 928 ILE F C 1
ATOM 15605 O O . ILE F 1 111 ? 99.931 56.172 -50.748 1.00 75.02 928 ILE F O 1
ATOM 15610 N N . PRO F 1 112 ? 98.036 54.981 -50.919 1.00 74.08 929 PRO F N 1
ATOM 15611 C CA . PRO F 1 112 ? 97.365 55.758 -49.875 1.00 75.92 929 PRO F CA 1
ATOM 15612 C C . PRO F 1 112 ? 98.179 55.922 -48.585 1.00 75.81 929 PRO F C 1
ATOM 15613 O O . PRO F 1 112 ? 98.559 54.939 -47.944 1.00 74.57 929 PRO F O 1
ATOM 15617 N N . GLY F 1 113 ? 98.450 57.175 -48.224 1.00 76.66 930 GLY F N 1
ATOM 15618 C CA . GLY F 1 113 ? 99.192 57.459 -47.006 1.00 79.78 930 GLY F CA 1
ATOM 15619 C C . GLY F 1 113 ? 100.697 57.622 -47.131 1.00 80.24 930 GLY F C 1
ATOM 15620 O O . GLY F 1 113 ? 101.367 57.953 -46.153 1.00 81.43 930 GLY F O 1
ATOM 15621 N N . LYS F 1 114 ? 101.236 57.391 -48.323 1.00 81.52 931 LYS F N 1
ATOM 15622 C CA . LYS F 1 114 ? 102.673 57.515 -48.536 1.00 81.87 931 LYS F CA 1
ATOM 15623 C C . LYS F 1 114 ? 102.981 58.218 -49.859 1.00 80.13 931 LYS F C 1
ATOM 15624 O O . LYS F 1 114 ? 102.217 58.124 -50.821 1.00 77.84 931 LYS F O 1
ATOM 15630 N N . PRO F 1 115 ? 104.106 58.948 -49.913 1.00 78.79 932 PRO F N 1
ATOM 15631 C CA . PRO F 1 115 ? 104.545 59.683 -51.104 1.00 77.80 932 PRO F CA 1
ATOM 15632 C C . PRO F 1 115 ? 105.298 58.782 -52.084 1.00 77.14 932 PRO F C 1
ATOM 15633 O O . PRO F 1 115 ? 105.773 59.231 -53.126 1.00 75.44 932 PRO F O 1
ATOM 15637 N N . TYR F 1 116 ? 105.386 57.504 -51.739 1.00 76.24 933 TYR F N 1
ATOM 15638 C CA . TYR F 1 116 ? 106.096 56.525 -52.548 1.00 76.64 933 TYR F CA 1
ATOM 15639 C C . TYR F 1 116 ? 105.252 55.912 -53.661 1.00 76.26 933 TYR F C 1
ATOM 15640 O O . TYR F 1 116 ? 104.027 55.992 -53.643 1.00 78.54 933 TYR F O 1
ATOM 15649 N N . VAL F 1 117 ? 105.923 55.308 -54.637 1.00 76.06 934 VAL F N 1
ATOM 15650 C CA . VAL F 1 117 ? 105.253 54.649 -55.754 1.00 74.89 934 VAL F CA 1
ATOM 15651 C C . VAL F 1 117 ? 105.263 53.148 -55.461 1.00 75.50 934 VAL F C 1
ATOM 15652 O O . VAL F 1 117 ? 106.267 52.609 -55.003 1.00 74.88 934 VAL F O 1
ATOM 15656 N N . GLY F 1 118 ? 104.144 52.477 -55.719 1.00 76.84 935 GLY F N 1
ATOM 15657 C CA . GLY F 1 118 ? 104.057 51.054 -55.436 1.00 76.21 935 GLY F CA 1
ATOM 15658 C C . GLY F 1 118 ? 104.301 50.098 -56.585 1.00 75.98 935 GLY F C 1
ATOM 15659 O O . GLY F 1 118 ? 103.759 50.260 -57.678 1.00 75.89 935 GLY F O 1
ATOM 15660 N N . LEU F 1 119 ? 105.129 49.093 -56.323 1.00 76.10 936 LEU F N 1
ATOM 15661 C CA . LEU F 1 119 ? 105.458 48.069 -57.305 1.00 76.58 936 LEU F CA 1
ATOM 15662 C C . LEU F 1 119 ? 105.066 46.724 -56.741 1.00 75.91 936 LEU F C 1
ATOM 15663 O O . LEU F 1 119 ? 105.679 46.235 -55.790 1.00 74.64 936 LEU F O 1
ATOM 15668 N N . GLU F 1 120 ? 104.042 46.119 -57.323 1.00 74.87 937 GLU F N 1
ATOM 15669 C CA . GLU F 1 120 ? 103.598 44.827 -56.844 1.00 75.31 937 GLU F CA 1
ATOM 15670 C C . GLU F 1 120 ? 104.172 43.709 -57.694 1.00 76.66 937 GLU F C 1
ATOM 15671 O O . GLU F 1 120 ? 104.047 43.718 -58.924 1.00 78.95 937 GLU F O 1
ATOM 15677 N N . LEU F 1 121 ? 104.823 42.762 -57.020 1.00 75.13 938 LEU F N 1
ATOM 15678 C CA . LEU F 1 121 ? 105.431 41.606 -57.668 1.00 74.48 938 LEU F CA 1
ATOM 15679 C C . LEU F 1 121 ? 104.856 40.319 -57.078 1.00 75.14 938 LEU F C 1
ATOM 15680 O O . LEU F 1 121 ? 104.698 40.190 -55.860 1.00 74.32 938 LEU F O 1
ATOM 15685 N N . PRO F 1 122 ? 104.533 39.345 -57.940 1.00 74.53 939 PRO F N 1
ATOM 15686 C CA . PRO F 1 122 ? 103.971 38.073 -57.485 1.00 75.52 939 PRO F CA 1
ATOM 15687 C C . PRO F 1 122 ? 104.940 37.269 -56.635 1.00 77.32 939 PRO F C 1
ATOM 15688 O O . PRO F 1 122 ? 106.143 37.274 -56.882 1.00 80.02 939 PRO F O 1
ATOM 15692 N N . ASN F 1 123 ? 104.412 36.588 -55.625 1.00 78.64 940 ASN F N 1
ATOM 15693 C CA . ASN F 1 123 ? 105.239 35.768 -54.751 1.00 80.60 940 ASN F CA 1
ATOM 15694 C C . ASN F 1 123 ? 105.520 34.445 -55.446 1.00 82.69 940 ASN F C 1
ATOM 15695 O O . ASN F 1 123 ? 104.700 33.957 -56.227 1.00 82.75 940 ASN F O 1
ATOM 15700 N N . LYS F 1 124 ? 106.682 33.869 -55.164 1.00 84.04 941 LYS F N 1
ATOM 15701 C CA . LYS F 1 124 ? 107.067 32.596 -55.761 1.00 84.99 941 LYS F CA 1
ATOM 15702 C C . LYS F 1 124 ? 106.074 31.518 -55.328 1.00 84.61 941 LYS F C 1
ATOM 15703 O O . LYS F 1 124 ? 105.722 30.620 -56.097 1.00 82.16 941 LYS F O 1
ATOM 15709 N N . LYS F 1 125 ? 105.622 31.621 -54.085 1.00 84.06 942 LYS F N 1
ATOM 15710 C CA . LYS F 1 125 ? 104.657 30.680 -53.542 1.00 84.15 942 LYS F CA 1
ATOM 15711 C C . LYS F 1 125 ? 103.355 31.459 -53.361 1.00 83.22 942 LYS F C 1
ATOM 15712 O O . LYS F 1 125 ? 103.315 32.442 -52.621 1.00 84.74 942 LYS F O 1
ATOM 15718 N N . ARG F 1 126 ? 102.297 31.028 -54.046 1.00 81.58 943 ARG F N 1
ATOM 15719 C CA . ARG F 1 126 ? 101.002 31.706 -53.970 1.00 78.87 943 ARG F CA 1
ATOM 15720 C C . ARG F 1 126 ? 99.998 31.027 -53.041 1.00 77.50 943 ARG F C 1
ATOM 15721 O O . ARG F 1 126 ? 99.789 29.816 -53.105 1.00 75.32 943 ARG F O 1
ATOM 15729 N N . GLN F 1 127 ? 99.374 31.823 -52.178 1.00 75.93 944 GLN F N 1
ATOM 15730 C CA . GLN F 1 127 ? 98.396 31.308 -51.232 1.00 74.75 944 GLN F CA 1
ATOM 15731 C C . GLN F 1 127 ? 96.975 31.446 -51.757 1.00 72.90 944 GLN F C 1
ATOM 15732 O O . GLN F 1 127 ? 96.599 32.482 -52.307 1.00 72.75 944 GLN F O 1
ATOM 15738 N N . THR F 1 128 ? 96.186 30.394 -51.574 1.00 70.23 945 THR F N 1
ATOM 15739 C CA . THR F 1 128 ? 94.798 30.394 -52.002 1.00 65.44 945 THR F CA 1
ATOM 15740 C C . THR F 1 128 ? 93.962 31.076 -50.930 1.00 63.57 945 THR F C 1
ATOM 15741 O O . THR F 1 128 ? 94.182 30.871 -49.739 1.00 64.06 945 THR F O 1
ATOM 15745 N N . VAL F 1 129 ? 93.007 31.891 -51.357 1.00 61.56 946 VAL F N 1
ATOM 15746 C CA . VAL F 1 129 ? 92.117 32.567 -50.428 1.00 59.50 946 VAL F CA 1
ATOM 15747 C C . VAL F 1 129 ? 90.856 31.702 -50.388 1.00 59.12 946 VAL F C 1
ATOM 15748 O O . VAL F 1 129 ? 90.210 31.502 -51.418 1.00 60.88 946 VAL F O 1
ATOM 15752 N N . TYR F 1 130 ? 90.516 31.172 -49.215 1.00 56.60 947 TYR F N 1
ATOM 15753 C CA . TYR F 1 130 ? 89.342 30.306 -49.091 1.00 55.51 947 TYR F CA 1
ATOM 15754 C C . TYR F 1 130 ? 88.074 31.033 -48.676 1.00 54.55 947 TYR F C 1
ATOM 15755 O O . TYR F 1 130 ? 88.091 31.826 -47.740 1.00 58.24 947 TYR F O 1
ATOM 15764 N N . LEU F 1 131 ? 86.975 30.746 -49.370 1.00 51.28 948 LEU F N 1
ATOM 15765 C CA . LEU F 1 131 ? 85.688 31.374 -49.078 1.00 50.41 948 LEU F CA 1
ATOM 15766 C C . LEU F 1 131 ? 85.392 31.275 -47.586 1.00 49.92 948 LEU F C 1
ATOM 15767 O O . LEU F 1 131 ? 85.096 32.270 -46.929 1.00 50.79 948 LEU F O 1
ATOM 15772 N N . ARG F 1 132 ? 85.481 30.058 -47.065 1.00 52.94 949 ARG F N 1
ATOM 15773 C CA . ARG F 1 132 ? 85.219 29.769 -45.655 1.00 56.87 949 ARG F CA 1
ATOM 15774 C C . ARG F 1 132 ? 86.000 30.626 -44.652 1.00 55.83 949 ARG F C 1
ATOM 15775 O O . ARG F 1 132 ? 85.486 30.972 -43.587 1.00 52.99 949 ARG F O 1
ATOM 15783 N N . GLU F 1 133 ? 87.238 30.965 -44.985 1.00 56.50 950 GLU F N 1
ATOM 15784 C CA . GLU F 1 133 ? 88.047 31.770 -44.086 1.00 60.76 950 GLU F CA 1
ATOM 15785 C C . GLU F 1 133 ? 87.494 33.183 -43.933 1.00 60.00 950 GLU F C 1
ATOM 15786 O O . GLU F 1 133 ? 87.599 33.786 -42.865 1.00 62.42 950 GLU F O 1
ATOM 15792 N N . VAL F 1 134 ? 86.908 33.717 -44.998 1.00 58.64 951 VAL F N 1
ATOM 15793 C CA . VAL F 1 134 ? 86.353 35.060 -44.936 1.00 53.88 951 VAL F CA 1
ATOM 15794 C C . VAL F 1 134 ? 84.939 35.035 -44.388 1.00 53.48 951 VAL F C 1
ATOM 15795 O O . VAL F 1 134 ? 84.506 35.986 -43.739 1.00 52.85 951 VAL F O 1
ATOM 15799 N N . LEU F 1 135 ? 84.220 33.946 -44.653 1.00 53.44 952 LEU F N 1
ATOM 15800 C CA . LEU F 1 135 ? 82.849 33.797 -44.172 1.00 54.51 952 LEU F CA 1
ATOM 15801 C C . LEU F 1 135 ? 82.846 33.596 -42.664 1.00 58.00 952 LEU F C 1
ATOM 15802 O O . LEU F 1 135 ? 81.870 33.912 -41.981 1.00 57.88 952 LEU F O 1
ATOM 15807 N N . ASP F 1 136 ? 83.953 33.067 -42.157 1.00 62.68 953 ASP F N 1
ATOM 15808 C CA . ASP F 1 136 ? 84.105 32.802 -40.734 1.00 67.12 953 ASP F CA 1
ATOM 15809 C C . ASP F 1 136 ? 84.588 34.047 -39.988 1.00 65.73 953 ASP F C 1
ATOM 15810 O O . ASP F 1 136 ? 84.545 34.100 -38.761 1.00 65.03 953 ASP F O 1
ATOM 15815 N N . ASN F 1 137 ? 85.035 35.051 -40.734 1.00 64.58 954 ASN F N 1
ATOM 15816 C CA . ASN F 1 137 ? 85.529 36.283 -40.131 1.00 66.94 954 ASN F CA 1
ATOM 15817 C C . ASN F 1 137 ? 84.394 37.098 -39.506 1.00 68.44 954 ASN F C 1
ATOM 15818 O O . ASN F 1 137 ? 83.217 36.859 -39.782 1.00 70.20 954 ASN F O 1
ATOM 15823 N N . ALA F 1 138 ? 84.756 38.064 -38.666 1.00 68.63 955 ALA F N 1
ATOM 15824 C CA . ALA F 1 138 ? 83.775 38.910 -37.996 1.00 67.21 955 ALA F CA 1
ATOM 15825 C C . ALA F 1 138 ? 83.223 39.964 -38.949 1.00 65.59 955 ALA F C 1
ATOM 15826 O O . ALA F 1 138 ? 82.071 40.379 -38.823 1.00 64.00 955 ALA F O 1
ATOM 15828 N N . LYS F 1 139 ? 84.049 40.400 -39.896 1.00 63.90 956 LYS F N 1
ATOM 15829 C CA . LYS F 1 139 ? 83.627 41.406 -40.868 1.00 62.73 956 LYS F CA 1
ATOM 15830 C C . LYS F 1 139 ? 82.383 40.951 -41.620 1.00 60.02 956 LYS F C 1
ATOM 15831 O O . LYS F 1 139 ? 81.549 41.770 -42.025 1.00 57.77 956 LYS F O 1
ATOM 15837 N N . PHE F 1 140 ? 82.262 39.642 -41.804 1.00 55.90 957 PHE F N 1
ATOM 15838 C CA . PHE F 1 140 ? 81.112 39.089 -42.499 1.00 56.70 957 PHE F CA 1
ATOM 15839 C C . PHE F 1 140 ? 80.027 38.630 -41.526 1.00 58.40 957 PHE F C 1
ATOM 15840 O O . PHE F 1 140 ? 78.837 38.701 -41.829 1.00 57.31 957 PHE F O 1
ATOM 15848 N N . ARG F 1 141 ? 80.444 38.152 -40.359 1.00 59.21 958 ARG F N 1
ATOM 15849 C CA . ARG F 1 141 ? 79.507 37.667 -39.355 1.00 60.75 958 ARG F CA 1
ATOM 15850 C C . ARG F 1 141 ? 78.724 38.786 -38.700 1.00 59.96 958 ARG F C 1
ATOM 15851 O O . ARG F 1 141 ? 77.534 38.644 -38.422 1.00 58.61 958 ARG F O 1
ATOM 15859 N N . ASP F 1 142 ? 79.402 39.903 -38.460 1.00 61.70 959 ASP F N 1
ATOM 15860 C CA . ASP F 1 142 ? 78.791 41.053 -37.808 1.00 61.62 959 ASP F CA 1
ATOM 15861 C C . ASP F 1 142 ? 77.859 41.854 -38.701 1.00 57.50 959 ASP F C 1
ATOM 15862 O O . ASP F 1 142 ? 76.753 42.204 -38.288 1.00 58.00 959 ASP F O 1
ATOM 15867 N N . ASN F 1 143 ? 78.291 42.141 -39.924 1.00 54.68 960 ASN F N 1
ATOM 15868 C CA . ASN F 1 143 ? 77.466 42.940 -40.820 1.00 50.79 960 ASN F CA 1
ATOM 15869 C C . ASN F 1 143 ? 76.013 42.471 -40.824 1.00 50.05 960 ASN F C 1
ATOM 15870 O O . ASN F 1 143 ? 75.710 41.317 -41.136 1.00 51.44 960 ASN F O 1
ATOM 15875 N N . PRO F 1 144 ? 75.090 43.370 -40.467 1.00 47.65 961 PRO F N 1
ATOM 15876 C CA . PRO F 1 144 ? 73.661 43.061 -40.420 1.00 46.21 961 PRO F CA 1
ATOM 15877 C C . PRO F 1 144 ? 73.016 42.953 -41.804 1.00 46.57 961 PRO F C 1
ATOM 15878 O O . PRO F 1 144 ? 71.934 42.373 -41.952 1.00 43.82 961 PRO F O 1
ATOM 15882 N N . SER F 1 145 ? 73.676 43.514 -42.813 1.00 44.00 962 SER F N 1
ATOM 15883 C CA . SER F 1 145 ? 73.127 43.504 -44.163 1.00 42.85 962 SER F CA 1
ATOM 15884 C C . SER F 1 145 ? 73.045 42.140 -44.825 1.00 42.83 962 SER F C 1
ATOM 15885 O O . SER F 1 145 ? 74.022 41.396 -44.855 1.00 43.66 962 SER F O 1
ATOM 15888 N N . PRO F 1 146 ? 71.865 41.789 -45.361 1.00 40.77 963 PRO F N 1
ATOM 15889 C CA . PRO F 1 146 ? 71.696 40.498 -46.031 1.00 39.30 963 PRO F CA 1
ATOM 15890 C C . PRO F 1 146 ? 72.407 40.519 -47.390 1.00 40.54 963 PRO F C 1
ATOM 15891 O O . PRO F 1 146 ? 72.581 39.480 -48.030 1.00 41.31 963 PRO F O 1
ATOM 15895 N N . LEU F 1 147 ? 72.821 41.708 -47.828 1.00 39.85 964 LEU F N 1
ATOM 15896 C CA . LEU F 1 147 ? 73.539 41.832 -49.093 1.00 41.39 964 LEU F CA 1
ATOM 15897 C C . LEU F 1 147 ? 75.048 41.988 -48.893 1.00 42.81 964 LEU F C 1
ATOM 15898 O O . LEU F 1 147 ? 75.733 42.662 -49.669 1.00 43.09 964 LEU F O 1
ATOM 15903 N N . THR F 1 148 ? 75.549 41.351 -47.840 1.00 44.03 965 THR F N 1
ATOM 15904 C CA . THR F 1 148 ? 76.970 41.350 -47.522 1.00 45.28 965 THR F CA 1
ATOM 15905 C C . THR F 1 148 ? 77.592 40.292 -48.426 1.00 46.24 965 THR F C 1
ATOM 15906 O O . THR F 1 148 ? 77.050 39.193 -48.555 1.00 48.43 965 THR F O 1
ATOM 15910 N N . VAL F 1 149 ? 78.714 40.614 -49.060 1.00 46.78 966 VAL F N 1
ATOM 15911 C CA . VAL F 1 149 ? 79.378 39.652 -49.934 1.00 45.88 966 VAL F CA 1
ATOM 15912 C C . VAL F 1 149 ? 80.877 39.605 -49.682 1.00 45.09 966 VAL F C 1
ATOM 15913 O O . VAL F 1 149 ? 81.518 40.632 -49.471 1.00 45.17 966 VAL F O 1
ATOM 15917 N N . VAL F 1 150 ? 81.429 38.400 -49.693 1.00 44.10 967 VAL F N 1
ATOM 15918 C CA . VAL F 1 150 ? 82.856 38.224 -49.515 1.00 41.99 967 VAL F CA 1
ATOM 15919 C C . VAL F 1 150 ? 83.507 38.510 -50.869 1.00 41.27 967 VAL F C 1
ATOM 15920 O O . VAL F 1 150 ? 83.005 38.086 -51.907 1.00 38.15 967 VAL F O 1
ATOM 15924 N N . LEU F 1 151 ? 84.612 39.244 -50.852 1.00 41.57 968 LEU F N 1
ATOM 15925 C CA . LEU F 1 151 ? 85.337 39.561 -52.071 1.00 43.38 968 LEU F CA 1
ATOM 15926 C C . LEU F 1 151 ? 86.642 38.746 -52.099 1.00 48.43 968 LEU F C 1
ATOM 15927 O O . LEU F 1 151 ? 87.094 38.301 -53.159 1.00 49.23 968 LEU F O 1
ATOM 15932 N N . GLY F 1 152 ? 87.224 38.539 -50.921 1.00 49.82 969 GLY F N 1
ATOM 15933 C CA . GLY F 1 152 ? 88.460 37.783 -50.809 1.00 51.53 969 GLY F CA 1
ATOM 15934 C C . GLY F 1 152 ? 89.390 38.392 -49.774 1.00 54.55 969 GLY F C 1
ATOM 15935 O O . GLY F 1 152 ? 88.974 38.730 -48.659 1.00 53.10 969 GLY F O 1
ATOM 15936 N N . LYS F 1 153 ? 90.658 38.541 -50.136 1.00 55.29 970 LYS F N 1
ATOM 15937 C CA . LYS F 1 153 ? 91.615 39.128 -49.220 1.00 57.13 970 LYS F CA 1
ATOM 15938 C C . LYS F 1 153 ? 92.372 40.286 -49.820 1.00 60.31 970 LYS F C 1
ATOM 15939 O O . LYS F 1 153 ? 92.575 40.380 -51.029 1.00 59.31 970 LYS F O 1
ATOM 15945 N N . ASP F 1 154 ? 92.785 41.154 -48.911 1.00 65.14 971 ASP F N 1
ATOM 15946 C CA . ASP F 1 154 ? 93.531 42.376 -49.154 1.00 69.53 971 ASP F CA 1
ATOM 15947 C C . ASP F 1 154 ? 94.967 42.021 -49.559 1.00 69.26 971 ASP F C 1
ATOM 15948 O O . ASP F 1 154 ? 95.422 40.907 -49.295 1.00 69.48 971 ASP F O 1
ATOM 15953 N N . ILE F 1 155 ? 95.679 42.951 -50.195 1.00 67.08 972 ILE F N 1
ATOM 15954 C CA . ILE F 1 155 ? 97.055 42.673 -50.602 1.00 65.93 972 ILE F CA 1
ATOM 15955 C C . ILE F 1 155 ? 97.903 42.347 -49.381 1.00 67.58 972 ILE F C 1
ATOM 15956 O O . ILE F 1 155 ? 98.922 41.660 -49.485 1.00 68.69 972 ILE F O 1
ATOM 15961 N N . ALA F 1 156 ? 97.468 42.836 -48.223 1.00 68.16 973 ALA F N 1
ATOM 15962 C CA . ALA F 1 156 ? 98.185 42.593 -46.977 1.00 68.45 973 ALA F CA 1
ATOM 15963 C C . ALA F 1 156 ? 97.597 41.395 -46.230 1.00 67.51 973 ALA F C 1
ATOM 15964 O O . ALA F 1 156 ? 97.936 41.145 -45.076 1.00 66.69 973 ALA F O 1
ATOM 15966 N N . GLY F 1 157 ? 96.703 40.668 -46.892 1.00 68.36 974 GLY F N 1
ATOM 15967 C CA . GLY F 1 157 ? 96.115 39.488 -46.286 1.00 68.81 974 GLY F CA 1
ATOM 15968 C C . GLY F 1 157 ? 94.919 39.688 -45.379 1.00 69.94 974 GLY F C 1
ATOM 15969 O O . GLY F 1 157 ? 94.543 38.770 -44.649 1.00 70.97 974 GLY F O 1
ATOM 15970 N N . GLU F 1 158 ? 94.319 40.872 -45.408 1.00 68.21 975 GLU F N 1
ATOM 15971 C CA . GLU F 1 158 ? 93.150 41.134 -44.579 1.00 69.34 975 GLU F CA 1
ATOM 15972 C C . GLU F 1 158 ? 91.866 40.800 -45.335 1.00 68.20 975 GLU F C 1
ATOM 15973 O O . GLU F 1 158 ? 91.738 41.099 -46.519 1.00 69.35 975 GLU F O 1
ATOM 15979 N N . PRO F 1 159 ? 90.893 40.177 -44.658 1.00 65.60 976 PRO F N 1
ATOM 15980 C CA . PRO F 1 159 ? 89.631 39.825 -45.316 1.00 61.87 976 PRO F CA 1
ATOM 15981 C C . PRO F 1 159 ? 88.895 41.062 -45.831 1.00 59.99 976 PRO F C 1
ATOM 15982 O O . PRO F 1 159 ? 88.826 42.082 -45.141 1.00 59.35 976 PRO F O 1
ATOM 15986 N N . VAL F 1 160 ? 88.349 40.972 -47.043 1.00 57.32 977 VAL F N 1
ATOM 15987 C CA . VAL F 1 160 ? 87.621 42.099 -47.625 1.00 53.72 977 VAL F CA 1
ATOM 15988 C C . VAL F 1 160 ? 86.158 41.779 -47.888 1.00 52.09 977 VAL F C 1
ATOM 15989 O O . VAL F 1 160 ? 85.818 41.027 -48.800 1.00 54.34 977 VAL F O 1
ATOM 15993 N N . VAL F 1 161 ? 85.296 42.370 -47.076 1.00 48.63 978 VAL F N 1
ATOM 15994 C CA . VAL F 1 161 ? 83.870 42.176 -47.199 1.00 45.70 978 VAL F CA 1
ATOM 15995 C C . VAL F 1 161 ? 83.271 43.419 -47.845 1.00 48.01 978 VAL F C 1
ATOM 15996 O O . VAL F 1 161 ? 83.863 44.494 -47.776 1.00 50.73 978 VAL F O 1
ATOM 16000 N N . ALA F 1 162 ? 82.106 43.276 -48.471 1.00 47.37 979 ALA F N 1
ATOM 16001 C CA . ALA F 1 162 ? 81.441 44.407 -49.109 1.00 45.44 979 ALA F CA 1
ATOM 16002 C C . ALA F 1 162 ? 79.919 44.268 -49.018 1.00 46.60 979 ALA F C 1
ATOM 16003 O O . ALA F 1 162 ? 79.398 43.168 -48.845 1.00 47.92 979 ALA F O 1
ATOM 16005 N N . ASP F 1 163 ? 79.208 45.387 -49.125 1.00 44.83 980 ASP F N 1
ATOM 16006 C CA . ASP F 1 163 ? 77.755 45.367 -49.058 1.00 42.60 980 ASP F CA 1
ATOM 16007 C C . ASP F 1 163 ? 77.177 45.722 -50.429 1.00 42.66 980 ASP F C 1
ATOM 16008 O O . ASP F 1 163 ? 77.319 46.846 -50.909 1.00 40.34 980 ASP F O 1
ATOM 16013 N N . LEU F 1 164 ? 76.532 44.749 -51.064 1.00 41.76 981 LEU F N 1
ATOM 16014 C CA . LEU F 1 164 ? 75.926 44.967 -52.370 1.00 37.31 981 LEU F CA 1
ATOM 16015 C C . LEU F 1 164 ? 74.956 46.157 -52.286 1.00 37.04 981 LEU F C 1
ATOM 16016 O O . LEU F 1 164 ? 74.801 46.931 -53.236 1.00 37.60 981 LEU F O 1
ATOM 16021 N N . ALA F 1 165 ? 74.318 46.301 -51.131 1.00 34.10 982 ALA F N 1
ATOM 16022 C CA . ALA F 1 165 ? 73.364 47.376 -50.906 1.00 28.54 982 ALA F CA 1
ATOM 16023 C C . ALA F 1 165 ? 73.988 48.755 -50.968 1.00 26.12 982 ALA F C 1
ATOM 16024 O O . ALA F 1 165 ? 73.299 49.731 -51.227 1.00 22.45 982 ALA F O 1
ATOM 16026 N N . LYS F 1 166 ? 75.289 48.849 -50.730 1.00 28.54 983 LYS F N 1
ATOM 16027 C CA . LYS F 1 166 ? 75.951 50.158 -50.754 1.00 34.63 983 LYS F CA 1
ATOM 16028 C C . LYS F 1 166 ? 76.665 50.449 -52.066 1.00 35.09 983 LYS F C 1
ATOM 16029 O O . LYS F 1 166 ? 77.169 51.545 -52.274 1.00 38.39 983 LYS F O 1
ATOM 16035 N N . MET F 1 167 ? 76.695 49.473 -52.958 1.00 36.00 984 MET F N 1
ATOM 16036 C CA . MET F 1 167 ? 77.392 49.644 -54.216 1.00 33.86 984 MET F CA 1
ATOM 16037 C C . MET F 1 167 ? 76.841 50.736 -55.137 1.00 32.46 984 MET F C 1
ATOM 16038 O O . MET F 1 167 ? 77.599 51.574 -55.616 1.00 34.62 984 MET F O 1
ATOM 16043 N N . PRO F 1 168 ? 75.534 50.745 -55.420 1.00 32.25 985 PRO F N 1
ATOM 16044 C CA . PRO F 1 168 ? 74.443 49.852 -55.003 1.00 35.86 985 PRO F CA 1
ATOM 16045 C C . PRO F 1 168 ? 74.201 48.797 -56.096 1.00 35.57 985 PRO F C 1
ATOM 16046 O O . PRO F 1 168 ? 73.362 47.913 -55.956 1.00 35.97 985 PRO F O 1
ATOM 16050 N N . HIS F 1 169 ? 74.932 48.934 -57.197 1.00 32.71 986 HIS F N 1
ATOM 16051 C CA . HIS F 1 169 ? 74.858 48.014 -58.325 1.00 34.39 986 HIS F CA 1
ATOM 16052 C C . HIS F 1 169 ? 76.306 47.832 -58.744 1.00 34.90 986 HIS F C 1
ATOM 16053 O O . HIS F 1 169 ? 77.096 48.765 -58.616 1.00 40.70 986 HIS F O 1
ATOM 16060 N N . LEU F 1 170 ? 76.679 46.650 -59.216 1.00 33.36 987 LEU F N 1
ATOM 16061 C CA . LEU F 1 170 ? 78.055 46.481 -59.651 1.00 36.31 987 LEU F CA 1
ATOM 16062 C C . LEU F 1 170 ? 78.166 45.901 -61.044 1.00 36.11 987 LEU F C 1
ATOM 16063 O O . LEU F 1 170 ? 77.206 45.366 -61.604 1.00 35.55 987 LEU F O 1
ATOM 16068 N N . LEU F 1 171 ? 79.360 46.040 -61.600 1.00 37.64 988 LEU F N 1
ATOM 16069 C CA . LEU F 1 171 ? 79.672 45.547 -62.925 1.00 34.99 988 LEU F CA 1
ATOM 16070 C C . LEU F 1 171 ? 80.948 44.744 -62.735 1.00 34.03 988 LEU F C 1
ATOM 16071 O O . LEU F 1 171 ? 81.941 45.253 -62.198 1.00 32.92 988 LEU F O 1
ATOM 16076 N N . VAL F 1 172 ? 80.897 43.479 -63.137 1.00 32.35 989 VAL F N 1
ATOM 16077 C CA . VAL F 1 172 ? 82.032 42.566 -63.020 1.00 33.46 989 VAL F CA 1
ATOM 16078 C C . VAL F 1 172 ? 82.546 42.267 -64.426 1.00 33.48 989 VAL F C 1
ATOM 16079 O O . VAL F 1 172 ? 81.768 42.191 -65.373 1.00 34.86 989 VAL F O 1
ATOM 16083 N N . ALA F 1 173 ? 83.851 42.096 -64.572 1.00 36.34 990 ALA F N 1
ATOM 16084 C CA . ALA F 1 173 ? 84.401 41.811 -65.887 1.00 41.30 990 ALA F CA 1
ATOM 16085 C C . ALA F 1 173 ? 85.782 41.183 -65.827 1.00 46.55 990 ALA F C 1
ATOM 16086 O O . ALA F 1 173 ? 86.462 41.217 -64.794 1.00 45.53 990 ALA F O 1
ATOM 16088 N N . GLY F 1 174 ? 86.185 40.608 -66.957 1.00 51.46 991 GLY F N 1
ATOM 16089 C CA . GLY F 1 174 ? 87.482 39.963 -67.068 1.00 54.92 991 GLY F CA 1
ATOM 16090 C C . GLY F 1 174 ? 87.467 39.003 -68.239 1.00 55.56 991 GLY F C 1
ATOM 16091 O O . GLY F 1 174 ? 86.446 38.852 -68.898 1.00 54.30 991 GLY F O 1
ATOM 16092 N N . THR F 1 175 ? 88.590 38.353 -68.509 1.00 59.24 992 THR F N 1
ATOM 16093 C CA . THR F 1 175 ? 88.644 37.403 -69.604 1.00 64.48 992 THR F CA 1
ATOM 16094 C C . THR F 1 175 ? 88.109 36.048 -69.120 1.00 68.78 992 THR F C 1
ATOM 16095 O O . THR F 1 175 ? 87.748 35.898 -67.953 1.00 71.70 992 THR F O 1
ATOM 16099 N N . THR F 1 176 ? 88.061 35.069 -70.017 1.00 71.43 993 THR F N 1
ATOM 16100 C CA . THR F 1 176 ? 87.534 33.739 -69.712 1.00 74.26 993 THR F CA 1
ATOM 16101 C C . THR F 1 176 ? 87.905 33.060 -68.387 1.00 74.19 993 THR F C 1
ATOM 16102 O O . THR F 1 176 ? 87.020 32.715 -67.603 1.00 75.64 993 THR F O 1
ATOM 16106 N N . GLY F 1 177 ? 89.193 32.851 -68.134 1.00 72.62 994 GLY F N 1
ATOM 16107 C CA . GLY F 1 177 ? 89.576 32.180 -66.901 1.00 69.80 994 GLY F CA 1
ATOM 16108 C C . GLY F 1 177 ? 90.198 33.045 -65.823 1.00 68.73 994 GLY F C 1
ATOM 16109 O O . GLY F 1 177 ? 91.063 32.587 -65.070 1.00 69.63 994 GLY F O 1
ATOM 16110 N N . SER F 1 178 ? 89.756 34.294 -65.734 1.00 66.27 995 SER F N 1
ATOM 16111 C CA . SER F 1 178 ? 90.293 35.210 -64.741 1.00 64.32 995 SER F CA 1
ATOM 16112 C C . SER F 1 178 ? 89.637 35.045 -63.365 1.00 62.23 995 SER F C 1
ATOM 16113 O O . SER F 1 178 ? 90.203 35.451 -62.348 1.00 60.04 995 SER F O 1
ATOM 16116 N N . GLY F 1 179 ? 88.449 34.447 -63.337 1.00 58.64 996 GLY F N 1
ATOM 16117 C CA . GLY F 1 179 ? 87.766 34.235 -62.074 1.00 57.79 996 GLY F CA 1
ATOM 16118 C C . GLY F 1 179 ? 86.505 35.055 -61.862 1.00 57.98 996 GLY F C 1
ATOM 16119 O O . GLY F 1 179 ? 86.050 35.215 -60.726 1.00 59.79 996 GLY F O 1
ATOM 16120 N N . ALA F 1 180 ? 85.933 35.575 -62.943 1.00 55.54 997 ALA F N 1
ATOM 16121 C CA . ALA F 1 180 ? 84.716 36.374 -62.845 1.00 54.96 997 ALA F CA 1
ATOM 16122 C C . ALA F 1 180 ? 83.512 35.529 -62.407 1.00 55.05 997 ALA F C 1
ATOM 16123 O O . ALA F 1 180 ? 82.640 35.999 -61.672 1.00 57.18 997 ALA F O 1
ATOM 16125 N N . SER F 1 181 ? 83.467 34.280 -62.855 1.00 51.82 998 SER F N 1
ATOM 16126 C CA . SER F 1 181 ? 82.367 33.396 -62.502 1.00 47.66 998 SER F CA 1
ATOM 16127 C C . SER F 1 181 ? 82.491 32.880 -61.063 1.00 44.40 998 SER F C 1
ATOM 16128 O O . SER F 1 181 ? 81.483 32.713 -60.379 1.00 43.42 998 SER F O 1
ATOM 16131 N N . VAL F 1 182 ? 83.716 32.615 -60.609 1.00 39.48 999 VAL F N 1
ATOM 16132 C CA . VAL F 1 182 ? 83.927 32.137 -59.240 1.00 36.10 999 VAL F CA 1
ATOM 16133 C C . VAL F 1 182 ? 83.634 33.305 -58.310 1.00 38.08 999 VAL F C 1
ATOM 16134 O O . VAL F 1 182 ? 83.147 33.121 -57.186 1.00 34.90 999 VAL F O 1
ATOM 16138 N N . GLY F 1 183 ? 83.930 34.512 -58.798 1.00 36.98 1000 GLY F N 1
ATOM 16139 C CA . GLY F 1 183 ? 83.683 35.717 -58.023 1.00 34.11 1000 GLY F CA 1
ATOM 16140 C C . GLY F 1 183 ? 82.197 35.873 -57.774 1.00 32.96 1000 GLY F C 1
ATOM 16141 O O . GLY F 1 183 ? 81.754 36.082 -56.648 1.00 34.63 1000 GLY F O 1
ATOM 16142 N N . VAL F 1 184 ? 81.416 35.768 -58.840 1.00 32.95 1001 VAL F N 1
ATOM 16143 C CA . VAL F 1 184 ? 79.973 35.865 -58.718 1.00 31.39 1001 VAL F CA 1
ATOM 16144 C C . VAL F 1 184 ? 79.473 34.778 -57.761 1.00 31.50 1001 VAL F C 1
ATOM 16145 O O . VAL F 1 184 ? 78.621 35.044 -56.908 1.00 28.02 1001 VAL F O 1
ATOM 16149 N N . ASN F 1 185 ? 80.002 33.559 -57.906 1.00 29.44 1002 ASN F N 1
ATOM 16150 C CA . ASN F 1 185 ? 79.612 32.446 -57.038 1.00 32.61 1002 ASN F CA 1
ATOM 16151 C C . ASN F 1 185 ? 79.915 32.765 -55.574 1.00 31.95 1002 ASN F C 1
ATOM 16152 O O . ASN F 1 185 ? 79.134 32.453 -54.674 1.00 30.46 1002 ASN F O 1
ATOM 16157 N N . ALA F 1 186 ? 81.068 33.369 -55.344 1.00 30.96 1003 ALA F N 1
ATOM 16158 C CA . ALA F 1 186 ? 81.453 33.728 -53.998 1.00 35.83 1003 ALA F CA 1
ATOM 16159 C C . ALA F 1 186 ? 80.418 34.696 -53.423 1.00 38.74 1003 ALA F C 1
ATOM 16160 O O . ALA F 1 186 ? 80.103 34.650 -52.227 1.00 39.34 1003 ALA F O 1
ATOM 16162 N N . MET F 1 187 ? 79.883 35.569 -54.272 1.00 36.20 1004 MET F N 1
ATOM 16163 C CA . MET F 1 187 ? 78.886 36.529 -53.813 1.00 37.42 1004 MET F CA 1
ATOM 16164 C C . MET F 1 187 ? 77.558 35.863 -53.499 1.00 36.17 1004 MET F C 1
ATOM 16165 O O . MET F 1 187 ? 77.007 36.044 -52.415 1.00 38.53 1004 MET F O 1
ATOM 16170 N N . ILE F 1 188 ? 77.040 35.088 -54.446 1.00 36.09 1005 ILE F N 1
ATOM 16171 C CA . ILE F 1 188 ? 75.772 34.411 -54.231 1.00 31.50 1005 ILE F CA 1
ATOM 16172 C C . ILE F 1 188 ? 75.853 33.556 -52.966 1.00 33.20 1005 ILE F C 1
ATOM 16173 O O . ILE F 1 188 ? 74.971 33.639 -52.098 1.00 28.04 1005 ILE F O 1
ATOM 16178 N N . LEU F 1 189 ? 76.909 32.749 -52.851 1.00 30.61 1006 LEU F N 1
ATOM 16179 C CA . LEU F 1 189 ? 77.068 31.905 -51.670 1.00 33.70 1006 LEU F CA 1
ATOM 16180 C C . LEU F 1 189 ? 77.111 32.752 -50.402 1.00 34.87 1006 LEU F C 1
ATOM 16181 O O . LEU F 1 189 ? 76.502 32.394 -49.392 1.00 34.74 1006 LEU F O 1
ATOM 16186 N N . SER F 1 190 ? 77.811 33.884 -50.458 1.00 33.66 1007 SER F N 1
ATOM 16187 C CA . SER F 1 190 ? 77.886 34.765 -49.305 1.00 30.76 1007 SER F CA 1
ATOM 16188 C C . SER F 1 190 ? 76.478 35.107 -48.836 1.00 33.44 1007 SER F C 1
ATOM 16189 O O . SER F 1 190 ? 76.191 35.082 -47.633 1.00 35.91 1007 SER F O 1
ATOM 16192 N N . MET F 1 191 ? 75.592 35.421 -49.778 1.00 29.63 1008 MET F N 1
ATOM 16193 C CA . MET F 1 191 ? 74.228 35.756 -49.401 1.00 31.29 1008 MET F CA 1
ATOM 16194 C C . MET F 1 191 ? 73.479 34.548 -48.873 1.00 32.06 1008 MET F C 1
ATOM 16195 O O . MET F 1 191 ? 72.749 34.661 -47.883 1.00 31.59 1008 MET F O 1
ATOM 16200 N N . LEU F 1 192 ? 73.669 33.393 -49.512 1.00 31.78 1009 LEU F N 1
ATOM 16201 C CA . LEU F 1 192 ? 72.994 32.173 -49.075 1.00 33.37 1009 LEU F CA 1
ATOM 16202 C C . LEU F 1 192 ? 73.415 31.769 -47.664 1.00 35.75 1009 LEU F C 1
ATOM 16203 O O . LEU F 1 192 ? 72.736 30.961 -47.024 1.00 30.91 1009 LEU F O 1
ATOM 16208 N N . TYR F 1 193 ? 74.527 32.332 -47.183 1.00 35.94 1010 TYR F N 1
ATOM 16209 C CA . TYR F 1 193 ? 75.016 32.038 -45.834 1.00 37.37 1010 TYR F CA 1
ATOM 16210 C C . TYR F 1 193 ? 74.562 33.059 -44.814 1.00 37.37 1010 TYR F C 1
ATOM 16211 O O . TYR F 1 193 ? 75.027 33.036 -43.677 1.00 38.34 1010 TYR F O 1
ATOM 16220 N N . LYS F 1 194 ? 73.658 33.950 -45.203 1.00 37.91 1011 LYS F N 1
ATOM 16221 C CA . LYS F 1 194 ? 73.209 34.982 -44.279 1.00 35.88 1011 LYS F CA 1
ATOM 16222 C C . LYS F 1 194 ? 71.765 35.413 -44.477 1.00 35.43 1011 LYS F C 1
ATOM 16223 O O . LYS F 1 194 ? 71.143 35.940 -43.556 1.00 35.27 1011 LYS F O 1
ATOM 16229 N N . ALA F 1 195 ? 71.224 35.184 -45.668 1.00 36.94 1012 ALA F N 1
ATOM 16230 C CA . ALA F 1 195 ? 69.859 35.612 -45.956 1.00 34.02 1012 ALA F CA 1
ATOM 16231 C C . ALA F 1 195 ? 68.826 34.519 -46.146 1.00 30.86 1012 ALA F C 1
ATOM 16232 O O . ALA F 1 195 ? 69.111 33.466 -46.727 1.00 32.24 1012 ALA F O 1
ATOM 16234 N N . GLN F 1 196 ? 67.625 34.783 -45.644 1.00 26.51 1013 GLN F N 1
ATOM 16235 C CA . GLN F 1 196 ? 66.501 33.866 -45.797 1.00 27.00 1013 GLN F CA 1
ATOM 16236 C C . GLN F 1 196 ? 65.758 34.347 -47.039 1.00 29.17 1013 GLN F C 1
ATOM 16237 O O . GLN F 1 196 ? 65.873 35.514 -47.421 1.00 30.66 1013 GLN F O 1
ATOM 16243 N N . PRO F 1 197 ? 65.005 33.458 -47.704 1.00 29.35 1014 PRO F N 1
ATOM 16244 C CA . PRO F 1 197 ? 64.304 33.975 -48.878 1.00 29.34 1014 PRO F CA 1
ATOM 16245 C C . PRO F 1 197 ? 63.617 35.310 -48.588 1.00 30.79 1014 PRO F C 1
ATOM 16246 O O . PRO F 1 197 ? 63.662 36.217 -49.415 1.00 32.35 1014 PRO F O 1
ATOM 16250 N N . GLU F 1 198 ? 63.023 35.443 -47.401 1.00 32.61 1015 GLU F N 1
ATOM 16251 C CA . GLU F 1 198 ? 62.327 36.676 -47.025 1.00 31.26 1015 GLU F CA 1
ATOM 16252 C C . GLU F 1 198 ? 63.253 37.891 -46.944 1.00 31.50 1015 GLU F C 1
ATOM 16253 O O . GLU F 1 198 ? 62.787 39.024 -46.947 1.00 33.75 1015 GLU F O 1
ATOM 16259 N N . ASP F 1 199 ? 64.560 37.664 -46.862 1.00 29.24 1016 ASP F N 1
ATOM 16260 C CA . ASP F 1 199 ? 65.508 38.766 -46.804 1.00 29.22 1016 ASP F CA 1
ATOM 16261 C C . ASP F 1 199 ? 65.939 39.134 -48.223 1.00 31.88 1016 ASP F C 1
ATOM 16262 O O . ASP F 1 199 ? 65.963 40.314 -48.602 1.00 28.64 1016 ASP F O 1
ATOM 16267 N N . VAL F 1 200 ? 66.281 38.113 -49.006 1.00 30.80 1017 VAL F N 1
ATOM 16268 C CA . VAL F 1 200 ? 66.741 38.320 -50.372 1.00 28.66 1017 VAL F CA 1
ATOM 16269 C C . VAL F 1 200 ? 66.146 37.359 -51.388 1.00 27.29 1017 VAL F C 1
ATOM 16270 O O . VAL F 1 200 ? 66.073 36.159 -51.155 1.00 27.48 1017 VAL F O 1
ATOM 16274 N N . ARG F 1 201 ? 65.723 37.906 -52.521 1.00 28.62 1018 ARG F N 1
ATOM 16275 C CA . ARG F 1 201 ? 65.195 37.111 -53.624 1.00 26.40 1018 ARG F CA 1
ATOM 16276 C C . ARG F 1 201 ? 66.040 37.445 -54.850 1.00 28.47 1018 ARG F C 1
ATOM 16277 O O . ARG F 1 201 ? 66.525 38.579 -54.993 1.00 25.66 1018 ARG F O 1
ATOM 16285 N N . PHE F 1 202 ? 66.229 36.464 -55.728 1.00 29.03 1019 PHE F N 1
ATOM 16286 C CA . PHE F 1 202 ? 67.026 36.686 -56.931 1.00 29.57 1019 PHE F CA 1
ATOM 16287 C C . PHE F 1 202 ? 66.272 36.447 -58.218 1.00 29.60 1019 PHE F C 1
ATOM 16288 O O . PHE F 1 202 ? 65.318 35.666 -58.278 1.00 31.23 1019 PHE F O 1
ATOM 16296 N N . ILE F 1 203 ? 66.738 37.126 -59.255 1.00 29.75 1020 ILE F N 1
ATOM 16297 C CA . ILE F 1 203 ? 66.235 36.932 -60.602 1.00 30.48 1020 ILE F CA 1
ATOM 16298 C C . ILE F 1 203 ? 67.548 36.682 -61.333 1.00 33.58 1020 ILE F C 1
ATOM 16299 O O . ILE F 1 203 ? 68.339 37.606 -61.520 1.00 36.74 1020 ILE F O 1
ATOM 16304 N N . MET F 1 204 ? 67.801 35.440 -61.724 1.00 34.46 1021 MET F N 1
ATOM 16305 C CA . MET F 1 204 ? 69.041 35.141 -62.413 1.00 33.15 1021 MET F CA 1
ATOM 16306 C C . MET F 1 204 ? 68.863 35.029 -63.922 1.00 35.07 1021 MET F C 1
ATOM 16307 O O . MET F 1 204 ? 68.000 34.298 -64.412 1.00 32.51 1021 MET F O 1
ATOM 16312 N N . ILE F 1 205 ? 69.683 35.786 -64.645 1.00 37.16 1022 ILE F N 1
ATOM 16313 C CA . ILE F 1 205 ? 69.657 35.807 -66.099 1.00 38.53 1022 ILE F CA 1
ATOM 16314 C C . ILE F 1 205 ? 70.878 35.037 -66.566 1.00 40.12 1022 ILE F C 1
ATOM 16315 O O . ILE F 1 205 ? 72.000 35.426 -66.263 1.00 39.40 1022 ILE F O 1
ATOM 16320 N N . ASP F 1 206 ? 70.674 33.943 -67.290 1.00 42.27 1023 ASP F N 1
ATOM 16321 C CA . ASP F 1 206 ? 71.810 33.166 -67.772 1.00 47.44 1023 ASP F CA 1
ATOM 16322 C C . ASP F 1 206 ? 71.663 32.772 -69.243 1.00 48.05 1023 ASP F C 1
ATOM 16323 O O . ASP F 1 206 ? 71.231 31.667 -69.567 1.00 48.78 1023 ASP F O 1
ATOM 16328 N N . PRO F 1 207 ? 72.054 33.673 -70.155 1.00 50.26 1024 PRO F N 1
ATOM 16329 C CA . PRO F 1 207 ? 71.966 33.437 -71.600 1.00 51.48 1024 PRO F CA 1
ATOM 16330 C C . PRO F 1 207 ? 72.830 32.290 -72.106 1.00 52.15 1024 PRO F C 1
ATOM 16331 O O . PRO F 1 207 ? 72.660 31.847 -73.237 1.00 52.79 1024 PRO F O 1
ATOM 16335 N N . LYS F 1 208 ? 73.741 31.802 -71.270 1.00 52.11 1025 LYS F N 1
ATOM 16336 C CA . LYS F 1 208 ? 74.638 30.722 -71.667 1.00 50.82 1025 LYS F CA 1
ATOM 16337 C C . LYS F 1 208 ? 74.330 29.402 -70.964 1.00 51.02 1025 LYS F C 1
ATOM 16338 O O . LYS F 1 208 ? 74.947 28.368 -71.235 1.00 50.57 1025 LYS F O 1
ATOM 16344 N N . MET F 1 209 ? 73.364 29.459 -70.057 1.00 51.76 1026 MET F N 1
ATOM 16345 C CA . MET F 1 209 ? 72.911 28.287 -69.324 1.00 51.22 1026 MET F CA 1
ATOM 16346 C C . MET F 1 209 ? 74.042 27.452 -68.771 1.00 51.07 1026 MET F C 1
ATOM 16347 O O . MET F 1 209 ? 74.041 26.237 -68.923 1.00 51.73 1026 MET F O 1
ATOM 16352 N N . LEU F 1 210 ? 75.008 28.081 -68.133 1.00 50.10 1027 LEU F N 1
ATOM 16353 C CA . LEU F 1 210 ? 76.092 27.314 -67.596 1.00 50.90 1027 LEU F CA 1
ATOM 16354 C C . LEU F 1 210 ? 76.288 27.603 -66.106 1.00 51.82 1027 LEU F C 1
ATOM 16355 O O . LEU F 1 210 ? 75.939 26.772 -65.270 1.00 55.23 1027 LEU F O 1
ATOM 16360 N N . GLU F 1 211 ? 76.812 28.783 -65.773 1.00 49.35 1028 GLU F N 1
ATOM 16361 C CA . GLU F 1 211 ? 77.091 29.147 -64.385 1.00 47.74 1028 GLU F CA 1
ATOM 16362 C C . GLU F 1 211 ? 75.911 29.337 -63.424 1.00 45.03 1028 GLU F C 1
ATOM 16363 O O . GLU F 1 211 ? 75.957 28.825 -62.311 1.00 44.48 1028 GLU F O 1
ATOM 16369 N N . LEU F 1 212 ? 74.862 30.054 -63.831 1.00 41.62 1029 LEU F N 1
ATOM 16370 C CA . LEU F 1 212 ? 73.739 30.306 -62.920 1.00 38.26 1029 LEU F CA 1
ATOM 16371 C C . LEU F 1 212 ? 72.658 29.228 -62.811 1.00 41.05 1029 LEU F C 1
ATOM 16372 O O . LEU F 1 212 ? 71.908 29.195 -61.832 1.00 41.37 1029 LEU F O 1
ATOM 16377 N N . SER F 1 213 ? 72.576 28.350 -63.804 1.00 42.44 1030 SER F N 1
ATOM 16378 C CA . SER F 1 213 ? 71.585 27.285 -63.802 1.00 40.84 1030 SER F CA 1
ATOM 16379 C C . SER F 1 213 ? 71.783 26.335 -62.614 1.00 39.02 1030 SER F C 1
ATOM 16380 O O . SER F 1 213 ? 70.856 25.653 -62.172 1.00 38.01 1030 SER F O 1
ATOM 16383 N N . VAL F 1 214 ? 72.997 26.298 -62.092 1.00 35.68 1031 VAL F N 1
ATOM 16384 C CA . VAL F 1 214 ? 73.299 25.433 -60.971 1.00 32.73 1031 VAL F CA 1
ATOM 16385 C C . VAL F 1 214 ? 72.542 25.840 -59.697 1.00 33.34 1031 VAL F C 1
ATOM 16386 O O . VAL F 1 214 ? 72.576 25.123 -58.686 1.00 33.64 1031 VAL F O 1
ATOM 16390 N N . TYR F 1 215 ? 71.863 26.984 -59.740 1.00 30.49 1032 TYR F N 1
ATOM 16391 C CA . TYR F 1 215 ? 71.111 27.459 -58.575 1.00 30.50 1032 TYR F CA 1
ATOM 16392 C C . TYR F 1 215 ? 69.615 27.195 -58.708 1.00 31.73 1032 TYR F C 1
ATOM 16393 O O . TYR F 1 215 ? 68.833 27.518 -57.804 1.00 30.94 1032 TYR F O 1
ATOM 16402 N N . GLU F 1 216 ? 69.222 26.618 -59.838 1.00 30.39 1033 GLU F N 1
ATOM 16403 C CA . GLU F 1 216 ? 67.821 26.307 -60.089 1.00 31.84 1033 GLU F CA 1
ATOM 16404 C C . GLU F 1 216 ? 67.176 25.571 -58.902 1.00 32.84 1033 GLU F C 1
ATOM 16405 O O . GLU F 1 216 ? 67.764 24.659 -58.314 1.00 28.28 1033 GLU F O 1
ATOM 16411 N N . GLY F 1 217 ? 65.963 25.969 -58.550 1.00 32.44 1034 GLY F N 1
ATOM 16412 C CA . GLY F 1 217 ? 65.297 25.316 -57.443 1.00 35.71 1034 GLY F CA 1
ATOM 16413 C C . GLY F 1 217 ? 65.627 25.910 -56.088 1.00 36.34 1034 GLY F C 1
ATOM 16414 O O . GLY F 1 217 ? 65.056 25.499 -55.088 1.00 40.23 1034 GLY F O 1
ATOM 16415 N N . ILE F 1 218 ? 66.544 26.871 -56.045 1.00 38.09 1035 ILE F N 1
ATOM 16416 C CA . ILE F 1 218 ? 66.912 27.517 -54.790 1.00 34.58 1035 ILE F CA 1
ATOM 16417 C C . ILE F 1 218 ? 65.698 28.327 -54.330 1.00 30.04 1035 ILE F C 1
ATOM 16418 O O . ILE F 1 218 ? 65.151 29.124 -55.086 1.00 35.01 1035 ILE F O 1
ATOM 16423 N N . PRO F 1 219 ? 65.268 28.145 -53.072 1.00 24.15 1036 PRO F N 1
ATOM 16424 C CA . PRO F 1 219 ? 64.097 28.875 -52.568 1.00 21.56 1036 PRO F CA 1
ATOM 16425 C C . PRO F 1 219 ? 64.126 30.402 -52.671 1.00 23.64 1036 PRO F C 1
ATOM 16426 O O . PRO F 1 219 ? 63.074 31.054 -52.580 1.00 20.30 1036 PRO F O 1
ATOM 16430 N N . HIS F 1 220 ? 65.311 30.975 -52.866 1.00 24.08 1037 HIS F N 1
ATOM 16431 C CA . HIS F 1 220 ? 65.431 32.438 -52.966 1.00 30.17 1037 HIS F CA 1
ATOM 16432 C C . HIS F 1 220 ? 65.007 32.966 -54.332 1.00 31.92 1037 HIS F C 1
ATOM 16433 O O . HIS F 1 220 ? 64.622 34.126 -54.454 1.00 31.06 1037 HIS F O 1
ATOM 16440 N N . LEU F 1 221 ? 65.079 32.104 -55.347 1.00 31.71 1038 LEU F N 1
ATOM 16441 C CA . LEU F 1 221 ? 64.712 32.468 -56.713 1.00 32.07 1038 LEU F CA 1
ATOM 16442 C C . LEU F 1 221 ? 63.283 32.975 -56.866 1.00 28.95 1038 LEU F C 1
ATOM 16443 O O . LEU F 1 221 ? 62.344 32.293 -56.472 1.00 29.92 1038 LEU F O 1
ATOM 16448 N N . LEU F 1 222 ? 63.123 34.165 -57.444 1.00 26.42 1039 LEU F N 1
ATOM 16449 C CA . LEU F 1 222 ? 61.793 34.733 -57.664 1.00 28.41 1039 LEU F CA 1
ATOM 16450 C C . LEU F 1 222 ? 61.095 34.031 -58.829 1.00 28.85 1039 LEU F C 1
ATOM 16451 O O . LEU F 1 222 ? 59.867 33.910 -58.866 1.00 27.75 1039 LEU F O 1
ATOM 16456 N N . THR F 1 223 ? 61.899 33.584 -59.785 1.00 28.30 1040 THR F N 1
ATOM 16457 C CA . THR F 1 223 ? 61.404 32.889 -60.960 1.00 31.00 1040 THR F CA 1
ATOM 16458 C C . THR F 1 223 ? 62.503 31.951 -61.448 1.00 32.18 1040 THR F C 1
ATOM 16459 O O . THR F 1 223 ? 63.651 32.060 -61.026 1.00 35.30 1040 THR F O 1
ATOM 16463 N N . GLU F 1 224 ? 62.152 31.029 -62.331 1.00 34.05 1041 GLU F N 1
ATOM 16464 C CA . GLU F 1 224 ? 63.111 30.063 -62.860 1.00 35.78 1041 GLU F CA 1
ATOM 16465 C C . GLU F 1 224 ? 64.217 30.836 -63.566 1.00 32.05 1041 GLU F C 1
ATOM 16466 O O . GLU F 1 224 ? 63.961 31.900 -64.125 1.00 34.30 1041 GLU F O 1
ATOM 16472 N N . VAL F 1 225 ? 65.442 30.317 -63.529 1.00 29.03 1042 VAL F N 1
ATOM 16473 C CA . VAL F 1 225 ? 66.572 30.985 -64.180 1.00 27.67 1042 VAL F CA 1
ATOM 16474 C C . VAL F 1 225 ? 66.206 31.382 -65.607 1.00 28.71 1042 VAL F C 1
ATOM 16475 O O . VAL F 1 225 ? 65.863 30.534 -66.424 1.00 30.04 1042 VAL F O 1
ATOM 16479 N N . VAL F 1 226 ? 66.280 32.672 -65.906 1.00 28.63 1043 VAL F N 1
ATOM 16480 C CA . VAL F 1 226 ? 65.926 33.145 -67.238 1.00 33.21 1043 VAL F CA 1
ATOM 16481 C C . VAL F 1 226 ? 66.968 32.851 -68.317 1.00 36.35 1043 VAL F C 1
ATOM 16482 O O . VAL F 1 226 ? 68.147 33.199 -68.203 1.00 35.25 1043 VAL F O 1
ATOM 16486 N N . THR F 1 227 ? 66.504 32.218 -69.381 1.00 38.12 1044 THR F N 1
ATOM 16487 C CA . THR F 1 227 ? 67.370 31.832 -70.470 1.00 42.73 1044 THR F CA 1
ATOM 16488 C C . THR F 1 227 ? 67.158 32.653 -71.729 1.00 44.45 1044 THR F C 1
ATOM 16489 O O . THR F 1 227 ? 68.119 33.094 -72.350 1.00 46.62 1044 THR F O 1
ATOM 16493 N N . ASP F 1 228 ? 65.900 32.845 -72.112 1.00 45.74 1045 ASP F N 1
ATOM 16494 C CA . ASP F 1 228 ? 65.585 33.615 -73.301 1.00 47.19 1045 ASP F CA 1
ATOM 16495 C C . ASP F 1 228 ? 65.896 35.086 -73.038 1.00 47.97 1045 ASP F C 1
ATOM 16496 O O . ASP F 1 228 ? 65.502 35.640 -72.008 1.00 46.67 1045 ASP F O 1
ATOM 16501 N N . MET F 1 229 ? 66.590 35.721 -73.978 1.00 46.45 1046 MET F N 1
ATOM 16502 C CA . MET F 1 229 ? 66.969 37.120 -73.819 1.00 45.69 1046 MET F CA 1
ATOM 16503 C C . MET F 1 229 ? 65.809 38.116 -73.841 1.00 44.66 1046 MET F C 1
ATOM 16504 O O . MET F 1 229 ? 65.924 39.224 -73.312 1.00 38.63 1046 MET F O 1
ATOM 16509 N N . LYS F 1 230 ? 64.697 37.721 -74.454 1.00 44.52 1047 LYS F N 1
ATOM 16510 C CA . LYS F 1 230 ? 63.524 38.580 -74.521 1.00 43.36 1047 LYS F CA 1
ATOM 16511 C C . LYS F 1 230 ? 62.846 38.520 -73.167 1.00 40.34 1047 LYS F C 1
ATOM 16512 O O . LYS F 1 230 ? 62.260 39.495 -72.714 1.00 42.01 1047 LYS F O 1
ATOM 16518 N N . ASP F 1 231 ? 62.928 37.358 -72.528 1.00 41.16 1048 ASP F N 1
ATOM 16519 C CA . ASP F 1 231 ? 62.343 37.167 -71.206 1.00 39.87 1048 ASP F CA 1
ATOM 16520 C C . ASP F 1 231 ? 63.132 38.001 -70.198 1.00 38.07 1048 ASP F C 1
ATOM 16521 O O . ASP F 1 231 ? 62.567 38.551 -69.256 1.00 33.75 1048 ASP F O 1
ATOM 16526 N N . ALA F 1 232 ? 64.441 38.095 -70.408 1.00 34.05 1049 ALA F N 1
ATOM 16527 C CA . ALA F 1 232 ? 65.285 38.867 -69.515 1.00 35.02 1049 ALA F CA 1
ATOM 16528 C C . ALA F 1 232 ? 64.862 40.340 -69.559 1.00 36.26 1049 ALA F C 1
ATOM 16529 O O . ALA F 1 232 ? 64.758 41.000 -68.522 1.00 38.60 1049 ALA F O 1
ATOM 16531 N N . ALA F 1 233 ? 64.608 40.849 -70.761 1.00 36.46 1050 ALA F N 1
ATOM 16532 C CA . ALA F 1 233 ? 64.207 42.236 -70.913 1.00 35.58 1050 ALA F CA 1
ATOM 16533 C C . ALA F 1 233 ? 62.934 42.485 -70.127 1.00 38.32 1050 ALA F C 1
ATOM 16534 O O . ALA F 1 233 ? 62.772 43.548 -69.530 1.00 39.47 1050 ALA F O 1
ATOM 16536 N N . ASN F 1 234 ? 62.032 41.505 -70.126 1.00 40.59 1051 ASN F N 1
ATOM 16537 C CA . ASN F 1 234 ? 60.769 41.627 -69.393 1.00 41.95 1051 ASN F CA 1
ATOM 16538 C C . ASN F 1 234 ? 60.999 41.563 -67.882 1.00 41.73 1051 ASN F C 1
ATOM 16539 O O . ASN F 1 234 ? 60.296 42.215 -67.114 1.00 39.69 1051 ASN F O 1
ATOM 16544 N N . ALA F 1 235 ? 61.978 40.760 -67.468 1.00 41.47 1052 ALA F N 1
ATOM 16545 C CA . ALA F 1 235 ? 62.304 40.605 -66.058 1.00 39.17 1052 ALA F CA 1
ATOM 16546 C C . ALA F 1 235 ? 62.652 41.986 -65.533 1.00 41.04 1052 ALA F C 1
ATOM 16547 O O . ALA F 1 235 ? 62.172 42.405 -64.472 1.00 39.31 1052 ALA F O 1
ATOM 16549 N N . LEU F 1 236 ? 63.485 42.687 -66.298 1.00 38.76 1053 LEU F N 1
ATOM 16550 C CA . LEU F 1 236 ? 63.913 44.035 -65.954 1.00 39.45 1053 LEU F CA 1
ATOM 16551 C C . LEU F 1 236 ? 62.722 44.990 -65.900 1.00 39.03 1053 LEU F C 1
ATOM 16552 O O . LEU F 1 236 ? 62.622 45.811 -64.990 1.00 42.10 1053 LEU F O 1
ATOM 16557 N N . ARG F 1 237 ? 61.826 44.881 -66.876 1.00 37.22 1054 ARG F N 1
ATOM 16558 C CA . ARG F 1 237 ? 60.648 45.736 -66.923 1.00 39.22 1054 ARG F CA 1
ATOM 16559 C C . ARG F 1 237 ? 59.791 45.467 -65.686 1.00 37.58 1054 ARG F C 1
ATOM 16560 O O . ARG F 1 237 ? 59.109 46.356 -65.182 1.00 39.91 1054 ARG F O 1
ATOM 16568 N N . TRP F 1 238 ? 59.837 44.231 -65.201 1.00 35.25 1055 TRP F N 1
ATOM 16569 C CA . TRP F 1 238 ? 59.093 43.835 -64.017 1.00 32.26 1055 TRP F CA 1
ATOM 16570 C C . TRP F 1 238 ? 59.689 44.554 -62.810 1.00 32.27 1055 TRP F C 1
ATOM 16571 O O . TRP F 1 238 ? 58.966 45.043 -61.937 1.00 30.85 1055 TRP F O 1
ATOM 16582 N N . CYS F 1 239 ? 61.016 44.599 -62.766 1.00 31.38 1056 CYS F N 1
ATOM 16583 C CA . CYS F 1 239 ? 61.730 45.238 -61.668 1.00 33.78 1056 CYS F CA 1
ATOM 16584 C C . CYS F 1 239 ? 61.454 46.722 -61.617 1.00 33.89 1056 CYS F C 1
ATOM 16585 O O . CYS F 1 239 ? 61.392 47.298 -60.544 1.00 38.64 1056 CYS F O 1
ATOM 16588 N N . VAL F 1 240 ? 61.286 47.346 -62.774 1.00 32.91 1057 VAL F N 1
ATOM 16589 C CA . VAL F 1 240 ? 61.017 48.772 -62.800 1.00 31.82 1057 VAL F CA 1
ATOM 16590 C C . VAL F 1 240 ? 59.638 49.061 -62.207 1.00 32.68 1057 VAL F C 1
ATOM 16591 O O . VAL F 1 240 ? 59.454 50.062 -61.519 1.00 32.74 1057 VAL F O 1
ATOM 16595 N N . ASN F 1 241 ? 58.670 48.191 -62.466 1.00 30.81 1058 ASN F N 1
ATOM 16596 C CA . ASN F 1 241 ? 57.335 48.411 -61.927 1.00 34.90 1058 ASN F CA 1
ATOM 16597 C C . ASN F 1 241 ? 57.308 48.102 -60.438 1.00 33.98 1058 ASN F C 1
ATOM 16598 O O . ASN F 1 241 ? 56.620 48.773 -59.667 1.00 34.06 1058 ASN F O 1
ATOM 16603 N N . GLU F 1 242 ? 58.063 47.082 -60.045 1.00 33.91 1059 GLU F N 1
ATOM 16604 C CA . GLU F 1 242 ? 58.141 46.673 -58.652 1.00 31.43 1059 GLU F CA 1
ATOM 16605 C C . GLU F 1 242 ? 58.768 47.808 -57.855 1.00 31.57 1059 GLU F C 1
ATOM 16606 O O . GLU F 1 242 ? 58.433 48.031 -56.692 1.00 32.96 1059 GLU F O 1
ATOM 16612 N N . MET F 1 243 ? 59.675 48.531 -58.493 1.00 28.79 1060 MET F N 1
ATOM 16613 C CA . MET F 1 243 ? 60.335 49.647 -57.846 1.00 32.73 1060 MET F CA 1
ATOM 16614 C C . MET F 1 243 ? 59.339 50.780 -57.660 1.00 35.51 1060 MET F C 1
ATOM 16615 O O . MET F 1 243 ? 59.305 51.421 -56.608 1.00 40.74 1060 MET F O 1
ATOM 16620 N N . GLU F 1 244 ? 58.529 51.023 -58.686 1.00 35.98 1061 GLU F N 1
ATOM 16621 C CA . GLU F 1 244 ? 57.532 52.077 -58.624 1.00 32.92 1061 GLU F CA 1
ATOM 16622 C C . GLU F 1 244 ? 56.505 51.732 -57.564 1.00 32.01 1061 GLU F C 1
ATOM 16623 O O . GLU F 1 244 ? 56.098 52.586 -56.778 1.00 32.40 1061 GLU F O 1
ATOM 16629 N N . ARG F 1 245 ? 56.095 50.469 -57.545 1.00 28.17 1062 ARG F N 1
ATOM 16630 C CA . ARG F 1 245 ? 55.117 50.012 -56.587 1.00 26.29 1062 ARG F CA 1
ATOM 16631 C C . ARG F 1 245 ? 55.665 50.198 -55.177 1.00 30.69 1062 ARG F C 1
ATOM 16632 O O . ARG F 1 245 ? 54.987 50.739 -54.293 1.00 31.64 1062 ARG F O 1
ATOM 16640 N N . ARG F 1 246 ? 56.901 49.761 -54.972 1.00 29.64 1063 ARG F N 1
ATOM 16641 C CA . ARG F 1 246 ? 57.512 49.888 -53.665 1.00 31.29 1063 ARG F CA 1
ATOM 16642 C C . ARG F 1 246 ? 57.575 51.342 -53.261 1.00 29.86 1063 ARG F C 1
ATOM 16643 O O . ARG F 1 246 ? 57.281 51.684 -52.118 1.00 32.59 1063 ARG F O 1
ATOM 16651 N N . TYR F 1 247 ? 57.943 52.201 -54.207 1.00 32.42 1064 TYR F N 1
ATOM 16652 C CA . TYR F 1 247 ? 58.035 53.637 -53.937 1.00 32.39 1064 TYR F CA 1
ATOM 16653 C C . TYR F 1 247 ? 56.689 54.269 -53.569 1.00 32.45 1064 TYR F C 1
ATOM 16654 O O . TYR F 1 247 ? 56.645 55.258 -52.831 1.00 27.13 1064 TYR F O 1
ATOM 16663 N N . LYS F 1 248 ? 55.595 53.697 -54.072 1.00 34.46 1065 LYS F N 1
ATOM 16664 C CA . LYS F 1 248 ? 54.276 54.207 -53.731 1.00 38.75 1065 LYS F CA 1
ATOM 16665 C C . LYS F 1 248 ? 54.056 53.984 -52.244 1.00 40.94 1065 LYS F C 1
ATOM 16666 O O . LYS F 1 248 ? 53.685 54.906 -51.516 1.00 42.19 1065 LYS F O 1
ATOM 16672 N N . LEU F 1 249 ? 54.296 52.748 -51.804 1.00 40.84 1066 LEU F N 1
ATOM 16673 C CA . LEU F 1 249 ? 54.124 52.360 -50.408 1.00 37.98 1066 LEU F CA 1
ATOM 16674 C C . LEU F 1 249 ? 55.016 53.151 -49.460 1.00 38.99 1066 LEU F C 1
ATOM 16675 O O . LEU F 1 249 ? 54.579 53.607 -48.399 1.00 38.37 1066 LEU F O 1
ATOM 16680 N N . MET F 1 250 ? 56.273 53.306 -49.842 1.00 37.02 1067 MET F N 1
ATOM 16681 C CA . MET F 1 250 ? 57.206 54.050 -49.023 1.00 40.38 1067 MET F CA 1
ATOM 16682 C C . MET F 1 250 ? 56.749 55.484 -48.779 1.00 38.31 1067 MET F C 1
ATOM 16683 O O . MET F 1 250 ? 57.106 56.079 -47.770 1.00 41.55 1067 MET F O 1
ATOM 16688 N N . SER F 1 251 ? 55.963 56.037 -49.698 1.00 36.97 1068 SER F N 1
ATOM 16689 C CA . SER F 1 251 ? 55.447 57.397 -49.537 1.00 35.29 1068 SER F CA 1
ATOM 16690 C C . SER F 1 251 ? 54.327 57.324 -48.525 1.00 34.95 1068 SER F C 1
ATOM 16691 O O . SER F 1 251 ? 54.222 58.151 -47.623 1.00 37.51 1068 SER F O 1
ATOM 16694 N N . ALA F 1 252 ? 53.476 56.325 -48.700 1.00 31.28 1069 ALA F N 1
ATOM 16695 C CA . ALA F 1 252 ? 52.347 56.137 -47.818 1.00 33.77 1069 ALA F CA 1
ATOM 16696 C C . ALA F 1 252 ? 52.765 56.062 -46.343 1.00 34.13 1069 ALA F C 1
ATOM 16697 O O . ALA F 1 252 ? 52.030 56.510 -45.468 1.00 35.38 1069 ALA F O 1
ATOM 16699 N N . LEU F 1 253 ? 53.938 55.502 -46.065 1.00 30.34 1070 LEU F N 1
ATOM 16700 C CA . LEU F 1 253 ? 54.380 55.392 -44.685 1.00 33.72 1070 LEU F CA 1
ATOM 16701 C C . LEU F 1 253 ? 55.399 56.465 -44.340 1.00 37.99 1070 LEU F C 1
ATOM 16702 O O . LEU F 1 253 ? 55.925 56.505 -43.215 1.00 40.17 1070 LEU F O 1
ATOM 16707 N N . GLY F 1 254 ? 55.674 57.333 -45.310 1.00 37.47 1071 GLY F N 1
ATOM 16708 C CA . GLY F 1 254 ? 56.638 58.400 -45.096 1.00 39.91 1071 GLY F CA 1
ATOM 16709 C C . GLY F 1 254 ? 57.944 57.819 -44.607 1.00 39.64 1071 GLY F C 1
ATOM 16710 O O . GLY F 1 254 ? 58.384 58.094 -43.494 1.00 44.78 1071 GLY F O 1
ATOM 16711 N N . VAL F 1 255 ? 58.563 57.015 -45.461 1.00 40.33 1072 VAL F N 1
ATOM 16712 C CA . VAL F 1 255 ? 59.807 56.342 -45.141 1.00 37.99 1072 VAL F CA 1
ATOM 16713 C C . VAL F 1 255 ? 60.778 56.523 -46.328 1.00 37.09 1072 VAL F C 1
ATOM 16714 O O . VAL F 1 255 ? 60.345 56.798 -47.442 1.00 40.59 1072 VAL F O 1
ATOM 16718 N N . ARG F 1 256 ? 62.080 56.376 -46.094 1.00 40.70 1073 ARG F N 1
ATOM 16719 C CA . ARG F 1 256 ? 63.077 56.583 -47.150 1.00 42.49 1073 ARG F CA 1
ATOM 16720 C C . ARG F 1 256 ? 63.707 55.363 -47.819 1.00 40.46 1073 ARG F C 1
ATOM 16721 O O . ARG F 1 256 ? 64.089 55.434 -48.978 1.00 44.00 1073 ARG F O 1
ATOM 16729 N N . ASN F 1 257 ? 63.858 54.261 -47.099 1.00 39.91 1074 ASN F N 1
ATOM 16730 C CA . ASN F 1 257 ? 64.463 53.068 -47.687 1.00 42.55 1074 ASN F CA 1
ATOM 16731 C C . ASN F 1 257 ? 63.486 51.919 -47.575 1.00 42.22 1074 ASN F C 1
ATOM 16732 O O . ASN F 1 257 ? 62.399 52.049 -47.018 1.00 40.59 1074 ASN F O 1
ATOM 16737 N N . LEU F 1 258 ? 63.925 50.775 -48.079 1.00 40.41 1075 LEU F N 1
ATOM 16738 C CA . LEU F 1 258 ? 63.148 49.564 -48.016 1.00 38.14 1075 LEU F CA 1
ATOM 16739 C C . LEU F 1 258 ? 63.285 49.116 -46.557 1.00 37.71 1075 LEU F C 1
ATOM 16740 O O . LEU F 1 258 ? 62.347 48.562 -45.972 1.00 39.10 1075 LEU F O 1
ATOM 16745 N N . ALA F 1 259 ? 64.451 49.390 -45.969 1.00 36.16 1076 ALA F N 1
ATOM 16746 C CA . ALA F 1 259 ? 64.721 49.032 -44.569 1.00 37.46 1076 ALA F CA 1
ATOM 16747 C C . ALA F 1 259 ? 63.789 49.796 -43.641 1.00 37.27 1076 ALA F C 1
ATOM 16748 O O . ALA F 1 259 ? 63.314 49.253 -42.646 1.00 41.21 1076 ALA F O 1
ATOM 16750 N N . GLY F 1 260 ? 63.540 51.061 -43.965 1.00 35.57 1077 GLY F N 1
ATOM 16751 C CA . GLY F 1 260 ? 62.654 51.858 -43.145 1.00 31.57 1077 GLY F CA 1
ATOM 16752 C C . GLY F 1 260 ? 61.256 51.306 -43.281 1.00 30.06 1077 GLY F C 1
ATOM 16753 O O . GLY F 1 260 ? 60.493 51.274 -42.324 1.00 33.84 1077 GLY F O 1
ATOM 16754 N N . TYR F 1 261 ? 60.925 50.865 -44.487 1.00 29.53 1078 TYR F N 1
ATOM 16755 C CA . TYR F 1 261 ? 59.616 50.296 -44.766 1.00 27.87 1078 TYR F CA 1
ATOM 16756 C C . TYR F 1 261 ? 59.414 49.033 -43.928 1.00 26.18 1078 TYR F C 1
ATOM 16757 O O . TYR F 1 261 ? 58.391 48.886 -43.249 1.00 21.02 1078 TYR F O 1
ATOM 16766 N N . ASN F 1 262 ? 60.392 48.128 -43.977 1.00 20.92 1079 ASN F N 1
ATOM 16767 C CA . ASN F 1 262 ? 60.287 46.868 -43.250 1.00 25.42 1079 ASN F CA 1
ATOM 16768 C C . ASN F 1 262 ? 60.095 47.004 -41.754 1.00 30.36 1079 ASN F C 1
ATOM 16769 O O . ASN F 1 262 ? 59.356 46.214 -41.157 1.00 29.40 1079 ASN F O 1
ATOM 16774 N N . GLU F 1 263 ? 60.748 48.006 -41.158 1.00 33.51 1080 GLU F N 1
ATOM 16775 C CA . GLU F 1 263 ? 60.640 48.258 -39.722 1.00 34.29 1080 GLU F CA 1
ATOM 16776 C C . GLU F 1 263 ? 59.234 48.741 -39.396 1.00 32.55 1080 GLU F C 1
ATOM 16777 O O . GLU F 1 263 ? 58.690 48.425 -38.338 1.00 35.17 1080 GLU F O 1
ATOM 16783 N N . LYS F 1 264 ? 58.637 49.503 -40.306 1.00 27.43 1081 LYS F N 1
ATOM 16784 C CA . LYS F 1 264 ? 57.287 49.977 -40.080 1.00 29.82 1081 LYS F CA 1
ATOM 16785 C C . LYS F 1 264 ? 56.404 48.725 -39.984 1.00 32.33 1081 LYS F C 1
ATOM 16786 O O . LYS F 1 264 ? 55.469 48.667 -39.178 1.00 31.10 1081 LYS F O 1
ATOM 16792 N N . ILE F 1 265 ? 56.730 47.722 -40.802 1.00 31.12 1082 ILE F N 1
ATOM 16793 C CA . ILE F 1 265 ? 56.005 46.445 -40.831 1.00 30.57 1082 ILE F CA 1
ATOM 16794 C C . ILE F 1 265 ? 56.290 45.564 -39.601 1.00 29.88 1082 ILE F C 1
ATOM 16795 O O . ILE F 1 265 ? 55.410 44.849 -39.117 1.00 26.29 1082 ILE F O 1
ATOM 16800 N N . ALA F 1 266 ? 57.525 45.606 -39.111 1.00 27.21 1083 ALA F N 1
ATOM 16801 C CA . ALA F 1 266 ? 57.907 44.813 -37.947 1.00 32.09 1083 ALA F CA 1
ATOM 16802 C C . ALA F 1 266 ? 57.181 45.367 -36.729 1.00 35.68 1083 ALA F C 1
ATOM 16803 O O . ALA F 1 266 ? 56.676 44.626 -35.877 1.00 34.51 1083 ALA F O 1
ATOM 16805 N N . GLU F 1 267 ? 57.140 46.692 -36.678 1.00 37.72 1084 GLU F N 1
ATOM 16806 C CA . GLU F 1 267 ? 56.490 47.437 -35.621 1.00 37.21 1084 GLU F CA 1
ATOM 16807 C C . GLU F 1 267 ? 55.011 47.061 -35.565 1.00 37.51 1084 GLU F C 1
ATOM 16808 O O . GLU F 1 267 ? 54.473 46.777 -34.499 1.00 40.22 1084 GLU F O 1
ATOM 16814 N N . ALA F 1 268 ? 54.359 47.053 -36.724 1.00 37.04 1085 ALA F N 1
ATOM 16815 C CA . ALA F 1 268 ? 52.944 46.711 -36.806 1.00 35.50 1085 ALA F CA 1
ATOM 16816 C C . ALA F 1 268 ? 52.711 45.275 -36.333 1.00 34.96 1085 ALA F C 1
ATOM 16817 O O . ALA F 1 268 ? 51.706 44.987 -35.676 1.00 30.54 1085 ALA F O 1
ATOM 16819 N N . ASP F 1 269 ? 53.642 44.385 -36.677 1.00 32.65 1086 ASP F N 1
ATOM 16820 C CA . ASP F 1 269 ? 53.554 42.979 -36.286 1.00 33.12 1086 ASP F CA 1
ATOM 16821 C C . ASP F 1 269 ? 53.599 42.844 -34.758 1.00 34.20 1086 ASP F C 1
ATOM 16822 O O . ASP F 1 269 ? 52.721 42.219 -34.152 1.00 31.75 1086 ASP F O 1
ATOM 16827 N N . ARG F 1 270 ? 54.615 43.446 -34.141 1.00 33.61 1087 ARG F N 1
ATOM 16828 C CA . ARG F 1 270 ? 54.770 43.406 -32.689 1.00 32.03 1087 ARG F CA 1
ATOM 16829 C C . ARG F 1 270 ? 53.535 43.893 -31.933 1.00 32.91 1087 ARG F C 1
ATOM 16830 O O . ARG F 1 270 ? 53.252 43.434 -30.825 1.00 33.24 1087 ARG F O 1
ATOM 16838 N N . MET F 1 271 ? 52.808 44.828 -32.531 1.00 32.69 1088 MET F N 1
ATOM 16839 C CA . MET F 1 271 ? 51.624 45.400 -31.902 1.00 29.90 1088 MET F CA 1
ATOM 16840 C C . MET F 1 271 ? 50.370 44.713 -32.393 1.00 29.93 1088 MET F C 1
ATOM 16841 O O . MET F 1 271 ? 49.271 45.068 -31.974 1.00 36.06 1088 MET F O 1
ATOM 16846 N N . MET F 1 272 ? 50.528 43.731 -33.272 1.00 26.70 1089 MET F N 1
ATOM 16847 C CA . MET F 1 272 ? 49.378 43.031 -33.829 1.00 31.35 1089 MET F CA 1
ATOM 16848 C C . MET F 1 272 ? 48.391 44.035 -34.405 1.00 35.51 1089 MET F C 1
ATOM 16849 O O . MET F 1 272 ? 47.178 43.964 -34.176 1.00 34.16 1089 MET F O 1
ATOM 16854 N N . ARG F 1 273 ? 48.956 44.978 -35.157 1.00 40.46 1090 ARG F N 1
ATOM 16855 C CA . ARG F 1 273 ? 48.220 46.040 -35.822 1.00 41.79 1090 ARG F CA 1
ATOM 16856 C C . ARG F 1 273 ? 48.614 46.020 -37.296 1.00 38.51 1090 ARG F C 1
ATOM 16857 O O . ARG F 1 273 ? 49.388 46.857 -37.738 1.00 39.24 1090 ARG F O 1
ATOM 16865 N N . PRO F 1 274 ? 48.097 45.055 -38.075 1.00 37.49 1091 PRO F N 1
ATOM 16866 C CA . PRO F 1 274 ? 48.463 45.016 -39.494 1.00 36.62 1091 PRO F CA 1
ATOM 16867 C C . PRO F 1 274 ? 48.142 46.322 -40.212 1.00 36.94 1091 PRO F C 1
ATOM 16868 O O . PRO F 1 274 ? 47.149 46.986 -39.899 1.00 37.07 1091 PRO F O 1
ATOM 16872 N N . ILE F 1 275 ? 49.006 46.690 -41.156 1.00 36.50 1092 ILE F N 1
ATOM 16873 C CA . ILE F 1 275 ? 48.832 47.901 -41.953 1.00 38.47 1092 ILE F CA 1
ATOM 16874 C C . ILE F 1 275 ? 48.114 47.548 -43.257 1.00 40.43 1092 ILE F C 1
ATOM 16875 O O . ILE F 1 275 ? 48.657 46.829 -44.103 1.00 42.08 1092 ILE F O 1
ATOM 16880 N N . PRO F 1 276 ? 46.883 48.037 -43.436 1.00 39.76 1093 PRO F N 1
ATOM 16881 C CA . PRO F 1 276 ? 46.202 47.699 -44.689 1.00 41.16 1093 PRO F CA 1
ATOM 16882 C C . PRO F 1 276 ? 46.706 48.537 -45.864 1.00 39.03 1093 PRO F C 1
ATOM 16883 O O . PRO F 1 276 ? 46.964 49.724 -45.712 1.00 37.70 1093 PRO F O 1
ATOM 16887 N N . ASP F 1 277 ? 46.858 47.893 -47.021 1.00 40.53 1094 ASP F N 1
ATOM 16888 C CA . ASP F 1 277 ? 47.304 48.531 -48.265 1.00 39.18 1094 ASP F CA 1
ATOM 16889 C C . ASP F 1 277 ? 46.534 49.838 -48.476 1.00 37.98 1094 ASP F C 1
ATOM 16890 O O . ASP F 1 277 ? 45.356 49.824 -48.818 1.00 38.14 1094 ASP F O 1
ATOM 16895 N N . PRO F 1 278 ? 47.196 50.986 -48.287 1.00 38.65 1095 PRO F N 1
ATOM 16896 C CA . PRO F 1 278 ? 46.515 52.276 -48.462 1.00 38.84 1095 PRO F CA 1
ATOM 16897 C C . PRO F 1 278 ? 46.047 52.601 -49.886 1.00 41.41 1095 PRO F C 1
ATOM 16898 O O . PRO F 1 278 ? 45.231 53.504 -50.087 1.00 42.37 1095 PRO F O 1
ATOM 16902 N N . TYR F 1 279 ? 46.538 51.869 -50.876 1.00 42.99 1096 TYR F N 1
ATOM 16903 C CA . TYR F 1 279 ? 46.127 52.156 -52.245 1.00 47.36 1096 TYR F CA 1
ATOM 16904 C C . TYR F 1 279 ? 45.038 51.221 -52.735 1.00 49.21 1096 TYR F C 1
ATOM 16905 O O . TYR F 1 279 ? 44.505 51.411 -53.831 1.00 50.94 1096 TYR F O 1
ATOM 16914 N N . TRP F 1 280 ? 44.700 50.221 -51.924 1.00 47.55 1097 TRP F N 1
ATOM 16915 C CA . TRP F 1 280 ? 43.678 49.268 -52.319 1.00 48.15 1097 TRP F CA 1
ATOM 16916 C C . TRP F 1 280 ? 42.304 49.906 -52.286 1.00 46.54 1097 TRP F C 1
ATOM 16917 O O . TRP F 1 280 ? 41.758 50.141 -51.217 1.00 46.47 1097 TRP F O 1
ATOM 16928 N N . HIS F 1 290 ? 41.886 43.339 -45.215 1.00 74.06 1107 HIS F N 1
ATOM 16929 C CA . HIS F 1 290 ? 42.039 43.101 -46.640 1.00 73.74 1107 HIS F CA 1
ATOM 16930 C C . HIS F 1 290 ? 42.490 44.296 -47.479 1.00 67.90 1107 HIS F C 1
ATOM 16931 O O . HIS F 1 290 ? 41.757 45.270 -47.592 1.00 66.72 1107 HIS F O 1
ATOM 16938 N N . PRO F 1 291 ? 43.715 44.273 -48.023 1.00 63.01 1108 PRO F N 1
ATOM 16939 C CA . PRO F 1 291 ? 44.773 43.271 -47.938 1.00 58.05 1108 PRO F CA 1
ATOM 16940 C C . PRO F 1 291 ? 45.784 43.966 -47.022 1.00 53.89 1108 PRO F C 1
ATOM 16941 O O . PRO F 1 291 ? 45.758 45.197 -46.883 1.00 48.97 1108 PRO F O 1
ATOM 16945 N N . VAL F 1 292 ? 46.651 43.198 -46.381 1.00 50.06 1109 VAL F N 1
ATOM 16946 C CA . VAL F 1 292 ? 47.613 43.783 -45.455 1.00 46.36 1109 VAL F CA 1
ATOM 16947 C C . VAL F 1 292 ? 49.040 43.879 -45.997 1.00 43.47 1109 VAL F C 1
ATOM 16948 O O . VAL F 1 292 ? 49.475 43.044 -46.786 1.00 44.53 1109 VAL F O 1
ATOM 16952 N N . LEU F 1 293 ? 49.762 44.911 -45.582 1.00 38.20 1110 LEU F N 1
ATOM 16953 C CA . LEU F 1 293 ? 51.133 45.065 -46.032 1.00 37.79 1110 LEU F CA 1
ATOM 16954 C C . LEU F 1 293 ? 52.037 44.069 -45.319 1.00 33.97 1110 LEU F C 1
ATOM 16955 O O . LEU F 1 293 ? 51.879 43.799 -44.134 1.00 29.32 1110 LEU F O 1
ATOM 16960 N N . LYS F 1 294 ? 52.999 43.535 -46.055 1.00 36.41 1111 LYS F N 1
ATOM 16961 C CA . LYS F 1 294 ? 53.918 42.543 -45.515 1.00 37.51 1111 LYS F CA 1
ATOM 16962 C C . LYS F 1 294 ? 55.367 42.953 -45.821 1.00 36.96 1111 LYS F C 1
ATOM 16963 O O . LYS F 1 294 ? 55.611 43.846 -46.647 1.00 35.26 1111 LYS F O 1
ATOM 16969 N N . LYS F 1 295 ? 56.323 42.310 -45.153 1.00 36.33 1112 LYS F N 1
ATOM 16970 C CA . LYS F 1 295 ? 57.735 42.617 -45.367 1.00 36.33 1112 LYS F CA 1
ATOM 16971 C C . LYS F 1 295 ? 58.181 42.347 -46.807 1.00 35.36 1112 LYS F C 1
ATOM 16972 O O . LYS F 1 295 ? 57.869 41.304 -47.380 1.00 35.24 1112 LYS F O 1
ATOM 16978 N N . GLU F 1 296 ? 58.919 43.294 -47.377 1.00 32.86 1113 GLU F N 1
ATOM 16979 C CA . GLU F 1 296 ? 59.406 43.180 -48.743 1.00 30.51 1113 GLU F CA 1
ATOM 16980 C C . GLU F 1 296 ? 60.886 42.830 -48.728 1.00 31.01 1113 GLU F C 1
ATOM 16981 O O . GLU F 1 296 ? 61.676 43.440 -48.006 1.00 31.66 1113 GLU F O 1
ATOM 16987 N N . PRO F 1 297 ? 61.286 41.837 -49.530 1.00 31.79 1114 PRO F N 1
ATOM 16988 C CA . PRO F 1 297 ? 62.690 41.428 -49.574 1.00 29.45 1114 PRO F CA 1
ATOM 16989 C C . PRO F 1 297 ? 63.524 42.225 -50.576 1.00 30.25 1114 PRO F C 1
ATOM 16990 O O . PRO F 1 297 ? 62.979 42.861 -51.482 1.00 28.92 1114 PRO F O 1
ATOM 16994 N N . TYR F 1 298 ? 64.843 42.190 -50.400 1.00 27.70 1115 TYR F N 1
ATOM 16995 C CA . TYR F 1 298 ? 65.734 42.845 -51.339 1.00 29.77 1115 TYR F CA 1
ATOM 16996 C C . TYR F 1 298 ? 65.676 41.965 -52.574 1.00 29.14 1115 TYR F C 1
ATOM 16997 O O . TYR F 1 298 ? 65.608 40.735 -52.453 1.00 30.68 1115 TYR F O 1
ATOM 17006 N N . ILE F 1 299 ? 65.685 42.580 -53.753 1.00 28.52 1116 ILE F N 1
ATOM 17007 C CA . ILE F 1 299 ? 65.670 41.822 -55.001 1.00 26.70 1116 ILE F CA 1
ATOM 17008 C C . ILE F 1 299 ? 67.022 42.009 -55.690 1.00 27.07 1116 ILE F C 1
ATOM 17009 O O . ILE F 1 299 ? 67.382 43.125 -56.083 1.00 24.48 1116 ILE F O 1
ATOM 17014 N N . VAL F 1 300 ? 67.778 40.916 -55.803 1.00 26.87 1117 VAL F N 1
ATOM 17015 C CA . VAL F 1 300 ? 69.090 40.951 -56.448 1.00 27.02 1117 VAL F CA 1
ATOM 17016 C C . VAL F 1 300 ? 68.984 40.415 -57.872 1.00 26.47 1117 VAL F C 1
ATOM 17017 O O . VAL F 1 300 ? 68.753 39.224 -58.073 1.00 27.00 1117 VAL F O 1
ATOM 17021 N N . VAL F 1 301 ? 69.133 41.294 -58.860 1.00 28.47 1118 VAL F N 1
ATOM 17022 C CA . VAL F 1 301 ? 69.046 40.876 -60.258 1.00 27.72 1118 VAL F CA 1
ATOM 17023 C C . VAL F 1 301 ? 70.424 40.517 -60.750 1.00 31.85 1118 VAL F C 1
ATOM 17024 O O . VAL F 1 301 ? 71.270 41.389 -60.939 1.00 37.92 1118 VAL F O 1
ATOM 17028 N N . LEU F 1 302 ? 70.653 39.227 -60.947 1.00 34.58 1119 LEU F N 1
ATOM 17029 C CA . LEU F 1 302 ? 71.939 38.743 -61.410 1.00 33.47 1119 LEU F CA 1
ATOM 17030 C C . LEU F 1 302 ? 71.905 38.431 -62.890 1.00 35.44 1119 LEU F C 1
ATOM 17031 O O . LEU F 1 302 ? 71.044 37.692 -63.359 1.00 32.45 1119 LEU F O 1
ATOM 17036 N N . VAL F 1 303 ? 72.850 39.011 -63.621 1.00 39.22 1120 VAL F N 1
ATOM 17037 C CA . VAL F 1 303 ? 72.953 38.801 -65.056 1.00 41.39 1120 VAL F CA 1
ATOM 17038 C C . VAL F 1 303 ? 74.344 38.306 -65.398 1.00 44.57 1120 VAL F C 1
ATOM 17039 O O . VAL F 1 303 ? 75.321 39.031 -65.238 1.00 46.99 1120 VAL F O 1
ATOM 17043 N N . ASP F 1 304 ? 74.427 37.061 -65.855 1.00 48.14 1121 ASP F N 1
ATOM 17044 C CA . ASP F 1 304 ? 75.699 36.468 -66.238 1.00 49.59 1121 ASP F CA 1
ATOM 17045 C C . ASP F 1 304 ? 75.879 36.714 -67.735 1.00 50.17 1121 ASP F C 1
ATOM 17046 O O . ASP F 1 304 ? 75.060 36.286 -68.548 1.00 53.79 1121 ASP F O 1
ATOM 17051 N N . GLU F 1 305 ? 76.948 37.414 -68.090 1.00 47.38 1122 GLU F N 1
ATOM 17052 C CA . GLU F 1 305 ? 77.238 37.742 -69.480 1.00 46.96 1122 GLU F CA 1
ATOM 17053 C C . GLU F 1 305 ? 76.111 38.556 -70.133 1.00 47.20 1122 GLU F C 1
ATOM 17054 O O . GLU F 1 305 ? 75.389 38.064 -71.015 1.00 42.67 1122 GLU F O 1
ATOM 17060 N N . PHE F 1 306 ? 75.978 39.813 -69.711 1.00 44.53 1123 PHE F N 1
ATOM 17061 C CA . PHE F 1 306 ? 74.934 40.671 -70.249 1.00 42.82 1123 PHE F CA 1
ATOM 17062 C C . PHE F 1 306 ? 75.318 41.173 -71.632 1.00 44.27 1123 PHE F C 1
ATOM 17063 O O . PHE F 1 306 ? 74.552 41.875 -72.295 1.00 40.07 1123 PHE F O 1
ATOM 17071 N N . ALA F 1 307 ? 76.515 40.805 -72.073 1.00 46.84 1124 ALA F N 1
ATOM 17072 C CA . ALA F 1 307 ? 76.947 41.187 -73.404 1.00 47.39 1124 ALA F CA 1
ATOM 17073 C C . ALA F 1 307 ? 75.923 40.544 -74.330 1.00 49.50 1124 ALA F C 1
ATOM 17074 O O . ALA F 1 307 ? 75.405 41.193 -75.235 1.00 50.68 1124 ALA F O 1
ATOM 17076 N N . ASP F 1 308 ? 75.619 39.267 -74.089 1.00 52.81 1125 ASP F N 1
ATOM 17077 C CA . ASP F 1 308 ? 74.636 38.565 -74.909 1.00 54.75 1125 ASP F CA 1
ATOM 17078 C C . ASP F 1 308 ? 73.315 39.308 -74.860 1.00 54.63 1125 ASP F C 1
ATOM 17079 O O . ASP F 1 308 ? 72.636 39.447 -75.870 1.00 57.03 1125 ASP F O 1
ATOM 17084 N N . LEU F 1 309 ? 72.961 39.793 -73.678 1.00 54.38 1126 LEU F N 1
ATOM 17085 C CA . LEU F 1 309 ? 71.715 40.529 -73.493 1.00 53.67 1126 LEU F CA 1
ATOM 17086 C C . LEU F 1 309 ? 71.664 41.742 -74.417 1.00 54.40 1126 LEU F C 1
ATOM 17087 O O . LEU F 1 309 ? 70.629 42.041 -75.005 1.00 50.35 1126 LEU F O 1
ATOM 17092 N N . MET F 1 310 ? 72.794 42.434 -74.529 1.00 58.14 1127 MET F N 1
ATOM 17093 C CA . MET F 1 310 ? 72.911 43.628 -75.361 1.00 61.81 1127 MET F CA 1
ATOM 17094 C C . MET F 1 310 ? 72.919 43.304 -76.860 1.00 65.88 1127 MET F C 1
ATOM 17095 O O . MET F 1 310 ? 72.237 43.960 -77.655 1.00 62.57 1127 MET F O 1
ATOM 17100 N N . MET F 1 311 ? 73.701 42.291 -77.233 1.00 69.10 1128 MET F N 1
ATOM 17101 C CA . MET F 1 311 ? 73.838 41.860 -78.625 1.00 73.11 1128 MET F CA 1
ATOM 17102 C C . MET F 1 311 ? 72.558 41.279 -79.234 1.00 71.43 1128 MET F C 1
ATOM 17103 O O . MET F 1 311 ? 72.578 40.793 -80.364 1.00 71.64 1128 MET F O 1
ATOM 17108 N N . THR F 1 312 ? 71.451 41.325 -78.500 1.00 69.03 1129 THR F N 1
ATOM 17109 C CA . THR F 1 312 ? 70.199 40.780 -79.011 1.00 69.09 1129 THR F CA 1
ATOM 17110 C C . THR F 1 312 ? 68.945 41.594 -78.673 1.00 70.21 1129 THR F C 1
ATOM 17111 O O . THR F 1 312 ? 67.832 41.225 -79.042 1.00 70.78 1129 THR F O 1
ATOM 17115 N N . VAL F 1 313 ? 69.124 42.707 -77.974 1.00 72.95 1130 VAL F N 1
ATOM 17116 C CA . VAL F 1 313 ? 68.009 43.581 -77.610 1.00 74.58 1130 VAL F CA 1
ATOM 17117 C C . VAL F 1 313 ? 68.551 45.013 -77.521 1.00 75.51 1130 VAL F C 1
ATOM 17118 O O . VAL F 1 313 ? 67.799 45.983 -77.477 1.00 75.08 1130 VAL F O 1
ATOM 17122 N N . GLY F 1 314 ? 69.876 45.121 -77.504 1.00 77.41 1131 GLY F N 1
ATOM 17123 C CA . GLY F 1 314 ? 70.544 46.407 -77.441 1.00 79.46 1131 GLY F CA 1
ATOM 17124 C C . GLY F 1 314 ? 69.821 47.551 -76.754 1.00 80.61 1131 GLY F C 1
ATOM 17125 O O . GLY F 1 314 ? 69.376 47.427 -75.610 1.00 81.56 1131 GLY F O 1
ATOM 17126 N N . LYS F 1 315 ? 69.722 48.669 -77.473 1.00 79.15 1132 LYS F N 1
ATOM 17127 C CA . LYS F 1 315 ? 69.087 49.899 -77.003 1.00 76.32 1132 LYS F CA 1
ATOM 17128 C C . LYS F 1 315 ? 67.957 49.740 -75.987 1.00 75.08 1132 LYS F C 1
ATOM 17129 O O . LYS F 1 315 ? 67.816 50.554 -75.074 1.00 74.07 1132 LYS F O 1
ATOM 17135 N N . LYS F 1 316 ? 67.152 48.700 -76.146 1.00 74.56 1133 LYS F N 1
ATOM 17136 C CA . LYS F 1 316 ? 66.044 48.456 -75.229 1.00 74.79 1133 LYS F CA 1
ATOM 17137 C C . LYS F 1 316 ? 66.569 48.108 -73.830 1.00 71.84 1133 LYS F C 1
ATOM 17138 O O . LYS F 1 316 ? 66.083 48.637 -72.828 1.00 71.21 1133 LYS F O 1
ATOM 17144 N N . VAL F 1 317 ? 67.565 47.225 -73.769 1.00 66.56 1134 VAL F N 1
ATOM 17145 C CA . VAL F 1 317 ? 68.140 46.813 -72.495 1.00 61.73 1134 VAL F CA 1
ATOM 17146 C C . VAL F 1 317 ? 68.841 47.971 -71.783 1.00 58.08 1134 VAL F C 1
ATOM 17147 O O . VAL F 1 317 ? 68.549 48.249 -70.619 1.00 58.43 1134 VAL F O 1
ATOM 17151 N N . GLU F 1 318 ? 69.767 48.639 -72.465 1.00 53.28 1135 GLU F N 1
ATOM 17152 C CA . GLU F 1 318 ? 70.464 49.770 -71.856 1.00 51.83 1135 GLU F CA 1
ATOM 17153 C C . GLU F 1 318 ? 69.433 50.736 -71.277 1.00 49.55 1135 GLU F C 1
ATOM 17154 O O . GLU F 1 318 ? 69.559 51.207 -70.148 1.00 46.54 1135 GLU F O 1
ATOM 17160 N N . GLU F 1 319 ? 68.414 51.027 -72.074 1.00 48.31 1136 GLU F N 1
ATOM 17161 C CA . GLU F 1 319 ? 67.341 51.917 -71.672 1.00 51.37 1136 GLU F CA 1
ATOM 17162 C C . GLU F 1 319 ? 66.757 51.488 -70.313 1.00 52.02 1136 GLU F C 1
ATOM 17163 O O . GLU F 1 319 ? 66.579 52.312 -69.412 1.00 52.47 1136 GLU F O 1
ATOM 17169 N N . LEU F 1 320 ? 66.474 50.196 -70.169 1.00 49.51 1137 LEU F N 1
ATOM 17170 C CA . LEU F 1 320 ? 65.912 49.663 -68.935 1.00 47.55 1137 LEU F CA 1
ATOM 17171 C C . LEU F 1 320 ? 66.906 49.642 -67.783 1.00 45.91 1137 LEU F C 1
ATOM 17172 O O . LEU F 1 320 ? 66.586 50.038 -66.663 1.00 48.04 1137 LEU F O 1
ATOM 17177 N N . ILE F 1 321 ? 68.110 49.168 -68.054 1.00 42.04 1138 ILE F N 1
ATOM 17178 C CA . ILE F 1 321 ? 69.115 49.089 -67.020 1.00 42.28 1138 ILE F CA 1
ATOM 17179 C C . ILE F 1 321 ? 69.343 50.467 -66.419 1.00 45.84 1138 ILE F C 1
ATOM 17180 O O . ILE F 1 321 ? 69.342 50.632 -65.191 1.00 44.87 1138 ILE F O 1
ATOM 17185 N N . ALA F 1 322 ? 69.516 51.455 -67.294 1.00 46.61 1139 ALA F N 1
ATOM 17186 C CA . ALA F 1 322 ? 69.736 52.840 -66.882 1.00 46.33 1139 ALA F CA 1
ATOM 17187 C C . ALA F 1 322 ? 68.660 53.319 -65.905 1.00 46.66 1139 ALA F C 1
ATOM 17188 O O . ALA F 1 322 ? 68.971 53.839 -64.829 1.00 46.11 1139 ALA F O 1
ATOM 17190 N N . ARG F 1 323 ? 67.394 53.155 -66.277 1.00 45.58 1140 ARG F N 1
ATOM 17191 C CA . ARG F 1 323 ? 66.328 53.589 -65.392 1.00 46.37 1140 ARG F CA 1
ATOM 17192 C C . ARG F 1 323 ? 66.411 52.890 -64.041 1.00 44.77 1140 ARG F C 1
ATOM 17193 O O . ARG F 1 323 ? 66.283 53.536 -63.004 1.00 47.27 1140 ARG F O 1
ATOM 17201 N N . LEU F 1 324 ? 66.627 51.576 -64.053 1.00 41.95 1141 LEU F N 1
ATOM 17202 C CA . LEU F 1 324 ? 66.718 50.811 -62.817 1.00 41.57 1141 LEU F CA 1
ATOM 17203 C C . LEU F 1 324 ? 67.882 51.236 -61.941 1.00 39.75 1141 LEU F C 1
ATOM 17204 O O . LEU F 1 324 ? 67.713 51.527 -60.769 1.00 42.91 1141 LEU F O 1
ATOM 17209 N N . ALA F 1 325 ? 69.074 51.264 -62.507 1.00 39.38 1142 ALA F N 1
ATOM 17210 C CA . ALA F 1 325 ? 70.240 51.651 -61.739 1.00 38.03 1142 ALA F CA 1
ATOM 17211 C C . ALA F 1 325 ? 70.076 53.041 -61.108 1.00 41.59 1142 ALA F C 1
ATOM 17212 O O . ALA F 1 325 ? 70.647 53.322 -60.049 1.00 43.65 1142 ALA F O 1
ATOM 17214 N N . GLN F 1 326 ? 69.295 53.908 -61.744 1.00 40.58 1143 GLN F N 1
ATOM 17215 C CA . GLN F 1 326 ? 69.103 55.249 -61.213 1.00 44.35 1143 GLN F CA 1
ATOM 17216 C C . GLN F 1 326 ? 68.327 55.325 -59.902 1.00 43.91 1143 GLN F C 1
ATOM 17217 O O . GLN F 1 326 ? 68.818 55.909 -58.941 1.00 44.80 1143 GLN F O 1
ATOM 17223 N N . LYS F 1 327 ? 67.133 54.735 -59.847 1.00 41.90 1144 LYS F N 1
ATOM 17224 C CA . LYS F 1 327 ? 66.324 54.816 -58.630 1.00 42.27 1144 LYS F CA 1
ATOM 17225 C C . LYS F 1 327 ? 65.958 53.525 -57.902 1.00 42.71 1144 LYS F C 1
ATOM 17226 O O . LYS F 1 327 ? 65.043 53.533 -57.080 1.00 46.05 1144 LYS F O 1
ATOM 17232 N N . ALA F 1 328 ? 66.665 52.430 -58.164 1.00 41.45 1145 ALA F N 1
ATOM 17233 C CA . ALA F 1 328 ? 66.327 51.160 -57.527 1.00 35.80 1145 ALA F CA 1
ATOM 17234 C C . ALA F 1 328 ? 66.878 50.940 -56.123 1.00 34.67 1145 ALA F C 1
ATOM 17235 O O . ALA F 1 328 ? 66.355 50.108 -55.377 1.00 28.30 1145 ALA F O 1
ATOM 17237 N N . ARG F 1 329 ? 67.926 51.676 -55.758 1.00 36.38 1146 ARG F N 1
ATOM 17238 C CA . ARG F 1 329 ? 68.535 51.516 -54.434 1.00 33.44 1146 ARG F CA 1
ATOM 17239 C C . ARG F 1 329 ? 67.550 51.614 -53.280 1.00 31.29 1146 ARG F C 1
ATOM 17240 O O . ARG F 1 329 ? 67.259 50.630 -52.602 1.00 33.85 1146 ARG F O 1
ATOM 17248 N N . ALA F 1 330 ? 67.042 52.814 -53.051 1.00 29.59 1147 ALA F N 1
ATOM 17249 C CA . ALA F 1 330 ? 66.107 53.031 -51.960 1.00 26.74 1147 ALA F CA 1
ATOM 17250 C C . ALA F 1 330 ? 64.984 51.992 -51.940 1.00 25.55 1147 ALA F C 1
ATOM 17251 O O . ALA F 1 330 ? 64.466 51.666 -50.878 1.00 32.55 1147 ALA F O 1
ATOM 17253 N N . ALA F 1 331 ? 64.619 51.467 -53.107 1.00 25.25 1148 ALA F N 1
ATOM 17254 C CA . ALA F 1 331 ? 63.551 50.475 -53.216 1.00 23.14 1148 ALA F CA 1
ATOM 17255 C C . ALA F 1 331 ? 64.013 49.063 -52.875 1.00 26.11 1148 ALA F C 1
ATOM 17256 O O . ALA F 1 331 ? 63.197 48.152 -52.781 1.00 26.27 1148 ALA F O 1
ATOM 17258 N N . GLY F 1 332 ? 65.319 48.878 -52.714 1.00 25.46 1149 GLY F N 1
ATOM 17259 C CA . GLY F 1 332 ? 65.837 47.570 -52.375 1.00 28.92 1149 GLY F CA 1
ATOM 17260 C C . GLY F 1 332 ? 66.065 46.633 -53.547 1.00 32.90 1149 GLY F C 1
ATOM 17261 O O . GLY F 1 332 ? 66.038 45.414 -53.383 1.00 33.42 1149 GLY F O 1
ATOM 17262 N N . ILE F 1 333 ? 66.294 47.188 -54.732 1.00 34.98 1150 ILE F N 1
ATOM 17263 C CA . ILE F 1 333 ? 66.536 46.377 -55.924 1.00 33.17 1150 ILE F CA 1
ATOM 17264 C C . ILE F 1 333 ? 67.969 46.612 -56.380 1.00 30.71 1150 ILE F C 1
ATOM 17265 O O . ILE F 1 333 ? 68.377 47.755 -56.592 1.00 33.44 1150 ILE F O 1
ATOM 17270 N N . HIS F 1 334 ? 68.742 45.539 -56.519 1.00 30.14 1151 HIS F N 1
ATOM 17271 C CA . HIS F 1 334 ? 70.141 45.692 -56.908 1.00 31.76 1151 HIS F CA 1
ATOM 17272 C C . HIS F 1 334 ? 70.604 44.885 -58.108 1.00 33.42 1151 HIS F C 1
ATOM 17273 O O . HIS F 1 334 ? 70.313 43.695 -58.232 1.00 36.83 1151 HIS F O 1
ATOM 17280 N N . LEU F 1 335 ? 71.347 45.556 -58.981 1.00 34.10 1152 LEU F N 1
ATOM 17281 C CA . LEU F 1 335 ? 71.865 44.959 -60.207 1.00 34.83 1152 LEU F CA 1
ATOM 17282 C C . LEU F 1 335 ? 73.305 44.485 -60.114 1.00 31.23 1152 LEU F C 1
ATOM 17283 O O . LEU F 1 335 ? 74.145 45.133 -59.502 1.00 32.93 1152 LEU F O 1
ATOM 17288 N N . VAL F 1 336 ? 73.579 43.340 -60.720 1.00 30.95 1153 VAL F N 1
ATOM 17289 C CA . VAL F 1 336 ? 74.929 42.785 -60.763 1.00 29.50 1153 VAL F CA 1
ATOM 17290 C C . VAL F 1 336 ? 75.069 42.322 -62.211 1.00 30.48 1153 VAL F C 1
ATOM 17291 O O . VAL F 1 336 ? 74.413 41.369 -62.633 1.00 28.96 1153 VAL F O 1
ATOM 17295 N N . LEU F 1 337 ? 75.893 43.025 -62.979 1.00 29.81 1154 LEU F N 1
ATOM 17296 C CA . LEU F 1 337 ? 76.091 42.695 -64.387 1.00 29.14 1154 LEU F CA 1
ATOM 17297 C C . LEU F 1 337 ? 77.475 42.141 -64.636 1.00 27.79 1154 LEU F C 1
ATOM 17298 O O . LEU F 1 337 ? 78.465 42.853 -64.472 1.00 28.15 1154 LEU F O 1
ATOM 17303 N N . ALA F 1 338 ? 77.543 40.875 -65.037 1.00 28.08 1155 ALA F N 1
ATOM 17304 C CA . ALA F 1 338 ? 78.823 40.232 -65.317 1.00 31.53 1155 ALA F CA 1
ATOM 17305 C C . ALA F 1 338 ? 79.048 40.121 -66.826 1.00 34.42 1155 ALA F C 1
ATOM 17306 O O . ALA F 1 338 ? 78.093 40.100 -67.611 1.00 30.39 1155 ALA F O 1
ATOM 17308 N N . THR F 1 339 ? 80.311 40.059 -67.235 1.00 35.23 1156 THR F N 1
ATOM 17309 C CA . THR F 1 339 ? 80.623 39.931 -68.656 1.00 40.55 1156 THR F CA 1
ATOM 17310 C C . THR F 1 339 ? 82.077 39.569 -68.881 1.00 41.06 1156 THR F C 1
ATOM 17311 O O . THR F 1 339 ? 82.965 40.052 -68.177 1.00 38.50 1156 THR F O 1
ATOM 17315 N N . GLN F 1 340 ? 82.322 38.711 -69.864 1.00 46.38 1157 GLN F N 1
ATOM 17316 C CA . GLN F 1 340 ? 83.692 38.325 -70.165 1.00 52.75 1157 GLN F CA 1
ATOM 17317 C C . GLN F 1 340 ? 84.132 38.834 -71.524 1.00 52.43 1157 GLN F C 1
ATOM 17318 O O . GLN F 1 340 ? 85.065 38.321 -72.129 1.00 53.11 1157 GLN F O 1
ATOM 17324 N N . ARG F 1 341 ? 83.441 39.872 -71.979 1.00 57.25 1158 ARG F N 1
ATOM 17325 C CA . ARG F 1 341 ? 83.742 40.539 -73.240 1.00 60.71 1158 ARG F CA 1
ATOM 17326 C C . ARG F 1 341 ? 83.720 42.037 -72.938 1.00 60.72 1158 ARG F C 1
ATOM 17327 O O . ARG F 1 341 ? 82.811 42.753 -73.349 1.00 61.83 1158 ARG F O 1
ATOM 17335 N N . PRO F 1 342 ? 84.722 42.526 -72.193 1.00 61.78 1159 PRO F N 1
ATOM 17336 C CA . PRO F 1 342 ? 84.824 43.941 -71.828 1.00 62.49 1159 PRO F CA 1
ATOM 17337 C C . PRO F 1 342 ? 85.079 44.814 -73.047 1.00 64.64 1159 PRO F C 1
ATOM 17338 O O . PRO F 1 342 ? 86.221 45.177 -73.314 1.00 68.91 1159 PRO F O 1
ATOM 17342 N N . SER F 1 343 ? 84.031 45.146 -73.790 1.00 65.21 1160 SER F N 1
ATOM 17343 C CA . SER F 1 343 ? 84.192 45.986 -74.975 1.00 65.74 1160 SER F CA 1
ATOM 17344 C C . SER F 1 343 ? 83.366 47.257 -74.822 1.00 64.53 1160 SER F C 1
ATOM 17345 O O . SER F 1 343 ? 82.379 47.275 -74.088 1.00 64.10 1160 SER F O 1
ATOM 17348 N N . VAL F 1 344 ? 83.768 48.319 -75.515 1.00 63.94 1161 VAL F N 1
ATOM 17349 C CA . VAL F 1 344 ? 83.044 49.585 -75.443 1.00 63.79 1161 VAL F CA 1
ATOM 17350 C C . VAL F 1 344 ? 81.613 49.380 -75.947 1.00 63.25 1161 VAL F C 1
ATOM 17351 O O . VAL F 1 344 ? 80.743 50.224 -75.736 1.00 58.92 1161 VAL F O 1
ATOM 17355 N N . ASP F 1 345 ? 81.394 48.247 -76.615 1.00 64.37 1162 ASP F N 1
ATOM 17356 C CA . ASP F 1 345 ? 80.089 47.871 -77.159 1.00 65.36 1162 ASP F CA 1
ATOM 17357 C C . ASP F 1 345 ? 79.181 47.337 -76.056 1.00 64.51 1162 ASP F C 1
ATOM 17358 O O . ASP F 1 345 ? 77.970 47.562 -76.069 1.00 64.31 1162 ASP F O 1
ATOM 17363 N N . VAL F 1 346 ? 79.777 46.612 -75.113 1.00 61.59 1163 VAL F N 1
ATOM 17364 C CA . VAL F 1 346 ? 79.038 46.035 -73.998 1.00 55.26 1163 VAL F CA 1
ATOM 17365 C C . VAL F 1 346 ? 78.993 47.049 -72.864 1.00 52.72 1163 VAL F C 1
ATOM 17366 O O . VAL F 1 346 ? 77.922 47.492 -72.456 1.00 49.31 1163 VAL F O 1
ATOM 17370 N N . ILE F 1 347 ? 80.170 47.411 -72.360 1.00 50.93 1164 ILE F N 1
ATOM 17371 C CA . ILE F 1 347 ? 80.273 48.374 -71.274 1.00 49.86 1164 ILE F CA 1
ATOM 17372 C C . ILE F 1 347 ? 80.131 49.771 -71.863 1.00 50.05 1164 ILE F C 1
ATOM 17373 O O . ILE F 1 347 ? 81.081 50.554 -71.858 1.00 49.88 1164 ILE F O 1
ATOM 17378 N N . THR F 1 348 ? 78.940 50.076 -72.369 1.00 48.22 1165 THR F N 1
ATOM 17379 C CA . THR F 1 348 ? 78.672 51.369 -72.983 1.00 48.31 1165 THR F CA 1
ATOM 17380 C C . THR F 1 348 ? 78.555 52.509 -71.988 1.00 50.16 1165 THR F C 1
ATOM 17381 O O . THR F 1 348 ? 78.527 52.291 -70.777 1.00 50.51 1165 THR F O 1
ATOM 17385 N N . GLY F 1 349 ? 78.464 53.726 -72.523 1.00 49.95 1166 GLY F N 1
ATOM 17386 C CA . GLY F 1 349 ? 78.357 54.916 -71.695 1.00 47.89 1166 GLY F CA 1
ATOM 17387 C C . GLY F 1 349 ? 77.175 54.929 -70.744 1.00 47.95 1166 GLY F C 1
ATOM 17388 O O . GLY F 1 349 ? 77.307 55.332 -69.588 1.00 48.06 1166 GLY F O 1
ATOM 17389 N N . LEU F 1 350 ? 76.008 54.511 -71.221 1.00 48.93 1167 LEU F N 1
ATOM 17390 C CA . LEU F 1 350 ? 74.832 54.481 -70.361 1.00 47.91 1167 LEU F CA 1
ATOM 17391 C C . LEU F 1 350 ? 75.028 53.457 -69.255 1.00 50.24 1167 LEU F C 1
ATOM 17392 O O . LEU F 1 350 ? 74.642 53.684 -68.112 1.00 53.34 1167 LEU F O 1
ATOM 17397 N N . ILE F 1 351 ? 75.624 52.321 -69.592 1.00 48.95 1168 ILE F N 1
ATOM 17398 C CA . ILE F 1 351 ? 75.865 51.303 -68.588 1.00 46.91 1168 ILE F CA 1
ATOM 17399 C C . ILE F 1 351 ? 76.742 51.915 -67.497 1.00 47.96 1168 ILE F C 1
ATOM 17400 O O . ILE F 1 351 ? 76.327 52.029 -66.343 1.00 46.33 1168 ILE F O 1
ATOM 17405 N N . LYS F 1 352 ? 77.944 52.335 -67.880 1.00 49.76 1169 LYS F N 1
ATOM 17406 C CA . LYS F 1 352 ? 78.901 52.908 -66.938 1.00 54.67 1169 LYS F CA 1
ATOM 17407 C C . LYS F 1 352 ? 78.313 54.046 -66.119 1.00 57.12 1169 LYS F C 1
ATOM 17408 O O . LYS F 1 352 ? 78.490 54.113 -64.902 1.00 57.07 1169 LYS F O 1
ATOM 17414 N N . ALA F 1 353 ? 77.601 54.936 -66.790 1.00 60.14 1170 ALA F N 1
ATOM 17415 C CA . ALA F 1 353 ? 77.004 56.080 -66.125 1.00 63.86 1170 ALA F CA 1
ATOM 17416 C C . ALA F 1 353 ? 76.085 55.698 -64.971 1.00 62.58 1170 ALA F C 1
ATOM 17417 O O . ALA F 1 353 ? 75.913 56.465 -64.024 1.00 61.66 1170 ALA F O 1
ATOM 17419 N N . ASN F 1 354 ? 75.509 54.506 -65.034 1.00 64.39 1171 ASN F N 1
ATOM 17420 C CA . ASN F 1 354 ? 74.583 54.088 -63.989 1.00 64.66 1171 ASN F CA 1
ATOM 17421 C C . ASN F 1 354 ? 75.139 53.152 -62.910 1.00 61.36 1171 ASN F C 1
ATOM 17422 O O . ASN F 1 354 ? 74.725 53.226 -61.751 1.00 58.11 1171 ASN F O 1
ATOM 17427 N N . ILE F 1 355 ? 76.070 52.276 -63.276 1.00 58.33 1172 ILE F N 1
ATOM 17428 C CA . ILE F 1 355 ? 76.646 51.355 -62.300 1.00 51.55 1172 ILE F CA 1
ATOM 17429 C C . ILE F 1 355 ? 77.974 51.907 -61.773 1.00 49.43 1172 ILE F C 1
ATOM 17430 O O . ILE F 1 355 ? 79.016 51.771 -62.406 1.00 49.01 1172 ILE F O 1
ATOM 17435 N N . PRO F 1 356 ? 77.943 52.541 -60.592 1.00 50.46 1173 PRO F N 1
ATOM 17436 C CA . PRO F 1 356 ? 79.114 53.138 -59.935 1.00 49.20 1173 PRO F CA 1
ATOM 17437 C C . PRO F 1 356 ? 80.193 52.158 -59.476 1.00 46.00 1173 PRO F C 1
ATOM 17438 O O . PRO F 1 356 ? 81.384 52.422 -59.641 1.00 46.58 1173 PRO F O 1
ATOM 17442 N N . THR F 1 357 ? 79.793 51.041 -58.884 1.00 41.92 1174 THR F N 1
ATOM 17443 C CA . THR F 1 357 ? 80.793 50.081 -58.435 1.00 40.48 1174 THR F CA 1
ATOM 17444 C C . THR F 1 357 ? 81.189 49.126 -59.556 1.00 38.38 1174 THR F C 1
ATOM 17445 O O . THR F 1 357 ? 80.335 48.615 -60.284 1.00 31.31 1174 THR F O 1
ATOM 17449 N N . ARG F 1 358 ? 82.492 48.899 -59.694 1.00 37.76 1175 ARG F N 1
ATOM 17450 C CA . ARG F 1 358 ? 82.998 48.023 -60.736 1.00 43.05 1175 ARG F CA 1
ATOM 17451 C C . ARG F 1 358 ? 84.136 47.134 -60.258 1.00 43.68 1175 ARG F C 1
ATOM 17452 O O . ARG F 1 358 ? 84.997 47.576 -59.500 1.00 43.29 1175 ARG F O 1
ATOM 17460 N N . ILE F 1 359 ? 84.120 45.874 -60.692 1.00 44.37 1176 ILE F N 1
ATOM 17461 C CA . ILE F 1 359 ? 85.172 44.913 -60.343 1.00 42.89 1176 ILE F CA 1
ATOM 17462 C C . ILE F 1 359 ? 85.758 44.359 -61.630 1.00 44.12 1176 ILE F C 1
ATOM 17463 O O . ILE F 1 359 ? 85.041 43.829 -62.482 1.00 44.99 1176 ILE F O 1
ATOM 17468 N N . ALA F 1 360 ? 87.066 44.482 -61.782 1.00 42.75 1177 ALA F N 1
ATOM 17469 C CA . ALA F 1 360 ? 87.694 43.990 -62.990 1.00 40.38 1177 ALA F CA 1
ATOM 17470 C C . ALA F 1 360 ? 88.689 42.894 -62.687 1.00 39.08 1177 ALA F C 1
ATOM 17471 O O . ALA F 1 360 ? 89.703 43.132 -62.048 1.00 41.31 1177 ALA F O 1
ATOM 17473 N N . PHE F 1 361 ? 88.391 41.680 -63.124 1.00 40.26 1178 PHE F N 1
ATOM 17474 C CA . PHE F 1 361 ? 89.332 40.598 -62.915 1.00 43.15 1178 PHE F CA 1
ATOM 17475 C C . PHE F 1 361 ? 90.366 40.768 -64.026 1.00 45.21 1178 PHE F C 1
ATOM 17476 O O . PHE F 1 361 ? 90.226 41.659 -64.879 1.00 45.10 1178 PHE F O 1
ATOM 17484 N N . THR F 1 362 ? 91.405 39.943 -64.016 1.00 43.95 1179 THR F N 1
ATOM 17485 C CA . THR F 1 362 ? 92.453 40.065 -65.017 1.00 45.61 1179 THR F CA 1
ATOM 17486 C C . THR F 1 362 ? 91.913 40.192 -66.439 1.00 47.70 1179 THR F C 1
ATOM 17487 O O . THR F 1 362 ? 91.080 39.388 -66.873 1.00 46.58 1179 THR F O 1
ATOM 17491 N N . VAL F 1 363 ? 92.380 41.214 -67.152 1.00 48.46 1180 VAL F N 1
ATOM 17492 C CA . VAL F 1 363 ? 91.974 41.438 -68.534 1.00 53.16 1180 VAL F CA 1
ATOM 17493 C C . VAL F 1 363 ? 93.210 41.310 -69.414 1.00 56.00 1180 VAL F C 1
ATOM 17494 O O . VAL F 1 363 ? 94.336 41.283 -68.910 1.00 55.82 1180 VAL F O 1
ATOM 17498 N N . SER F 1 364 ? 93.001 41.239 -70.725 1.00 59.87 1181 SER F N 1
ATOM 17499 C CA . SER F 1 364 ? 94.103 41.068 -71.667 1.00 61.51 1181 SER F CA 1
ATOM 17500 C C . SER F 1 364 ? 94.875 42.321 -72.076 1.00 60.65 1181 SER F C 1
ATOM 17501 O O . SER F 1 364 ? 96.092 42.259 -72.255 1.00 61.66 1181 SER F O 1
ATOM 17504 N N . SER F 1 365 ? 94.187 43.449 -72.229 1.00 60.72 1182 SER F N 1
ATOM 17505 C CA . SER F 1 365 ? 94.862 44.688 -72.623 1.00 61.12 1182 SER F CA 1
ATOM 17506 C C . SER F 1 365 ? 94.514 45.844 -71.703 1.00 62.78 1182 SER F C 1
ATOM 17507 O O . SER F 1 365 ? 93.731 45.686 -70.771 1.00 64.86 1182 SER F O 1
ATOM 17510 N N . LYS F 1 366 ? 95.100 47.008 -71.963 1.00 65.80 1183 LYS F N 1
ATOM 17511 C CA . LYS F 1 366 ? 94.827 48.181 -71.143 1.00 68.15 1183 LYS F CA 1
ATOM 17512 C C . LYS F 1 366 ? 93.519 48.852 -71.531 1.00 67.90 1183 LYS F C 1
ATOM 17513 O O . LYS F 1 366 ? 92.828 49.408 -70.678 1.00 68.31 1183 LYS F O 1
ATOM 17519 N N . ILE F 1 367 ? 93.170 48.803 -72.813 1.00 66.80 1184 ILE F N 1
ATOM 17520 C CA . ILE F 1 367 ? 91.927 49.427 -73.241 1.00 67.00 1184 ILE F CA 1
ATOM 17521 C C . ILE F 1 367 ? 90.747 48.683 -72.628 1.00 66.58 1184 ILE F C 1
ATOM 17522 O O . ILE F 1 367 ? 89.685 49.261 -72.408 1.00 66.04 1184 ILE F O 1
ATOM 17527 N N . ASP F 1 368 ? 90.930 47.398 -72.347 1.00 66.07 1185 ASP F N 1
ATOM 17528 C CA . ASP F 1 368 ? 89.864 46.620 -71.728 1.00 66.25 1185 ASP F CA 1
ATOM 17529 C C . ASP F 1 368 ? 89.727 47.062 -70.266 1.00 63.06 1185 ASP F C 1
ATOM 17530 O O . ASP F 1 368 ? 88.622 47.254 -69.762 1.00 61.57 1185 ASP F O 1
ATOM 17535 N N . SER F 1 369 ? 90.856 47.239 -69.592 1.00 60.14 1186 SER F N 1
ATOM 17536 C CA . SER F 1 369 ? 90.835 47.660 -68.200 1.00 58.14 1186 SER F CA 1
ATOM 17537 C C . SER F 1 369 ? 90.200 49.043 -68.085 1.00 60.36 1186 SER F C 1
ATOM 17538 O O . SER F 1 369 ? 89.353 49.275 -67.221 1.00 58.36 1186 SER F O 1
ATOM 17541 N N . ARG F 1 370 ? 90.610 49.960 -68.959 1.00 62.03 1187 ARG F N 1
ATOM 17542 C CA . ARG F 1 370 ? 90.063 51.312 -68.953 1.00 63.88 1187 ARG F CA 1
ATOM 17543 C C . ARG F 1 370 ? 88.573 51.276 -69.237 1.00 65.45 1187 ARG F C 1
ATOM 17544 O O . ARG F 1 370 ? 87.818 52.090 -68.713 1.00 68.37 1187 ARG F O 1
ATOM 17552 N N . THR F 1 371 ? 88.145 50.334 -70.070 1.00 65.83 1188 THR F N 1
ATOM 17553 C CA . THR F 1 371 ? 86.728 50.220 -70.379 1.00 65.37 1188 THR F CA 1
ATOM 17554 C C . THR F 1 371 ? 85.980 49.841 -69.103 1.00 65.13 1188 THR F C 1
ATOM 17555 O O . THR F 1 371 ? 84.879 50.331 -68.854 1.00 65.77 1188 THR F O 1
ATOM 17559 N N . ILE F 1 372 ? 86.589 48.986 -68.285 1.00 64.18 1189 ILE F N 1
ATOM 17560 C CA . ILE F 1 372 ? 85.954 48.553 -67.044 1.00 63.31 1189 ILE F CA 1
ATOM 17561 C C . ILE F 1 372 ? 86.094 49.554 -65.900 1.00 62.57 1189 ILE F C 1
ATOM 17562 O O . ILE F 1 372 ? 85.104 49.924 -65.278 1.00 63.81 1189 ILE F O 1
ATOM 17567 N N . LEU F 1 373 ? 87.319 49.992 -65.624 1.00 61.56 1190 LEU F N 1
ATOM 17568 C CA . LEU F 1 373 ? 87.566 50.913 -64.513 1.00 62.14 1190 LEU F CA 1
ATOM 17569 C C . LEU F 1 373 ? 87.885 52.357 -64.915 1.00 66.42 1190 LEU F C 1
ATOM 17570 O O . LEU F 1 373 ? 88.094 53.209 -64.044 1.00 68.49 1190 LEU F O 1
ATOM 17575 N N . ASP F 1 374 ? 87.920 52.640 -66.215 1.00 68.16 1191 ASP F N 1
ATOM 17576 C CA . ASP F 1 374 ? 88.252 53.987 -66.669 1.00 70.46 1191 ASP F CA 1
ATOM 17577 C C . ASP F 1 374 ? 89.635 54.283 -66.118 1.00 71.36 1191 ASP F C 1
ATOM 17578 O O . ASP F 1 374 ? 89.913 55.391 -65.652 1.00 71.36 1191 ASP F O 1
ATOM 17583 N N . GLN F 1 375 ? 90.488 53.259 -66.177 1.00 71.20 1192 GLN F N 1
ATOM 17584 C CA . GLN F 1 375 ? 91.863 53.318 -65.682 1.00 70.42 1192 GLN F CA 1
ATOM 17585 C C . GLN F 1 375 ? 92.530 51.962 -65.927 1.00 69.63 1192 GLN F C 1
ATOM 17586 O O . GLN F 1 375 ? 91.866 50.926 -65.923 1.00 70.43 1192 GLN F O 1
ATOM 17592 N N . ALA F 1 376 ? 93.838 51.970 -66.146 1.00 67.80 1193 ALA F N 1
ATOM 17593 C CA . ALA F 1 376 ? 94.567 50.732 -66.393 1.00 66.94 1193 ALA F CA 1
ATOM 17594 C C . ALA F 1 376 ? 94.878 50.035 -65.078 1.00 66.89 1193 ALA F C 1
ATOM 17595 O O . ALA F 1 376 ? 94.626 50.583 -64.007 1.00 67.47 1193 ALA F O 1
ATOM 17597 N N . GLY F 1 377 ? 95.425 48.824 -65.167 1.00 67.52 1194 GLY F N 1
ATOM 17598 C CA . GLY F 1 377 ? 95.771 48.073 -63.971 1.00 65.19 1194 GLY F CA 1
ATOM 17599 C C . GLY F 1 377 ? 95.302 46.630 -63.976 1.00 64.34 1194 GLY F C 1
ATOM 17600 O O . GLY F 1 377 ? 96.024 45.742 -63.525 1.00 62.51 1194 GLY F O 1
ATOM 17601 N N . ALA F 1 378 ? 94.097 46.393 -64.491 1.00 62.95 1195 ALA F N 1
ATOM 17602 C CA . ALA F 1 378 ? 93.524 45.053 -64.537 1.00 62.30 1195 ALA F CA 1
ATOM 17603 C C . ALA F 1 378 ? 94.327 44.095 -65.400 1.00 63.48 1195 ALA F C 1
ATOM 17604 O O . ALA F 1 378 ? 94.370 42.896 -65.125 1.00 64.99 1195 ALA F O 1
ATOM 17606 N N . GLU F 1 379 ? 94.958 44.615 -66.447 1.00 64.28 1196 GLU F N 1
ATOM 17607 C CA . GLU F 1 379 ? 95.760 43.776 -67.328 1.00 64.61 1196 GLU F CA 1
ATOM 17608 C C . GLU F 1 379 ? 97.108 43.438 -66.701 1.00 64.38 1196 GLU F C 1
ATOM 17609 O O . GLU F 1 379 ? 97.992 42.908 -67.366 1.00 66.09 1196 GLU F O 1
ATOM 17615 N N . SER F 1 380 ? 97.263 43.746 -65.418 1.00 63.97 1197 SER F N 1
ATOM 17616 C CA . SER F 1 380 ? 98.504 43.457 -64.715 1.00 61.66 1197 SER F CA 1
ATOM 17617 C C . SER F 1 380 ? 98.219 42.525 -63.559 1.00 60.66 1197 SER F C 1
ATOM 17618 O O . SER F 1 380 ? 99.020 42.406 -62.637 1.00 64.27 1197 SER F O 1
ATOM 17621 N N . LEU F 1 381 ? 97.069 41.866 -63.610 1.00 58.49 1198 LEU F N 1
ATOM 17622 C CA . LEU F 1 381 ? 96.679 40.947 -62.553 1.00 57.74 1198 LEU F CA 1
ATOM 17623 C C . LEU F 1 381 ? 97.143 39.506 -62.810 1.00 57.53 1198 LEU F C 1
ATOM 17624 O O . LEU F 1 381 ? 97.359 39.098 -63.953 1.00 56.71 1198 LEU F O 1
ATOM 17629 N N . LEU F 1 382 ? 97.284 38.738 -61.734 1.00 55.04 1199 LEU F N 1
ATOM 17630 C CA . LEU F 1 382 ? 97.767 37.365 -61.822 1.00 54.77 1199 LEU F CA 1
ATOM 17631 C C . LEU F 1 382 ? 96.686 36.295 -61.962 1.00 54.21 1199 LEU F C 1
ATOM 17632 O O . LEU F 1 382 ? 96.894 35.142 -61.580 1.00 54.19 1199 LEU F O 1
ATOM 17637 N N . GLY F 1 383 ? 95.539 36.674 -62.516 1.00 54.28 1200 GLY F N 1
ATOM 17638 C CA . GLY F 1 383 ? 94.449 35.727 -62.694 1.00 52.11 1200 GLY F CA 1
ATOM 17639 C C . GLY F 1 383 ? 93.998 35.017 -61.428 1.00 53.68 1200 GLY F C 1
ATOM 17640 O O . GLY F 1 383 ? 94.375 35.392 -60.319 1.00 50.89 1200 GLY F O 1
ATOM 17641 N N . MET F 1 384 ? 93.174 33.987 -61.605 1.00 57.47 1201 MET F N 1
ATOM 17642 C CA . MET F 1 384 ? 92.648 33.187 -60.500 1.00 58.69 1201 MET F CA 1
ATOM 17643 C C . MET F 1 384 ? 91.997 33.998 -59.387 1.00 57.52 1201 MET F C 1
ATOM 17644 O O . MET F 1 384 ? 92.242 33.748 -58.202 1.00 56.75 1201 MET F O 1
ATOM 17649 N N . GLY F 1 385 ? 91.173 34.970 -59.761 1.00 56.75 1202 GLY F N 1
ATOM 17650 C CA . GLY F 1 385 ? 90.497 35.779 -58.759 1.00 54.99 1202 GLY F CA 1
ATOM 17651 C C . GLY F 1 385 ? 91.161 37.092 -58.387 1.00 51.58 1202 GLY F C 1
ATOM 17652 O O . GLY F 1 385 ? 90.594 37.884 -57.633 1.00 48.95 1202 GLY F O 1
ATOM 17653 N N . ASP F 1 386 ? 92.372 37.313 -58.884 1.00 51.15 1203 ASP F N 1
ATOM 17654 C CA . ASP F 1 386 ? 93.080 38.558 -58.619 1.00 50.67 1203 ASP F CA 1
ATOM 17655 C C . ASP F 1 386 ? 92.169 39.624 -59.230 1.00 51.90 1203 ASP F C 1
ATOM 17656 O O . ASP F 1 386 ? 91.761 39.506 -60.392 1.00 52.54 1203 ASP F O 1
ATOM 17661 N N . MET F 1 387 ? 91.836 40.657 -58.465 1.00 50.12 1204 MET F N 1
ATOM 17662 C CA . MET F 1 387 ? 90.934 41.676 -58.990 1.00 48.66 1204 MET F CA 1
ATOM 17663 C C . MET F 1 387 ? 91.204 43.091 -58.507 1.00 48.16 1204 MET F C 1
ATOM 17664 O O . MET F 1 387 ? 91.950 43.317 -57.541 1.00 45.39 1204 MET F O 1
ATOM 17669 N N . LEU F 1 388 ? 90.574 44.034 -59.202 1.00 45.00 1205 LEU F N 1
ATOM 17670 C CA . LEU F 1 388 ? 90.661 45.443 -58.875 1.00 48.48 1205 LEU F CA 1
ATOM 17671 C C . LEU F 1 388 ? 89.250 45.956 -58.623 1.00 49.37 1205 LEU F C 1
ATOM 17672 O O . LEU F 1 388 ? 88.436 46.058 -59.543 1.00 49.63 1205 LEU F O 1
ATOM 17677 N N . TYR F 1 389 ? 88.970 46.263 -57.364 1.00 50.55 1206 TYR F N 1
ATOM 17678 C CA . TYR F 1 389 ? 87.662 46.759 -56.952 1.00 54.76 1206 TYR F CA 1
ATOM 17679 C C . TYR F 1 389 ? 87.614 48.284 -57.020 1.00 55.27 1206 TYR F C 1
ATOM 17680 O O . TYR F 1 389 ? 88.495 48.959 -56.503 1.00 58.31 1206 TYR F O 1
ATOM 17689 N N . SER F 1 390 ? 86.589 48.830 -57.657 1.00 57.56 1207 SER F N 1
ATOM 17690 C CA . SER F 1 390 ? 86.465 50.276 -57.762 1.00 59.99 1207 SER F CA 1
ATOM 17691 C C . SER F 1 390 ? 85.112 50.756 -57.239 1.00 64.41 1207 SER F C 1
ATOM 17692 O O . SER F 1 390 ? 84.099 50.641 -57.927 1.00 67.34 1207 SER F O 1
ATOM 17695 N N . GLY F 1 391 ? 85.100 51.288 -56.018 1.00 68.74 1208 GLY F N 1
ATOM 17696 C CA . GLY F 1 391 ? 83.867 51.783 -55.424 1.00 72.12 1208 GLY F CA 1
ATOM 17697 C C . GLY F 1 391 ? 83.418 53.113 -56.009 1.00 74.45 1208 GLY F C 1
ATOM 17698 O O . GLY F 1 391 ? 84.138 53.704 -56.814 1.00 75.82 1208 GLY F O 1
ATOM 17699 N N . PRO F 1 392 ? 82.230 53.612 -55.627 1.00 76.86 1209 PRO F N 1
ATOM 17700 C CA . PRO F 1 392 ? 81.697 54.887 -56.131 1.00 79.84 1209 PRO F CA 1
ATOM 17701 C C . PRO F 1 392 ? 82.187 56.118 -55.368 1.00 81.45 1209 PRO F C 1
ATOM 17702 O O . PRO F 1 392 ? 82.219 57.231 -55.906 1.00 79.97 1209 PRO F O 1
ATOM 17706 N N . ASN F 1 393 ? 82.566 55.905 -54.111 1.00 82.42 1210 ASN F N 1
ATOM 17707 C CA . ASN F 1 393 ? 83.027 56.982 -53.249 1.00 81.25 1210 ASN F CA 1
ATOM 17708 C C . ASN F 1 393 ? 84.539 57.144 -53.227 1.00 80.64 1210 ASN F C 1
ATOM 17709 O O . ASN F 1 393 ? 85.101 57.577 -52.220 1.00 83.78 1210 ASN F O 1
ATOM 17714 N N . SER F 1 394 ? 85.194 56.798 -54.333 1.00 78.27 1211 SER F N 1
ATOM 17715 C CA . SER F 1 394 ? 86.649 56.924 -54.440 1.00 75.66 1211 SER F CA 1
ATOM 17716 C C . SER F 1 394 ? 87.116 56.656 -55.867 1.00 74.11 1211 SER F C 1
ATOM 17717 O O . SER F 1 394 ? 86.560 55.807 -56.566 1.00 72.68 1211 SER F O 1
ATOM 17720 N N . THR F 1 395 ? 88.143 57.387 -56.292 1.00 71.26 1212 THR F N 1
ATOM 17721 C CA . THR F 1 395 ? 88.687 57.245 -57.637 1.00 68.52 1212 THR F CA 1
ATOM 17722 C C . THR F 1 395 ? 89.849 56.264 -57.658 1.00 67.73 1212 THR F C 1
ATOM 17723 O O . THR F 1 395 ? 90.328 55.872 -58.722 1.00 68.95 1212 THR F O 1
ATOM 17727 N N . LEU F 1 396 ? 90.303 55.866 -56.478 1.00 66.17 1213 LEU F N 1
ATOM 17728 C CA . LEU F 1 396 ? 91.408 54.927 -56.382 1.00 62.63 1213 LEU F CA 1
ATOM 17729 C C . LEU F 1 396 ? 90.881 53.493 -56.262 1.00 60.04 1213 LEU F C 1
ATOM 17730 O O . LEU F 1 396 ? 90.076 53.189 -55.376 1.00 61.41 1213 LEU F O 1
ATOM 17735 N N . PRO F 1 397 ? 91.294 52.600 -57.179 1.00 54.70 1214 PRO F N 1
ATOM 17736 C CA . PRO F 1 397 ? 90.838 51.209 -57.115 1.00 49.81 1214 PRO F CA 1
ATOM 17737 C C . PRO F 1 397 ? 91.627 50.429 -56.061 1.00 47.21 1214 PRO F C 1
ATOM 17738 O O . PRO F 1 397 ? 92.787 50.722 -55.807 1.00 50.16 1214 PRO F O 1
ATOM 17742 N N . VAL F 1 398 ? 90.982 49.446 -55.447 1.00 45.28 1215 VAL F N 1
ATOM 17743 C CA . VAL F 1 398 ? 91.598 48.622 -54.418 1.00 40.43 1215 VAL F CA 1
ATOM 17744 C C . VAL F 1 398 ? 91.772 47.190 -54.916 1.00 41.00 1215 VAL F C 1
ATOM 17745 O O . VAL F 1 398 ? 90.800 46.524 -55.291 1.00 39.71 1215 VAL F O 1
ATOM 17749 N N . ARG F 1 399 ? 93.012 46.717 -54.924 1.00 39.35 1216 ARG F N 1
ATOM 17750 C CA . ARG F 1 399 ? 93.283 45.360 -55.364 1.00 40.13 1216 ARG F CA 1
ATOM 17751 C C . ARG F 1 399 ? 92.705 44.420 -54.330 1.00 40.70 1216 ARG F C 1
ATOM 17752 O O . ARG F 1 399 ? 92.625 44.757 -53.154 1.00 41.55 1216 ARG F O 1
ATOM 17760 N N . VAL F 1 400 ? 92.282 43.248 -54.777 1.00 40.19 1217 VAL F N 1
ATOM 17761 C CA . VAL F 1 400 ? 91.717 42.263 -53.876 1.00 40.08 1217 VAL F CA 1
ATOM 17762 C C . VAL F 1 400 ? 91.885 40.901 -54.511 1.00 40.55 1217 VAL F C 1
ATOM 17763 O O . VAL F 1 400 ? 91.647 40.742 -55.704 1.00 40.35 1217 VAL F O 1
ATOM 17767 N N . HIS F 1 401 ? 92.313 39.926 -53.717 1.00 42.31 1218 HIS F N 1
ATOM 17768 C CA . HIS F 1 401 ? 92.494 38.573 -54.218 1.00 45.16 1218 HIS F CA 1
ATOM 17769 C C . HIS F 1 401 ? 91.192 37.859 -53.910 1.00 46.15 1218 HIS F C 1
ATOM 17770 O O . HIS F 1 401 ? 90.873 37.597 -52.753 1.00 47.35 1218 HIS F O 1
ATOM 17777 N N . GLY F 1 402 ? 90.434 37.572 -54.963 1.00 45.94 1219 GLY F N 1
ATOM 17778 C CA . GLY F 1 402 ? 89.144 36.932 -54.808 1.00 47.27 1219 GLY F CA 1
ATOM 17779 C C . GLY F 1 402 ? 89.143 35.582 -54.129 1.00 46.70 1219 GLY F C 1
ATOM 17780 O O . GLY F 1 402 ? 90.017 34.756 -54.378 1.00 46.85 1219 GLY F O 1
ATOM 17781 N N . ALA F 1 403 ? 88.153 35.357 -53.271 1.00 46.39 1220 ALA F N 1
ATOM 17782 C CA . ALA F 1 403 ? 88.036 34.090 -52.568 1.00 46.46 1220 ALA F CA 1
ATOM 17783 C C . ALA F 1 403 ? 87.777 32.998 -53.595 1.00 47.28 1220 ALA F C 1
ATOM 17784 O O . ALA F 1 403 ? 87.231 33.263 -54.663 1.00 45.97 1220 ALA F O 1
ATOM 17786 N N . PHE F 1 404 ? 88.179 31.774 -53.272 1.00 49.06 1221 PHE F N 1
ATOM 17787 C CA . PHE F 1 404 ? 87.982 30.647 -54.172 1.00 49.90 1221 PHE F CA 1
ATOM 17788 C C . PHE F 1 404 ? 86.897 29.719 -53.663 1.00 49.89 1221 PHE F C 1
ATOM 17789 O O . PHE F 1 404 ? 86.794 29.469 -52.461 1.00 50.11 1221 PHE F O 1
ATOM 17797 N N . VAL F 1 405 ? 86.095 29.202 -54.588 1.00 49.45 1222 VAL F N 1
ATOM 17798 C CA . VAL F 1 405 ? 85.017 28.281 -54.242 1.00 49.82 1222 VAL F CA 1
ATOM 17799 C C . VAL F 1 405 ? 84.868 27.230 -55.335 1.00 49.97 1222 VAL F C 1
ATOM 17800 O O . VAL F 1 405 ? 84.661 27.554 -56.500 1.00 48.76 1222 VAL F O 1
ATOM 17804 N N . ARG F 1 406 ? 84.997 25.966 -54.948 1.00 54.25 1223 ARG F N 1
ATOM 17805 C CA . ARG F 1 406 ? 84.891 24.853 -55.885 1.00 56.02 1223 ARG F CA 1
ATOM 17806 C C . ARG F 1 406 ? 83.486 24.788 -56.443 1.00 56.59 1223 ARG F C 1
ATOM 17807 O O . ARG F 1 406 ? 82.529 25.152 -55.765 1.00 57.09 1223 ARG F O 1
ATOM 17815 N N . ASP F 1 407 ? 83.364 24.326 -57.683 1.00 57.78 1224 ASP F N 1
ATOM 17816 C CA . ASP F 1 407 ? 82.054 24.196 -58.299 1.00 58.18 1224 ASP F CA 1
ATOM 17817 C C . ASP F 1 407 ? 81.211 23.250 -57.456 1.00 54.84 1224 ASP F C 1
ATOM 17818 O O . ASP F 1 407 ? 79.996 23.402 -57.356 1.00 55.42 1224 ASP F O 1
ATOM 17823 N N . GLN F 1 408 ? 81.873 22.292 -56.820 1.00 55.52 1225 GLN F N 1
ATOM 17824 C CA . GLN F 1 408 ? 81.196 21.312 -55.982 1.00 56.42 1225 GLN F CA 1
ATOM 17825 C C . GLN F 1 408 ? 80.667 21.880 -54.663 1.00 52.38 1225 GLN F C 1
ATOM 17826 O O . GLN F 1 408 ? 79.702 21.362 -54.099 1.00 50.65 1225 GLN F O 1
ATOM 17832 N N . GLU F 1 409 ? 81.302 22.929 -54.160 1.00 48.20 1226 GLU F N 1
ATOM 17833 C CA . GLU F 1 409 ? 80.843 23.529 -52.921 1.00 49.44 1226 GLU F CA 1
ATOM 17834 C C . GLU F 1 409 ? 79.533 24.268 -53.206 1.00 50.50 1226 GLU F C 1
ATOM 17835 O O . GLU F 1 409 ? 78.631 24.334 -52.358 1.00 47.29 1226 GLU F O 1
ATOM 17841 N N . VAL F 1 410 ? 79.425 24.811 -54.415 1.00 49.69 1227 VAL F N 1
ATOM 17842 C CA . VAL F 1 410 ? 78.224 25.527 -54.815 1.00 48.14 1227 VAL F CA 1
ATOM 17843 C C . VAL F 1 410 ? 77.074 24.534 -54.859 1.00 49.84 1227 VAL F C 1
ATOM 17844 O O . VAL F 1 410 ? 75.954 24.858 -54.477 1.00 50.13 1227 VAL F O 1
ATOM 17848 N N . HIS F 1 411 ? 77.354 23.323 -55.331 1.00 50.36 1228 HIS F N 1
ATOM 17849 C CA . HIS F 1 411 ? 76.329 22.292 -55.399 1.00 53.16 1228 HIS F CA 1
ATOM 17850 C C . HIS F 1 411 ? 75.911 21.881 -53.995 1.00 51.15 1228 HIS F C 1
ATOM 17851 O O . HIS F 1 411 ? 74.739 21.618 -53.738 1.00 51.88 1228 HIS F O 1
ATOM 17858 N N . ALA F 1 412 ? 76.870 21.828 -53.079 1.00 48.39 1229 ALA F N 1
ATOM 17859 C CA . ALA F 1 412 ? 76.565 21.446 -51.708 1.00 46.41 1229 ALA F CA 1
ATOM 17860 C C . ALA F 1 412 ? 75.633 22.465 -51.054 1.00 42.88 1229 ALA F C 1
ATOM 17861 O O . ALA F 1 412 ? 74.617 22.094 -50.467 1.00 43.47 1229 ALA F O 1
ATOM 17863 N N . VAL F 1 413 ? 75.966 23.748 -51.161 1.00 39.06 1230 VAL F N 1
ATOM 17864 C CA . VAL F 1 413 ? 75.123 24.780 -50.570 1.00 37.04 1230 VAL F CA 1
ATOM 17865 C C . VAL F 1 413 ? 73.757 24.825 -51.267 1.00 37.42 1230 VAL F C 1
ATOM 17866 O O . VAL F 1 413 ? 72.720 24.888 -50.610 1.00 39.64 1230 VAL F O 1
ATOM 17870 N N . VAL F 1 414 ? 73.741 24.776 -52.592 1.00 34.95 1231 VAL F N 1
ATOM 17871 C CA . VAL F 1 414 ? 72.470 24.795 -53.300 1.00 37.46 1231 VAL F CA 1
ATOM 17872 C C . VAL F 1 414 ? 71.607 23.622 -52.845 1.00 41.27 1231 VAL F C 1
ATOM 17873 O O . VAL F 1 414 ? 70.422 23.789 -52.553 1.00 43.19 1231 VAL F O 1
ATOM 17877 N N . GLN F 1 415 ? 72.202 22.434 -52.781 1.00 45.42 1232 GLN F N 1
ATOM 17878 C CA . GLN F 1 415 ? 71.468 21.248 -52.360 1.00 48.23 1232 GLN F CA 1
ATOM 17879 C C . GLN F 1 415 ? 70.947 21.394 -50.946 1.00 48.56 1232 GLN F C 1
ATOM 17880 O O . GLN F 1 415 ? 69.779 21.076 -50.667 1.00 47.68 1232 GLN F O 1
ATOM 17886 N N . ASP F 1 416 ? 71.816 21.874 -50.057 1.00 44.73 1233 ASP F N 1
ATOM 17887 C CA . ASP F 1 416 ? 71.446 22.080 -48.665 1.00 43.15 1233 ASP F CA 1
ATOM 17888 C C . ASP F 1 416 ? 70.231 22.999 -48.542 1.00 41.77 1233 ASP F C 1
ATOM 17889 O O . ASP F 1 416 ? 69.329 22.747 -47.734 1.00 41.46 1233 ASP F O 1
ATOM 17894 N N . TRP F 1 417 ? 70.213 24.060 -49.347 1.00 38.52 1234 TRP F N 1
ATOM 17895 C CA . TRP F 1 417 ? 69.104 25.007 -49.345 1.00 36.71 1234 TRP F CA 1
ATOM 17896 C C . TRP F 1 417 ? 67.833 24.429 -49.961 1.00 37.49 1234 TRP F C 1
ATOM 17897 O O . TRP F 1 417 ? 66.735 24.692 -49.466 1.00 38.19 1234 TRP F O 1
ATOM 17908 N N . LYS F 1 418 ? 67.975 23.650 -51.034 1.00 36.88 1235 LYS F N 1
ATOM 17909 C CA . LYS F 1 418 ? 66.812 23.053 -51.697 1.00 40.93 1235 LYS F CA 1
ATOM 17910 C C . LYS F 1 418 ? 66.048 22.113 -50.757 1.00 40.60 1235 LYS F C 1
ATOM 17911 O O . LYS F 1 418 ? 64.834 21.909 -50.901 1.00 36.93 1235 LYS F O 1
ATOM 17917 N N . ALA F 1 419 ? 66.770 21.556 -49.790 1.00 40.08 1236 ALA F N 1
ATOM 17918 C CA . ALA F 1 419 ? 66.187 20.654 -48.811 1.00 38.52 1236 ALA F CA 1
ATOM 17919 C C . ALA F 1 419 ? 65.188 21.388 -47.909 1.00 41.28 1236 ALA F C 1
ATOM 17920 O O . ALA F 1 419 ? 64.219 20.798 -47.425 1.00 43.69 1236 ALA F O 1
ATOM 17922 N N . ARG F 1 420 ? 65.414 22.682 -47.704 1.00 40.16 1237 ARG F N 1
ATOM 17923 C CA . ARG F 1 420 ? 64.544 23.476 -46.845 1.00 39.12 1237 ARG F CA 1
ATOM 17924 C C . ARG F 1 420 ? 63.243 23.926 -47.490 1.00 39.56 1237 ARG F C 1
ATOM 17925 O O . ARG F 1 420 ? 62.352 24.415 -46.806 1.00 44.88 1237 ARG F O 1
ATOM 17933 N N . GLY F 1 421 ? 63.115 23.769 -48.799 1.00 40.91 1238 GLY F N 1
ATOM 17934 C CA . GLY F 1 421 ? 61.879 24.180 -49.438 1.00 39.42 1238 GLY F CA 1
ATOM 17935 C C . GLY F 1 421 ? 62.097 24.647 -50.853 1.00 40.93 1238 GLY F C 1
ATOM 17936 O O . GLY F 1 421 ? 63.223 24.950 -51.245 1.00 39.88 1238 GLY F O 1
ATOM 17937 N N . ARG F 1 422 ? 61.020 24.705 -51.626 1.00 42.71 1239 ARG F N 1
ATOM 17938 C CA . ARG F 1 422 ? 61.116 25.138 -53.012 1.00 48.13 1239 ARG F CA 1
ATOM 17939 C C . ARG F 1 422 ? 60.619 26.566 -53.223 1.00 47.02 1239 ARG F C 1
ATOM 17940 O O . ARG F 1 422 ? 59.723 27.045 -52.526 1.00 43.80 1239 ARG F O 1
ATOM 17948 N N . PRO F 1 423 ? 61.198 27.263 -54.208 1.00 46.16 1240 PRO F N 1
ATOM 17949 C CA . PRO F 1 423 ? 60.828 28.643 -54.517 1.00 47.22 1240 PRO F CA 1
ATOM 17950 C C . PRO F 1 423 ? 59.350 28.877 -54.750 1.00 46.38 1240 PRO F C 1
ATOM 17951 O O . PRO F 1 423 ? 58.676 28.083 -55.400 1.00 49.29 1240 PRO F O 1
ATOM 17955 N N . GLN F 1 424 ? 58.858 29.979 -54.196 1.00 47.62 1241 GLN F N 1
ATOM 17956 C CA . GLN F 1 424 ? 57.468 30.384 -54.337 1.00 47.12 1241 GLN F CA 1
ATOM 17957 C C . GLN F 1 424 ? 57.502 31.441 -55.433 1.00 44.73 1241 GLN F C 1
ATOM 17958 O O . GLN F 1 424 ? 57.428 32.641 -55.167 1.00 43.15 1241 GLN F O 1
ATOM 17964 N N . TYR F 1 425 ? 57.640 30.967 -56.668 1.00 42.87 1242 TYR F N 1
ATOM 17965 C CA . TYR F 1 425 ? 57.738 31.813 -57.852 1.00 39.26 1242 TYR F CA 1
ATOM 17966 C C . TYR F 1 425 ? 56.691 32.889 -57.984 1.00 39.81 1242 TYR F C 1
ATOM 17967 O O . TYR F 1 425 ? 55.530 32.676 -57.648 1.00 40.20 1242 TYR F O 1
ATOM 17976 N N . VAL F 1 426 ? 57.106 34.049 -58.485 1.00 41.90 1243 VAL F N 1
ATOM 17977 C CA . VAL F 1 426 ? 56.170 35.138 -58.697 1.00 44.87 1243 VAL F CA 1
ATOM 17978 C C . VAL F 1 426 ? 55.768 35.118 -60.158 1.00 47.20 1243 VAL F C 1
ATOM 17979 O O . VAL F 1 426 ? 56.608 35.018 -61.051 1.00 45.80 1243 VAL F O 1
ATOM 17983 N N . ASP F 1 427 ? 54.466 35.212 -60.380 1.00 52.04 1244 ASP F N 1
ATOM 17984 C CA . ASP F 1 427 ? 53.883 35.189 -61.708 1.00 54.32 1244 ASP F CA 1
ATOM 17985 C C . ASP F 1 427 ? 54.040 36.469 -62.514 1.00 52.42 1244 ASP F C 1
ATOM 17986 O O . ASP F 1 427 ? 54.003 37.574 -61.974 1.00 52.19 1244 ASP F O 1
ATOM 17991 N N . GLY F 1 428 ? 54.212 36.297 -63.818 1.00 51.11 1245 GLY F N 1
ATOM 17992 C CA . GLY F 1 428 ? 54.312 37.427 -64.716 1.00 46.31 1245 GLY F CA 1
ATOM 17993 C C . GLY F 1 428 ? 55.634 38.132 -64.860 1.00 44.69 1245 GLY F C 1
ATOM 17994 O O . GLY F 1 428 ? 55.730 39.052 -65.662 1.00 50.43 1245 GLY F O 1
ATOM 17995 N N . ILE F 1 429 ? 56.657 37.726 -64.123 1.00 40.94 1246 ILE F N 1
ATOM 17996 C CA . ILE F 1 429 ? 57.933 38.416 -64.246 1.00 38.29 1246 ILE F CA 1
ATOM 17997 C C . ILE F 1 429 ? 58.461 38.361 -65.675 1.00 38.04 1246 ILE F C 1
ATOM 17998 O O . ILE F 1 429 ? 58.960 39.348 -66.206 1.00 38.61 1246 ILE F O 1
ATOM 18003 N N . THR F 1 430 ? 58.317 37.211 -66.309 1.00 39.87 1247 THR F N 1
ATOM 18004 C CA . THR F 1 430 ? 58.814 37.026 -67.661 1.00 42.44 1247 THR F CA 1
ATOM 18005 C C . THR F 1 430 ? 57.830 37.347 -68.794 1.00 43.78 1247 THR F C 1
ATOM 18006 O O . THR F 1 430 ? 58.234 37.569 -69.941 1.00 40.21 1247 THR F O 1
ATOM 18010 N N . SER F 1 431 ? 56.543 37.391 -68.483 1.00 45.82 1248 SER F N 1
ATOM 18011 C CA . SER F 1 431 ? 55.561 37.684 -69.514 1.00 49.08 1248 SER F CA 1
ATOM 18012 C C . SER F 1 431 ? 55.145 39.147 -69.469 1.00 52.28 1248 SER F C 1
ATOM 18013 O O . SER F 1 431 ? 55.438 39.869 -70.455 1.00 52.34 1248 SER F O 1
ATOM 18016 N N . ASP F 1 432 ? 54.538 39.551 -68.449 1.00 51.07 1249 ASP F N 1
#

Foldseek 3Di:
DDDLVLFDDFPVVPVVVQVVLQVVQVVDVWHWHQPDWAAAQWKIKTWIDTDPPPQLVVVVVVFVVSCVSDPAPTWFWARDDPPDPTIIIITTDPDHGAFALSVLLPDCVLVVDPALQKFWQTAFRHGHTDIDHCLVLVAEEEEAAPQQCQLQRVLRRVVSNLSRDDLLAEAEAAEEQDDCSVVLLAFFQRYQAGHHHHLLLVLLLLVVLLVLQVVLVVQCVVVVHQALVRVQVVQVVCVVVVNFDPDPPDVPGDHRHYQYEYHYAACVVSCVPVNVSVLVSLLSCLPRVSRVRYYYYHYHNPQDCSRLPPSVPVRRFKYKYGAYCDQVSVCSGLVGGGSVRFDGDQWIWIGGNPDSRIGIRRGHGDDPSSSSSSSVVRSVVDGYDHDPRSSD/DDDLVLFDDFPVVPVVVQVLLQVLQVVDVWHWHQPDWAAAQWKIKTWIDTDPPDALVVVVVCFVVSCVSDPAPGWFWARDDPPDPTIIIITTDPDHGAWALSVLCVDCVLVVDPALQKFWFTAFRNGHTDIDGCLQLVAEEEEEADQQCRLQRVLRRVVSSLVRDDLLAEAEAAEDQVCDSCQLLAFFQRYQAGHHHDLLLVLLLLVVLLVLQVVLVVQCVVVVHQALVRSQVVQVVCVVVVNFDADPPDVRTDDRHYQYEYHYAACVVSCVPVNPSNLVSLLSCLVRVSRSRYYYYHYHNPQDCSRLPPSNCVRRAKYKYGAYCDQVSCCSGLVGGGSVRFDGDSWIWIGGNPDNRIGIRRGHGGDPSSSSSSSVVRSVVDGYDHDPRSRD/DDDLVLFDDFPVVPVVVQVLLQVVQVVDVWHWHQPDWAAAQWKIKTWIDTDVPDAQVNVVVVFVVSCVSDPAPTWFWARDDPPDPTIIIITTDPHHGAFALSVLLPDCVLVVDPALQKFWQTAFRRRHTDIDHCLQLVAEEEEAADQQCLLQRVLRRVVSNLSRDDLLAEAEAAEDQDDDRCQLLAFFQRHQAGHHHHLLLVLLLLVVLLVLLVVLVVQCVVVVHQALVRVQVVQVVCVVVVNFDADPVDRDTDDRHYQYEYHYAACVVSCVPVNPSVLVSLLSCLPRVSRHRYYYYHYHNPQDCSRLPPSNCVSRQKYKYGAHCDQVSVCSGLVGGGSVRAPGDQWIWIGGNPDSHIGIRRGHGGDPSSSSSSSVVRSVVHGYDHDPRSSD/DDDLVLFDDFQPVVPVVVQVLLQVVQVVPVWHWHQPDWAAAQWKIKTWIDTDPPDALVVVQVVFVVSCVSDPAPGWFWARDDPPDPTIIIITTDPDHGAWALSVLCVDCVLVVDPALQKFWQTAFRNGHTDIDGCLQLVAEEEEAADFQCRLQRVLRRVVSSLVRDDLLAEAEAAEDQDDCSCQLLAFQQRYQDGHHHHLLLLLLLLVVLLVLQVVLVVQCVVVVHQALVRSQVVQVVCVVVVNFDPDPPDVPGDHRHYQYEYHYEACVVSCVPVNVSVLVSLLSCLVRVSRSRYYYYHYHHPQDCSRLPPSNCVRRFKYKYGAYCDQVSVCSGLVGGGSVRFDGDQWIWIGGNPDNRIGTRRGHGGDPSSSNSSSVVSSVVHGHDHDPRSRD/DDDLVLFDDFPVVPVVVQVVLQVLQVVDVWHWHQPDWAAAQWKIKTWIGTDCVSLVSDPAPFWFWACDDPPDPTTIIIGTDPDHGAFALSVLLVDCVLVVDLQLQKFWQTAFRNGHTDIDGCLQLVAEEEEAADFQCRLQRVLRRVVSSLSRDDLLAEAEAAEDQVPDRCQLLAFQQRYQAGHHHDLLLLLLLLVLLLVLLVVLVVQCVVVVHQALVVVQVVQVVCVVVVNFDADPPPVHTDDRHYQYEYHYAACVCSDVVPHPSNLVSLLSCLVRVSRSRYYYYHYHNPQDCSRLPPSNCVRRQKYKYGAYCDQVSVCSGLVGGRSVRAPGPSFIWIGGNVDNRTTTRRGHGGDPSSSNVSSVVSSVVDGHPHDPDSRD/DDDLVLFDDFPVVPVVVQVLLQVLQVVDVWHWHQPDWAAAQWKIKTWIDTDCVVSCVSDDAPFWFWACDDPPDPTIIIITTDPDHGAFALSVLCVDCVLVVDPALQKFWQTAARNGHTDIDGCLQLVAEEEEAADFQCRLQRVLRRVVSNLSRDDLLAEAEAAEDCPCDRPQLLAQFQNYQAGHHHDLLLLLLLLVLLLVLLVVLVVVCVVVVHFALVRVQVVQVVCVVVVNFDPDPVDVPGDHRHYQYEYHYAACVVSCVVCNPSNLVSLLSCLVRVSRSRYYYYHYHHPQDCSRLPPSNCVRRQKYKYGAYCDQVSVCSGLVGGGSVRAPGPSFIWIGGNVDSHTGTHRGHGGDPSSSSVSSVVSSVVDGYPHDPDSRD

GO terms:
  GO:0016887 ATP hydrolysis activity (F, IDA)
  GO:0036121 double-stranded DNA helicase activity (F, IMP)
  GO:0051301 cell division (P, IMP)
  GO:0005886 plasma membrane (C, EXP)
  GO:0005515 protein binding (F, IPI)
  GO:0015616 DNA translocase activity (F, IDA)
  GO:0005886 plasma membrane (C, IDA)
  GO:0042802 identical protein binding (F, IDA)
  GO:0043565 sequence-specific DNA binding (F, IDA)
  GO:0043565 sequence-specific DNA binding (F, IMP)
  GO:0003677 DNA binding (F, IDA)
  GO:0016020 membrane (C, IDA)
  GO:0007059 chromosome segregation (P, IDA)
  GO:0000920 septum digestion after cytokinesis (P, IMP)
  GO:0045893 positive regulation of DNA-templated transcription (P, IMP)
  GO:0009651 response to salt stress (P, IMP)
  GO:0071236 cellular response to antibiotic (P, IMP)
  GO:0006970 response to osmotic stress (P, IMP)
  GO:0007059 chromosome segregation (P, IMP)
  GO:0043093 FtsZ-dependent cytokinesis (P, IGI)

Sequence (2330 aa):
LPSLDLLTPPTFALEQMARLVEARLADFRIKADVVNYSPGPVITRFELNLAPGVKAARISNLSRDLARSLSTVAVRVVEVIPGKPYVGLELPNKKRQTVYLREVLDNAKFRDNPSPLTVVLGKDIAGEPVVADLAKMPHLLVAGTTGSGASVGVNAMILSMLYKAQPEDVRFIMIDPKMLELSVYEGIPHLLTEVVTDMKDAANALRWCVNEMERRYKLMSALGVRNLAGYNEKIAEADRMMRPIPDPYWHPVLKKEPYIVVLVDEFADLMMTVGKKVEELIARLAQKARAAGIHLVLATQRPSVDVITGLIKANIPTRIAFTVSSKIDSRTILDQAGAESLLGMGDMLYSGPNSTLPVRVHGAFVRDQEVHAVVQDWKARGRPQYVDGITSLPSLDLLTPPTFALEQMARLVEARLADFRIKADVVNYSPGPVITRFELNLAPGVKAARISNLSRDLARSLSTVAVRVVEVIPGKPYVGLELPNKKRQTVYLREVLDNAKFRDNPSPLTVVLGKDIAGEPVVADLAKMPHLLVAGTTGSGASVGVNAMILSMLYKAQPEDVRFIMIDPKMLELSVYEGIPHLLTEVVTDMKDAANALRWCVNEMERRYKLMSALGVRNLAGYNEKIAEADRMMRPIPDPYWHPVLKKEPYIVVLVDEFADLMMTVGKKVEELIARLAQKARAAGIHLVLATQRPSVDVITGLIKANIPTRIAFTVSSKIDSRTILDQAGAESLLGMGDMLYSGPNSTLPVRVHGAFVRDQEVHAVVQDWKARGRPQYVDGITSLPSLDLLTPPTFALEQMARLVEARLADFRIKADVVNYSPGPVITRFELNLAPGVKAARISNLSRDLARSLSTVAVRVVEVIPGKPYVGLELPNKKRQTVYLREVLDNAKFRDNPSPLTVVLGKDIAGEPVVADLAKMPHLLVAGTTGSGASVGVNAMILSMLYKAQPEDVRFIMIDPKMLELSVYEGIPHLLTEVVTDMKDAANALRWCVNEMERRYKLMSALGVRNLAGYNEKIAEADRMMRPIPDPYWHPVLKKEPYIVVLVDEFADLMMTVGKKVEELIARLAQKARAAGIHLVLATQRPSVDVITGLIKANIPTRIAFTVSSKIDSRTILDQAGAESLLGMGDMLYSGPNSTLPVRVHGAFVRDQEVHAVVQDWKARGRPQYVDGITSLPSLDLLTPPPTFALEQMARLVEARLADFRIKADVVNYSPGPVITRFELNLAPGVKAARISNLSRDLARSLSTVAVRVVEVIPGKPYVGLELPNKKRQTVYLREVLDNAKFRDNPSPLTVVLGKDIAGEPVVADLAKMPHLLVAGTTGSGASVGVNAMILSMLYKAQPEDVRFIMIDPKMLELSVYEGIPHLLTEVVTDMKDAANALRWCVNEMERRYKLMSALGVRNLAGYNEKIAEADRMMRPIPDPYWHPVLKKEPYIVVLVDEFADLMMTVGKKVEELIARLAQKARAAGIHLVLATQRPSVDVITGLIKANIPTRIAFTVSSKIDSRTILDQAGAESLLGMGDMLYSGPNSTLPVRVHGAFVRDQEVHAVVQDWKARGRPQYVDGITSLPSLDLLTPPTFALEQMARLVEARLADFRIKADVVNYSPGPVITRFELNLAPDLARSLSTVAVRVVEVIPGKPYVGLELPNKKRQTVYLREVLDNAKFRDNPSPLTVVLGKDIAGEPVVADLAKMPHLLVAGTTGSGASVGVNAMILSMLYKAQPEDVRFIMIDPKMLELSVYEGIPHLLTEVVTDMKDAANALRWCVNEMERRYKLMSALGVRNLAGYNEKIAEADRMMRPIPDPYWHPVLKKEPYIVVLVDEFADLMMTVGKKVEELIARLAQKARAAGIHLVLATQRPSVDVITGLIKANIPTRIAFTVSSKIDSRTILDQAGAESLLGMGDMLYSGPNSTLPVRVHGAFVRDQEVHAVVQDWKARGRPQYVDGITSLPSLDLLTPPTFALEQMARLVEARLADFRIKADVVNYSPGPVITRFELNLAPRDLARSLSTVAVRVVEVIPGKPYVGLELPNKKRQTVYLREVLDNAKFRDNPSPLTVVLGKDIAGEPVVADLAKMPHLLVAGTTGSGASVGVNAMILSMLYKAQPEDVRFIMIDPKMLELSVYEGIPHLLTEVVTDMKDAANALRWCVNEMERRYKLMSALGVRNLAGYNEKIAEADRMMRPIPDPYWHPVLKKEPYIVVLVDEFADLMMTVGKKVEELIARLAQKARAAGIHLVLATQRPSVDVITGLIKANIPTRIAFTVSSKIDSRTILDQAGAESLLGMGDMLYSGPNSTLPVRVHGAFVRDQEVHAVVQDWKARGRPQYVDGITS